Protein 2EE0 (pdb70)

Solvent-accessible surface area: 7854 Å² total; per-residue (Å²): 133,126,106,80,117,125,66,138,97,69,159,15,116,21,152,108,45,119,50,119,26,149,12,46,38,98,6,93,101,57,50,75,23,20,84,5,114,2,85,16,53,142,160,56,76,159,54,115,22,104,10,88,45,13,93,188,28,56,105,59,13,91,157,29,5,31,15,64,68,92,66,0,42,3,29,4,73,129,70,4,80,101,178,144,26,51,99,11,149,4,36,0,39,2,48,39,70,42,119,106,47,34,191,2,48,1,20,0,56,16,54,103,61,205

Nearest PDB structures (foldseek):
  2ee0-assembly1_A  TM=9.017E-01  e=5.636E-19  Homo sapiens
  4zpm-assembly2_B  TM=8.871E-01  e=3.501E-09  Mus musculus
  4zpm-assembly1_A  TM=8.824E-01  e=3.907E-09  Mus musculus
  5dzw-assembly1_A-2  TM=8.504E-01  e=7.547E-09  Mus musculus
  4zi8-assembly1_A  TM=8.698E-01  e=1.458E-08  Mus musculus

InterPro domains:
  IPR002126 Cadherin-like [PF00028] (148-242)
  IPR002126 Cadherin-like [PF00028] (259-349)
  IPR002126 Cadherin-like [PF00028] (371-459)
  IPR002126 Cadherin-like [PF00028] (476-563)
  IPR002126 Cadherin-like [PF00028] (578-665)
  IPR002126 Cadherin-like [PF00028] (693-763)
  IPR002126 Cadherin-like [PR00205] (301-320)
  IPR002126 Cadherin-like [PR00205] (469-498)
  IPR002126 Cadherin-like [PR00205] (537-549)
  IPR002126 Cadherin-like [PR00205] (551-570)
  IPR002126 Cadherin-like [PR00205] (570-583)
  IPR002126 Cadherin-like [PR00205] (623-649)
  IPR002126 Cadherin-like [PR00205] (657-674)
  IPR002126 Cadherin-like [PS50268] (33-142)
  IPR002126 Cadherin-like [PS50268] (143-252)
  IPR002126 Cadherin-like [PS50268] (253-358)
  IPR002126 Cadherin-like [PS50268] (365-469)
  IPR002126 Cadherin-like [PS50268] (470-572)
  IPR002126 Cadherin-like [PS50268] (573-675)
  IPR002126 Cadherin-like [PS50268] (687-784)

Structure (mmCIF, N/CA/C/O backbone):
data_2EE0
#
_entry.id   2EE0
#
loop_
_atom_site.group_PDB
_atom_site.id
_atom_site.type_symbol
_atom_site.label_atom_id
_atom_site.label_alt_id
_atom_site.label_comp_id
_atom_site.label_asym_id
_atom_site.label_entity_id
_atom_site.label_seq_id
_atom_site.pdbx_PDB_ins_code
_atom_site.Cartn_x
_atom_site.Cartn_y
_atom_site.Cartn_z
_atom_site.occupancy
_atom_site.B_iso_or_equiv
_atom_site.auth_seq_id
_atom_site.auth_comp_id
_atom_site.auth_asym_id
_atom_site.auth_atom_id
_atom_site.pdbx_PDB_model_num
ATOM 1 N N . GLY A 1 1 ? 12.942 -17.672 -34.282 1.00 0.00 1 GLY A N 1
ATOM 2 C CA . GLY A 1 1 ? 13.925 -18.623 -34.766 1.00 0.00 1 GLY A CA 1
ATOM 3 C C . GLY A 1 1 ? 13.388 -20.040 -34.811 1.00 0.00 1 GLY A C 1
ATOM 4 O O . GLY A 1 1 ? 12.394 -20.313 -35.482 1.00 0.00 1 GLY A O 1
ATOM 8 N N . SER A 1 2 ? 14.049 -20.945 -34.095 1.00 0.00 2 SER A N 1
ATOM 9 C CA . SER A 1 2 ? 13.635 -22.342 -34.060 1.00 0.00 2 SER A CA 1
ATOM 10 C C . SER A 1 2 ? 12.833 -22.640 -32.797 1.00 0.00 2 SER A C 1
ATOM 11 O O . SER A 1 2 ? 11.662 -23.014 -32.866 1.00 0.00 2 SER A O 1
ATOM 19 N N . SER A 1 3 ? 13.472 -22.472 -31.644 1.00 0.00 3 SER A N 1
ATOM 20 C CA . SER A 1 3 ? 12.820 -22.726 -30.364 1.00 0.00 3 SER A CA 1
ATOM 21 C C . SER A 1 3 ? 12.176 -21.454 -29.821 1.00 0.00 3 SER A C 1
ATOM 22 O O . SER A 1 3 ? 12.648 -20.347 -30.078 1.00 0.00 3 SER A O 1
ATOM 30 N N . GLY A 1 4 ? 11.094 -21.622 -29.067 1.00 0.00 4 GLY A N 1
ATOM 31 C CA . GLY A 1 4 ? 10.402 -20.480 -28.498 1.00 0.00 4 GLY A CA 1
ATOM 32 C C . GLY A 1 4 ? 10.721 -20.281 -27.029 1.00 0.00 4 GLY A C 1
ATOM 33 O O . GLY A 1 4 ? 11.651 -19.553 -26.682 1.00 0.00 4 GLY A O 1
ATOM 37 N N . SER A 1 5 ? 9.946 -20.928 -26.165 1.00 0.00 5 SER A N 1
ATOM 38 C CA . SER A 1 5 ? 10.148 -20.814 -24.725 1.00 0.00 5 SER A CA 1
ATOM 39 C C . SER A 1 5 ? 9.889 -22.149 -24.033 1.00 0.00 5 SER A C 1
ATOM 40 O O . SER A 1 5 ? 9.281 -23.052 -24.608 1.00 0.00 5 SER A O 1
ATOM 48 N N . SER A 1 6 ? 10.356 -22.267 -22.794 1.00 0.00 6 SER A N 1
ATOM 49 C CA . SER A 1 6 ? 10.179 -23.492 -22.024 1.00 0.00 6 SER A CA 1
ATOM 50 C C . SER A 1 6 ? 9.142 -23.297 -20.922 1.00 0.00 6 SER A C 1
ATOM 51 O O . SER A 1 6 ? 8.196 -24.074 -20.801 1.00 0.00 6 SER A O 1
ATOM 59 N N . GLY A 1 7 ? 9.328 -22.252 -20.121 1.00 0.00 7 GLY A N 1
ATOM 60 C CA . GLY A 1 7 ? 8.401 -21.973 -19.040 1.00 0.00 7 GLY A CA 1
ATOM 61 C C . GLY A 1 7 ? 9.074 -21.985 -17.682 1.00 0.00 7 GLY A C 1
ATOM 62 O O . GLY A 1 7 ? 9.834 -22.900 -17.367 1.00 0.00 7 GLY A O 1
ATOM 66 N N . ASN A 1 8 ? 8.796 -20.966 -16.876 1.00 0.00 8 ASN A N 1
ATOM 67 C CA . ASN A 1 8 ? 9.382 -20.862 -15.544 1.00 0.00 8 ASN A CA 1
ATOM 68 C C . ASN A 1 8 ? 8.555 -19.938 -14.656 1.00 0.00 8 ASN A C 1
ATOM 69 O O . ASN A 1 8 ? 7.602 -19.308 -15.115 1.00 0.00 8 ASN A O 1
ATOM 80 N N . ASP A 1 9 ? 8.925 -19.863 -13.382 1.00 0.00 9 ASP A N 1
ATOM 81 C CA . ASP A 1 9 ? 8.218 -19.015 -12.429 1.00 0.00 9 ASP A CA 1
ATOM 82 C C . ASP A 1 9 ? 8.704 -17.572 -12.522 1.00 0.00 9 ASP A C 1
ATOM 83 O O . ASP A 1 9 ? 9.836 -17.313 -12.928 1.00 0.00 9 ASP A O 1
ATOM 92 N N . ASN A 1 10 ? 7.840 -16.637 -12.143 1.00 0.00 10 ASN A N 1
ATOM 93 C CA . ASN A 1 10 ? 8.180 -15.219 -12.185 1.00 0.00 10 ASN A CA 1
ATOM 94 C C . ASN A 1 10 ? 7.255 -14.411 -11.280 1.00 0.00 10 ASN A C 1
ATOM 95 O O . ASN A 1 10 ? 6.042 -14.621 -11.268 1.00 0.00 10 ASN A O 1
ATOM 106 N N . ARG A 1 11 ? 7.837 -13.484 -10.525 1.00 0.00 11 ARG A N 1
ATOM 107 C CA . ARG A 1 11 ? 7.065 -12.644 -9.617 1.00 0.00 11 ARG A CA 1
ATOM 108 C C . ARG A 1 11 ? 7.465 -11.179 -9.760 1.00 0.00 11 ARG A C 1
ATOM 109 O O . ARG A 1 11 ? 8.606 -10.850 -10.088 1.00 0.00 11 ARG A O 1
ATOM 130 N N . PRO A 1 12 ? 6.506 -10.276 -9.509 1.00 0.00 12 PRO A N 1
ATOM 131 C CA . PRO A 1 12 ? 6.734 -8.831 -9.603 1.00 0.00 12 PRO A CA 1
ATOM 132 C C . PRO A 1 12 ? 7.646 -8.315 -8.495 1.00 0.00 12 PRO A C 1
ATOM 133 O O . PRO A 1 12 ? 8.008 -9.054 -7.580 1.00 0.00 12 PRO A O 1
ATOM 144 N N . VAL A 1 13 ? 8.015 -7.041 -8.584 1.00 0.00 13 VAL A N 1
ATOM 145 C CA . VAL A 1 13 ? 8.884 -6.425 -7.589 1.00 0.00 13 VAL A CA 1
ATOM 146 C C . VAL A 1 13 ? 8.410 -5.018 -7.240 1.00 0.00 13 VAL A C 1
ATOM 147 O O . VAL A 1 13 ? 8.083 -4.226 -8.124 1.00 0.00 13 VAL A O 1
ATOM 160 N N . PHE A 1 14 ? 8.377 -4.714 -5.947 1.00 0.00 14 PHE A N 1
ATOM 161 C CA . PHE A 1 14 ? 7.943 -3.403 -5.481 1.00 0.00 14 PHE A CA 1
ATOM 162 C C . PHE A 1 14 ? 9.036 -2.360 -5.695 1.00 0.00 14 PHE A C 1
ATOM 163 O O . PHE A 1 14 ? 10.224 -2.684 -5.713 1.00 0.00 14 PHE A O 1
ATOM 180 N N . LYS A 1 15 ? 8.627 -1.107 -5.856 1.00 0.00 15 LYS A N 1
ATOM 181 C CA . LYS A 1 15 ? 9.570 -0.015 -6.068 1.00 0.00 15 LYS A CA 1
ATOM 182 C C . LYS A 1 15 ? 10.572 0.069 -4.922 1.00 0.00 15 LYS A C 1
ATOM 183 O O . LYS A 1 15 ? 11.782 0.100 -5.145 1.00 0.00 15 LYS A O 1
ATOM 202 N N . GLU A 1 16 ? 10.060 0.104 -3.695 1.00 0.00 16 GLU A N 1
ATOM 203 C CA . GLU A 1 16 ? 10.912 0.183 -2.515 1.00 0.00 16 GLU A CA 1
ATOM 204 C C . GLU A 1 16 ? 10.301 -0.591 -1.350 1.00 0.00 16 GLU A C 1
ATOM 205 O O . GLU A 1 16 ? 9.129 -0.418 -1.022 1.00 0.00 16 GLU A O 1
ATOM 217 N N . GLY A 1 17 ? 11.107 -1.448 -0.729 1.00 0.00 17 GLY A N 1
ATOM 218 C CA . GLY A 1 17 ? 10.629 -2.237 0.391 1.00 0.00 17 GLY A CA 1
ATOM 219 C C . GLY A 1 17 ? 9.837 -1.411 1.386 1.00 0.00 17 GLY A C 1
ATOM 220 O O . GLY A 1 17 ? 8.646 -1.645 1.587 1.00 0.00 17 GLY A O 1
ATOM 224 N N . GLN A 1 18 ? 10.501 -0.444 2.011 1.00 0.00 18 GLN A N 1
ATOM 225 C CA . GLN A 1 18 ? 9.852 0.417 2.992 1.00 0.00 18 GLN A CA 1
ATOM 226 C C . GLN A 1 18 ? 10.085 1.888 2.665 1.00 0.00 18 GLN A C 1
ATOM 227 O O . GLN A 1 18 ? 11.164 2.270 2.210 1.00 0.00 18 GLN A O 1
ATOM 241 N N . VAL A 1 19 ? 9.067 2.710 2.899 1.00 0.00 19 VAL A N 1
ATOM 242 C CA . VAL A 1 19 ? 9.162 4.140 2.629 1.00 0.00 19 VAL A CA 1
ATOM 243 C C . VAL A 1 19 ? 8.435 4.950 3.697 1.00 0.00 19 VAL A C 1
ATOM 244 O O . VAL A 1 19 ? 7.370 4.555 4.171 1.00 0.00 19 VAL A O 1
ATOM 257 N N . GLU A 1 20 ? 9.018 6.085 4.071 1.00 0.00 20 GLU A N 1
ATOM 258 C CA . GLU A 1 20 ? 8.425 6.950 5.083 1.00 0.00 20 GLU A CA 1
ATOM 259 C C . GLU A 1 20 ? 7.751 8.158 4.440 1.00 0.00 20 GLU A C 1
ATOM 260 O O . GLU A 1 20 ? 8.318 8.802 3.556 1.00 0.00 20 GLU A O 1
ATOM 272 N N . VAL A 1 21 ? 6.537 8.460 4.888 1.00 0.00 21 VAL A N 1
ATOM 273 C CA . VAL A 1 21 ? 5.785 9.591 4.358 1.00 0.00 21 VAL A CA 1
ATOM 274 C C . VAL A 1 21 ? 5.314 10.512 5.478 1.00 0.00 21 VAL A C 1
ATOM 275 O O . VAL A 1 21 ? 5.156 10.086 6.622 1.00 0.00 21 VAL A O 1
ATOM 288 N N . HIS A 1 22 ? 5.090 11.778 5.140 1.00 0.00 22 HIS A N 1
ATOM 289 C CA . HIS A 1 22 ? 4.635 12.761 6.118 1.00 0.00 22 HIS A CA 1
ATOM 290 C C . HIS A 1 22 ? 3.364 13.456 5.638 1.00 0.00 22 HIS A C 1
ATOM 291 O O . HIS A 1 22 ? 3.407 14.299 4.742 1.00 0.00 22 HIS A O 1
ATOM 306 N N . ILE A 1 23 ? 2.235 13.095 6.240 1.00 0.00 23 ILE A N 1
ATOM 307 C CA . ILE A 1 23 ? 0.954 13.685 5.874 1.00 0.00 23 ILE A CA 1
ATOM 308 C C . ILE A 1 23 ? 0.203 14.177 7.107 1.00 0.00 23 ILE A C 1
ATOM 309 O O . ILE A 1 23 ? 0.167 13.518 8.147 1.00 0.00 23 ILE A O 1
ATOM 325 N N . PRO A 1 24 ? -0.414 15.362 6.991 1.00 0.00 24 PRO A N 1
ATOM 326 C CA . PRO A 1 24 ? -1.178 15.968 8.085 1.00 0.00 24 PRO A CA 1
ATOM 327 C C . PRO A 1 24 ? -2.471 15.213 8.377 1.00 0.00 24 PRO A C 1
ATOM 328 O O . PRO A 1 24 ? -3.152 14.755 7.461 1.00 0.00 24 PRO A O 1
ATOM 339 N N . GLU A 1 25 ? -2.801 15.088 9.659 1.00 0.00 25 GLU A N 1
ATOM 340 C CA . GLU A 1 25 ? -4.013 14.388 10.070 1.00 0.00 25 GLU A CA 1
ATOM 341 C C . GLU A 1 25 ? -5.248 15.021 9.436 1.00 0.00 25 GLU A C 1
ATOM 342 O O . GLU A 1 25 ? -6.189 14.325 9.055 1.00 0.00 25 GLU A O 1
ATOM 354 N N . ASN A 1 26 ? -5.238 16.345 9.327 1.00 0.00 26 ASN A N 1
ATOM 355 C CA . ASN A 1 26 ? -6.357 17.073 8.740 1.00 0.00 26 ASN A CA 1
ATOM 356 C C . ASN A 1 26 ? -6.331 16.977 7.218 1.00 0.00 26 ASN A C 1
ATOM 357 O O . ASN A 1 26 ? -7.225 17.479 6.538 1.00 0.00 26 ASN A O 1
ATOM 368 N N . ALA A 1 27 ? -5.298 16.328 6.689 1.00 0.00 27 ALA A N 1
ATOM 369 C CA . ALA A 1 27 ? -5.156 16.164 5.248 1.00 0.00 27 ALA A CA 1
ATOM 370 C C . ALA A 1 27 ? -6.516 16.005 4.577 1.00 0.00 27 ALA A C 1
ATOM 371 O O . ALA A 1 27 ? -7.433 15.384 5.116 1.00 0.00 27 ALA A O 1
ATOM 378 N N . PRO A 1 28 ? -6.653 16.579 3.372 1.00 0.00 28 PRO A N 1
ATOM 379 C CA . PRO A 1 28 ? -7.899 16.516 2.602 1.00 0.00 28 PRO A CA 1
ATOM 380 C C . PRO A 1 28 ? -8.183 15.113 2.074 1.00 0.00 28 PRO A C 1
ATOM 381 O O . PRO A 1 28 ? -7.267 14.389 1.684 1.00 0.00 28 PRO A O 1
ATOM 392 N N . VAL A 1 29 ? -9.458 14.737 2.064 1.00 0.00 29 VAL A N 1
ATOM 393 C CA . VAL A 1 29 ? -9.862 13.421 1.582 1.00 0.00 29 VAL A CA 1
ATOM 394 C C . VAL A 1 29 ? -9.615 13.285 0.084 1.00 0.00 29 VAL A C 1
ATOM 395 O O . VAL A 1 29 ? -10.038 14.128 -0.705 1.00 0.00 29 VAL A O 1
ATOM 408 N N . GLY A 1 30 ? -8.927 12.214 -0.301 1.00 0.00 30 GLY A N 1
ATOM 409 C CA . GLY A 1 30 ? -8.635 11.986 -1.704 1.00 0.00 30 GLY A CA 1
ATOM 410 C C . GLY A 1 30 ? -7.168 12.182 -2.031 1.00 0.00 30 GLY A C 1
ATOM 411 O O . GLY A 1 30 ? -6.771 12.136 -3.196 1.00 0.00 30 GLY A O 1
ATOM 415 N N . THR A 1 31 ? -6.358 12.403 -1.000 1.00 0.00 31 THR A N 1
ATOM 416 C CA . THR A 1 31 ? -4.927 12.609 -1.183 1.00 0.00 31 THR A CA 1
ATOM 417 C C . THR A 1 31 ? -4.201 11.283 -1.382 1.00 0.00 31 THR A C 1
ATOM 418 O O . THR A 1 31 ? -4.524 10.285 -0.738 1.00 0.00 31 THR A O 1
ATOM 429 N N . SER A 1 32 ? -3.218 11.281 -2.276 1.00 0.00 32 SER A N 1
ATOM 430 C CA . SER A 1 32 ? -2.448 10.076 -2.562 1.00 0.00 32 SER A CA 1
ATOM 431 C C . SER A 1 32 ? -1.229 9.981 -1.649 1.00 0.00 32 SER A C 1
ATOM 432 O O . SER A 1 32 ? -0.246 10.700 -1.830 1.00 0.00 32 SER A O 1
ATOM 440 N N . VAL A 1 33 ? -1.301 9.089 -0.666 1.00 0.00 33 VAL A N 1
ATOM 441 C CA . VAL A 1 33 ? -0.204 8.898 0.275 1.00 0.00 33 VAL A CA 1
ATOM 442 C C . VAL A 1 33 ? 0.995 8.246 -0.403 1.00 0.00 33 VAL A C 1
ATOM 443 O O . VAL A 1 33 ? 2.040 8.874 -0.576 1.00 0.00 33 VAL A O 1
ATOM 456 N N . ILE A 1 34 ? 0.837 6.984 -0.786 1.00 0.00 34 ILE A N 1
ATOM 457 C CA . ILE A 1 34 ? 1.907 6.247 -1.447 1.00 0.00 34 ILE A CA 1
ATOM 458 C C . ILE A 1 34 ? 1.354 5.334 -2.536 1.00 0.00 34 ILE A C 1
ATOM 459 O O . ILE A 1 34 ? 0.264 4.778 -2.399 1.00 0.00 34 ILE A O 1
ATOM 475 N N . GLN A 1 35 ? 2.114 5.182 -3.616 1.00 0.00 35 GLN A N 1
ATOM 476 C CA . GLN A 1 35 ? 1.700 4.335 -4.728 1.00 0.00 35 GLN A CA 1
ATOM 477 C C . GLN A 1 35 ? 2.738 3.252 -5.004 1.00 0.00 35 GLN A C 1
ATOM 478 O O . GLN A 1 35 ? 3.913 3.547 -5.228 1.00 0.00 35 GLN A O 1
ATOM 492 N N . LEU A 1 36 ? 2.298 1.999 -4.984 1.00 0.00 36 LEU A N 1
ATOM 493 C CA . LEU A 1 36 ? 3.189 0.871 -5.232 1.00 0.00 36 LEU A CA 1
ATOM 494 C C . LEU A 1 36 ? 3.048 0.370 -6.666 1.00 0.00 36 LEU A C 1
ATOM 495 O O . LEU A 1 36 ? 1.992 -0.126 -7.060 1.00 0.00 36 LEU A O 1
ATOM 511 N N . HIS A 1 37 ? 4.120 0.501 -7.441 1.00 0.00 37 HIS A N 1
ATOM 512 C CA . HIS A 1 37 ? 4.117 0.058 -8.831 1.00 0.00 37 HIS A CA 1
ATOM 513 C C . HIS A 1 37 ? 4.883 -1.252 -8.986 1.00 0.00 37 HIS A C 1
ATOM 514 O O . HIS A 1 37 ? 6.112 -1.272 -8.948 1.00 0.00 37 HIS A O 1
ATOM 529 N N . ALA A 1 38 ? 4.146 -2.345 -9.158 1.00 0.00 38 ALA A N 1
ATOM 530 C CA . ALA A 1 38 ? 4.756 -3.659 -9.320 1.00 0.00 38 ALA A CA 1
ATOM 531 C C . ALA A 1 38 ? 4.109 -4.427 -10.467 1.00 0.00 38 ALA A C 1
ATOM 532 O O . ALA A 1 38 ? 3.132 -5.152 -10.271 1.00 0.00 38 ALA A O 1
ATOM 539 N N . THR A 1 39 ? 4.658 -4.265 -11.667 1.00 0.00 39 THR A N 1
ATOM 540 C CA . THR A 1 39 ? 4.133 -4.941 -12.846 1.00 0.00 39 THR A CA 1
ATOM 541 C C . THR A 1 39 ? 4.986 -6.151 -13.211 1.00 0.00 39 THR A C 1
ATOM 542 O O . THR A 1 39 ? 6.213 -6.104 -13.131 1.00 0.00 39 THR A O 1
ATOM 553 N N . ASP A 1 40 ? 4.328 -7.233 -13.612 1.00 0.00 40 ASP A N 1
ATOM 554 C CA . ASP A 1 40 ? 5.026 -8.456 -13.991 1.00 0.00 40 ASP A CA 1
ATOM 555 C C . ASP A 1 40 ? 5.929 -8.215 -15.196 1.00 0.00 40 ASP A C 1
ATOM 556 O O . ASP A 1 40 ? 5.963 -7.116 -15.749 1.00 0.00 40 ASP A O 1
ATOM 565 N N . ALA A 1 41 ? 6.659 -9.250 -15.599 1.00 0.00 41 ALA A N 1
ATOM 566 C CA . ALA A 1 41 ? 7.561 -9.150 -16.739 1.00 0.00 41 ALA A CA 1
ATOM 567 C C . ALA A 1 41 ? 6.992 -8.227 -17.811 1.00 0.00 41 ALA A C 1
ATOM 568 O O . ALA A 1 41 ? 5.939 -8.504 -18.387 1.00 0.00 41 ALA A O 1
ATOM 575 N N . ASP A 1 42 ? 7.693 -7.130 -18.074 1.00 0.00 42 ASP A N 1
ATOM 576 C CA . ASP A 1 42 ? 7.257 -6.166 -19.077 1.00 0.00 42 ASP A CA 1
ATOM 577 C C . ASP A 1 42 ? 6.575 -6.869 -20.246 1.00 0.00 42 ASP A C 1
ATOM 578 O O . ASP A 1 42 ? 5.430 -6.565 -20.583 1.00 0.00 42 ASP A O 1
ATOM 587 N N . ILE A 1 43 ? 7.285 -7.809 -20.861 1.00 0.00 43 ILE A N 1
ATOM 588 C CA . ILE A 1 43 ? 6.747 -8.555 -21.992 1.00 0.00 43 ILE A CA 1
ATOM 589 C C . ILE A 1 43 ? 5.623 -9.487 -21.551 1.00 0.00 43 ILE A C 1
ATOM 590 O O . ILE A 1 43 ? 5.859 -10.480 -20.865 1.00 0.00 43 ILE A O 1
ATOM 606 N N . GLY A 1 44 ? 4.399 -9.159 -21.953 1.00 0.00 44 GLY A N 1
ATOM 607 C CA . GLY A 1 44 ? 3.256 -9.978 -21.592 1.00 0.00 44 GLY A CA 1
ATOM 608 C C . GLY A 1 44 ? 2.710 -9.638 -20.220 1.00 0.00 44 GLY A C 1
ATOM 609 O O . GLY A 1 44 ? 3.370 -9.869 -19.207 1.00 0.00 44 GLY A O 1
ATOM 613 N N . SER A 1 45 ? 1.501 -9.086 -20.185 1.00 0.00 45 SER A N 1
ATOM 614 C CA . SER A 1 45 ? 0.869 -8.709 -18.927 1.00 0.00 45 SER A CA 1
ATOM 615 C C . SER A 1 45 ? -0.550 -9.264 -18.844 1.00 0.00 45 SER A C 1
ATOM 616 O O . SER A 1 45 ? -1.500 -8.530 -18.575 1.00 0.00 45 SER A O 1
ATOM 624 N N . ASN A 1 46 ? -0.684 -10.565 -19.077 1.00 0.00 46 ASN A N 1
ATOM 625 C CA . ASN A 1 46 ? -1.986 -11.220 -19.029 1.00 0.00 46 ASN A CA 1
ATOM 626 C C . ASN A 1 46 ? -2.266 -11.773 -17.636 1.00 0.00 46 ASN A C 1
ATOM 627 O O . ASN A 1 46 ? -2.460 -12.976 -17.461 1.00 0.00 46 ASN A O 1
ATOM 638 N N . ALA A 1 47 ? -2.287 -10.886 -16.646 1.00 0.00 47 ALA A N 1
ATOM 639 C CA . ALA A 1 47 ? -2.546 -11.285 -15.268 1.00 0.00 47 ALA A CA 1
ATOM 640 C C . ALA A 1 47 ? -3.216 -10.159 -14.488 1.00 0.00 47 ALA A C 1
ATOM 641 O O . ALA A 1 47 ? -3.318 -9.032 -14.971 1.00 0.00 47 ALA A O 1
ATOM 648 N N . GLU A 1 48 ? -3.671 -10.473 -13.279 1.00 0.00 48 GLU A N 1
ATOM 649 C CA . GLU A 1 48 ? -4.333 -9.487 -12.433 1.00 0.00 48 GLU A CA 1
ATOM 650 C C . GLU A 1 48 ? -3.702 -9.451 -11.043 1.00 0.00 48 GLU A C 1
ATOM 651 O O . GLU A 1 48 ? -3.895 -10.363 -10.239 1.00 0.00 48 GLU A O 1
ATOM 663 N N . ILE A 1 49 ? -2.948 -8.391 -10.769 1.00 0.00 49 ILE A N 1
ATOM 664 C CA . ILE A 1 49 ? -2.290 -8.236 -9.478 1.00 0.00 49 ILE A CA 1
ATOM 665 C C . ILE A 1 49 ? -3.215 -7.568 -8.466 1.00 0.00 49 ILE A C 1
ATOM 666 O O . ILE A 1 49 ? -3.618 -6.418 -8.643 1.00 0.00 49 ILE A O 1
ATOM 682 N N . ARG A 1 50 ? -3.547 -8.296 -7.405 1.00 0.00 50 ARG A N 1
ATOM 683 C CA . ARG A 1 50 ? -4.424 -7.774 -6.364 1.00 0.00 50 ARG A CA 1
ATOM 684 C C . ARG A 1 50 ? -3.632 -7.439 -5.104 1.00 0.00 50 ARG A C 1
ATOM 685 O O . ARG A 1 50 ? -2.786 -8.218 -4.664 1.00 0.00 50 ARG A O 1
ATOM 706 N N . TYR A 1 51 ? -3.912 -6.275 -4.528 1.00 0.00 51 TYR A N 1
ATOM 707 C CA . TYR A 1 51 ? -3.224 -5.835 -3.320 1.00 0.00 51 TYR A CA 1
ATOM 708 C C . TYR A 1 51 ? -4.143 -5.925 -2.106 1.00 0.00 51 TYR A C 1
ATOM 709 O O . TYR A 1 51 ? -5.084 -5.143 -1.967 1.00 0.00 51 TYR A O 1
ATOM 727 N N . ILE A 1 52 ? -3.862 -6.884 -1.230 1.00 0.00 52 ILE A N 1
ATOM 728 C CA . ILE A 1 52 ? -4.662 -7.076 -0.027 1.00 0.00 52 ILE A CA 1
ATOM 729 C C . ILE A 1 52 ? -3.931 -6.558 1.207 1.00 0.00 52 ILE A C 1
ATOM 730 O O . ILE A 1 52 ? -2.772 -6.151 1.130 1.00 0.00 52 ILE A O 1
ATOM 746 N N . PHE A 1 53 ? -4.616 -6.578 2.346 1.00 0.00 53 PHE A N 1
ATOM 747 C CA . PHE A 1 53 ? -4.032 -6.112 3.598 1.00 0.00 53 PHE A CA 1
ATOM 748 C C . PHE A 1 53 ? -3.177 -7.201 4.238 1.00 0.00 53 PHE A C 1
ATOM 749 O O . PHE A 1 53 ? -3.571 -8.365 4.290 1.00 0.00 53 PHE A O 1
ATOM 766 N N . GLY A 1 54 ? -2.002 -6.813 4.726 1.00 0.00 54 GLY A N 1
ATOM 767 C CA . GLY A 1 54 ? -1.109 -7.767 5.356 1.00 0.00 54 GLY A CA 1
ATOM 768 C C . GLY A 1 54 ? -1.733 -8.435 6.565 1.00 0.00 54 GLY A C 1
ATOM 769 O O . GLY A 1 54 ? -2.954 -8.439 6.719 1.00 0.00 54 GLY A O 1
ATOM 773 N N . ALA A 1 55 ? -0.894 -9.002 7.425 1.00 0.00 55 ALA A N 1
ATOM 774 C CA . ALA A 1 55 ? -1.370 -9.676 8.627 1.00 0.00 55 ALA A CA 1
ATOM 775 C C . ALA A 1 55 ? -1.307 -8.750 9.837 1.00 0.00 55 ALA A C 1
ATOM 776 O O . ALA A 1 55 ? -0.455 -7.864 9.908 1.00 0.00 55 ALA A O 1
ATOM 783 N N . GLN A 1 56 ? -2.213 -8.961 10.786 1.00 0.00 56 GLN A N 1
ATOM 784 C CA . GLN A 1 56 ? -2.260 -8.143 11.992 1.00 0.00 56 GLN A CA 1
ATOM 785 C C . GLN A 1 56 ? -2.496 -6.677 11.647 1.00 0.00 56 GLN A C 1
ATOM 786 O O . GLN A 1 56 ? -1.812 -5.790 12.160 1.00 0.00 56 GLN A O 1
ATOM 800 N N . VAL A 1 57 ? -3.467 -6.428 10.775 1.00 0.00 57 VAL A N 1
ATOM 801 C CA . VAL A 1 57 ? -3.793 -5.068 10.361 1.00 0.00 57 VAL A CA 1
ATOM 802 C C . VAL A 1 57 ? -5.118 -4.613 10.964 1.00 0.00 57 VAL A C 1
ATOM 803 O O . VAL A 1 57 ? -6.166 -5.203 10.702 1.00 0.00 57 VAL A O 1
ATOM 816 N N . ALA A 1 58 ? -5.062 -3.560 11.773 1.00 0.00 58 ALA A N 1
ATOM 817 C CA . ALA A 1 58 ? -6.258 -3.024 12.412 1.00 0.00 58 ALA A CA 1
ATOM 818 C C . ALA A 1 58 ? -7.299 -2.618 11.374 1.00 0.00 58 ALA A C 1
ATOM 819 O O . ALA A 1 58 ? -6.974 -2.208 10.260 1.00 0.00 58 ALA A O 1
ATOM 826 N N . PRO A 1 59 ? -8.583 -2.735 11.746 1.00 0.00 59 PRO A N 1
ATOM 827 C CA . PRO A 1 59 ? -9.698 -2.385 10.862 1.00 0.00 59 PRO A CA 1
ATOM 828 C C . PRO A 1 59 ? -9.802 -0.882 10.626 1.00 0.00 59 PRO A C 1
ATOM 829 O O . PRO A 1 59 ? -10.072 -0.437 9.511 1.00 0.00 59 PRO A O 1
ATOM 840 N N . ALA A 1 60 ? -9.584 -0.106 11.682 1.00 0.00 60 ALA A N 1
ATOM 841 C CA . ALA A 1 60 ? -9.650 1.347 11.588 1.00 0.00 60 ALA A CA 1
ATOM 842 C C . ALA A 1 60 ? -8.797 1.862 10.434 1.00 0.00 60 ALA A C 1
ATOM 843 O O . ALA A 1 60 ? -9.217 2.744 9.683 1.00 0.00 60 ALA A O 1
ATOM 850 N N . THR A 1 61 ? -7.596 1.308 10.298 1.00 0.00 61 THR A N 1
ATOM 851 C CA . THR A 1 61 ? -6.684 1.713 9.237 1.00 0.00 61 THR A CA 1
ATOM 852 C C . THR A 1 61 ? -7.285 1.444 7.862 1.00 0.00 61 THR A C 1
ATOM 853 O O . THR A 1 61 ? -7.078 2.210 6.921 1.00 0.00 61 THR A O 1
ATOM 864 N N . LYS A 1 62 ? -8.031 0.350 7.752 1.00 0.00 62 LYS A N 1
ATOM 865 C CA . LYS A 1 62 ? -8.665 -0.021 6.492 1.00 0.00 62 LYS A CA 1
ATOM 866 C C . LYS A 1 62 ? -9.716 1.008 6.089 1.00 0.00 62 LYS A C 1
ATOM 867 O O . LYS A 1 62 ? -9.884 1.307 4.906 1.00 0.00 62 LYS A O 1
ATOM 886 N N . ARG A 1 63 ? -10.420 1.548 7.079 1.00 0.00 63 ARG A N 1
ATOM 887 C CA . ARG A 1 63 ? -11.454 2.543 6.826 1.00 0.00 63 ARG A CA 1
ATOM 888 C C . ARG A 1 63 ? -10.840 3.923 6.610 1.00 0.00 63 ARG A C 1
ATOM 889 O O . ARG A 1 63 ? -11.168 4.617 5.647 1.00 0.00 63 ARG A O 1
ATOM 910 N N . LEU A 1 64 ? -9.947 4.315 7.512 1.00 0.00 64 LEU A N 1
ATOM 911 C CA . LEU A 1 64 ? -9.286 5.612 7.421 1.00 0.00 64 LEU A CA 1
ATOM 912 C C . LEU A 1 64 ? -8.565 5.764 6.085 1.00 0.00 64 LEU A C 1
ATOM 913 O O . LEU A 1 64 ? -8.601 6.828 5.466 1.00 0.00 64 LEU A O 1
ATOM 929 N N . PHE A 1 65 ? -7.914 4.692 5.645 1.00 0.00 65 PHE A N 1
ATOM 930 C CA . PHE A 1 65 ? -7.186 4.705 4.381 1.00 0.00 65 PHE A CA 1
ATOM 931 C C . PHE A 1 65 ? -7.774 3.691 3.405 1.00 0.00 65 PHE A C 1
ATOM 932 O O . PHE A 1 65 ? -8.002 2.534 3.757 1.00 0.00 65 PHE A O 1
ATOM 949 N N . ALA A 1 66 ? -8.017 4.134 2.175 1.00 0.00 66 ALA A N 1
ATOM 950 C CA . ALA A 1 66 ? -8.577 3.266 1.147 1.00 0.00 66 ALA A CA 1
ATOM 951 C C . ALA A 1 66 ? -7.477 2.659 0.282 1.00 0.00 66 ALA A C 1
ATOM 952 O O . ALA A 1 66 ? -6.776 3.371 -0.438 1.00 0.00 66 ALA A O 1
ATOM 959 N N . LEU A 1 67 ? -7.330 1.341 0.359 1.00 0.00 67 LEU A N 1
ATOM 960 C CA . LEU A 1 67 ? -6.313 0.639 -0.417 1.00 0.00 67 LEU A CA 1
ATOM 961 C C . LEU A 1 67 ? -6.936 -0.069 -1.616 1.00 0.00 67 LEU A C 1
ATOM 962 O O . LEU A 1 67 ? -7.732 -0.993 -1.459 1.00 0.00 67 LEU A O 1
ATOM 978 N N . ASN A 1 68 ? -6.566 0.372 -2.815 1.00 0.00 68 ASN A N 1
ATOM 979 C CA . ASN A 1 68 ? -7.088 -0.221 -4.041 1.00 0.00 68 ASN A CA 1
ATOM 980 C C . ASN A 1 68 ? -6.509 -1.615 -4.260 1.00 0.00 68 ASN A C 1
ATOM 981 O O . ASN A 1 68 ? -5.298 -1.783 -4.390 1.00 0.00 68 ASN A O 1
ATOM 992 N N . ASN A 1 69 ? -7.386 -2.614 -4.301 1.00 0.00 69 ASN A N 1
ATOM 993 C CA . ASN A 1 69 ? -6.963 -3.994 -4.505 1.00 0.00 69 ASN A CA 1
ATOM 994 C C . ASN A 1 69 ? -6.803 -4.301 -5.991 1.00 0.00 69 ASN A C 1
ATOM 995 O O . ASN A 1 69 ? -6.782 -5.463 -6.398 1.00 0.00 69 ASN A O 1
ATOM 1006 N N . THR A 1 70 ? -6.689 -3.250 -6.797 1.00 0.00 70 THR A N 1
ATOM 1007 C CA . THR A 1 70 ? -6.531 -3.406 -8.238 1.00 0.00 70 THR A CA 1
ATOM 1008 C C . THR A 1 70 ? -5.280 -2.690 -8.734 1.00 0.00 70 THR A C 1
ATOM 1009 O O . THR A 1 70 ? -4.704 -3.062 -9.757 1.00 0.00 70 THR A O 1
ATOM 1020 N N . THR A 1 71 ? -4.863 -1.661 -8.003 1.00 0.00 71 THR A N 1
ATOM 1021 C CA . THR A 1 71 ? -3.680 -0.893 -8.370 1.00 0.00 71 THR A CA 1
ATOM 1022 C C . THR A 1 71 ? -2.684 -0.833 -7.217 1.00 0.00 71 THR A C 1
ATOM 1023 O O . THR A 1 71 ? -1.488 -0.636 -7.427 1.00 0.00 71 THR A O 1
ATOM 1034 N N . GLY A 1 72 ? -3.186 -1.006 -5.998 1.00 0.00 72 GLY A N 1
ATOM 1035 C CA . GLY A 1 72 ? -2.326 -0.969 -4.830 1.00 0.00 72 GLY A CA 1
ATOM 1036 C C . GLY A 1 72 ? -1.986 0.445 -4.405 1.00 0.00 72 GLY A C 1
ATOM 1037 O O . GLY A 1 72 ? -0.957 0.681 -3.770 1.00 0.00 72 GLY A O 1
ATOM 1041 N N . LEU A 1 73 ? -2.851 1.391 -4.756 1.00 0.00 73 LEU A N 1
ATOM 1042 C CA . LEU A 1 73 ? -2.637 2.791 -4.408 1.00 0.00 73 LEU A CA 1
ATOM 1043 C C . LEU A 1 73 ? -3.331 3.138 -3.095 1.00 0.00 73 LEU A C 1
ATOM 1044 O O . LEU A 1 73 ? -4.481 2.759 -2.870 1.00 0.00 73 LEU A O 1
ATOM 1060 N N . ILE A 1 74 ? -2.626 3.862 -2.232 1.00 0.00 74 ILE A N 1
ATOM 1061 C CA . ILE A 1 74 ? -3.176 4.263 -0.943 1.00 0.00 74 ILE A CA 1
ATOM 1062 C C . ILE A 1 74 ? -3.513 5.750 -0.928 1.00 0.00 74 ILE A C 1
ATOM 1063 O O . ILE A 1 74 ? -2.652 6.597 -1.171 1.00 0.00 74 ILE A O 1
ATOM 1079 N N . THR A 1 75 ? -4.773 6.063 -0.639 1.00 0.00 75 THR A N 1
ATOM 1080 C CA . THR A 1 75 ? -5.225 7.448 -0.591 1.00 0.00 75 THR A CA 1
ATOM 1081 C C . THR A 1 75 ? -6.118 7.693 0.619 1.00 0.00 75 THR A C 1
ATOM 1082 O O . THR A 1 75 ? -6.813 6.789 1.084 1.00 0.00 75 THR A O 1
ATOM 1093 N N . VAL A 1 76 ? -6.095 8.922 1.127 1.00 0.00 76 VAL A N 1
ATOM 1094 C CA . VAL A 1 76 ? -6.905 9.286 2.283 1.00 0.00 76 VAL A CA 1
ATOM 1095 C C . VAL A 1 76 ? -8.381 8.999 2.033 1.00 0.00 76 VAL A C 1
ATOM 1096 O O . VAL A 1 76 ? -8.965 9.497 1.071 1.00 0.00 76 VAL A O 1
ATOM 1109 N N . GLN A 1 77 ? -8.978 8.194 2.906 1.00 0.00 77 GLN A N 1
ATOM 1110 C CA . GLN A 1 77 ? -10.387 7.841 2.779 1.00 0.00 77 GLN A CA 1
ATOM 1111 C C . GLN A 1 77 ? -11.242 8.658 3.742 1.00 0.00 77 GLN A C 1
ATOM 1112 O O . GLN A 1 77 ? -12.363 9.046 3.415 1.00 0.00 77 GLN A O 1
ATOM 1126 N N . ARG A 1 78 ? -10.705 8.915 4.930 1.00 0.00 78 ARG A N 1
ATOM 1127 C CA . ARG A 1 78 ? -11.419 9.685 5.941 1.00 0.00 78 ARG A CA 1
ATOM 1128 C C . ARG A 1 78 ? -10.443 10.419 6.856 1.00 0.00 78 ARG A C 1
ATOM 1129 O O . ARG A 1 78 ? -9.263 10.076 6.924 1.00 0.00 78 ARG A O 1
ATOM 1150 N N . SER A 1 79 ? -10.945 11.430 7.558 1.00 0.00 79 SER A N 1
ATOM 1151 C CA . SER A 1 79 ? -10.116 12.215 8.466 1.00 0.00 79 SER A CA 1
ATOM 1152 C C . SER A 1 79 ? -9.379 11.310 9.448 1.00 0.00 79 SER A C 1
ATOM 1153 O O . SER A 1 79 ? -9.931 10.322 9.935 1.00 0.00 79 SER A O 1
ATOM 1161 N N . LEU A 1 80 ? -8.129 11.654 9.736 1.00 0.00 80 LEU A N 1
ATOM 1162 C CA . LEU A 1 80 ? -7.314 10.874 10.661 1.00 0.00 80 LEU A CA 1
ATOM 1163 C C . LEU A 1 80 ? -7.211 11.568 12.015 1.00 0.00 80 LEU A C 1
ATOM 1164 O O . LEU A 1 80 ? -7.591 12.730 12.159 1.00 0.00 80 LEU A O 1
ATOM 1180 N N . ASP A 1 81 ? -6.694 10.849 13.005 1.00 0.00 81 ASP A N 1
ATOM 1181 C CA . ASP A 1 81 ? -6.539 11.396 14.348 1.00 0.00 81 ASP A CA 1
ATOM 1182 C C . ASP A 1 81 ? -5.144 11.107 14.894 1.00 0.00 81 ASP A C 1
ATOM 1183 O O . ASP A 1 81 ? -4.721 9.953 14.967 1.00 0.00 81 ASP A O 1
ATOM 1192 N N . ARG A 1 82 ? -4.433 12.164 15.275 1.00 0.00 82 ARG A N 1
ATOM 1193 C CA . ARG A 1 82 ? -3.085 12.024 15.812 1.00 0.00 82 ARG A CA 1
ATOM 1194 C C . ARG A 1 82 ? -3.124 11.563 17.266 1.00 0.00 82 ARG A C 1
ATOM 1195 O O . ARG A 1 82 ? -2.402 10.646 17.655 1.00 0.00 82 ARG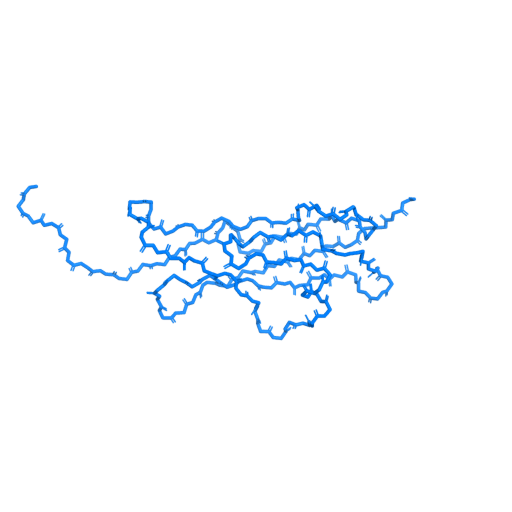 A O 1
ATOM 1216 N N . GLU A 1 83 ? -3.970 12.207 18.063 1.00 0.00 83 GLU A N 1
ATOM 1217 C CA . GLU A 1 83 ? -4.102 11.864 19.474 1.00 0.00 83 GLU A CA 1
ATOM 1218 C C . GLU A 1 83 ? -4.160 10.351 19.662 1.00 0.00 83 GLU A C 1
ATOM 1219 O O . GLU A 1 83 ? -3.482 9.797 20.527 1.00 0.00 83 GLU A O 1
ATOM 1231 N N . GLU A 1 84 ? -4.976 9.690 18.847 1.00 0.00 84 GLU A N 1
ATOM 1232 C CA . GLU A 1 84 ? -5.124 8.241 18.925 1.00 0.00 84 GLU A CA 1
ATOM 1233 C C . GLU A 1 84 ? -3.858 7.538 18.444 1.00 0.00 84 GLU A C 1
ATOM 1234 O O . GLU A 1 84 ? -3.139 6.920 19.230 1.00 0.00 84 GLU A O 1
ATOM 1246 N N . THR A 1 85 ? -3.591 7.637 17.145 1.00 0.00 85 THR A N 1
ATOM 1247 C CA . THR A 1 85 ? -2.414 7.010 16.557 1.00 0.00 85 THR A CA 1
ATOM 1248 C C . THR A 1 85 ? -1.512 8.045 15.896 1.00 0.00 85 THR A C 1
ATOM 1249 O O . THR A 1 85 ? -1.990 8.977 15.250 1.00 0.00 85 THR A O 1
ATOM 1260 N N . ALA A 1 86 ? -0.204 7.876 16.060 1.00 0.00 86 ALA A N 1
ATOM 1261 C CA . ALA A 1 86 ? 0.765 8.795 15.476 1.00 0.00 86 ALA A CA 1
ATOM 1262 C C . ALA A 1 86 ? 1.417 8.191 14.237 1.00 0.00 86 ALA A C 1
ATOM 1263 O O . ALA A 1 86 ? 1.607 8.873 13.229 1.00 0.00 86 ALA A O 1
ATOM 1270 N N . ILE A 1 87 ? 1.758 6.909 14.318 1.00 0.00 87 ILE A N 1
ATOM 1271 C CA . ILE A 1 87 ? 2.388 6.214 13.202 1.00 0.00 87 ILE A CA 1
ATOM 1272 C C . ILE A 1 87 ? 1.487 5.107 12.665 1.00 0.00 87 ILE A C 1
ATOM 1273 O O . ILE A 1 87 ? 0.911 4.334 13.431 1.00 0.00 87 ILE A O 1
ATOM 1289 N N . HIS A 1 88 ? 1.371 5.036 11.343 1.00 0.00 88 HIS A N 1
ATOM 1290 C CA . HIS A 1 88 ? 0.542 4.022 10.701 1.00 0.00 88 HIS A CA 1
ATOM 1291 C C . HIS A 1 8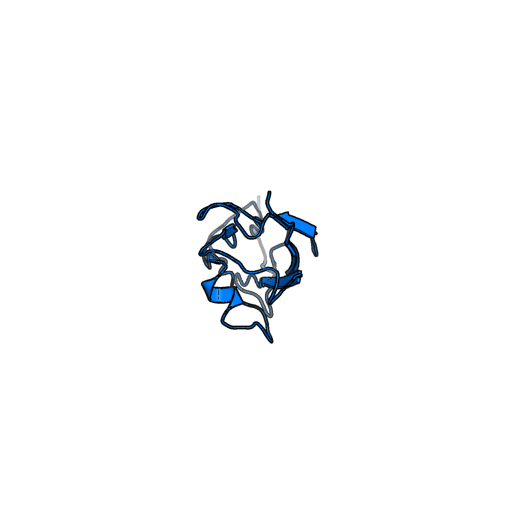8 ? 1.400 3.039 9.910 1.00 0.00 88 HIS A C 1
ATOM 1292 O O . HIS A 1 88 ? 2.099 3.424 8.972 1.00 0.00 88 HIS A O 1
ATOM 1307 N N . LYS A 1 89 ? 1.344 1.769 10.295 1.00 0.00 89 LYS A N 1
ATOM 1308 C CA . LYS A 1 89 ? 2.115 0.730 9.622 1.00 0.00 89 LYS A CA 1
ATOM 1309 C C . LYS A 1 89 ? 1.202 -0.191 8.818 1.00 0.00 89 LYS A C 1
ATOM 1310 O O . LYS A 1 89 ? 0.511 -1.041 9.380 1.00 0.00 89 LYS A O 1
ATOM 1329 N N . VAL A 1 90 ? 1.205 -0.016 7.501 1.00 0.00 90 VAL A N 1
ATOM 1330 C CA . VAL A 1 90 ? 0.380 -0.833 6.619 1.00 0.00 90 VAL A CA 1
ATOM 1331 C C . VAL A 1 90 ? 1.239 -1.642 5.654 1.00 0.00 90 VAL A C 1
ATOM 1332 O O . VAL A 1 90 ? 2.193 -1.125 5.071 1.00 0.00 90 VAL A O 1
ATOM 1345 N N . THR A 1 91 ? 0.896 -2.916 5.490 1.00 0.00 91 THR A N 1
ATOM 1346 C CA . THR A 1 91 ? 1.636 -3.797 4.596 1.00 0.00 91 THR A CA 1
ATOM 1347 C C . THR A 1 91 ? 0.792 -4.193 3.390 1.00 0.00 91 THR A C 1
ATOM 1348 O O . THR A 1 91 ? -0.400 -4.473 3.519 1.00 0.00 91 THR A O 1
ATOM 1359 N N . VAL A 1 92 ? 1.417 -4.214 2.217 1.00 0.00 92 VAL A N 1
ATOM 1360 C CA . VAL A 1 92 ? 0.723 -4.578 0.987 1.00 0.00 92 VAL A CA 1
ATOM 1361 C C . VAL A 1 92 ? 1.272 -5.877 0.409 1.00 0.00 92 VAL A C 1
ATOM 1362 O O . VAL A 1 92 ? 2.481 -6.113 0.424 1.00 0.00 92 VAL A O 1
ATOM 1375 N N . LEU A 1 93 ? 0.378 -6.716 -0.101 1.00 0.00 93 LEU A N 1
ATOM 1376 C CA . LEU A 1 93 ? 0.773 -7.992 -0.686 1.00 0.00 93 LEU A CA 1
ATOM 1377 C C . LEU A 1 93 ? 0.265 -8.115 -2.119 1.00 0.00 93 LEU A C 1
ATOM 1378 O O . LEU A 1 93 ? -0.938 -8.043 -2.370 1.00 0.00 93 LEU A O 1
ATOM 1394 N N . ALA A 1 94 ? 1.189 -8.304 -3.055 1.00 0.00 94 ALA A N 1
ATOM 1395 C CA . ALA A 1 94 ? 0.834 -8.442 -4.462 1.00 0.00 94 ALA A CA 1
ATOM 1396 C C . ALA A 1 94 ? 0.971 -9.889 -4.924 1.00 0.00 94 ALA A C 1
ATOM 1397 O O . ALA A 1 94 ? 2.067 -10.449 -4.925 1.00 0.00 94 ALA A O 1
ATOM 1404 N N . SER A 1 95 ? -0.148 -10.489 -5.315 1.00 0.00 95 SER A N 1
ATOM 1405 C CA . SER A 1 95 ? -0.154 -11.873 -5.775 1.00 0.00 95 SER A CA 1
ATOM 1406 C C . SER A 1 95 ? -0.653 -11.966 -7.214 1.00 0.00 95 SER A C 1
ATOM 1407 O O . SER A 1 95 ? -1.823 -11.704 -7.494 1.00 0.00 95 SER A O 1
ATOM 1415 N N . ASP A 1 96 ? 0.242 -12.339 -8.121 1.00 0.00 96 ASP A N 1
ATOM 1416 C CA . ASP A 1 96 ? -0.106 -12.468 -9.531 1.00 0.00 96 ASP A CA 1
ATOM 1417 C C . ASP A 1 96 ? -0.423 -13.918 -9.883 1.00 0.00 96 ASP A C 1
ATOM 1418 O O . ASP A 1 96 ? -1.450 -14.209 -10.494 1.00 0.00 96 ASP A O 1
ATOM 1427 N N . GLY A 1 97 ? 0.468 -14.825 -9.492 1.00 0.00 97 GLY A N 1
ATOM 1428 C CA . GLY A 1 97 ? 0.266 -16.234 -9.776 1.00 0.00 97 GLY A CA 1
ATOM 1429 C C . GLY A 1 97 ? 1.463 -17.080 -9.390 1.00 0.00 97 GLY A C 1
ATOM 1430 O O . GLY A 1 97 ? 1.956 -17.871 -10.193 1.00 0.00 97 GLY A O 1
ATOM 1434 N N . SER A 1 98 ? 1.931 -16.913 -8.157 1.00 0.00 98 SER A N 1
ATOM 1435 C CA . SER A 1 98 ? 3.081 -17.664 -7.668 1.00 0.00 98 SER A CA 1
ATOM 1436 C C . SER A 1 98 ? 2.832 -18.180 -6.254 1.00 0.00 98 SER A C 1
ATOM 1437 O O . SER A 1 98 ? 1.809 -17.874 -5.642 1.00 0.00 98 SER A O 1
ATOM 1445 N N . SER A 1 99 ? 3.775 -18.964 -5.742 1.00 0.00 99 SER A N 1
ATOM 1446 C CA . SER A 1 99 ? 3.657 -19.526 -4.402 1.00 0.00 99 SER A CA 1
ATOM 1447 C C . SER A 1 99 ? 3.108 -18.491 -3.425 1.00 0.00 99 SER A C 1
ATOM 1448 O O . SER A 1 99 ? 1.994 -18.628 -2.918 1.00 0.00 99 SER A O 1
ATOM 1456 N N . THR A 1 100 ? 3.897 -17.454 -3.165 1.00 0.00 100 THR A N 1
ATOM 1457 C CA . THR A 1 100 ? 3.492 -16.395 -2.249 1.00 0.00 100 THR A CA 1
ATOM 1458 C C . THR A 1 100 ? 3.823 -15.020 -2.817 1.00 0.00 100 THR A C 1
ATOM 1459 O O . THR A 1 100 ? 4.852 -14.820 -3.464 1.00 0.00 100 THR A O 1
ATOM 1470 N N . PRO A 1 101 ? 2.933 -14.047 -2.571 1.00 0.00 101 PRO A N 1
ATOM 1471 C CA . PRO A 1 101 ? 3.110 -12.673 -3.048 1.00 0.00 101 PRO A CA 1
ATOM 1472 C C . PRO A 1 101 ? 4.244 -11.951 -2.329 1.00 0.00 101 PRO A C 1
ATOM 1473 O O . PRO A 1 101 ? 4.843 -12.488 -1.398 1.00 0.00 101 PRO A O 1
ATOM 1484 N N . ALA A 1 102 ? 4.535 -10.730 -2.767 1.00 0.00 102 ALA A N 1
ATOM 1485 C CA . ALA A 1 102 ? 5.596 -9.934 -2.163 1.00 0.00 102 ALA A CA 1
ATOM 1486 C C . ALA A 1 102 ? 5.045 -9.022 -1.072 1.00 0.00 102 ALA A C 1
ATOM 1487 O O . ALA A 1 102 ? 3.947 -8.480 -1.199 1.00 0.00 102 ALA A O 1
ATOM 1494 N N . ARG A 1 103 ? 5.813 -8.858 -0.001 1.00 0.00 103 ARG A N 1
ATOM 1495 C CA . ARG A 1 103 ? 5.400 -8.014 1.114 1.00 0.00 103 ARG A CA 1
ATOM 1496 C C . ARG A 1 103 ? 6.112 -6.665 1.066 1.00 0.00 103 ARG A C 1
ATOM 1497 O O . ARG A 1 103 ? 7.287 -6.584 0.710 1.00 0.00 103 ARG A O 1
ATOM 1518 N N . ALA A 1 104 ? 5.391 -5.608 1.427 1.00 0.00 104 ALA A N 1
ATOM 1519 C CA . ALA A 1 104 ? 5.953 -4.263 1.426 1.00 0.00 104 ALA A CA 1
ATOM 1520 C C . ALA A 1 104 ? 5.439 -3.453 2.611 1.00 0.00 104 ALA A C 1
ATOM 1521 O O . ALA A 1 104 ? 4.232 -3.359 2.837 1.00 0.00 104 ALA A O 1
ATOM 1528 N N . THR A 1 105 ? 6.363 -2.868 3.368 1.00 0.00 105 THR A N 1
ATOM 1529 C CA . THR A 1 105 ? 6.003 -2.068 4.531 1.00 0.00 105 THR A CA 1
ATOM 1530 C C . THR A 1 105 ? 5.894 -0.591 4.170 1.00 0.00 105 THR A C 1
ATOM 1531 O O . THR A 1 105 ? 6.637 -0.092 3.324 1.00 0.00 105 THR A O 1
ATOM 1542 N N . VAL A 1 106 ? 4.964 0.105 4.817 1.00 0.00 106 VAL A N 1
ATOM 1543 C CA . VAL A 1 106 ? 4.760 1.526 4.564 1.00 0.00 106 VAL A CA 1
ATOM 1544 C C . VAL A 1 106 ? 4.453 2.275 5.856 1.00 0.00 106 VAL A C 1
ATOM 1545 O O . VAL A 1 106 ? 3.418 2.054 6.486 1.00 0.00 106 VAL A O 1
ATOM 1558 N N . THR A 1 107 ? 5.360 3.165 6.248 1.00 0.00 107 THR A N 1
ATOM 1559 C CA . THR A 1 107 ? 5.187 3.947 7.465 1.00 0.00 107 THR A CA 1
ATOM 1560 C C . THR A 1 107 ? 4.689 5.353 7.150 1.00 0.00 107 THR A C 1
ATOM 1561 O O . THR A 1 107 ? 5.303 6.078 6.366 1.00 0.00 107 THR A O 1
ATOM 1572 N N . ILE A 1 108 ? 3.574 5.732 7.765 1.00 0.00 108 ILE A N 1
ATOM 1573 C CA . ILE A 1 108 ? 2.995 7.052 7.551 1.00 0.00 108 ILE A CA 1
ATOM 1574 C C . ILE A 1 108 ? 3.021 7.879 8.832 1.00 0.00 108 ILE A C 1
ATOM 1575 O O . ILE A 1 108 ? 2.298 7.588 9.784 1.00 0.00 108 ILE A O 1
ATOM 1591 N N . ASN A 1 109 ? 3.857 8.911 8.847 1.00 0.00 109 ASN A N 1
ATOM 1592 C CA . ASN A 1 109 ? 3.977 9.781 10.012 1.00 0.00 109 ASN A CA 1
ATOM 1593 C C . ASN A 1 109 ? 2.956 10.914 9.951 1.00 0.00 109 ASN A C 1
ATOM 1594 O O . ASN A 1 109 ? 2.883 11.647 8.964 1.00 0.00 109 ASN A O 1
ATOM 1605 N N . VAL A 1 110 ? 2.169 11.052 11.014 1.00 0.00 110 VAL A N 1
ATOM 1606 C CA . VAL A 1 110 ? 1.154 12.096 11.083 1.00 0.00 110 VAL A CA 1
ATOM 1607 C C . VAL A 1 110 ? 1.738 13.395 11.626 1.00 0.00 110 VAL A C 1
ATOM 1608 O O . VAL A 1 110 ? 2.267 13.434 12.738 1.00 0.00 110 VAL A O 1
ATOM 1621 N N . THR A 1 111 ? 1.637 14.460 10.836 1.00 0.00 111 THR A N 1
ATOM 1622 C CA . THR A 1 111 ? 2.155 15.761 11.237 1.00 0.00 111 THR A CA 1
ATOM 1623 C C . THR A 1 111 ? 1.031 16.684 11.693 1.00 0.00 111 THR A C 1
ATOM 1624 O O . THR A 1 111 ? -0.076 16.641 11.156 1.00 0.00 111 THR A O 1
ATOM 1635 N N . ASP A 1 112 ? 1.322 17.518 12.686 1.00 0.00 112 ASP A N 1
ATOM 1636 C CA . ASP A 1 112 ? 0.335 18.453 13.213 1.00 0.00 112 ASP A CA 1
ATOM 1637 C C . ASP A 1 112 ? -0.244 19.318 12.097 1.00 0.00 112 ASP A C 1
ATOM 1638 O O . ASP A 1 112 ? 0.249 19.307 10.969 1.00 0.00 112 ASP A O 1
ATOM 1647 N N . VAL A 1 113 ? -1.294 20.067 12.421 1.00 0.00 113 VAL A N 1
ATOM 1648 C CA . VAL A 1 113 ? -1.940 20.938 11.447 1.00 0.00 113 VAL A CA 1
ATOM 1649 C C . VAL A 1 113 ? -2.301 22.283 12.067 1.00 0.00 113 VAL A C 1
ATOM 1650 O O . VAL A 1 113 ? -3.036 22.347 13.052 1.00 0.00 113 VAL A O 1
ATOM 1663 N N . ASN A 1 114 ? -1.780 23.357 11.483 1.00 0.00 114 ASN A N 1
ATOM 1664 C CA . ASN A 1 114 ? -2.048 24.703 11.978 1.00 0.00 114 ASN A CA 1
ATOM 1665 C C . ASN A 1 114 ? -3.518 25.067 11.795 1.00 0.00 114 ASN A C 1
ATOM 1666 O O . ASN A 1 114 ? -4.139 24.699 10.798 1.00 0.00 114 ASN A O 1
ATOM 1677 N N . GLY A 1 1 ? 3.708 -23.863 -35.029 1.00 0.00 1 GLY A N 2
ATOM 1678 C CA . GLY A 1 1 ? 4.825 -23.507 -34.173 1.00 0.00 1 GLY A CA 2
ATOM 1679 C C . GLY A 1 1 ? 4.415 -23.338 -32.724 1.00 0.00 1 GLY A C 2
ATOM 1680 O O . GLY A 1 1 ? 3.231 -23.409 -32.395 1.00 0.00 1 GLY A O 2
ATOM 1684 N N . SER A 1 2 ? 5.396 -23.116 -31.855 1.00 0.00 2 SER A N 2
ATOM 1685 C CA . SER A 1 2 ? 5.131 -22.943 -30.431 1.00 0.00 2 SER A CA 2
ATOM 1686 C C . SER A 1 2 ? 5.166 -21.466 -30.048 1.00 0.00 2 SER A C 2
ATOM 1687 O O . SER A 1 2 ? 4.170 -20.910 -29.586 1.00 0.00 2 SER A O 2
ATOM 1695 N N . SER A 1 3 ? 6.321 -20.838 -30.244 1.00 0.00 3 SER A N 2
ATOM 1696 C CA . SER A 1 3 ? 6.489 -19.427 -29.915 1.00 0.00 3 SER A CA 2
ATOM 1697 C C . SER A 1 3 ? 6.027 -19.142 -28.490 1.00 0.00 3 SER A C 2
ATOM 1698 O O . SER A 1 3 ? 5.517 -18.062 -28.194 1.00 0.00 3 SER A O 2
ATOM 1706 N N . GLY A 1 4 ? 6.209 -20.121 -27.608 1.00 0.00 4 GLY A N 2
ATOM 1707 C CA . GLY A 1 4 ? 5.806 -19.957 -26.224 1.00 0.00 4 GLY A CA 2
ATOM 1708 C C . GLY A 1 4 ? 6.782 -20.597 -25.256 1.00 0.00 4 GLY A C 2
ATOM 1709 O O . GLY A 1 4 ? 7.028 -21.802 -25.318 1.00 0.00 4 GLY A O 2
ATOM 1713 N N . SER A 1 5 ? 7.340 -19.789 -24.360 1.00 0.00 5 SER A N 2
ATOM 1714 C CA . SER A 1 5 ? 8.299 -20.283 -23.379 1.00 0.00 5 SER A CA 2
ATOM 1715 C C . SER A 1 5 ? 7.685 -21.392 -22.529 1.00 0.00 5 SER A C 2
ATOM 1716 O O . SER A 1 5 ? 6.684 -21.182 -21.844 1.00 0.00 5 SER A O 2
ATOM 1724 N N . SER A 1 6 ? 8.292 -22.573 -22.581 1.00 0.00 6 SER A N 2
ATOM 1725 C CA . SER A 1 6 ? 7.804 -23.717 -21.820 1.00 0.00 6 SER A CA 2
ATOM 1726 C C . SER A 1 6 ? 8.066 -23.529 -20.329 1.00 0.00 6 SER A C 2
ATOM 1727 O O . SER A 1 6 ? 9.084 -23.979 -19.804 1.00 0.00 6 SER A O 2
ATOM 1735 N N . GLY A 1 7 ? 7.138 -22.861 -19.651 1.00 0.00 7 GLY A N 2
ATOM 1736 C CA . GLY A 1 7 ? 7.285 -22.624 -18.227 1.00 0.00 7 GLY A CA 2
ATOM 1737 C C . GLY A 1 7 ? 7.899 -21.271 -17.924 1.00 0.00 7 GLY A C 2
ATOM 1738 O O . GLY A 1 7 ? 8.653 -20.730 -18.731 1.00 0.00 7 GLY A O 2
ATOM 1742 N N . ASN A 1 8 ? 7.572 -20.723 -16.758 1.00 0.00 8 ASN A N 2
ATOM 1743 C CA . ASN A 1 8 ? 8.095 -19.423 -16.352 1.00 0.00 8 ASN A CA 2
ATOM 1744 C C . ASN A 1 8 ? 7.712 -19.110 -14.909 1.00 0.00 8 ASN A C 2
ATOM 1745 O O . ASN A 1 8 ? 6.593 -19.391 -14.478 1.00 0.00 8 ASN A O 2
ATOM 1756 N N . ASP A 1 9 ? 8.647 -18.525 -14.168 1.00 0.00 9 ASP A N 2
ATOM 1757 C CA . ASP A 1 9 ? 8.407 -18.171 -12.774 1.00 0.00 9 ASP A CA 2
ATOM 1758 C C . ASP A 1 9 ? 9.099 -16.859 -12.420 1.00 0.00 9 ASP A C 2
ATOM 1759 O O . ASP A 1 9 ? 10.303 -16.706 -12.624 1.00 0.00 9 ASP A O 2
ATOM 1768 N N . ASN A 1 10 ? 8.329 -15.914 -11.889 1.00 0.00 10 ASN A N 2
ATOM 1769 C CA . ASN A 1 10 ? 8.868 -14.614 -11.508 1.00 0.00 10 ASN A CA 2
ATOM 1770 C C . ASN A 1 10 ? 7.967 -13.930 -10.484 1.00 0.00 10 ASN A C 2
ATOM 1771 O O . ASN A 1 10 ? 6.761 -13.797 -10.694 1.00 0.00 10 ASN A O 2
ATOM 1782 N N . ARG A 1 11 ? 8.561 -13.498 -9.377 1.00 0.00 11 ARG A N 2
ATOM 1783 C CA . ARG A 1 11 ? 7.812 -12.829 -8.320 1.00 0.00 11 ARG A CA 2
ATOM 1784 C C . ARG A 1 11 ? 7.797 -11.318 -8.537 1.00 0.00 11 ARG A C 2
ATOM 1785 O O . ARG A 1 11 ? 8.744 -10.732 -9.061 1.00 0.00 11 ARG A O 2
ATOM 1806 N N . PRO A 1 12 ? 6.695 -10.673 -8.126 1.00 0.00 12 PRO A N 2
ATOM 1807 C CA . PRO A 1 12 ? 6.530 -9.223 -8.266 1.00 0.00 12 PRO A CA 2
ATOM 1808 C C . PRO A 1 12 ? 7.453 -8.442 -7.337 1.00 0.00 12 PRO A C 2
ATOM 1809 O O . PRO A 1 12 ? 7.564 -8.752 -6.151 1.00 0.00 12 PRO A O 2
ATOM 1820 N N . VAL A 1 13 ? 8.114 -7.426 -7.883 1.00 0.00 13 VAL A N 2
ATOM 1821 C CA . VAL A 1 13 ? 9.027 -6.599 -7.103 1.00 0.00 13 VAL A CA 2
ATOM 1822 C C . VAL A 1 13 ? 8.451 -5.206 -6.879 1.00 0.00 13 VAL A C 2
ATOM 1823 O O . VAL A 1 13 ? 7.921 -4.585 -7.801 1.00 0.00 13 VAL A O 2
ATOM 1836 N N . PHE A 1 14 ? 8.558 -4.719 -5.647 1.00 0.00 14 PHE A N 2
ATOM 1837 C CA . PHE A 1 14 ? 8.047 -3.398 -5.300 1.00 0.00 14 PHE A CA 2
ATOM 1838 C C . PHE A 1 14 ? 9.096 -2.322 -5.566 1.00 0.00 14 PHE A C 2
ATOM 1839 O O . PHE A 1 14 ? 10.244 -2.438 -5.137 1.00 0.00 14 PHE A O 2
ATOM 1856 N N . LYS A 1 15 ? 8.693 -1.275 -6.278 1.00 0.00 15 LYS A N 2
ATOM 1857 C CA . LYS A 1 15 ? 9.596 -0.176 -6.602 1.00 0.00 15 LYS A CA 2
ATOM 1858 C C . LYS A 1 15 ? 10.443 0.207 -5.392 1.00 0.00 15 LYS A C 2
ATOM 1859 O O . LYS A 1 15 ? 11.599 0.603 -5.534 1.00 0.00 15 LYS A O 2
ATOM 1878 N N . GLU A 1 16 ? 9.859 0.084 -4.204 1.00 0.00 16 GLU A N 2
ATOM 1879 C CA . GLU A 1 16 ? 10.562 0.418 -2.971 1.00 0.00 16 GLU A CA 2
ATOM 1880 C C . GLU A 1 16 ? 10.072 -0.449 -1.814 1.00 0.00 16 GLU A C 2
ATOM 1881 O O . GLU A 1 16 ? 8.875 -0.701 -1.676 1.00 0.00 16 GLU A O 2
ATOM 1893 N N . GLY A 1 17 ? 11.006 -0.902 -0.984 1.00 0.00 17 GLY A N 2
ATOM 1894 C CA . GLY A 1 17 ? 10.651 -1.736 0.149 1.00 0.00 17 GLY A CA 2
ATOM 1895 C C . GLY A 1 17 ? 10.101 -0.932 1.310 1.00 0.00 17 GLY A C 2
ATOM 1896 O O . GLY A 1 17 ? 8.961 -1.134 1.727 1.00 0.00 17 GLY A O 2
ATOM 1900 N N . GLN A 1 18 ? 10.913 -0.020 1.834 1.00 0.00 18 GLN A N 2
ATOM 1901 C CA . GLN A 1 18 ? 10.501 0.815 2.956 1.00 0.00 18 GLN A CA 2
ATOM 1902 C C . GLN A 1 18 ? 10.496 2.289 2.565 1.00 0.00 18 GLN A C 2
ATOM 1903 O O . GLN A 1 18 ? 11.530 2.849 2.200 1.00 0.00 18 GLN A O 2
ATOM 1917 N N . VAL A 1 19 ? 9.325 2.913 2.643 1.00 0.00 19 VAL A N 2
ATOM 1918 C CA . VAL A 1 19 ? 9.185 4.323 2.297 1.00 0.00 19 VAL A CA 2
ATOM 1919 C C . VAL A 1 19 ? 8.409 5.077 3.371 1.00 0.00 19 VAL A C 2
ATOM 1920 O O . VAL A 1 19 ? 7.248 4.770 3.642 1.00 0.00 19 VAL A O 2
ATOM 1933 N N . GLU A 1 20 ? 9.058 6.066 3.978 1.00 0.00 20 GLU A N 2
ATOM 1934 C CA . GLU A 1 20 ? 8.427 6.864 5.023 1.00 0.00 20 GLU A CA 2
ATOM 1935 C C . GLU A 1 20 ? 7.813 8.134 4.441 1.00 0.00 20 GLU A C 2
ATOM 1936 O O . GLU A 1 20 ? 8.502 8.941 3.817 1.00 0.00 20 GLU A O 2
ATOM 1948 N N . VAL A 1 21 ? 6.511 8.304 4.649 1.00 0.00 21 VAL A N 2
ATOM 1949 C CA . VAL A 1 21 ? 5.803 9.475 4.146 1.00 0.00 21 VAL A CA 2
ATOM 1950 C C . VAL A 1 21 ? 5.255 10.319 5.291 1.00 0.00 21 VAL A C 2
ATOM 1951 O O . VAL A 1 21 ? 4.913 9.798 6.353 1.00 0.00 21 VAL A O 2
ATOM 1964 N N . HIS A 1 22 ? 5.175 11.628 5.069 1.00 0.00 22 HIS A N 2
ATOM 1965 C CA . HIS A 1 22 ? 4.667 12.546 6.082 1.00 0.00 22 HIS A CA 2
ATOM 1966 C C . HIS A 1 22 ? 3.355 13.181 5.632 1.00 0.00 22 HIS A C 2
ATOM 1967 O O . HIS A 1 22 ? 3.311 13.888 4.625 1.00 0.00 22 HIS A O 2
ATOM 1982 N N . ILE A 1 23 ? 2.290 12.923 6.383 1.00 0.00 23 ILE A N 2
ATOM 1983 C CA . ILE A 1 23 ? 0.978 13.470 6.060 1.00 0.00 23 ILE A CA 2
ATOM 1984 C C . ILE A 1 23 ? 0.258 13.947 7.317 1.00 0.00 23 ILE A C 2
ATOM 1985 O O . ILE A 1 23 ? 0.262 13.284 8.355 1.00 0.00 23 ILE A O 2
ATOM 2001 N N . PRO A 1 24 ? -0.379 15.124 7.223 1.00 0.00 24 PRO A N 2
ATOM 2002 C CA . PRO A 1 24 ? -1.119 15.715 8.342 1.00 0.00 24 PRO A CA 2
ATOM 2003 C C . PRO A 1 24 ? -2.391 14.941 8.669 1.00 0.00 24 PRO A C 2
ATOM 2004 O O . PRO A 1 24 ? -2.902 14.191 7.839 1.00 0.00 24 PRO A O 2
ATOM 2015 N N . GLU A 1 25 ? -2.898 15.131 9.883 1.00 0.00 25 GLU A N 2
ATOM 2016 C CA . GLU A 1 25 ? -4.112 14.449 10.319 1.00 0.00 25 GLU A CA 2
ATOM 2017 C C . GLU A 1 25 ? -5.350 15.102 9.711 1.00 0.00 25 GLU A C 2
ATOM 2018 O O . GLU A 1 25 ? -6.403 14.476 9.599 1.00 0.00 25 GLU A O 2
ATOM 2030 N N . ASN A 1 26 ? -5.214 16.365 9.319 1.00 0.00 26 ASN A N 2
ATOM 2031 C CA . ASN A 1 26 ? -6.322 17.103 8.723 1.00 0.00 26 ASN A CA 2
ATOM 2032 C C . ASN A 1 26 ? -6.239 17.072 7.200 1.00 0.00 26 ASN A C 2
ATOM 2033 O O . ASN A 1 26 ? -6.880 17.871 6.517 1.00 0.00 26 ASN A O 2
ATOM 2044 N N . ALA A 1 27 ? -5.447 16.144 6.675 1.00 0.00 27 ALA A N 2
ATOM 2045 C CA . ALA A 1 27 ? -5.282 16.006 5.233 1.00 0.00 27 ALA A CA 2
ATOM 2046 C C . ALA A 1 27 ? -6.630 15.831 4.541 1.00 0.00 27 ALA A C 2
ATOM 2047 O O . ALA A 1 27 ? -7.545 15.194 5.064 1.00 0.00 27 ALA A O 2
ATOM 2054 N N . PRO A 1 28 ? -6.758 16.409 3.338 1.00 0.00 28 PRO A N 2
ATOM 2055 C CA . PRO A 1 28 ? -7.991 16.330 2.549 1.00 0.00 28 PRO A CA 2
ATOM 2056 C C . PRO A 1 28 ? -8.246 14.926 2.011 1.00 0.00 28 PRO A C 2
ATOM 2057 O O . PRO A 1 28 ? -7.313 14.213 1.641 1.00 0.00 28 PRO A O 2
ATOM 2068 N N . VAL A 1 29 ? -9.516 14.535 1.969 1.00 0.00 29 VAL A N 2
ATOM 2069 C CA . VAL A 1 29 ? -9.894 13.217 1.474 1.00 0.00 29 VAL A CA 2
ATOM 2070 C C . VAL A 1 29 ? -9.616 13.090 -0.020 1.00 0.00 29 VAL A C 2
ATOM 2071 O O . VAL A 1 29 ? -9.997 13.954 -0.808 1.00 0.00 29 VAL A O 2
ATOM 2084 N N . GLY A 1 30 ? -8.950 12.005 -0.402 1.00 0.00 30 GLY A N 2
ATOM 2085 C CA . GLY A 1 30 ? -8.633 11.784 -1.801 1.00 0.00 30 GLY A CA 2
ATOM 2086 C C . GLY A 1 30 ? -7.192 12.120 -2.129 1.00 0.00 30 GLY A C 2
ATOM 2087 O O . GLY A 1 30 ? -6.825 12.245 -3.298 1.00 0.00 30 GLY A O 2
ATOM 2091 N N . THR A 1 31 ? -6.370 12.269 -1.095 1.00 0.00 31 THR A N 2
ATOM 2092 C CA . THR A 1 31 ? -4.962 12.595 -1.278 1.00 0.00 31 THR A CA 2
ATOM 2093 C C . THR A 1 31 ? -4.137 11.341 -1.548 1.00 0.00 31 THR A C 2
ATOM 2094 O O . THR A 1 31 ? -4.400 10.280 -0.981 1.00 0.00 31 THR A O 2
ATOM 2105 N N . SER A 1 32 ? -3.139 11.470 -2.416 1.00 0.00 32 SER A N 2
ATOM 2106 C CA . SER A 1 32 ? -2.278 10.346 -2.763 1.00 0.00 32 SER A CA 2
ATOM 2107 C C . SER A 1 32 ? -1.088 10.259 -1.812 1.00 0.00 32 SER A C 2
ATOM 2108 O O . SER A 1 32 ? -0.161 11.066 -1.884 1.00 0.00 32 SER A O 2
ATOM 2116 N N . VAL A 1 33 ? -1.122 9.274 -0.919 1.00 0.00 33 VAL A N 2
ATOM 2117 C CA . VAL A 1 33 ? -0.047 9.080 0.046 1.00 0.00 33 VAL A CA 2
ATOM 2118 C C . VAL A 1 33 ? 1.176 8.451 -0.612 1.00 0.00 33 VAL A C 2
ATOM 2119 O O . VAL A 1 33 ? 2.216 9.095 -0.756 1.00 0.00 33 VAL A O 2
ATOM 2132 N N . ILE A 1 34 ? 1.044 7.191 -1.010 1.00 0.00 34 ILE A N 2
ATOM 2133 C CA . ILE A 1 34 ? 2.138 6.475 -1.655 1.00 0.00 34 ILE A CA 2
ATOM 2134 C C . ILE A 1 34 ? 1.637 5.660 -2.842 1.00 0.00 34 ILE A C 2
ATOM 2135 O O . ILE A 1 34 ? 0.481 5.238 -2.874 1.00 0.00 34 ILE A O 2
ATOM 2151 N N . GLN A 1 35 ? 2.516 5.440 -3.815 1.00 0.00 35 GLN A N 2
ATOM 2152 C CA . GLN A 1 35 ? 2.163 4.673 -5.004 1.00 0.00 35 GLN A CA 2
ATOM 2153 C C . GLN A 1 35 ? 2.997 3.400 -5.098 1.00 0.00 35 GLN A C 2
ATOM 2154 O O . GLN A 1 35 ? 4.226 3.443 -5.023 1.00 0.00 35 GLN A O 2
ATOM 2168 N N . LEU A 1 36 ? 2.323 2.268 -5.263 1.00 0.00 36 LEU A N 2
ATOM 2169 C CA . LEU A 1 36 ? 3.002 0.981 -5.368 1.00 0.00 36 LEU A CA 2
ATOM 2170 C C . LEU A 1 36 ? 2.872 0.409 -6.776 1.00 0.00 36 LEU A C 2
ATOM 2171 O O . LEU A 1 36 ? 1.790 -0.007 -7.191 1.00 0.00 36 LEU A O 2
ATOM 2187 N N . HIS A 1 37 ? 3.982 0.391 -7.507 1.00 0.00 37 HIS A N 2
ATOM 2188 C CA . HIS A 1 37 ? 3.993 -0.133 -8.868 1.00 0.00 37 HIS A CA 2
ATOM 2189 C C . HIS A 1 37 ? 4.695 -1.486 -8.924 1.00 0.00 37 HIS A C 2
ATOM 2190 O O . HIS A 1 37 ? 5.889 -1.589 -8.642 1.00 0.00 37 HIS A O 2
ATOM 2205 N N . ALA A 1 38 ? 3.946 -2.521 -9.290 1.00 0.00 38 ALA A N 2
ATOM 2206 C CA . ALA A 1 38 ? 4.498 -3.867 -9.384 1.00 0.00 38 ALA A CA 2
ATOM 2207 C C . ALA A 1 38 ? 4.387 -4.408 -10.806 1.00 0.00 38 ALA A C 2
ATOM 2208 O O . ALA A 1 38 ? 3.309 -4.408 -11.400 1.00 0.00 38 ALA A O 2
ATOM 2215 N N . THR A 1 39 ? 5.511 -4.867 -11.348 1.00 0.00 39 THR A N 2
ATOM 2216 C CA . THR A 1 39 ? 5.541 -5.408 -12.701 1.00 0.00 39 THR A CA 2
ATOM 2217 C C . THR A 1 39 ? 6.114 -6.821 -12.716 1.00 0.00 39 THR A C 2
ATOM 2218 O O . THR A 1 39 ? 6.826 -7.222 -11.795 1.00 0.00 39 THR A O 2
ATOM 2229 N N . ASP A 1 40 ? 5.799 -7.571 -13.766 1.00 0.00 40 ASP A N 2
ATOM 2230 C CA . ASP A 1 40 ? 6.284 -8.939 -13.901 1.00 0.00 40 ASP A CA 2
ATOM 2231 C C . ASP A 1 40 ? 6.613 -9.258 -15.356 1.00 0.00 40 ASP A C 2
ATOM 2232 O O . ASP A 1 40 ? 6.340 -8.461 -16.254 1.00 0.00 40 ASP A O 2
ATOM 2241 N N . ALA A 1 41 ? 7.201 -10.428 -15.582 1.00 0.00 41 ALA A N 2
ATOM 2242 C CA . ALA A 1 41 ? 7.566 -10.852 -16.928 1.00 0.00 41 ALA A CA 2
ATOM 2243 C C . ALA A 1 41 ? 6.470 -10.504 -17.930 1.00 0.00 41 ALA A C 2
ATOM 2244 O O . ALA A 1 41 ? 5.437 -11.172 -17.991 1.00 0.00 41 ALA A O 2
ATOM 2251 N N . ASP A 1 42 ? 6.701 -9.456 -18.712 1.00 0.00 42 ASP A N 2
ATOM 2252 C CA . ASP A 1 42 ? 5.733 -9.020 -19.712 1.00 0.00 42 ASP A CA 2
ATOM 2253 C C . ASP A 1 42 ? 5.414 -10.148 -20.688 1.00 0.00 42 ASP A C 2
ATOM 2254 O O . ASP A 1 42 ? 4.333 -10.735 -20.641 1.00 0.00 42 ASP A O 2
ATOM 2263 N N . ILE A 1 43 ? 6.361 -10.444 -21.572 1.00 0.00 43 ILE A N 2
ATOM 2264 C CA . ILE A 1 43 ? 6.180 -11.502 -22.559 1.00 0.00 43 ILE A CA 2
ATOM 2265 C C . ILE A 1 43 ? 5.736 -12.802 -21.897 1.00 0.00 43 ILE A C 2
ATOM 2266 O O . ILE A 1 43 ? 6.484 -13.406 -21.129 1.00 0.00 43 ILE A O 2
ATOM 2282 N N . GLY A 1 44 ? 4.514 -13.227 -22.201 1.00 0.00 44 GLY A N 2
ATOM 2283 C CA . GLY A 1 44 ? 3.992 -14.454 -21.628 1.00 0.00 44 GLY A CA 2
ATOM 2284 C C . GLY A 1 44 ? 2.501 -14.382 -21.363 1.00 0.00 44 GLY A C 2
ATOM 2285 O O . GLY A 1 44 ? 1.697 -14.389 -22.295 1.00 0.00 44 GLY A O 2
ATOM 2289 N N . SER A 1 45 ? 2.131 -14.312 -20.088 1.00 0.00 45 SER A N 2
ATOM 2290 C CA . SER A 1 45 ? 0.726 -14.244 -19.703 1.00 0.00 45 SER A CA 2
ATOM 2291 C C . SER A 1 45 ? 0.452 -12.996 -18.868 1.00 0.00 45 SER A C 2
ATOM 2292 O O . SER A 1 45 ? 1.289 -12.572 -18.073 1.00 0.00 45 SER A O 2
ATOM 2300 N N . ASN A 1 46 ? -0.727 -12.413 -19.057 1.00 0.00 46 ASN A N 2
ATOM 2301 C CA . ASN A 1 46 ? -1.113 -11.213 -18.323 1.00 0.00 46 ASN A CA 2
ATOM 2302 C C . ASN A 1 46 ? -1.495 -11.554 -16.886 1.00 0.00 46 ASN A C 2
ATOM 2303 O O . ASN A 1 46 ? -2.428 -12.321 -16.647 1.00 0.00 46 ASN A O 2
ATOM 2314 N N . ALA A 1 47 ? -0.769 -10.978 -15.933 1.00 0.00 47 ALA A N 2
ATOM 2315 C CA . ALA A 1 47 ? -1.034 -11.219 -14.520 1.00 0.00 47 ALA A CA 2
ATOM 2316 C C . ALA A 1 47 ? -1.517 -9.949 -13.828 1.00 0.00 47 ALA A C 2
ATOM 2317 O O . ALA A 1 47 ? -0.860 -8.910 -13.891 1.00 0.00 47 ALA A O 2
ATOM 2324 N N . GLU A 1 48 ? -2.668 -10.040 -13.170 1.00 0.00 48 GLU A N 2
ATOM 2325 C CA . GLU A 1 48 ? -3.239 -8.896 -12.468 1.00 0.00 48 GLU A CA 2
ATOM 2326 C C . GLU A 1 48 ? -2.905 -8.950 -10.980 1.00 0.00 48 GLU A C 2
ATOM 2327 O O . GLU A 1 48 ? -3.644 -9.535 -10.188 1.00 0.00 48 GLU A O 2
ATOM 2339 N N . ILE A 1 49 ? -1.787 -8.335 -10.608 1.00 0.00 49 ILE A N 2
ATOM 2340 C CA . ILE A 1 49 ? -1.355 -8.312 -9.216 1.00 0.00 49 ILE A CA 2
ATOM 2341 C C . ILE A 1 49 ? -2.385 -7.616 -8.333 1.00 0.00 49 ILE A C 2
ATOM 2342 O O . ILE A 1 49 ? -2.713 -6.449 -8.546 1.00 0.00 49 ILE A O 2
ATOM 2358 N N . ARG A 1 50 ? -2.891 -8.340 -7.340 1.00 0.00 50 ARG A N 2
ATOM 2359 C CA . ARG A 1 50 ? -3.883 -7.792 -6.423 1.00 0.00 50 ARG A CA 2
ATOM 2360 C C . ARG A 1 50 ? -3.225 -7.315 -5.131 1.00 0.00 50 ARG A C 2
ATOM 2361 O O . ARG A 1 50 ? -2.351 -7.987 -4.583 1.00 0.00 50 ARG A O 2
ATOM 2382 N N . TYR A 1 51 ? -3.651 -6.152 -4.651 1.00 0.00 51 TYR A N 2
ATOM 2383 C CA . TYR A 1 51 ? -3.101 -5.584 -3.426 1.00 0.00 51 TYR A CA 2
ATOM 2384 C C . TYR A 1 51 ? -4.103 -5.688 -2.280 1.00 0.00 51 TYR A C 2
ATOM 2385 O O . TYR A 1 51 ? -5.175 -5.084 -2.322 1.00 0.00 51 TYR A O 2
ATOM 2403 N N . ILE A 1 52 ? -3.745 -6.458 -1.258 1.00 0.00 52 ILE A N 2
ATOM 2404 C CA . ILE A 1 52 ? -4.610 -6.640 -0.099 1.00 0.00 52 ILE A CA 2
ATOM 2405 C C . ILE A 1 52 ? -3.885 -6.276 1.192 1.00 0.00 52 ILE A C 2
ATOM 2406 O O . ILE A 1 52 ? -2.655 -6.262 1.243 1.00 0.00 52 ILE A O 2
ATOM 2422 N N . PHE A 1 53 ? -4.655 -5.983 2.234 1.00 0.00 53 PHE A N 2
ATOM 2423 C CA . PHE A 1 53 ? -4.087 -5.619 3.527 1.00 0.00 53 PHE A CA 2
ATOM 2424 C C . PHE A 1 53 ? -3.361 -6.805 4.155 1.00 0.00 53 PHE A C 2
ATOM 2425 O O . PHE A 1 53 ? -3.859 -7.931 4.139 1.00 0.00 53 PHE A O 2
ATOM 2442 N N . GLY A 1 54 ? -2.181 -6.544 4.708 1.00 0.00 54 GLY A N 2
ATOM 2443 C CA . GLY A 1 54 ? -1.405 -7.600 5.334 1.00 0.00 54 GLY A CA 2
ATOM 2444 C C . GLY A 1 54 ? -2.125 -8.228 6.510 1.00 0.00 54 GLY A C 2
ATOM 2445 O O . GLY A 1 54 ? -3.328 -8.039 6.684 1.00 0.00 54 GLY A O 2
ATOM 2449 N N . ALA A 1 55 ? -1.386 -8.980 7.320 1.00 0.00 55 ALA A N 2
ATOM 2450 C CA . ALA A 1 55 ? -1.961 -9.638 8.487 1.00 0.00 55 ALA A CA 2
ATOM 2451 C C . ALA A 1 55 ? -1.845 -8.758 9.727 1.00 0.00 55 ALA A C 2
ATOM 2452 O O . ALA A 1 55 ? -0.925 -7.949 9.840 1.00 0.00 55 ALA A O 2
ATOM 2459 N N . GLN A 1 56 ? -2.784 -8.922 10.653 1.00 0.00 56 GLN A N 2
ATOM 2460 C CA . GLN A 1 56 ? -2.787 -8.141 11.884 1.00 0.00 56 GLN A CA 2
ATOM 2461 C C . GLN A 1 56 ? -2.876 -6.648 11.581 1.00 0.00 56 GLN A C 2
ATOM 2462 O O . GLN A 1 56 ? -2.166 -5.840 12.180 1.00 0.00 56 GLN A O 2
ATOM 2476 N N . VAL A 1 57 ? -3.752 -6.290 10.648 1.00 0.00 57 VAL A N 2
ATOM 2477 C CA . VAL A 1 57 ? -3.934 -4.895 10.266 1.00 0.00 57 VAL A CA 2
ATOM 2478 C C . VAL A 1 57 ? -5.128 -4.279 10.987 1.00 0.00 57 VAL A C 2
ATOM 2479 O O . VAL A 1 57 ? -6.268 -4.699 10.792 1.00 0.00 57 VAL A O 2
ATOM 2492 N N . ALA A 1 58 ? -4.858 -3.281 11.822 1.00 0.00 58 ALA A N 2
ATOM 2493 C CA . ALA A 1 58 ? -5.911 -2.605 12.571 1.00 0.00 58 ALA A CA 2
ATOM 2494 C C . ALA A 1 58 ? -7.097 -2.273 11.672 1.00 0.00 58 ALA A C 2
ATOM 2495 O O . ALA A 1 58 ? -6.942 -1.937 10.498 1.00 0.00 58 ALA A O 2
ATOM 2502 N N . PRO A 1 59 ? -8.311 -2.369 12.234 1.00 0.00 59 PRO A N 2
ATOM 2503 C CA . PRO A 1 59 ? -9.548 -2.083 11.501 1.00 0.00 59 PRO A CA 2
ATOM 2504 C C . PRO A 1 59 ? -9.704 -0.600 11.185 1.00 0.00 59 PRO A C 2
ATOM 2505 O O . PRO A 1 59 ? -10.056 -0.228 10.066 1.00 0.00 59 PRO A O 2
ATOM 2516 N N . ALA A 1 60 ? -9.439 0.243 12.177 1.00 0.00 60 ALA A N 2
ATOM 2517 C CA . ALA A 1 60 ? -9.548 1.687 12.003 1.00 0.00 60 ALA A CA 2
ATOM 2518 C C . ALA A 1 60 ? -8.730 2.159 10.806 1.00 0.00 60 ALA A C 2
ATOM 2519 O O . ALA A 1 60 ? -9.110 3.104 10.115 1.00 0.00 60 ALA A O 2
ATOM 2526 N N . THR A 1 61 ? -7.604 1.494 10.566 1.00 0.00 61 THR A N 2
ATOM 2527 C CA . THR A 1 61 ? -6.731 1.847 9.454 1.00 0.00 61 THR A CA 2
ATOM 2528 C C . THR A 1 61 ? -7.369 1.485 8.118 1.00 0.00 61 THR A C 2
ATOM 2529 O O . THR A 1 61 ? -7.661 2.358 7.300 1.00 0.00 61 THR A O 2
ATOM 2540 N N . LYS A 1 62 ? -7.584 0.192 7.901 1.00 0.00 62 LYS A N 2
ATOM 2541 C CA . LYS A 1 62 ? -8.190 -0.287 6.665 1.00 0.00 62 LYS A CA 2
ATOM 2542 C C . LYS A 1 62 ? -9.281 0.667 6.188 1.00 0.00 62 LYS A C 2
ATOM 2543 O O . LYS A 1 62 ? -9.494 0.831 4.987 1.00 0.00 62 LYS A O 2
ATOM 2562 N N . ARG A 1 63 ? -9.969 1.294 7.138 1.00 0.00 63 ARG A N 2
ATOM 2563 C CA . ARG A 1 63 ? -11.037 2.232 6.814 1.00 0.00 63 ARG A CA 2
ATOM 2564 C C . ARG A 1 63 ? -10.471 3.614 6.501 1.00 0.00 63 ARG A C 2
ATOM 2565 O O . ARG A 1 63 ? -10.564 4.093 5.370 1.00 0.00 63 ARG A O 2
ATOM 2586 N N . LEU A 1 64 ? -9.886 4.250 7.510 1.00 0.00 64 LEU A N 2
ATOM 2587 C CA . LEU A 1 64 ? -9.305 5.578 7.343 1.00 0.00 64 LEU A CA 2
ATOM 2588 C C . LEU A 1 64 ? -8.600 5.698 5.996 1.00 0.00 64 LEU A C 2
ATOM 2589 O O . LEU A 1 64 ? -8.683 6.730 5.330 1.00 0.00 64 LEU A O 2
ATOM 2605 N N . PHE A 1 65 ? -7.907 4.635 5.599 1.00 0.00 65 PHE A N 2
ATOM 2606 C CA . PHE A 1 65 ? -7.189 4.621 4.331 1.00 0.00 65 PHE A CA 2
ATOM 2607 C C . PHE A 1 65 ? -7.807 3.614 3.366 1.00 0.00 65 PHE A C 2
ATOM 2608 O O . PHE A 1 65 ? -8.247 2.539 3.773 1.00 0.00 65 PHE A O 2
ATOM 2625 N N . ALA A 1 66 ? -7.836 3.970 2.086 1.00 0.00 66 ALA A N 2
ATOM 2626 C CA . ALA A 1 66 ? -8.399 3.097 1.063 1.00 0.00 66 ALA A CA 2
ATOM 2627 C C . ALA A 1 66 ? -7.310 2.559 0.141 1.00 0.00 66 ALA A C 2
ATOM 2628 O O . ALA A 1 66 ? -6.628 3.324 -0.543 1.00 0.00 66 ALA A O 2
ATOM 2635 N N . LEU A 1 67 ? -7.151 1.241 0.127 1.00 0.00 67 LEU A N 2
ATOM 2636 C CA . LEU A 1 67 ? -6.144 0.600 -0.711 1.00 0.00 67 LEU A CA 2
ATOM 2637 C C . LEU A 1 67 ? -6.791 -0.094 -1.905 1.00 0.00 67 LEU A C 2
ATOM 2638 O O . LEU A 1 67 ? -7.425 -1.138 -1.760 1.00 0.00 67 LEU A O 2
ATOM 2654 N N . ASN A 1 68 ? -6.624 0.492 -3.086 1.00 0.00 68 ASN A N 2
ATOM 2655 C CA . ASN A 1 68 ? -7.190 -0.072 -4.306 1.00 0.00 68 ASN A CA 2
ATOM 2656 C C . ASN A 1 68 ? -6.518 -1.396 -4.657 1.00 0.00 68 ASN A C 2
ATOM 2657 O O . ASN A 1 68 ? -5.293 -1.502 -4.652 1.00 0.00 68 ASN A O 2
ATOM 2668 N N . ASN A 1 69 ? -7.330 -2.403 -4.962 1.00 0.00 69 ASN A N 2
ATOM 2669 C CA . ASN A 1 69 ? -6.815 -3.720 -5.316 1.00 0.00 69 ASN A CA 2
ATOM 2670 C C . ASN A 1 69 ? -6.642 -3.849 -6.826 1.00 0.00 69 ASN A C 2
ATOM 2671 O O . ASN A 1 69 ? -6.317 -4.922 -7.336 1.00 0.00 69 ASN A O 2
ATOM 2682 N N . THR A 1 70 ? -6.860 -2.748 -7.538 1.00 0.00 70 THR A N 2
ATOM 2683 C CA . THR A 1 70 ? -6.729 -2.737 -8.989 1.00 0.00 70 THR A CA 2
ATOM 2684 C C . THR A 1 70 ? -5.605 -1.808 -9.433 1.00 0.00 70 THR A C 2
ATOM 2685 O O . THR A 1 70 ? -5.017 -1.991 -10.499 1.00 0.00 70 THR A O 2
ATOM 2696 N N . THR A 1 71 ? -5.309 -0.808 -8.608 1.00 0.00 71 THR A N 2
ATOM 2697 C CA . THR A 1 71 ? -4.255 0.150 -8.915 1.00 0.00 71 THR A CA 2
ATOM 2698 C C . THR A 1 71 ? -3.137 0.090 -7.880 1.00 0.00 71 THR A C 2
ATOM 2699 O O . THR A 1 71 ? -2.031 0.573 -8.118 1.00 0.00 71 THR A O 2
ATOM 2710 N N . GLY A 1 72 ? -3.433 -0.508 -6.730 1.00 0.00 72 GLY A N 2
ATOM 2711 C CA . GLY A 1 72 ? -2.442 -0.621 -5.676 1.00 0.00 72 GLY A CA 2
ATOM 2712 C C . GLY A 1 72 ? -2.026 0.729 -5.125 1.00 0.00 72 GLY A C 2
ATOM 2713 O O . GLY A 1 72 ? -0.909 0.888 -4.630 1.00 0.00 72 GLY A O 2
ATOM 2717 N N . LEU A 1 73 ? -2.924 1.704 -5.211 1.00 0.00 73 LEU A N 2
ATOM 2718 C CA . LEU A 1 73 ? -2.644 3.048 -4.718 1.00 0.00 73 LEU A CA 2
ATOM 2719 C C . LEU A 1 73 ? -3.373 3.309 -3.404 1.00 0.00 73 LEU A C 2
ATOM 2720 O O . LEU A 1 73 ? -4.564 3.021 -3.277 1.00 0.00 73 LEU A O 2
ATOM 2736 N N . ILE A 1 74 ? -2.653 3.858 -2.432 1.00 0.00 74 ILE A N 2
ATOM 2737 C CA . ILE A 1 74 ? -3.233 4.161 -1.130 1.00 0.00 74 ILE A CA 2
ATOM 2738 C C . ILE A 1 74 ? -3.634 5.629 -1.035 1.00 0.00 74 ILE A C 2
ATOM 2739 O O . ILE A 1 74 ? -2.836 6.523 -1.322 1.00 0.00 74 ILE A O 2
ATOM 2755 N N . THR A 1 75 ? -4.876 5.873 -0.628 1.00 0.00 75 THR A N 2
ATOM 2756 C CA . THR A 1 75 ? -5.383 7.232 -0.495 1.00 0.00 75 THR A CA 2
ATOM 2757 C C . THR A 1 75 ? -6.151 7.406 0.811 1.00 0.00 75 THR A C 2
ATOM 2758 O O . THR A 1 75 ? -6.424 6.435 1.517 1.00 0.00 75 THR A O 2
ATOM 2769 N N . VAL A 1 76 ? -6.499 8.650 1.126 1.00 0.00 76 VAL A N 2
ATOM 2770 C CA . VAL A 1 76 ? -7.237 8.951 2.347 1.00 0.00 76 VAL A CA 2
ATOM 2771 C C . VAL A 1 76 ? -8.742 8.915 2.102 1.00 0.00 76 VAL A C 2
ATOM 2772 O O . VAL A 1 76 ? -9.258 9.635 1.247 1.00 0.00 76 VAL A O 2
ATOM 2785 N N . GLN A 1 77 ? -9.439 8.073 2.857 1.00 0.00 77 GLN A N 2
ATOM 2786 C CA . GLN A 1 77 ? -10.885 7.943 2.722 1.00 0.00 77 GLN A CA 2
ATOM 2787 C C . GLN A 1 77 ? -11.608 8.826 3.733 1.00 0.00 77 GLN A C 2
ATOM 2788 O O . GLN A 1 77 ? -12.580 9.502 3.397 1.00 0.00 77 GLN A O 2
ATOM 2802 N N . ARG A 1 78 ? -11.127 8.815 4.972 1.00 0.00 78 ARG A N 2
ATOM 2803 C CA . ARG A 1 78 ? -11.728 9.614 6.032 1.00 0.00 78 ARG A CA 2
ATOM 2804 C C . ARG A 1 78 ? -10.658 10.351 6.832 1.00 0.00 78 ARG A C 2
ATOM 2805 O O . ARG A 1 78 ? -9.476 10.013 6.765 1.00 0.00 78 ARG A O 2
ATOM 2826 N N . SER A 1 79 ? -11.080 11.359 7.588 1.00 0.00 79 SER A N 2
ATOM 2827 C CA . SER A 1 79 ? -10.158 12.147 8.397 1.00 0.00 79 SER A CA 2
ATOM 2828 C C . SER A 1 79 ? -9.316 11.245 9.294 1.00 0.00 79 SER A C 2
ATOM 2829 O O . SER A 1 79 ? -9.729 10.139 9.645 1.00 0.00 79 SER A O 2
ATOM 2837 N N . LEU A 1 80 ? -8.134 11.725 9.662 1.00 0.00 80 LEU A N 2
ATOM 2838 C CA . LEU A 1 80 ? -7.232 10.963 10.519 1.00 0.00 80 LEU A CA 2
ATOM 2839 C C . LEU A 1 80 ? -7.063 11.644 11.874 1.00 0.00 80 LEU A C 2
ATOM 2840 O O . LEU A 1 80 ? -7.329 12.837 12.018 1.00 0.00 80 LEU A O 2
ATOM 2856 N N . ASP A 1 81 ? -6.618 10.877 12.864 1.00 0.00 81 ASP A N 2
ATOM 2857 C CA . ASP A 1 81 ? -6.411 11.407 14.207 1.00 0.00 81 ASP A CA 2
ATOM 2858 C C . ASP A 1 81 ? -4.975 11.173 14.667 1.00 0.00 81 ASP A C 2
ATOM 2859 O O . ASP A 1 81 ? -4.401 10.111 14.426 1.00 0.00 81 ASP A O 2
ATOM 2868 N N . ARG A 1 82 ? -4.402 12.172 15.330 1.00 0.00 82 ARG A N 2
ATOM 2869 C CA . ARG A 1 82 ? -3.033 12.076 15.822 1.00 0.00 82 ARG A CA 2
ATOM 2870 C C . ARG A 1 82 ? -3.010 11.656 17.288 1.00 0.00 82 ARG A C 2
ATOM 2871 O O . ARG A 1 82 ? -2.040 11.063 17.759 1.00 0.00 82 ARG A O 2
ATOM 2892 N N . GLU A 1 83 ? -4.085 11.969 18.005 1.00 0.00 83 GLU A N 2
ATOM 2893 C CA . GLU A 1 83 ? -4.188 11.625 19.418 1.00 0.00 83 GLU A CA 2
ATOM 2894 C C . GLU A 1 83 ? -4.472 10.136 19.596 1.00 0.00 83 GLU A C 2
ATOM 2895 O O . GLU A 1 83 ? -4.402 9.610 20.706 1.00 0.00 83 GLU A O 2
ATOM 2907 N N . GLU A 1 84 ? -4.793 9.465 18.495 1.00 0.00 84 GLU A N 2
ATOM 2908 C CA . GLU A 1 84 ? -5.089 8.037 18.530 1.00 0.00 84 GLU A CA 2
ATOM 2909 C C . GLU A 1 84 ? -3.905 7.223 18.015 1.00 0.00 84 GLU A C 2
ATOM 2910 O O . GLU A 1 84 ? -3.303 6.444 18.755 1.00 0.00 84 GLU A O 2
ATOM 2922 N N . THR A 1 85 ? -3.576 7.409 16.741 1.00 0.00 85 THR A N 2
ATOM 2923 C CA . THR A 1 85 ? -2.467 6.692 16.125 1.00 0.00 85 THR A CA 2
ATOM 2924 C C . THR A 1 85 ? -1.530 7.649 15.396 1.00 0.00 85 THR A C 2
ATOM 2925 O O . THR A 1 85 ? -1.884 8.210 14.360 1.00 0.00 85 THR A O 2
ATOM 2936 N N . ALA A 1 86 ? -0.333 7.830 15.945 1.00 0.00 86 ALA A N 2
ATOM 2937 C CA . ALA A 1 86 ? 0.655 8.718 15.345 1.00 0.00 86 ALA A CA 2
ATOM 2938 C C . ALA A 1 86 ? 1.258 8.098 14.088 1.00 0.00 86 ALA A C 2
ATOM 2939 O O . ALA A 1 86 ? 1.446 8.778 13.079 1.00 0.00 86 ALA A O 2
ATOM 2946 N N . ILE A 1 87 ? 1.559 6.806 14.157 1.00 0.00 87 ILE A N 2
ATOM 2947 C CA . ILE A 1 87 ? 2.140 6.096 13.024 1.00 0.00 87 ILE A CA 2
ATOM 2948 C C . ILE A 1 87 ? 1.176 5.047 12.481 1.00 0.00 87 ILE A C 2
ATOM 2949 O O . ILE A 1 87 ? 0.518 4.338 13.243 1.00 0.00 87 ILE A O 2
ATOM 2965 N N . HIS A 1 88 ? 1.100 4.951 11.157 1.00 0.00 88 HIS A N 2
ATOM 2966 C CA . HIS A 1 88 ? 0.218 3.985 10.510 1.00 0.00 88 HIS A CA 2
ATOM 2967 C C . HIS A 1 88 ? 1.026 2.923 9.769 1.00 0.00 88 HIS A C 2
ATOM 2968 O O . HIS A 1 88 ? 1.697 3.217 8.780 1.00 0.00 88 HIS A O 2
ATOM 2983 N N . LYS A 1 89 ? 0.957 1.689 10.255 1.00 0.00 89 LYS A N 2
ATOM 2984 C CA . LYS A 1 89 ? 1.680 0.582 9.640 1.00 0.00 89 LYS A CA 2
ATOM 2985 C C . LYS A 1 89 ? 0.745 -0.274 8.791 1.00 0.00 89 LYS A C 2
ATOM 2986 O O . LYS A 1 89 ? -0.137 -0.953 9.315 1.00 0.00 89 LYS A O 2
ATOM 3005 N N . VAL A 1 90 ? 0.946 -0.238 7.478 1.00 0.00 90 VAL A N 2
ATOM 3006 C CA . VAL A 1 90 ? 0.123 -1.013 6.557 1.00 0.00 90 VAL A CA 2
ATOM 3007 C C . VAL A 1 90 ? 0.986 -1.806 5.582 1.00 0.00 90 VAL A C 2
ATOM 3008 O O . VAL A 1 90 ? 1.830 -1.244 4.883 1.00 0.00 90 VAL A O 2
ATOM 3021 N N . THR A 1 91 ? 0.770 -3.117 5.540 1.00 0.00 91 THR A N 2
ATOM 3022 C CA . THR A 1 91 ? 1.528 -3.989 4.651 1.00 0.00 91 THR A CA 2
ATOM 3023 C C . THR A 1 91 ? 0.683 -4.430 3.462 1.00 0.00 91 THR A C 2
ATOM 3024 O O . THR A 1 91 ? -0.418 -4.954 3.630 1.00 0.00 91 THR A O 2
ATOM 3035 N N . VAL A 1 92 ? 1.206 -4.217 2.258 1.00 0.00 92 VAL A N 2
ATOM 3036 C CA . VAL A 1 92 ? 0.501 -4.595 1.040 1.00 0.00 92 VAL A CA 2
ATOM 3037 C C . VAL A 1 92 ? 1.065 -5.886 0.456 1.00 0.00 92 VAL A C 2
ATOM 3038 O O . VAL A 1 92 ? 2.281 -6.058 0.362 1.00 0.00 92 VAL A O 2
ATOM 3051 N N . LEU A 1 93 ? 0.174 -6.790 0.065 1.00 0.00 93 LEU A N 2
ATOM 3052 C CA . LEU A 1 93 ? 0.582 -8.067 -0.512 1.00 0.00 93 LEU A CA 2
ATOM 3053 C C . LEU A 1 93 ? 0.276 -8.113 -2.005 1.00 0.00 93 LEU A C 2
ATOM 3054 O O . LEU A 1 93 ? -0.794 -7.690 -2.443 1.00 0.00 93 LEU A O 2
ATOM 3070 N N . ALA A 1 94 ? 1.222 -8.631 -2.782 1.00 0.00 94 ALA A N 2
ATOM 3071 C CA . ALA A 1 94 ? 1.051 -8.736 -4.226 1.00 0.00 94 ALA A CA 2
ATOM 3072 C C . ALA A 1 94 ? 0.955 -10.194 -4.662 1.00 0.00 94 ALA A C 2
ATOM 3073 O O . ALA A 1 94 ? 1.965 -10.888 -4.769 1.00 0.00 94 ALA A O 2
ATOM 3080 N N . SER A 1 95 ? -0.268 -10.653 -4.912 1.00 0.00 95 SER A N 2
ATOM 3081 C CA . SER A 1 95 ? -0.497 -12.030 -5.332 1.00 0.00 95 SER A CA 2
ATOM 3082 C C . SER A 1 95 ? -0.961 -12.085 -6.784 1.00 0.00 95 SER A C 2
ATOM 3083 O O . SER A 1 95 ? -2.045 -11.608 -7.119 1.00 0.00 95 SER A O 2
ATOM 3091 N N . ASP A 1 96 ? -0.132 -12.670 -7.642 1.00 0.00 96 ASP A N 2
ATOM 3092 C CA . ASP A 1 96 ? -0.457 -12.790 -9.059 1.00 0.00 96 ASP A CA 2
ATOM 3093 C C . ASP A 1 96 ? -0.511 -14.254 -9.483 1.00 0.00 96 ASP A C 2
ATOM 3094 O O . ASP A 1 96 ? -0.742 -14.565 -10.650 1.00 0.00 96 ASP A O 2
ATOM 3103 N N . GLY A 1 97 ? -0.294 -15.151 -8.525 1.00 0.00 97 GLY A N 2
ATOM 3104 C CA . GLY A 1 97 ? -0.321 -16.571 -8.819 1.00 0.00 97 GLY A CA 2
ATOM 3105 C C . GLY A 1 97 ? 1.043 -17.218 -8.678 1.00 0.00 97 GLY A C 2
ATOM 3106 O O . GLY A 1 97 ? 1.431 -18.049 -9.500 1.00 0.00 97 GLY A O 2
ATOM 3110 N N . SER A 1 98 ? 1.773 -16.836 -7.635 1.00 0.00 98 SER A N 2
ATOM 3111 C CA . SER A 1 98 ? 3.104 -17.381 -7.393 1.00 0.00 98 SER A CA 2
ATOM 3112 C C . SER A 1 98 ? 3.171 -18.062 -6.030 1.00 0.00 98 SER A C 2
ATOM 3113 O O . SER A 1 98 ? 2.186 -18.101 -5.293 1.00 0.00 98 SER A O 2
ATOM 3121 N N . SER A 1 99 ? 4.342 -18.600 -5.701 1.00 0.00 99 SER A N 2
ATOM 3122 C CA . SER A 1 99 ? 4.539 -19.284 -4.429 1.00 0.00 99 SER A CA 2
ATOM 3123 C C . SER A 1 99 ? 4.065 -18.417 -3.266 1.00 0.00 99 SER A C 2
ATOM 3124 O O . SER A 1 99 ? 3.037 -18.693 -2.648 1.00 0.00 99 SER A O 2
ATOM 3132 N N . THR A 1 100 ? 4.823 -17.365 -2.974 1.00 0.00 100 THR A N 2
ATOM 3133 C CA . THR A 1 100 ? 4.484 -16.456 -1.886 1.00 0.00 100 THR A CA 2
ATOM 3134 C C . THR A 1 100 ? 4.359 -15.022 -2.386 1.00 0.00 100 THR A C 2
ATOM 3135 O O . THR A 1 100 ? 5.090 -14.583 -3.274 1.00 0.00 100 THR A O 2
ATOM 3146 N N . PRO A 1 101 ? 3.412 -14.271 -1.804 1.00 0.00 101 PRO A N 2
ATOM 3147 C CA . PRO A 1 101 ? 3.171 -12.874 -2.174 1.00 0.00 101 PRO A CA 2
ATOM 3148 C C . PRO A 1 101 ? 4.306 -11.954 -1.738 1.00 0.00 101 PRO A C 2
ATOM 3149 O O . PRO A 1 101 ? 5.161 -12.342 -0.943 1.00 0.00 101 PRO A O 2
ATOM 3160 N N . ALA A 1 102 ? 4.307 -10.733 -2.263 1.00 0.00 102 ALA A N 2
ATOM 3161 C CA . ALA A 1 102 ? 5.336 -9.757 -1.925 1.00 0.00 102 ALA A CA 2
ATOM 3162 C C . ALA A 1 102 ? 4.957 -8.971 -0.674 1.00 0.00 102 ALA A C 2
ATOM 3163 O O . ALA A 1 102 ? 3.777 -8.791 -0.377 1.00 0.00 102 ALA A O 2
ATOM 3170 N N . ARG A 1 103 ? 5.967 -8.506 0.055 1.00 0.00 103 ARG A N 2
ATOM 3171 C CA . ARG A 1 103 ? 5.739 -7.741 1.275 1.00 0.00 103 ARG A CA 2
ATOM 3172 C C . ARG A 1 103 ? 6.234 -6.306 1.117 1.00 0.00 103 ARG A C 2
ATOM 3173 O O . ARG A 1 103 ? 7.332 -6.070 0.614 1.00 0.00 103 ARG A O 2
ATOM 3194 N N . ALA A 1 104 ? 5.416 -5.352 1.549 1.00 0.00 104 ALA A N 2
ATOM 3195 C CA . ALA A 1 104 ? 5.771 -3.941 1.457 1.00 0.00 104 ALA A CA 2
ATOM 3196 C C . ALA A 1 104 ? 5.126 -3.138 2.582 1.00 0.00 104 ALA A C 2
ATOM 3197 O O . ALA A 1 104 ? 3.901 -3.045 2.669 1.00 0.00 104 ALA A O 2
ATOM 3204 N N . THR A 1 105 ? 5.958 -2.560 3.442 1.00 0.00 105 THR A N 2
ATOM 3205 C CA . THR A 1 105 ? 5.469 -1.766 4.563 1.00 0.00 105 THR A CA 2
ATOM 3206 C C . THR A 1 105 ? 5.602 -0.274 4.279 1.00 0.00 105 THR A C 2
ATOM 3207 O O . THR A 1 105 ? 6.677 0.206 3.922 1.00 0.00 105 THR A O 2
ATOM 3218 N N . VAL A 1 106 ? 4.502 0.454 4.442 1.00 0.00 106 VAL A N 2
ATOM 3219 C CA . VAL A 1 106 ? 4.497 1.893 4.205 1.00 0.00 106 VAL A CA 2
ATOM 3220 C C . VAL A 1 106 ? 4.361 2.665 5.513 1.00 0.00 106 VAL A C 2
ATOM 3221 O O . VAL A 1 106 ? 3.266 2.789 6.063 1.00 0.00 106 VAL A O 2
ATOM 3234 N N . THR A 1 107 ? 5.481 3.183 6.007 1.00 0.00 107 THR A N 2
ATOM 3235 C CA . THR A 1 107 ? 5.487 3.943 7.251 1.00 0.00 107 THR A CA 2
ATOM 3236 C C . THR A 1 107 ? 4.907 5.337 7.046 1.00 0.00 107 THR A C 2
ATOM 3237 O O . THR A 1 107 ? 5.573 6.224 6.510 1.00 0.00 107 THR A O 2
ATOM 3248 N N . ILE A 1 108 ? 3.664 5.525 7.477 1.00 0.00 108 ILE A N 2
ATOM 3249 C CA . ILE A 1 108 ? 2.996 6.814 7.343 1.00 0.00 108 ILE A CA 2
ATOM 3250 C C . ILE A 1 108 ? 3.009 7.580 8.661 1.00 0.00 108 ILE A C 2
ATOM 3251 O O . ILE A 1 108 ? 2.358 7.185 9.627 1.00 0.00 108 ILE A O 2
ATOM 3267 N N . ASN A 1 109 ? 3.755 8.680 8.692 1.00 0.00 109 ASN A N 2
ATOM 3268 C CA . ASN A 1 109 ? 3.852 9.504 9.892 1.00 0.00 109 ASN A CA 2
ATOM 3269 C C . ASN A 1 109 ? 2.786 10.595 9.890 1.00 0.00 109 ASN A C 2
ATOM 3270 O O . ASN A 1 109 ? 2.538 11.234 8.868 1.00 0.00 109 ASN A O 2
ATOM 3281 N N . VAL A 1 110 ? 2.158 10.803 11.043 1.00 0.00 110 VAL A N 2
ATOM 3282 C CA . VAL A 1 110 ? 1.119 11.818 11.176 1.00 0.00 110 VAL A CA 2
ATOM 3283 C C . VAL A 1 110 ? 1.654 13.062 11.877 1.00 0.00 110 VAL A C 2
ATOM 3284 O O . VAL A 1 110 ? 2.052 13.010 13.041 1.00 0.00 110 VAL A O 2
ATOM 3297 N N . THR A 1 111 ? 1.659 14.182 11.160 1.00 0.00 111 THR A N 2
ATOM 3298 C CA . THR A 1 111 ? 2.144 15.440 11.712 1.00 0.00 111 THR A CA 2
ATOM 3299 C C . THR A 1 111 ? 0.987 16.334 12.143 1.00 0.00 111 THR A C 2
ATOM 3300 O O . THR A 1 111 ? -0.174 16.047 11.851 1.00 0.00 111 THR A O 2
ATOM 3311 N N . ASP A 1 112 ? 1.311 17.419 12.839 1.00 0.00 112 ASP A N 2
ATOM 3312 C CA . ASP A 1 112 ? 0.298 18.357 13.308 1.00 0.00 112 ASP A CA 2
ATOM 3313 C C . ASP A 1 112 ? -0.102 19.324 12.199 1.00 0.00 112 ASP A C 2
ATOM 3314 O O . ASP A 1 112 ? 0.603 19.467 11.201 1.00 0.00 112 ASP A O 2
ATOM 3323 N N . VAL A 1 113 ? -1.240 19.987 12.381 1.00 0.00 113 VAL A N 2
ATOM 3324 C CA . VAL A 1 113 ? -1.735 20.941 11.397 1.00 0.00 113 VAL A CA 2
ATOM 3325 C C . VAL A 1 113 ? -1.864 22.336 11.999 1.00 0.00 113 VAL A C 2
ATOM 3326 O O . VAL A 1 113 ? -1.776 23.339 11.293 1.00 0.00 113 VAL A O 2
ATOM 3339 N N . ASN A 1 114 ? -2.073 22.391 13.311 1.00 0.00 114 ASN A N 2
ATOM 3340 C CA . ASN A 1 114 ? -2.214 23.663 14.010 1.00 0.00 114 ASN A CA 2
ATOM 3341 C C . ASN A 1 114 ? -1.096 24.625 13.620 1.00 0.00 114 ASN A C 2
ATOM 3342 O O . ASN A 1 114 ? -1.328 25.612 12.922 1.00 0.00 114 ASN A O 2
ATOM 3353 N N . GLY A 1 1 ? -5.103 -26.289 -18.857 1.00 0.00 1 GLY A N 3
ATOM 3354 C CA . GLY A 1 1 ? -6.107 -26.817 -17.953 1.00 0.00 1 GLY A CA 3
ATOM 3355 C C . GLY A 1 1 ? -7.108 -25.764 -17.519 1.00 0.00 1 GLY A C 3
ATOM 3356 O O . GLY A 1 1 ? -6.729 -24.717 -16.994 1.00 0.00 1 GLY A O 3
ATOM 3360 N N . SER A 1 2 ? -8.389 -26.040 -17.741 1.00 0.00 2 SER A N 3
ATOM 3361 C CA . SER A 1 2 ? -9.447 -25.106 -17.375 1.00 0.00 2 SER A CA 3
ATOM 3362 C C . SER A 1 2 ? -9.058 -23.676 -17.737 1.00 0.00 2 SER A C 3
ATOM 3363 O O . SER A 1 2 ? -9.287 -22.744 -16.966 1.00 0.00 2 SER A O 3
ATOM 3371 N N . SER A 1 3 ? -8.469 -23.511 -18.917 1.00 0.00 3 SER A N 3
ATOM 3372 C CA . SER A 1 3 ? -8.045 -22.195 -19.382 1.00 0.00 3 SER A CA 3
ATOM 3373 C C . SER A 1 3 ? -7.366 -21.416 -18.260 1.00 0.00 3 SER A C 3
ATOM 3374 O O . SER A 1 3 ? -7.600 -20.220 -18.089 1.00 0.00 3 SER A O 3
ATOM 3382 N N . GLY A 1 4 ? -6.522 -22.104 -17.496 1.00 0.00 4 GLY A N 3
ATOM 3383 C CA . GLY A 1 4 ? -5.822 -21.461 -16.399 1.00 0.00 4 GLY A CA 3
ATOM 3384 C C . GLY A 1 4 ? -4.465 -22.084 -16.134 1.00 0.00 4 GLY A C 3
ATOM 3385 O O . GLY A 1 4 ? -4.129 -22.391 -14.990 1.00 0.00 4 GLY A O 3
ATOM 3389 N N . SER A 1 5 ? -3.685 -22.272 -17.193 1.00 0.00 5 SER A N 3
ATOM 3390 C CA . SER A 1 5 ? -2.359 -22.867 -17.069 1.00 0.00 5 SER A CA 3
ATOM 3391 C C . SER A 1 5 ? -1.283 -21.788 -17.004 1.00 0.00 5 SER A C 3
ATOM 3392 O O . SER A 1 5 ? -1.479 -20.670 -17.480 1.00 0.00 5 SER A O 3
ATOM 3400 N N . SER A 1 6 ? -0.145 -22.132 -16.410 1.00 0.00 6 SER A N 3
ATOM 3401 C CA . SER A 1 6 ? 0.963 -21.192 -16.278 1.00 0.00 6 SER A CA 3
ATOM 3402 C C . SER A 1 6 ? 2.257 -21.923 -15.932 1.00 0.00 6 SER A C 3
ATOM 3403 O O . SER A 1 6 ? 2.242 -23.103 -15.582 1.00 0.00 6 SER A O 3
ATOM 3411 N N . GLY A 1 7 ? 3.376 -21.212 -16.032 1.00 0.00 7 GLY A N 3
ATOM 3412 C CA . GLY A 1 7 ? 4.663 -21.808 -15.727 1.00 0.00 7 GLY A CA 3
ATOM 3413 C C . GLY A 1 7 ? 5.483 -20.961 -14.773 1.00 0.00 7 GLY A C 3
ATOM 3414 O O . GLY A 1 7 ? 5.597 -21.280 -13.591 1.00 0.00 7 GLY A O 3
ATOM 3418 N N . ASN A 1 8 ? 6.056 -19.878 -15.289 1.00 0.00 8 ASN A N 3
ATOM 3419 C CA . ASN A 1 8 ? 6.871 -18.984 -14.475 1.00 0.00 8 ASN A CA 3
ATOM 3420 C C . ASN A 1 8 ? 6.480 -17.527 -14.710 1.00 0.00 8 ASN A C 3
ATOM 3421 O O . ASN A 1 8 ? 5.738 -17.215 -15.641 1.00 0.00 8 ASN A O 3
ATOM 3432 N N . ASP A 1 9 ? 6.986 -16.641 -13.859 1.00 0.00 9 ASP A N 3
ATOM 3433 C CA . ASP A 1 9 ? 6.692 -15.217 -13.974 1.00 0.00 9 ASP A CA 3
ATOM 3434 C C . ASP A 1 9 ? 7.506 -14.411 -12.966 1.00 0.00 9 ASP A C 3
ATOM 3435 O O . ASP A 1 9 ? 7.387 -14.609 -11.758 1.00 0.00 9 ASP A O 3
ATOM 3444 N N . ASN A 1 10 ? 8.333 -13.503 -13.473 1.00 0.00 10 ASN A N 3
ATOM 3445 C CA . ASN A 1 10 ? 9.168 -12.668 -12.617 1.00 0.00 10 ASN A CA 3
ATOM 3446 C C . ASN A 1 10 ? 8.357 -12.093 -11.460 1.00 0.00 10 ASN A C 3
ATOM 3447 O O . ASN A 1 10 ? 7.667 -11.085 -11.613 1.00 0.00 10 ASN A O 3
ATOM 3458 N N . ARG A 1 11 ? 8.447 -12.740 -10.302 1.00 0.00 11 ARG A N 3
ATOM 3459 C CA . ARG A 1 11 ? 7.721 -12.293 -9.119 1.00 0.00 11 ARG A CA 3
ATOM 3460 C C . ARG A 1 11 ? 7.703 -10.769 -9.035 1.00 0.00 11 ARG A C 3
ATOM 3461 O O . ARG A 1 11 ? 8.621 -10.087 -9.493 1.00 0.00 11 ARG A O 3
ATOM 3482 N N . PRO A 1 12 ? 6.635 -10.222 -8.437 1.00 0.00 12 PRO A N 3
ATOM 3483 C CA . PRO A 1 12 ? 6.472 -8.773 -8.279 1.00 0.00 12 PRO A CA 3
ATOM 3484 C C . PRO A 1 12 ? 7.459 -8.185 -7.275 1.00 0.00 12 PRO A C 3
ATOM 3485 O O . PRO A 1 12 ? 7.441 -8.534 -6.095 1.00 0.00 12 PRO A O 3
ATOM 3496 N N . VAL A 1 13 ? 8.318 -7.291 -7.752 1.00 0.00 13 VAL A N 3
ATOM 3497 C CA . VAL A 1 13 ? 9.311 -6.653 -6.896 1.00 0.00 13 VAL A CA 3
ATOM 3498 C C . VAL A 1 13 ? 8.890 -5.234 -6.529 1.00 0.00 13 VAL A C 3
ATOM 3499 O O . VAL A 1 13 ? 8.634 -4.406 -7.403 1.00 0.00 13 VAL A O 3
ATOM 3512 N N . PHE A 1 14 ? 8.821 -4.961 -5.230 1.00 0.00 14 PHE A N 3
ATOM 3513 C CA . PHE A 1 14 ? 8.431 -3.642 -4.746 1.00 0.00 14 PHE A CA 3
ATOM 3514 C C . PHE A 1 14 ? 9.657 -2.768 -4.499 1.00 0.00 14 PHE A C 3
ATOM 3515 O O . PHE A 1 14 ? 10.445 -3.028 -3.589 1.00 0.00 14 PHE A O 3
ATOM 3532 N N . LYS A 1 15 ? 9.812 -1.732 -5.316 1.00 0.00 15 LYS A N 3
ATOM 3533 C CA . LYS A 1 15 ? 10.941 -0.818 -5.187 1.00 0.00 15 LYS A CA 3
ATOM 3534 C C . LYS A 1 15 ? 10.884 -0.066 -3.861 1.00 0.00 15 LYS A C 3
ATOM 3535 O O . LYS A 1 15 ? 9.833 0.440 -3.470 1.00 0.00 15 LYS A O 3
ATOM 3554 N N . GLU A 1 16 ? 12.021 0.004 -3.177 1.00 0.00 16 GLU A N 3
ATOM 3555 C CA . GLU A 1 16 ? 12.099 0.696 -1.895 1.00 0.00 16 GLU A CA 3
ATOM 3556 C C . GLU A 1 16 ? 10.802 0.531 -1.108 1.00 0.00 16 GLU A C 3
ATOM 3557 O O . GLU A 1 16 ? 10.193 1.511 -0.681 1.00 0.00 16 GLU A O 3
ATOM 3569 N N . GLY A 1 17 ? 10.385 -0.718 -0.921 1.00 0.00 17 GLY A N 3
ATOM 3570 C CA . GLY A 1 17 ? 9.163 -0.989 -0.187 1.00 0.00 17 GLY A CA 3
ATOM 3571 C C . GLY A 1 17 ? 9.055 -0.168 1.083 1.00 0.00 17 GLY A C 3
ATOM 3572 O O . GLY A 1 17 ? 8.013 0.427 1.357 1.00 0.00 17 GLY A O 3
ATOM 3576 N N . GLN A 1 18 ? 10.133 -0.138 1.860 1.00 0.00 18 GLN A N 3
ATOM 3577 C CA . GLN A 1 18 ? 10.153 0.614 3.109 1.00 0.00 18 GLN A CA 3
ATOM 3578 C C . GLN A 1 18 ? 10.380 2.099 2.846 1.00 0.00 18 GLN A C 3
ATOM 3579 O O . GLN A 1 18 ? 11.402 2.491 2.283 1.00 0.00 18 GLN A O 3
ATOM 3593 N N . VAL A 1 19 ? 9.420 2.921 3.258 1.00 0.00 19 VAL A N 3
ATOM 3594 C CA . VAL A 1 19 ? 9.516 4.364 3.068 1.00 0.00 19 VAL A CA 3
ATOM 3595 C C . VAL A 1 19 ? 8.787 5.114 4.177 1.00 0.00 19 VAL A C 3
ATOM 3596 O O . VAL A 1 19 ? 7.902 4.565 4.832 1.00 0.00 19 VAL A O 3
ATOM 3609 N N . GLU A 1 20 ? 9.167 6.371 4.382 1.00 0.00 20 GLU A N 3
ATOM 3610 C CA . GLU A 1 20 ? 8.549 7.197 5.414 1.00 0.00 20 GLU A CA 3
ATOM 3611 C C . GLU A 1 20 ? 8.001 8.491 4.819 1.00 0.00 20 GLU A C 3
ATOM 3612 O O . GLU A 1 20 ? 8.759 9.372 4.415 1.00 0.00 20 GLU A O 3
ATOM 3624 N N . VAL A 1 21 ? 6.677 8.597 4.768 1.00 0.00 21 VAL A N 3
ATOM 3625 C CA . VAL A 1 21 ? 6.025 9.782 4.224 1.00 0.00 21 VAL A CA 3
ATOM 3626 C C . VAL A 1 21 ? 5.536 10.701 5.338 1.00 0.00 21 VAL A C 3
ATOM 3627 O O . VAL A 1 21 ? 5.428 10.290 6.494 1.00 0.00 21 VAL A O 3
ATOM 3640 N N . HIS A 1 22 ? 5.241 11.948 4.983 1.00 0.00 22 HIS A N 3
ATOM 3641 C CA . HIS A 1 22 ? 4.762 12.926 5.953 1.00 0.00 22 HIS A CA 3
ATOM 3642 C C . HIS A 1 22 ? 3.445 13.544 5.495 1.00 0.00 22 HIS A C 3
ATOM 3643 O O . HIS A 1 22 ? 3.418 14.359 4.572 1.00 0.00 22 HIS A O 3
ATOM 3658 N N . ILE A 1 23 ? 2.355 13.151 6.146 1.00 0.00 23 ILE A N 3
ATOM 3659 C CA . ILE A 1 23 ? 1.035 13.668 5.805 1.00 0.00 23 ILE A CA 3
ATOM 3660 C C . ILE A 1 23 ? 0.312 14.187 7.043 1.00 0.00 23 ILE A C 3
ATOM 3661 O O . ILE A 1 23 ? 0.313 13.560 8.103 1.00 0.00 23 ILE A O 3
ATOM 3677 N N . PRO A 1 24 ? -0.323 15.361 6.908 1.00 0.00 24 PRO A N 3
ATOM 3678 C CA . PRO A 1 24 ? -1.065 15.990 8.005 1.00 0.00 24 PRO A CA 3
ATOM 3679 C C . PRO A 1 24 ? -2.339 15.229 8.355 1.00 0.00 24 PRO A C 3
ATOM 3680 O O . PRO A 1 24 ? -2.994 14.663 7.481 1.00 0.00 24 PRO A O 3
ATOM 3691 N N . GLU A 1 25 ? -2.684 15.220 9.639 1.00 0.00 25 GLU A N 3
ATOM 3692 C CA . GLU A 1 25 ? -3.881 14.528 10.103 1.00 0.00 25 GLU A CA 3
ATOM 3693 C C . GLU A 1 25 ? -5.134 15.119 9.463 1.00 0.00 25 GLU A C 3
ATOM 3694 O O . GLU A 1 25 ? -6.129 14.423 9.265 1.00 0.00 25 GLU A O 3
ATOM 3706 N N . ASN A 1 26 ? -5.076 16.407 9.143 1.00 0.00 26 ASN A N 3
ATOM 3707 C CA . ASN A 1 26 ? -6.207 17.093 8.527 1.00 0.00 26 ASN A CA 3
ATOM 3708 C C . ASN A 1 26 ? -6.100 17.059 7.006 1.00 0.00 26 ASN A C 3
ATOM 3709 O O . ASN A 1 26 ? -6.801 17.790 6.308 1.00 0.00 26 ASN A O 3
ATOM 3720 N N . ALA A 1 27 ? -5.219 16.202 6.499 1.00 0.00 27 ALA A N 3
ATOM 3721 C CA . ALA A 1 27 ? -5.022 16.070 5.061 1.00 0.00 27 ALA A CA 3
ATOM 3722 C C . ALA A 1 27 ? -6.355 15.907 4.338 1.00 0.00 27 ALA A C 3
ATOM 3723 O O . ALA A 1 27 ? -7.278 15.255 4.825 1.00 0.00 27 ALA A O 3
ATOM 3730 N N . PRO A 1 28 ? -6.460 16.514 3.146 1.00 0.00 28 PRO A N 3
ATOM 3731 C CA . PRO A 1 28 ? -7.677 16.451 2.330 1.00 0.00 28 PRO A CA 3
ATOM 3732 C C . PRO A 1 28 ? -7.915 15.060 1.752 1.00 0.00 28 PRO A C 3
ATOM 3733 O O . PRO A 1 28 ? -6.989 14.413 1.264 1.00 0.00 28 PRO A O 3
ATOM 3744 N N . VAL A 1 29 ? -9.163 14.607 1.810 1.00 0.00 29 VAL A N 3
ATOM 3745 C CA . VAL A 1 29 ? -9.524 13.293 1.291 1.00 0.00 29 VAL A CA 3
ATOM 3746 C C . VAL A 1 29 ? -9.249 13.199 -0.206 1.00 0.00 29 VAL A C 3
ATOM 3747 O O . VAL A 1 29 ? -9.481 14.150 -0.951 1.00 0.00 29 VAL A O 3
ATOM 3760 N N . GLY A 1 30 ? -8.753 12.044 -0.640 1.00 0.00 30 GLY A N 3
ATOM 3761 C CA . GLY A 1 30 ? -8.454 11.847 -2.046 1.00 0.00 30 GLY A CA 3
ATOM 3762 C C . GLY A 1 30 ? -6.988 12.065 -2.364 1.00 0.00 30 GLY A C 3
ATOM 3763 O O . GLY A 1 30 ? -6.569 11.939 -3.515 1.00 0.00 30 GLY A O 3
ATOM 3767 N N . THR A 1 31 ? -6.205 12.394 -1.342 1.00 0.00 31 THR A N 3
ATOM 3768 C CA . THR A 1 31 ? -4.778 12.633 -1.518 1.00 0.00 31 THR A CA 3
ATOM 3769 C C . THR A 1 31 ? -4.010 11.321 -1.618 1.00 0.00 31 THR A C 3
ATOM 3770 O O . THR A 1 31 ? -4.317 10.355 -0.919 1.00 0.00 31 THR A O 3
ATOM 3781 N N . SER A 1 32 ? -3.007 11.292 -2.490 1.00 0.00 32 SER A N 3
ATOM 3782 C CA . SER A 1 32 ? -2.196 10.096 -2.684 1.00 0.00 32 SER A CA 3
ATOM 3783 C C . SER A 1 32 ? -1.200 9.925 -1.541 1.00 0.00 32 SER A C 3
ATOM 3784 O O . SER A 1 32 ? -0.235 10.680 -1.424 1.00 0.00 32 SER A O 3
ATOM 3792 N N . VAL A 1 33 ? -1.442 8.925 -0.699 1.00 0.00 33 VAL A N 3
ATOM 3793 C CA . VAL A 1 33 ? -0.567 8.652 0.435 1.00 0.00 33 VAL A CA 3
ATOM 3794 C C . VAL A 1 33 ? 0.689 7.909 -0.006 1.00 0.00 33 VAL A C 3
ATOM 3795 O O . VAL A 1 33 ? 1.789 8.461 0.017 1.00 0.00 33 VAL A O 3
ATOM 3808 N N . ILE A 1 34 ? 0.517 6.654 -0.408 1.00 0.00 34 ILE A N 3
ATOM 3809 C CA . ILE A 1 34 ? 1.636 5.835 -0.856 1.00 0.00 34 ILE A CA 3
ATOM 3810 C C . ILE A 1 34 ? 1.279 5.060 -2.120 1.00 0.00 34 ILE A C 3
ATOM 3811 O O . ILE A 1 34 ? 0.134 4.650 -2.305 1.00 0.00 34 ILE A O 3
ATOM 3827 N N . GLN A 1 35 ? 2.269 4.862 -2.985 1.00 0.00 35 GLN A N 3
ATOM 3828 C CA . GLN A 1 35 ? 2.058 4.135 -4.231 1.00 0.00 35 GLN A CA 3
ATOM 3829 C C . GLN A 1 35 ? 3.084 3.017 -4.389 1.00 0.00 35 GLN A C 3
ATOM 3830 O O . GLN A 1 35 ? 4.290 3.249 -4.296 1.00 0.00 35 GLN A O 3
ATOM 3844 N N . LEU A 1 36 ? 2.597 1.804 -4.626 1.00 0.00 36 LEU A N 3
ATOM 3845 C CA . LEU A 1 36 ? 3.471 0.648 -4.796 1.00 0.00 36 LEU A CA 3
ATOM 3846 C C . LEU A 1 36 ? 3.648 0.312 -6.273 1.00 0.00 36 LEU A C 3
ATOM 3847 O O . LEU A 1 36 ? 2.731 0.492 -7.076 1.00 0.00 36 LEU A O 3
ATOM 3863 N N . HIS A 1 37 ? 4.831 -0.180 -6.626 1.00 0.00 37 HIS A N 3
ATOM 3864 C CA . HIS A 1 37 ? 5.127 -0.545 -8.006 1.00 0.00 37 HIS A CA 3
ATOM 3865 C C . HIS A 1 37 ? 5.325 -2.052 -8.139 1.00 0.00 37 HIS A C 3
ATOM 3866 O O . HIS A 1 37 ? 6.306 -2.605 -7.643 1.00 0.00 37 HIS A O 3
ATOM 3881 N N . ALA A 1 38 ? 4.387 -2.711 -8.812 1.00 0.00 38 ALA A N 3
ATOM 3882 C CA . ALA A 1 38 ? 4.459 -4.153 -9.011 1.00 0.00 38 ALA A CA 3
ATOM 3883 C C . ALA A 1 38 ? 4.427 -4.505 -10.494 1.00 0.00 38 ALA A C 3
ATOM 3884 O O . ALA A 1 38 ? 3.403 -4.346 -11.159 1.00 0.00 38 ALA A O 3
ATOM 3891 N N . THR A 1 39 ? 5.556 -4.983 -11.008 1.00 0.00 39 THR A N 3
ATOM 3892 C CA . THR A 1 39 ? 5.658 -5.355 -12.414 1.00 0.00 39 THR A CA 3
ATOM 3893 C C . THR A 1 39 ? 6.400 -6.677 -12.580 1.00 0.00 39 THR A C 3
ATOM 3894 O O . THR A 1 39 ? 7.510 -6.844 -12.073 1.00 0.00 39 THR A O 3
ATOM 3905 N N . ASP A 1 40 ? 5.782 -7.611 -13.293 1.00 0.00 40 ASP A N 3
ATOM 3906 C CA . ASP A 1 40 ? 6.385 -8.918 -13.527 1.00 0.00 40 ASP A CA 3
ATOM 3907 C C . ASP A 1 40 ? 6.853 -9.049 -14.974 1.00 0.00 40 ASP A C 3
ATOM 3908 O O . ASP A 1 40 ? 7.925 -9.590 -15.243 1.00 0.00 40 ASP A O 3
ATOM 3917 N N . ALA A 1 41 ? 6.042 -8.550 -15.900 1.00 0.00 41 ALA A N 3
ATOM 3918 C CA . ALA A 1 41 ? 6.373 -8.610 -17.318 1.00 0.00 41 ALA A CA 3
ATOM 3919 C C . ALA A 1 41 ? 6.026 -7.301 -18.019 1.00 0.00 41 ALA A C 3
ATOM 3920 O O . ALA A 1 41 ? 5.063 -6.626 -17.654 1.00 0.00 41 ALA A O 3
ATOM 3927 N N . ASP A 1 42 ? 6.817 -6.946 -19.026 1.00 0.00 42 ASP A N 3
ATOM 3928 C CA . ASP A 1 42 ? 6.594 -5.717 -19.778 1.00 0.00 42 ASP A CA 3
ATOM 3929 C C . ASP A 1 42 ? 5.864 -6.006 -21.086 1.00 0.00 42 ASP A C 3
ATOM 3930 O O . ASP A 1 42 ? 4.861 -5.366 -21.403 1.00 0.00 42 ASP A O 3
ATOM 3939 N N . ILE A 1 43 ? 6.376 -6.972 -21.842 1.00 0.00 43 ILE A N 3
ATOM 3940 C CA . ILE A 1 43 ? 5.773 -7.345 -23.116 1.00 0.00 43 ILE A CA 3
ATOM 3941 C C . ILE A 1 43 ? 4.453 -8.079 -22.905 1.00 0.00 43 ILE A C 3
ATOM 3942 O O . ILE A 1 43 ? 4.425 -9.187 -22.371 1.00 0.00 43 ILE A O 3
ATOM 3958 N N . GLY A 1 44 ? 3.359 -7.454 -23.331 1.00 0.00 44 GLY A N 3
ATOM 3959 C CA . GLY A 1 44 ? 2.051 -8.063 -23.181 1.00 0.00 44 GLY A CA 3
ATOM 3960 C C . GLY A 1 44 ? 1.264 -7.473 -22.028 1.00 0.00 44 GLY A C 3
ATOM 3961 O O . GLY A 1 44 ? 0.176 -6.932 -22.222 1.00 0.00 44 GLY A O 3
ATOM 3965 N N . SER A 1 45 ? 1.815 -7.579 -20.823 1.00 0.00 45 SER A N 3
ATOM 3966 C CA . SER A 1 45 ? 1.155 -7.056 -19.632 1.00 0.00 45 SER A CA 3
ATOM 3967 C C . SER A 1 45 ? -0.153 -7.795 -19.367 1.00 0.00 45 SER A C 3
ATOM 3968 O O . SER A 1 45 ? -1.180 -7.180 -19.086 1.00 0.00 45 SER A O 3
ATOM 3976 N N . ASN A 1 46 ? -0.105 -9.120 -19.459 1.00 0.00 46 ASN A N 3
ATOM 3977 C CA . ASN A 1 46 ? -1.286 -9.945 -19.230 1.00 0.00 46 ASN A CA 3
ATOM 3978 C C . ASN A 1 46 ? -1.290 -10.508 -17.812 1.00 0.00 46 ASN A C 3
ATOM 3979 O O . ASN A 1 46 ? -1.684 -11.652 -17.589 1.00 0.00 46 ASN A O 3
ATOM 3990 N N . ALA A 1 47 ? -0.849 -9.695 -16.858 1.00 0.00 47 ALA A N 3
ATOM 3991 C CA . ALA A 1 47 ? -0.805 -10.110 -15.461 1.00 0.00 47 ALA A CA 3
ATOM 3992 C C . ALA A 1 47 ? -1.457 -9.069 -14.558 1.00 0.00 47 ALA A C 3
ATOM 3993 O O . ALA A 1 47 ? -0.852 -8.046 -14.239 1.00 0.00 47 ALA A O 3
ATOM 4000 N N . GLU A 1 48 ? -2.693 -9.338 -14.150 1.00 0.00 48 GLU A N 3
ATOM 4001 C CA . GLU A 1 48 ? -3.426 -8.422 -13.284 1.00 0.00 48 GLU A CA 3
ATOM 4002 C C . GLU A 1 48 ? -3.205 -8.767 -11.814 1.00 0.00 48 GLU A C 3
ATOM 4003 O O . GLU A 1 48 ? -3.921 -9.592 -11.245 1.00 0.00 48 GLU A O 3
ATOM 4015 N N . ILE A 1 49 ? -2.208 -8.132 -11.207 1.00 0.00 49 ILE A N 3
ATOM 4016 C CA . ILE A 1 49 ? -1.892 -8.371 -9.804 1.00 0.00 49 ILE A CA 3
ATOM 4017 C C . ILE A 1 49 ? -2.830 -7.592 -8.889 1.00 0.00 49 ILE A C 3
ATOM 4018 O O . ILE A 1 49 ? -2.902 -6.365 -8.957 1.00 0.00 49 ILE A O 3
ATOM 4034 N N . ARG A 1 50 ? -3.545 -8.312 -8.031 1.00 0.00 50 ARG A N 3
ATOM 4035 C CA . ARG A 1 50 ? -4.477 -7.688 -7.100 1.00 0.00 50 ARG A CA 3
ATOM 4036 C C . ARG A 1 50 ? -3.885 -7.626 -5.695 1.00 0.00 50 ARG A C 3
ATOM 4037 O O . ARG A 1 50 ? -3.606 -8.657 -5.082 1.00 0.00 50 ARG A O 3
ATOM 4058 N N . TYR A 1 51 ? -3.694 -6.412 -5.192 1.00 0.00 51 TYR A N 3
ATOM 4059 C CA . TYR A 1 51 ? -3.132 -6.216 -3.861 1.00 0.00 51 TYR A CA 3
ATOM 4060 C C . TYR A 1 51 ? -4.197 -6.410 -2.786 1.00 0.00 51 TYR A C 3
ATOM 4061 O O . TYR A 1 51 ? -5.394 -6.315 -3.058 1.00 0.00 51 TYR A O 3
ATOM 4079 N N . ILE A 1 52 ? -3.751 -6.681 -1.564 1.00 0.00 52 ILE A N 3
ATOM 4080 C CA . ILE A 1 52 ? -4.664 -6.888 -0.447 1.00 0.00 52 ILE A CA 3
ATOM 4081 C C . ILE A 1 52 ? -4.001 -6.528 0.879 1.00 0.00 52 ILE A C 3
ATOM 4082 O O . ILE A 1 52 ? -2.808 -6.230 0.927 1.00 0.00 52 ILE A O 3
ATOM 4098 N N . PHE A 1 53 ? -4.783 -6.559 1.952 1.00 0.00 53 PHE A N 3
ATOM 4099 C CA . PHE A 1 53 ? -4.273 -6.236 3.280 1.00 0.00 53 PHE A CA 3
ATOM 4100 C C . PHE A 1 53 ? -3.442 -7.389 3.837 1.00 0.00 53 PHE A C 3
ATOM 4101 O O . PHE A 1 53 ? -3.898 -8.530 3.888 1.00 0.00 53 PHE A O 3
ATOM 4118 N N . GLY A 1 54 ? -2.217 -7.080 4.254 1.00 0.00 54 GLY A N 3
ATOM 4119 C CA . GLY A 1 54 ? -1.341 -8.099 4.801 1.00 0.00 54 GLY A CA 3
ATOM 4120 C C . GLY A 1 54 ? -1.848 -8.654 6.118 1.00 0.00 54 GLY A C 3
ATOM 4121 O O . GLY A 1 54 ? -3.036 -8.558 6.422 1.00 0.00 54 GLY A O 3
ATOM 4125 N N . ALA A 1 55 ? -0.945 -9.237 6.899 1.00 0.00 55 ALA A N 3
ATOM 4126 C CA . ALA A 1 55 ? -1.307 -9.808 8.190 1.00 0.00 55 ALA A CA 3
ATOM 4127 C C . ALA A 1 55 ? -1.044 -8.820 9.321 1.00 0.00 55 ALA A C 3
ATOM 4128 O O . ALA A 1 55 ? -0.226 -7.911 9.185 1.00 0.00 55 ALA A O 3
ATOM 4135 N N . GLN A 1 56 ? -1.743 -9.005 10.437 1.00 0.00 56 GLN A N 3
ATOM 4136 C CA . GLN A 1 56 ? -1.585 -8.128 11.591 1.00 0.00 56 GLN A CA 3
ATOM 4137 C C . GLN A 1 56 ? -1.973 -6.695 11.243 1.00 0.00 56 GLN A C 3
ATOM 4138 O O . GLN A 1 56 ? -1.338 -5.741 11.694 1.00 0.00 56 GLN A O 3
ATOM 4152 N N . VAL A 1 57 ? -3.020 -6.550 10.436 1.00 0.00 57 VAL A N 3
ATOM 4153 C CA . VAL A 1 57 ? -3.494 -5.233 10.028 1.00 0.00 57 VAL A CA 3
ATOM 4154 C C . VAL A 1 57 ? -4.733 -4.825 10.817 1.00 0.00 57 VAL A C 3
ATOM 4155 O O . VAL A 1 57 ? -5.709 -5.572 10.888 1.00 0.00 57 VAL A O 3
ATOM 4168 N N . ALA A 1 58 ? -4.687 -3.636 11.408 1.00 0.00 58 ALA A N 3
ATOM 4169 C CA . ALA A 1 58 ? -5.808 -3.128 12.190 1.00 0.00 58 ALA A CA 3
ATOM 4170 C C . ALA A 1 58 ? -6.981 -2.757 11.290 1.00 0.00 58 ALA A C 3
ATOM 4171 O O . ALA A 1 58 ? -6.813 -2.406 10.122 1.00 0.00 58 ALA A O 3
ATOM 4178 N N . PRO A 1 59 ? -8.200 -2.835 11.844 1.00 0.00 59 PRO A N 3
ATOM 4179 C CA . PRO A 1 59 ? -9.426 -2.511 11.108 1.00 0.00 59 PRO A CA 3
ATOM 4180 C C . PRO A 1 59 ? -9.549 -1.020 10.814 1.00 0.00 59 PRO A C 3
ATOM 4181 O O . PRO A 1 59 ? -9.855 -0.623 9.690 1.00 0.00 59 PRO A O 3
ATOM 4192 N N . ALA A 1 60 ? -9.307 -0.199 11.830 1.00 0.00 60 ALA A N 3
ATOM 4193 C CA . ALA A 1 60 ? -9.388 1.249 11.679 1.00 0.00 60 ALA A CA 3
ATOM 4194 C C . ALA A 1 60 ? -8.502 1.731 10.536 1.00 0.00 60 ALA A C 3
ATOM 4195 O O . ALA A 1 60 ? -8.855 2.663 9.813 1.00 0.00 60 ALA A O 3
ATOM 4202 N N . THR A 1 61 ? -7.347 1.092 10.378 1.00 0.00 61 THR A N 3
ATOM 4203 C CA . THR A 1 61 ? -6.409 1.458 9.323 1.00 0.00 61 THR A CA 3
ATOM 4204 C C . THR A 1 61 ? -6.963 1.106 7.948 1.00 0.00 61 THR A C 3
ATOM 4205 O O . THR A 1 61 ? -6.589 1.709 6.943 1.00 0.00 61 THR A O 3
ATOM 4216 N N . LYS A 1 62 ? -7.859 0.125 7.909 1.00 0.00 62 LYS A N 3
ATOM 4217 C CA . LYS A 1 62 ? -8.468 -0.307 6.657 1.00 0.00 62 LYS A CA 3
ATOM 4218 C C . LYS A 1 62 ? -9.525 0.690 6.193 1.00 0.00 62 LYS A C 3
ATOM 4219 O O . LYS A 1 62 ? -9.661 0.954 4.998 1.00 0.00 62 LYS A O 3
ATOM 4238 N N . ARG A 1 63 ? -10.269 1.243 7.145 1.00 0.00 63 ARG A N 3
ATOM 4239 C CA . ARG A 1 63 ? -11.313 2.212 6.834 1.00 0.00 63 ARG A CA 3
ATOM 4240 C C . ARG A 1 63 ? -10.725 3.610 6.667 1.00 0.00 63 ARG A C 3
ATOM 4241 O O . ARG A 1 63 ? -10.918 4.257 5.637 1.00 0.00 63 ARG A O 3
ATOM 4262 N N . LEU A 1 64 ? -10.008 4.070 7.686 1.00 0.00 64 LEU A N 3
ATOM 4263 C CA . LEU A 1 64 ? -9.392 5.391 7.654 1.00 0.00 64 LEU A CA 3
ATOM 4264 C C . LEU A 1 64 ? -8.602 5.592 6.365 1.00 0.00 64 LEU A C 3
ATOM 4265 O O . LEU A 1 64 ? -8.568 6.690 5.810 1.00 0.00 64 LEU A O 3
ATOM 4281 N N . PHE A 1 65 ? -7.969 4.523 5.893 1.00 0.00 65 PHE A N 3
ATOM 4282 C CA . PHE A 1 65 ? -7.179 4.581 4.668 1.00 0.00 65 PHE A CA 3
ATOM 4283 C C . PHE A 1 65 ? -7.776 3.677 3.593 1.00 0.00 65 PHE A C 3
ATOM 4284 O O . PHE A 1 65 ? -8.187 2.551 3.872 1.00 0.00 65 PHE A O 3
ATOM 4301 N N . ALA A 1 66 ? -7.819 4.179 2.363 1.00 0.00 66 ALA A N 3
ATOM 4302 C CA . ALA A 1 66 ? -8.363 3.417 1.246 1.00 0.00 66 ALA A CA 3
ATOM 4303 C C . ALA A 1 66 ? -7.249 2.808 0.402 1.00 0.00 66 ALA A C 3
ATOM 4304 O O . ALA A 1 66 ? -6.442 3.525 -0.191 1.00 0.00 66 ALA A O 3
ATOM 4311 N N . LEU A 1 67 ? -7.208 1.481 0.353 1.00 0.00 67 LEU A N 3
ATOM 4312 C CA . LEU A 1 67 ? -6.191 0.775 -0.418 1.00 0.00 67 LEU A CA 3
ATOM 4313 C C . LEU A 1 67 ? -6.804 0.107 -1.645 1.00 0.00 67 LEU A C 3
ATOM 4314 O O . LEU A 1 67 ? -7.488 -0.909 -1.534 1.00 0.00 67 LEU A O 3
ATOM 4330 N N . ASN A 1 68 ? -6.552 0.685 -2.815 1.00 0.00 68 ASN A N 3
ATOM 4331 C CA . ASN A 1 68 ? -7.078 0.146 -4.063 1.00 0.00 68 ASN A CA 3
ATOM 4332 C C . ASN A 1 68 ? -6.465 -1.218 -4.367 1.00 0.00 68 ASN A C 3
ATOM 4333 O O . ASN A 1 68 ? -5.253 -1.342 -4.534 1.00 0.00 68 ASN A O 3
ATOM 4344 N N . ASN A 1 69 ? -7.313 -2.239 -4.437 1.00 0.00 69 ASN A N 3
ATOM 4345 C CA . ASN A 1 69 ? -6.856 -3.595 -4.721 1.00 0.00 69 ASN A CA 3
ATOM 4346 C C . ASN A 1 69 ? -6.696 -3.812 -6.223 1.00 0.00 69 ASN A C 3
ATOM 4347 O O . ASN A 1 69 ? -6.420 -4.924 -6.675 1.00 0.00 69 ASN A O 3
ATOM 4358 N N . THR A 1 70 ? -6.871 -2.742 -6.992 1.00 0.00 70 THR A N 3
ATOM 4359 C CA . THR A 1 70 ? -6.748 -2.815 -8.442 1.00 0.00 70 THR A CA 3
ATOM 4360 C C . THR A 1 70 ? -5.459 -2.154 -8.918 1.00 0.00 70 THR A C 3
ATOM 4361 O O . THR A 1 70 ? -4.909 -2.518 -9.958 1.00 0.00 70 THR A O 3
ATOM 4372 N N . THR A 1 71 ? -4.981 -1.179 -8.150 1.00 0.00 71 THR A N 3
ATOM 4373 C CA . THR A 1 71 ? -3.757 -0.467 -8.493 1.00 0.00 71 THR A CA 3
ATOM 4374 C C . THR A 1 71 ? -2.767 -0.484 -7.334 1.00 0.00 71 THR A C 3
ATOM 4375 O O . THR A 1 71 ? -1.556 -0.402 -7.537 1.00 0.00 71 THR A O 3
ATOM 4386 N N . GLY A 1 72 ? -3.290 -0.592 -6.117 1.00 0.00 72 GLY A N 3
ATOM 4387 C CA . GLY A 1 72 ? -2.437 -0.619 -4.943 1.00 0.00 72 GLY A CA 3
ATOM 4388 C C . GLY A 1 72 ? -2.110 0.770 -4.432 1.00 0.00 72 GLY A C 3
ATOM 4389 O O . GLY A 1 72 ? -1.235 0.937 -3.581 1.00 0.00 72 GLY A O 3
ATOM 4393 N N . LEU A 1 73 ? -2.812 1.770 -4.953 1.00 0.00 73 LEU A N 3
ATOM 4394 C CA . LEU A 1 73 ? -2.590 3.154 -4.546 1.00 0.00 73 LEU A CA 3
ATOM 4395 C C . LEU A 1 73 ? -3.426 3.501 -3.319 1.00 0.00 73 LEU A C 3
ATOM 4396 O O . LEU A 1 73 ? -4.657 3.485 -3.370 1.00 0.00 73 LEU A O 3
ATOM 4412 N N . ILE A 1 74 ? -2.751 3.816 -2.219 1.00 0.00 74 ILE A N 3
ATOM 4413 C CA . ILE A 1 74 ? -3.432 4.171 -0.980 1.00 0.00 74 ILE A CA 3
ATOM 4414 C C . ILE A 1 74 ? -3.713 5.668 -0.916 1.00 0.00 74 ILE A C 3
ATOM 4415 O O . ILE A 1 74 ? -2.797 6.488 -0.998 1.00 0.00 74 ILE A O 3
ATOM 4431 N N . THR A 1 75 ? -4.986 6.021 -0.767 1.00 0.00 75 THR A N 3
ATOM 4432 C CA . THR A 1 75 ? -5.388 7.420 -0.691 1.00 0.00 75 THR A CA 3
ATOM 4433 C C . THR A 1 75 ? -6.250 7.678 0.539 1.00 0.00 75 THR A C 3
ATOM 4434 O O . THR A 1 75 ? -6.934 6.779 1.030 1.00 0.00 75 THR A O 3
ATOM 4445 N N . VAL A 1 76 ? -6.215 8.912 1.033 1.00 0.00 76 VAL A N 3
ATOM 4446 C CA . VAL A 1 76 ? -6.995 9.288 2.205 1.00 0.00 76 VAL A CA 3
ATOM 4447 C C . VAL A 1 76 ? -8.482 9.039 1.979 1.00 0.00 76 VAL A C 3
ATOM 4448 O O . VAL A 1 76 ? -9.126 9.739 1.198 1.00 0.00 76 VAL A O 3
ATOM 4461 N N . GLN A 1 77 ? -9.020 8.038 2.668 1.00 0.00 77 GLN A N 3
ATOM 4462 C CA . GLN A 1 77 ? -10.432 7.697 2.541 1.00 0.00 77 GLN A CA 3
ATOM 4463 C C . GLN A 1 77 ? -11.288 8.578 3.445 1.00 0.00 77 GLN A C 3
ATOM 4464 O O . GLN A 1 77 ? -12.375 9.008 3.059 1.00 0.00 77 GLN A O 3
ATOM 4478 N N . ARG A 1 78 ? -10.791 8.842 4.648 1.00 0.00 78 ARG A N 3
ATOM 4479 C CA . ARG A 1 78 ? -11.512 9.671 5.608 1.00 0.00 78 ARG A CA 3
ATOM 4480 C C . ARG A 1 78 ? -10.541 10.448 6.491 1.00 0.00 78 ARG A C 3
ATOM 4481 O O . ARG A 1 78 ? -9.336 10.195 6.480 1.00 0.00 78 ARG A O 3
ATOM 4502 N N . SER A 1 79 ? -11.074 11.396 7.256 1.00 0.00 79 SER A N 3
ATOM 4503 C CA . SER A 1 79 ? -10.254 12.214 8.143 1.00 0.00 79 SER A CA 3
ATOM 4504 C C . SER A 1 79 ? -9.491 11.341 9.135 1.00 0.00 79 SER A C 3
ATOM 4505 O O . SER A 1 79 ? -10.059 10.438 9.750 1.00 0.00 79 SER A O 3
ATOM 4513 N N . LEU A 1 80 ? -8.201 11.618 9.286 1.00 0.00 80 LEU A N 3
ATOM 4514 C CA . LEU A 1 80 ? -7.358 10.859 10.203 1.00 0.00 80 LEU A CA 3
ATOM 4515 C C . LEU A 1 80 ? -7.260 11.557 11.556 1.00 0.00 80 LEU A C 3
ATOM 4516 O O . LEU A 1 80 ? -7.604 12.732 11.686 1.00 0.00 80 LEU A O 3
ATOM 4532 N N . ASP A 1 81 ? -6.789 10.826 12.560 1.00 0.00 81 ASP A N 3
ATOM 4533 C CA . ASP A 1 81 ? -6.643 11.375 13.903 1.00 0.00 81 ASP A CA 3
ATOM 4534 C C . ASP A 1 81 ? -5.279 11.022 14.489 1.00 0.00 81 ASP A C 3
ATOM 4535 O O . ASP A 1 81 ? -4.892 9.854 14.527 1.00 0.00 81 ASP A O 3
ATOM 4544 N N . ARG A 1 82 ? -4.555 12.040 14.944 1.00 0.00 82 ARG A N 3
ATOM 4545 C CA . ARG A 1 82 ? -3.234 11.837 15.526 1.00 0.00 82 ARG A CA 3
ATOM 4546 C C . ARG A 1 82 ? -3.339 11.517 17.015 1.00 0.00 82 ARG A C 3
ATOM 4547 O O . ARG A 1 82 ? -2.440 10.906 17.592 1.00 0.00 82 ARG A O 3
ATOM 4568 N N . GLU A 1 83 ? -4.442 11.933 17.628 1.00 0.00 83 GLU A N 3
ATOM 4569 C CA . GLU A 1 83 ? -4.662 11.691 19.049 1.00 0.00 83 GLU A CA 3
ATOM 4570 C C . GLU A 1 83 ? -4.590 10.200 19.365 1.00 0.00 83 GLU A C 3
ATOM 4571 O O . GLU A 1 83 ? -3.962 9.792 20.341 1.00 0.00 83 GLU A O 3
ATOM 4583 N N . GLU A 1 84 ? -5.238 9.392 18.531 1.00 0.00 84 GLU A N 3
ATOM 4584 C CA . GLU A 1 84 ? -5.248 7.947 18.722 1.00 0.00 84 GLU A CA 3
ATOM 4585 C C . GLU A 1 84 ? -3.914 7.334 18.306 1.00 0.00 84 GLU A C 3
ATOM 4586 O O . GLU A 1 84 ? -3.212 6.733 19.120 1.00 0.00 84 GLU A O 3
ATOM 4598 N N . THR A 1 85 ? -3.570 7.490 17.031 1.00 0.00 85 THR A N 3
ATOM 4599 C CA . THR A 1 85 ? -2.322 6.951 16.505 1.00 0.00 85 THR A CA 3
ATOM 4600 C C . THR A 1 85 ? -1.652 7.940 15.558 1.00 0.00 85 THR A C 3
ATOM 4601 O O . THR A 1 85 ? -2.295 8.493 14.667 1.00 0.00 85 THR A O 3
ATOM 4612 N N . ALA A 1 86 ? -0.356 8.157 15.757 1.00 0.00 86 ALA A N 3
ATOM 4613 C CA . ALA A 1 86 ? 0.402 9.078 14.919 1.00 0.00 86 ALA A CA 3
ATOM 4614 C C . ALA A 1 86 ? 1.096 8.339 13.780 1.00 0.00 86 ALA A C 3
ATOM 4615 O O . ALA A 1 86 ? 1.242 8.872 12.679 1.00 0.00 86 ALA A O 3
ATOM 4622 N N . ILE A 1 87 ? 1.523 7.110 14.051 1.00 0.00 87 ILE A N 3
ATOM 4623 C CA . ILE A 1 87 ? 2.201 6.298 13.049 1.00 0.00 87 ILE A CA 3
ATOM 4624 C C . ILE A 1 87 ? 1.271 5.229 12.486 1.00 0.00 87 ILE A C 3
ATOM 4625 O O . ILE A 1 87 ? 0.755 4.389 13.223 1.00 0.00 87 ILE A O 3
ATOM 4641 N N . HIS A 1 88 ? 1.063 5.265 11.173 1.00 0.00 88 HIS A N 3
ATOM 4642 C CA . HIS A 1 88 ? 0.197 4.297 10.510 1.00 0.00 88 HIS A CA 3
ATOM 4643 C C . HIS A 1 88 ? 1.015 3.322 9.669 1.00 0.00 88 HIS A C 3
ATOM 4644 O O . HIS A 1 88 ? 1.699 3.721 8.726 1.00 0.00 88 HIS A O 3
ATOM 4659 N N . LYS A 1 89 ? 0.941 2.042 10.017 1.00 0.00 89 LYS A N 3
ATOM 4660 C CA . LYS A 1 89 ? 1.674 1.008 9.295 1.00 0.00 89 LYS A CA 3
ATOM 4661 C C . LYS A 1 89 ? 0.725 0.136 8.480 1.00 0.00 89 LYS A C 3
ATOM 4662 O O . LYS A 1 89 ? -0.075 -0.617 9.037 1.00 0.00 89 LYS A O 3
ATOM 4681 N N . VAL A 1 90 ? 0.818 0.242 7.158 1.00 0.00 90 VAL A N 3
ATOM 4682 C CA . VAL A 1 90 ? -0.031 -0.539 6.267 1.00 0.00 90 VAL A CA 3
ATOM 4683 C C . VAL A 1 90 ? 0.803 -1.442 5.364 1.00 0.00 90 VAL A C 3
ATOM 4684 O O . VAL A 1 90 ? 1.645 -0.968 4.601 1.00 0.00 90 VAL A O 3
ATOM 4697 N N . THR A 1 91 ? 0.564 -2.746 5.457 1.00 0.00 91 THR A N 3
ATOM 4698 C CA . THR A 1 91 ? 1.293 -3.716 4.649 1.00 0.00 91 THR A CA 3
ATOM 4699 C C . THR A 1 91 ? 0.459 -4.180 3.461 1.00 0.00 91 THR A C 3
ATOM 4700 O O . THR A 1 91 ? -0.719 -4.509 3.607 1.00 0.00 91 THR A O 3
ATOM 4711 N N . VAL A 1 92 ? 1.076 -4.205 2.284 1.00 0.00 92 VAL A N 3
ATOM 4712 C CA . VAL A 1 92 ? 0.390 -4.631 1.070 1.00 0.00 92 VAL A CA 3
ATOM 4713 C C . VAL A 1 92 ? 1.021 -5.895 0.497 1.00 0.00 92 VAL A C 3
ATOM 4714 O O . VAL A 1 92 ? 2.240 -5.977 0.339 1.00 0.00 92 VAL A O 3
ATOM 4727 N N . LEU A 1 93 ? 0.184 -6.879 0.186 1.00 0.00 93 LEU A N 3
ATOM 4728 C CA . LEU A 1 93 ? 0.660 -8.140 -0.371 1.00 0.00 93 LEU A CA 3
ATOM 4729 C C . LEU A 1 93 ? 0.234 -8.287 -1.828 1.00 0.00 93 LEU A C 3
ATOM 4730 O O . LEU A 1 93 ? -0.952 -8.217 -2.148 1.00 0.00 93 LEU A O 3
ATOM 4746 N N . ALA A 1 94 ? 1.210 -8.493 -2.706 1.00 0.00 94 ALA A N 3
ATOM 4747 C CA . ALA A 1 94 ? 0.936 -8.655 -4.129 1.00 0.00 94 ALA A CA 3
ATOM 4748 C C . ALA A 1 94 ? 0.995 -10.123 -4.536 1.00 0.00 94 ALA A C 3
ATOM 4749 O O . ALA A 1 94 ? 1.967 -10.820 -4.243 1.00 0.00 94 ALA A O 3
ATOM 4756 N N . SER A 1 95 ? -0.051 -10.587 -5.213 1.00 0.00 95 SER A N 3
ATOM 4757 C CA . SER A 1 95 ? -0.120 -11.975 -5.656 1.00 0.00 95 SER A CA 3
ATOM 4758 C C . SER A 1 95 ? -0.553 -12.057 -7.117 1.00 0.00 95 SER A C 3
ATOM 4759 O O . SER A 1 95 ? -1.619 -11.566 -7.488 1.00 0.00 95 SER A O 3
ATOM 4767 N N . ASP A 1 96 ? 0.282 -12.681 -7.941 1.00 0.00 96 ASP A N 3
ATOM 4768 C CA . ASP A 1 96 ? -0.013 -12.829 -9.361 1.00 0.00 96 ASP A CA 3
ATOM 4769 C C . ASP A 1 96 ? -0.475 -14.249 -9.674 1.00 0.00 96 ASP A C 3
ATOM 4770 O O . ASP A 1 96 ? -1.465 -14.450 -10.377 1.00 0.00 96 ASP A O 3
ATOM 4779 N N . GLY A 1 97 ? 0.249 -15.232 -9.148 1.00 0.00 97 GLY A N 3
ATOM 4780 C CA . GLY A 1 97 ? -0.101 -16.620 -9.383 1.00 0.00 97 GLY A CA 3
ATOM 4781 C C . GLY A 1 97 ? 1.110 -17.531 -9.386 1.00 0.00 97 GLY A C 3
ATOM 4782 O O . GLY A 1 97 ? 2.123 -17.227 -10.016 1.00 0.00 97 GLY A O 3
ATOM 4786 N N . SER A 1 98 ? 1.007 -18.653 -8.680 1.00 0.00 98 SER A N 3
ATOM 4787 C CA . SER A 1 98 ? 2.105 -19.609 -8.599 1.00 0.00 98 SER A CA 3
ATOM 4788 C C . SER A 1 98 ? 3.420 -18.901 -8.288 1.00 0.00 98 SER A C 3
ATOM 4789 O O . SER A 1 98 ? 4.423 -19.101 -8.974 1.00 0.00 98 SER A O 3
ATOM 4797 N N . SER A 1 99 ? 3.407 -18.072 -7.249 1.00 0.00 99 SER A N 3
ATOM 4798 C CA . SER A 1 99 ? 4.597 -17.330 -6.849 1.00 0.00 99 SER A CA 3
ATOM 4799 C C . SER A 1 99 ? 4.354 -16.578 -5.544 1.00 0.00 99 SER A C 3
ATOM 4800 O O . SER A 1 99 ? 3.507 -15.687 -5.475 1.00 0.00 99 SER A O 3
ATOM 4808 N N . THR A 1 100 ? 5.105 -16.943 -4.509 1.00 0.00 100 THR A N 3
ATOM 4809 C CA . THR A 1 100 ? 4.971 -16.305 -3.205 1.00 0.00 100 THR A CA 3
ATOM 4810 C C . THR A 1 100 ? 4.685 -14.814 -3.350 1.00 0.00 100 THR A C 3
ATOM 4811 O O . THR A 1 100 ? 5.266 -14.125 -4.188 1.00 0.00 100 THR A O 3
ATOM 4822 N N . PRO A 1 101 ? 3.770 -14.303 -2.513 1.00 0.00 101 PRO A N 3
ATOM 4823 C CA . PRO A 1 101 ? 3.388 -12.888 -2.527 1.00 0.00 101 PRO A CA 3
ATOM 4824 C C . PRO A 1 101 ? 4.503 -11.981 -2.019 1.00 0.00 101 PRO A C 3
ATOM 4825 O O . PRO A 1 101 ? 5.342 -12.400 -1.222 1.00 0.00 101 PRO A O 3
ATOM 4836 N N . ALA A 1 102 ? 4.505 -10.736 -2.484 1.00 0.00 102 ALA A N 3
ATOM 4837 C CA . ALA A 1 102 ? 5.516 -9.769 -2.074 1.00 0.00 102 ALA A CA 3
ATOM 4838 C C . ALA A 1 102 ? 4.971 -8.823 -1.009 1.00 0.00 102 ALA A C 3
ATOM 4839 O O . ALA A 1 102 ? 4.015 -8.085 -1.251 1.00 0.00 102 ALA A O 3
ATOM 4846 N N . ARG A 1 103 ? 5.584 -8.851 0.170 1.00 0.00 103 ARG A N 3
ATOM 4847 C CA . ARG A 1 103 ? 5.158 -7.997 1.272 1.00 0.00 103 ARG A CA 3
ATOM 4848 C C . ARG A 1 103 ? 5.913 -6.671 1.256 1.00 0.00 103 ARG A C 3
ATOM 4849 O O . ARG A 1 103 ? 7.135 -6.643 1.110 1.00 0.00 103 ARG A O 3
ATOM 4870 N N . ALA A 1 104 ? 5.177 -5.575 1.407 1.00 0.00 104 ALA A N 3
ATOM 4871 C CA . ALA A 1 104 ? 5.777 -4.247 1.411 1.00 0.00 104 ALA A CA 3
ATOM 4872 C C . ALA A 1 104 ? 5.196 -3.385 2.527 1.00 0.00 104 ALA A C 3
ATOM 4873 O O . ALA A 1 104 ? 3.982 -3.201 2.616 1.00 0.00 104 ALA A O 3
ATOM 4880 N N . THR A 1 105 ? 6.071 -2.859 3.379 1.00 0.00 105 THR A N 3
ATOM 4881 C CA . THR A 1 105 ? 5.645 -2.019 4.490 1.00 0.00 105 THR A CA 3
ATOM 4882 C C . THR A 1 105 ? 5.814 -0.540 4.159 1.00 0.00 105 THR A C 3
ATOM 4883 O O . THR A 1 105 ? 6.780 -0.147 3.505 1.00 0.00 105 THR A O 3
ATOM 4894 N N . VAL A 1 106 ? 4.868 0.276 4.614 1.00 0.00 106 VAL A N 3
ATOM 4895 C CA . VAL A 1 106 ? 4.914 1.712 4.367 1.00 0.00 106 VAL A CA 3
ATOM 4896 C C . VAL A 1 106 ? 4.610 2.498 5.637 1.00 0.00 106 VAL A C 3
ATOM 4897 O O . VAL A 1 106 ? 3.505 2.428 6.175 1.00 0.00 106 VAL A O 3
ATOM 4910 N N . THR A 1 107 ? 5.600 3.248 6.113 1.00 0.00 107 THR A N 3
ATOM 4911 C CA . THR A 1 107 ? 5.439 4.047 7.321 1.00 0.00 107 THR A CA 3
ATOM 4912 C C . THR A 1 107 ? 4.850 5.416 7.001 1.00 0.00 107 THR A C 3
ATOM 4913 O O . THR A 1 107 ? 5.349 6.128 6.128 1.00 0.00 107 THR A O 3
ATOM 4924 N N . ILE A 1 108 ? 3.787 5.778 7.711 1.00 0.00 108 ILE A N 3
ATOM 4925 C CA . ILE A 1 108 ? 3.132 7.063 7.502 1.00 0.00 108 ILE A CA 3
ATOM 4926 C C . ILE A 1 108 ? 3.205 7.928 8.755 1.00 0.00 108 ILE A C 3
ATOM 4927 O O . ILE A 1 108 ? 2.508 7.676 9.737 1.00 0.00 108 ILE A O 3
ATOM 4943 N N . ASN A 1 109 ? 4.054 8.950 8.714 1.00 0.00 109 ASN A N 3
ATOM 4944 C CA . ASN A 1 109 ? 4.218 9.854 9.846 1.00 0.00 109 ASN A CA 3
ATOM 4945 C C . ASN A 1 109 ? 3.173 10.966 9.811 1.00 0.00 109 ASN A C 3
ATOM 4946 O O . ASN A 1 109 ? 3.032 11.667 8.809 1.00 0.00 109 ASN A O 3
ATOM 4957 N N . VAL A 1 110 ? 2.444 11.121 10.911 1.00 0.00 110 VAL A N 3
ATOM 4958 C CA . VAL A 1 110 ? 1.414 12.148 11.008 1.00 0.00 110 VAL A CA 3
ATOM 4959 C C . VAL A 1 110 ? 1.954 13.408 11.675 1.00 0.00 110 VAL A C 3
ATOM 4960 O O . VAL A 1 110 ? 2.530 13.350 12.762 1.00 0.00 110 VAL A O 3
ATOM 4973 N N . THR A 1 111 ? 1.764 14.548 11.018 1.00 0.00 111 THR A N 3
ATOM 4974 C CA . THR A 1 111 ? 2.233 15.822 11.547 1.00 0.00 111 THR A CA 3
ATOM 4975 C C . THR A 1 111 ? 1.063 16.717 11.942 1.00 0.00 111 THR A C 3
ATOM 4976 O O . THR A 1 111 ? -0.070 16.497 11.514 1.00 0.00 111 THR A O 3
ATOM 4987 N N . ASP A 1 112 ? 1.346 17.725 12.759 1.00 0.00 112 ASP A N 3
ATOM 4988 C CA . ASP A 1 112 ? 0.317 18.655 13.210 1.00 0.00 112 ASP A CA 3
ATOM 4989 C C . ASP A 1 112 ? -0.073 19.618 12.093 1.00 0.00 112 ASP A C 3
ATOM 4990 O O . ASP A 1 112 ? 0.671 19.802 11.129 1.00 0.00 112 ASP A O 3
ATOM 4999 N N . VAL A 1 113 ? -1.245 20.231 12.229 1.00 0.00 113 VAL A N 3
ATOM 5000 C CA . VAL A 1 113 ? -1.734 21.175 11.231 1.00 0.00 113 VAL A CA 3
ATOM 5001 C C . VAL A 1 113 ? -1.988 22.545 11.850 1.00 0.00 113 VAL A C 3
ATOM 5002 O O . VAL A 1 113 ? -2.080 23.549 11.144 1.00 0.00 113 VAL A O 3
ATOM 5015 N N . ASN A 1 114 ? -2.100 22.579 13.174 1.00 0.00 114 ASN A N 3
ATOM 5016 C CA . ASN A 1 114 ? -2.344 23.827 13.889 1.00 0.00 114 ASN A CA 3
ATOM 5017 C C . ASN A 1 114 ? -1.034 24.557 14.171 1.00 0.00 114 ASN A C 3
ATOM 5018 O O . ASN A 1 114 ? -0.853 25.705 13.765 1.00 0.00 114 ASN A O 3
ATOM 5029 N N . GLY A 1 1 ? 14.060 -7.710 -29.276 1.00 0.00 1 GLY A N 4
ATOM 5030 C CA . GLY A 1 1 ? 14.792 -8.466 -28.277 1.00 0.00 1 GLY A CA 4
ATOM 5031 C C . GLY A 1 1 ? 14.819 -9.951 -28.579 1.00 0.00 1 GLY A C 4
ATOM 5032 O O . GLY A 1 1 ? 14.719 -10.358 -29.737 1.00 0.00 1 GLY A O 4
ATOM 5036 N N . SER A 1 2 ? 14.955 -10.764 -27.536 1.00 0.00 2 SER A N 4
ATOM 5037 C CA . SER A 1 2 ? 15.001 -12.213 -27.697 1.00 0.00 2 SER A CA 4
ATOM 5038 C C . SER A 1 2 ? 14.290 -12.910 -26.541 1.00 0.00 2 SER A C 4
ATOM 5039 O O . SER A 1 2 ? 14.384 -12.482 -25.391 1.00 0.00 2 SER A O 4
ATOM 5047 N N . SER A 1 3 ? 13.578 -13.987 -26.856 1.00 0.00 3 SER A N 4
ATOM 5048 C CA . SER A 1 3 ? 12.846 -14.743 -25.846 1.00 0.00 3 SER A CA 4
ATOM 5049 C C . SER A 1 3 ? 13.800 -15.570 -24.991 1.00 0.00 3 SER A C 4
ATOM 5050 O O . SER A 1 3 ? 13.836 -15.431 -23.769 1.00 0.00 3 SER A O 4
ATOM 5058 N N . GLY A 1 4 ? 14.573 -16.434 -25.643 1.00 0.00 4 GLY A N 4
ATOM 5059 C CA . GLY A 1 4 ? 15.517 -17.272 -24.928 1.00 0.00 4 GLY A CA 4
ATOM 5060 C C . GLY A 1 4 ? 14.833 -18.243 -23.987 1.00 0.00 4 GLY A C 4
ATOM 5061 O O . GLY A 1 4 ? 13.623 -18.163 -23.772 1.00 0.00 4 GLY A O 4
ATOM 5065 N N . SER A 1 5 ? 15.608 -19.166 -23.425 1.00 0.00 5 SER A N 4
ATOM 5066 C CA . SER A 1 5 ? 15.068 -20.161 -22.505 1.00 0.00 5 SER A CA 4
ATOM 5067 C C . SER A 1 5 ? 15.726 -20.047 -21.134 1.00 0.00 5 SER A C 4
ATOM 5068 O O . SER A 1 5 ? 16.040 -21.054 -20.498 1.00 0.00 5 SER A O 4
ATOM 5076 N N . SER A 1 6 ? 15.932 -18.814 -20.684 1.00 0.00 6 SER A N 4
ATOM 5077 C CA . SER A 1 6 ? 16.557 -18.567 -19.389 1.00 0.00 6 SER A CA 4
ATOM 5078 C C . SER A 1 6 ? 15.756 -17.547 -18.585 1.00 0.00 6 SER A C 4
ATOM 5079 O O . SER A 1 6 ? 15.046 -16.714 -19.149 1.00 0.00 6 SER A O 4
ATOM 5087 N N . GLY A 1 7 ? 15.875 -17.619 -17.263 1.00 0.00 7 GLY A N 4
ATOM 5088 C CA . GLY A 1 7 ? 15.157 -16.697 -16.402 1.00 0.00 7 GLY A CA 4
ATOM 5089 C C . GLY A 1 7 ? 15.983 -16.255 -15.210 1.00 0.00 7 GLY A C 4
ATOM 5090 O O . GLY A 1 7 ? 17.052 -16.804 -14.949 1.00 0.00 7 GLY A O 4
ATOM 5094 N N . ASN A 1 8 ? 15.486 -15.257 -14.486 1.00 0.00 8 ASN A N 4
ATOM 5095 C CA . ASN A 1 8 ? 16.187 -14.740 -13.316 1.00 0.00 8 ASN A CA 4
ATOM 5096 C C . ASN A 1 8 ? 15.342 -14.909 -12.057 1.00 0.00 8 ASN A C 4
ATOM 5097 O O . ASN A 1 8 ? 15.873 -15.057 -10.956 1.00 0.00 8 ASN A O 4
ATOM 5108 N N . ASP A 1 9 ? 14.025 -14.888 -12.228 1.00 0.00 9 ASP A N 4
ATOM 5109 C CA . ASP A 1 9 ? 13.106 -15.041 -11.106 1.00 0.00 9 ASP A CA 4
ATOM 5110 C C . ASP A 1 9 ? 11.687 -15.311 -11.598 1.00 0.00 9 ASP A C 4
ATOM 5111 O O . ASP A 1 9 ? 11.386 -15.138 -12.778 1.00 0.00 9 ASP A O 4
ATOM 5120 N N . ASN A 1 10 ? 10.820 -15.737 -10.685 1.00 0.00 10 ASN A N 4
ATOM 5121 C CA . ASN A 1 10 ? 9.434 -16.033 -11.027 1.00 0.00 10 ASN A CA 4
ATOM 5122 C C . ASN A 1 10 ? 8.475 -15.241 -10.143 1.00 0.00 10 ASN A C 4
ATOM 5123 O O . ASN A 1 10 ? 7.366 -14.904 -10.558 1.00 0.00 10 ASN A O 4
ATOM 5134 N N . ARG A 1 11 ? 8.910 -14.948 -8.922 1.00 0.00 11 ARG A N 4
ATOM 5135 C CA . ARG A 1 11 ? 8.091 -14.197 -7.978 1.00 0.00 11 ARG A CA 4
ATOM 5136 C C . ARG A 1 11 ? 8.205 -12.697 -8.233 1.00 0.00 11 ARG A C 4
ATOM 5137 O O . ARG A 1 11 ? 9.257 -12.186 -8.616 1.00 0.00 11 ARG A O 4
ATOM 5158 N N . PRO A 1 12 ? 7.095 -11.974 -8.018 1.00 0.00 12 PRO A N 4
ATOM 5159 C CA . PRO A 1 12 ? 7.045 -10.523 -8.218 1.00 0.00 12 PRO A CA 4
ATOM 5160 C C . PRO A 1 12 ? 7.859 -9.765 -7.175 1.00 0.00 12 PRO A C 4
ATOM 5161 O O . PRO A 1 12 ? 8.057 -10.245 -6.059 1.00 0.00 12 PRO A O 4
ATOM 5172 N N . VAL A 1 13 ? 8.329 -8.578 -7.546 1.00 0.00 13 VAL A N 4
ATOM 5173 C CA . VAL A 1 13 ? 9.121 -7.753 -6.641 1.00 0.00 13 VAL A CA 4
ATOM 5174 C C . VAL A 1 13 ? 8.623 -6.313 -6.634 1.00 0.00 13 VAL A C 4
ATOM 5175 O O . VAL A 1 13 ? 8.197 -5.786 -7.662 1.00 0.00 13 VAL A O 4
ATOM 5188 N N . PHE A 1 14 ? 8.680 -5.679 -5.467 1.00 0.00 14 PHE A N 4
ATOM 5189 C CA . PHE A 1 14 ? 8.234 -4.298 -5.325 1.00 0.00 14 PHE A CA 4
ATOM 5190 C C . PHE A 1 14 ? 9.372 -3.325 -5.623 1.00 0.00 14 PHE A C 4
ATOM 5191 O O . PHE A 1 14 ? 10.506 -3.526 -5.188 1.00 0.00 14 PHE A O 4
ATOM 5208 N N . LYS A 1 15 ? 9.060 -2.271 -6.368 1.00 0.00 15 LYS A N 4
ATOM 5209 C CA . LYS A 1 15 ? 10.054 -1.265 -6.725 1.00 0.00 15 LYS A CA 4
ATOM 5210 C C . LYS A 1 15 ? 10.923 -0.908 -5.524 1.00 0.00 15 LYS A C 4
ATOM 5211 O O . LYS A 1 15 ? 12.127 -0.696 -5.659 1.00 0.00 15 LYS A O 4
ATOM 5230 N N . GLU A 1 16 ? 10.304 -0.845 -4.349 1.00 0.00 16 GLU A N 4
ATOM 5231 C CA . GLU A 1 16 ? 11.022 -0.515 -3.124 1.00 0.00 16 GLU A CA 4
ATOM 5232 C C . GLU A 1 16 ? 10.497 -1.333 -1.947 1.00 0.00 16 GLU A C 4
ATOM 5233 O O . GLU A 1 16 ? 9.612 -2.172 -2.107 1.00 0.00 16 GLU A O 4
ATOM 5245 N N . GLY A 1 17 ? 11.051 -1.081 -0.765 1.00 0.00 17 GLY A N 4
ATOM 5246 C CA . GLY A 1 17 ? 10.627 -1.801 0.421 1.00 0.00 17 GLY A CA 4
ATOM 5247 C C . GLY A 1 17 ? 9.918 -0.909 1.419 1.00 0.00 17 GLY A C 4
ATOM 5248 O O . GLY A 1 17 ? 8.715 -1.049 1.641 1.00 0.00 17 GLY A O 4
ATOM 5252 N N . GLN A 1 18 ? 10.663 0.010 2.024 1.00 0.00 18 GLN A N 4
ATOM 5253 C CA . GLN A 1 18 ? 10.098 0.927 3.006 1.00 0.00 18 GLN A CA 4
ATOM 5254 C C . GLN A 1 18 ? 10.160 2.367 2.506 1.00 0.00 18 GLN A C 4
ATOM 5255 O O . GLN A 1 18 ? 11.097 2.752 1.807 1.00 0.00 18 GLN A O 4
ATOM 5269 N N . VAL A 1 19 ? 9.156 3.159 2.870 1.00 0.00 19 VAL A N 4
ATOM 5270 C CA . VAL A 1 19 ? 9.097 4.556 2.459 1.00 0.00 19 VAL A CA 4
ATOM 5271 C C . VAL A 1 19 ? 8.366 5.403 3.494 1.00 0.00 19 VAL A C 4
ATOM 5272 O O . VAL A 1 19 ? 7.175 5.210 3.739 1.00 0.00 19 VAL A O 4
ATOM 5285 N N . GLU A 1 20 ? 9.086 6.343 4.099 1.00 0.00 20 GLU A N 4
ATOM 5286 C CA . GLU A 1 20 ? 8.504 7.219 5.108 1.00 0.00 20 GLU A CA 4
ATOM 5287 C C . GLU A 1 20 ? 7.820 8.419 4.458 1.00 0.00 20 GLU A C 4
ATOM 5288 O O . GLU A 1 20 ? 8.460 9.215 3.771 1.00 0.00 20 GLU A O 4
ATOM 5300 N N . VAL A 1 21 ? 6.515 8.541 4.681 1.00 0.00 21 VAL A N 4
ATOM 5301 C CA . VAL A 1 21 ? 5.743 9.642 4.118 1.00 0.00 21 VAL A CA 4
ATOM 5302 C C . VAL A 1 21 ? 5.243 10.578 5.213 1.00 0.00 21 VAL A C 4
ATOM 5303 O O . VAL A 1 21 ? 5.159 10.196 6.381 1.00 0.00 21 VAL A O 4
ATOM 5316 N N . HIS A 1 22 ? 4.910 11.806 4.827 1.00 0.00 22 HIS A N 4
ATOM 5317 C CA . HIS A 1 22 ? 4.416 12.797 5.776 1.00 0.00 22 HIS A CA 4
ATOM 5318 C C . HIS A 1 22 ? 3.047 13.321 5.352 1.00 0.00 22 HIS A C 4
ATOM 5319 O O . HIS A 1 22 ? 2.916 13.974 4.316 1.00 0.00 22 HIS A O 4
ATOM 5334 N N . ILE A 1 23 ? 2.032 13.029 6.157 1.00 0.00 23 ILE A N 4
ATOM 5335 C CA . ILE A 1 23 ? 0.674 13.471 5.864 1.00 0.00 23 ILE A CA 4
ATOM 5336 C C . ILE A 1 23 ? 0.012 14.070 7.100 1.00 0.00 23 ILE A C 4
ATOM 5337 O O . ILE A 1 23 ? 0.055 13.505 8.193 1.00 0.00 23 ILE A O 4
ATOM 5353 N N . PRO A 1 24 ? -0.617 15.242 6.926 1.00 0.00 24 PRO A N 4
ATOM 5354 C CA . PRO A 1 24 ? -1.303 15.942 8.015 1.00 0.00 24 PRO A CA 4
ATOM 5355 C C . PRO A 1 24 ? -2.567 15.218 8.465 1.00 0.00 24 PRO A C 4
ATOM 5356 O O . PRO A 1 24 ? -3.306 14.674 7.645 1.00 0.00 24 PRO A O 4
ATOM 5367 N N . GLU A 1 25 ? -2.811 15.217 9.772 1.00 0.00 25 GLU A N 4
ATOM 5368 C CA . GLU A 1 25 ? -3.987 14.559 10.329 1.00 0.00 25 GLU A CA 4
ATOM 5369 C C . GLU A 1 25 ? -5.264 15.090 9.683 1.00 0.00 25 GLU A C 4
ATOM 5370 O O . GLU A 1 25 ? -6.225 14.348 9.483 1.00 0.00 25 GLU A O 4
ATOM 5382 N N . ASN A 1 26 ? -5.265 16.379 9.360 1.00 0.00 26 ASN A N 4
ATOM 5383 C CA . ASN A 1 26 ? -6.424 17.010 8.739 1.00 0.00 26 ASN A CA 4
ATOM 5384 C C . ASN A 1 26 ? -6.310 16.978 7.218 1.00 0.00 26 ASN A C 4
ATOM 5385 O O . ASN A 1 26 ? -6.882 17.818 6.524 1.00 0.00 26 ASN A O 4
ATOM 5396 N N . ALA A 1 27 ? -5.567 16.002 6.706 1.00 0.00 27 ALA A N 4
ATOM 5397 C CA . ALA A 1 27 ? -5.380 15.858 5.267 1.00 0.00 27 ALA A CA 4
ATOM 5398 C C . ALA A 1 27 ? -6.719 15.730 4.550 1.00 0.00 27 ALA A C 4
ATOM 5399 O O . ALA A 1 27 ? -7.667 15.128 5.055 1.00 0.00 27 ALA A O 4
ATOM 5406 N N . PRO A 1 28 ? -6.802 16.310 3.343 1.00 0.00 28 PRO A N 4
ATOM 5407 C CA . PRO A 1 28 ? -8.022 16.274 2.530 1.00 0.00 28 PRO A CA 4
ATOM 5408 C C . PRO A 1 28 ? -8.317 14.879 1.989 1.00 0.00 28 PRO A C 4
ATOM 5409 O O . PRO A 1 28 ? -7.441 14.222 1.427 1.00 0.00 28 PRO A O 4
ATOM 5420 N N . VAL A 1 29 ? -9.557 14.432 2.163 1.00 0.00 29 VAL A N 4
ATOM 5421 C CA . VAL A 1 29 ? -9.968 13.116 1.690 1.00 0.00 29 VAL A CA 4
ATOM 5422 C C . VAL A 1 29 ? -9.677 12.950 0.203 1.00 0.00 29 VAL A C 4
ATOM 5423 O O . VAL A 1 29 ? -10.259 13.637 -0.635 1.00 0.00 29 VAL A O 4
ATOM 5436 N N . GLY A 1 30 ? -8.770 12.031 -0.117 1.00 0.00 30 GLY A N 4
ATOM 5437 C CA . GLY A 1 30 ? -8.417 11.790 -1.504 1.00 0.00 30 GLY A CA 4
ATOM 5438 C C . GLY A 1 30 ? -6.959 12.091 -1.792 1.00 0.00 30 GLY A C 4
ATOM 5439 O O . GLY A 1 30 ? -6.554 12.190 -2.950 1.00 0.00 30 GLY A O 4
ATOM 5443 N N . THR A 1 31 ? -6.167 12.239 -0.734 1.00 0.00 31 THR A N 4
ATOM 5444 C CA . THR A 1 31 ? -4.747 12.534 -0.878 1.00 0.00 31 THR A CA 4
ATOM 5445 C C . THR A 1 31 ? -3.943 11.260 -1.111 1.00 0.00 31 THR A C 4
ATOM 5446 O O . THR A 1 31 ? -4.116 10.267 -0.404 1.00 0.00 31 THR A O 4
ATOM 5457 N N . SER A 1 32 ? -3.061 11.296 -2.105 1.00 0.00 32 SER A N 4
ATOM 5458 C CA . SER A 1 32 ? -2.231 10.143 -2.433 1.00 0.00 32 SER A CA 4
ATOM 5459 C C . SER A 1 32 ? -1.121 9.962 -1.402 1.00 0.00 32 SER A C 4
ATOM 5460 O O . SER A 1 32 ? -0.235 10.807 -1.272 1.00 0.00 32 SER A O 4
ATOM 5468 N N . VAL A 1 33 ? -1.175 8.854 -0.671 1.00 0.00 33 VAL A N 4
ATOM 5469 C CA . VAL A 1 33 ? -0.175 8.560 0.348 1.00 0.00 33 VAL A CA 4
ATOM 5470 C C . VAL A 1 33 ? 1.052 7.891 -0.263 1.00 0.00 33 VAL A C 4
ATOM 5471 O O . VAL A 1 33 ? 2.134 8.477 -0.306 1.00 0.00 33 VAL A O 4
ATOM 5484 N N . ILE A 1 34 ? 0.875 6.661 -0.734 1.00 0.00 34 ILE A N 4
ATOM 5485 C CA . ILE A 1 34 ? 1.967 5.914 -1.344 1.00 0.00 34 ILE A CA 4
ATOM 5486 C C . ILE A 1 34 ? 1.483 5.125 -2.556 1.00 0.00 34 ILE A C 4
ATOM 5487 O O . ILE A 1 34 ? 0.371 4.599 -2.562 1.00 0.00 34 ILE A O 4
ATOM 5503 N N . GLN A 1 35 ? 2.328 5.045 -3.579 1.00 0.00 35 GLN A N 4
ATOM 5504 C CA . GLN A 1 35 ? 1.987 4.319 -4.797 1.00 0.00 35 GLN A CA 4
ATOM 5505 C C . GLN A 1 35 ? 2.918 3.129 -5.000 1.00 0.00 35 GLN A C 4
ATOM 5506 O O . GLN A 1 35 ? 4.140 3.283 -5.044 1.00 0.00 35 GLN A O 4
ATOM 5520 N N . LEU A 1 36 ? 2.335 1.941 -5.124 1.00 0.00 36 LEU A N 4
ATOM 5521 C CA . LEU A 1 36 ? 3.114 0.724 -5.322 1.00 0.00 36 LEU A CA 4
ATOM 5522 C C . LEU A 1 36 ? 2.989 0.226 -6.759 1.00 0.00 36 LEU A C 4
ATOM 5523 O O . LEU A 1 36 ? 1.886 0.118 -7.296 1.00 0.00 36 LEU A O 4
ATOM 5539 N N . HIS A 1 37 ? 4.127 -0.078 -7.375 1.00 0.00 37 HIS A N 4
ATOM 5540 C CA . HIS A 1 37 ? 4.145 -0.568 -8.749 1.00 0.00 37 HIS A CA 4
ATOM 5541 C C . HIS A 1 37 ? 4.926 -1.875 -8.850 1.00 0.00 37 HIS A C 4
ATOM 5542 O O . HIS A 1 37 ? 6.155 -1.880 -8.792 1.00 0.00 37 HIS A O 4
ATOM 5557 N N . ALA A 1 38 ? 4.203 -2.980 -9.000 1.00 0.00 38 ALA A N 4
ATOM 5558 C CA . ALA A 1 38 ? 4.828 -4.292 -9.110 1.00 0.00 38 ALA A CA 4
ATOM 5559 C C . ALA A 1 38 ? 4.309 -5.047 -10.329 1.00 0.00 38 ALA A C 4
ATOM 5560 O O . ALA A 1 38 ? 3.307 -5.759 -10.252 1.00 0.00 38 ALA A O 4
ATOM 5567 N N . THR A 1 39 ? 4.996 -4.887 -11.456 1.00 0.00 39 THR A N 4
ATOM 5568 C CA . THR A 1 39 ? 4.604 -5.552 -12.692 1.00 0.00 39 THR A CA 4
ATOM 5569 C C . THR A 1 39 ? 5.513 -6.738 -12.991 1.00 0.00 39 THR A C 4
ATOM 5570 O O . THR A 1 39 ? 6.628 -6.824 -12.476 1.00 0.00 39 THR A O 4
ATOM 5581 N N . ASP A 1 40 ? 5.030 -7.652 -13.826 1.00 0.00 40 ASP A N 4
ATOM 5582 C CA . ASP A 1 40 ? 5.800 -8.834 -14.195 1.00 0.00 40 ASP A CA 4
ATOM 5583 C C . ASP A 1 40 ? 6.355 -8.701 -15.610 1.00 0.00 40 ASP A C 4
ATOM 5584 O O . ASP A 1 40 ? 6.084 -7.721 -16.303 1.00 0.00 40 ASP A O 4
ATOM 5593 N N . ALA A 1 41 ? 7.132 -9.693 -16.031 1.00 0.00 41 ALA A N 4
ATOM 5594 C CA . ALA A 1 41 ? 7.724 -9.687 -17.363 1.00 0.00 41 ALA A CA 4
ATOM 5595 C C . ALA A 1 41 ? 6.705 -9.261 -18.414 1.00 0.00 41 ALA A C 4
ATOM 5596 O O . ALA A 1 41 ? 5.910 -10.074 -18.887 1.00 0.00 41 ALA A O 4
ATOM 5603 N N . ASP A 1 42 ? 6.734 -7.984 -18.776 1.00 0.00 42 ASP A N 4
ATOM 5604 C CA . ASP A 1 42 ? 5.812 -7.450 -19.772 1.00 0.00 42 ASP A CA 4
ATOM 5605 C C . ASP A 1 42 ? 5.548 -8.474 -20.872 1.00 0.00 42 ASP A C 4
ATOM 5606 O O . ASP A 1 42 ? 4.410 -8.653 -21.307 1.00 0.00 42 ASP A O 4
ATOM 5615 N N . ILE A 1 43 ? 6.606 -9.143 -21.317 1.00 0.00 43 ILE A N 4
ATOM 5616 C CA . ILE A 1 43 ? 6.488 -10.149 -22.365 1.00 0.00 43 ILE A CA 4
ATOM 5617 C C . ILE A 1 43 ? 5.481 -11.228 -21.981 1.00 0.00 43 ILE A C 4
ATOM 5618 O O . ILE A 1 43 ? 5.830 -12.215 -21.335 1.00 0.00 43 ILE A O 4
ATOM 5634 N N . GLY A 1 44 ? 4.230 -11.033 -22.385 1.00 0.00 44 GLY A N 4
ATOM 5635 C CA . GLY A 1 44 ? 3.191 -11.998 -22.075 1.00 0.00 44 GLY A CA 4
ATOM 5636 C C . GLY A 1 44 ? 2.740 -11.921 -20.630 1.00 0.00 44 GLY A C 4
ATOM 5637 O O . GLY A 1 44 ? 3.219 -12.675 -19.783 1.00 0.00 44 GLY A O 4
ATOM 5641 N N . SER A 1 45 ? 1.818 -11.007 -20.348 1.00 0.00 45 SER A N 4
ATOM 5642 C CA . SER A 1 45 ? 1.307 -10.830 -18.994 1.00 0.00 45 SER A CA 4
ATOM 5643 C C . SER A 1 45 ? 0.014 -11.616 -18.795 1.00 0.00 45 SER A C 4
ATOM 5644 O O . SER A 1 45 ? -1.079 -11.053 -18.829 1.00 0.00 45 SER A O 4
ATOM 5652 N N . ASN A 1 46 ? 0.149 -12.922 -18.586 1.00 0.00 46 ASN A N 4
ATOM 5653 C CA . ASN A 1 46 ? -1.007 -13.787 -18.382 1.00 0.00 46 ASN A CA 4
ATOM 5654 C C . ASN A 1 46 ? -1.259 -14.016 -16.895 1.00 0.00 46 ASN A C 4
ATOM 5655 O O . ASN A 1 46 ? -1.661 -15.104 -16.483 1.00 0.00 46 ASN A O 4
ATOM 5666 N N . ALA A 1 47 ? -1.020 -12.983 -16.094 1.00 0.00 47 ALA A N 4
ATOM 5667 C CA . ALA A 1 47 ? -1.223 -13.070 -14.653 1.00 0.00 47 ALA A CA 4
ATOM 5668 C C . ALA A 1 47 ? -2.265 -12.060 -14.184 1.00 0.00 47 ALA A C 4
ATOM 5669 O O . ALA A 1 47 ? -2.793 -11.285 -14.980 1.00 0.00 47 ALA A O 4
ATOM 5676 N N . GLU A 1 48 ? -2.555 -12.076 -12.886 1.00 0.00 48 GLU A N 4
ATOM 5677 C CA . GLU A 1 48 ? -3.536 -11.162 -12.313 1.00 0.00 48 GLU A CA 4
ATOM 5678 C C . GLU A 1 48 ? -3.000 -10.520 -11.036 1.00 0.00 48 GLU A C 4
ATOM 5679 O O . GLU A 1 48 ? -3.313 -10.960 -9.929 1.00 0.00 48 GLU A O 4
ATOM 5691 N N . ILE A 1 49 ? -2.191 -9.479 -11.199 1.00 0.00 49 ILE A N 4
ATOM 5692 C CA . ILE A 1 49 ? -1.611 -8.777 -10.061 1.00 0.00 49 ILE A CA 4
ATOM 5693 C C . ILE A 1 49 ? -2.693 -8.113 -9.216 1.00 0.00 49 ILE A C 4
ATOM 5694 O O . ILE A 1 49 ? -3.421 -7.242 -9.694 1.00 0.00 49 ILE A O 4
ATOM 5710 N N . ARG A 1 50 ? -2.792 -8.528 -7.958 1.00 0.00 50 ARG A N 4
ATOM 5711 C CA . ARG A 1 50 ? -3.785 -7.973 -7.046 1.00 0.00 50 ARG A CA 4
ATOM 5712 C C . ARG A 1 50 ? -3.142 -7.571 -5.722 1.00 0.00 50 ARG A C 4
ATOM 5713 O O . ARG A 1 50 ? -2.281 -8.279 -5.198 1.00 0.00 50 ARG A O 4
ATOM 5734 N N . TYR A 1 51 ? -3.566 -6.432 -5.186 1.00 0.00 51 TYR A N 4
ATOM 5735 C CA . TYR A 1 51 ? -3.030 -5.935 -3.924 1.00 0.00 51 TYR A CA 4
ATOM 5736 C C . TYR A 1 51 ? -4.098 -5.949 -2.835 1.00 0.00 51 TYR A C 4
ATOM 5737 O O . TYR A 1 51 ? -5.124 -5.276 -2.947 1.00 0.00 51 TYR A O 4
ATOM 5755 N N . ILE A 1 52 ? -3.850 -6.720 -1.782 1.00 0.00 52 ILE A N 4
ATOM 5756 C CA . ILE A 1 52 ? -4.788 -6.820 -0.671 1.00 0.00 52 ILE A CA 4
ATOM 5757 C C . ILE A 1 52 ? -4.154 -6.340 0.630 1.00 0.00 52 ILE A C 4
ATOM 5758 O O . ILE A 1 52 ? -2.938 -6.169 0.714 1.00 0.00 52 ILE A O 4
ATOM 5774 N N . PHE A 1 53 ? -4.987 -6.124 1.643 1.00 0.00 53 PHE A N 4
ATOM 5775 C CA . PHE A 1 53 ? -4.508 -5.663 2.941 1.00 0.00 53 PHE A CA 4
ATOM 5776 C C . PHE A 1 53 ? -3.728 -6.764 3.655 1.00 0.00 53 PHE A C 4
ATOM 5777 O O . PHE A 1 53 ? -4.113 -7.932 3.624 1.00 0.00 53 PHE A O 4
ATOM 5794 N N . GLY A 1 54 ? -2.629 -6.381 4.297 1.00 0.00 54 GLY A N 4
ATOM 5795 C CA . GLY A 1 54 ? -1.812 -7.346 5.009 1.00 0.00 54 GLY A CA 4
ATOM 5796 C C . GLY A 1 54 ? -2.622 -8.198 5.966 1.00 0.00 54 GLY A C 4
ATOM 5797 O O . GLY A 1 54 ? -3.847 -8.098 6.011 1.00 0.00 54 GLY A O 4
ATOM 5801 N N . ALA A 1 55 ? -1.936 -9.038 6.733 1.00 0.00 55 ALA A N 4
ATOM 5802 C CA . ALA A 1 55 ? -2.599 -9.910 7.695 1.00 0.00 55 ALA A CA 4
ATOM 5803 C C . ALA A 1 55 ? -2.757 -9.220 9.045 1.00 0.00 55 ALA A C 4
ATOM 5804 O O . ALA A 1 55 ? -2.017 -8.290 9.366 1.00 0.00 55 ALA A O 4
ATOM 5811 N N . GLN A 1 56 ? -3.725 -9.680 9.831 1.00 0.00 56 GLN A N 4
ATOM 5812 C CA . GLN A 1 56 ? -3.979 -9.105 11.146 1.00 0.00 56 GLN A CA 4
ATOM 5813 C C . GLN A 1 56 ? -3.932 -7.581 11.092 1.00 0.00 56 GLN A C 4
ATOM 5814 O O . GLN A 1 56 ? -3.296 -6.939 11.928 1.00 0.00 56 GLN A O 4
ATOM 5828 N N . VAL A 1 57 ? -4.609 -7.008 10.102 1.00 0.00 57 VAL A N 4
ATOM 5829 C CA . VAL A 1 57 ? -4.645 -5.559 9.939 1.00 0.00 57 VAL A CA 4
ATOM 5830 C C . VAL A 1 57 ? -5.918 -4.971 10.538 1.00 0.00 57 VAL A C 4
ATOM 5831 O O . VAL A 1 57 ? -7.012 -5.166 10.009 1.00 0.00 57 VAL A O 4
ATOM 5844 N N . ALA A 1 58 ? -5.766 -4.248 11.643 1.00 0.00 58 ALA A N 4
ATOM 5845 C CA . ALA A 1 58 ? -6.903 -3.629 12.312 1.00 0.00 58 ALA A CA 4
ATOM 5846 C C . ALA A 1 58 ? -7.855 -2.994 11.303 1.00 0.00 58 ALA A C 4
ATOM 5847 O O . ALA A 1 58 ? -7.469 -2.635 10.191 1.00 0.00 58 ALA A O 4
ATOM 5854 N N . PRO A 1 59 ? -9.129 -2.854 11.698 1.00 0.00 59 PRO A N 4
ATOM 5855 C CA . PRO A 1 59 ? -10.162 -2.263 10.843 1.00 0.00 59 PRO A CA 4
ATOM 5856 C C . PRO A 1 59 ? -9.958 -0.766 10.637 1.00 0.00 59 PRO A C 4
ATOM 5857 O O . PRO A 1 59 ? -10.026 -0.269 9.513 1.00 0.00 59 PRO A O 4
ATOM 5868 N N . ALA A 1 60 ? -9.708 -0.052 11.730 1.00 0.00 60 ALA A N 4
ATOM 5869 C CA . ALA A 1 60 ? -9.491 1.388 11.668 1.00 0.00 60 ALA A CA 4
ATOM 5870 C C . ALA A 1 60 ? -8.462 1.744 10.600 1.00 0.00 60 ALA A C 4
ATOM 5871 O O . ALA A 1 60 ? -8.721 2.568 9.723 1.00 0.00 60 ALA A O 4
ATOM 5878 N N . THR A 1 61 ? -7.293 1.117 10.680 1.00 0.00 61 THR A N 4
ATOM 5879 C CA . THR A 1 61 ? -6.224 1.368 9.722 1.00 0.00 61 THR A CA 4
ATOM 5880 C C . THR A 1 61 ? -6.718 1.198 8.290 1.00 0.00 61 THR A C 4
ATOM 5881 O O . THR A 1 61 ? -6.072 1.646 7.342 1.00 0.00 61 THR A O 4
ATOM 5892 N N . LYS A 1 62 ? -7.867 0.549 8.139 1.00 0.00 62 LYS A N 4
ATOM 5893 C CA . LYS A 1 62 ? -8.450 0.322 6.822 1.00 0.00 62 LYS A CA 4
ATOM 5894 C C . LYS A 1 62 ? -9.614 1.275 6.570 1.00 0.00 62 LYS A C 4
ATOM 5895 O O . LYS A 1 62 ? -9.980 1.533 5.423 1.00 0.00 62 LYS A O 4
ATOM 5914 N N . ARG A 1 63 ? -10.190 1.797 7.648 1.00 0.00 63 ARG A N 4
ATOM 5915 C CA . ARG A 1 63 ? -11.311 2.723 7.542 1.00 0.00 63 ARG A CA 4
ATOM 5916 C C . ARG A 1 63 ? -10.823 4.137 7.245 1.00 0.00 63 ARG A C 4
ATOM 5917 O O . ARG A 1 63 ? -11.496 4.907 6.558 1.00 0.00 63 ARG A O 4
ATOM 5938 N N . LEU A 1 64 ? -9.648 4.474 7.766 1.00 0.00 64 LEU A N 4
ATOM 5939 C CA . LEU A 1 64 ? -9.069 5.796 7.557 1.00 0.00 64 LEU A CA 4
ATOM 5940 C C . LEU A 1 64 ? -8.376 5.879 6.201 1.00 0.00 64 LEU A C 4
ATOM 5941 O O . LEU A 1 64 ? -8.353 6.934 5.567 1.00 0.00 64 LEU A O 4
ATOM 5957 N N . PHE A 1 65 ? -7.813 4.758 5.761 1.00 0.00 65 PHE A N 4
ATOM 5958 C CA . PHE A 1 65 ? -7.120 4.704 4.479 1.00 0.00 65 PHE A CA 4
ATOM 5959 C C . PHE A 1 65 ? -7.784 3.696 3.544 1.00 0.00 65 PHE A C 4
ATOM 5960 O O . PHE A 1 65 ? -8.237 2.637 3.977 1.00 0.00 65 PHE A O 4
ATOM 5977 N N . ALA A 1 66 ? -7.838 4.035 2.260 1.00 0.00 66 ALA A N 4
ATOM 5978 C CA . ALA A 1 66 ? -8.445 3.161 1.264 1.00 0.00 66 ALA A CA 4
ATOM 5979 C C . ALA A 1 66 ? -7.406 2.662 0.266 1.00 0.00 66 ALA A C 4
ATOM 5980 O O . ALA A 1 66 ? -6.802 3.450 -0.463 1.00 0.00 66 ALA A O 4
ATOM 5987 N N . LEU A 1 67 ? -7.201 1.350 0.239 1.00 0.00 67 LEU A N 4
ATOM 5988 C CA . LEU A 1 67 ? -6.233 0.745 -0.670 1.00 0.00 67 LEU A CA 4
ATOM 5989 C C . LEU A 1 67 ? -6.927 0.173 -1.902 1.00 0.00 67 LEU A C 4
ATOM 5990 O O . LEU A 1 67 ? -8.009 -0.405 -1.805 1.00 0.00 67 LEU A O 4
ATOM 6006 N N . ASN A 1 68 ? -6.296 0.338 -3.060 1.00 0.00 68 ASN A N 4
ATOM 6007 C CA . ASN A 1 68 ? -6.852 -0.164 -4.312 1.00 0.00 68 ASN A CA 4
ATOM 6008 C C . ASN A 1 68 ? -6.131 -1.432 -4.758 1.00 0.00 68 ASN A C 4
ATOM 6009 O O . ASN A 1 68 ? -4.920 -1.564 -4.582 1.00 0.00 68 ASN A O 4
ATOM 6020 N N . ASN A 1 69 ? -6.884 -2.362 -5.337 1.00 0.00 69 ASN A N 4
ATOM 6021 C CA . ASN A 1 69 ? -6.316 -3.620 -5.808 1.00 0.00 69 ASN A CA 4
ATOM 6022 C C . ASN A 1 69 ? -6.176 -3.617 -7.328 1.00 0.00 69 ASN A C 4
ATOM 6023 O O . ASN A 1 69 ? -5.744 -4.604 -7.925 1.00 0.00 69 ASN A O 4
ATOM 6034 N N . THR A 1 70 ? -6.543 -2.501 -7.949 1.00 0.00 70 THR A N 4
ATOM 6035 C CA . THR A 1 70 ? -6.459 -2.369 -9.398 1.00 0.00 70 THR A CA 4
ATOM 6036 C C . THR A 1 70 ? -5.307 -1.456 -9.801 1.00 0.00 70 THR A C 4
ATOM 6037 O O . THR A 1 70 ? -4.744 -1.592 -10.888 1.00 0.00 70 THR A O 4
ATOM 6048 N N . THR A 1 71 ? -4.959 -0.525 -8.918 1.00 0.00 71 THR A N 4
ATOM 6049 C CA . THR A 1 71 ? -3.873 0.411 -9.183 1.00 0.00 71 THR A CA 4
ATOM 6050 C C . THR A 1 71 ? -2.761 0.268 -8.150 1.00 0.00 71 THR A C 4
ATOM 6051 O O . THR A 1 71 ? -1.596 0.539 -8.437 1.00 0.00 71 THR A O 4
ATOM 6062 N N . GLY A 1 72 ? -3.128 -0.160 -6.946 1.00 0.00 72 GLY A N 4
ATOM 6063 C CA . GLY A 1 72 ? -2.149 -0.331 -5.888 1.00 0.00 72 GLY A CA 4
ATOM 6064 C C . GLY A 1 72 ? -1.749 0.984 -5.250 1.00 0.00 72 GLY A C 4
ATOM 6065 O O . GLY A 1 72 ? -0.584 1.187 -4.906 1.00 0.00 72 GLY A O 4
ATOM 6069 N N . LEU A 1 73 ? -2.716 1.882 -5.092 1.00 0.00 73 LEU A N 4
ATOM 6070 C CA . LEU A 1 73 ? -2.458 3.186 -4.492 1.00 0.00 73 LEU A CA 4
ATOM 6071 C C . LEU A 1 73 ? -3.218 3.341 -3.179 1.00 0.00 73 LEU A C 4
ATOM 6072 O O . LEU A 1 73 ? -4.379 2.946 -3.071 1.00 0.00 73 LEU A O 4
ATOM 6088 N N . ILE A 1 74 ? -2.555 3.920 -2.183 1.00 0.00 74 ILE A N 4
ATOM 6089 C CA . ILE A 1 74 ? -3.169 4.130 -0.878 1.00 0.00 74 ILE A CA 4
ATOM 6090 C C . ILE A 1 74 ? -3.531 5.597 -0.670 1.00 0.00 74 ILE A C 4
ATOM 6091 O O . ILE A 1 74 ? -2.655 6.458 -0.585 1.00 0.00 74 ILE A O 4
ATOM 6107 N N . THR A 1 75 ? -4.828 5.874 -0.586 1.00 0.00 75 THR A N 4
ATOM 6108 C CA . THR A 1 75 ? -5.307 7.236 -0.387 1.00 0.00 75 THR A CA 4
ATOM 6109 C C . THR A 1 75 ? -6.111 7.354 0.903 1.00 0.00 75 THR A C 4
ATOM 6110 O O . THR A 1 75 ? -6.444 6.350 1.532 1.00 0.00 75 THR A O 4
ATOM 6121 N N . VAL A 1 76 ? -6.420 8.587 1.292 1.00 0.00 76 VAL A N 4
ATOM 6122 C CA . VAL A 1 76 ? -7.187 8.835 2.507 1.00 0.00 76 VAL A CA 4
ATOM 6123 C C . VAL A 1 76 ? -8.683 8.699 2.249 1.00 0.00 76 VAL A C 4
ATOM 6124 O O . VAL A 1 76 ? -9.190 9.153 1.224 1.00 0.00 76 VAL A O 4
ATOM 6137 N N . GLN A 1 77 ? -9.385 8.071 3.188 1.00 0.00 77 GLN A N 4
ATOM 6138 C CA . GLN A 1 77 ? -10.824 7.875 3.062 1.00 0.00 77 GLN A CA 4
ATOM 6139 C C . GLN A 1 77 ? -11.584 8.795 4.013 1.00 0.00 77 GLN A C 4
ATOM 6140 O O . GLN A 1 77 ? -12.634 9.334 3.663 1.00 0.00 77 GLN A O 4
ATOM 6154 N N . ARG A 1 78 ? -11.046 8.968 5.216 1.00 0.00 78 ARG A N 4
ATOM 6155 C CA . ARG A 1 78 ? -11.675 9.822 6.217 1.00 0.00 78 ARG A CA 4
ATOM 6156 C C . ARG A 1 78 ? -10.623 10.508 7.084 1.00 0.00 78 ARG A C 4
ATOM 6157 O O . ARG A 1 78 ? -9.517 9.996 7.257 1.00 0.00 78 ARG A O 4
ATOM 6178 N N . SER A 1 79 ? -10.976 11.669 7.626 1.00 0.00 79 SER A N 4
ATOM 6179 C CA . SER A 1 79 ? -10.062 12.427 8.472 1.00 0.00 79 SER A CA 4
ATOM 6180 C C . SER A 1 79 ? -9.282 11.499 9.398 1.00 0.00 79 SER A C 4
ATOM 6181 O O . SER A 1 79 ? -9.766 10.432 9.778 1.00 0.00 79 SER A O 4
ATOM 6189 N N . LEU A 1 80 ? -8.072 11.913 9.758 1.00 0.00 80 LEU A N 4
ATOM 6190 C CA . LEU A 1 80 ? -7.223 11.120 10.640 1.00 0.00 80 LEU A CA 4
ATOM 6191 C C . LEU A 1 80 ? -7.196 11.711 12.046 1.00 0.00 80 LEU A C 4
ATOM 6192 O O . LEU A 1 80 ? -7.486 12.892 12.239 1.00 0.00 80 LEU A O 4
ATOM 6208 N N . ASP A 1 81 ? -6.844 10.883 13.023 1.00 0.00 81 ASP A N 4
ATOM 6209 C CA . ASP A 1 81 ? -6.775 11.325 14.412 1.00 0.00 81 ASP A CA 4
ATOM 6210 C C . ASP A 1 81 ? -5.369 11.139 14.972 1.00 0.00 81 ASP A C 4
ATOM 6211 O O . ASP A 1 81 ? -4.886 10.014 15.103 1.00 0.00 81 ASP A O 4
ATOM 6220 N N . ARG A 1 82 ? -4.716 12.249 15.301 1.00 0.00 82 ARG A N 4
ATOM 6221 C CA . ARG A 1 82 ? -3.364 12.208 15.845 1.00 0.00 82 ARG A CA 4
ATOM 6222 C C . ARG A 1 82 ? -3.392 11.976 17.353 1.00 0.00 82 ARG A C 4
ATOM 6223 O O . ARG A 1 82 ? -2.526 11.295 17.901 1.00 0.00 82 ARG A O 4
ATOM 6244 N N . GLU A 1 83 ? -4.393 12.546 18.016 1.00 0.00 83 GLU A N 4
ATOM 6245 C CA . GLU A 1 83 ? -4.531 12.402 19.460 1.00 0.00 83 GLU A CA 4
ATOM 6246 C C . GLU A 1 83 ? -4.566 10.929 19.859 1.00 0.00 83 GLU A C 4
ATOM 6247 O O . GLU A 1 83 ? -4.326 10.584 21.015 1.00 0.00 83 GLU A O 4
ATOM 6259 N N . GLU A 1 84 ? -4.866 10.067 18.893 1.00 0.00 84 GLU A N 4
ATOM 6260 C CA . GLU A 1 84 ? -4.933 8.632 19.144 1.00 0.00 84 GLU A CA 4
ATOM 6261 C C . GLU A 1 84 ? -3.669 7.934 18.651 1.00 0.00 84 GLU A C 4
ATOM 6262 O O . GLU A 1 84 ? -2.923 7.348 19.437 1.00 0.00 84 GLU A O 4
ATOM 6274 N N . THR A 1 85 ? -3.434 8.001 17.345 1.00 0.00 85 THR A N 4
ATOM 6275 C CA . THR A 1 85 ? -2.262 7.375 16.746 1.00 0.00 85 THR A CA 4
ATOM 6276 C C . THR A 1 85 ? -1.492 8.364 15.878 1.00 0.00 85 THR A C 4
ATOM 6277 O O . THR A 1 85 ? -2.081 9.253 15.263 1.00 0.00 85 THR A O 4
ATOM 6288 N N . ALA A 1 86 ? -0.174 8.204 15.833 1.00 0.00 86 ALA A N 4
ATOM 6289 C CA . ALA A 1 86 ? 0.675 9.082 15.037 1.00 0.00 86 ALA A CA 4
ATOM 6290 C C . ALA A 1 86 ? 1.380 8.308 13.929 1.00 0.00 86 ALA A C 4
ATOM 6291 O O . ALA A 1 86 ? 1.627 8.842 12.847 1.00 0.00 86 ALA A O 4
ATOM 6298 N N . ILE A 1 87 ? 1.700 7.048 14.204 1.00 0.00 87 ILE A N 4
ATOM 6299 C CA . ILE A 1 87 ? 2.375 6.201 13.229 1.00 0.00 87 ILE A CA 4
ATOM 6300 C C . ILE A 1 87 ? 1.445 5.109 12.712 1.00 0.00 87 ILE A C 4
ATOM 6301 O O . ILE A 1 87 ? 0.886 4.335 13.489 1.00 0.00 87 ILE A O 4
ATOM 6317 N N . HIS A 1 88 ? 1.284 5.051 11.393 1.00 0.00 88 HIS A N 4
ATOM 6318 C CA . HIS A 1 88 ? 0.424 4.052 10.771 1.00 0.00 88 HIS A CA 4
ATOM 6319 C C . HIS A 1 88 ? 1.231 3.129 9.863 1.00 0.00 88 HIS A C 4
ATOM 6320 O O . HIS A 1 88 ? 1.771 3.561 8.844 1.00 0.00 88 HIS A O 4
ATOM 6335 N N . LYS A 1 89 ? 1.310 1.858 10.239 1.00 0.00 89 LYS A N 4
ATOM 6336 C CA . LYS A 1 89 ? 2.051 0.873 9.459 1.00 0.00 89 LYS A CA 4
ATOM 6337 C C . LYS A 1 89 ? 1.100 -0.057 8.713 1.00 0.00 89 LYS A C 4
ATOM 6338 O O . LYS A 1 89 ? 0.374 -0.841 9.324 1.00 0.00 89 LYS A O 4
ATOM 6357 N N . VAL A 1 90 ? 1.110 0.035 7.386 1.00 0.00 90 VAL A N 4
ATOM 6358 C CA . VAL A 1 90 ? 0.250 -0.800 6.556 1.00 0.00 90 VAL A CA 4
ATOM 6359 C C . VAL A 1 90 ? 1.074 -1.705 5.647 1.00 0.00 90 VAL A C 4
ATOM 6360 O O . VAL A 1 90 ? 2.011 -1.254 4.987 1.00 0.00 90 VAL A O 4
ATOM 6373 N N . THR A 1 91 ? 0.719 -2.986 5.617 1.00 0.00 91 THR A N 4
ATOM 6374 C CA . THR A 1 91 ? 1.426 -3.955 4.790 1.00 0.00 91 THR A CA 4
ATOM 6375 C C . THR A 1 91 ? 0.586 -4.367 3.586 1.00 0.00 91 THR A C 4
ATOM 6376 O O . THR A 1 91 ? -0.586 -4.716 3.724 1.00 0.00 91 THR A O 4
ATOM 6387 N N . VAL A 1 92 ? 1.194 -4.324 2.405 1.00 0.00 92 VAL A N 4
ATOM 6388 C CA . VAL A 1 92 ? 0.502 -4.695 1.176 1.00 0.00 92 VAL A CA 4
ATOM 6389 C C . VAL A 1 92 ? 1.045 -6.003 0.612 1.00 0.00 92 VAL A C 4
ATOM 6390 O O . VAL A 1 92 ? 2.241 -6.285 0.709 1.00 0.00 92 VAL A O 4
ATOM 6403 N N . LEU A 1 93 ? 0.161 -6.799 0.023 1.00 0.00 93 LEU A N 4
ATOM 6404 C CA . LEU A 1 93 ? 0.551 -8.079 -0.558 1.00 0.00 93 LEU A CA 4
ATOM 6405 C C . LEU A 1 93 ? 0.129 -8.165 -2.021 1.00 0.00 93 LEU A C 4
ATOM 6406 O O . LEU A 1 93 ? -1.040 -7.966 -2.353 1.00 0.00 93 LEU A O 4
ATOM 6422 N N . ALA A 1 94 ? 1.087 -8.464 -2.892 1.00 0.00 94 ALA A N 4
ATOM 6423 C CA . ALA A 1 94 ? 0.814 -8.580 -4.319 1.00 0.00 94 ALA A CA 4
ATOM 6424 C C . ALA A 1 94 ? 0.909 -10.030 -4.780 1.00 0.00 94 ALA A C 4
ATOM 6425 O O . ALA A 1 94 ? 1.961 -10.659 -4.669 1.00 0.00 94 ALA A O 4
ATOM 6432 N N . SER A 1 95 ? -0.197 -10.556 -5.296 1.00 0.00 95 SER A N 4
ATOM 6433 C CA . SER A 1 95 ? -0.240 -11.935 -5.770 1.00 0.00 95 SER A CA 4
ATOM 6434 C C . SER A 1 95 ? -0.453 -11.984 -7.279 1.00 0.00 95 SER A C 4
ATOM 6435 O O . SER A 1 95 ? -1.072 -11.092 -7.860 1.00 0.00 95 SER A O 4
ATOM 6443 N N . ASP A 1 96 ? 0.065 -13.033 -7.909 1.00 0.00 96 ASP A N 4
ATOM 6444 C CA . ASP A 1 96 ? -0.069 -13.201 -9.352 1.00 0.00 96 ASP A CA 4
ATOM 6445 C C . ASP A 1 96 ? -0.976 -14.383 -9.679 1.00 0.00 96 ASP A C 4
ATOM 6446 O O . ASP A 1 96 ? -1.988 -14.232 -10.361 1.00 0.00 96 ASP A O 4
ATOM 6455 N N . GLY A 1 97 ? -0.604 -15.562 -9.189 1.00 0.00 97 GLY A N 4
ATOM 6456 C CA . GLY A 1 97 ? -1.394 -16.753 -9.441 1.00 0.00 97 GLY A CA 4
ATOM 6457 C C . GLY A 1 97 ? -0.724 -18.012 -8.927 1.00 0.00 97 GLY A C 4
ATOM 6458 O O . GLY A 1 97 ? -1.321 -18.775 -8.167 1.00 0.00 97 GLY A O 4
ATOM 6462 N N . SER A 1 98 ? 0.519 -18.232 -9.344 1.00 0.00 98 SER A N 4
ATOM 6463 C CA . SER A 1 98 ? 1.268 -19.411 -8.926 1.00 0.00 98 SER A CA 4
ATOM 6464 C C . SER A 1 98 ? 2.575 -19.011 -8.247 1.00 0.00 98 SER A C 4
ATOM 6465 O O . SER A 1 98 ? 3.646 -19.507 -8.596 1.00 0.00 98 SER A O 4
ATOM 6473 N N . SER A 1 99 ? 2.477 -18.110 -7.274 1.00 0.00 99 SER A N 4
ATOM 6474 C CA . SER A 1 99 ? 3.651 -17.640 -6.548 1.00 0.00 99 SER A CA 4
ATOM 6475 C C . SER A 1 99 ? 3.244 -16.911 -5.271 1.00 0.00 99 SER A C 4
ATOM 6476 O O . SER A 1 99 ? 2.209 -16.244 -5.225 1.00 0.00 99 SER A O 4
ATOM 6484 N N . THR A 1 100 ? 4.065 -17.042 -4.234 1.00 0.00 100 THR A N 4
ATOM 6485 C CA . THR A 1 100 ? 3.791 -16.398 -2.956 1.00 0.00 100 THR A CA 4
ATOM 6486 C C . THR A 1 100 ? 3.751 -14.881 -3.102 1.00 0.00 100 THR A C 4
ATOM 6487 O O . THR A 1 100 ? 4.503 -14.288 -3.875 1.00 0.00 100 THR A O 4
ATOM 6498 N N . PRO A 1 101 ? 2.853 -14.237 -2.342 1.00 0.00 101 PRO A N 4
ATOM 6499 C CA . PRO A 1 101 ? 2.694 -12.780 -2.369 1.00 0.00 101 PRO A CA 4
ATOM 6500 C C . PRO A 1 101 ? 3.884 -12.056 -1.749 1.00 0.00 101 PRO A C 4
ATOM 6501 O O . PRO A 1 101 ? 4.496 -12.547 -0.801 1.00 0.00 101 PRO A O 4
ATOM 6512 N N . ALA A 1 102 ? 4.206 -10.885 -2.290 1.00 0.00 102 ALA A N 4
ATOM 6513 C CA . ALA A 1 102 ? 5.321 -10.092 -1.787 1.00 0.00 102 ALA A CA 4
ATOM 6514 C C . ALA A 1 102 ? 4.887 -9.209 -0.622 1.00 0.00 102 ALA A C 4
ATOM 6515 O O . ALA A 1 102 ? 3.726 -8.809 -0.534 1.00 0.00 102 ALA A O 4
ATOM 6522 N N . ARG A 1 103 ? 5.825 -8.910 0.270 1.00 0.00 103 ARG A N 4
ATOM 6523 C CA . ARG A 1 103 ? 5.538 -8.076 1.430 1.00 0.00 103 ARG A CA 4
ATOM 6524 C C . ARG A 1 103 ? 6.117 -6.676 1.251 1.00 0.00 103 ARG A C 4
ATOM 6525 O O . ARG A 1 103 ? 7.262 -6.517 0.828 1.00 0.00 103 ARG A O 4
ATOM 6546 N N . ALA A 1 104 ? 5.318 -5.665 1.574 1.00 0.00 104 ALA A N 4
ATOM 6547 C CA . ALA A 1 104 ? 5.751 -4.279 1.449 1.00 0.00 104 ALA A CA 4
ATOM 6548 C C . ALA A 1 104 ? 5.257 -3.441 2.624 1.00 0.00 104 ALA A C 4
ATOM 6549 O O . ALA A 1 104 ? 4.052 -3.298 2.836 1.00 0.00 104 ALA A O 4
ATOM 6556 N N . THR A 1 105 ? 6.195 -2.890 3.388 1.00 0.00 105 THR A N 4
ATOM 6557 C CA . THR A 1 105 ? 5.855 -2.069 4.543 1.00 0.00 105 THR A CA 4
ATOM 6558 C C . THR A 1 105 ? 5.942 -0.585 4.207 1.00 0.00 105 THR A C 4
ATOM 6559 O O . THR A 1 105 ? 6.885 -0.140 3.552 1.00 0.00 105 THR A O 4
ATOM 6570 N N . VAL A 1 106 ? 4.952 0.179 4.659 1.00 0.00 106 VAL A N 4
ATOM 6571 C CA . VAL A 1 106 ? 4.917 1.614 4.408 1.00 0.00 106 VAL A CA 4
ATOM 6572 C C . VAL A 1 106 ? 4.699 2.393 5.700 1.00 0.00 106 VAL A C 4
ATOM 6573 O O . VAL A 1 106 ? 3.650 2.284 6.335 1.00 0.00 106 VAL A O 4
ATOM 6586 N N . THR A 1 107 ? 5.698 3.182 6.085 1.00 0.00 107 THR A N 4
ATOM 6587 C CA . THR A 1 107 ? 5.616 3.980 7.302 1.00 0.00 107 THR A CA 4
ATOM 6588 C C . THR A 1 107 ? 4.956 5.327 7.033 1.00 0.00 107 THR A C 4
ATOM 6589 O O . THR A 1 107 ? 5.398 6.084 6.168 1.00 0.00 107 THR A O 4
ATOM 6600 N N . ILE A 1 108 ? 3.896 5.620 7.778 1.00 0.00 108 ILE A N 4
ATOM 6601 C CA . ILE A 1 108 ? 3.176 6.877 7.621 1.00 0.00 108 ILE A CA 4
ATOM 6602 C C . ILE A 1 108 ? 3.260 7.722 8.888 1.00 0.00 108 ILE A C 4
ATOM 6603 O O . ILE A 1 108 ? 2.882 7.274 9.970 1.00 0.00 108 ILE A O 4
ATOM 6619 N N . ASN A 1 109 ? 3.756 8.946 8.745 1.00 0.00 109 ASN A N 4
ATOM 6620 C CA . ASN A 1 109 ? 3.889 9.854 9.878 1.00 0.00 109 ASN A CA 4
ATOM 6621 C C . ASN A 1 109 ? 2.807 10.929 9.843 1.00 0.00 109 ASN A C 4
ATOM 6622 O O . ASN A 1 109 ? 2.565 11.549 8.807 1.00 0.00 109 ASN A O 4
ATOM 6633 N N . VAL A 1 110 ? 2.159 11.146 10.983 1.00 0.00 110 VAL A N 4
ATOM 6634 C CA . VAL A 1 110 ? 1.103 12.147 11.084 1.00 0.00 110 VAL A CA 4
ATOM 6635 C C . VAL A 1 110 ? 1.635 13.448 11.674 1.00 0.00 110 VAL A C 4
ATOM 6636 O O . VAL A 1 110 ? 2.055 13.494 12.831 1.00 0.00 110 VAL A O 4
ATOM 6649 N N . THR A 1 111 ? 1.615 14.508 10.870 1.00 0.00 111 THR A N 4
ATOM 6650 C CA . THR A 1 111 ? 2.095 15.811 11.311 1.00 0.00 111 THR A CA 4
ATOM 6651 C C . THR A 1 111 ? 0.940 16.702 11.752 1.00 0.00 111 THR A C 4
ATOM 6652 O O . THR A 1 111 ? -0.221 16.425 11.451 1.00 0.00 111 THR A O 4
ATOM 6663 N N . ASP A 1 112 ? 1.265 17.774 12.467 1.00 0.00 112 ASP A N 4
ATOM 6664 C CA . ASP A 1 112 ? 0.254 18.708 12.949 1.00 0.00 112 ASP A CA 4
ATOM 6665 C C . ASP A 1 112 ? -0.363 19.486 11.790 1.00 0.00 112 ASP A C 4
ATOM 6666 O O . ASP A 1 112 ? 0.047 19.334 10.639 1.00 0.00 112 ASP A O 4
ATOM 6675 N N . VAL A 1 113 ? -1.351 20.318 12.103 1.00 0.00 113 VAL A N 4
ATOM 6676 C CA . VAL A 1 113 ? -2.024 21.120 11.088 1.00 0.00 113 VAL A CA 4
ATOM 6677 C C . VAL A 1 113 ? -2.376 22.503 11.625 1.00 0.00 113 VAL A C 4
ATOM 6678 O O . VAL A 1 113 ? -3.049 22.630 12.647 1.00 0.00 113 VAL A O 4
ATOM 6691 N N . ASN A 1 114 ? -1.916 23.537 10.928 1.00 0.00 114 ASN A N 4
ATOM 6692 C CA . ASN A 1 114 ? -2.182 24.912 11.335 1.00 0.00 114 ASN A CA 4
ATOM 6693 C C . ASN A 1 114 ? -3.536 25.382 10.810 1.00 0.00 114 ASN A C 4
ATOM 6694 O O . ASN A 1 114 ? -3.917 25.070 9.683 1.00 0.00 114 ASN A O 4
ATOM 6705 N N . GLY A 1 1 ? -12.127 -22.910 -26.842 1.00 0.00 1 GLY A N 5
ATOM 6706 C CA . GLY A 1 1 ? -10.755 -23.289 -27.121 1.00 0.00 1 GLY A CA 5
ATOM 6707 C C . GLY A 1 1 ? -9.926 -23.440 -25.861 1.00 0.00 1 GLY A C 5
ATOM 6708 O O . GLY A 1 1 ? -10.466 -23.460 -24.755 1.00 0.00 1 GLY A O 5
ATOM 6712 N N . SER A 1 2 ? -8.612 -23.550 -26.028 1.00 0.00 2 SER A N 5
ATOM 6713 C CA . SER A 1 2 ? -7.708 -23.706 -24.894 1.00 0.00 2 SER A CA 5
ATOM 6714 C C . SER A 1 2 ? -6.312 -23.197 -25.239 1.00 0.00 2 SER A C 5
ATOM 6715 O O . SER A 1 2 ? -5.854 -23.329 -26.374 1.00 0.00 2 SER A O 5
ATOM 6723 N N . SER A 1 3 ? -5.640 -22.616 -24.251 1.00 0.00 3 SER A N 5
ATOM 6724 C CA . SER A 1 3 ? -4.297 -22.084 -24.449 1.00 0.00 3 SER A CA 5
ATOM 6725 C C . SER A 1 3 ? -3.457 -22.242 -23.185 1.00 0.00 3 SER A C 5
ATOM 6726 O O . SER A 1 3 ? -3.986 -22.497 -22.103 1.00 0.00 3 SER A O 5
ATOM 6734 N N . GLY A 1 4 ? -2.145 -22.090 -23.330 1.00 0.00 4 GLY A N 5
ATOM 6735 C CA . GLY A 1 4 ? -1.252 -22.220 -22.193 1.00 0.00 4 GLY A CA 5
ATOM 6736 C C . GLY A 1 4 ? -0.178 -21.150 -22.174 1.00 0.00 4 GLY A C 5
ATOM 6737 O O . GLY A 1 4 ? -0.014 -20.408 -23.143 1.00 0.00 4 GLY A O 5
ATOM 6741 N N . SER A 1 5 ? 0.554 -21.069 -21.068 1.00 0.00 5 SER A N 5
ATOM 6742 C CA . SER A 1 5 ? 1.614 -20.078 -20.924 1.00 0.00 5 SER A CA 5
ATOM 6743 C C . SER A 1 5 ? 2.929 -20.743 -20.529 1.00 0.00 5 SER A C 5
ATOM 6744 O O . SER A 1 5 ? 2.974 -21.554 -19.605 1.00 0.00 5 SER A O 5
ATOM 6752 N N . SER A 1 6 ? 3.998 -20.392 -21.237 1.00 0.00 6 SER A N 5
ATOM 6753 C CA . SER A 1 6 ? 5.315 -20.957 -20.964 1.00 0.00 6 SER A CA 5
ATOM 6754 C C . SER A 1 6 ? 5.655 -20.849 -19.481 1.00 0.00 6 SER A C 5
ATOM 6755 O O . SER A 1 6 ? 5.144 -19.979 -18.777 1.00 0.00 6 SER A O 5
ATOM 6763 N N . GLY A 1 7 ? 6.524 -21.740 -19.013 1.00 0.00 7 GLY A N 5
ATOM 6764 C CA . GLY A 1 7 ? 6.919 -21.728 -17.617 1.00 0.00 7 GLY A CA 5
ATOM 6765 C C . GLY A 1 7 ? 7.758 -20.517 -17.261 1.00 0.00 7 GLY A C 5
ATOM 6766 O O . GLY A 1 7 ? 8.977 -20.527 -17.428 1.00 0.00 7 GLY A O 5
ATOM 6770 N N . ASN A 1 8 ? 7.104 -19.469 -16.771 1.00 0.00 8 ASN A N 5
ATOM 6771 C CA . ASN A 1 8 ? 7.797 -18.243 -16.393 1.00 0.00 8 ASN A CA 5
ATOM 6772 C C . ASN A 1 8 ? 8.162 -18.258 -14.912 1.00 0.00 8 ASN A C 5
ATOM 6773 O O . ASN A 1 8 ? 7.384 -18.717 -14.076 1.00 0.00 8 ASN A O 5
ATOM 6784 N N . ASP A 1 9 ? 9.350 -17.754 -14.596 1.00 0.00 9 ASP A N 5
ATOM 6785 C CA . ASP A 1 9 ? 9.818 -17.708 -13.216 1.00 0.00 9 ASP A CA 5
ATOM 6786 C C . ASP A 1 9 ? 10.306 -16.309 -12.854 1.00 0.00 9 ASP A C 5
ATOM 6787 O O . ASP A 1 9 ? 11.390 -15.894 -13.262 1.00 0.00 9 ASP A O 5
ATOM 6796 N N . ASN A 1 10 ? 9.497 -15.586 -12.086 1.00 0.00 10 ASN A N 5
ATOM 6797 C CA . ASN A 1 10 ? 9.845 -14.232 -11.670 1.00 0.00 10 ASN A CA 5
ATOM 6798 C C . ASN A 1 10 ? 8.886 -13.728 -10.596 1.00 0.00 10 ASN A C 5
ATOM 6799 O O . ASN A 1 10 ? 7.671 -13.885 -10.712 1.00 0.00 10 ASN A O 5
ATOM 6810 N N . ARG A 1 11 ? 9.441 -13.122 -9.552 1.00 0.00 11 ARG A N 5
ATOM 6811 C CA . ARG A 1 11 ? 8.635 -12.596 -8.456 1.00 0.00 11 ARG A CA 5
ATOM 6812 C C . ARG A 1 11 ? 8.503 -11.080 -8.559 1.00 0.00 11 ARG A C 5
ATOM 6813 O O . ARG A 1 11 ? 9.437 -10.375 -8.941 1.00 0.00 11 ARG A O 5
ATOM 6834 N N . PRO A 1 12 ? 7.314 -10.564 -8.210 1.00 0.00 12 PRO A N 5
ATOM 6835 C CA . PRO A 1 12 ? 7.031 -9.127 -8.254 1.00 0.00 12 PRO A CA 5
ATOM 6836 C C . PRO A 1 12 ? 7.791 -8.353 -7.183 1.00 0.00 12 PRO A C 5
ATOM 6837 O O . PRO A 1 12 ? 7.368 -8.293 -6.028 1.00 0.00 12 PRO A O 5
ATOM 6848 N N . VAL A 1 13 ? 8.916 -7.761 -7.572 1.00 0.00 13 VAL A N 5
ATOM 6849 C CA . VAL A 1 13 ? 9.735 -6.990 -6.644 1.00 0.00 13 VAL A CA 5
ATOM 6850 C C . VAL A 1 13 ? 9.197 -5.572 -6.485 1.00 0.00 13 VAL A C 5
ATOM 6851 O O . VAL A 1 13 ? 9.138 -4.807 -7.448 1.00 0.00 13 VAL A O 5
ATOM 6864 N N . PHE A 1 14 ? 8.804 -5.228 -5.263 1.00 0.00 14 PHE A N 5
ATOM 6865 C CA . PHE A 1 14 ? 8.270 -3.902 -4.977 1.00 0.00 14 PHE A CA 5
ATOM 6866 C C . PHE A 1 14 ? 9.323 -2.826 -5.226 1.00 0.00 14 PHE A C 5
ATOM 6867 O O . PHE A 1 14 ? 10.316 -2.732 -4.504 1.00 0.00 14 PHE A O 5
ATOM 6884 N N . LYS A 1 15 ? 9.099 -2.015 -6.255 1.00 0.00 15 LYS A N 5
ATOM 6885 C CA . LYS A 1 15 ? 10.027 -0.944 -6.602 1.00 0.00 15 LYS A CA 5
ATOM 6886 C C . LYS A 1 15 ? 10.597 -0.291 -5.347 1.00 0.00 15 LYS A C 5
ATOM 6887 O O . LYS A 1 15 ? 11.805 -0.078 -5.242 1.00 0.00 15 LYS A O 5
ATOM 6906 N N . GLU A 1 16 ? 9.721 0.023 -4.398 1.00 0.00 16 GLU A N 5
ATOM 6907 C CA . GLU A 1 16 ? 10.140 0.651 -3.150 1.00 0.00 16 GLU A CA 5
ATOM 6908 C C . GLU A 1 16 ? 9.545 -0.077 -1.948 1.00 0.00 16 GLU A C 5
ATOM 6909 O O . GLU A 1 16 ? 8.348 0.017 -1.681 1.00 0.00 16 GLU A O 5
ATOM 6921 N N . GLY A 1 17 ? 10.392 -0.805 -1.226 1.00 0.00 17 GLY A N 5
ATOM 6922 C CA . GLY A 1 17 ? 9.933 -1.540 -0.062 1.00 0.00 17 GLY A CA 5
ATOM 6923 C C . GLY A 1 17 ? 9.431 -0.626 1.039 1.00 0.00 17 GLY A C 5
ATOM 6924 O O . GLY A 1 17 ? 8.265 -0.235 1.045 1.00 0.00 17 GLY A O 5
ATOM 6928 N N . GLN A 1 18 ? 10.314 -0.288 1.973 1.00 0.00 18 GLN A N 5
ATOM 6929 C CA . GLN A 1 18 ? 9.953 0.583 3.085 1.00 0.00 18 GLN A CA 5
ATOM 6930 C C . GLN A 1 18 ? 10.128 2.050 2.707 1.00 0.00 18 GLN A C 5
ATOM 6931 O O . GLN A 1 18 ? 11.216 2.478 2.323 1.00 0.00 18 GLN A O 5
ATOM 6945 N N . VAL A 1 19 ? 9.047 2.817 2.817 1.00 0.00 19 VAL A N 5
ATOM 6946 C CA . VAL A 1 19 ? 9.081 4.237 2.487 1.00 0.00 19 VAL A CA 5
ATOM 6947 C C . VAL A 1 19 ? 8.411 5.070 3.574 1.00 0.00 19 VAL A C 5
ATOM 6948 O O . VAL A 1 19 ? 7.348 4.710 4.077 1.00 0.00 19 VAL A O 5
ATOM 6961 N N . GLU A 1 20 ? 9.040 6.185 3.930 1.00 0.00 20 GLU A N 5
ATOM 6962 C CA . GLU A 1 20 ? 8.504 7.070 4.958 1.00 0.00 20 GLU A CA 5
ATOM 6963 C C . GLU A 1 20 ? 7.886 8.317 4.334 1.00 0.00 20 GLU A C 5
ATOM 6964 O O . GLU A 1 20 ? 8.513 8.993 3.517 1.00 0.00 20 GLU A O 5
ATOM 6976 N N . VAL A 1 21 ? 6.651 8.617 4.724 1.00 0.00 21 VAL A N 5
ATOM 6977 C CA . VAL A 1 21 ? 5.947 9.783 4.204 1.00 0.00 21 VAL A CA 5
ATOM 6978 C C . VAL A 1 21 ? 5.465 10.684 5.336 1.00 0.00 21 VAL A C 5
ATOM 6979 O O . VAL A 1 21 ? 5.256 10.228 6.460 1.00 0.00 21 VAL A O 5
ATOM 6992 N N . HIS A 1 22 ? 5.291 11.966 5.031 1.00 0.00 22 HIS A N 5
ATOM 6993 C CA . HIS A 1 22 ? 4.833 12.932 6.023 1.00 0.00 22 HIS A CA 5
ATOM 6994 C C . HIS A 1 22 ? 3.521 13.578 5.586 1.00 0.00 22 HIS A C 5
ATOM 6995 O O . HIS A 1 22 ? 3.497 14.394 4.665 1.00 0.00 22 HIS A O 5
ATOM 7010 N N . ILE A 1 23 ? 2.434 13.207 6.254 1.00 0.00 23 ILE A N 5
ATOM 7011 C CA . ILE A 1 23 ? 1.120 13.751 5.935 1.00 0.00 23 ILE A CA 5
ATOM 7012 C C . ILE A 1 23 ? 0.475 14.386 7.162 1.00 0.00 23 ILE A C 5
ATOM 7013 O O . ILE A 1 23 ? 0.496 13.832 8.262 1.00 0.00 23 ILE A O 5
ATOM 7029 N N . PRO A 1 24 ? -0.115 15.575 6.972 1.00 0.00 24 PRO A N 5
ATOM 7030 C CA . PRO A 1 24 ? -0.780 16.311 8.052 1.00 0.00 24 PRO A CA 5
ATOM 7031 C C . PRO A 1 24 ? -2.069 15.634 8.506 1.00 0.00 24 PRO A C 5
ATOM 7032 O O . PRO A 1 24 ? -2.788 15.045 7.700 1.00 0.00 24 PRO A O 5
ATOM 7043 N N . GLU A 1 25 ? -2.354 15.724 9.801 1.00 0.00 25 GLU A N 5
ATOM 7044 C CA . GLU A 1 25 ? -3.557 15.119 10.361 1.00 0.00 25 GLU A CA 5
ATOM 7045 C C . GLU A 1 25 ? -4.811 15.741 9.755 1.00 0.00 25 GLU A C 5
ATOM 7046 O O . GLU A 1 25 ? -5.835 15.076 9.602 1.00 0.00 25 GLU A O 5
ATOM 7058 N N . ASN A 1 26 ? -4.723 17.022 9.411 1.00 0.00 26 ASN A N 5
ATOM 7059 C CA . ASN A 1 26 ? -5.851 17.735 8.822 1.00 0.00 26 ASN A CA 5
ATOM 7060 C C . ASN A 1 26 ? -5.861 17.578 7.304 1.00 0.00 26 ASN A C 5
ATOM 7061 O O . ASN A 1 26 ? -6.522 18.336 6.596 1.00 0.00 26 ASN A O 5
ATOM 7072 N N . ALA A 1 27 ? -5.122 16.589 6.812 1.00 0.00 27 ALA A N 5
ATOM 7073 C CA . ALA A 1 27 ? -5.048 16.330 5.380 1.00 0.00 27 ALA A CA 5
ATOM 7074 C C . ALA A 1 27 ? -6.433 16.074 4.795 1.00 0.00 27 ALA A C 5
ATOM 7075 O O . ALA A 1 27 ? -7.290 15.448 5.419 1.00 0.00 27 ALA A O 5
ATOM 7082 N N . PRO A 1 28 ? -6.660 16.570 3.570 1.00 0.00 28 PRO A N 5
ATOM 7083 C CA . PRO A 1 28 ? -7.940 16.407 2.875 1.00 0.00 28 PRO A CA 5
ATOM 7084 C C . PRO A 1 28 ? -8.187 14.965 2.444 1.00 0.00 28 PRO A C 5
ATOM 7085 O O . PRO A 1 28 ? -7.341 14.346 1.799 1.00 0.00 28 PRO A O 5
ATOM 7096 N N . VAL A 1 29 ? -9.352 14.436 2.805 1.00 0.00 29 VAL A N 5
ATOM 7097 C CA . VAL A 1 29 ? -9.710 13.067 2.455 1.00 0.00 29 VAL A CA 5
ATOM 7098 C C . VAL A 1 29 ? -9.638 12.848 0.948 1.00 0.00 29 VAL A C 5
ATOM 7099 O O . VAL A 1 29 ? -10.185 13.629 0.170 1.00 0.00 29 VAL A O 5
ATOM 7112 N N . GLY A 1 30 ? -8.958 11.780 0.542 1.00 0.00 30 GLY A N 5
ATOM 7113 C CA . GLY A 1 30 ? -8.827 11.477 -0.872 1.00 0.00 30 GLY A CA 5
ATOM 7114 C C . GLY A 1 30 ? -7.458 11.833 -1.416 1.00 0.00 30 GLY A C 5
ATOM 7115 O O . GLY A 1 30 ? -7.263 11.906 -2.630 1.00 0.00 30 GLY A O 5
ATOM 7119 N N . THR A 1 31 ? -6.505 12.057 -0.516 1.00 0.00 31 THR A N 5
ATOM 7120 C CA . THR A 1 31 ? -5.148 12.411 -0.913 1.00 0.00 31 THR A CA 5
ATOM 7121 C C . THR A 1 31 ? -4.293 11.165 -1.117 1.00 0.00 31 THR A C 5
ATOM 7122 O O . THR A 1 31 ? -4.265 10.274 -0.268 1.00 0.00 31 THR A O 5
ATOM 7133 N N . SER A 1 32 ? -3.596 11.110 -2.248 1.00 0.00 32 SER A N 5
ATOM 7134 C CA . SER A 1 32 ? -2.742 9.971 -2.565 1.00 0.00 32 SER A CA 5
ATOM 7135 C C . SER A 1 32 ? -1.526 9.931 -1.644 1.00 0.00 32 SER A C 5
ATOM 7136 O O . SER A 1 32 ? -0.688 10.832 -1.665 1.00 0.00 32 SER A O 5
ATOM 7144 N N . VAL A 1 33 ? -1.438 8.879 -0.836 1.00 0.00 33 VAL A N 5
ATOM 7145 C CA . VAL A 1 33 ? -0.325 8.719 0.092 1.00 0.00 33 VAL A CA 5
ATOM 7146 C C . VAL A 1 33 ? 0.850 8.013 -0.575 1.00 0.00 33 VAL A C 5
ATOM 7147 O O . VAL A 1 33 ? 1.906 8.609 -0.789 1.00 0.00 33 VAL A O 5
ATOM 7160 N N . ILE A 1 34 ? 0.659 6.739 -0.902 1.00 0.00 34 ILE A N 5
ATOM 7161 C CA . ILE A 1 34 ? 1.702 5.952 -1.547 1.00 0.00 34 ILE A CA 5
ATOM 7162 C C . ILE A 1 34 ? 1.121 5.055 -2.635 1.00 0.00 34 ILE A C 5
ATOM 7163 O O . ILE A 1 34 ? -0.009 4.582 -2.524 1.00 0.00 34 ILE A O 5
ATOM 7179 N N . GLN A 1 35 ? 1.903 4.826 -3.685 1.00 0.00 35 GLN A N 5
ATOM 7180 C CA . GLN A 1 35 ? 1.466 3.985 -4.793 1.00 0.00 35 GLN A CA 5
ATOM 7181 C C . GLN A 1 35 ? 2.422 2.815 -4.998 1.00 0.00 35 GLN A C 5
ATOM 7182 O O . GLN A 1 35 ? 3.642 2.979 -4.950 1.00 0.00 35 GLN A O 5
ATOM 7196 N N . LEU A 1 36 ? 1.861 1.633 -5.227 1.00 0.00 36 LEU A N 5
ATOM 7197 C CA . LEU A 1 36 ? 2.663 0.433 -5.439 1.00 0.00 36 LEU A CA 5
ATOM 7198 C C . LEU A 1 36 ? 2.725 0.074 -6.920 1.00 0.00 36 LEU A C 5
ATOM 7199 O O . LEU A 1 36 ? 1.706 0.067 -7.611 1.00 0.00 36 LEU A O 5
ATOM 7215 N N . HIS A 1 37 ? 3.927 -0.226 -7.402 1.00 0.00 37 HIS A N 5
ATOM 7216 C CA . HIS A 1 37 ? 4.122 -0.589 -8.801 1.00 0.00 37 HIS A CA 5
ATOM 7217 C C . HIS A 1 37 ? 4.841 -1.929 -8.920 1.00 0.00 37 HIS A C 5
ATOM 7218 O O . HIS A 1 37 ? 6.044 -2.023 -8.678 1.00 0.00 37 HIS A O 5
ATOM 7233 N N . ALA A 1 38 ? 4.095 -2.964 -9.293 1.00 0.00 38 ALA A N 5
ATOM 7234 C CA . ALA A 1 38 ? 4.662 -4.299 -9.445 1.00 0.00 38 ALA A CA 5
ATOM 7235 C C . ALA A 1 38 ? 4.437 -4.834 -10.855 1.00 0.00 38 ALA A C 5
ATOM 7236 O O . ALA A 1 38 ? 3.343 -5.290 -11.190 1.00 0.00 38 ALA A O 5
ATOM 7243 N N . THR A 1 39 ? 5.478 -4.775 -11.679 1.00 0.00 39 THR A N 5
ATOM 7244 C CA . THR A 1 39 ? 5.393 -5.251 -13.053 1.00 0.00 39 THR A CA 5
ATOM 7245 C C . THR A 1 39 ? 6.443 -6.321 -13.330 1.00 0.00 39 THR A C 5
ATOM 7246 O O . THR A 1 39 ? 7.644 -6.051 -13.292 1.00 0.00 39 THR A O 5
ATOM 7257 N N . ASP A 1 40 ? 5.984 -7.536 -13.609 1.00 0.00 40 ASP A N 5
ATOM 7258 C CA . ASP A 1 40 ? 6.885 -8.647 -13.895 1.00 0.00 40 ASP A CA 5
ATOM 7259 C C . ASP A 1 40 ? 7.598 -8.440 -15.227 1.00 0.00 40 ASP A C 5
ATOM 7260 O O . ASP A 1 40 ? 7.318 -7.484 -15.950 1.00 0.00 40 ASP A O 5
ATOM 7269 N N . ALA A 1 41 ? 8.522 -9.341 -15.544 1.00 0.00 41 ALA A N 5
ATOM 7270 C CA . ALA A 1 41 ? 9.275 -9.257 -16.789 1.00 0.00 41 ALA A CA 5
ATOM 7271 C C . ALA A 1 41 ? 8.341 -9.128 -17.988 1.00 0.00 41 ALA A C 5
ATOM 7272 O O . ALA A 1 41 ? 7.650 -10.078 -18.354 1.00 0.00 41 ALA A O 5
ATOM 7279 N N . ASP A 1 42 ? 8.325 -7.946 -18.594 1.00 0.00 42 ASP A N 5
ATOM 7280 C CA . ASP A 1 42 ? 7.475 -7.692 -19.752 1.00 0.00 42 ASP A CA 5
ATOM 7281 C C . ASP A 1 42 ? 7.539 -8.854 -20.738 1.00 0.00 42 ASP A C 5
ATOM 7282 O O . ASP A 1 42 ? 6.509 -9.347 -21.198 1.00 0.00 42 ASP A O 5
ATOM 7291 N N . ILE A 1 43 ? 8.755 -9.285 -21.059 1.00 0.00 43 ILE A N 5
ATOM 7292 C CA . ILE A 1 43 ? 8.952 -10.389 -21.990 1.00 0.00 43 ILE A CA 5
ATOM 7293 C C . ILE A 1 43 ? 8.474 -11.707 -21.390 1.00 0.00 43 ILE A C 5
ATOM 7294 O O . ILE A 1 43 ? 9.054 -12.209 -20.428 1.00 0.00 43 ILE A O 5
ATOM 7310 N N . GLY A 1 44 ? 7.413 -12.263 -21.966 1.00 0.00 44 GLY A N 5
ATOM 7311 C CA . GLY A 1 44 ? 6.876 -13.519 -21.476 1.00 0.00 44 GLY A CA 5
ATOM 7312 C C . GLY A 1 44 ? 5.374 -13.618 -21.658 1.00 0.00 44 GLY A C 5
ATOM 7313 O O . GLY A 1 44 ? 4.895 -13.993 -22.728 1.00 0.00 44 GLY A O 5
ATOM 7317 N N . SER A 1 45 ? 4.629 -13.282 -20.609 1.00 0.00 45 SER A N 5
ATOM 7318 C CA . SER A 1 45 ? 3.173 -13.340 -20.656 1.00 0.00 45 SER A CA 5
ATOM 7319 C C . SER A 1 45 ? 2.557 -12.309 -19.716 1.00 0.00 45 SER A C 5
ATOM 7320 O O . SER A 1 45 ? 2.895 -12.252 -18.534 1.00 0.00 45 SER A O 5
ATOM 7328 N N . ASN A 1 46 ? 1.652 -11.495 -20.250 1.00 0.00 46 ASN A N 5
ATOM 7329 C CA . ASN A 1 46 ? 0.989 -10.465 -19.459 1.00 0.00 46 ASN A CA 5
ATOM 7330 C C . ASN A 1 46 ? 0.347 -11.065 -18.212 1.00 0.00 46 ASN A C 5
ATOM 7331 O O . ASN A 1 46 ? -0.334 -12.087 -18.283 1.00 0.00 46 ASN A O 5
ATOM 7342 N N . ALA A 1 47 ? 0.570 -10.422 -17.071 1.00 0.00 47 ALA A N 5
ATOM 7343 C CA . ALA A 1 47 ? 0.012 -10.890 -15.808 1.00 0.00 47 ALA A CA 5
ATOM 7344 C C . ALA A 1 47 ? -0.740 -9.773 -15.092 1.00 0.00 47 ALA A C 5
ATOM 7345 O O . ALA A 1 47 ? -0.395 -8.599 -15.223 1.00 0.00 47 ALA A O 5
ATOM 7352 N N . GLU A 1 48 ? -1.768 -10.147 -14.337 1.00 0.00 48 GLU A N 5
ATOM 7353 C CA . GLU A 1 48 ? -2.568 -9.174 -13.602 1.00 0.00 48 GLU A CA 5
ATOM 7354 C C . GLU A 1 48 ? -2.332 -9.299 -12.100 1.00 0.00 48 GLU A C 5
ATOM 7355 O O . GLU A 1 48 ? -2.984 -10.094 -11.422 1.00 0.00 48 GLU A O 5
ATOM 7367 N N . ILE A 1 49 ? -1.394 -8.509 -11.587 1.00 0.00 49 ILE A N 5
ATOM 7368 C CA . ILE A 1 49 ? -1.072 -8.530 -10.166 1.00 0.00 49 ILE A CA 5
ATOM 7369 C C . ILE A 1 49 ? -2.101 -7.749 -9.357 1.00 0.00 49 ILE A C 5
ATOM 7370 O O . ILE A 1 49 ? -2.372 -6.581 -9.640 1.00 0.00 49 ILE A O 5
ATOM 7386 N N . ARG A 1 50 ? -2.671 -8.400 -8.348 1.00 0.00 50 ARG A N 5
ATOM 7387 C CA . ARG A 1 50 ? -3.670 -7.765 -7.497 1.00 0.00 50 ARG A CA 5
ATOM 7388 C C . ARG A 1 50 ? -3.132 -7.566 -6.083 1.00 0.00 50 ARG A C 5
ATOM 7389 O O . ARG A 1 50 ? -2.602 -8.495 -5.473 1.00 0.00 50 ARG A O 5
ATOM 7410 N N . TYR A 1 51 ? -3.272 -6.349 -5.568 1.00 0.00 51 TYR A N 5
ATOM 7411 C CA . TYR A 1 51 ? -2.798 -6.027 -4.228 1.00 0.00 51 TYR A CA 5
ATOM 7412 C C . TYR A 1 51 ? -3.951 -6.016 -3.230 1.00 0.00 51 TYR A C 5
ATOM 7413 O O . TYR A 1 51 ? -5.023 -5.477 -3.508 1.00 0.00 51 TYR A O 5
ATOM 7431 N N . ILE A 1 52 ? -3.723 -6.615 -2.066 1.00 0.00 52 ILE A N 5
ATOM 7432 C CA . ILE A 1 52 ? -4.742 -6.673 -1.025 1.00 0.00 52 ILE A CA 5
ATOM 7433 C C . ILE A 1 52 ? -4.148 -6.355 0.343 1.00 0.00 52 ILE A C 5
ATOM 7434 O O . ILE A 1 52 ? -2.930 -6.368 0.522 1.00 0.00 52 ILE A O 5
ATOM 7450 N N . PHE A 1 53 ? -5.018 -6.070 1.307 1.00 0.00 53 PHE A N 5
ATOM 7451 C CA . PHE A 1 53 ? -4.580 -5.749 2.661 1.00 0.00 53 PHE A CA 5
ATOM 7452 C C . PHE A 1 53 ? -3.868 -6.938 3.299 1.00 0.00 53 PHE A C 5
ATOM 7453 O O . PHE A 1 53 ? -4.342 -8.071 3.227 1.00 0.00 53 PHE A O 5
ATOM 7470 N N . GLY A 1 54 ? -2.725 -6.670 3.924 1.00 0.00 54 GLY A N 5
ATOM 7471 C CA . GLY A 1 54 ? -1.965 -7.727 4.565 1.00 0.00 54 GLY A CA 5
ATOM 7472 C C . GLY A 1 54 ? -2.784 -8.494 5.585 1.00 0.00 54 GLY A C 5
ATOM 7473 O O . GLY A 1 54 ? -4.000 -8.324 5.668 1.00 0.00 54 GLY A O 5
ATOM 7477 N N . ALA A 1 55 ? -2.117 -9.340 6.362 1.00 0.00 55 ALA A N 5
ATOM 7478 C CA . ALA A 1 55 ? -2.790 -10.134 7.382 1.00 0.00 55 ALA A CA 5
ATOM 7479 C C . ALA A 1 55 ? -2.817 -9.403 8.719 1.00 0.00 55 ALA A C 5
ATOM 7480 O O . ALA A 1 55 ? -1.976 -8.545 8.984 1.00 0.00 55 ALA A O 5
ATOM 7487 N N . GLN A 1 56 ? -3.789 -9.748 9.558 1.00 0.00 56 GLN A N 5
ATOM 7488 C CA . GLN A 1 56 ? -3.925 -9.122 10.868 1.00 0.00 56 GLN A CA 5
ATOM 7489 C C . GLN A 1 56 ? -3.875 -7.602 10.753 1.00 0.00 56 GLN A C 5
ATOM 7490 O O . GLN A 1 56 ? -3.128 -6.938 11.471 1.00 0.00 56 GLN A O 5
ATOM 7504 N N . VAL A 1 57 ? -4.676 -7.056 9.843 1.00 0.00 57 VAL A N 5
ATOM 7505 C CA . VAL A 1 57 ? -4.725 -5.614 9.634 1.00 0.00 57 VAL A CA 5
ATOM 7506 C C . VAL A 1 57 ? -5.866 -4.982 10.422 1.00 0.00 57 VAL A C 5
ATOM 7507 O O . VAL A 1 57 ? -7.035 -5.295 10.200 1.00 0.00 57 VAL A O 5
ATOM 7520 N N . ALA A 1 58 ? -5.519 -4.090 11.344 1.00 0.00 58 ALA A N 5
ATOM 7521 C CA . ALA A 1 58 ? -6.515 -3.412 12.165 1.00 0.00 58 ALA A CA 5
ATOM 7522 C C . ALA A 1 58 ? -7.506 -2.642 11.299 1.00 0.00 58 ALA A C 5
ATOM 7523 O O . ALA A 1 58 ? -7.157 -2.086 10.258 1.00 0.00 58 ALA A O 5
ATOM 7530 N N . PRO A 1 59 ? -8.774 -2.608 11.738 1.00 0.00 59 PRO A N 5
ATOM 7531 C CA . PRO A 1 59 ? -9.842 -1.909 11.017 1.00 0.00 59 PRO A CA 5
ATOM 7532 C C . PRO A 1 59 ? -9.680 -0.393 11.068 1.00 0.00 59 PRO A C 5
ATOM 7533 O O . PRO A 1 59 ? -9.837 0.291 10.058 1.00 0.00 59 PRO A O 5
ATOM 7544 N N . ALA A 1 60 ? -9.364 0.124 12.251 1.00 0.00 60 ALA A N 5
ATOM 7545 C CA . ALA A 1 60 ? -9.179 1.558 12.433 1.00 0.00 60 ALA A CA 5
ATOM 7546 C C . ALA A 1 60 ? -8.278 2.137 11.347 1.00 0.00 60 ALA A C 5
ATOM 7547 O O . ALA A 1 60 ? -8.528 3.229 10.834 1.00 0.00 60 ALA A O 5
ATOM 7554 N N . THR A 1 61 ? -7.228 1.399 10.999 1.00 0.00 61 THR A N 5
ATOM 7555 C CA . THR A 1 61 ? -6.289 1.840 9.976 1.00 0.00 61 THR A CA 5
ATOM 7556 C C . THR A 1 61 ? -6.943 1.851 8.598 1.00 0.00 61 THR A C 5
ATOM 7557 O O . THR A 1 61 ? -6.943 2.871 7.908 1.00 0.00 61 THR A O 5
ATOM 7568 N N . LYS A 1 62 ? -7.500 0.712 8.204 1.00 0.00 62 LYS A N 5
ATOM 7569 C CA . LYS A 1 62 ? -8.160 0.590 6.909 1.00 0.00 62 LYS A CA 5
ATOM 7570 C C . LYS A 1 62 ? -9.236 1.658 6.744 1.00 0.00 62 LYS A C 5
ATOM 7571 O O . LYS A 1 62 ? -9.463 2.159 5.643 1.00 0.00 62 LYS A O 5
ATOM 7590 N N . ARG A 1 63 ? -9.895 2.002 7.846 1.00 0.00 63 ARG A N 5
ATOM 7591 C CA . ARG A 1 63 ? -10.948 3.011 7.823 1.00 0.00 63 ARG A CA 5
ATOM 7592 C C . ARG A 1 63 ? -10.413 4.342 7.303 1.00 0.00 63 ARG A C 5
ATOM 7593 O O . ARG A 1 63 ? -10.990 4.944 6.396 1.00 0.00 63 ARG A O 5
ATOM 7614 N N . LEU A 1 64 ? -9.308 4.798 7.884 1.00 0.00 64 LEU A N 5
ATOM 7615 C CA . LEU A 1 64 ? -8.696 6.058 7.480 1.00 0.00 64 LEU A CA 5
ATOM 7616 C C . LEU A 1 64 ? -8.077 5.943 6.090 1.00 0.00 64 LEU A C 5
ATOM 7617 O O . LEU A 1 64 ? -8.361 6.748 5.204 1.00 0.00 64 LEU A O 5
ATOM 7633 N N . PHE A 1 65 ? -7.231 4.934 5.907 1.00 0.00 65 PHE A N 5
ATOM 7634 C CA . PHE A 1 65 ? -6.573 4.712 4.625 1.00 0.00 65 PHE A CA 5
ATOM 7635 C C . PHE A 1 65 ? -7.201 3.533 3.889 1.00 0.00 65 PHE A C 5
ATOM 7636 O O . PHE A 1 65 ? -7.396 2.461 4.462 1.00 0.00 65 PHE A O 5
ATOM 7653 N N . ALA A 1 66 ? -7.517 3.739 2.614 1.00 0.00 66 ALA A N 5
ATOM 7654 C CA . ALA A 1 66 ? -8.121 2.694 1.798 1.00 0.00 66 ALA A CA 5
ATOM 7655 C C . ALA A 1 66 ? -7.109 2.105 0.822 1.00 0.00 66 ALA A C 5
ATOM 7656 O O . ALA A 1 66 ? -6.088 2.725 0.521 1.00 0.00 66 ALA A O 5
ATOM 7663 N N . LEU A 1 67 ? -7.397 0.905 0.330 1.00 0.00 67 LEU A N 5
ATOM 7664 C CA . LEU A 1 67 ? -6.511 0.231 -0.613 1.00 0.00 67 LEU A CA 5
ATOM 7665 C C . LEU A 1 67 ? -7.309 -0.430 -1.733 1.00 0.00 67 LEU A C 5
ATOM 7666 O O . LEU A 1 67 ? -8.208 -1.230 -1.478 1.00 0.00 67 LEU A O 5
ATOM 7682 N N . ASN A 1 68 ? -6.971 -0.092 -2.973 1.00 0.00 68 ASN A N 5
ATOM 7683 C CA . ASN A 1 68 ? -7.654 -0.654 -4.132 1.00 0.00 68 ASN A CA 5
ATOM 7684 C C . ASN A 1 68 ? -6.899 -1.863 -4.675 1.00 0.00 68 ASN A C 5
ATOM 7685 O O . ASN A 1 68 ? -5.685 -1.812 -4.873 1.00 0.00 68 ASN A O 5
ATOM 7696 N N . ASN A 1 69 ? -7.626 -2.949 -4.916 1.00 0.00 69 ASN A N 5
ATOM 7697 C CA . ASN A 1 69 ? -7.024 -4.171 -5.437 1.00 0.00 69 ASN A CA 5
ATOM 7698 C C . ASN A 1 69 ? -6.943 -4.131 -6.960 1.00 0.00 69 ASN A C 5
ATOM 7699 O O . ASN A 1 69 ? -6.224 -4.918 -7.576 1.00 0.00 69 ASN A O 5
ATOM 7710 N N . THR A 1 70 ? -7.686 -3.207 -7.563 1.00 0.00 70 THR A N 5
ATOM 7711 C CA . THR A 1 70 ? -7.699 -3.064 -9.013 1.00 0.00 70 THR A CA 5
ATOM 7712 C C . THR A 1 70 ? -6.615 -2.100 -9.480 1.00 0.00 70 THR A C 5
ATOM 7713 O O . THR A 1 70 ? -6.107 -2.213 -10.597 1.00 0.00 70 THR A O 5
ATOM 7724 N N . THR A 1 71 ? -6.263 -1.150 -8.619 1.00 0.00 71 THR A N 5
ATOM 7725 C CA . THR A 1 71 ? -5.239 -0.166 -8.944 1.00 0.00 71 THR A CA 5
ATOM 7726 C C . THR A 1 71 ? -4.016 -0.328 -8.048 1.00 0.00 71 THR A C 5
ATOM 7727 O O . THR A 1 71 ? -2.901 0.022 -8.433 1.00 0.00 71 THR A O 5
ATOM 7738 N N . GLY A 1 72 ? -4.233 -0.861 -6.849 1.00 0.00 72 GLY A N 5
ATOM 7739 C CA . GLY A 1 72 ? -3.139 -1.060 -5.917 1.00 0.00 72 GLY A CA 5
ATOM 7740 C C . GLY A 1 72 ? -2.587 0.246 -5.383 1.00 0.00 72 GLY A C 5
ATOM 7741 O O . GLY A 1 72 ? -1.409 0.335 -5.035 1.00 0.00 72 GLY A O 5
ATOM 7745 N N . LEU A 1 73 ? -3.438 1.264 -5.319 1.00 0.00 73 LEU A N 5
ATOM 7746 C CA . LEU A 1 73 ? -3.029 2.574 -4.824 1.00 0.00 73 LEU A CA 5
ATOM 7747 C C . LEU A 1 73 ? -3.713 2.894 -3.499 1.00 0.00 73 LEU A C 5
ATOM 7748 O O . LEU A 1 73 ? -4.920 2.698 -3.350 1.00 0.00 73 LEU A O 5
ATOM 7764 N N . ILE A 1 74 ? -2.936 3.389 -2.542 1.00 0.00 74 ILE A N 5
ATOM 7765 C CA . ILE A 1 74 ? -3.468 3.740 -1.231 1.00 0.00 74 ILE A CA 5
ATOM 7766 C C . ILE A 1 74 ? -3.750 5.235 -1.135 1.00 0.00 74 ILE A C 5
ATOM 7767 O O . ILE A 1 74 ? -2.911 6.062 -1.496 1.00 0.00 74 ILE A O 5
ATOM 7783 N N . THR A 1 75 ? -4.937 5.578 -0.643 1.00 0.00 75 THR A N 5
ATOM 7784 C CA . THR A 1 75 ? -5.330 6.974 -0.497 1.00 0.00 75 THR A CA 5
ATOM 7785 C C . THR A 1 75 ? -6.066 7.203 0.818 1.00 0.00 75 THR A C 5
ATOM 7786 O O . THR A 1 75 ? -6.591 6.266 1.419 1.00 0.00 75 THR A O 5
ATOM 7797 N N . VAL A 1 76 ? -6.102 8.456 1.260 1.00 0.00 76 VAL A N 5
ATOM 7798 C CA . VAL A 1 76 ? -6.776 8.809 2.503 1.00 0.00 76 VAL A CA 5
ATOM 7799 C C . VAL A 1 76 ? -8.284 8.623 2.383 1.00 0.00 76 VAL A C 5
ATOM 7800 O O . VAL A 1 76 ? -8.981 9.469 1.824 1.00 0.00 76 VAL A O 5
ATOM 7813 N N . GLN A 1 77 ? -8.781 7.509 2.911 1.00 0.00 77 GLN A N 5
ATOM 7814 C CA . GLN A 1 77 ? -10.208 7.211 2.862 1.00 0.00 77 GLN A CA 5
ATOM 7815 C C . GLN A 1 77 ? -10.999 8.195 3.717 1.00 0.00 77 GLN A C 5
ATOM 7816 O O . GLN A 1 77 ? -11.986 8.774 3.262 1.00 0.00 77 GLN A O 5
ATOM 7830 N N . ARG A 1 78 ? -10.560 8.380 4.958 1.00 0.00 78 ARG A N 5
ATOM 7831 C CA . ARG A 1 78 ? -11.228 9.293 5.877 1.00 0.00 78 ARG A CA 5
ATOM 7832 C C . ARG A 1 78 ? -10.210 10.117 6.661 1.00 0.00 78 ARG A C 5
ATOM 7833 O O . ARG A 1 78 ? -9.031 9.770 6.722 1.00 0.00 78 ARG A O 5
ATOM 7854 N N . SER A 1 79 ? -10.675 11.209 7.259 1.00 0.00 79 SER A N 5
ATOM 7855 C CA . SER A 1 79 ? -9.805 12.085 8.035 1.00 0.00 79 SER A CA 5
ATOM 7856 C C . SER A 1 79 ? -8.923 11.275 8.981 1.00 0.00 79 SER A C 5
ATOM 7857 O O . SER A 1 79 ? -9.262 10.151 9.355 1.00 0.00 79 SER A O 5
ATOM 7865 N N . LEU A 1 80 ? -7.790 11.853 9.363 1.00 0.00 80 LEU A N 5
ATOM 7866 C CA . LEU A 1 80 ? -6.857 11.186 10.265 1.00 0.00 80 LEU A CA 5
ATOM 7867 C C . LEU A 1 80 ? -6.905 11.810 11.656 1.00 0.00 80 LEU A C 5
ATOM 7868 O O . LEU A 1 80 ? -7.042 13.026 11.798 1.00 0.00 80 LEU A O 5
ATOM 7884 N N . ASP A 1 81 ? -6.790 10.971 12.679 1.00 0.00 81 ASP A N 5
ATOM 7885 C CA . ASP A 1 81 ? -6.816 11.440 14.060 1.00 0.00 81 ASP A CA 5
ATOM 7886 C C . ASP A 1 81 ? -5.571 10.984 14.813 1.00 0.00 81 ASP A C 5
ATOM 7887 O O . ASP A 1 81 ? -5.237 9.799 14.821 1.00 0.00 81 ASP A O 5
ATOM 7896 N N . ARG A 1 82 ? -4.886 11.932 15.444 1.00 0.00 82 ARG A N 5
ATOM 7897 C CA . ARG A 1 82 ? -3.676 11.628 16.199 1.00 0.00 82 ARG A CA 5
ATOM 7898 C C . ARG A 1 82 ? -4.014 11.237 17.634 1.00 0.00 82 ARG A C 5
ATOM 7899 O O . ARG A 1 82 ? -3.446 10.292 18.180 1.00 0.00 82 ARG A O 5
ATOM 7920 N N . GLU A 1 83 ? -4.942 11.972 18.239 1.00 0.00 83 GLU A N 5
ATOM 7921 C CA . GLU A 1 83 ? -5.354 11.702 19.612 1.00 0.00 83 GLU A CA 5
ATOM 7922 C C . GLU A 1 83 ? -5.435 10.201 19.871 1.00 0.00 83 GLU A C 5
ATOM 7923 O O . GLU A 1 83 ? -5.290 9.748 21.005 1.00 0.00 83 GLU A O 5
ATOM 7935 N N . GLU A 1 84 ? -5.668 9.435 18.809 1.00 0.00 84 GLU A N 5
ATOM 7936 C CA . GLU A 1 84 ? -5.770 7.984 18.922 1.00 0.00 84 GLU A CA 5
ATOM 7937 C C . GLU A 1 84 ? -4.465 7.313 18.502 1.00 0.00 84 GLU A C 5
ATOM 7938 O O . GLU A 1 84 ? -3.864 6.562 19.270 1.00 0.00 84 GLU A O 5
ATOM 7950 N N . THR A 1 85 ? -4.032 7.590 17.276 1.00 0.00 85 THR A N 5
ATOM 7951 C CA . THR A 1 85 ? -2.800 7.013 16.751 1.00 0.00 85 THR A CA 5
ATOM 7952 C C . THR A 1 85 ? -2.000 8.046 15.967 1.00 0.00 85 THR A C 5
ATOM 7953 O O . THR A 1 85 ? -2.548 8.771 15.137 1.00 0.00 85 THR A O 5
ATOM 7964 N N . ALA A 1 86 ? -0.699 8.107 16.234 1.00 0.00 86 ALA A N 5
ATOM 7965 C CA . ALA A 1 86 ? 0.177 9.050 15.550 1.00 0.00 86 ALA A CA 5
ATOM 7966 C C . ALA A 1 86 ? 0.901 8.381 14.386 1.00 0.00 86 ALA A C 5
ATOM 7967 O O . ALA A 1 86 ? 1.246 9.034 13.400 1.00 0.00 86 ALA A O 5
ATOM 7974 N N . ILE A 1 87 ? 1.128 7.078 14.506 1.00 0.00 87 ILE A N 5
ATOM 7975 C CA . ILE A 1 87 ? 1.810 6.322 13.464 1.00 0.00 87 ILE A CA 5
ATOM 7976 C C . ILE A 1 87 ? 0.929 5.195 12.935 1.00 0.00 87 ILE A C 5
ATOM 7977 O O . ILE A 1 87 ? 0.322 4.453 13.708 1.00 0.00 87 ILE A O 5
ATOM 7993 N N . HIS A 1 88 ? 0.865 5.071 11.613 1.00 0.00 88 HIS A N 5
ATOM 7994 C CA . HIS A 1 88 ? 0.060 4.032 10.981 1.00 0.00 88 HIS A CA 5
ATOM 7995 C C . HIS A 1 88 ? 0.946 3.026 10.253 1.00 0.00 88 HIS A C 5
ATOM 7996 O O . HIS A 1 88 ? 1.938 3.396 9.624 1.00 0.00 88 HIS A O 5
ATOM 8011 N N . LYS A 1 89 ? 0.583 1.751 10.344 1.00 0.00 89 LYS A N 5
ATOM 8012 C CA . LYS A 1 89 ? 1.343 0.690 9.694 1.00 0.00 89 LYS A CA 5
ATOM 8013 C C . LYS A 1 89 ? 0.443 -0.155 8.798 1.00 0.00 89 LYS A C 5
ATOM 8014 O O . LYS A 1 89 ? -0.351 -0.961 9.282 1.00 0.00 89 LYS A O 5
ATOM 8033 N N . VAL A 1 90 ? 0.573 0.035 7.489 1.00 0.00 90 VAL A N 5
ATOM 8034 C CA . VAL A 1 90 ? -0.226 -0.711 6.525 1.00 0.00 90 VAL A CA 5
ATOM 8035 C C . VAL A 1 90 ? 0.648 -1.633 5.682 1.00 0.00 90 VAL A C 5
ATOM 8036 O O . VAL A 1 90 ? 1.707 -1.233 5.199 1.00 0.00 90 VAL A O 5
ATOM 8049 N N . THR A 1 91 ? 0.196 -2.871 5.507 1.00 0.00 91 THR A N 5
ATOM 8050 C CA . THR A 1 91 ? 0.937 -3.851 4.723 1.00 0.00 91 THR A CA 5
ATOM 8051 C C . THR A 1 91 ? 0.147 -4.281 3.492 1.00 0.00 91 THR A C 5
ATOM 8052 O O . THR A 1 91 ? -1.033 -4.620 3.587 1.00 0.00 91 THR A O 5
ATOM 8063 N N . VAL A 1 92 ? 0.804 -4.266 2.337 1.00 0.00 92 VAL A N 5
ATOM 8064 C CA . VAL A 1 92 ? 0.163 -4.657 1.087 1.00 0.00 92 VAL A CA 5
ATOM 8065 C C . VAL A 1 92 ? 0.901 -5.818 0.430 1.00 0.00 92 VAL A C 5
ATOM 8066 O O . VAL A 1 92 ? 2.132 -5.838 0.383 1.00 0.00 92 VAL A O 5
ATOM 8079 N N . LEU A 1 93 ? 0.142 -6.783 -0.076 1.00 0.00 93 LEU A N 5
ATOM 8080 C CA . LEU A 1 93 ? 0.724 -7.949 -0.732 1.00 0.00 93 LEU A CA 5
ATOM 8081 C C . LEU A 1 93 ? 0.613 -7.833 -2.249 1.00 0.00 93 LEU A C 5
ATOM 8082 O O . LEU A 1 93 ? -0.255 -7.130 -2.765 1.00 0.00 93 LEU A O 5
ATOM 8098 N N . ALA A 1 94 ? 1.497 -8.528 -2.957 1.00 0.00 94 ALA A N 5
ATOM 8099 C CA . ALA A 1 94 ? 1.495 -8.506 -4.414 1.00 0.00 94 ALA A CA 5
ATOM 8100 C C . ALA A 1 94 ? 1.663 -9.910 -4.985 1.00 0.00 94 ALA A C 5
ATOM 8101 O O . ALA A 1 94 ? 2.708 -10.539 -4.814 1.00 0.00 94 ALA A O 5
ATOM 8108 N N . SER A 1 95 ? 0.628 -10.397 -5.662 1.00 0.00 95 SER A N 5
ATOM 8109 C CA . SER A 1 95 ? 0.660 -11.729 -6.254 1.00 0.00 95 SER A CA 5
ATOM 8110 C C . SER A 1 95 ? 0.577 -11.650 -7.775 1.00 0.00 95 SER A C 5
ATOM 8111 O O . SER A 1 95 ? -0.252 -10.926 -8.326 1.00 0.00 95 SER A O 5
ATOM 8119 N N . ASP A 1 96 ? 1.443 -12.400 -8.449 1.00 0.00 96 ASP A N 5
ATOM 8120 C CA . ASP A 1 96 ? 1.468 -12.416 -9.907 1.00 0.00 96 ASP A CA 5
ATOM 8121 C C . ASP A 1 96 ? 0.987 -13.761 -10.443 1.00 0.00 96 ASP A C 5
ATOM 8122 O O . ASP A 1 96 ? 0.155 -13.819 -11.347 1.00 0.00 96 ASP A O 5
ATOM 8131 N N . GLY A 1 97 ? 1.519 -14.842 -9.879 1.00 0.00 97 GLY A N 5
ATOM 8132 C CA . GLY A 1 97 ? 1.133 -16.171 -10.315 1.00 0.00 97 GLY A CA 5
ATOM 8133 C C . GLY A 1 97 ? 2.273 -17.166 -10.220 1.00 0.00 97 GLY A C 5
ATOM 8134 O O . GLY A 1 97 ? 3.410 -16.853 -10.575 1.00 0.00 97 GLY A O 5
ATOM 8138 N N . SER A 1 98 ? 1.970 -18.367 -9.740 1.00 0.00 98 SER A N 5
ATOM 8139 C CA . SER A 1 98 ? 2.979 -19.409 -9.594 1.00 0.00 98 SER A CA 5
ATOM 8140 C C . SER A 1 98 ? 4.178 -18.898 -8.800 1.00 0.00 98 SER A C 5
ATOM 8141 O O . SER A 1 98 ? 5.328 -19.135 -9.169 1.00 0.00 98 SER A O 5
ATOM 8149 N N . SER A 1 99 ? 3.899 -18.195 -7.707 1.00 0.00 99 SER A N 5
ATOM 8150 C CA . SER A 1 99 ? 4.953 -17.646 -6.862 1.00 0.00 99 SER A CA 5
ATOM 8151 C C . SER A 1 99 ? 4.365 -17.008 -5.607 1.00 0.00 99 SER A C 5
ATOM 8152 O O . SER A 1 99 ? 3.217 -16.562 -5.601 1.00 0.00 99 SER A O 5
ATOM 8160 N N . THR A 1 100 ? 5.162 -16.966 -4.543 1.00 0.00 100 THR A N 5
ATOM 8161 C CA . THR A 1 100 ? 4.722 -16.384 -3.281 1.00 0.00 100 THR A CA 5
ATOM 8162 C C . THR A 1 100 ? 4.649 -14.865 -3.373 1.00 0.00 100 THR A C 5
ATOM 8163 O O . THR A 1 100 ? 5.528 -14.209 -3.932 1.00 0.00 100 THR A O 5
ATOM 8174 N N . PRO A 1 101 ? 3.577 -14.288 -2.810 1.00 0.00 101 PRO A N 5
ATOM 8175 C CA . PRO A 1 101 ? 3.364 -12.837 -2.814 1.00 0.00 101 PRO A CA 5
ATOM 8176 C C . PRO A 1 101 ? 4.353 -12.104 -1.914 1.00 0.00 101 PRO A C 5
ATOM 8177 O O . PRO A 1 101 ? 4.761 -12.621 -0.875 1.00 0.00 101 PRO A O 5
ATOM 8188 N N . ALA A 1 102 ? 4.734 -10.897 -2.321 1.00 0.00 102 ALA A N 5
ATOM 8189 C CA . ALA A 1 102 ? 5.673 -10.092 -1.549 1.00 0.00 102 ALA A CA 5
ATOM 8190 C C . ALA A 1 102 ? 4.939 -9.170 -0.581 1.00 0.00 102 ALA A C 5
ATOM 8191 O O . ALA A 1 102 ? 3.744 -8.916 -0.736 1.00 0.00 102 ALA A O 5
ATOM 8198 N N . ARG A 1 103 ? 5.662 -8.672 0.417 1.00 0.00 103 ARG A N 5
ATOM 8199 C CA . ARG A 1 103 ? 5.078 -7.779 1.411 1.00 0.00 103 ARG A CA 5
ATOM 8200 C C . ARG A 1 103 ? 5.880 -6.485 1.516 1.00 0.00 103 ARG A C 5
ATOM 8201 O O . ARG A 1 103 ? 7.106 -6.510 1.614 1.00 0.00 103 ARG A O 5
ATOM 8222 N N . ALA A 1 104 ? 5.178 -5.357 1.495 1.00 0.00 104 ALA A N 5
ATOM 8223 C CA . ALA A 1 104 ? 5.824 -4.054 1.590 1.00 0.00 104 ALA A CA 5
ATOM 8224 C C . ALA A 1 104 ? 5.259 -3.244 2.752 1.00 0.00 104 ALA A C 5
ATOM 8225 O O . ALA A 1 104 ? 4.074 -2.910 2.772 1.00 0.00 104 ALA A O 5
ATOM 8232 N N . THR A 1 105 ? 6.114 -2.933 3.721 1.00 0.00 105 THR A N 5
ATOM 8233 C CA . THR A 1 105 ? 5.700 -2.164 4.888 1.00 0.00 105 THR A CA 5
ATOM 8234 C C . THR A 1 105 ? 5.886 -0.669 4.656 1.00 0.00 105 THR A C 5
ATOM 8235 O O . THR A 1 105 ? 7.000 -0.200 4.423 1.00 0.00 105 THR A O 5
ATOM 8246 N N . VAL A 1 106 ? 4.787 0.076 4.723 1.00 0.00 106 VAL A N 5
ATOM 8247 C CA . VAL A 1 106 ? 4.829 1.520 4.522 1.00 0.00 106 VAL A CA 5
ATOM 8248 C C . VAL A 1 106 ? 4.509 2.264 5.813 1.00 0.00 106 VAL A C 5
ATOM 8249 O O . VAL A 1 106 ? 3.475 2.030 6.439 1.00 0.00 106 VAL A O 5
ATOM 8262 N N . THR A 1 107 ? 5.405 3.164 6.209 1.00 0.00 107 THR A N 5
ATOM 8263 C CA . THR A 1 107 ? 5.219 3.943 7.426 1.00 0.00 107 THR A CA 5
ATOM 8264 C C . THR A 1 107 ? 4.635 5.316 7.116 1.00 0.00 107 THR A C 5
ATOM 8265 O O . THR A 1 107 ? 5.249 6.117 6.411 1.00 0.00 107 THR A O 5
ATOM 8276 N N . ILE A 1 108 ? 3.447 5.582 7.648 1.00 0.00 108 ILE A N 5
ATOM 8277 C CA . ILE A 1 108 ? 2.782 6.861 7.430 1.00 0.00 108 ILE A CA 5
ATOM 8278 C C . ILE A 1 108 ? 2.810 7.718 8.691 1.00 0.00 108 ILE A C 5
ATOM 8279 O O . ILE A 1 108 ? 2.029 7.503 9.616 1.00 0.00 108 ILE A O 5
ATOM 8295 N N . ASN A 1 109 ? 3.714 8.691 8.718 1.00 0.00 109 ASN A N 5
ATOM 8296 C CA . ASN A 1 109 ? 3.843 9.583 9.865 1.00 0.00 109 ASN A CA 5
ATOM 8297 C C . ASN A 1 109 ? 2.866 10.749 9.760 1.00 0.00 109 ASN A C 5
ATOM 8298 O O . ASN A 1 109 ? 2.850 11.473 8.764 1.00 0.00 109 ASN A O 5
ATOM 8309 N N . VAL A 1 110 ? 2.051 10.927 10.795 1.00 0.00 110 VAL A N 5
ATOM 8310 C CA . VAL A 1 110 ? 1.071 12.006 10.821 1.00 0.00 110 VAL A CA 5
ATOM 8311 C C . VAL A 1 110 ? 1.627 13.236 11.530 1.00 0.00 110 VAL A C 5
ATOM 8312 O O . VAL A 1 110 ? 1.915 13.200 12.727 1.00 0.00 110 VAL A O 5
ATOM 8325 N N . THR A 1 111 ? 1.776 14.326 10.784 1.00 0.00 111 THR A N 5
ATOM 8326 C CA . THR A 1 111 ? 2.298 15.568 11.341 1.00 0.00 111 THR A CA 5
ATOM 8327 C C . THR A 1 111 ? 1.168 16.522 11.712 1.00 0.00 111 THR A C 5
ATOM 8328 O O . THR A 1 111 ? 0.011 16.296 11.358 1.00 0.00 111 THR A O 5
ATOM 8339 N N . ASP A 1 112 ? 1.511 17.587 12.427 1.00 0.00 112 ASP A N 5
ATOM 8340 C CA . ASP A 1 112 ? 0.525 18.577 12.845 1.00 0.00 112 ASP A CA 5
ATOM 8341 C C . ASP A 1 112 ? 0.262 19.586 11.732 1.00 0.00 112 ASP A C 5
ATOM 8342 O O . ASP A 1 112 ? 0.816 19.478 10.638 1.00 0.00 112 ASP A O 5
ATOM 8351 N N . VAL A 1 113 ? -0.589 20.567 12.017 1.00 0.00 113 VAL A N 5
ATOM 8352 C CA . VAL A 1 113 ? -0.926 21.595 11.040 1.00 0.00 113 VAL A CA 5
ATOM 8353 C C . VAL A 1 113 ? -1.218 22.927 11.722 1.00 0.00 113 VAL A C 5
ATOM 8354 O O . VAL A 1 113 ? -2.004 22.993 12.666 1.00 0.00 113 VAL A O 5
ATOM 8367 N N . ASN A 1 114 ? -0.578 23.986 11.238 1.00 0.00 114 ASN A N 5
ATOM 8368 C CA . ASN A 1 114 ? -0.768 25.318 11.801 1.00 0.00 114 ASN A CA 5
ATOM 8369 C C . ASN A 1 114 ? -2.123 25.890 11.398 1.00 0.00 114 ASN A C 5
ATOM 8370 O O . ASN A 1 114 ? -2.937 26.244 12.251 1.00 0.00 114 ASN A O 5
ATOM 8381 N N . GLY A 1 1 ? 10.688 -19.403 -26.394 1.00 0.00 1 GLY A N 6
ATOM 8382 C CA . GLY A 1 1 ? 10.235 -20.755 -26.126 1.00 0.00 1 GLY A CA 6
ATOM 8383 C C . GLY A 1 1 ? 8.880 -21.045 -26.739 1.00 0.00 1 GLY A C 6
ATOM 8384 O O . GLY A 1 1 ? 7.956 -20.239 -26.630 1.00 0.00 1 GLY A O 6
ATOM 8388 N N . SER A 1 2 ? 8.761 -22.199 -27.389 1.00 0.00 2 SER A N 6
ATOM 8389 C CA . SER A 1 2 ? 7.510 -22.591 -28.028 1.00 0.00 2 SER A CA 6
ATOM 8390 C C . SER A 1 2 ? 6.986 -23.898 -27.439 1.00 0.00 2 SER A C 6
ATOM 8391 O O . SER A 1 2 ? 7.761 -24.772 -27.052 1.00 0.00 2 SER A O 6
ATOM 8399 N N . SER A 1 3 ? 5.664 -24.023 -27.376 1.00 0.00 3 SER A N 6
ATOM 8400 C CA . SER A 1 3 ? 5.035 -25.220 -26.832 1.00 0.00 3 SER A CA 6
ATOM 8401 C C . SER A 1 3 ? 5.707 -25.643 -25.529 1.00 0.00 3 SER A C 6
ATOM 8402 O O . SER A 1 3 ? 5.944 -26.827 -25.295 1.00 0.00 3 SER A O 6
ATOM 8410 N N . GLY A 1 4 ? 6.014 -24.664 -24.683 1.00 0.00 4 GLY A N 6
ATOM 8411 C CA . GLY A 1 4 ? 6.656 -24.953 -23.415 1.00 0.00 4 GLY A CA 6
ATOM 8412 C C . GLY A 1 4 ? 6.610 -23.777 -22.459 1.00 0.00 4 GLY A C 6
ATOM 8413 O O . GLY A 1 4 ? 7.091 -22.690 -22.779 1.00 0.00 4 GLY A O 6
ATOM 8417 N N . SER A 1 5 ? 6.028 -23.994 -21.284 1.00 0.00 5 SER A N 6
ATOM 8418 C CA . SER A 1 5 ? 5.915 -22.941 -20.281 1.00 0.00 5 SER A CA 6
ATOM 8419 C C . SER A 1 5 ? 7.294 -22.503 -19.796 1.00 0.00 5 SER A C 6
ATOM 8420 O O . SER A 1 5 ? 7.765 -22.946 -18.749 1.00 0.00 5 SER A O 6
ATOM 8428 N N . SER A 1 6 ? 7.935 -21.630 -20.566 1.00 0.00 6 SER A N 6
ATOM 8429 C CA . SER A 1 6 ? 9.262 -21.134 -20.218 1.00 0.00 6 SER A CA 6
ATOM 8430 C C . SER A 1 6 ? 9.173 -20.049 -19.150 1.00 0.00 6 SER A C 6
ATOM 8431 O O . SER A 1 6 ? 8.131 -19.417 -18.976 1.00 0.00 6 SER A O 6
ATOM 8439 N N . GLY A 1 7 ? 10.274 -19.838 -18.436 1.00 0.00 7 GLY A N 6
ATOM 8440 C CA . GLY A 1 7 ? 10.301 -18.829 -17.393 1.00 0.00 7 GLY A CA 6
ATOM 8441 C C . GLY A 1 7 ? 9.671 -19.312 -16.102 1.00 0.00 7 GLY A C 6
ATOM 8442 O O . GLY A 1 7 ? 8.559 -19.839 -16.106 1.00 0.00 7 GLY A O 6
ATOM 8446 N N . ASN A 1 8 ? 10.383 -19.134 -14.994 1.00 0.00 8 ASN A N 6
ATOM 8447 C CA . ASN A 1 8 ? 9.888 -19.559 -13.690 1.00 0.00 8 ASN A CA 6
ATOM 8448 C C . ASN A 1 8 ? 10.443 -18.669 -12.582 1.00 0.00 8 ASN A C 6
ATOM 8449 O O . ASN A 1 8 ? 11.344 -17.863 -12.812 1.00 0.00 8 ASN A O 6
ATOM 8460 N N . ASP A 1 9 ? 9.900 -18.824 -11.379 1.00 0.00 9 ASP A N 6
ATOM 8461 C CA . ASP A 1 9 ? 10.342 -18.036 -10.234 1.00 0.00 9 ASP A CA 6
ATOM 8462 C C . ASP A 1 9 ? 10.397 -16.553 -10.583 1.00 0.00 9 ASP A C 6
ATOM 8463 O O . ASP A 1 9 ? 11.360 -15.863 -10.254 1.00 0.00 9 ASP A O 6
ATOM 8472 N N . ASN A 1 10 ? 9.356 -16.068 -11.253 1.00 0.00 10 ASN A N 6
ATOM 8473 C CA . ASN A 1 10 ? 9.286 -14.666 -11.649 1.00 0.00 10 ASN A CA 6
ATOM 8474 C C . ASN A 1 10 ? 8.539 -13.843 -10.604 1.00 0.00 10 ASN A C 6
ATOM 8475 O O . ASN A 1 10 ? 7.560 -13.165 -10.917 1.00 0.00 10 ASN A O 6
ATOM 8486 N N . ARG A 1 11 ? 9.008 -13.906 -9.362 1.00 0.00 11 ARG A N 6
ATOM 8487 C CA . ARG A 1 11 ? 8.385 -13.167 -8.271 1.00 0.00 11 ARG A CA 6
ATOM 8488 C C . ARG A 1 11 ? 8.418 -11.666 -8.543 1.00 0.00 11 ARG A C 6
ATOM 8489 O O . ARG A 1 11 ? 9.394 -11.126 -9.064 1.00 0.00 11 ARG A O 6
ATOM 8510 N N . PRO A 1 12 ? 7.326 -10.975 -8.183 1.00 0.00 12 PRO A N 6
ATOM 8511 C CA . PRO A 1 12 ? 7.205 -9.527 -8.378 1.00 0.00 12 PRO A CA 6
ATOM 8512 C C . PRO A 1 12 ? 8.128 -8.739 -7.456 1.00 0.00 12 PRO A C 6
ATOM 8513 O O . PRO A 1 12 ? 8.822 -9.313 -6.617 1.00 0.00 12 PRO A O 6
ATOM 8524 N N . VAL A 1 13 ? 8.130 -7.419 -7.615 1.00 0.00 13 VAL A N 6
ATOM 8525 C CA . VAL A 1 13 ? 8.967 -6.551 -6.795 1.00 0.00 13 VAL A CA 6
ATOM 8526 C C . VAL A 1 13 ? 8.242 -5.255 -6.452 1.00 0.00 13 VAL A C 6
ATOM 8527 O O . VAL A 1 13 ? 7.643 -4.617 -7.318 1.00 0.00 13 VAL A O 6
ATOM 8540 N N . PHE A 1 14 ? 8.302 -4.869 -5.181 1.00 0.00 14 PHE A N 6
ATOM 8541 C CA . PHE A 1 14 ? 7.651 -3.647 -4.722 1.00 0.00 14 PHE A CA 6
ATOM 8542 C C . PHE A 1 14 ? 8.647 -2.493 -4.653 1.00 0.00 14 PHE A C 6
ATOM 8543 O O . PHE A 1 14 ? 9.106 -2.117 -3.575 1.00 0.00 14 PHE A O 6
ATOM 8560 N N . LYS A 1 15 ? 8.977 -1.935 -5.813 1.00 0.00 15 LYS A N 6
ATOM 8561 C CA . LYS A 1 15 ? 9.918 -0.824 -5.887 1.00 0.00 15 LYS A CA 6
ATOM 8562 C C . LYS A 1 15 ? 9.711 0.143 -4.725 1.00 0.00 15 LYS A C 6
ATOM 8563 O O . LYS A 1 15 ? 8.582 0.528 -4.421 1.00 0.00 15 LYS A O 6
ATOM 8582 N N . GLU A 1 16 ? 10.807 0.531 -4.082 1.00 0.00 16 GLU A N 6
ATOM 8583 C CA . GLU A 1 16 ? 10.744 1.454 -2.954 1.00 0.00 16 GLU A CA 6
ATOM 8584 C C . GLU A 1 16 ? 9.938 0.854 -1.805 1.00 0.00 16 GLU A C 6
ATOM 8585 O O . GLU A 1 16 ? 9.078 1.515 -1.224 1.00 0.00 16 GLU A O 6
ATOM 8597 N N . GLY A 1 17 ? 10.223 -0.405 -1.484 1.00 0.00 17 GLY A N 6
ATOM 8598 C CA . GLY A 1 17 ? 9.517 -1.073 -0.407 1.00 0.00 17 GLY A CA 6
ATOM 8599 C C . GLY A 1 17 ? 9.285 -0.167 0.786 1.00 0.00 17 GLY A C 6
ATOM 8600 O O . GLY A 1 17 ? 8.249 0.491 0.881 1.00 0.00 17 GLY A O 6
ATOM 8604 N N . GLN A 1 18 ? 10.251 -0.133 1.698 1.00 0.00 18 GLN A N 6
ATOM 8605 C CA . GLN A 1 18 ? 10.146 0.698 2.891 1.00 0.00 18 GLN A CA 6
ATOM 8606 C C . GLN A 1 18 ? 10.302 2.175 2.542 1.00 0.00 18 GLN A C 6
ATOM 8607 O O . GLN A 1 18 ? 11.341 2.597 2.035 1.00 0.00 18 GLN A O 6
ATOM 8621 N N . VAL A 1 19 ? 9.262 2.956 2.816 1.00 0.00 19 VAL A N 6
ATOM 8622 C CA . VAL A 1 19 ? 9.283 4.385 2.531 1.00 0.00 19 VAL A CA 6
ATOM 8623 C C . VAL A 1 19 ? 8.606 5.177 3.644 1.00 0.00 19 VAL A C 6
ATOM 8624 O O . VAL A 1 19 ? 7.703 4.677 4.313 1.00 0.00 19 VAL A O 6
ATOM 8637 N N . GLU A 1 20 ? 9.047 6.417 3.834 1.00 0.00 20 GLU A N 6
ATOM 8638 C CA . GLU A 1 20 ? 8.482 7.278 4.866 1.00 0.00 20 GLU A CA 6
ATOM 8639 C C . GLU A 1 20 ? 7.789 8.488 4.246 1.00 0.00 20 GLU A C 6
ATOM 8640 O O . GLU A 1 20 ? 8.272 9.062 3.270 1.00 0.00 20 GLU A O 6
ATOM 8652 N N . VAL A 1 21 ? 6.653 8.870 4.820 1.00 0.00 21 VAL A N 6
ATOM 8653 C CA . VAL A 1 21 ? 5.892 10.011 4.325 1.00 0.00 21 VAL A CA 6
ATOM 8654 C C . VAL A 1 21 ? 5.411 10.891 5.473 1.00 0.00 21 VAL A C 6
ATOM 8655 O O . VAL A 1 21 ? 5.393 10.466 6.629 1.00 0.00 21 VAL A O 6
ATOM 8668 N N . HIS A 1 22 ? 5.020 12.119 5.147 1.00 0.00 22 HIS A N 6
ATOM 8669 C CA . HIS A 1 22 ? 4.537 13.059 6.152 1.00 0.00 22 HIS A CA 6
ATOM 8670 C C . HIS A 1 22 ? 3.228 13.704 5.708 1.00 0.00 22 HIS A C 6
ATOM 8671 O O . HIS A 1 22 ? 3.220 14.584 4.847 1.00 0.00 22 HIS A O 6
ATOM 8686 N N . ILE A 1 23 ? 2.124 13.260 6.299 1.00 0.00 23 ILE A N 6
ATOM 8687 C CA . ILE A 1 23 ? 0.810 13.794 5.964 1.00 0.00 23 ILE A CA 6
ATOM 8688 C C . ILE A 1 23 ? 0.105 14.336 7.202 1.00 0.00 23 ILE A C 6
ATOM 8689 O O . ILE A 1 23 ? 0.101 13.716 8.266 1.00 0.00 23 ILE A O 6
ATOM 8705 N N . PRO A 1 24 ? -0.509 15.520 7.063 1.00 0.00 24 PRO A N 6
ATOM 8706 C CA . PRO A 1 24 ? -1.232 16.171 8.160 1.00 0.00 24 PRO A CA 6
ATOM 8707 C C . PRO A 1 24 ? -2.518 15.437 8.523 1.00 0.00 24 PRO A C 6
ATOM 8708 O O . PRO A 1 24 ? -3.162 14.833 7.665 1.00 0.00 24 PRO A O 6
ATOM 8719 N N . GLU A 1 25 ? -2.887 15.493 9.799 1.00 0.00 25 GLU A N 6
ATOM 8720 C CA . GLU A 1 25 ? -4.097 14.832 10.274 1.00 0.00 25 GLU A CA 6
ATOM 8721 C C . GLU A 1 25 ? -5.328 15.360 9.543 1.00 0.00 25 GLU A C 6
ATOM 8722 O O . GLU A 1 25 ? -6.233 14.601 9.201 1.00 0.00 25 GLU A O 6
ATOM 8734 N N . ASN A 1 26 ? -5.353 16.668 9.307 1.00 0.00 26 ASN A N 6
ATOM 8735 C CA . ASN A 1 26 ? -6.473 17.299 8.618 1.00 0.00 26 ASN A CA 6
ATOM 8736 C C . ASN A 1 26 ? -6.295 17.219 7.104 1.00 0.00 26 ASN A C 6
ATOM 8737 O O . ASN A 1 26 ? -6.995 17.895 6.350 1.00 0.00 26 ASN A O 6
ATOM 8748 N N . ALA A 1 27 ? -5.355 16.387 6.668 1.00 0.00 27 ALA A N 6
ATOM 8749 C CA . ALA A 1 27 ? -5.087 16.217 5.245 1.00 0.00 27 ALA A CA 6
ATOM 8750 C C . ALA A 1 27 ? -6.384 16.075 4.455 1.00 0.00 27 ALA A C 6
ATOM 8751 O O . ALA A 1 27 ? -7.355 15.472 4.913 1.00 0.00 27 ALA A O 6
ATOM 8758 N N . PRO A 1 28 ? -6.403 16.643 3.241 1.00 0.00 28 PRO A N 6
ATOM 8759 C CA . PRO A 1 28 ? -7.575 16.594 2.362 1.00 0.00 28 PRO A CA 6
ATOM 8760 C C . PRO A 1 28 ? -7.833 15.193 1.818 1.00 0.00 28 PRO A C 6
ATOM 8761 O O . PRO A 1 28 ? -6.928 14.543 1.293 1.00 0.00 28 PRO A O 6
ATOM 8772 N N . VAL A 1 29 ? -9.073 14.732 1.946 1.00 0.00 29 VAL A N 6
ATOM 8773 C CA . VAL A 1 29 ? -9.450 13.408 1.466 1.00 0.00 29 VAL A CA 6
ATOM 8774 C C . VAL A 1 29 ? -9.145 13.255 -0.020 1.00 0.00 29 VAL A C 6
ATOM 8775 O O . VAL A 1 29 ? -9.451 14.137 -0.821 1.00 0.00 29 VAL A O 6
ATOM 8788 N N . GLY A 1 30 ? -8.541 12.127 -0.382 1.00 0.00 30 GLY A N 6
ATOM 8789 C CA . GLY A 1 30 ? -8.205 11.878 -1.771 1.00 0.00 30 GLY A CA 6
ATOM 8790 C C . GLY A 1 30 ? -6.739 12.125 -2.067 1.00 0.00 30 GLY A C 6
ATOM 8791 O O . GLY A 1 30 ? -6.332 12.181 -3.228 1.00 0.00 30 GLY A O 6
ATOM 8795 N N . THR A 1 31 ? -5.941 12.276 -1.014 1.00 0.00 31 THR A N 6
ATOM 8796 C CA . THR A 1 31 ? -4.513 12.521 -1.165 1.00 0.00 31 THR A CA 6
ATOM 8797 C C . THR A 1 31 ? -3.732 11.213 -1.210 1.00 0.00 31 THR A C 6
ATOM 8798 O O . THR A 1 31 ? -3.795 10.410 -0.279 1.00 0.00 31 THR A O 6
ATOM 8809 N N . SER A 1 32 ? -2.996 11.005 -2.297 1.00 0.00 32 SER A N 6
ATOM 8810 C CA . SER A 1 32 ? -2.204 9.792 -2.464 1.00 0.00 32 SER A CA 6
ATOM 8811 C C . SER A 1 32 ? -1.045 9.759 -1.473 1.00 0.00 32 SER A C 6
ATOM 8812 O O . SER A 1 32 ? -0.116 10.562 -1.559 1.00 0.00 32 SER A O 6
ATOM 8820 N N . VAL A 1 33 ? -1.107 8.824 -0.530 1.00 0.00 33 VAL A N 6
ATOM 8821 C CA . VAL A 1 33 ? -0.063 8.684 0.478 1.00 0.00 33 VAL A CA 6
ATOM 8822 C C . VAL A 1 33 ? 1.125 7.897 -0.067 1.00 0.00 33 VAL A C 6
ATOM 8823 O O . VAL A 1 33 ? 2.262 8.367 -0.029 1.00 0.00 33 VAL A O 6
ATOM 8836 N N . ILE A 1 34 ? 0.852 6.699 -0.572 1.00 0.00 34 ILE A N 6
ATOM 8837 C CA . ILE A 1 34 ? 1.898 5.848 -1.126 1.00 0.00 34 ILE A CA 6
ATOM 8838 C C . ILE A 1 34 ? 1.405 5.105 -2.363 1.00 0.00 34 ILE A C 6
ATOM 8839 O O . ILE A 1 34 ? 0.210 4.846 -2.508 1.00 0.00 34 ILE A O 6
ATOM 8855 N N . GLN A 1 35 ? 2.333 4.765 -3.251 1.00 0.00 35 GLN A N 6
ATOM 8856 C CA . GLN A 1 35 ? 1.992 4.050 -4.476 1.00 0.00 35 GLN A CA 6
ATOM 8857 C C . GLN A 1 35 ? 2.935 2.873 -4.699 1.00 0.00 35 GLN A C 6
ATOM 8858 O O . GLN A 1 35 ? 4.156 3.028 -4.671 1.00 0.00 35 GLN A O 6
ATOM 8872 N N . LEU A 1 36 ? 2.360 1.695 -4.920 1.00 0.00 36 LEU A N 6
ATOM 8873 C CA . LEU A 1 36 ? 3.150 0.490 -5.148 1.00 0.00 36 LEU A CA 6
ATOM 8874 C C . LEU A 1 36 ? 3.103 0.078 -6.616 1.00 0.00 36 LEU A C 6
ATOM 8875 O O . LEU A 1 36 ? 2.069 0.202 -7.273 1.00 0.00 36 LEU A O 6
ATOM 8891 N N . HIS A 1 37 ? 4.229 -0.415 -7.123 1.00 0.00 37 HIS A N 6
ATOM 8892 C CA . HIS A 1 37 ? 4.315 -0.848 -8.513 1.00 0.00 37 HIS A CA 6
ATOM 8893 C C . HIS A 1 37 ? 5.005 -2.205 -8.617 1.00 0.00 37 HIS A C 6
ATOM 88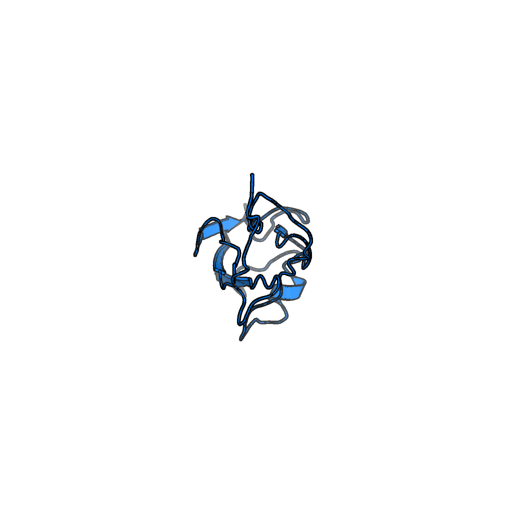94 O O . HIS A 1 37 ? 6.218 -2.311 -8.439 1.00 0.00 37 HIS A O 6
ATOM 8909 N N . ALA A 1 38 ? 4.223 -3.240 -8.906 1.00 0.00 38 ALA A N 6
ATOM 8910 C CA . ALA A 1 38 ? 4.758 -4.590 -9.035 1.00 0.00 38 ALA A CA 6
ATOM 8911 C C . ALA A 1 38 ? 4.372 -5.208 -10.374 1.00 0.00 38 ALA A C 6
ATOM 8912 O O . ALA A 1 38 ? 3.209 -5.542 -10.605 1.00 0.00 38 ALA A O 6
ATOM 8919 N N . THR A 1 39 ? 5.355 -5.358 -11.257 1.00 0.00 39 THR A N 6
ATOM 8920 C CA . THR A 1 39 ? 5.118 -5.934 -12.574 1.00 0.00 39 THR A CA 6
ATOM 8921 C C . THR A 1 39 ? 6.088 -7.076 -12.857 1.00 0.00 39 THR A C 6
ATOM 8922 O O . THR A 1 39 ? 7.290 -6.955 -12.621 1.00 0.00 39 THR A O 6
ATOM 8933 N N . ASP A 1 40 ? 5.558 -8.183 -13.365 1.00 0.00 40 ASP A N 6
ATOM 8934 C CA . ASP A 1 40 ? 6.377 -9.347 -13.682 1.00 0.00 40 ASP A CA 6
ATOM 8935 C C . ASP A 1 40 ? 7.198 -9.106 -14.945 1.00 0.00 40 ASP A C 6
ATOM 8936 O O . ASP A 1 40 ? 6.700 -9.258 -16.060 1.00 0.00 40 ASP A O 6
ATOM 8945 N N . ALA A 1 41 ? 8.459 -8.727 -14.762 1.00 0.00 41 ALA A N 6
ATOM 8946 C CA . ALA A 1 41 ? 9.349 -8.465 -15.886 1.00 0.00 41 ALA A CA 6
ATOM 8947 C C . ALA A 1 41 ? 9.050 -9.400 -17.053 1.00 0.00 41 ALA A C 6
ATOM 8948 O O . ALA A 1 41 ? 9.204 -9.027 -18.216 1.00 0.00 41 ALA A O 6
ATOM 8955 N N . ASP A 1 42 ? 8.622 -10.617 -16.735 1.00 0.00 42 ASP A N 6
ATOM 8956 C CA . ASP A 1 42 ? 8.301 -11.606 -17.757 1.00 0.00 42 ASP A CA 6
ATOM 8957 C C . ASP A 1 42 ? 6.955 -11.299 -18.406 1.00 0.00 42 ASP A C 6
ATOM 8958 O O . ASP A 1 42 ? 6.110 -12.183 -18.552 1.00 0.00 42 ASP A O 6
ATOM 8967 N N . ILE A 1 43 ? 6.763 -10.042 -18.792 1.00 0.00 43 ILE A N 6
ATOM 8968 C CA . ILE A 1 43 ? 5.520 -9.619 -19.425 1.00 0.00 43 ILE A CA 6
ATOM 8969 C C . ILE A 1 43 ? 5.249 -10.419 -20.694 1.00 0.00 43 ILE A C 6
ATOM 8970 O O . ILE A 1 43 ? 5.940 -10.259 -21.700 1.00 0.00 43 ILE A O 6
ATOM 8986 N N . GLY A 1 44 ? 4.238 -11.281 -20.641 1.00 0.00 44 GLY A N 6
ATOM 8987 C CA . GLY A 1 44 ? 3.893 -12.092 -21.793 1.00 0.00 44 GLY A CA 6
ATOM 8988 C C . GLY A 1 44 ? 2.760 -13.057 -21.504 1.00 0.00 44 GLY A C 6
ATOM 8989 O O . GLY A 1 44 ? 1.881 -13.262 -22.342 1.00 0.00 44 GLY A O 6
ATOM 8993 N N . SER A 1 45 ? 2.781 -13.654 -20.317 1.00 0.00 45 SER A N 6
ATOM 8994 C CA . SER A 1 45 ? 1.751 -14.607 -19.922 1.00 0.00 45 SER A CA 6
ATOM 8995 C C . SER A 1 45 ? 0.620 -13.907 -19.174 1.00 0.00 45 SER A C 6
ATOM 8996 O O . SER A 1 45 ? 0.800 -12.816 -18.636 1.00 0.00 45 SER A O 6
ATOM 9004 N N . ASN A 1 46 ? -0.546 -14.544 -19.147 1.00 0.00 46 ASN A N 6
ATOM 9005 C CA . ASN A 1 46 ? -1.707 -13.983 -18.466 1.00 0.00 46 ASN A CA 6
ATOM 9006 C C . ASN A 1 46 ? -1.490 -13.950 -16.957 1.00 0.00 46 ASN A C 6
ATOM 9007 O O . ASN A 1 46 ? -1.762 -14.926 -16.258 1.00 0.00 46 ASN A O 6
ATOM 9018 N N . ALA A 1 47 ? -0.998 -12.819 -16.460 1.00 0.00 47 ALA A N 6
ATOM 9019 C CA . ALA A 1 47 ? -0.746 -12.658 -15.033 1.00 0.00 47 ALA A CA 6
ATOM 9020 C C . ALA A 1 47 ? -1.566 -11.507 -14.458 1.00 0.00 47 ALA A C 6
ATOM 9021 O O . ALA A 1 47 ? -1.664 -10.440 -15.064 1.00 0.00 47 ALA A O 6
ATOM 9028 N N . GLU A 1 48 ? -2.153 -11.732 -13.287 1.00 0.00 48 GLU A N 6
ATOM 9029 C CA . GLU A 1 48 ? -2.965 -10.714 -12.632 1.00 0.00 48 GLU A CA 6
ATOM 9030 C C . GLU A 1 48 ? -2.507 -10.494 -11.194 1.00 0.00 48 GLU A C 6
ATOM 9031 O O . GLU A 1 48 ? -2.666 -11.367 -10.340 1.00 0.00 48 GLU A O 6
ATOM 9043 N N . ILE A 1 49 ? -1.937 -9.322 -10.933 1.00 0.00 49 ILE A N 6
ATOM 9044 C CA . ILE A 1 49 ? -1.456 -8.988 -9.598 1.00 0.00 49 ILE A CA 6
ATOM 9045 C C . ILE A 1 49 ? -2.444 -8.084 -8.868 1.00 0.00 49 ILE A C 6
ATOM 9046 O O . ILE A 1 49 ? -2.737 -6.977 -9.319 1.00 0.00 49 ILE A O 6
ATOM 9062 N N . ARG A 1 50 ? -2.953 -8.564 -7.738 1.00 0.00 50 ARG A N 6
ATOM 9063 C CA . ARG A 1 50 ? -3.908 -7.799 -6.945 1.00 0.00 50 ARG A CA 6
ATOM 9064 C C . ARG A 1 50 ? -3.258 -7.279 -5.666 1.00 0.00 50 ARG A C 6
ATOM 9065 O O . ARG A 1 50 ? -2.333 -7.892 -5.133 1.00 0.00 50 ARG A O 6
ATOM 9086 N N . TYR A 1 51 ? -3.748 -6.144 -5.179 1.00 0.00 51 TYR A N 6
ATOM 9087 C CA . TYR A 1 51 ? -3.214 -5.539 -3.965 1.00 0.00 51 TYR A CA 6
ATOM 9088 C C . TYR A 1 51 ? -4.224 -5.625 -2.824 1.00 0.00 51 TYR A C 6
ATOM 9089 O O . TYR A 1 51 ? -5.208 -4.885 -2.795 1.00 0.00 51 TYR A O 6
ATOM 9107 N N . ILE A 1 52 ? -3.972 -6.532 -1.887 1.00 0.00 52 ILE A N 6
ATOM 9108 C CA . ILE A 1 52 ? -4.857 -6.714 -0.743 1.00 0.00 52 ILE A CA 6
ATOM 9109 C C . ILE A 1 52 ? -4.158 -6.333 0.558 1.00 0.00 52 ILE A C 6
ATOM 9110 O O . ILE A 1 52 ? -2.950 -6.099 0.581 1.00 0.00 52 ILE A O 6
ATOM 9126 N N . PHE A 1 53 ? -4.927 -6.275 1.641 1.00 0.00 53 PHE A N 6
ATOM 9127 C CA . PHE A 1 53 ? -4.382 -5.924 2.947 1.00 0.00 53 PHE A CA 6
ATOM 9128 C C . PHE A 1 53 ? -3.392 -6.982 3.426 1.00 0.00 53 PHE A C 6
ATOM 9129 O O . PHE A 1 53 ? -3.597 -8.178 3.222 1.00 0.00 53 PHE A O 6
ATOM 9146 N N . GLY A 1 54 ? -2.316 -6.532 4.065 1.00 0.00 54 GLY A N 6
ATOM 9147 C CA . GLY A 1 54 ? -1.310 -7.451 4.562 1.00 0.00 54 GLY A CA 6
ATOM 9148 C C . GLY A 1 54 ? -1.727 -8.124 5.854 1.00 0.00 54 GLY A C 6
ATOM 9149 O O . GLY A 1 54 ? -2.899 -8.092 6.228 1.00 0.00 54 GLY A O 6
ATOM 9153 N N . ALA A 1 55 ? -0.767 -8.738 6.537 1.00 0.00 55 ALA A N 6
ATOM 9154 C CA . ALA A 1 55 ? -1.041 -9.422 7.795 1.00 0.00 55 ALA A CA 6
ATOM 9155 C C . ALA A 1 55 ? -0.857 -8.482 8.982 1.00 0.00 55 ALA A C 6
ATOM 9156 O O . ALA A 1 55 ? -0.036 -7.566 8.938 1.00 0.00 55 ALA A O 6
ATOM 9163 N N . GLN A 1 56 ? -1.626 -8.716 10.041 1.00 0.00 56 GLN A N 6
ATOM 9164 C CA . GLN A 1 56 ? -1.547 -7.889 11.239 1.00 0.00 56 GLN A CA 6
ATOM 9165 C C . GLN A 1 56 ? -1.880 -6.435 10.919 1.00 0.00 56 GLN A C 6
ATOM 9166 O O . GLN A 1 56 ? -1.130 -5.524 11.269 1.00 0.00 56 GLN A O 6
ATOM 9180 N N . VAL A 1 57 ? -3.011 -6.225 10.252 1.00 0.00 57 VAL A N 6
ATOM 9181 C CA . VAL A 1 57 ? -3.444 -4.882 9.886 1.00 0.00 57 VAL A CA 6
ATOM 9182 C C . VAL A 1 57 ? -4.729 -4.501 10.613 1.00 0.00 57 VAL A C 6
ATOM 9183 O O . VAL A 1 57 ? -5.775 -5.115 10.407 1.00 0.00 57 VAL A O 6
ATOM 9196 N N . ALA A 1 58 ? -4.641 -3.485 11.464 1.00 0.00 58 ALA A N 6
ATOM 9197 C CA . ALA A 1 58 ? -5.797 -3.020 12.221 1.00 0.00 58 ALA A CA 6
ATOM 9198 C C . ALA A 1 58 ? -6.966 -2.698 11.295 1.00 0.00 58 ALA A C 6
ATOM 9199 O O . ALA A 1 58 ? -6.786 -2.315 10.139 1.00 0.00 58 ALA A O 6
ATOM 9206 N N . PRO A 1 59 ? -8.193 -2.858 11.812 1.00 0.00 59 PRO A N 6
ATOM 9207 C CA . PRO A 1 59 ? -9.415 -2.590 11.048 1.00 0.00 59 PRO A CA 6
ATOM 9208 C C . PRO A 1 59 ? -9.615 -1.102 10.779 1.00 0.00 59 PRO A C 6
ATOM 9209 O O . PRO A 1 59 ? -10.109 -0.715 9.720 1.00 0.00 59 PRO A O 6
ATOM 9220 N N . ALA A 1 60 ? -9.229 -0.274 11.743 1.00 0.00 60 ALA A N 6
ATOM 9221 C CA . ALA A 1 60 ? -9.364 1.171 11.609 1.00 0.00 60 ALA A CA 6
ATOM 9222 C C . ALA A 1 60 ? -8.548 1.691 10.430 1.00 0.00 60 ALA A C 6
ATOM 9223 O O . ALA A 1 60 ? -9.042 2.471 9.615 1.00 0.00 60 ALA A O 6
ATOM 9230 N N . THR A 1 61 ? -7.295 1.256 10.345 1.00 0.00 61 THR A N 6
ATOM 9231 C CA . THR A 1 61 ? -6.410 1.679 9.268 1.00 0.00 61 THR A CA 6
ATOM 9232 C C . THR A 1 61 ? -7.002 1.339 7.905 1.00 0.00 61 THR A C 6
ATOM 9233 O O . THR A 1 61 ? -6.776 2.048 6.924 1.00 0.00 61 THR A O 6
ATOM 9244 N N . LYS A 1 62 ? -7.762 0.250 7.849 1.00 0.00 62 LYS A N 6
ATOM 9245 C CA . LYS A 1 62 ? -8.389 -0.183 6.607 1.00 0.00 62 LYS A CA 6
ATOM 9246 C C . LYS A 1 62 ? -9.458 0.810 6.162 1.00 0.00 62 LYS A C 6
ATOM 9247 O O . LYS A 1 62 ? -9.627 1.061 4.968 1.00 0.00 62 LYS A O 6
ATOM 9266 N N . ARG A 1 63 ? -10.177 1.371 7.128 1.00 0.00 63 ARG A N 6
ATOM 9267 C CA . ARG A 1 63 ? -11.229 2.337 6.835 1.00 0.00 63 ARG A CA 6
ATOM 9268 C C . ARG A 1 63 ? -10.638 3.713 6.543 1.00 0.00 63 ARG A C 6
ATOM 9269 O O . ARG A 1 63 ? -10.712 4.206 5.417 1.00 0.00 63 ARG A O 6
ATOM 9290 N N . LEU A 1 64 ? -10.053 4.329 7.565 1.00 0.00 64 LEU A N 6
ATOM 9291 C CA . LEU A 1 64 ? -9.450 5.649 7.418 1.00 0.00 64 LEU A CA 6
ATOM 9292 C C . LEU A 1 64 ? -8.684 5.755 6.104 1.00 0.00 64 LEU A C 6
ATOM 9293 O O . LEU A 1 64 ? -8.811 6.741 5.377 1.00 0.00 64 LEU A O 6
ATOM 9309 N N . PHE A 1 65 ? -7.891 4.732 5.803 1.00 0.00 65 PHE A N 6
ATOM 9310 C CA . PHE A 1 65 ? -7.105 4.710 4.575 1.00 0.00 65 PHE A CA 6
ATOM 9311 C C . PHE A 1 65 ? -7.665 3.688 3.589 1.00 0.00 65 PHE A C 6
ATOM 9312 O O . PHE A 1 65 ? -7.847 2.519 3.927 1.00 0.00 65 PHE A O 6
ATOM 9329 N N . ALA A 1 66 ? -7.938 4.139 2.369 1.00 0.00 66 ALA A N 6
ATOM 9330 C CA . ALA A 1 66 ? -8.476 3.266 1.334 1.00 0.00 66 ALA A CA 6
ATOM 9331 C C . ALA A 1 66 ? -7.360 2.673 0.481 1.00 0.00 66 ALA A C 6
ATOM 9332 O O . ALA A 1 66 ? -6.340 3.320 0.237 1.00 0.00 66 ALA A O 6
AT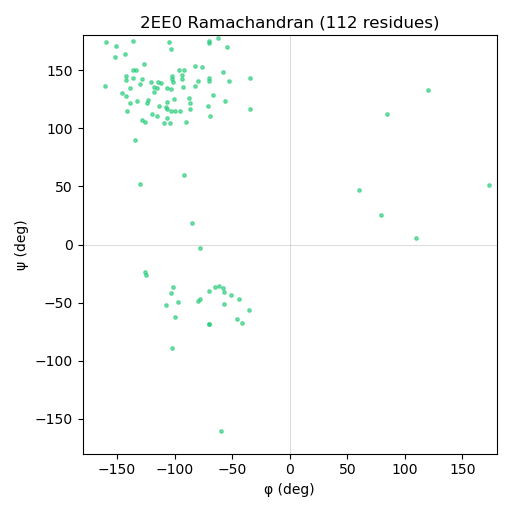OM 9339 N N . LEU A 1 67 ? -7.557 1.439 0.031 1.00 0.00 67 LEU A N 6
ATOM 9340 C CA . LEU A 1 67 ? -6.566 0.757 -0.795 1.00 0.00 67 LEU A CA 6
ATOM 9341 C C . LEU A 1 67 ? -7.197 0.232 -2.080 1.00 0.00 67 LEU A C 6
ATOM 9342 O O . LEU A 1 67 ? -8.292 -0.329 -2.061 1.00 0.00 67 LEU A O 6
ATOM 9358 N N . ASN A 1 68 ? -6.498 0.416 -3.195 1.00 0.00 68 ASN A N 6
ATOM 9359 C CA . ASN A 1 68 ? -6.989 -0.041 -4.490 1.00 0.00 68 ASN A CA 6
ATOM 9360 C C . ASN A 1 68 ? -6.338 -1.364 -4.882 1.00 0.00 68 ASN A C 6
ATOM 9361 O O . ASN A 1 68 ? -5.114 -1.483 -4.899 1.00 0.00 68 ASN A O 6
ATOM 9372 N N . ASN A 1 69 ? -7.166 -2.354 -5.198 1.00 0.00 69 ASN A N 6
ATOM 9373 C CA . ASN A 1 69 ? -6.672 -3.668 -5.591 1.00 0.00 69 ASN A CA 6
ATOM 9374 C C . ASN A 1 69 ? -6.399 -3.721 -7.091 1.00 0.00 69 ASN A C 6
ATOM 9375 O O . ASN A 1 69 ? -5.910 -4.725 -7.610 1.00 0.00 69 ASN A O 6
ATOM 9386 N N . THR A 1 70 ? -6.719 -2.632 -7.784 1.00 0.00 70 THR A N 6
ATOM 9387 C CA . THR A 1 70 ? -6.509 -2.554 -9.224 1.00 0.00 70 THR A CA 6
ATOM 9388 C C . THR A 1 70 ? -5.331 -1.648 -9.560 1.00 0.00 70 THR A C 6
ATOM 9389 O O . THR A 1 70 ? -4.707 -1.787 -10.612 1.00 0.00 70 THR A O 6
ATOM 9400 N N . THR A 1 71 ? -5.029 -0.719 -8.658 1.00 0.00 71 THR A N 6
ATOM 9401 C CA . THR A 1 71 ? -3.924 0.211 -8.859 1.00 0.00 71 THR A CA 6
ATOM 9402 C C . THR A 1 71 ? -2.950 0.169 -7.688 1.00 0.00 71 THR A C 6
ATOM 9403 O O . THR A 1 71 ? -1.944 0.877 -7.678 1.00 0.00 71 THR A O 6
ATOM 9414 N N . GLY A 1 72 ? -3.256 -0.667 -6.699 1.00 0.00 72 GLY A N 6
ATOM 9415 C CA . GLY A 1 72 ? -2.396 -0.785 -5.536 1.00 0.00 72 GLY A CA 6
ATOM 9416 C C . GLY A 1 72 ? -2.008 0.563 -4.962 1.00 0.00 72 GLY A C 6
ATOM 9417 O O . GLY A 1 72 ? -0.892 0.739 -4.470 1.00 0.00 72 GLY A O 6
ATOM 9421 N N . LEU A 1 73 ? -2.930 1.517 -5.023 1.00 0.00 73 LEU A N 6
ATOM 9422 C CA . LEU A 1 73 ? -2.678 2.858 -4.506 1.00 0.00 73 LEU A CA 6
ATOM 9423 C C . LEU A 1 73 ? -3.416 3.081 -3.190 1.00 0.00 73 LEU A C 6
ATOM 9424 O O . LEU A 1 73 ? -4.519 2.572 -2.991 1.00 0.00 73 LEU A O 6
ATOM 9440 N N . ILE A 1 74 ? -2.800 3.847 -2.295 1.00 0.00 74 ILE A N 6
ATOM 9441 C CA . ILE A 1 74 ? -3.400 4.140 -0.999 1.00 0.00 74 ILE A CA 6
ATOM 9442 C C . ILE A 1 74 ? -3.748 5.619 -0.877 1.00 0.00 74 ILE A C 6
ATOM 9443 O O . ILE A 1 74 ? -2.869 6.481 -0.916 1.00 0.00 74 ILE A O 6
ATOM 9459 N N . THR A 1 75 ? -5.037 5.908 -0.727 1.00 0.00 75 THR A N 6
ATOM 9460 C CA . THR A 1 75 ? -5.503 7.283 -0.598 1.00 0.00 75 THR A CA 6
ATOM 9461 C C . THR A 1 75 ? -6.257 7.487 0.711 1.00 0.00 75 THR A C 6
ATOM 9462 O O . THR A 1 75 ? -6.735 6.530 1.320 1.00 0.00 75 THR A O 6
ATOM 9473 N N . VAL A 1 76 ? -6.361 8.741 1.139 1.00 0.00 76 VAL A N 6
ATOM 9474 C CA . VAL A 1 76 ? -7.060 9.072 2.375 1.00 0.00 76 VAL A CA 6
ATOM 9475 C C . VAL A 1 76 ? -8.571 8.975 2.196 1.00 0.00 76 VAL A C 6
ATOM 9476 O O . VAL A 1 76 ? -9.156 9.695 1.388 1.00 0.00 76 VAL A O 6
ATOM 9489 N N . GLN A 1 77 ? -9.195 8.081 2.955 1.00 0.00 77 GLN A N 6
ATOM 9490 C CA . GLN A 1 77 ? -10.639 7.890 2.879 1.00 0.00 77 GLN A CA 6
ATOM 9491 C C . GLN A 1 77 ? -11.371 8.943 3.704 1.00 0.00 77 GLN A C 6
ATOM 9492 O O . GLN A 1 77 ? -12.352 9.531 3.248 1.00 0.00 77 GLN A O 6
ATOM 9506 N N . ARG A 1 78 ? -10.888 9.176 4.920 1.00 0.00 78 ARG A N 6
ATOM 9507 C CA . ARG A 1 78 ? -11.498 10.158 5.809 1.00 0.00 78 ARG A CA 6
ATOM 9508 C C . ARG A 1 78 ? -10.459 10.756 6.753 1.00 0.00 78 ARG A C 6
ATOM 9509 O O . ARG A 1 78 ? -9.334 10.266 6.844 1.00 0.00 78 ARG A O 6
ATOM 9530 N N . SER A 1 79 ? -10.845 11.819 7.452 1.00 0.00 79 SER A N 6
ATOM 9531 C CA . SER A 1 79 ? -9.945 12.487 8.385 1.00 0.00 79 SER A CA 6
ATOM 9532 C C . SER A 1 79 ? -9.221 11.471 9.264 1.00 0.00 79 SER A C 6
ATOM 9533 O O . SER A 1 79 ? -9.634 10.315 9.366 1.00 0.00 79 SER A O 6
ATOM 9541 N N . LEU A 1 80 ? -8.139 11.911 9.896 1.00 0.00 80 LEU A N 6
ATOM 9542 C CA . LEU A 1 80 ? -7.356 11.041 10.767 1.00 0.00 80 LEU A CA 6
ATOM 9543 C C . LEU A 1 80 ? -7.240 11.634 12.167 1.00 0.00 80 LEU A C 6
ATOM 9544 O O . LEU A 1 80 ? -7.542 12.808 12.382 1.00 0.00 80 LEU A O 6
ATOM 9560 N N . ASP A 1 81 ? -6.799 10.816 13.116 1.00 0.00 81 ASP A N 6
ATOM 9561 C CA . ASP A 1 81 ? -6.640 11.260 14.496 1.00 0.00 81 ASP A CA 6
ATOM 9562 C C . ASP A 1 81 ? -5.273 10.860 15.041 1.00 0.00 81 ASP A C 6
ATOM 9563 O O . ASP A 1 81 ? -4.900 9.687 15.011 1.00 0.00 81 ASP A O 6
ATOM 9572 N N . ARG A 1 82 ? -4.529 11.843 15.539 1.00 0.00 82 ARG A N 6
ATOM 9573 C CA . ARG A 1 82 ? -3.202 11.594 16.089 1.00 0.00 82 ARG A CA 6
ATOM 9574 C C . ARG A 1 82 ? -3.290 11.183 17.556 1.00 0.00 82 ARG A C 6
ATOM 9575 O O . ARG A 1 82 ? -2.402 10.508 18.075 1.00 0.00 82 ARG A O 6
ATOM 9596 N N . GLU A 1 83 ? -4.366 11.597 18.218 1.00 0.00 83 GLU A N 6
ATOM 9597 C CA . GLU A 1 83 ? -4.568 11.273 19.625 1.00 0.00 83 GLU A CA 6
ATOM 9598 C C . GLU A 1 83 ? -4.569 9.763 19.841 1.00 0.00 83 GLU A C 6
ATOM 9599 O O . GLU A 1 83 ? -4.254 9.281 20.929 1.00 0.00 83 GLU A O 6
ATOM 9611 N N . GLU A 1 84 ? -4.926 9.022 18.797 1.00 0.00 84 GLU A N 6
ATOM 9612 C CA . GLU A 1 84 ? -4.970 7.566 18.873 1.00 0.00 84 GLU A CA 6
ATOM 9613 C C . GLU A 1 84 ? -3.643 6.958 18.425 1.00 0.00 84 GLU A C 6
ATOM 9614 O O . GLU A 1 84 ? -2.959 6.291 19.202 1.00 0.00 84 GLU A O 6
ATOM 9626 N N . THR A 1 85 ? -3.287 7.193 17.166 1.00 0.00 85 THR A N 6
ATOM 9627 C CA . THR A 1 85 ? -2.044 6.668 16.613 1.00 0.00 85 THR A CA 6
ATOM 9628 C C . THR A 1 85 ? -1.344 7.711 15.749 1.00 0.00 85 THR A C 6
ATOM 9629 O O . THR A 1 85 ? -1.886 8.160 14.740 1.00 0.00 85 THR A O 6
ATOM 9640 N N . ALA A 1 86 ? -0.135 8.090 16.152 1.00 0.00 86 ALA A N 6
ATOM 9641 C CA . ALA A 1 86 ? 0.641 9.078 15.412 1.00 0.00 86 ALA A CA 6
ATOM 9642 C C . ALA A 1 86 ? 1.286 8.457 14.178 1.00 0.00 86 ALA A C 6
ATOM 9643 O O . ALA A 1 86 ? 1.364 9.088 13.123 1.00 0.00 86 ALA A O 6
ATOM 9650 N N . ILE A 1 87 ? 1.746 7.218 14.316 1.00 0.00 87 ILE A N 6
ATOM 9651 C CA . ILE A 1 87 ? 2.384 6.513 13.212 1.00 0.00 87 ILE A CA 6
ATOM 9652 C C . ILE A 1 87 ? 1.498 5.383 12.697 1.00 0.00 87 ILE A C 6
ATOM 9653 O O . ILE A 1 87 ? 0.976 4.585 13.475 1.00 0.00 87 ILE A O 6
ATOM 9669 N N . HIS A 1 88 ? 1.335 5.320 11.379 1.00 0.00 88 HIS A N 6
ATOM 9670 C CA . HIS A 1 88 ? 0.515 4.286 10.759 1.00 0.00 88 HIS A CA 6
ATOM 9671 C C . HIS A 1 88 ? 1.376 3.323 9.947 1.00 0.00 88 HIS A C 6
ATOM 9672 O O . HIS A 1 88 ? 2.206 3.744 9.141 1.00 0.00 88 HIS A O 6
ATOM 9687 N N . LYS A 1 89 ? 1.174 2.028 10.166 1.00 0.00 89 LYS A N 6
ATOM 9688 C CA . LYS A 1 89 ? 1.931 1.005 9.455 1.00 0.00 89 LYS A CA 6
ATOM 9689 C C . LYS A 1 89 ? 1.001 0.098 8.655 1.00 0.00 89 LYS A C 6
ATOM 9690 O O . LYS A 1 89 ? 0.227 -0.671 9.224 1.00 0.00 89 LYS A O 6
ATOM 9709 N N . VAL A 1 90 ? 1.085 0.192 7.332 1.00 0.00 90 VAL A N 6
ATOM 9710 C CA . VAL A 1 90 ? 0.253 -0.622 6.453 1.00 0.00 90 VAL A CA 6
ATOM 9711 C C . VAL A 1 90 ? 1.106 -1.537 5.581 1.00 0.00 90 VAL A C 6
ATOM 9712 O O . VAL A 1 90 ? 2.134 -1.122 5.046 1.00 0.00 90 VAL A O 6
ATOM 9725 N N . THR A 1 91 ? 0.671 -2.786 5.442 1.00 0.00 91 THR A N 6
ATOM 9726 C CA . THR A 1 91 ? 1.394 -3.761 4.636 1.00 0.00 91 THR A CA 6
ATOM 9727 C C . THR A 1 91 ? 0.515 -4.311 3.518 1.00 0.00 91 THR A C 6
ATOM 9728 O O . THR A 1 91 ? -0.616 -4.734 3.756 1.00 0.00 91 THR A O 6
ATOM 9739 N N . VAL A 1 92 ? 1.042 -4.302 2.298 1.00 0.00 92 VAL A N 6
ATOM 9740 C CA . VAL A 1 92 ? 0.306 -4.801 1.143 1.00 0.00 92 VAL A CA 6
ATOM 9741 C C . VAL A 1 92 ? 0.960 -6.055 0.575 1.00 0.00 92 VAL A C 6
ATOM 9742 O O . VAL A 1 92 ? 2.176 -6.230 0.666 1.00 0.00 92 VAL A O 6
ATOM 9755 N N . LEU A 1 93 ? 0.147 -6.925 -0.014 1.00 0.00 93 LEU A N 6
ATOM 9756 C CA . LEU A 1 93 ? 0.647 -8.164 -0.599 1.00 0.00 93 LEU A CA 6
ATOM 9757 C C . LEU A 1 93 ? 0.225 -8.286 -2.060 1.00 0.00 93 LEU A C 6
ATOM 9758 O O . LEU A 1 93 ? -0.918 -7.996 -2.412 1.00 0.00 93 LEU A O 6
ATOM 9774 N N . ALA A 1 94 ? 1.154 -8.718 -2.905 1.00 0.00 94 ALA A N 6
ATOM 9775 C CA . ALA A 1 94 ? 0.877 -8.882 -4.327 1.00 0.00 94 ALA A CA 6
ATOM 9776 C C . ALA A 1 94 ? 0.902 -10.354 -4.725 1.00 0.00 94 ALA A C 6
ATOM 9777 O O . ALA A 1 94 ? 1.964 -10.973 -4.784 1.00 0.00 94 ALA A O 6
ATOM 9784 N N . SER A 1 95 ? -0.275 -10.909 -4.996 1.00 0.00 95 SER A N 6
ATOM 9785 C CA . SER A 1 95 ? -0.388 -12.310 -5.384 1.00 0.00 95 SER A CA 6
ATOM 9786 C C . SER A 1 95 ? -0.704 -12.438 -6.871 1.00 0.00 95 SER A C 6
ATOM 9787 O O . SER A 1 95 ? -1.651 -11.830 -7.371 1.00 0.00 95 SER A O 6
ATOM 9795 N N . ASP A 1 96 ? 0.096 -13.233 -7.573 1.00 0.00 96 ASP A N 6
ATOM 9796 C CA . ASP A 1 96 ? -0.098 -13.443 -9.003 1.00 0.00 96 ASP A CA 6
ATOM 9797 C C . ASP A 1 96 ? -0.500 -14.886 -9.291 1.00 0.00 96 ASP A C 6
ATOM 9798 O O . ASP A 1 96 ? -1.450 -15.140 -10.031 1.00 0.00 96 ASP A O 6
ATOM 9807 N N . GLY A 1 97 ? 0.230 -15.828 -8.702 1.00 0.00 97 GLY A N 6
ATOM 9808 C CA . GLY A 1 97 ? -0.065 -17.233 -8.909 1.00 0.00 97 GLY A CA 6
ATOM 9809 C C . GLY A 1 97 ? 0.501 -18.112 -7.811 1.00 0.00 97 GLY A C 6
ATOM 9810 O O . GLY A 1 97 ? 0.323 -17.830 -6.626 1.00 0.00 97 GLY A O 6
ATOM 9814 N N . SER A 1 98 ? 1.184 -19.182 -8.205 1.00 0.00 98 SER A N 6
ATOM 9815 C CA . SER A 1 98 ? 1.774 -20.109 -7.246 1.00 0.00 98 SER A CA 6
ATOM 9816 C C . SER A 1 98 ? 2.850 -19.418 -6.414 1.00 0.00 98 SER A C 6
ATOM 9817 O O . SER A 1 98 ? 2.958 -19.643 -5.209 1.00 0.00 98 SER A O 6
ATOM 9825 N N . SER A 1 99 ? 3.644 -18.575 -7.067 1.00 0.00 99 SER A N 6
ATOM 9826 C CA . SER A 1 99 ? 4.714 -17.853 -6.390 1.00 0.00 99 SER A CA 6
ATOM 9827 C C . SER A 1 99 ? 4.166 -17.036 -5.224 1.00 0.00 99 SER A C 6
ATOM 9828 O O . SER A 1 99 ? 3.416 -16.079 -5.419 1.00 0.00 99 SER A O 6
ATOM 9836 N N . THR A 1 100 ? 4.545 -17.422 -4.009 1.00 0.00 100 THR A N 6
ATOM 9837 C CA . THR A 1 100 ? 4.091 -16.727 -2.811 1.00 0.00 100 THR A CA 6
ATOM 9838 C C . THR A 1 100 ? 3.976 -15.227 -3.055 1.00 0.00 100 THR A C 6
ATOM 9839 O O . THR A 1 100 ? 4.787 -14.624 -3.759 1.00 0.00 100 THR A O 6
ATOM 9850 N N . PRO A 1 101 ? 2.946 -14.607 -2.460 1.00 0.00 101 PRO A N 6
ATOM 9851 C CA . PRO A 1 101 ? 2.702 -13.168 -2.598 1.00 0.00 101 PRO A CA 6
ATOM 9852 C C . PRO A 1 101 ? 3.752 -12.330 -1.875 1.00 0.00 101 PRO A C 6
ATOM 9853 O O . PRO A 1 101 ? 4.061 -12.577 -0.710 1.00 0.00 101 PRO A O 6
ATOM 9864 N N . ALA A 1 102 ? 4.295 -11.338 -2.573 1.00 0.00 102 ALA A N 6
ATOM 9865 C CA . ALA A 1 102 ? 5.307 -10.463 -1.996 1.00 0.00 102 ALA A CA 6
ATOM 9866 C C . ALA A 1 102 ? 4.716 -9.594 -0.892 1.00 0.00 102 ALA A C 6
ATOM 9867 O O . ALA A 1 102 ? 3.504 -9.386 -0.834 1.00 0.00 102 ALA A O 6
ATOM 9874 N N . ARG A 1 103 ? 5.579 -9.089 -0.016 1.00 0.00 103 ARG A N 6
ATOM 9875 C CA . ARG A 1 103 ? 5.142 -8.243 1.088 1.00 0.00 103 ARG A CA 6
ATOM 9876 C C . ARG A 1 103 ? 5.846 -6.890 1.049 1.00 0.00 103 ARG A C 6
ATOM 9877 O O . ARG A 1 103 ? 6.980 -6.783 0.582 1.00 0.00 103 ARG A O 6
ATOM 9898 N N . ALA A 1 104 ? 5.166 -5.861 1.542 1.00 0.00 104 ALA A N 6
ATOM 9899 C CA . ALA A 1 104 ? 5.727 -4.515 1.565 1.00 0.00 104 ALA A CA 6
ATOM 9900 C C . ALA A 1 104 ? 5.338 -3.780 2.843 1.00 0.00 104 ALA A C 6
ATOM 9901 O O . ALA A 1 104 ? 4.297 -4.058 3.440 1.00 0.00 104 ALA A O 6
ATOM 9908 N N . THR A 1 105 ? 6.180 -2.840 3.259 1.00 0.00 105 THR A N 6
ATOM 9909 C CA . THR A 1 105 ? 5.925 -2.066 4.468 1.00 0.00 105 THR A CA 6
ATOM 9910 C C . THR A 1 105 ? 6.061 -0.571 4.202 1.00 0.00 105 THR A C 6
ATOM 9911 O O . THR A 1 105 ? 7.012 -0.129 3.556 1.00 0.00 105 THR A O 6
ATOM 9922 N N . VAL A 1 106 ? 5.106 0.204 4.705 1.00 0.00 106 VAL A N 6
ATOM 9923 C CA . VAL A 1 106 ? 5.120 1.651 4.523 1.00 0.00 106 VAL A CA 6
ATOM 9924 C C . VAL A 1 106 ? 4.922 2.373 5.850 1.00 0.00 106 VAL A C 6
ATOM 9925 O O . VAL A 1 106 ? 4.018 2.046 6.620 1.00 0.00 106 VAL A O 6
ATOM 9938 N N . THR A 1 107 ? 5.773 3.360 6.114 1.00 0.00 107 THR A N 6
ATOM 9939 C CA . THR A 1 107 ? 5.693 4.130 7.349 1.00 0.00 107 THR A CA 6
ATOM 9940 C C . THR A 1 107 ? 5.064 5.497 7.105 1.00 0.00 107 THR A C 6
ATOM 9941 O O . THR A 1 107 ? 5.568 6.288 6.307 1.00 0.00 107 THR A O 6
ATOM 9952 N N . ILE A 1 108 ? 3.963 5.768 7.796 1.00 0.00 108 ILE A N 6
ATOM 9953 C CA . ILE A 1 108 ? 3.267 7.041 7.655 1.00 0.00 108 ILE A CA 6
ATOM 9954 C C . ILE A 1 108 ? 3.347 7.857 8.941 1.00 0.00 108 ILE A C 6
ATOM 9955 O O . ILE A 1 108 ? 3.123 7.337 10.033 1.00 0.00 108 ILE A O 6
ATOM 9971 N N . ASN A 1 109 ? 3.666 9.140 8.803 1.00 0.00 109 ASN A N 6
ATOM 9972 C CA . ASN A 1 109 ? 3.775 10.029 9.954 1.00 0.00 109 ASN A CA 6
ATOM 9973 C C . ASN A 1 109 ? 2.666 11.076 9.939 1.00 0.00 109 ASN A C 6
ATOM 9974 O O . ASN A 1 109 ? 2.275 11.568 8.879 1.00 0.00 109 ASN A O 6
ATOM 9985 N N . VAL A 1 110 ? 2.162 11.415 11.121 1.00 0.00 110 VAL A N 6
ATOM 9986 C CA . VAL A 1 110 ? 1.099 12.405 11.245 1.00 0.00 110 VAL A CA 6
ATOM 9987 C C . VAL A 1 110 ? 1.552 13.596 12.082 1.00 0.00 110 VAL A C 6
ATOM 9988 O O . VAL A 1 110 ? 1.698 13.493 13.301 1.00 0.00 110 VAL A O 6
ATOM 10001 N N . THR A 1 111 ? 1.773 14.728 11.420 1.00 0.00 111 THR A N 6
ATOM 10002 C CA . THR A 1 111 ? 2.211 15.939 12.103 1.00 0.00 111 THR A CA 6
ATOM 10003 C C . THR A 1 111 ? 1.065 16.935 12.242 1.00 0.00 111 THR A C 6
ATOM 10004 O O . THR A 1 111 ? -0.009 16.745 11.671 1.00 0.00 111 THR A O 6
ATOM 10015 N N . ASP A 1 112 ? 1.302 17.999 13.002 1.00 0.00 112 ASP A N 6
ATOM 10016 C CA . ASP A 1 112 ? 0.290 19.027 13.215 1.00 0.00 112 ASP A CA 6
ATOM 10017 C C . ASP A 1 112 ? -0.104 19.683 11.895 1.00 0.00 112 ASP A C 6
ATOM 10018 O O . ASP A 1 112 ? 0.543 19.474 10.868 1.00 0.00 112 ASP A O 6
ATOM 10027 N N . VAL A 1 113 ? -1.170 20.476 11.929 1.00 0.00 113 VAL A N 6
ATOM 10028 C CA . VAL A 1 113 ? -1.651 21.162 10.735 1.00 0.00 113 VAL A CA 6
ATOM 10029 C C . VAL A 1 113 ? -1.532 22.674 10.886 1.00 0.00 113 VAL A C 6
ATOM 10030 O O . VAL A 1 113 ? -1.140 23.373 9.953 1.00 0.00 113 VAL A O 6
ATOM 10043 N N . ASN A 1 114 ? -1.874 23.174 12.069 1.00 0.00 114 ASN A N 6
ATOM 10044 C CA . ASN A 1 114 ? -1.806 24.605 12.343 1.00 0.00 114 ASN A CA 6
ATOM 10045 C C . ASN A 1 114 ? -0.377 25.030 12.666 1.00 0.00 114 ASN A C 6
ATOM 10046 O O . ASN A 1 114 ? 0.085 26.079 12.218 1.00 0.00 114 ASN A O 6
ATOM 10057 N N . GLY A 1 1 ? 20.003 -17.295 -28.085 1.00 0.00 1 GLY A N 7
ATOM 10058 C CA . GLY A 1 1 ? 19.306 -18.353 -28.791 1.00 0.00 1 GLY A CA 7
ATOM 10059 C C . GLY A 1 1 ? 18.725 -19.392 -27.853 1.00 0.00 1 GLY A C 7
ATOM 10060 O O . GLY A 1 1 ? 19.429 -20.299 -27.408 1.00 0.00 1 GLY A O 7
ATOM 10064 N N . SER A 1 2 ? 17.438 -19.260 -27.549 1.00 0.00 2 SER A N 7
ATOM 10065 C CA . SER A 1 2 ? 16.764 -20.192 -26.653 1.00 0.00 2 SER A CA 7
ATOM 10066 C C . SER A 1 2 ? 17.494 -20.283 -25.316 1.00 0.00 2 SER A C 7
ATOM 10067 O O . SER A 1 2 ? 17.646 -21.366 -24.751 1.00 0.00 2 SER A O 7
ATOM 10075 N N . SER A 1 3 ? 17.944 -19.137 -24.815 1.00 0.00 3 SER A N 7
ATOM 10076 C CA . SER A 1 3 ? 18.661 -19.086 -23.546 1.00 0.00 3 SER A CA 7
ATOM 10077 C C . SER A 1 3 ? 17.819 -18.403 -22.473 1.00 0.00 3 SER A C 7
ATOM 10078 O O . SER A 1 3 ? 17.936 -17.199 -22.250 1.00 0.00 3 SER A O 7
ATOM 10086 N N . GLY A 1 4 ? 16.969 -19.182 -21.811 1.00 0.00 4 GLY A N 7
ATOM 10087 C CA . GLY A 1 4 ? 16.119 -18.636 -20.770 1.00 0.00 4 GLY A CA 7
ATOM 10088 C C . GLY A 1 4 ? 16.910 -17.932 -19.685 1.00 0.00 4 GLY A C 7
ATOM 10089 O O . GLY A 1 4 ? 18.113 -17.711 -19.829 1.00 0.00 4 GLY A O 7
ATOM 10093 N N . SER A 1 5 ? 16.234 -17.576 -18.598 1.00 0.00 5 SER A N 7
ATOM 10094 C CA . SER A 1 5 ? 16.881 -16.887 -17.487 1.00 0.00 5 SER A CA 7
ATOM 10095 C C . SER A 1 5 ? 16.552 -17.567 -16.161 1.00 0.00 5 SER A C 7
ATOM 10096 O O . SER A 1 5 ? 15.408 -17.950 -15.914 1.00 0.00 5 SER A O 7
ATOM 10104 N N . SER A 1 6 ? 17.563 -17.712 -15.310 1.00 0.00 6 SER A N 7
ATOM 10105 C CA . SER A 1 6 ? 17.383 -18.348 -14.011 1.00 0.00 6 SER A CA 7
ATOM 10106 C C . SER A 1 6 ? 16.139 -17.810 -13.310 1.00 0.00 6 SER A C 7
ATOM 10107 O O . SER A 1 6 ? 15.768 -16.650 -13.483 1.00 0.00 6 SER A O 7
ATOM 10115 N N . GLY A 1 7 ? 15.498 -18.664 -12.517 1.00 0.00 7 GLY A N 7
ATOM 10116 C CA . GLY A 1 7 ? 14.302 -18.258 -11.802 1.00 0.00 7 GLY A CA 7
ATOM 10117 C C . GLY A 1 7 ? 13.038 -18.499 -12.603 1.00 0.00 7 GLY A C 7
ATOM 10118 O O . GLY A 1 7 ? 12.794 -17.832 -13.607 1.00 0.00 7 GLY A O 7
ATOM 10122 N N . ASN A 1 8 ? 12.231 -19.457 -12.158 1.00 0.00 8 ASN A N 7
ATOM 10123 C CA . ASN A 1 8 ? 10.985 -19.786 -12.841 1.00 0.00 8 ASN A CA 7
ATOM 10124 C C . ASN A 1 8 ? 9.820 -18.988 -12.263 1.00 0.00 8 ASN A C 7
ATOM 10125 O O . ASN A 1 8 ? 9.059 -18.360 -12.999 1.00 0.00 8 ASN A O 7
ATOM 10136 N N . ASP A 1 9 ? 9.688 -19.018 -10.942 1.00 0.00 9 ASP A N 7
ATOM 10137 C CA . ASP A 1 9 ? 8.617 -18.296 -10.264 1.00 0.00 9 ASP A CA 7
ATOM 10138 C C . ASP A 1 9 ? 8.758 -16.792 -10.475 1.00 0.00 9 ASP A C 7
ATOM 10139 O O . ASP A 1 9 ? 9.653 -16.158 -9.919 1.00 0.00 9 ASP A O 7
ATOM 10148 N N . ASN A 1 10 ? 7.867 -16.227 -11.284 1.00 0.00 10 ASN A N 7
ATOM 10149 C CA . ASN A 1 10 ? 7.892 -14.797 -11.570 1.00 0.00 10 ASN A CA 7
ATOM 10150 C C . ASN A 1 10 ? 7.069 -14.023 -10.546 1.00 0.00 10 ASN A C 7
ATOM 10151 O O . ASN A 1 10 ? 5.861 -13.848 -10.709 1.00 0.00 10 ASN A O 7
ATOM 10162 N N . ARG A 1 11 ? 7.731 -13.561 -9.490 1.00 0.00 11 ARG A N 7
ATOM 10163 C CA . ARG A 1 11 ? 7.061 -12.805 -8.439 1.00 0.00 11 ARG A CA 7
ATOM 10164 C C . ARG A 1 11 ? 7.294 -11.307 -8.612 1.00 0.00 11 ARG A C 7
ATOM 10165 O O . ARG A 1 11 ? 8.382 -10.862 -8.978 1.00 0.00 11 ARG A O 7
ATOM 10186 N N . PRO A 1 12 ? 6.249 -10.510 -8.345 1.00 0.00 12 PRO A N 7
ATOM 10187 C CA . PRO A 1 12 ? 6.315 -9.051 -8.465 1.00 0.00 12 PRO A CA 7
ATOM 10188 C C . PRO A 1 12 ? 7.196 -8.420 -7.391 1.00 0.00 12 PRO A C 7
ATOM 10189 O O . PRO A 1 12 ? 6.935 -8.565 -6.196 1.00 0.00 12 PRO A O 7
ATOM 10200 N N . VAL A 1 13 ? 8.239 -7.720 -7.824 1.00 0.00 13 VAL A N 7
ATOM 10201 C CA . VAL A 1 13 ? 9.158 -7.066 -6.899 1.00 0.00 13 VAL A CA 7
ATOM 10202 C C . VAL A 1 13 ? 8.588 -5.742 -6.404 1.00 0.00 13 VAL A C 7
ATOM 10203 O O . VAL A 1 13 ? 8.127 -4.918 -7.194 1.00 0.00 13 VAL A O 7
ATOM 10216 N N . PHE A 1 14 ? 8.623 -5.543 -5.091 1.00 0.00 14 PHE A N 7
ATOM 10217 C CA . PHE A 1 14 ? 8.110 -4.318 -4.489 1.00 0.00 14 PHE A CA 7
ATOM 10218 C C . PHE A 1 14 ? 9.222 -3.285 -4.324 1.00 0.00 14 PHE A C 7
ATOM 10219 O O . PHE A 1 14 ? 10.059 -3.394 -3.429 1.00 0.00 14 PHE A O 7
ATOM 10236 N N . LYS A 1 15 ? 9.223 -2.283 -5.197 1.00 0.00 15 LYS A N 7
ATOM 10237 C CA . LYS A 1 15 ? 10.230 -1.229 -5.151 1.00 0.00 15 LYS A CA 7
ATOM 10238 C C . LYS A 1 15 ? 9.944 -0.253 -4.014 1.00 0.00 15 LYS A C 7
ATOM 10239 O O . LYS A 1 15 ? 8.802 0.158 -3.811 1.00 0.00 15 LYS A O 7
ATOM 10258 N N . GLU A 1 16 ? 10.988 0.115 -3.278 1.00 0.00 16 GLU A N 7
ATOM 10259 C CA . GLU A 1 16 ? 10.847 1.044 -2.163 1.00 0.00 16 GLU A CA 7
ATOM 10260 C C . GLU A 1 16 ? 9.916 0.475 -1.096 1.00 0.00 16 GLU A C 7
ATOM 10261 O O . GLU A 1 16 ? 9.059 1.181 -0.565 1.00 0.00 16 GLU A O 7
ATOM 10273 N N . GLY A 1 17 ? 10.091 -0.806 -0.788 1.00 0.00 17 GLY A N 7
ATOM 10274 C CA . GLY A 1 17 ? 9.259 -1.448 0.213 1.00 0.00 17 GLY A CA 7
ATOM 10275 C C . GLY A 1 17 ? 8.994 -0.553 1.407 1.00 0.00 17 GLY A C 7
ATOM 10276 O O . GLY A 1 17 ? 7.853 -0.166 1.658 1.00 0.00 17 GLY A O 7
ATOM 10280 N N . GLN A 1 18 ? 10.049 -0.226 2.146 1.00 0.00 18 GLN A N 7
ATOM 10281 C CA . GLN A 1 18 ? 9.924 0.627 3.322 1.00 0.00 18 GLN A CA 7
ATOM 10282 C C . GLN A 1 18 ? 10.175 2.088 2.964 1.00 0.00 18 GLN A C 7
ATOM 10283 O O . GLN A 1 18 ? 11.207 2.427 2.385 1.00 0.00 18 GLN A O 7
ATOM 10297 N N . VAL A 1 19 ? 9.224 2.949 3.311 1.00 0.00 19 VAL A N 7
ATOM 10298 C CA . VAL A 1 19 ? 9.343 4.375 3.027 1.00 0.00 19 VAL A CA 7
ATOM 10299 C C . VAL A 1 19 ? 8.547 5.203 4.029 1.00 0.00 19 VAL A C 7
ATOM 10300 O O . VAL A 1 19 ? 7.404 4.877 4.349 1.00 0.00 19 VAL A O 7
ATOM 10313 N N . GLU A 1 20 ? 9.159 6.275 4.522 1.00 0.00 20 GLU A N 7
ATOM 10314 C CA . GLU A 1 20 ? 8.506 7.150 5.488 1.00 0.00 20 GLU A CA 7
ATOM 10315 C C . GLU A 1 20 ? 7.912 8.375 4.799 1.00 0.00 20 GLU A C 7
ATOM 10316 O O . GLU A 1 20 ? 8.624 9.146 4.156 1.00 0.00 20 GLU A O 7
ATOM 10328 N N . VAL A 1 21 ? 6.601 8.547 4.938 1.00 0.00 21 VAL A N 7
ATOM 10329 C CA . VAL A 1 21 ? 5.910 9.678 4.330 1.00 0.00 21 VAL A CA 7
ATOM 10330 C C . VAL A 1 21 ? 5.266 10.564 5.391 1.00 0.00 21 VAL A C 7
ATOM 10331 O O . VAL A 1 21 ? 4.935 10.102 6.484 1.00 0.00 21 VAL A O 7
ATOM 10344 N N . HIS A 1 22 ? 5.090 11.839 5.062 1.00 0.00 22 HIS A N 7
ATOM 10345 C CA . HIS A 1 22 ? 4.484 12.791 5.987 1.00 0.00 22 HIS A CA 7
ATOM 10346 C C . HIS A 1 22 ? 3.135 13.273 5.463 1.00 0.00 22 HIS A C 7
ATOM 10347 O O . HIS A 1 22 ? 3.022 13.703 4.314 1.00 0.00 22 HIS A O 7
ATOM 10362 N N . ILE A 1 23 ? 2.115 13.199 6.311 1.00 0.00 23 ILE A N 7
ATOM 10363 C CA . ILE A 1 23 ? 0.774 13.629 5.933 1.00 0.00 23 ILE A CA 7
ATOM 10364 C C . ILE A 1 23 ? 0.009 14.165 7.138 1.00 0.00 23 ILE A C 7
ATOM 10365 O O . ILE A 1 23 ? 0.033 13.591 8.227 1.00 0.00 23 ILE A O 7
ATOM 10381 N N . PRO A 1 24 ? -0.689 15.293 6.941 1.00 0.00 24 PRO A N 7
ATOM 10382 C CA . PRO A 1 24 ? -1.478 15.932 7.999 1.00 0.00 24 PRO A CA 7
ATOM 10383 C C . PRO A 1 24 ? -2.711 15.118 8.374 1.00 0.00 24 PRO A C 7
ATOM 10384 O O . PRO A 1 24 ? -3.270 14.403 7.543 1.00 0.00 24 PRO A O 7
ATOM 10395 N N . GLU A 1 25 ? -3.130 15.232 9.630 1.00 0.00 25 GLU A N 7
ATOM 10396 C CA . GLU A 1 25 ? -4.299 14.505 10.114 1.00 0.00 25 GLU A CA 7
ATOM 10397 C C . GLU A 1 25 ? -5.575 15.034 9.466 1.00 0.00 25 GLU A C 7
ATOM 10398 O O . GLU A 1 25 ? -6.534 14.291 9.263 1.00 0.00 25 GLU A O 7
ATOM 10410 N N . ASN A 1 26 ? -5.578 16.323 9.145 1.00 0.00 26 ASN A N 7
ATOM 10411 C CA . ASN A 1 26 ? -6.736 16.953 8.521 1.00 0.00 26 ASN A CA 7
ATOM 10412 C C . ASN A 1 26 ? -6.666 16.836 7.001 1.00 0.00 26 ASN A C 7
ATOM 10413 O O . ASN A 1 26 ? -7.482 17.417 6.286 1.00 0.00 26 ASN A O 7
ATOM 10424 N N . ALA A 1 27 ? -5.687 16.080 6.516 1.00 0.00 27 ALA A N 7
ATOM 10425 C CA . ALA A 1 27 ? -5.511 15.885 5.082 1.00 0.00 27 ALA A CA 7
ATOM 10426 C C . ALA A 1 27 ? -6.856 15.714 4.383 1.00 0.00 27 ALA A C 7
ATOM 10427 O O . ALA A 1 27 ? -7.782 15.095 4.908 1.00 0.00 27 ALA A O 7
ATOM 10434 N N . PRO A 1 28 ? -6.969 16.275 3.170 1.00 0.00 28 PRO A N 7
ATOM 10435 C CA . PRO A 1 28 ? -8.197 16.198 2.373 1.00 0.00 28 PRO A CA 7
ATOM 10436 C C . PRO A 1 28 ? -8.464 14.789 1.854 1.00 0.00 28 PRO A C 7
ATOM 10437 O O . PRO A 1 28 ? -7.579 14.148 1.286 1.00 0.00 28 PRO A O 7
ATOM 10448 N N . VAL A 1 29 ? -9.688 14.312 2.054 1.00 0.00 29 VAL A N 7
ATOM 10449 C CA . VAL A 1 29 ? -10.072 12.979 1.604 1.00 0.00 29 VAL A CA 7
ATOM 10450 C C . VAL A 1 29 ? -9.732 12.776 0.132 1.00 0.00 29 VAL A C 7
ATOM 10451 O O . VAL A 1 29 ? -10.208 13.512 -0.732 1.00 0.00 29 VAL A O 7
ATOM 10464 N N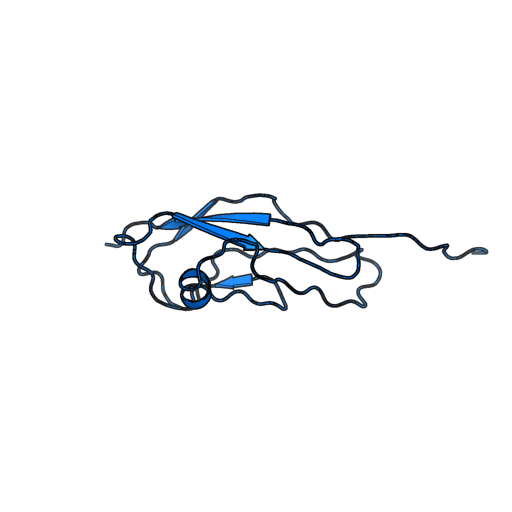 . GLY A 1 30 ? -8.906 11.773 -0.147 1.00 0.00 30 GLY A N 7
ATOM 10465 C CA . GLY A 1 30 ? -8.517 11.491 -1.516 1.00 0.00 30 GLY A CA 7
ATOM 10466 C C . GLY A 1 30 ? -7.086 11.897 -1.808 1.00 0.00 30 GLY A C 7
ATOM 10467 O O . GLY A 1 30 ? -6.686 12.004 -2.968 1.00 0.00 30 GLY A O 7
ATOM 10471 N N . THR A 1 31 ? -6.311 12.128 -0.752 1.00 0.00 31 THR A N 7
ATOM 10472 C CA . THR A 1 31 ? -4.917 12.528 -0.900 1.00 0.00 31 THR A CA 7
ATOM 10473 C C . THR A 1 31 ? -4.034 11.332 -1.237 1.00 0.00 31 THR A C 7
ATOM 10474 O O . THR A 1 31 ? -4.223 10.239 -0.703 1.00 0.00 31 THR A O 7
ATOM 10485 N N . SER A 1 32 ? -3.069 11.547 -2.125 1.00 0.00 32 SER A N 7
ATOM 10486 C CA . SER A 1 32 ? -2.158 10.485 -2.535 1.00 0.00 32 SER A CA 7
ATOM 10487 C C . SER A 1 32 ? -1.057 10.282 -1.498 1.00 0.00 32 SER A C 7
ATOM 10488 O O . SER A 1 32 ? -0.180 11.130 -1.333 1.00 0.00 32 SER A O 7
ATOM 10496 N N . VAL A 1 33 ? -1.111 9.151 -0.801 1.00 0.00 33 VAL A N 7
ATOM 10497 C CA . VAL A 1 33 ? -0.119 8.835 0.220 1.00 0.00 33 VAL A CA 7
ATOM 10498 C C . VAL A 1 33 ? 1.113 8.181 -0.395 1.00 0.00 33 VAL A C 7
ATOM 10499 O O . VAL A 1 33 ? 2.172 8.801 -0.497 1.00 0.00 33 VAL A O 7
ATOM 10512 N N . ILE A 1 34 ? 0.968 6.925 -0.804 1.00 0.00 34 ILE A N 7
ATOM 10513 C CA . ILE A 1 34 ? 2.068 6.187 -1.411 1.00 0.00 34 ILE A CA 7
ATOM 10514 C C . ILE A 1 34 ? 1.589 5.365 -2.603 1.00 0.00 34 ILE A C 7
ATOM 10515 O O . ILE A 1 34 ? 0.490 4.811 -2.585 1.00 0.00 34 ILE A O 7
ATOM 10531 N N . GLN A 1 35 ? 2.421 5.291 -3.637 1.00 0.00 35 GLN A N 7
ATOM 10532 C CA . GLN A 1 35 ? 2.082 4.535 -4.837 1.00 0.00 35 GLN A CA 7
ATOM 10533 C C . GLN A 1 35 ? 3.034 3.360 -5.028 1.00 0.00 35 GLN A C 7
ATOM 10534 O O . GLN A 1 35 ? 4.188 3.539 -5.420 1.00 0.00 35 GLN A O 7
ATOM 10548 N N . LEU A 1 36 ? 2.545 2.157 -4.748 1.00 0.00 36 LEU A N 7
ATOM 10549 C CA . LEU A 1 36 ? 3.353 0.950 -4.888 1.00 0.00 36 LEU A CA 7
ATOM 10550 C C . LEU A 1 36 ? 3.409 0.499 -6.344 1.00 0.00 36 LEU A C 7
ATOM 10551 O O . LEU A 1 36 ? 2.375 0.270 -6.974 1.00 0.00 36 LEU A O 7
ATOM 10567 N N . HIS A 1 37 ? 4.622 0.370 -6.872 1.00 0.00 37 HIS A N 7
ATOM 10568 C CA . HIS A 1 37 ? 4.812 -0.058 -8.254 1.00 0.00 37 HIS A CA 7
ATOM 10569 C C . HIS A 1 37 ? 5.433 -1.450 -8.311 1.00 0.00 37 HIS A C 7
ATOM 10570 O O . HIS A 1 37 ? 6.616 -1.625 -8.020 1.00 0.00 37 HIS A O 7
ATOM 10585 N N . ALA A 1 38 ? 4.627 -2.438 -8.687 1.00 0.00 38 ALA A N 7
ATOM 10586 C CA . ALA A 1 38 ? 5.098 -3.814 -8.783 1.00 0.00 38 ALA A CA 7
ATOM 10587 C C . ALA A 1 38 ? 4.695 -4.440 -10.114 1.00 0.00 38 ALA A C 7
ATOM 10588 O O . ALA A 1 38 ? 3.580 -4.940 -10.265 1.00 0.00 38 ALA A O 7
ATOM 10595 N N . THR A 1 39 ? 5.610 -4.409 -11.078 1.00 0.00 39 THR A N 7
ATOM 10596 C CA . THR A 1 39 ? 5.349 -4.972 -12.397 1.00 0.00 39 THR A CA 7
ATOM 10597 C C . THR A 1 39 ? 6.423 -5.981 -12.785 1.00 0.00 39 THR A C 7
ATOM 10598 O O . THR A 1 39 ? 7.618 -5.695 -12.700 1.00 0.00 39 THR A O 7
ATOM 10609 N N . ASP A 1 40 ? 5.991 -7.163 -13.213 1.00 0.00 40 ASP A N 7
ATOM 10610 C CA . ASP A 1 40 ? 6.917 -8.215 -13.617 1.00 0.00 40 ASP A CA 7
ATOM 10611 C C . ASP A 1 40 ? 6.774 -8.522 -15.104 1.00 0.00 40 ASP A C 7
ATOM 10612 O O . ASP A 1 40 ? 5.888 -7.994 -15.775 1.00 0.00 40 ASP A O 7
ATOM 10621 N N . ALA A 1 41 ? 7.654 -9.379 -15.613 1.00 0.00 41 ALA A N 7
ATOM 10622 C CA . ALA A 1 41 ? 7.625 -9.757 -17.021 1.00 0.00 41 ALA A CA 7
ATOM 10623 C C . ALA A 1 41 ? 6.193 -9.945 -17.510 1.00 0.00 41 ALA A C 7
ATOM 10624 O O . ALA A 1 41 ? 5.512 -10.891 -17.115 1.00 0.00 41 ALA A O 7
ATOM 10631 N N . ASP A 1 42 ? 5.743 -9.038 -18.370 1.00 0.00 42 ASP A N 7
ATOM 10632 C CA . ASP A 1 42 ? 4.391 -9.104 -18.913 1.00 0.00 42 ASP A CA 7
ATOM 10633 C C . ASP A 1 42 ? 4.404 -9.655 -20.335 1.00 0.00 42 ASP A C 7
ATOM 10634 O O . ASP A 1 42 ? 3.758 -9.107 -21.229 1.00 0.00 42 ASP A O 7
ATOM 10643 N N . ILE A 1 43 ? 5.144 -10.740 -20.538 1.00 0.00 43 ILE A N 7
ATOM 10644 C CA . ILE A 1 43 ? 5.240 -11.364 -21.851 1.00 0.00 43 ILE A CA 7
ATOM 10645 C C . ILE A 1 43 ? 4.216 -12.484 -22.004 1.00 0.00 43 ILE A C 7
ATOM 10646 O O . ILE A 1 43 ? 4.360 -13.555 -21.416 1.00 0.00 43 ILE A O 7
ATOM 10662 N N . GLY A 1 44 ? 3.183 -12.229 -22.801 1.00 0.00 44 GLY A N 7
ATOM 10663 C CA . GLY A 1 44 ? 2.151 -13.226 -23.019 1.00 0.00 44 GLY A CA 7
ATOM 10664 C C . GLY A 1 44 ? 0.794 -12.775 -22.516 1.00 0.00 44 GLY A C 7
ATOM 10665 O O . GLY A 1 44 ? -0.040 -12.307 -23.292 1.00 0.00 44 GLY A O 7
ATOM 10669 N N . SER A 1 45 ? 0.570 -12.917 -21.213 1.00 0.00 45 SER A N 7
ATOM 10670 C CA . SER A 1 45 ? -0.698 -12.525 -20.608 1.00 0.00 45 SER A CA 7
ATOM 10671 C C . SER A 1 45 ? -0.506 -11.344 -19.662 1.00 0.00 45 SER A C 7
ATOM 10672 O O . SER A 1 45 ? 0.491 -11.263 -18.947 1.00 0.00 45 SER A O 7
ATOM 10680 N N . ASN A 1 46 ? -1.471 -10.429 -19.666 1.00 0.00 46 ASN A N 7
ATOM 10681 C CA . ASN A 1 46 ? -1.409 -9.251 -18.809 1.00 0.00 46 ASN A CA 7
ATOM 10682 C C . ASN A 1 46 ? -1.937 -9.565 -17.412 1.00 0.00 46 ASN A C 7
ATOM 10683 O O . ASN A 1 46 ? -3.080 -9.250 -17.084 1.00 0.00 46 ASN A O 7
ATOM 10694 N N . ALA A 1 47 ? -1.095 -10.189 -16.594 1.00 0.00 47 ALA A N 7
ATOM 10695 C CA . ALA A 1 47 ? -1.475 -10.544 -15.233 1.00 0.00 47 ALA A CA 7
ATOM 10696 C C . ALA A 1 47 ? -1.920 -9.314 -14.449 1.00 0.00 47 ALA A C 7
ATOM 10697 O O . ALA A 1 47 ? -1.197 -8.322 -14.369 1.00 0.00 47 ALA A O 7
ATOM 10704 N N . GLU A 1 48 ? -3.116 -9.387 -13.872 1.00 0.00 48 GLU A N 7
ATOM 10705 C CA . GLU A 1 48 ? -3.657 -8.278 -13.095 1.00 0.00 48 GLU A CA 7
ATOM 10706 C C . GLU A 1 48 ? -3.425 -8.494 -11.603 1.00 0.00 48 GLU A C 7
ATOM 10707 O O . GLU A 1 48 ? -4.293 -9.007 -10.897 1.00 0.00 48 GLU A O 7
ATOM 10719 N N . ILE A 1 49 ? -2.247 -8.100 -11.130 1.00 0.00 49 ILE A N 7
ATOM 10720 C CA . ILE A 1 49 ? -1.900 -8.250 -9.723 1.00 0.00 49 ILE A CA 7
ATOM 10721 C C . ILE A 1 49 ? -2.854 -7.458 -8.834 1.00 0.00 49 ILE A C 7
ATOM 10722 O O . ILE A 1 49 ? -3.028 -6.252 -9.013 1.00 0.00 49 ILE A O 7
ATOM 10738 N N . ARG A 1 50 ? -3.468 -8.144 -7.876 1.00 0.00 50 ARG A N 7
ATOM 10739 C CA . ARG A 1 50 ? -4.404 -7.504 -6.959 1.00 0.00 50 ARG A CA 7
ATOM 10740 C C . ARG A 1 50 ? -3.771 -7.313 -5.583 1.00 0.00 50 ARG A C 7
ATOM 10741 O O . ARG A 1 50 ? -3.275 -8.264 -4.979 1.00 0.00 50 ARG A O 7
ATOM 10762 N N . TYR A 1 51 ? -3.792 -6.077 -5.095 1.00 0.00 51 TYR A N 7
ATOM 10763 C CA . TYR A 1 51 ? -3.219 -5.760 -3.793 1.00 0.00 51 TYR A CA 7
ATOM 10764 C C . TYR A 1 51 ? -4.260 -5.909 -2.688 1.00 0.00 51 TYR A C 7
ATOM 10765 O O . TYR A 1 51 ? -5.353 -5.346 -2.770 1.00 0.00 51 TYR A O 7
ATOM 10783 N N . ILE A 1 52 ? -3.913 -6.670 -1.656 1.00 0.00 52 ILE A N 7
ATOM 10784 C CA . ILE A 1 52 ? -4.816 -6.891 -0.533 1.00 0.00 52 ILE A CA 7
ATOM 10785 C C . ILE A 1 52 ? -4.124 -6.601 0.794 1.00 0.00 52 ILE A C 7
ATOM 10786 O O . ILE A 1 52 ? -2.896 -6.562 0.871 1.00 0.00 52 ILE A O 7
ATOM 10802 N N . PHE A 1 53 ? -4.921 -6.401 1.839 1.00 0.00 53 PHE A N 7
ATOM 10803 C CA . PHE A 1 53 ? -4.386 -6.115 3.165 1.00 0.00 53 PHE A CA 7
ATOM 10804 C C . PHE A 1 53 ? -3.555 -7.287 3.680 1.00 0.00 53 PHE A C 7
ATOM 10805 O O . PHE A 1 53 ? -3.914 -8.448 3.488 1.00 0.00 53 PHE A O 7
ATOM 10822 N N . GLY A 1 54 ? -2.442 -6.973 4.336 1.00 0.00 54 GLY A N 7
ATOM 10823 C CA . GLY A 1 54 ? -1.577 -8.009 4.869 1.00 0.00 54 GLY A CA 7
ATOM 10824 C C . GLY A 1 54 ? -2.231 -8.790 5.992 1.00 0.00 54 GLY A C 7
ATOM 10825 O O . GLY A 1 54 ? -3.453 -8.930 6.029 1.00 0.00 54 GLY A O 7
ATOM 10829 N N . ALA A 1 55 ? -1.415 -9.300 6.908 1.00 0.00 55 ALA A N 7
ATOM 10830 C CA . ALA A 1 55 ? -1.922 -10.071 8.037 1.00 0.00 55 ALA A CA 7
ATOM 10831 C C . ALA A 1 55 ? -1.889 -9.249 9.321 1.00 0.00 55 ALA A C 7
ATOM 10832 O O . ALA A 1 55 ? -1.066 -8.345 9.469 1.00 0.00 55 ALA A O 7
ATOM 10839 N N . GLN A 1 56 ? -2.788 -9.568 10.246 1.00 0.00 56 GLN A N 7
ATOM 10840 C CA . GLN A 1 56 ? -2.862 -8.858 11.517 1.00 0.00 56 GLN A CA 7
ATOM 10841 C C . GLN A 1 56 ? -2.921 -7.350 11.295 1.00 0.00 56 GLN A C 7
ATOM 10842 O O . GLN A 1 56 ? -2.139 -6.595 11.874 1.00 0.00 56 GLN A O 7
ATOM 10856 N N . VAL A 1 57 ? -3.855 -6.917 10.454 1.00 0.00 57 VAL A N 7
ATOM 10857 C CA . VAL A 1 57 ? -4.017 -5.499 10.155 1.00 0.00 57 VAL A CA 7
ATOM 10858 C C . VAL A 1 57 ? -5.155 -4.893 10.969 1.00 0.00 57 VAL A C 7
ATOM 10859 O O . VAL A 1 57 ? -6.235 -5.473 11.073 1.00 0.00 57 VAL A O 7
ATOM 10872 N N . ALA A 1 58 ? -4.904 -3.722 11.546 1.00 0.00 58 ALA A N 7
ATOM 10873 C CA . ALA A 1 58 ? -5.908 -3.036 12.349 1.00 0.00 58 ALA A CA 7
ATOM 10874 C C . ALA A 1 58 ? -7.078 -2.572 11.487 1.00 0.00 58 ALA A C 7
ATOM 10875 O O . ALA A 1 58 ? -6.909 -2.158 10.340 1.00 0.00 58 ALA A O 7
ATOM 10882 N N . PRO A 1 59 ? -8.293 -2.642 12.050 1.00 0.00 59 PRO A N 7
ATOM 10883 C CA . PRO A 1 59 ? -9.514 -2.234 11.349 1.00 0.00 59 PRO A CA 7
ATOM 10884 C C . PRO A 1 59 ? -9.589 -0.724 11.145 1.00 0.00 59 PRO A C 7
ATOM 10885 O O . PRO A 1 59 ? -9.963 -0.251 10.073 1.00 0.00 59 PRO A O 7
ATOM 10896 N N . ALA A 1 60 ? -9.229 0.026 12.181 1.00 0.00 60 ALA A N 7
ATOM 10897 C CA . ALA A 1 60 ? -9.253 1.482 12.114 1.00 0.00 60 ALA A CA 7
ATOM 10898 C C . ALA A 1 60 ? -8.580 1.984 10.841 1.00 0.00 60 ALA A C 7
ATOM 10899 O O . ALA A 1 60 ? -9.162 2.761 10.084 1.00 0.00 60 ALA A O 7
ATOM 10906 N N . THR A 1 61 ? -7.350 1.536 10.611 1.00 0.00 61 THR A N 7
ATOM 10907 C CA . THR A 1 61 ? -6.597 1.941 9.431 1.00 0.00 61 THR A CA 7
ATOM 10908 C C . THR A 1 61 ? -7.327 1.548 8.151 1.00 0.00 61 THR A C 7
ATOM 10909 O O . THR A 1 61 ? -7.718 2.405 7.358 1.00 0.00 61 THR A O 7
ATOM 10920 N N . LYS A 1 62 ? -7.509 0.246 7.956 1.00 0.00 62 LYS A N 7
ATOM 10921 C CA . LYS A 1 62 ? -8.194 -0.262 6.774 1.00 0.00 62 LYS A CA 7
ATOM 10922 C C . LYS A 1 62 ? -9.379 0.626 6.407 1.00 0.00 62 LYS A C 7
ATOM 10923 O O . LYS A 1 62 ? -9.732 0.753 5.235 1.00 0.00 62 LYS A O 7
ATOM 10942 N N . ARG A 1 63 ? -9.987 1.239 7.417 1.00 0.00 63 ARG A N 7
ATOM 10943 C CA . ARG A 1 63 ? -11.132 2.115 7.201 1.00 0.00 63 ARG A CA 7
ATOM 10944 C C . ARG A 1 63 ? -10.677 3.517 6.807 1.00 0.00 63 ARG A C 7
ATOM 10945 O O . ARG A 1 63 ? -11.141 4.076 5.813 1.00 0.00 63 ARG A O 7
ATOM 10966 N N . LEU A 1 64 ? -9.766 4.080 7.594 1.00 0.00 64 LEU A N 7
ATOM 10967 C CA . LEU A 1 64 ? -9.248 5.418 7.328 1.00 0.00 64 LEU A CA 7
ATOM 10968 C C . LEU A 1 64 ? -8.580 5.481 5.958 1.00 0.00 64 LEU A C 7
ATOM 10969 O O . LEU A 1 64 ? -8.905 6.339 5.137 1.00 0.00 64 LEU A O 7
ATOM 10985 N N . PHE A 1 65 ? -7.647 4.566 5.718 1.00 0.00 65 PHE A N 7
ATOM 10986 C CA . PHE A 1 65 ? -6.934 4.517 4.446 1.00 0.00 65 PHE A CA 7
ATOM 10987 C C . PHE A 1 65 ? -7.531 3.453 3.529 1.00 0.00 65 PHE A C 7
ATOM 10988 O O . PHE A 1 65 ? -7.766 2.319 3.946 1.00 0.00 65 PHE A O 7
ATOM 11005 N N . ALA A 1 66 ? -7.775 3.829 2.278 1.00 0.00 66 ALA A N 7
ATOM 11006 C CA . ALA A 1 66 ? -8.343 2.908 1.301 1.00 0.00 66 ALA A CA 7
ATOM 11007 C C . ALA A 1 66 ? -7.279 2.418 0.325 1.00 0.00 66 ALA A C 7
ATOM 11008 O O . ALA A 1 66 ? -6.694 3.207 -0.419 1.00 0.00 66 ALA A O 7
ATOM 11015 N N . LEU A 1 67 ? -7.032 1.113 0.332 1.00 0.00 67 LEU A N 7
ATOM 11016 C CA . LEU A 1 67 ? -6.037 0.518 -0.553 1.00 0.00 67 LEU A CA 7
ATOM 11017 C C . LEU A 1 67 ? -6.681 0.031 -1.847 1.00 0.00 67 LEU A C 7
ATOM 11018 O O . LEU A 1 67 ? -7.098 -1.122 -1.948 1.00 0.00 67 LEU A O 7
ATOM 11034 N N . ASN A 1 68 ? -6.756 0.917 -2.834 1.00 0.00 68 ASN A N 7
ATOM 11035 C CA . ASN A 1 68 ? -7.347 0.577 -4.123 1.00 0.00 68 ASN A CA 7
ATOM 11036 C C . ASN A 1 68 ? -6.762 -0.724 -4.664 1.00 0.00 68 ASN A C 7
ATOM 11037 O O . ASN A 1 68 ? -5.548 -0.860 -4.802 1.00 0.00 68 ASN A O 7
ATOM 11048 N N . ASN A 1 69 ? -7.637 -1.678 -4.968 1.00 0.00 69 ASN A N 7
ATOM 11049 C CA . ASN A 1 69 ? -7.207 -2.969 -5.494 1.00 0.00 69 ASN A CA 7
ATOM 11050 C C . ASN A 1 69 ? -7.207 -2.962 -7.020 1.00 0.00 69 ASN A C 7
ATOM 11051 O O . ASN A 1 69 ? -7.345 -4.007 -7.657 1.00 0.00 69 ASN A O 7
ATOM 11062 N N . THR A 1 70 ? -7.049 -1.777 -7.601 1.00 0.00 70 THR A N 7
ATOM 11063 C CA . THR A 1 70 ? -7.030 -1.633 -9.051 1.00 0.00 70 THR A CA 7
ATOM 11064 C C . THR A 1 70 ? -5.738 -0.976 -9.522 1.00 0.00 70 THR A C 7
ATOM 11065 O O . THR A 1 70 ? -5.277 -1.217 -10.638 1.00 0.00 70 THR A O 7
ATOM 11076 N N . THR A 1 71 ? -5.156 -0.143 -8.664 1.00 0.00 71 THR A N 7
ATOM 11077 C CA . THR A 1 71 ? -3.917 0.550 -8.993 1.00 0.00 71 THR A CA 7
ATOM 11078 C C . THR A 1 71 ? -2.855 0.313 -7.925 1.00 0.00 71 THR A C 7
ATOM 11079 O O . THR A 1 71 ? -1.658 0.334 -8.210 1.00 0.00 71 THR A O 7
ATOM 11090 N N . GLY A 1 72 ? -3.301 0.088 -6.693 1.00 0.00 72 GLY A N 7
ATOM 11091 C CA . GLY A 1 72 ? -2.375 -0.150 -5.601 1.00 0.00 72 GLY A CA 7
ATOM 11092 C C . GLY A 1 72 ? -1.842 1.136 -5.003 1.00 0.00 72 GLY A C 7
ATOM 11093 O O . GLY A 1 72 ? -0.681 1.206 -4.595 1.00 0.00 72 GLY A O 7
ATOM 11097 N N . LEU A 1 73 ? -2.689 2.159 -4.951 1.00 0.00 73 LEU A N 7
ATOM 11098 C CA . LEU A 1 73 ? -2.296 3.451 -4.399 1.00 0.00 73 LEU A CA 7
ATOM 11099 C C . LEU A 1 73 ? -3.046 3.741 -3.103 1.00 0.00 73 LEU A C 7
ATOM 11100 O O . LEU A 1 73 ? -4.266 3.588 -3.033 1.00 0.00 73 LEU A O 7
ATOM 11116 N N . ILE A 1 74 ? -2.309 4.161 -2.080 1.00 0.00 74 ILE A N 7
ATOM 11117 C CA . ILE A 1 74 ? -2.906 4.476 -0.788 1.00 0.00 74 ILE A CA 7
ATOM 11118 C C . ILE A 1 74 ? -3.459 5.896 -0.769 1.00 0.00 74 ILE A C 7
ATOM 11119 O O . ILE A 1 74 ? -2.814 6.833 -1.244 1.00 0.00 74 ILE A O 7
ATOM 11135 N N . THR A 1 75 ? -4.658 6.052 -0.216 1.00 0.00 75 THR A N 7
ATOM 11136 C CA . THR A 1 75 ? -5.298 7.359 -0.134 1.00 0.00 75 THR A CA 7
ATOM 11137 C C . THR A 1 75 ? -6.002 7.542 1.206 1.00 0.00 75 THR A C 7
ATOM 11138 O O . THR A 1 75 ? -6.065 6.619 2.018 1.00 0.00 75 THR A O 7
ATOM 11149 N N . VAL A 1 76 ? -6.533 8.740 1.430 1.00 0.00 76 VAL A N 7
ATOM 11150 C CA . VAL A 1 76 ? -7.235 9.045 2.671 1.00 0.00 76 VAL A CA 7
ATOM 11151 C C . VAL A 1 76 ? -8.746 8.986 2.477 1.00 0.00 76 VAL A C 7
ATOM 11152 O O . VAL A 1 76 ? -9.326 9.826 1.790 1.00 0.00 76 VAL A O 7
ATOM 11165 N N . GLN A 1 77 ? -9.377 7.987 3.086 1.00 0.00 77 GLN A N 7
ATOM 11166 C CA . GLN A 1 77 ? -10.821 7.819 2.979 1.00 0.00 77 GLN A CA 7
ATOM 11167 C C . GLN A 1 77 ? -11.549 8.708 3.982 1.00 0.00 77 GLN A C 7
ATOM 11168 O O . GLN A 1 77 ? -12.603 9.267 3.680 1.00 0.00 77 GLN A O 7
ATOM 11182 N N . ARG A 1 78 ? -10.979 8.833 5.177 1.00 0.00 78 ARG A N 7
ATOM 11183 C CA . ARG A 1 78 ? -11.575 9.653 6.225 1.00 0.00 78 ARG A CA 7
ATOM 11184 C C . ARG A 1 78 ? -10.496 10.353 7.047 1.00 0.00 78 ARG A C 7
ATOM 11185 O O . ARG A 1 78 ? -9.363 9.880 7.132 1.00 0.00 78 ARG A O 7
ATOM 11206 N N . SER A 1 79 ? -10.857 11.481 7.649 1.00 0.00 79 SER A N 7
ATOM 11207 C CA . SER A 1 79 ? -9.919 12.248 8.461 1.00 0.00 79 SER A CA 7
ATOM 11208 C C . SER A 1 79 ? -9.111 11.329 9.372 1.00 0.00 79 SER A C 7
ATOM 11209 O O . SER A 1 79 ? -9.552 10.230 9.713 1.00 0.00 79 SER A O 7
ATOM 11217 N N . LEU A 1 80 ? -7.928 11.787 9.764 1.00 0.00 80 LEU A N 7
ATOM 11218 C CA . LEU A 1 80 ? -7.057 11.007 10.637 1.00 0.00 80 LEU A CA 7
ATOM 11219 C C . LEU A 1 80 ? -6.860 11.708 11.977 1.00 0.00 80 LEU A C 7
ATOM 11220 O O . LEU A 1 80 ? -7.133 12.901 12.111 1.00 0.00 80 LEU A O 7
ATOM 11236 N N . ASP A 1 81 ? -6.383 10.960 12.966 1.00 0.00 81 ASP A N 7
ATOM 11237 C CA . ASP A 1 81 ? -6.146 11.510 14.296 1.00 0.00 81 ASP A CA 7
ATOM 11238 C C . ASP A 1 81 ? -4.717 11.232 14.752 1.00 0.00 81 ASP A C 7
ATOM 11239 O O . ASP A 1 81 ? -4.260 10.089 14.731 1.00 0.00 81 ASP A O 7
ATOM 11248 N N . ARG A 1 82 ? -4.017 12.284 15.163 1.00 0.00 82 ARG A N 7
ATOM 11249 C CA . ARG A 1 82 ? -2.640 12.154 15.622 1.00 0.00 82 ARG A CA 7
ATOM 11250 C C . ARG A 1 82 ? -2.593 11.753 17.094 1.00 0.00 82 ARG A C 7
ATOM 11251 O O . ARG A 1 82 ? -1.785 10.916 17.493 1.00 0.00 82 ARG A O 7
ATOM 11272 N N . GLU A 1 83 ? -3.465 12.358 17.895 1.00 0.00 83 GLU A N 7
ATOM 11273 C CA . GLU A 1 83 ? -3.521 12.065 19.322 1.00 0.00 83 GLU A CA 7
ATOM 11274 C C . GLU A 1 83 ? -3.587 10.560 19.566 1.00 0.00 83 GLU A C 7
ATOM 11275 O O . GLU A 1 83 ? -2.873 10.027 20.416 1.00 0.00 83 GLU A O 7
ATOM 11287 N N . GLU A 1 84 ? -4.449 9.881 18.815 1.00 0.00 84 GLU A N 7
ATOM 11288 C CA . GLU A 1 84 ? -4.608 8.439 18.951 1.00 0.00 84 GLU A CA 7
ATOM 11289 C C . GLU A 1 84 ? -3.375 7.703 18.434 1.00 0.00 84 GLU A C 7
ATOM 11290 O O . GLU A 1 84 ? -2.665 7.045 19.195 1.00 0.00 84 GLU A O 7
ATOM 11302 N N . THR A 1 85 ? -3.126 7.820 17.133 1.00 0.00 85 THR A N 7
ATOM 11303 C CA . THR A 1 85 ? -1.980 7.166 16.513 1.00 0.00 85 THR A CA 7
ATOM 11304 C C . THR A 1 85 ? -1.106 8.173 15.775 1.00 0.00 85 THR A C 7
ATOM 11305 O O . THR A 1 85 ? -1.609 9.052 15.076 1.00 0.00 85 THR A O 7
ATOM 11316 N N . ALA A 1 86 ? 0.207 8.038 15.934 1.00 0.00 86 ALA A N 7
ATOM 11317 C CA . ALA A 1 86 ? 1.152 8.935 15.280 1.00 0.00 86 ALA A CA 7
ATOM 11318 C C . ALA A 1 86 ? 1.676 8.329 13.983 1.00 0.00 86 ALA A C 7
ATOM 11319 O O . ALA A 1 86 ? 1.941 9.043 13.015 1.00 0.00 86 ALA A O 7
ATOM 11326 N N . ILE A 1 87 ? 1.825 7.008 13.970 1.00 0.00 87 ILE A N 7
ATOM 11327 C CA . ILE A 1 87 ? 2.318 6.307 12.791 1.00 0.00 87 ILE A CA 7
ATOM 11328 C C . ILE A 1 87 ? 1.301 5.285 12.294 1.00 0.00 87 ILE A C 7
ATOM 11329 O O . ILE A 1 87 ? 0.561 4.696 13.083 1.00 0.00 87 ILE A O 7
ATOM 11345 N N . HIS A 1 88 ? 1.271 5.077 10.982 1.00 0.00 88 HIS A N 7
ATOM 11346 C CA . HIS A 1 88 ? 0.346 4.124 10.379 1.00 0.00 88 HIS A CA 7
ATOM 11347 C C . HIS A 1 88 ? 1.090 3.139 9.482 1.00 0.00 88 HIS A C 7
ATOM 11348 O O . HIS A 1 88 ? 1.671 3.524 8.467 1.00 0.00 88 HIS A O 7
ATOM 11363 N N . LYS A 1 89 ? 1.068 1.866 9.863 1.00 0.00 89 LYS A N 7
ATOM 11364 C CA . LYS A 1 89 ? 1.739 0.825 9.093 1.00 0.00 89 LYS A CA 7
ATOM 11365 C C . LYS A 1 89 ? 0.739 0.047 8.243 1.00 0.00 89 LYS A C 7
ATOM 11366 O O . LYS A 1 89 ? -0.102 -0.682 8.768 1.00 0.00 89 LYS A O 7
ATOM 11385 N N . VAL A 1 90 ? 0.838 0.207 6.927 1.00 0.00 90 VAL A N 7
ATOM 11386 C CA . VAL A 1 90 ? -0.056 -0.482 6.004 1.00 0.00 90 VAL A CA 7
ATOM 11387 C C . VAL A 1 90 ? 0.705 -1.496 5.157 1.00 0.00 90 VAL A C 7
ATOM 11388 O O . VAL A 1 90 ? 1.530 -1.128 4.320 1.00 0.00 90 VAL A O 7
ATOM 11401 N N . THR A 1 91 ? 0.421 -2.776 5.378 1.00 0.00 91 THR A N 7
ATOM 11402 C CA . THR A 1 91 ? 1.078 -3.844 4.636 1.00 0.00 91 THR A CA 7
ATOM 11403 C C . THR A 1 91 ? 0.328 -4.160 3.347 1.00 0.00 91 THR A C 7
ATOM 11404 O O . THR A 1 91 ? -0.901 -4.238 3.335 1.00 0.00 91 THR A O 7
ATOM 11415 N N . VAL A 1 92 ? 1.075 -4.342 2.262 1.00 0.00 92 VAL A N 7
ATOM 11416 C CA . VAL A 1 92 ? 0.480 -4.652 0.968 1.00 0.00 92 VAL A CA 7
ATOM 11417 C C . VAL A 1 92 ? 1.060 -5.938 0.390 1.00 0.00 92 VAL A C 7
ATOM 11418 O O . VAL A 1 92 ? 2.279 -6.106 0.320 1.00 0.00 92 VAL A O 7
ATOM 11431 N N . LEU A 1 93 ? 0.181 -6.843 -0.024 1.00 0.00 93 LEU A N 7
ATOM 11432 C CA . LEU A 1 93 ? 0.606 -8.116 -0.598 1.00 0.00 93 LEU A CA 7
ATOM 11433 C C . LEU A 1 93 ? 0.195 -8.217 -2.063 1.00 0.00 93 LEU A C 7
ATOM 11434 O O . LEU A 1 93 ? -0.951 -7.943 -2.417 1.00 0.00 93 LEU A O 7
ATOM 11450 N N . ALA A 1 94 ? 1.139 -8.613 -2.911 1.00 0.00 94 ALA A N 7
ATOM 11451 C CA . ALA A 1 94 ? 0.874 -8.754 -4.338 1.00 0.00 94 ALA A CA 7
ATOM 11452 C C . ALA A 1 94 ? 1.004 -10.208 -4.779 1.00 0.00 94 ALA A C 7
ATOM 11453 O O . ALA A 1 94 ? 2.106 -10.751 -4.843 1.00 0.00 94 ALA A O 7
ATOM 11460 N N . SER A 1 95 ? -0.130 -10.833 -5.081 1.00 0.00 95 SER A N 7
ATOM 11461 C CA . SER A 1 95 ? -0.143 -12.226 -5.511 1.00 0.00 95 SER A CA 7
ATOM 11462 C C . SER A 1 95 ? -0.538 -12.337 -6.981 1.00 0.00 95 SER A C 7
ATOM 11463 O O . SER A 1 95 ? -1.568 -11.808 -7.400 1.00 0.00 95 SER A O 7
ATOM 11471 N N . ASP A 1 96 ? 0.288 -13.028 -7.758 1.00 0.00 96 ASP A N 7
ATOM 11472 C CA . ASP A 1 96 ? 0.026 -13.210 -9.182 1.00 0.00 96 ASP A CA 7
ATOM 11473 C C . ASP A 1 96 ? -0.120 -14.690 -9.522 1.00 0.00 96 ASP A C 7
ATOM 11474 O O . ASP A 1 96 ? -1.102 -15.101 -10.139 1.00 0.00 96 ASP A O 7
ATOM 11483 N N . GLY A 1 97 ? 0.865 -15.485 -9.117 1.00 0.00 97 GLY A N 7
ATOM 11484 C CA . GLY A 1 97 ? 0.828 -16.910 -9.389 1.00 0.00 97 GLY A CA 7
ATOM 11485 C C . GLY A 1 97 ? 2.018 -17.644 -8.805 1.00 0.00 97 GLY A C 7
ATOM 11486 O O . GLY A 1 97 ? 2.574 -18.543 -9.436 1.00 0.00 97 GLY A O 7
ATOM 11490 N N . SER A 1 98 ? 2.413 -17.259 -7.595 1.00 0.00 98 SER A N 7
ATOM 11491 C CA . SER A 1 98 ? 3.550 -17.882 -6.928 1.00 0.00 98 SER A CA 7
ATOM 11492 C C . SER A 1 98 ? 3.124 -18.511 -5.604 1.00 0.00 98 SER A C 7
ATOM 11493 O O . SER A 1 98 ? 1.975 -18.380 -5.184 1.00 0.00 98 SER A O 7
ATOM 11501 N N . SER A 1 99 ? 4.060 -19.195 -4.953 1.00 0.00 99 SER A N 7
ATOM 11502 C CA . SER A 1 99 ? 3.782 -19.848 -3.679 1.00 0.00 99 SER A CA 7
ATOM 11503 C C . SER A 1 99 ? 3.298 -18.837 -2.644 1.00 0.00 99 SER A C 7
ATOM 11504 O O . SER A 1 99 ? 2.223 -18.989 -2.064 1.00 0.00 99 SER A O 7
ATOM 11512 N N . THR A 1 100 ? 4.101 -17.802 -2.417 1.00 0.00 100 THR A N 7
ATOM 11513 C CA . THR A 1 100 ? 3.758 -16.765 -1.452 1.00 0.00 100 THR A CA 7
ATOM 11514 C C . THR A 1 100 ? 3.975 -15.375 -2.038 1.00 0.00 100 THR A C 7
ATOM 11515 O O . THR A 1 100 ? 4.987 -15.097 -2.682 1.00 0.00 100 THR A O 7
ATOM 11526 N N . PRO A 1 101 ? 3.005 -14.477 -1.810 1.00 0.00 101 PRO A N 7
ATOM 11527 C CA . PRO A 1 101 ? 3.069 -13.099 -2.306 1.00 0.00 101 PRO A CA 7
ATOM 11528 C C . PRO A 1 101 ? 4.134 -12.275 -1.591 1.00 0.00 101 PRO A C 7
ATOM 11529 O O . PRO A 1 101 ? 4.609 -12.652 -0.521 1.00 0.00 101 PRO A O 7
ATOM 11540 N N . ALA A 1 102 ? 4.503 -11.147 -2.190 1.00 0.00 102 ALA A N 7
ATOM 11541 C CA . ALA A 1 102 ? 5.510 -10.268 -1.609 1.00 0.00 102 ALA A CA 7
ATOM 11542 C C . ALA A 1 102 ? 4.892 -9.334 -0.574 1.00 0.00 102 ALA A C 7
ATOM 11543 O O . ALA A 1 102 ? 3.736 -8.932 -0.700 1.00 0.00 102 ALA A O 7
ATOM 11550 N N . ARG A 1 103 ? 5.670 -8.994 0.448 1.00 0.00 103 ARG A N 7
ATOM 11551 C CA . ARG A 1 103 ? 5.198 -8.110 1.506 1.00 0.00 103 ARG A CA 7
ATOM 11552 C C . ARG A 1 103 ? 5.982 -6.800 1.510 1.00 0.00 103 ARG A C 7
ATOM 11553 O O . ARG A 1 103 ? 7.205 -6.798 1.377 1.00 0.00 103 ARG A O 7
ATOM 11574 N N . ALA A 1 104 ? 5.268 -5.690 1.663 1.00 0.00 104 ALA A N 7
ATOM 11575 C CA . ALA A 1 104 ? 5.896 -4.375 1.686 1.00 0.00 104 ALA A CA 7
ATOM 11576 C C . ALA A 1 104 ? 5.200 -3.450 2.678 1.00 0.00 104 ALA A C 7
ATOM 11577 O O . ALA A 1 104 ? 3.992 -3.226 2.593 1.00 0.00 104 ALA A O 7
ATOM 11584 N N . THR A 1 105 ? 5.968 -2.916 3.622 1.00 0.00 105 THR A N 7
ATOM 11585 C CA . THR A 1 105 ? 5.425 -2.017 4.633 1.00 0.00 105 THR A CA 7
ATOM 11586 C C . THR A 1 105 ? 5.751 -0.564 4.309 1.00 0.00 105 THR A C 7
ATOM 11587 O O . THR A 1 105 ? 6.867 -0.243 3.901 1.00 0.00 105 THR A O 7
ATOM 11598 N N . VAL A 1 106 ? 4.769 0.313 4.492 1.00 0.00 106 VAL A N 7
ATOM 11599 C CA . VAL A 1 106 ? 4.952 1.734 4.221 1.00 0.00 106 VAL A CA 7
ATOM 11600 C C . VAL A 1 106 ? 4.709 2.569 5.473 1.00 0.00 106 VAL A C 7
ATOM 11601 O O . VAL A 1 106 ? 3.585 2.651 5.970 1.00 0.00 106 VAL A O 7
ATOM 11614 N N . THR A 1 107 ? 5.770 3.188 5.981 1.00 0.00 107 THR A N 7
ATOM 11615 C CA . THR A 1 107 ? 5.672 4.016 7.177 1.00 0.00 107 THR A CA 7
ATOM 11616 C C . THR A 1 107 ? 5.007 5.352 6.867 1.00 0.00 107 THR A C 7
ATOM 11617 O O . THR A 1 107 ? 5.514 6.138 6.066 1.00 0.00 107 THR A O 7
ATOM 11628 N N . ILE A 1 108 ? 3.870 5.603 7.506 1.00 0.00 108 ILE A N 7
ATOM 11629 C CA . ILE A 1 108 ? 3.137 6.846 7.300 1.00 0.00 108 ILE A CA 7
ATOM 11630 C C . ILE A 1 108 ? 3.080 7.671 8.581 1.00 0.00 108 ILE A C 7
ATOM 11631 O O . ILE A 1 108 ? 2.404 7.300 9.540 1.00 0.00 108 ILE A O 7
ATOM 11647 N N . ASN A 1 109 ? 3.794 8.792 8.589 1.00 0.00 109 ASN A N 7
ATOM 11648 C CA . ASN A 1 109 ? 3.824 9.671 9.752 1.00 0.00 109 ASN A CA 7
ATOM 11649 C C . ASN A 1 109 ? 2.666 10.664 9.714 1.00 0.00 109 ASN A C 7
ATOM 11650 O O . ASN A 1 109 ? 2.207 11.058 8.642 1.00 0.00 109 ASN A O 7
ATOM 11661 N N . VAL A 1 110 ? 2.199 11.065 10.892 1.00 0.00 110 VAL A N 7
ATOM 11662 C CA . VAL A 1 110 ? 1.096 12.013 10.994 1.00 0.00 110 VAL A CA 7
ATOM 11663 C C . VAL A 1 110 ? 1.560 13.332 11.601 1.00 0.00 110 VAL A C 7
ATOM 11664 O O . VAL A 1 110 ? 1.940 13.391 12.771 1.00 0.00 110 VAL A O 7
ATOM 11677 N N . THR A 1 111 ? 1.526 14.392 10.798 1.00 0.00 111 THR A N 7
ATOM 11678 C CA . THR A 1 111 ? 1.944 15.711 11.255 1.00 0.00 111 THR A CA 7
ATOM 11679 C C . THR A 1 111 ? 0.740 16.594 11.561 1.00 0.00 111 THR A C 7
ATOM 11680 O O . THR A 1 111 ? -0.398 16.235 11.257 1.00 0.00 111 THR A O 7
ATOM 11691 N N . ASP A 1 112 ? 0.997 17.750 12.162 1.00 0.00 112 ASP A N 7
ATOM 11692 C CA . ASP A 1 112 ? -0.067 18.686 12.507 1.00 0.00 112 ASP A CA 7
ATOM 11693 C C . ASP A 1 112 ? -0.135 19.828 11.498 1.00 0.00 112 ASP A C 7
ATOM 11694 O O . ASP A 1 112 ? 0.889 20.276 10.983 1.00 0.00 112 ASP A O 7
ATOM 11703 N N . VAL A 1 113 ? -1.348 20.293 11.220 1.00 0.00 113 VAL A N 7
ATOM 11704 C CA . VAL A 1 113 ? -1.550 21.383 10.272 1.00 0.00 113 VAL A CA 7
ATOM 11705 C C . VAL A 1 113 ? -1.570 22.732 10.982 1.00 0.00 113 VAL A C 7
ATOM 11706 O O . VAL A 1 113 ? -1.334 23.772 10.368 1.00 0.00 113 VAL A O 7
ATOM 11719 N N . ASN A 1 114 ? -1.852 22.707 12.281 1.00 0.00 114 ASN A N 7
ATOM 11720 C CA . ASN A 1 114 ? -1.903 23.929 13.076 1.00 0.00 114 ASN A CA 7
ATOM 11721 C C . ASN A 1 114 ? -0.626 24.099 13.893 1.00 0.00 114 ASN A C 7
ATOM 11722 O O . ASN A 1 114 ? 0.021 25.145 13.840 1.00 0.00 114 ASN A O 7
ATOM 11733 N N . GLY A 1 1 ? 14.240 -2.648 -24.731 1.00 0.00 1 GLY A N 8
ATOM 11734 C CA . GLY A 1 1 ? 14.806 -3.961 -24.979 1.00 0.00 1 GLY A CA 8
ATOM 11735 C C . GLY A 1 1 ? 16.313 -3.923 -25.137 1.00 0.00 1 GLY A C 8
ATOM 11736 O O . GLY A 1 1 ? 16.825 -3.862 -26.255 1.00 0.00 1 GLY A O 8
ATOM 11740 N N . SER A 1 2 ? 17.025 -3.959 -24.015 1.00 0.00 2 SER A N 8
ATOM 11741 C CA . SER A 1 2 ? 18.482 -3.922 -24.034 1.00 0.00 2 SER A CA 8
ATOM 11742 C C . SER A 1 2 ? 19.063 -4.926 -23.042 1.00 0.00 2 SER A C 8
ATOM 11743 O O . SER A 1 2 ? 18.494 -5.163 -21.977 1.00 0.00 2 SER A O 8
ATOM 11751 N N . SER A 1 3 ? 20.200 -5.513 -23.402 1.00 0.00 3 SER A N 8
ATOM 11752 C CA . SER A 1 3 ? 20.858 -6.494 -22.547 1.00 0.00 3 SER A CA 8
ATOM 11753 C C . SER A 1 3 ? 21.624 -5.807 -21.421 1.00 0.00 3 SER A C 8
ATOM 11754 O O . SER A 1 3 ? 22.292 -4.797 -21.636 1.00 0.00 3 SER A O 8
ATOM 11762 N N . GLY A 1 4 ? 21.522 -6.364 -20.218 1.00 0.00 4 GLY A N 8
ATOM 11763 C CA . GLY A 1 4 ? 22.210 -5.793 -19.075 1.00 0.00 4 GLY A CA 8
ATOM 11764 C C . GLY A 1 4 ? 22.173 -6.702 -17.862 1.00 0.00 4 GLY A C 8
ATOM 11765 O O . GLY A 1 4 ? 23.206 -6.972 -17.249 1.00 0.00 4 GLY A O 8
ATOM 11769 N N . SER A 1 5 ? 20.981 -7.173 -17.514 1.00 0.00 5 SER A N 8
ATOM 11770 C CA . SER A 1 5 ? 20.813 -8.053 -16.363 1.00 0.00 5 SER A CA 8
ATOM 11771 C C . SER A 1 5 ? 21.386 -9.437 -16.649 1.00 0.00 5 SER A C 8
ATOM 11772 O O . SER A 1 5 ? 21.271 -9.951 -17.762 1.00 0.00 5 SER A O 8
ATOM 11780 N N . SER A 1 6 ? 22.004 -10.036 -15.636 1.00 0.00 6 SER A N 8
ATOM 11781 C CA . SER A 1 6 ? 22.599 -11.359 -15.778 1.00 0.00 6 SER A CA 8
ATOM 11782 C C . SER A 1 6 ? 21.538 -12.448 -15.655 1.00 0.00 6 SER A C 8
ATOM 11783 O O . SER A 1 6 ? 21.446 -13.339 -16.498 1.00 0.00 6 SER A O 8
ATOM 11791 N N . GLY A 1 7 ? 20.738 -12.370 -14.596 1.00 0.00 7 GLY A N 8
ATOM 11792 C CA . GLY A 1 7 ? 19.693 -13.354 -14.380 1.00 0.00 7 GLY A CA 8
ATOM 11793 C C . GLY A 1 7 ? 18.452 -12.753 -13.752 1.00 0.00 7 GLY A C 8
ATOM 11794 O O . GLY A 1 7 ? 18.535 -12.049 -12.746 1.00 0.00 7 GLY A O 8
ATOM 11798 N N . ASN A 1 8 ? 17.296 -13.031 -14.347 1.00 0.00 8 ASN A N 8
ATOM 11799 C CA . ASN A 1 8 ? 16.031 -12.511 -13.840 1.00 0.00 8 ASN A CA 8
ATOM 11800 C C . ASN A 1 8 ? 15.288 -13.574 -13.038 1.00 0.00 8 ASN A C 8
ATOM 11801 O O . ASN A 1 8 ? 15.300 -14.754 -13.390 1.00 0.00 8 ASN A O 8
ATOM 11812 N N . ASP A 1 9 ? 14.641 -13.149 -11.958 1.00 0.00 9 ASP A N 8
ATOM 11813 C CA . ASP A 1 9 ? 13.890 -14.064 -11.107 1.00 0.00 9 ASP A CA 8
ATOM 11814 C C . ASP A 1 9 ? 12.413 -14.073 -11.488 1.00 0.00 9 ASP A C 8
ATOM 11815 O O . ASP A 1 9 ? 11.926 -13.154 -12.145 1.00 0.00 9 ASP A O 8
ATOM 11824 N N . ASN A 1 10 ? 11.706 -15.118 -11.071 1.00 0.00 10 ASN A N 8
ATOM 11825 C CA . ASN A 1 10 ? 10.284 -15.248 -11.370 1.00 0.00 10 ASN A CA 8
ATOM 11826 C C . ASN A 1 10 ? 9.435 -14.734 -10.211 1.00 0.00 10 ASN A C 8
ATOM 11827 O O . ASN A 1 10 ? 8.574 -15.447 -9.695 1.00 0.00 10 ASN A O 8
ATOM 11838 N N . ARG A 1 11 ? 9.684 -13.492 -9.808 1.00 0.00 11 ARG A N 8
ATOM 11839 C CA . ARG A 1 11 ? 8.944 -12.883 -8.710 1.00 0.00 11 ARG A CA 8
ATOM 11840 C C . ARG A 1 11 ? 9.009 -11.361 -8.789 1.00 0.00 11 ARG A C 8
ATOM 11841 O O . ARG A 1 11 ? 10.022 -10.777 -9.175 1.00 0.00 11 ARG A O 8
ATOM 11862 N N . PRO A 1 12 ? 7.903 -10.701 -8.414 1.00 0.00 12 PRO A N 8
ATOM 11863 C CA . PRO A 1 12 ? 7.809 -9.238 -8.434 1.00 0.00 12 PRO A CA 8
ATOM 11864 C C . PRO A 1 12 ? 8.678 -8.587 -7.363 1.00 0.00 12 PRO A C 8
ATOM 11865 O O . PRO A 1 12 ? 9.224 -9.267 -6.494 1.00 0.00 12 PRO A O 8
ATOM 11876 N N . VAL A 1 13 ? 8.802 -7.265 -7.431 1.00 0.00 13 VAL A N 8
ATOM 11877 C CA . VAL A 1 13 ? 9.603 -6.522 -6.466 1.00 0.00 13 VAL A CA 8
ATOM 11878 C C . VAL A 1 13 ? 9.035 -5.126 -6.239 1.00 0.00 13 VAL A C 8
ATOM 11879 O O . VAL A 1 13 ? 8.749 -4.398 -7.190 1.00 0.00 13 VAL A O 8
ATOM 11892 N N . PHE A 1 14 ? 8.874 -4.757 -4.973 1.00 0.00 14 PHE A N 8
ATOM 11893 C CA . PHE A 1 14 ? 8.340 -3.447 -4.620 1.00 0.00 14 PHE A CA 8
ATOM 11894 C C . PHE A 1 14 ? 9.391 -2.359 -4.817 1.00 0.00 14 PHE A C 8
ATOM 11895 O O . PHE A 1 14 ? 10.567 -2.553 -4.509 1.00 0.00 14 PHE A O 8
ATOM 11912 N N . LYS A 1 15 ? 8.959 -1.214 -5.334 1.00 0.00 15 LYS A N 8
ATOM 11913 C CA . LYS A 1 15 ? 9.861 -0.093 -5.572 1.00 0.00 15 LYS A CA 8
ATOM 11914 C C . LYS A 1 15 ? 10.816 0.096 -4.398 1.00 0.00 15 LYS A C 8
ATOM 11915 O O . LYS A 1 15 ? 12.023 0.241 -4.586 1.00 0.00 15 LYS A O 8
ATOM 11934 N N . GLU A 1 16 ? 10.266 0.093 -3.188 1.00 0.00 16 GLU A N 8
ATOM 11935 C CA . GLU A 1 16 ? 11.071 0.264 -1.984 1.00 0.00 16 GLU A CA 8
ATOM 11936 C C . GLU A 1 16 ? 10.427 -0.442 -0.794 1.00 0.00 16 GLU A C 8
ATOM 11937 O O . GLU A 1 16 ? 9.330 -0.087 -0.366 1.00 0.00 16 GLU A O 8
ATOM 11949 N N . GLY A 1 17 ? 11.119 -1.446 -0.264 1.00 0.00 17 GLY A N 8
ATOM 11950 C CA . GLY A 1 17 ? 10.600 -2.188 0.870 1.00 0.00 17 GLY A CA 8
ATOM 11951 C C . GLY A 1 17 ? 9.981 -1.285 1.919 1.00 0.00 17 GLY A C 8
ATOM 11952 O O . GLY A 1 17 ? 8.768 -1.302 2.123 1.00 0.00 17 GLY A O 8
ATOM 11956 N N . GLN A 1 18 ? 10.817 -0.496 2.586 1.00 0.00 18 GLN A N 8
ATOM 11957 C CA . GLN A 1 18 ? 10.344 0.416 3.621 1.00 0.00 18 GLN A CA 8
ATOM 11958 C C . GLN A 1 18 ? 10.462 1.866 3.164 1.00 0.00 18 GLN A C 8
ATOM 11959 O O . GLN A 1 18 ? 11.487 2.275 2.618 1.00 0.00 18 GLN A O 8
ATOM 11973 N N . VAL A 1 19 ? 9.405 2.641 3.390 1.00 0.00 19 VAL A N 8
ATOM 11974 C CA . VAL A 1 19 ? 9.390 4.046 3.002 1.00 0.00 19 VAL A CA 8
ATOM 11975 C C . VAL A 1 19 ? 8.588 4.881 3.994 1.00 0.00 19 VAL A C 8
ATOM 11976 O O . VAL A 1 19 ? 7.576 4.427 4.526 1.00 0.00 19 VAL A O 8
ATOM 11989 N N . GLU A 1 20 ? 9.047 6.105 4.236 1.00 0.00 20 GLU A N 8
ATOM 11990 C CA . GLU A 1 20 ? 8.371 7.004 5.164 1.00 0.00 20 GLU A CA 8
ATOM 11991 C C . GLU A 1 20 ? 7.700 8.153 4.418 1.00 0.00 20 GLU A C 8
ATOM 11992 O O . GLU A 1 20 ? 8.315 8.801 3.570 1.00 0.00 20 GLU A O 8
ATOM 12004 N N . VAL A 1 21 ? 6.434 8.401 4.739 1.00 0.00 21 VAL A N 8
ATOM 12005 C CA . VAL A 1 21 ? 5.679 9.472 4.100 1.00 0.00 21 VAL A CA 8
ATOM 12006 C C . VAL A 1 21 ? 5.160 10.469 5.130 1.00 0.00 21 VAL A C 8
ATOM 12007 O O . VAL A 1 21 ? 4.839 10.100 6.260 1.00 0.00 21 VAL A O 8
ATOM 12020 N N . HIS A 1 22 ? 5.078 11.735 4.732 1.00 0.00 22 HIS A N 8
ATOM 12021 C CA . HIS A 1 22 ? 4.596 12.786 5.621 1.00 0.00 22 HIS A CA 8
ATOM 12022 C C . HIS A 1 22 ? 3.288 13.377 5.104 1.00 0.00 22 HIS A C 8
ATOM 12023 O O . HIS A 1 22 ? 3.254 13.997 4.040 1.00 0.00 22 HIS A O 8
ATOM 12038 N N . ILE A 1 23 ? 2.215 13.181 5.862 1.00 0.00 23 ILE A N 8
ATOM 12039 C CA . ILE A 1 23 ? 0.906 13.696 5.480 1.00 0.00 23 ILE A CA 8
ATOM 12040 C C . ILE A 1 23 ? 0.164 14.260 6.687 1.00 0.00 23 ILE A C 8
ATOM 12041 O O . ILE A 1 23 ? 0.145 13.670 7.767 1.00 0.00 23 ILE A O 8
ATOM 12057 N N . PRO A 1 24 ? -0.466 15.429 6.500 1.00 0.00 24 PRO A N 8
ATOM 12058 C CA . PRO A 1 24 ? -1.224 16.098 7.561 1.00 0.00 24 PRO A CA 8
ATOM 12059 C C . PRO A 1 24 ? -2.507 15.353 7.916 1.00 0.00 24 PRO A C 8
ATOM 12060 O O . PRO A 1 24 ? -3.047 14.607 7.100 1.00 0.00 24 PRO A O 8
ATOM 12071 N N . GLU A 1 25 ? -2.988 15.560 9.138 1.00 0.00 25 GLU A N 8
ATOM 12072 C CA . GLU A 1 25 ? -4.207 14.906 9.599 1.00 0.00 25 GLU A CA 8
ATOM 12073 C C . GLU A 1 25 ? -5.432 15.477 8.890 1.00 0.00 25 GLU A C 8
ATOM 12074 O O . GLU A 1 25 ? -6.368 14.749 8.563 1.00 0.00 25 GLU A O 8
ATOM 12086 N N . ASN A 1 26 ? -5.417 16.785 8.657 1.00 0.00 26 ASN A N 8
ATOM 12087 C CA . ASN A 1 26 ? -6.527 17.455 7.988 1.00 0.00 26 ASN A CA 8
ATOM 12088 C C . ASN A 1 26 ? -6.475 17.221 6.482 1.00 0.00 26 ASN A C 8
ATOM 12089 O O . ASN A 1 26 ? -7.332 17.700 5.739 1.00 0.00 26 ASN A O 8
ATOM 12100 N N . ALA A 1 27 ? -5.464 16.482 6.038 1.00 0.00 27 ALA A N 8
ATOM 12101 C CA . ALA A 1 27 ? -5.301 16.183 4.620 1.00 0.00 27 ALA A CA 8
ATOM 12102 C C . ALA A 1 27 ? -6.653 15.975 3.945 1.00 0.00 27 ALA A C 8
ATOM 12103 O O . ALA A 1 27 ? -7.587 15.424 4.527 1.00 0.00 27 ALA A O 8
ATOM 12110 N N . PRO A 1 28 ? -6.762 16.428 2.687 1.00 0.00 28 PRO A N 8
ATOM 12111 C CA . PRO A 1 28 ? -7.995 16.303 1.905 1.00 0.00 28 PRO A CA 8
ATOM 12112 C C . PRO A 1 28 ? -8.291 14.859 1.515 1.00 0.00 28 PRO A C 8
ATOM 12113 O O . PRO A 1 28 ? -7.421 14.152 1.005 1.00 0.00 28 PRO A O 8
ATOM 12124 N N . VAL A 1 29 ? -9.524 14.426 1.758 1.00 0.00 29 VAL A N 8
ATOM 12125 C CA . VAL A 1 29 ? -9.935 13.066 1.431 1.00 0.00 29 VAL A CA 8
ATOM 12126 C C . VAL A 1 29 ? -9.672 12.750 -0.038 1.00 0.00 29 VAL A C 8
ATOM 12127 O O . VAL A 1 29 ? -10.135 13.461 -0.929 1.00 0.00 29 VAL A O 8
ATOM 12140 N N . GLY A 1 30 ? -8.925 11.678 -0.282 1.00 0.00 30 GLY A N 8
ATOM 12141 C CA . GLY A 1 30 ? -8.613 11.286 -1.644 1.00 0.00 30 GLY A CA 8
ATOM 12142 C C . GLY A 1 30 ? -7.141 11.439 -1.969 1.00 0.00 30 GLY A C 8
ATOM 12143 O O . GLY A 1 30 ? -6.686 11.032 -3.039 1.00 0.00 30 GLY A O 8
ATOM 12147 N N . THR A 1 31 ? -6.391 12.030 -1.044 1.00 0.00 31 THR A N 8
ATOM 12148 C CA . THR A 1 31 ? -4.961 12.239 -1.237 1.00 0.00 31 THR A CA 8
ATOM 12149 C C . THR A 1 31 ? -4.231 10.913 -1.414 1.00 0.00 31 THR A C 8
ATOM 12150 O O . THR A 1 31 ? -4.585 9.911 -0.794 1.00 0.00 31 THR A O 8
ATOM 12161 N N . SER A 1 32 ? -3.208 10.915 -2.263 1.00 0.00 32 SER A N 8
ATOM 12162 C CA . SER A 1 32 ? -2.428 9.710 -2.523 1.00 0.00 32 SER A CA 8
ATOM 12163 C C . SER A 1 32 ? -1.326 9.541 -1.481 1.00 0.00 32 SER A C 8
ATOM 12164 O O . SER A 1 32 ? -0.338 10.274 -1.482 1.00 0.00 32 SER A O 8
ATOM 12172 N N . VAL A 1 33 ? -1.505 8.568 -0.593 1.00 0.00 33 VAL A N 8
ATOM 12173 C CA . VAL A 1 33 ? -0.526 8.300 0.454 1.00 0.00 33 VAL A CA 8
ATOM 12174 C C . VAL A 1 33 ? 0.726 7.644 -0.119 1.00 0.00 33 VAL A C 8
ATOM 12175 O O . VAL A 1 33 ? 1.782 8.271 -0.206 1.00 0.00 33 VAL A O 8
ATOM 12188 N N . ILE A 1 34 ? 0.600 6.380 -0.507 1.00 0.00 34 ILE A N 8
ATOM 12189 C CA . ILE A 1 34 ? 1.721 5.640 -1.073 1.00 0.00 34 ILE A CA 8
ATOM 12190 C C . ILE A 1 34 ? 1.276 4.788 -2.257 1.00 0.00 34 ILE A C 8
ATOM 12191 O O . ILE A 1 34 ? 0.195 4.200 -2.239 1.00 0.00 34 ILE A O 8
ATOM 12207 N N . GLN A 1 35 ? 2.118 4.726 -3.284 1.00 0.00 35 GLN A N 8
ATOM 12208 C CA . GLN A 1 35 ? 1.811 3.945 -4.476 1.00 0.00 35 GLN A CA 8
ATOM 12209 C C . GLN A 1 35 ? 2.865 2.866 -4.706 1.00 0.00 35 GLN A C 8
ATOM 12210 O O . GLN A 1 35 ? 4.057 3.159 -4.806 1.00 0.00 35 GLN A O 8
ATOM 12224 N N . LEU A 1 36 ? 2.418 1.618 -4.789 1.00 0.00 36 LEU A N 8
ATOM 12225 C CA . LEU A 1 36 ? 3.322 0.494 -5.007 1.00 0.00 36 LEU A CA 8
ATOM 12226 C C . LEU A 1 36 ? 3.287 0.041 -6.463 1.00 0.00 36 LEU A C 8
ATOM 12227 O O . LEU A 1 36 ? 2.226 -0.286 -6.997 1.00 0.00 36 LEU A O 8
ATOM 12243 N N . HIS A 1 37 ? 4.453 0.021 -7.100 1.00 0.00 37 HIS A N 8
ATOM 12244 C CA . HIS A 1 37 ? 4.556 -0.395 -8.494 1.00 0.00 37 HIS A CA 8
ATOM 12245 C C . HIS A 1 37 ? 5.187 -1.780 -8.603 1.00 0.00 37 HIS A C 8
ATOM 12246 O O . HIS A 1 37 ? 6.391 -1.941 -8.404 1.00 0.00 37 HIS A O 8
ATOM 12261 N N . ALA A 1 38 ? 4.366 -2.776 -8.919 1.00 0.00 38 ALA A N 8
ATOM 12262 C CA . ALA A 1 38 ? 4.845 -4.146 -9.055 1.00 0.00 38 ALA A CA 8
ATOM 12263 C C . ALA A 1 38 ? 4.592 -4.679 -10.461 1.00 0.00 38 ALA A C 8
ATOM 12264 O O . ALA A 1 38 ? 3.448 -4.903 -10.856 1.00 0.00 38 ALA A O 8
ATOM 12271 N N . THR A 1 39 ? 5.669 -4.879 -11.215 1.00 0.00 39 THR A N 8
ATOM 12272 C CA . THR A 1 39 ? 5.564 -5.384 -12.578 1.00 0.00 39 THR A CA 8
ATOM 12273 C C . THR A 1 39 ? 6.591 -6.479 -12.840 1.00 0.00 39 THR A C 8
ATOM 12274 O O . THR A 1 39 ? 7.797 -6.230 -12.821 1.00 0.00 39 THR A O 8
ATOM 12285 N N . ASP A 1 40 ? 6.107 -7.691 -13.084 1.00 0.00 40 ASP A N 8
ATOM 12286 C CA . ASP A 1 40 ? 6.984 -8.825 -13.352 1.00 0.00 40 ASP A CA 8
ATOM 12287 C C . ASP A 1 40 ? 7.512 -8.779 -14.782 1.00 0.00 40 ASP A C 8
ATOM 12288 O O . ASP A 1 40 ? 8.688 -9.043 -15.030 1.00 0.00 40 ASP A O 8
ATOM 12297 N N . ALA A 1 41 ? 6.633 -8.443 -15.721 1.00 0.00 41 ALA A N 8
ATOM 12298 C CA . ALA A 1 41 ? 7.010 -8.361 -17.127 1.00 0.00 41 ALA A CA 8
ATOM 12299 C C . ALA A 1 41 ? 6.566 -7.036 -17.738 1.00 0.00 41 ALA A C 8
ATOM 12300 O O . ALA A 1 41 ? 5.376 -6.721 -17.763 1.00 0.00 41 ALA A O 8
ATOM 12307 N N . ASP A 1 42 ? 7.529 -6.264 -18.230 1.00 0.00 42 ASP A N 8
ATOM 12308 C CA . ASP A 1 42 ? 7.237 -4.973 -18.842 1.00 0.00 42 ASP A CA 8
ATOM 12309 C C . ASP A 1 42 ? 7.407 -5.039 -20.356 1.00 0.00 42 ASP A C 8
ATOM 12310 O O . ASP A 1 42 ? 7.172 -4.056 -21.060 1.00 0.00 42 ASP A O 8
ATOM 12319 N N . ILE A 1 43 ? 7.819 -6.201 -20.850 1.00 0.00 43 ILE A N 8
ATOM 12320 C CA . ILE A 1 43 ? 8.022 -6.394 -22.281 1.00 0.00 43 ILE A CA 8
ATOM 12321 C C . ILE A 1 43 ? 6.725 -6.808 -22.969 1.00 0.00 43 ILE A C 8
ATOM 12322 O O . ILE A 1 43 ? 6.157 -7.857 -22.667 1.00 0.00 43 ILE A O 8
ATOM 12338 N N . GLY A 1 44 ? 6.262 -5.976 -23.897 1.00 0.00 44 GLY A N 8
ATOM 12339 C CA . GLY A 1 44 ? 5.037 -6.273 -24.615 1.00 0.00 44 GLY A CA 8
ATOM 12340 C C . GLY A 1 44 ? 3.800 -6.047 -23.769 1.00 0.00 44 GLY A C 8
ATOM 12341 O O . GLY A 1 44 ? 3.231 -4.956 -23.768 1.00 0.00 44 GLY A O 8
ATOM 12345 N N . SER A 1 45 ? 3.381 -7.082 -23.047 1.00 0.00 45 SER A N 8
ATOM 12346 C CA . SER A 1 45 ? 2.200 -6.993 -22.197 1.00 0.00 45 SER A CA 8
ATOM 12347 C C . SER A 1 45 ? 2.550 -7.307 -20.745 1.00 0.00 45 SER A C 8
ATOM 12348 O O . SER A 1 45 ? 3.706 -7.575 -20.419 1.00 0.00 45 SER A O 8
ATOM 12356 N N . ASN A 1 46 ? 1.543 -7.270 -19.879 1.00 0.00 46 ASN A N 8
ATOM 12357 C CA . ASN A 1 46 ? 1.744 -7.550 -18.462 1.00 0.00 46 ASN A CA 8
ATOM 12358 C C . ASN A 1 46 ? 0.460 -8.072 -17.823 1.00 0.00 46 ASN A C 8
ATOM 12359 O O . ASN A 1 46 ? -0.620 -7.968 -18.403 1.00 0.00 46 ASN A O 8
ATOM 12370 N N . ALA A 1 47 ? 0.587 -8.632 -16.625 1.00 0.00 47 ALA A N 8
ATOM 12371 C CA . ALA A 1 47 ? -0.562 -9.167 -15.906 1.00 0.00 47 ALA A CA 8
ATOM 12372 C C . ALA A 1 47 ? -1.145 -8.130 -14.951 1.00 0.00 47 ALA A C 8
ATOM 12373 O O . ALA A 1 47 ? -0.541 -7.084 -14.714 1.00 0.00 47 ALA A O 8
ATOM 12380 N N . GLU A 1 48 ? -2.321 -8.426 -14.408 1.00 0.00 48 GLU A N 8
ATOM 12381 C CA . GLU A 1 48 ? -2.985 -7.518 -13.481 1.00 0.00 48 GLU A CA 8
ATOM 12382 C C . GLU A 1 48 ? -2.846 -8.011 -12.043 1.00 0.00 48 GLU A C 8
ATOM 12383 O O . GLU A 1 48 ? -3.575 -8.904 -11.610 1.00 0.00 48 GLU A O 8
ATOM 12395 N N . ILE A 1 49 ? -1.907 -7.422 -11.310 1.00 0.00 49 ILE A N 8
ATOM 12396 C CA . ILE A 1 49 ? -1.673 -7.801 -9.922 1.00 0.00 49 ILE A CA 8
ATOM 12397 C C . ILE A 1 49 ? -2.615 -7.055 -8.983 1.00 0.00 49 ILE A C 8
ATOM 12398 O O . ILE A 1 49 ? -2.697 -5.827 -9.016 1.00 0.00 49 ILE A O 8
ATOM 12414 N N . ARG A 1 50 ? -3.323 -7.805 -8.145 1.00 0.00 50 ARG A N 8
ATOM 12415 C CA . ARG A 1 50 ? -4.259 -7.215 -7.195 1.00 0.00 50 ARG A CA 8
ATOM 12416 C C . ARG A 1 50 ? -3.583 -6.964 -5.850 1.00 0.00 50 ARG A C 8
ATOM 12417 O O . ARG A 1 50 ? -2.886 -7.832 -5.323 1.00 0.00 50 ARG A O 8
ATOM 12438 N N . TYR A 1 51 ? -3.794 -5.774 -5.301 1.00 0.00 51 TYR A N 8
ATOM 12439 C CA . TYR A 1 51 ? -3.203 -5.407 -4.019 1.00 0.00 51 TYR A CA 8
ATOM 12440 C C . TYR A 1 51 ? -4.228 -5.520 -2.895 1.00 0.00 51 TYR A C 8
ATOM 12441 O O . TYR A 1 51 ? -5.187 -4.750 -2.835 1.00 0.00 51 TYR A O 8
ATOM 12459 N N . ILE A 1 52 ? -4.017 -6.485 -2.006 1.00 0.00 52 ILE A N 8
ATOM 12460 C CA . ILE A 1 52 ? -4.921 -6.698 -0.882 1.00 0.00 52 ILE A CA 8
ATOM 12461 C C . ILE A 1 52 ? -4.255 -6.324 0.437 1.00 0.00 52 ILE A C 8
ATOM 12462 O O . ILE A 1 52 ? -3.069 -5.994 0.475 1.00 0.00 52 ILE A O 8
ATOM 12478 N N . PHE A 1 53 ? -5.025 -6.378 1.519 1.00 0.00 53 PHE A N 8
ATOM 12479 C CA . PHE A 1 53 ? -4.510 -6.045 2.842 1.00 0.00 53 PHE A CA 8
ATOM 12480 C C . PHE A 1 53 ? -3.665 -7.187 3.400 1.00 0.00 53 PHE A C 8
ATOM 12481 O O . PHE A 1 53 ? -4.001 -8.359 3.236 1.00 0.00 53 PHE A O 8
ATOM 12498 N N . GLY A 1 54 ? -2.566 -6.835 4.059 1.00 0.00 54 GLY A N 8
ATOM 12499 C CA . GLY A 1 54 ? -1.689 -7.840 4.630 1.00 0.00 54 GLY A CA 8
ATOM 12500 C C . GLY A 1 54 ? -2.391 -8.704 5.659 1.00 0.00 54 GLY A C 8
ATOM 12501 O O . GLY A 1 54 ? -3.611 -8.858 5.622 1.00 0.00 54 GLY A O 8
ATOM 12505 N N . ALA A 1 55 ? -1.618 -9.271 6.580 1.00 0.00 55 ALA A N 8
ATOM 12506 C CA . ALA A 1 55 ? -2.173 -10.124 7.624 1.00 0.00 55 ALA A CA 8
ATOM 12507 C C . ALA A 1 55 ? -2.217 -9.395 8.962 1.00 0.00 55 ALA A C 8
ATOM 12508 O O . ALA A 1 55 ? -1.434 -8.477 9.205 1.00 0.00 55 ALA A O 8
ATOM 12515 N N . GLN A 1 56 ? -3.138 -9.810 9.827 1.00 0.00 56 GLN A N 8
ATOM 12516 C CA . GLN A 1 56 ? -3.284 -9.195 11.140 1.00 0.00 56 GLN A CA 8
ATOM 12517 C C . GLN A 1 56 ? -3.327 -7.675 11.028 1.00 0.00 56 GLN A C 8
ATOM 12518 O O . GLN A 1 56 ? -2.640 -6.967 11.766 1.00 0.00 56 GLN A O 8
ATOM 12532 N N . VAL A 1 57 ? -4.138 -7.177 10.099 1.00 0.00 57 VAL A N 8
ATOM 12533 C CA . VAL A 1 57 ? -4.271 -5.741 9.890 1.00 0.00 57 VAL A CA 8
ATOM 12534 C C . VAL A 1 57 ? -5.551 -5.209 10.525 1.00 0.00 57 VAL A C 8
ATOM 12535 O O . VAL A 1 57 ? -6.654 -5.601 10.144 1.00 0.00 57 VAL A O 8
ATOM 12548 N N . ALA A 1 58 ? -5.396 -4.314 11.495 1.00 0.00 58 ALA A N 8
ATOM 12549 C CA . ALA A 1 58 ? -6.540 -3.726 12.181 1.00 0.00 58 ALA A CA 8
ATOM 12550 C C . ALA A 1 58 ? -7.468 -3.021 11.198 1.00 0.00 58 ALA A C 8
ATOM 12551 O O . ALA A 1 58 ? -7.036 -2.475 10.183 1.00 0.00 58 ALA A O 8
ATOM 12558 N N . PRO A 1 59 ? -8.774 -3.032 11.503 1.00 0.00 59 PRO A N 8
ATOM 12559 C CA . PRO A 1 59 ? -9.789 -2.397 10.658 1.00 0.00 59 PRO A CA 8
ATOM 12560 C C . PRO A 1 59 ? -9.696 -0.875 10.683 1.00 0.00 59 PRO A C 8
ATOM 12561 O O . PRO A 1 59 ? -9.810 -0.220 9.647 1.00 0.00 59 PRO A O 8
ATOM 12572 N N . ALA A 1 60 ? -9.488 -0.319 11.872 1.00 0.00 60 ALA A N 8
ATOM 12573 C CA . ALA A 1 60 ? -9.377 1.125 12.030 1.00 0.00 60 ALA A CA 8
ATOM 12574 C C . ALA A 1 60 ? -8.430 1.720 10.993 1.00 0.00 60 ALA A C 8
ATOM 12575 O O . ALA A 1 60 ? -8.749 2.719 10.346 1.00 0.00 60 ALA A O 8
ATOM 12582 N N . THR A 1 61 ? -7.264 1.102 10.839 1.00 0.00 61 THR A N 8
ATOM 12583 C CA . THR A 1 61 ? -6.270 1.571 9.882 1.00 0.00 61 THR A CA 8
ATOM 12584 C C . THR A 1 61 ? -6.796 1.479 8.454 1.00 0.00 61 THR A C 8
ATOM 12585 O O . THR A 1 61 ? -6.435 2.283 7.595 1.00 0.00 61 THR A O 8
ATOM 12596 N N . LYS A 1 62 ? -7.651 0.493 8.206 1.00 0.00 62 LYS A N 8
ATOM 12597 C CA . LYS A 1 62 ? -8.229 0.295 6.882 1.00 0.00 62 LYS A CA 8
ATOM 12598 C C . LYS A 1 62 ? -9.376 1.271 6.638 1.00 0.00 62 LYS A C 8
ATOM 12599 O O . LYS A 1 62 ? -9.790 1.483 5.498 1.00 0.00 62 LYS A O 8
ATOM 12618 N N . ARG A 1 63 ? -9.883 1.862 7.715 1.00 0.00 63 ARG A N 8
ATOM 12619 C CA . ARG A 1 63 ? -10.982 2.815 7.616 1.00 0.00 63 ARG A CA 8
ATOM 12620 C C . ARG A 1 63 ? -10.488 4.163 7.099 1.00 0.00 63 ARG A C 8
ATOM 12621 O O . ARG A 1 63 ? -10.946 4.649 6.064 1.00 0.00 63 ARG A O 8
ATOM 12642 N N . LEU A 1 64 ? -9.551 4.762 7.826 1.00 0.00 64 LEU A N 8
ATOM 12643 C CA . LEU A 1 64 ? -8.994 6.054 7.441 1.00 0.00 64 LEU A CA 8
ATOM 12644 C C . LEU A 1 64 ? -8.320 5.972 6.075 1.00 0.00 64 LEU A C 8
ATOM 12645 O O . LEU A 1 64 ? -8.556 6.808 5.203 1.00 0.00 64 LEU A O 8
ATOM 12661 N N . PHE A 1 65 ? -7.480 4.958 5.896 1.00 0.00 65 PHE A N 8
ATOM 12662 C CA . PHE A 1 65 ? -6.772 4.765 4.636 1.00 0.00 65 PHE A CA 8
ATOM 12663 C C . PHE A 1 65 ? -7.440 3.678 3.798 1.00 0.00 65 PHE A C 8
ATOM 12664 O O . PHE A 1 65 ? -7.850 2.641 4.319 1.00 0.00 65 PHE A O 8
ATOM 12681 N N . ALA A 1 66 ? -7.545 3.925 2.496 1.00 0.00 66 ALA A N 8
ATOM 12682 C CA . ALA A 1 66 ? -8.161 2.968 1.585 1.00 0.00 66 ALA A CA 8
ATOM 12683 C C . ALA A 1 66 ? -7.169 2.501 0.526 1.00 0.00 66 ALA A C 8
ATOM 12684 O O . ALA A 1 66 ? -6.571 3.314 -0.181 1.00 0.00 66 ALA A O 8
ATOM 12691 N N . LEU A 1 67 ? -6.997 1.188 0.421 1.00 0.00 67 LEU A N 8
ATOM 12692 C CA . LEU A 1 67 ? -6.075 0.613 -0.553 1.00 0.00 67 LEU A CA 8
ATOM 12693 C C . LEU A 1 67 ? -6.824 0.122 -1.788 1.00 0.00 67 LEU A C 8
ATOM 12694 O O . LEU A 1 67 ? -7.745 -0.687 -1.687 1.00 0.00 67 LEU A O 8
ATOM 12710 N N . ASN A 1 68 ? -6.421 0.617 -2.954 1.00 0.00 68 ASN A N 8
ATOM 12711 C CA . ASN A 1 68 ? -7.052 0.228 -4.209 1.00 0.00 68 ASN A CA 8
ATOM 12712 C C . ASN A 1 68 ? -6.546 -1.134 -4.674 1.00 0.00 68 ASN A C 8
ATOM 12713 O O . ASN A 1 68 ? -5.368 -1.296 -4.987 1.00 0.00 68 ASN A O 8
ATOM 12724 N N . ASN A 1 69 ? -7.447 -2.111 -4.716 1.00 0.00 69 ASN A N 8
ATOM 12725 C CA . ASN A 1 69 ? -7.092 -3.460 -5.142 1.00 0.00 69 ASN A CA 8
ATOM 12726 C C . ASN A 1 69 ? -7.008 -3.546 -6.663 1.00 0.00 69 ASN A C 8
ATOM 12727 O O . ASN A 1 69 ? -6.888 -4.632 -7.229 1.00 0.00 69 ASN A O 8
ATOM 12738 N N . THR A 1 70 ? -7.072 -2.391 -7.319 1.00 0.00 70 THR A N 8
ATOM 12739 C CA . THR A 1 70 ? -7.004 -2.335 -8.774 1.00 0.00 70 THR A CA 8
ATOM 12740 C C . THR A 1 70 ? -5.762 -1.582 -9.238 1.00 0.00 70 THR A C 8
ATOM 12741 O O . THR A 1 70 ? -5.232 -1.843 -10.318 1.00 0.00 70 THR A O 8
ATOM 12752 N N . THR A 1 71 ? -5.302 -0.645 -8.414 1.00 0.00 71 THR A N 8
ATOM 12753 C CA . THR A 1 71 ? -4.122 0.147 -8.740 1.00 0.00 71 THR A CA 8
ATOM 12754 C C . THR A 1 71 ? -3.135 0.166 -7.579 1.00 0.00 71 THR A C 8
ATOM 12755 O O . THR A 1 71 ? -2.234 1.002 -7.531 1.00 0.00 71 THR A O 8
ATOM 12766 N N . GLY A 1 72 ? -3.309 -0.764 -6.644 1.00 0.00 72 GLY A N 8
ATOM 12767 C CA . GLY A 1 72 ? -2.425 -0.836 -5.496 1.00 0.00 72 GLY A CA 8
ATOM 12768 C C . GLY A 1 72 ? -2.034 0.534 -4.978 1.00 0.00 72 GLY A C 8
ATOM 12769 O O . GLY A 1 72 ? -0.876 0.767 -4.629 1.00 0.00 72 GLY A O 8
ATOM 12773 N N . LEU A 1 73 ? -3.000 1.444 -4.929 1.00 0.00 73 LEU A N 8
ATOM 12774 C CA . LEU A 1 73 ? -2.751 2.800 -4.452 1.00 0.00 73 LEU A CA 8
ATOM 12775 C C . LEU A 1 73 ? -3.526 3.076 -3.168 1.00 0.00 73 LEU A C 8
ATOM 12776 O O . LEU A 1 73 ? -4.726 2.810 -3.086 1.00 0.00 73 LEU A O 8
ATOM 12792 N N . ILE A 1 74 ? -2.834 3.612 -2.168 1.00 0.00 74 ILE A N 8
ATOM 12793 C CA . ILE A 1 74 ? -3.458 3.928 -0.890 1.00 0.00 74 ILE A CA 8
ATOM 12794 C C . ILE A 1 74 ? -3.816 5.408 -0.802 1.00 0.00 74 ILE A C 8
ATOM 12795 O O . ILE A 1 74 ? -2.944 6.274 -0.877 1.00 0.00 74 ILE A O 8
ATOM 12811 N N . THR A 1 75 ? -5.105 5.691 -0.642 1.00 0.00 75 THR A N 8
ATOM 12812 C CA . THR A 1 75 ? -5.579 7.066 -0.544 1.00 0.00 75 THR A CA 8
ATOM 12813 C C . THR A 1 75 ? -6.240 7.324 0.805 1.00 0.00 75 THR A C 8
ATOM 12814 O O . THR A 1 75 ? -6.612 6.389 1.515 1.00 0.00 75 THR A O 8
ATOM 12825 N N . VAL A 1 76 ? -6.386 8.599 1.153 1.00 0.00 76 VAL A N 8
ATOM 12826 C CA . VAL A 1 76 ? -7.005 8.980 2.417 1.00 0.00 76 VAL A CA 8
ATOM 12827 C C . VAL A 1 76 ? -8.525 8.908 2.328 1.00 0.00 76 VAL A C 8
ATOM 12828 O O . VAL A 1 76 ? -9.160 9.750 1.693 1.00 0.00 76 VAL A O 8
ATOM 12841 N N . GLN A 1 77 ? -9.103 7.898 2.969 1.00 0.00 77 GLN A N 8
ATOM 12842 C CA . GLN A 1 77 ? -10.550 7.716 2.962 1.00 0.00 77 GLN A CA 8
ATOM 12843 C C . GLN A 1 77 ? -11.240 8.809 3.771 1.00 0.00 77 GLN A C 8
ATOM 12844 O O . GLN A 1 77 ? -12.152 9.476 3.281 1.00 0.00 77 GLN A O 8
ATOM 12858 N N . ARG A 1 78 ? -10.799 8.988 5.012 1.00 0.00 78 ARG A N 8
ATOM 12859 C CA . ARG A 1 78 ? -11.375 10.000 5.889 1.00 0.00 78 ARG A CA 8
ATOM 12860 C C . ARG A 1 78 ? -10.292 10.676 6.724 1.00 0.00 78 ARG A C 8
ATOM 12861 O O . ARG A 1 78 ? -9.143 10.234 6.745 1.00 0.00 78 ARG A O 8
ATOM 12882 N N . SER A 1 79 ? -10.666 11.751 7.411 1.00 0.00 79 SER A N 8
ATOM 12883 C CA . SER A 1 79 ? -9.725 12.491 8.244 1.00 0.00 79 SER A CA 8
ATOM 12884 C C . SER A 1 79 ? -8.914 11.543 9.121 1.00 0.00 79 SER A C 8
ATOM 12885 O O . SER A 1 79 ? -9.364 10.445 9.451 1.00 0.00 79 SER A O 8
ATOM 12893 N N . LEU A 1 80 ? -7.714 11.974 9.495 1.00 0.00 80 LEU A N 8
ATOM 12894 C CA . LEU A 1 80 ? -6.838 11.165 10.335 1.00 0.00 80 LEU A CA 8
ATOM 12895 C C . LEU A 1 80 ? -6.793 11.709 11.759 1.00 0.00 80 LEU A C 8
ATOM 12896 O O . LEU A 1 80 ? -6.942 12.910 11.980 1.00 0.00 80 LEU A O 8
ATOM 12912 N N . ASP A 1 81 ? -6.585 10.816 12.721 1.00 0.00 81 ASP A N 8
ATOM 12913 C CA . ASP A 1 81 ? -6.518 11.207 14.124 1.00 0.00 81 ASP A CA 8
ATOM 12914 C C . ASP A 1 81 ? -5.169 10.828 14.729 1.00 0.00 81 ASP A C 8
ATOM 12915 O O . ASP A 1 81 ? -4.520 9.884 14.280 1.00 0.00 81 ASP A O 8
ATOM 12924 N N . ARG A 1 82 ? -4.755 11.572 15.750 1.00 0.00 82 ARG A N 8
ATOM 12925 C CA . ARG A 1 82 ? -3.483 11.316 16.414 1.00 0.00 82 ARG A CA 8
ATOM 12926 C C . ARG A 1 82 ? -3.701 10.920 17.872 1.00 0.00 82 ARG A C 8
ATOM 12927 O O . ARG A 1 82 ? -3.028 10.030 18.390 1.00 0.00 82 ARG A O 8
ATOM 12948 N N . GLU A 1 83 ? -4.645 11.589 18.526 1.00 0.00 83 GLU A N 8
ATOM 12949 C CA . GLU A 1 83 ? -4.950 11.307 19.924 1.00 0.00 83 GLU A CA 8
ATOM 12950 C C . GLU A 1 83 ? -4.929 9.806 20.194 1.00 0.00 83 GLU A C 8
ATOM 12951 O O . GLU A 1 83 ? -4.675 9.370 21.316 1.00 0.00 83 GLU A O 8
ATOM 12963 N N . GLU A 1 84 ? -5.198 9.020 19.156 1.00 0.00 84 GLU A N 8
ATOM 12964 C CA . GLU A 1 84 ? -5.211 7.567 19.281 1.00 0.00 84 GLU A CA 8
ATOM 12965 C C . GLU A 1 84 ? -3.898 6.967 18.788 1.00 0.00 84 GLU A C 8
ATOM 12966 O O . GLU A 1 84 ? -3.188 6.296 19.537 1.00 0.00 84 GLU A O 8
ATOM 12978 N N . THR A 1 85 ? -3.581 7.212 17.520 1.00 0.00 85 THR A N 8
ATOM 12979 C CA . THR A 1 85 ? -2.356 6.695 16.925 1.00 0.00 85 THR A CA 8
ATOM 12980 C C . THR A 1 85 ? -1.681 7.748 16.054 1.00 0.00 85 THR A C 8
ATOM 12981 O O . THR A 1 85 ? -2.342 8.457 15.295 1.00 0.00 85 THR A O 8
ATOM 12992 N N . ALA A 1 86 ? -0.360 7.845 16.167 1.00 0.00 86 ALA A N 8
ATOM 12993 C CA . ALA A 1 86 ? 0.405 8.810 15.387 1.00 0.00 86 ALA A CA 8
ATOM 12994 C C . ALA A 1 86 ? 1.034 8.152 14.164 1.00 0.00 86 ALA A C 8
ATOM 12995 O O . ALA A 1 86 ? 1.010 8.711 13.066 1.00 0.00 86 ALA A O 8
ATOM 13002 N N . ILE A 1 87 ? 1.596 6.965 14.360 1.00 0.00 87 ILE A N 8
ATOM 13003 C CA . ILE A 1 87 ? 2.231 6.231 13.272 1.00 0.00 87 ILE A CA 8
ATOM 13004 C C . ILE A 1 87 ? 1.312 5.139 12.735 1.00 0.00 87 ILE A C 8
ATOM 13005 O O . ILE A 1 87 ? 0.643 4.445 13.500 1.00 0.00 87 ILE A O 8
ATOM 13021 N N . HIS A 1 88 ? 1.287 4.991 11.414 1.00 0.00 88 HIS A N 8
ATOM 13022 C CA . HIS A 1 88 ? 0.451 3.981 10.774 1.00 0.00 88 HIS A CA 8
ATOM 13023 C C . HIS A 1 88 ? 1.292 3.059 9.896 1.00 0.00 88 HIS A C 8
ATOM 13024 O O . HIS A 1 88 ? 1.896 3.497 8.916 1.00 0.00 88 HIS A O 8
ATOM 13039 N N . LYS A 1 89 ? 1.326 1.780 10.252 1.00 0.00 89 LYS A N 8
ATOM 13040 C CA . LYS A 1 89 ? 2.091 0.795 9.497 1.00 0.00 89 LYS A CA 8
ATOM 13041 C C . LYS A 1 89 ? 1.163 -0.146 8.733 1.00 0.00 89 LYS A C 8
ATOM 13042 O O . LYS A 1 89 ? 0.539 -1.029 9.320 1.00 0.00 89 LYS A O 8
ATOM 13061 N N . VAL A 1 90 ? 1.080 0.050 7.421 1.00 0.00 90 VAL A N 8
ATOM 13062 C CA . VAL A 1 90 ? 0.231 -0.782 6.577 1.00 0.00 90 VAL A CA 8
ATOM 13063 C C . VAL A 1 90 ? 1.067 -1.679 5.670 1.00 0.00 90 VAL A C 8
ATOM 13064 O O . VAL A 1 90 ? 2.003 -1.218 5.015 1.00 0.00 90 VAL A O 8
ATOM 13077 N N . THR A 1 91 ? 0.724 -2.963 5.637 1.00 0.00 91 THR A N 8
ATOM 13078 C CA . THR A 1 91 ? 1.443 -3.925 4.811 1.00 0.00 91 THR A CA 8
ATOM 13079 C C . THR A 1 91 ? 0.600 -4.366 3.621 1.00 0.00 91 THR A C 8
ATOM 13080 O O . THR A 1 91 ? -0.429 -5.022 3.784 1.00 0.00 91 THR A O 8
ATOM 13091 N N . VAL A 1 92 ? 1.042 -4.002 2.421 1.00 0.00 92 VAL A N 8
ATOM 13092 C CA . VAL A 1 92 ? 0.329 -4.362 1.201 1.00 0.00 92 VAL A CA 8
ATOM 13093 C C . VAL A 1 92 ? 0.956 -5.584 0.539 1.00 0.00 92 VAL A C 8
ATOM 13094 O O . VAL A 1 92 ? 2.176 -5.754 0.553 1.00 0.00 92 VAL A O 8
ATOM 13107 N N . LEU A 1 93 ? 0.114 -6.431 -0.043 1.00 0.00 93 LEU A N 8
ATOM 13108 C CA . LEU A 1 93 ? 0.585 -7.639 -0.713 1.00 0.00 93 LEU A CA 8
ATOM 13109 C C . LEU A 1 93 ? 0.412 -7.525 -2.224 1.00 0.00 93 LEU A C 8
ATOM 13110 O O . LEU A 1 93 ? -0.435 -6.775 -2.707 1.00 0.00 93 LEU A O 8
ATOM 13126 N N . ALA A 1 94 ? 1.220 -8.278 -2.964 1.00 0.00 94 ALA A N 8
ATOM 13127 C CA . ALA A 1 94 ? 1.153 -8.265 -4.421 1.00 0.00 94 ALA A CA 8
ATOM 13128 C C . ALA A 1 94 ? 1.360 -9.663 -4.992 1.00 0.00 94 ALA A C 8
ATOM 13129 O O . ALA A 1 94 ? 2.374 -10.309 -4.727 1.00 0.00 94 ALA A O 8
ATOM 13136 N N . SER A 1 95 ? 0.392 -10.126 -5.776 1.00 0.00 95 SER A N 8
ATOM 13137 C CA . SER A 1 95 ? 0.466 -11.451 -6.381 1.00 0.00 95 SER A CA 8
ATOM 13138 C C . SER A 1 95 ? 0.282 -11.368 -7.893 1.00 0.00 95 SER A C 8
ATOM 13139 O O . SER A 1 95 ? -0.405 -10.480 -8.399 1.00 0.00 95 SER A O 8
ATOM 13147 N N . ASP A 1 96 ? 0.900 -12.301 -8.610 1.00 0.00 96 ASP A N 8
ATOM 13148 C CA . ASP A 1 96 ? 0.804 -12.336 -10.065 1.00 0.00 96 ASP A CA 8
ATOM 13149 C C . ASP A 1 96 ? 0.497 -13.747 -10.555 1.00 0.00 96 ASP A C 8
ATOM 13150 O O . ASP A 1 96 ? 0.903 -14.137 -11.649 1.00 0.00 96 ASP A O 8
ATOM 13159 N N . GLY A 1 97 ? -0.224 -14.509 -9.738 1.00 0.00 97 GLY A N 8
ATOM 13160 C CA . GLY A 1 97 ? -0.572 -15.869 -10.106 1.00 0.00 97 GLY A CA 8
ATOM 13161 C C . GLY A 1 97 ? -0.398 -16.843 -8.957 1.00 0.00 97 GLY A C 8
ATOM 13162 O O . GLY A 1 97 ? -1.259 -16.944 -8.084 1.00 0.00 97 GLY A O 8
ATOM 13166 N N . SER A 1 98 ? 0.719 -17.563 -8.959 1.00 0.00 98 SER A N 8
ATOM 13167 C CA . SER A 1 98 ? 1.002 -18.538 -7.912 1.00 0.00 98 SER A CA 8
ATOM 13168 C C . SER A 1 98 ? 2.088 -18.026 -6.971 1.00 0.00 98 SER A C 8
ATOM 13169 O O . SER A 1 98 ? 1.932 -18.058 -5.750 1.00 0.00 98 SER A O 8
ATOM 13177 N N . SER A 1 99 ? 3.188 -17.554 -7.548 1.00 0.00 99 SER A N 8
ATOM 13178 C CA . SER A 1 99 ? 4.302 -17.038 -6.762 1.00 0.00 99 SER A CA 8
ATOM 13179 C C . SER A 1 99 ? 3.801 -16.342 -5.500 1.00 0.00 99 SER A C 8
ATOM 13180 O O . SER A 1 99 ? 2.900 -15.505 -5.554 1.00 0.00 99 SER A O 8
ATOM 13188 N N . THR A 1 100 ? 4.392 -16.696 -4.362 1.00 0.00 100 THR A N 8
ATOM 13189 C CA . THR A 1 100 ? 4.006 -16.108 -3.086 1.00 0.00 100 THR A CA 8
ATOM 13190 C C . THR A 1 100 ? 3.834 -14.598 -3.205 1.00 0.00 100 THR A C 8
ATOM 13191 O O . THR A 1 100 ? 4.575 -13.919 -3.916 1.00 0.00 100 THR A O 8
ATOM 13202 N N . PRO A 1 101 ? 2.834 -14.058 -2.493 1.00 0.00 101 PRO A N 8
ATOM 13203 C CA . PRO A 1 101 ? 2.543 -12.621 -2.502 1.00 0.00 101 PRO A CA 8
ATOM 13204 C C . PRO A 1 101 ? 3.620 -11.807 -1.793 1.00 0.00 101 PRO A C 8
ATOM 13205 O O . PRO A 1 101 ? 3.894 -12.018 -0.612 1.00 0.00 101 PRO A O 8
ATOM 13216 N N . ALA A 1 102 ? 4.228 -10.876 -2.521 1.00 0.00 102 ALA A N 8
ATOM 13217 C CA . ALA A 1 102 ? 5.273 -10.028 -1.960 1.00 0.00 102 ALA A CA 8
ATOM 13218 C C . ALA A 1 102 ? 4.708 -9.090 -0.899 1.00 0.00 102 ALA A C 8
ATOM 13219 O O . ALA A 1 102 ? 3.603 -8.567 -1.045 1.00 0.00 102 ALA A O 8
ATOM 13226 N N . ARG A 1 103 ? 5.473 -8.880 0.167 1.00 0.00 103 ARG A N 8
ATOM 13227 C CA . ARG A 1 103 ? 5.047 -8.006 1.253 1.00 0.00 103 ARG A CA 8
ATOM 13228 C C . ARG A 1 103 ? 5.900 -6.741 1.298 1.00 0.00 103 ARG A C 8
ATOM 13229 O O . ARG A 1 103 ? 7.075 -6.760 0.935 1.00 0.00 103 ARG A O 8
ATOM 13250 N N . ALA A 1 104 ? 5.298 -5.644 1.746 1.00 0.00 104 ALA A N 8
ATOM 13251 C CA . ALA A 1 104 ? 6.002 -4.371 1.840 1.00 0.00 104 ALA A CA 8
ATOM 13252 C C . ALA A 1 104 ? 5.453 -3.524 2.983 1.00 0.00 104 ALA A C 8
ATOM 13253 O O . ALA A 1 104 ? 4.263 -3.208 3.021 1.00 0.00 104 ALA A O 8
ATOM 13260 N N . THR A 1 105 ? 6.327 -3.158 3.915 1.00 0.00 105 THR A N 8
ATOM 13261 C CA . THR A 1 105 ? 5.930 -2.348 5.061 1.00 0.00 105 THR A CA 8
ATOM 13262 C C . THR A 1 105 ? 6.042 -0.861 4.748 1.00 0.00 105 THR A C 8
ATOM 13263 O O . THR A 1 105 ? 7.030 -0.411 4.167 1.00 0.00 105 THR A O 8
ATOM 13274 N N . VAL A 1 106 ? 5.024 -0.100 5.137 1.00 0.00 106 VAL A N 8
ATOM 13275 C CA . VAL A 1 106 ? 5.009 1.338 4.900 1.00 0.00 106 VAL A CA 8
ATOM 13276 C C . VAL A 1 106 ? 4.786 2.107 6.197 1.00 0.00 106 VAL A C 8
ATOM 13277 O O . VAL A 1 106 ? 3.892 1.782 6.980 1.00 0.00 106 VAL A O 8
ATOM 13290 N N . THR A 1 107 ? 5.605 3.130 6.421 1.00 0.00 107 THR A N 8
ATOM 13291 C CA . THR A 1 107 ? 5.498 3.946 7.624 1.00 0.00 107 THR A CA 8
ATOM 13292 C C . THR A 1 107 ? 4.908 5.316 7.308 1.00 0.00 107 THR A C 8
ATOM 13293 O O . THR A 1 107 ? 5.517 6.115 6.596 1.00 0.00 107 THR A O 8
ATOM 13304 N N . ILE A 1 108 ? 3.721 5.581 7.843 1.00 0.00 108 ILE A N 8
ATOM 13305 C CA . ILE A 1 108 ? 3.051 6.856 7.620 1.00 0.00 108 ILE A CA 8
ATOM 13306 C C . ILE A 1 108 ? 3.111 7.735 8.865 1.00 0.00 108 ILE A C 8
ATOM 13307 O O . ILE A 1 108 ? 2.812 7.284 9.970 1.00 0.00 108 ILE A O 8
ATOM 13323 N N . ASN A 1 109 ? 3.497 8.992 8.677 1.00 0.00 109 ASN A N 8
ATOM 13324 C CA . ASN A 1 109 ? 3.595 9.935 9.785 1.00 0.00 109 ASN A CA 8
ATOM 13325 C C . ASN A 1 109 ? 2.579 11.063 9.631 1.00 0.00 109 ASN A C 8
ATOM 13326 O O . ASN A 1 109 ? 2.436 11.642 8.555 1.00 0.00 109 ASN A O 8
ATOM 13337 N N . VAL A 1 110 ? 1.875 11.370 10.716 1.00 0.00 110 VAL A N 8
ATOM 13338 C CA . VAL A 1 110 ? 0.873 12.429 10.703 1.00 0.00 110 VAL A CA 8
ATOM 13339 C C . VAL A 1 110 ? 1.437 13.726 11.273 1.00 0.00 110 VAL A C 8
ATOM 13340 O O . VAL A 1 110 ? 1.780 13.802 12.453 1.00 0.00 110 VAL A O 8
ATOM 13353 N N . THR A 1 111 ? 1.530 14.747 10.427 1.00 0.00 111 THR A N 8
ATOM 13354 C CA . THR A 1 111 ? 2.052 16.041 10.845 1.00 0.00 111 THR A CA 8
ATOM 13355 C C . THR A 1 111 ? 0.923 17.030 11.112 1.00 0.00 111 THR A C 8
ATOM 13356 O O . THR A 1 111 ? -0.168 16.906 10.555 1.00 0.00 111 THR A O 8
ATOM 13367 N N . ASP A 1 112 ? 1.192 18.011 11.966 1.00 0.00 112 ASP A N 8
ATOM 13368 C CA . ASP A 1 112 ? 0.198 19.023 12.306 1.00 0.00 112 ASP A CA 8
ATOM 13369 C C . ASP A 1 112 ? -0.275 19.760 11.057 1.00 0.00 112 ASP A C 8
ATOM 13370 O O . ASP A 1 112 ? 0.178 19.478 9.947 1.00 0.00 112 ASP A O 8
ATOM 13379 N N . VAL A 1 113 ? -1.191 20.705 11.245 1.00 0.00 113 VAL A N 8
ATOM 13380 C CA . VAL A 1 113 ? -1.726 21.483 10.134 1.00 0.00 113 VAL A CA 8
ATOM 13381 C C . VAL A 1 113 ? -1.905 22.946 10.523 1.00 0.00 113 VAL A C 8
ATOM 13382 O O . VAL A 1 113 ? -2.650 23.266 11.449 1.00 0.00 113 VAL A O 8
ATOM 13395 N N . ASN A 1 114 ? -1.218 23.831 9.809 1.00 0.00 114 ASN A N 8
ATOM 13396 C CA . ASN A 1 114 ? -1.301 25.262 10.080 1.00 0.00 114 ASN A CA 8
ATOM 13397 C C . ASN A 1 114 ? -2.671 25.810 9.694 1.00 0.00 114 ASN A C 8
ATOM 13398 O O . ASN A 1 114 ? -3.460 26.197 10.556 1.00 0.00 114 ASN A O 8
ATOM 13409 N N . GLY A 1 1 ? -5.006 -28.654 -21.974 1.00 0.00 1 GLY A N 9
ATOM 13410 C CA . GLY A 1 1 ? -3.893 -28.155 -22.761 1.00 0.00 1 GLY A CA 9
ATOM 13411 C C . GLY A 1 1 ? -2.637 -28.983 -22.580 1.00 0.00 1 GLY A C 9
ATOM 13412 O O . GLY A 1 1 ? -2.182 -29.195 -21.455 1.00 0.00 1 GLY A O 9
ATOM 13416 N N . SER A 1 2 ? -2.075 -29.454 -23.688 1.00 0.00 2 SER A N 9
ATOM 13417 C CA . SER A 1 2 ? -0.866 -30.268 -23.646 1.00 0.00 2 SER A CA 9
ATOM 13418 C C . SER A 1 2 ? 0.382 -29.394 -23.721 1.00 0.00 2 SER A C 9
ATOM 13419 O O . SER A 1 2 ? 1.203 -29.385 -22.804 1.00 0.00 2 SER A O 9
ATOM 13427 N N . SER A 1 3 ? 0.516 -28.658 -24.820 1.00 0.00 3 SER A N 9
ATOM 13428 C CA . SER A 1 3 ? 1.664 -27.782 -25.018 1.00 0.00 3 SER A CA 9
ATOM 13429 C C . SER A 1 3 ? 1.985 -27.010 -23.741 1.00 0.00 3 SER A C 9
ATOM 13430 O O . SER A 1 3 ? 1.158 -26.913 -22.836 1.00 0.00 3 SER A O 9
ATOM 13438 N N . GLY A 1 4 ? 3.195 -26.462 -23.677 1.00 0.00 4 GLY A N 9
ATOM 13439 C CA . GLY A 1 4 ? 3.606 -25.707 -22.508 1.00 0.00 4 GLY A CA 9
ATOM 13440 C C . GLY A 1 4 ? 4.476 -24.517 -22.863 1.00 0.00 4 GLY A C 9
ATOM 13441 O O . GLY A 1 4 ? 3.982 -23.399 -23.006 1.00 0.00 4 GLY A O 9
ATOM 13445 N N . SER A 1 5 ? 5.776 -24.758 -23.005 1.00 0.00 5 SER A N 9
ATOM 13446 C CA . SER A 1 5 ? 6.718 -23.696 -23.340 1.00 0.00 5 SER A CA 9
ATOM 13447 C C . SER A 1 5 ? 6.396 -22.421 -22.568 1.00 0.00 5 SER A C 9
ATOM 13448 O O . SER A 1 5 ? 6.391 -21.326 -23.130 1.00 0.00 5 SER A O 9
ATOM 13456 N N . SER A 1 6 ? 6.127 -22.571 -21.275 1.00 0.00 6 SER A N 9
ATOM 13457 C CA . SER A 1 6 ? 5.800 -21.432 -20.425 1.00 0.00 6 SER A CA 9
ATOM 13458 C C . SER A 1 6 ? 6.656 -21.434 -19.162 1.00 0.00 6 SER A C 9
ATOM 13459 O O . SER A 1 6 ? 6.685 -22.414 -18.419 1.00 0.00 6 SER A O 9
ATOM 13467 N N . GLY A 1 7 ? 7.353 -20.326 -18.925 1.00 0.00 7 GLY A N 9
ATOM 13468 C CA . GLY A 1 7 ? 8.200 -20.220 -17.752 1.00 0.00 7 GLY A CA 9
ATOM 13469 C C . GLY A 1 7 ? 8.321 -18.794 -17.252 1.00 0.00 7 GLY A C 9
ATOM 13470 O O . GLY A 1 7 ? 9.425 -18.283 -17.073 1.00 0.00 7 GLY A O 9
ATOM 13474 N N . ASN A 1 8 ? 7.181 -18.149 -17.027 1.00 0.00 8 ASN A N 9
ATOM 13475 C CA . ASN A 1 8 ? 7.163 -16.772 -16.546 1.00 0.00 8 ASN A CA 9
ATOM 13476 C C . ASN A 1 8 ? 8.236 -16.553 -15.484 1.00 0.00 8 ASN A C 9
ATOM 13477 O O . ASN A 1 8 ? 9.098 -15.686 -15.628 1.00 0.00 8 ASN A O 9
ATOM 13488 N N . ASP A 1 9 ? 8.177 -17.345 -14.420 1.00 0.00 9 ASP A N 9
ATOM 13489 C CA . ASP A 1 9 ? 9.145 -17.240 -13.333 1.00 0.00 9 ASP A CA 9
ATOM 13490 C C . ASP A 1 9 ? 9.420 -15.779 -12.991 1.00 0.00 9 ASP A C 9
ATOM 13491 O O . ASP A 1 9 ? 10.561 -15.395 -12.737 1.00 0.00 9 ASP A O 9
ATOM 13500 N N . ASN A 1 10 ? 8.367 -14.968 -12.988 1.00 0.00 10 ASN A N 9
ATOM 13501 C CA . ASN A 1 10 ? 8.495 -13.549 -12.678 1.00 0.00 10 ASN A CA 9
ATOM 13502 C C . ASN A 1 10 ? 7.612 -13.168 -11.494 1.00 0.00 10 ASN A C 9
ATOM 13503 O O . ASN A 1 10 ? 6.384 -13.198 -11.587 1.00 0.00 10 ASN A O 9
ATOM 13514 N N . ARG A 1 11 ? 8.244 -12.810 -10.381 1.00 0.00 11 ARG A N 9
ATOM 13515 C CA . ARG A 1 11 ? 7.516 -12.424 -9.179 1.00 0.00 11 ARG A CA 9
ATOM 13516 C C . ARG A 1 11 ? 7.343 -10.910 -9.111 1.00 0.00 11 ARG A C 9
ATOM 13517 O O . ARG A 1 11 ? 8.252 -10.142 -9.427 1.00 0.00 11 ARG A O 9
ATOM 13538 N N . PRO A 1 12 ? 6.149 -10.468 -8.688 1.00 0.00 12 PRO A N 9
ATOM 13539 C CA . PRO A 1 12 ? 5.829 -9.043 -8.569 1.00 0.00 12 PRO A CA 9
ATOM 13540 C C . PRO A 1 12 ? 6.590 -8.372 -7.430 1.00 0.00 12 PRO A C 9
ATOM 13541 O O . PRO A 1 12 ? 6.166 -8.418 -6.275 1.00 0.00 12 PRO A O 9
ATOM 13552 N N . VAL A 1 13 ? 7.715 -7.747 -7.763 1.00 0.00 13 VAL A N 9
ATOM 13553 C CA . VAL A 1 13 ? 8.534 -7.065 -6.769 1.00 0.00 13 VAL A CA 9
ATOM 13554 C C . VAL A 1 13 ? 8.287 -5.561 -6.792 1.00 0.00 13 VAL A C 9
ATOM 13555 O O . VAL A 1 13 ? 8.382 -4.921 -7.839 1.00 0.00 13 VAL A O 9
ATOM 13568 N N . PHE A 1 14 ? 7.969 -5.001 -5.629 1.00 0.00 14 PHE A N 9
ATOM 13569 C CA . PHE A 1 14 ? 7.708 -3.571 -5.515 1.00 0.00 14 PHE A CA 9
ATOM 13570 C C . PHE A 1 14 ? 8.956 -2.761 -5.852 1.00 0.00 14 PHE A C 9
ATOM 13571 O O . PHE A 1 14 ? 10.061 -3.300 -5.918 1.00 0.00 14 PHE A O 9
ATOM 13588 N N . LYS A 1 15 ? 8.772 -1.462 -6.067 1.00 0.00 15 LYS A N 9
ATOM 13589 C CA . LYS A 1 15 ? 9.881 -0.576 -6.397 1.00 0.00 15 LYS A CA 9
ATOM 13590 C C . LYS A 1 15 ? 10.845 -0.449 -5.222 1.00 0.00 15 LYS A C 9
ATOM 13591 O O . LYS A 1 15 ? 12.052 -0.628 -5.376 1.00 0.00 15 LYS A O 9
ATOM 13610 N N . GLU A 1 16 ? 10.302 -0.140 -4.048 1.00 0.00 16 GLU A N 9
ATOM 13611 C CA . GLU A 1 16 ? 11.116 0.010 -2.847 1.00 0.00 16 GLU A CA 9
ATOM 13612 C C . GLU A 1 16 ? 10.499 -0.747 -1.674 1.00 0.00 16 GLU A C 9
ATOM 13613 O O . GLU A 1 16 ? 9.323 -0.570 -1.356 1.00 0.00 16 GLU A O 9
ATOM 13625 N N . GLY A 1 17 ? 11.301 -1.593 -1.035 1.00 0.00 17 GLY A N 9
ATOM 13626 C CA . GLY A 1 17 ? 10.818 -2.365 0.094 1.00 0.00 17 GLY A CA 9
ATOM 13627 C C . GLY A 1 17 ? 9.882 -1.569 0.982 1.00 0.00 17 GLY A C 9
ATOM 13628 O O . GLY A 1 17 ? 8.717 -1.930 1.148 1.00 0.00 17 GLY A O 9
ATOM 13632 N N . GLN A 1 18 ? 10.393 -0.484 1.556 1.00 0.00 18 GLN A N 9
ATOM 13633 C CA . GLN A 1 18 ? 9.594 0.363 2.434 1.00 0.00 18 GLN A CA 9
ATOM 13634 C C . GLN A 1 18 ? 9.766 1.835 2.074 1.00 0.00 18 GLN A C 9
ATOM 13635 O O . GLN A 1 18 ? 10.742 2.217 1.428 1.00 0.00 18 GLN A O 9
ATOM 13649 N N . VAL A 1 19 ? 8.810 2.657 2.495 1.00 0.00 19 VAL A N 9
ATOM 13650 C CA . VAL A 1 19 ? 8.856 4.088 2.217 1.00 0.00 19 VAL A CA 9
ATOM 13651 C C . VAL A 1 19 ? 8.167 4.884 3.320 1.00 0.00 19 VAL A C 9
ATOM 13652 O O . VAL A 1 19 ? 7.069 4.537 3.755 1.00 0.00 19 VAL A O 9
ATOM 13665 N N . GLU A 1 20 ? 8.819 5.953 3.767 1.00 0.00 20 GLU A N 9
ATOM 13666 C CA . GLU A 1 20 ? 8.268 6.798 4.819 1.00 0.00 20 GLU A CA 9
ATOM 13667 C C . GLU A 1 20 ? 7.652 8.065 4.233 1.00 0.00 20 GLU A C 9
ATOM 13668 O O . GLU A 1 20 ? 8.240 8.711 3.366 1.00 0.00 20 GLU A O 9
ATOM 13680 N N . VAL A 1 21 ? 6.462 8.415 4.713 1.00 0.00 21 VAL A N 9
ATOM 13681 C CA . VAL A 1 21 ? 5.766 9.604 4.238 1.00 0.00 21 VAL A CA 9
ATOM 13682 C C . VAL A 1 21 ? 5.247 10.440 5.403 1.00 0.00 21 VAL A C 9
ATOM 13683 O O . VAL A 1 21 ? 5.200 9.974 6.542 1.00 0.00 21 VAL A O 9
ATOM 13696 N N . HIS A 1 22 ? 4.859 11.677 5.110 1.00 0.00 22 HIS A N 9
ATOM 13697 C CA . HIS A 1 22 ? 4.343 12.578 6.134 1.00 0.00 22 HIS A CA 9
ATOM 13698 C C . HIS A 1 22 ? 3.065 13.264 5.659 1.00 0.00 22 HIS A C 9
ATOM 13699 O O . HIS A 1 22 ? 3.085 14.043 4.706 1.00 0.00 22 HIS A O 9
ATOM 13714 N N . ILE A 1 23 ? 1.957 12.968 6.329 1.00 0.00 23 ILE A N 9
ATOM 13715 C CA . ILE A 1 23 ? 0.671 13.557 5.976 1.00 0.00 23 ILE A CA 9
ATOM 13716 C C . ILE A 1 23 ? 0.003 14.189 7.192 1.00 0.00 23 ILE A C 9
ATOM 13717 O O . ILE A 1 23 ? -0.023 13.620 8.283 1.00 0.00 23 ILE A O 9
ATOM 13733 N N . PRO A 1 24 ? -0.554 15.395 7.001 1.00 0.00 24 PRO A N 9
ATOM 13734 C CA . PRO A 1 24 ? -1.235 16.130 8.071 1.00 0.00 24 PRO A CA 9
ATOM 13735 C C . PRO A 1 24 ? -2.552 15.478 8.475 1.00 0.00 24 PRO A C 9
ATOM 13736 O O . PRO A 1 24 ? -3.327 15.044 7.623 1.00 0.00 24 PRO A O 9
ATOM 13747 N N . GLU A 1 25 ? -2.800 15.413 9.780 1.00 0.00 25 GLU A N 9
ATOM 13748 C CA . GLU A 1 25 ? -4.025 14.812 10.295 1.00 0.00 25 GLU A CA 9
ATOM 13749 C C . GLU A 1 25 ? -5.251 15.398 9.602 1.00 0.00 25 GLU A C 9
ATOM 13750 O O . GLU A 1 25 ? -6.197 14.681 9.278 1.00 0.00 25 GLU A O 9
ATOM 13762 N N . ASN A 1 26 ? -5.228 16.708 9.378 1.00 0.00 26 ASN A N 9
ATOM 13763 C CA . ASN A 1 26 ? -6.338 17.392 8.725 1.00 0.00 26 ASN A CA 9
ATOM 13764 C C . ASN A 1 26 ? -6.200 17.326 7.207 1.00 0.00 26 ASN A C 9
ATOM 13765 O O . ASN A 1 26 ? -6.736 18.168 6.488 1.00 0.00 26 ASN A O 9
ATOM 13776 N N . ALA A 1 27 ? -5.478 16.319 6.727 1.00 0.00 27 ALA A N 9
ATOM 13777 C CA . ALA A 1 27 ? -5.272 16.141 5.295 1.00 0.00 27 ALA A CA 9
ATOM 13778 C C . ALA A 1 27 ? -6.600 15.964 4.567 1.00 0.00 27 ALA A C 9
ATOM 13779 O O . ALA A 1 27 ? -7.534 15.341 5.072 1.00 0.00 27 ALA A O 9
ATOM 13786 N N . PRO A 1 28 ? -6.688 16.524 3.352 1.00 0.00 28 PRO A N 9
ATOM 13787 C CA . PRO A 1 28 ? -7.898 16.441 2.528 1.00 0.00 28 PRO A CA 9
ATOM 13788 C C . PRO A 1 28 ? -8.147 15.030 2.004 1.00 0.00 28 PRO A C 9
ATOM 13789 O O . PRO A 1 28 ? -7.262 14.412 1.413 1.00 0.00 28 PRO A O 9
ATOM 13800 N N . VAL A 1 29 ? -9.358 14.527 2.225 1.00 0.00 29 VAL A N 9
ATOM 13801 C CA . VAL A 1 29 ? -9.724 13.190 1.773 1.00 0.00 29 VAL A CA 9
ATOM 13802 C C . VAL A 1 29 ? -9.443 13.017 0.285 1.00 0.00 29 VAL A C 9
ATOM 13803 O O . VAL A 1 29 ? -9.960 13.763 -0.546 1.00 0.00 29 VAL A O 9
ATOM 13816 N N . GLY A 1 30 ? -8.622 12.025 -0.046 1.00 0.00 30 GLY A N 9
ATOM 13817 C CA . GLY A 1 30 ? -8.287 11.771 -1.435 1.00 0.00 30 GLY A CA 9
ATOM 13818 C C . GLY A 1 30 ? -6.846 12.112 -1.756 1.00 0.00 30 GLY A C 9
ATOM 13819 O O . GLY A 1 30 ? -6.473 12.236 -2.923 1.00 0.00 30 GLY A O 9
ATOM 13823 N N . THR A 1 31 ? -6.030 12.266 -0.717 1.00 0.00 31 THR A N 9
ATOM 13824 C CA . THR A 1 31 ? -4.622 12.598 -0.894 1.00 0.00 31 THR A CA 9
ATOM 13825 C C . THR A 1 31 ? -3.779 11.340 -1.070 1.00 0.00 31 THR A C 9
ATOM 13826 O O . THR A 1 31 ? -3.692 10.508 -0.167 1.00 0.00 31 THR A O 9
ATOM 13837 N N . SER A 1 32 ? -3.158 11.208 -2.238 1.00 0.00 32 SER A N 9
ATOM 13838 C CA . SER A 1 32 ? -2.324 10.049 -2.533 1.00 0.00 32 SER A CA 9
ATOM 13839 C C . SER A 1 32 ? -1.189 9.924 -1.521 1.00 0.00 32 SER A C 9
ATOM 13840 O O . SER A 1 32 ? -0.228 10.693 -1.550 1.00 0.00 32 SER A O 9
ATOM 13848 N N . VAL A 1 33 ? -1.308 8.950 -0.625 1.00 0.00 33 VAL A N 9
ATOM 13849 C CA . VAL A 1 33 ? -0.294 8.722 0.397 1.00 0.00 33 VAL A CA 9
ATOM 13850 C C . VAL A 1 33 ? 0.912 7.989 -0.180 1.00 0.00 33 VAL A C 9
ATOM 13851 O O . VAL A 1 33 ? 2.029 8.508 -0.172 1.00 0.00 33 VAL A O 9
ATOM 13864 N N . ILE A 1 34 ? 0.679 6.780 -0.679 1.00 0.00 34 ILE A N 9
ATOM 13865 C CA . ILE A 1 34 ? 1.746 5.976 -1.262 1.00 0.00 34 ILE A CA 9
ATOM 13866 C C . ILE A 1 34 ? 1.236 5.159 -2.444 1.00 0.00 34 ILE A C 9
ATOM 13867 O O . ILE A 1 34 ? 0.086 4.721 -2.457 1.00 0.00 34 ILE A O 9
ATOM 13883 N N . GLN A 1 35 ? 2.100 4.957 -3.433 1.00 0.00 35 GLN A N 9
ATOM 13884 C CA . GLN A 1 35 ? 1.737 4.191 -4.620 1.00 0.00 35 GLN A CA 9
ATOM 13885 C C . GLN A 1 35 ? 2.763 3.097 -4.897 1.00 0.00 35 GLN A C 9
ATOM 13886 O O . GLN A 1 35 ? 3.960 3.367 -5.007 1.00 0.00 35 GLN A O 9
ATOM 13900 N N . LEU A 1 36 ? 2.288 1.861 -5.009 1.00 0.00 36 LEU A N 9
ATOM 13901 C CA . LEU A 1 36 ? 3.164 0.726 -5.273 1.00 0.00 36 LEU A CA 9
ATOM 13902 C C . LEU A 1 36 ? 3.116 0.332 -6.746 1.00 0.00 36 LEU A C 9
ATOM 13903 O O . LEU A 1 36 ? 2.041 0.121 -7.308 1.00 0.00 36 LEU A O 9
ATOM 13919 N N . HIS A 1 37 ? 4.288 0.232 -7.365 1.00 0.00 37 HIS A N 9
ATOM 13920 C CA . HIS A 1 37 ? 4.380 -0.139 -8.772 1.00 0.00 37 HIS A CA 9
ATOM 13921 C C . HIS A 1 37 ? 5.034 -1.509 -8.931 1.00 0.00 37 HIS A C 9
ATOM 13922 O O . HIS A 1 37 ? 6.245 -1.652 -8.767 1.00 0.00 37 HIS A O 9
ATOM 13937 N N . ALA A 1 38 ? 4.223 -2.512 -9.250 1.00 0.00 38 ALA A N 9
ATOM 13938 C CA . ALA A 1 38 ? 4.723 -3.869 -9.432 1.00 0.00 38 ALA A CA 9
ATOM 13939 C C . ALA A 1 38 ? 4.229 -4.465 -10.747 1.00 0.00 38 ALA A C 9
ATOM 13940 O O . ALA A 1 38 ? 3.072 -4.868 -10.862 1.00 0.00 38 ALA A O 9
ATOM 13947 N N . THR A 1 39 ? 5.114 -4.516 -11.737 1.00 0.00 39 THR A N 9
ATOM 13948 C CA . THR A 1 39 ? 4.768 -5.060 -13.044 1.00 0.00 39 THR A CA 9
ATOM 13949 C C . THR A 1 39 ? 5.711 -6.192 -13.436 1.00 0.00 39 THR A C 9
ATOM 13950 O O . THR A 1 39 ? 6.893 -6.174 -13.093 1.00 0.00 39 THR A O 9
ATOM 13961 N N . ASP A 1 40 ? 5.180 -7.174 -14.156 1.00 0.00 40 ASP A N 9
ATOM 13962 C CA . ASP A 1 40 ? 5.976 -8.315 -14.596 1.00 0.00 40 ASP A CA 9
ATOM 13963 C C . ASP A 1 40 ? 5.678 -8.655 -16.053 1.00 0.00 40 ASP A C 9
ATOM 13964 O O . ASP A 1 40 ? 4.571 -8.427 -16.540 1.00 0.00 40 ASP A O 9
ATOM 13973 N N . ALA A 1 41 ? 6.674 -9.200 -16.743 1.00 0.00 41 ALA A N 9
ATOM 13974 C CA . ALA A 1 41 ? 6.519 -9.572 -18.144 1.00 0.00 41 ALA A CA 9
ATOM 13975 C C . ALA A 1 41 ? 5.167 -10.234 -18.390 1.00 0.00 41 ALA A C 9
ATOM 13976 O O . ALA A 1 41 ? 4.898 -11.324 -17.884 1.00 0.00 41 ALA A O 9
ATOM 13983 N N . ASP A 1 42 ? 4.320 -9.569 -19.167 1.00 0.00 42 ASP A N 9
ATOM 13984 C CA . ASP A 1 42 ? 2.996 -10.093 -19.480 1.00 0.00 42 ASP A CA 9
ATOM 13985 C C . ASP A 1 42 ? 3.058 -11.053 -20.664 1.00 0.00 42 ASP A C 9
ATOM 13986 O O . ASP A 1 42 ? 2.123 -11.130 -21.463 1.00 0.00 42 ASP A O 9
ATOM 13995 N N . ILE A 1 43 ? 4.163 -11.782 -20.772 1.00 0.00 43 ILE A N 9
ATOM 13996 C CA . ILE A 1 43 ? 4.346 -12.736 -21.858 1.00 0.00 43 ILE A CA 9
ATOM 13997 C C . ILE A 1 43 ? 4.183 -14.170 -21.364 1.00 0.00 43 ILE A C 9
ATOM 13998 O O . ILE A 1 43 ? 4.932 -14.630 -20.503 1.00 0.00 43 ILE A O 9
ATOM 14014 N N . GLY A 1 44 ? 3.199 -14.873 -21.917 1.00 0.00 44 GLY A N 9
ATOM 14015 C CA . GLY A 1 44 ? 2.956 -16.248 -21.521 1.00 0.00 44 GLY A CA 9
ATOM 14016 C C . GLY A 1 44 ? 1.537 -16.469 -21.035 1.00 0.00 44 GLY A C 9
ATOM 14017 O O . GLY A 1 44 ? 0.724 -17.076 -21.732 1.00 0.00 44 GLY A O 9
ATOM 14021 N N . SER A 1 45 ? 1.240 -15.978 -19.837 1.00 0.00 45 SER A N 9
ATOM 14022 C CA . SER A 1 45 ? -0.089 -16.131 -19.256 1.00 0.00 45 SER A CA 9
ATOM 14023 C C . SER A 1 45 ? -0.537 -14.840 -18.578 1.00 0.00 45 SER A C 9
ATOM 14024 O O . SER A 1 45 ? 0.104 -14.363 -17.642 1.00 0.00 45 SER A O 9
ATOM 14032 N N . ASN A 1 46 ? -1.642 -14.279 -19.057 1.00 0.00 46 ASN A N 9
ATOM 14033 C CA . ASN A 1 46 ? -2.177 -13.043 -18.498 1.00 0.00 46 ASN A CA 9
ATOM 14034 C C . ASN A 1 46 ? -2.608 -13.243 -17.048 1.00 0.00 46 ASN A C 9
ATOM 14035 O O . ASN A 1 46 ? -3.478 -14.062 -16.756 1.00 0.00 46 ASN A O 9
ATOM 14046 N N . ALA A 1 47 ? -1.991 -12.489 -16.144 1.00 0.00 47 ALA A N 9
ATOM 14047 C CA . ALA A 1 47 ? -2.312 -12.581 -14.725 1.00 0.00 47 ALA A CA 9
ATOM 14048 C C . ALA A 1 47 ? -2.736 -11.226 -14.169 1.00 0.00 47 ALA A C 9
ATOM 14049 O O . ALA A 1 47 ? -2.157 -10.196 -14.513 1.00 0.00 47 ALA A O 9
ATOM 14056 N N . GLU A 1 48 ? -3.749 -11.236 -13.308 1.00 0.00 48 GLU A N 9
ATOM 14057 C CA . GLU A 1 48 ? -4.250 -10.006 -12.706 1.00 0.00 48 GLU A CA 9
ATOM 14058 C C . GLU A 1 48 ? -3.808 -9.894 -11.250 1.00 0.00 48 GLU A C 9
ATOM 14059 O O . GLU A 1 48 ? -4.466 -10.416 -10.349 1.00 0.00 48 GLU A O 9
ATOM 14071 N N . ILE A 1 49 ? -2.691 -9.210 -11.028 1.00 0.00 49 ILE A N 9
ATOM 14072 C CA . ILE A 1 49 ? -2.161 -9.029 -9.682 1.00 0.00 49 ILE A CA 9
ATOM 14073 C C . ILE A 1 49 ? -3.133 -8.239 -8.810 1.00 0.00 49 ILE A C 9
ATOM 14074 O O . ILE A 1 49 ? -3.534 -7.130 -9.160 1.00 0.00 49 ILE A O 9
ATOM 14090 N N . ARG A 1 50 ? -3.505 -8.819 -7.674 1.00 0.00 50 ARG A N 9
ATOM 14091 C CA . ARG A 1 50 ? -4.428 -8.170 -6.752 1.00 0.00 50 ARG A CA 9
ATOM 14092 C C . ARG A 1 50 ? -3.704 -7.713 -5.489 1.00 0.00 50 ARG A C 9
ATOM 14093 O O . ARG A 1 50 ? -3.120 -8.522 -4.768 1.00 0.00 50 ARG A O 9
ATOM 14114 N N . TYR A 1 51 ? -3.747 -6.411 -5.228 1.00 0.00 51 TYR A N 9
ATOM 14115 C CA . TYR A 1 51 ? -3.093 -5.845 -4.054 1.00 0.00 51 TYR A CA 9
ATOM 14116 C C . TYR A 1 51 ? -4.068 -5.735 -2.886 1.00 0.00 51 TYR A C 9
ATOM 14117 O O . TYR A 1 51 ? -5.094 -5.061 -2.982 1.00 0.00 51 TYR A O 9
ATOM 14135 N N . ILE A 1 52 ? -3.740 -6.402 -1.785 1.00 0.00 52 ILE A N 9
ATOM 14136 C CA . ILE A 1 52 ? -4.585 -6.379 -0.598 1.00 0.00 52 ILE A CA 9
ATOM 14137 C C . ILE A 1 52 ? -3.752 -6.201 0.667 1.00 0.00 52 ILE A C 9
ATOM 14138 O O . ILE A 1 52 ? -2.528 -6.331 0.640 1.00 0.00 52 ILE A O 9
ATOM 14154 N N . PHE A 1 53 ? -4.423 -5.904 1.774 1.00 0.00 53 PHE A N 9
ATOM 14155 C CA . PHE A 1 53 ? -3.745 -5.709 3.051 1.00 0.00 53 PHE A CA 9
ATOM 14156 C C . PHE A 1 53 ? -3.156 -7.021 3.559 1.00 0.00 53 PHE A C 9
ATOM 14157 O O . PHE A 1 53 ? -3.706 -8.095 3.322 1.00 0.00 53 PHE A O 9
ATOM 14174 N N . GLY A 1 54 ? -2.030 -6.924 4.261 1.00 0.00 54 GLY A N 9
ATOM 14175 C CA . GLY A 1 54 ? -1.383 -8.110 4.792 1.00 0.00 54 GLY A CA 9
ATOM 14176 C C . GLY A 1 54 ? -2.222 -8.806 5.845 1.00 0.00 54 GLY A C 9
ATOM 14177 O O . GLY A 1 54 ? -3.445 -8.672 5.862 1.00 0.00 54 GLY A O 9
ATOM 14181 N N . ALA A 1 55 ? -1.563 -9.552 6.726 1.00 0.00 55 ALA A N 9
ATOM 14182 C CA . ALA A 1 55 ? -2.256 -10.272 7.787 1.00 0.00 55 ALA A CA 9
ATOM 14183 C C . ALA A 1 55 ? -2.152 -9.527 9.114 1.00 0.00 55 ALA A C 9
ATOM 14184 O O . ALA A 1 55 ? -1.230 -8.739 9.322 1.00 0.00 55 ALA A O 9
ATOM 14191 N N . GLN A 1 56 ? -3.103 -9.782 10.006 1.00 0.00 56 GLN A N 9
ATOM 14192 C CA . GLN A 1 56 ? -3.118 -9.134 11.312 1.00 0.00 56 GLN A CA 9
ATOM 14193 C C . GLN A 1 56 ? -3.220 -7.619 11.167 1.00 0.00 56 GLN A C 9
ATOM 14194 O O . GLN A 1 56 ? -2.545 -6.870 11.874 1.00 0.00 56 GLN A O 9
ATOM 14208 N N . VAL A 1 57 ? -4.068 -7.173 10.246 1.00 0.00 57 VAL A N 9
ATOM 14209 C CA . VAL A 1 57 ? -4.258 -5.747 10.008 1.00 0.00 57 VAL A CA 9
ATOM 14210 C C . VAL A 1 57 ? -5.530 -5.243 10.682 1.00 0.00 57 VAL A C 9
ATOM 14211 O O . VAL A 1 57 ? -6.599 -5.835 10.535 1.00 0.00 57 VAL A O 9
ATOM 14224 N N . ALA A 1 58 ? -5.406 -4.145 11.420 1.00 0.00 58 ALA A N 9
ATOM 14225 C CA . ALA A 1 58 ? -6.545 -3.560 12.115 1.00 0.00 58 ALA A CA 9
ATOM 14226 C C . ALA A 1 58 ? -7.483 -2.859 11.137 1.00 0.00 58 ALA A C 9
ATOM 14227 O O . ALA A 1 58 ? -7.065 -2.337 10.104 1.00 0.00 58 ALA A O 9
ATOM 14234 N N . PRO A 1 59 ? -8.783 -2.847 11.469 1.00 0.00 59 PRO A N 9
ATOM 14235 C CA . PRO A 1 59 ? -9.807 -2.214 10.633 1.00 0.00 59 PRO A CA 9
ATOM 14236 C C . PRO A 1 59 ? -9.693 -0.693 10.628 1.00 0.00 59 PRO A C 9
ATOM 14237 O O . PRO A 1 59 ? -9.685 -0.065 9.570 1.00 0.00 59 PRO A O 9
ATOM 14248 N N . ALA A 1 60 ? -9.604 -0.107 11.818 1.00 0.00 60 ALA A N 9
ATOM 14249 C CA . ALA A 1 60 ? -9.488 1.340 11.950 1.00 0.00 60 ALA A CA 9
ATOM 14250 C C . ALA A 1 60 ? -8.548 1.914 10.895 1.00 0.00 60 ALA A C 9
ATOM 14251 O O . ALA A 1 60 ? -8.867 2.903 10.236 1.00 0.00 60 ALA A O 9
ATOM 14258 N N . THR A 1 61 ? -7.386 1.287 10.742 1.00 0.00 61 THR A N 9
ATOM 14259 C CA . THR A 1 61 ? -6.398 1.736 9.769 1.00 0.00 61 THR A CA 9
ATOM 14260 C C . THR A 1 61 ? -6.983 1.760 8.362 1.00 0.00 61 THR A C 9
ATOM 14261 O O . THR A 1 61 ? -6.808 2.728 7.621 1.00 0.00 61 THR A O 9
ATOM 14272 N N . LYS A 1 62 ? -7.681 0.690 7.998 1.00 0.00 62 LYS A N 9
ATOM 14273 C CA . LYS A 1 62 ? -8.296 0.588 6.679 1.00 0.00 62 LYS A CA 9
ATOM 14274 C C . LYS A 1 62 ? -9.279 1.730 6.448 1.00 0.00 62 LYS A C 9
ATOM 14275 O O . LYS A 1 62 ? -9.100 2.542 5.540 1.00 0.00 62 LYS A O 9
ATOM 14294 N N . ARG A 1 63 ? -10.318 1.788 7.275 1.00 0.00 63 ARG A N 9
ATOM 14295 C CA . ARG A 1 63 ? -11.329 2.831 7.160 1.00 0.00 63 ARG A CA 9
ATOM 14296 C C . ARG A 1 63 ? -10.693 4.166 6.785 1.00 0.00 63 ARG A C 9
ATOM 14297 O O . ARG A 1 63 ? -11.156 4.853 5.874 1.00 0.00 63 ARG A O 9
ATOM 14318 N N . LEU A 1 64 ? -9.630 4.529 7.495 1.00 0.00 64 LEU A N 9
ATOM 14319 C CA . LEU A 1 64 ? -8.929 5.783 7.237 1.00 0.00 64 LEU A CA 9
ATOM 14320 C C . LEU A 1 64 ? -8.241 5.752 5.876 1.00 0.00 64 LEU A C 9
ATOM 14321 O O . LEU A 1 64 ? -8.509 6.588 5.014 1.00 0.00 64 LEU A O 9
ATOM 14337 N N . PHE A 1 65 ? -7.353 4.781 5.690 1.00 0.00 65 PHE A N 9
ATOM 14338 C CA . PHE A 1 65 ? -6.626 4.640 4.434 1.00 0.00 65 PHE A CA 9
ATOM 14339 C C . PHE A 1 65 ? -7.174 3.474 3.616 1.00 0.00 65 PHE A C 9
ATOM 14340 O O . PHE A 1 65 ? -7.204 2.335 4.083 1.00 0.00 65 PHE A O 9
ATOM 14357 N N . ALA A 1 66 ? -7.606 3.767 2.395 1.00 0.00 66 ALA A N 9
ATOM 14358 C CA . ALA A 1 66 ? -8.152 2.744 1.511 1.00 0.00 66 ALA A CA 9
ATOM 14359 C C . ALA A 1 66 ? -7.112 2.284 0.496 1.00 0.00 66 ALA A C 9
ATOM 14360 O O . ALA A 1 66 ? -6.353 3.092 -0.042 1.00 0.00 66 ALA A O 9
ATOM 14367 N N . LEU A 1 67 ? -7.080 0.981 0.238 1.00 0.00 67 LEU A N 9
ATOM 14368 C CA . LEU A 1 67 ? -6.131 0.413 -0.713 1.00 0.00 67 LEU A CA 9
ATOM 14369 C C . LEU A 1 67 ? -6.854 -0.159 -1.928 1.00 0.00 67 LEU A C 9
ATOM 14370 O O . LEU A 1 67 ? -7.860 -0.853 -1.794 1.00 0.00 67 LEU A O 9
ATOM 14386 N N . ASN A 1 68 ? -6.332 0.137 -3.115 1.00 0.00 68 ASN A N 9
ATOM 14387 C CA . ASN A 1 68 ? -6.928 -0.349 -4.354 1.00 0.00 68 ASN A CA 9
ATOM 14388 C C . ASN A 1 68 ? -6.167 -1.560 -4.885 1.00 0.00 68 ASN A C 9
ATOM 14389 O O . ASN A 1 68 ? -4.944 -1.634 -4.775 1.00 0.00 68 ASN A O 9
ATOM 14400 N N . ASN A 1 69 ? -6.900 -2.507 -5.460 1.00 0.00 69 ASN A N 9
ATOM 14401 C CA . ASN A 1 69 ? -6.295 -3.716 -6.009 1.00 0.00 69 ASN A CA 9
ATOM 14402 C C . ASN A 1 69 ? -6.112 -3.596 -7.518 1.00 0.00 69 ASN A C 9
ATOM 14403 O O . ASN A 1 69 ? -5.533 -4.475 -8.157 1.00 0.00 69 ASN A O 9
ATOM 14414 N N . THR A 1 70 ? -6.609 -2.500 -8.084 1.00 0.00 70 THR A N 9
ATOM 14415 C CA . THR A 1 70 ? -6.501 -2.264 -9.518 1.00 0.00 70 THR A CA 9
ATOM 14416 C C . THR A 1 70 ? -5.445 -1.208 -9.824 1.00 0.00 70 THR A C 9
ATOM 14417 O O . THR A 1 70 ? -4.881 -1.177 -10.918 1.00 0.00 70 THR A O 9
ATOM 14428 N N . THR A 1 71 ? -5.182 -0.342 -8.850 1.00 0.00 71 THR A N 9
ATOM 14429 C CA . THR A 1 71 ? -4.194 0.717 -9.016 1.00 0.00 71 THR A CA 9
ATOM 14430 C C . THR A 1 71 ? -3.108 0.626 -7.950 1.00 0.00 71 THR A C 9
ATOM 14431 O O . THR A 1 71 ? -2.052 1.246 -8.072 1.00 0.00 71 THR A O 9
ATOM 14442 N N . GLY A 1 72 ? -3.374 -0.150 -6.904 1.00 0.00 72 GLY A N 9
ATOM 14443 C CA . GLY A 1 72 ? -2.408 -0.308 -5.832 1.00 0.00 72 GLY A CA 9
ATOM 14444 C C . GLY A 1 72 ? -1.976 1.020 -5.242 1.00 0.00 72 GLY A C 9
ATOM 14445 O O . GLY A 1 72 ? -0.801 1.214 -4.927 1.00 0.00 72 GLY A O 9
ATOM 14449 N N . LEU A 1 73 ? -2.925 1.937 -5.094 1.00 0.00 73 LEU A N 9
ATOM 14450 C CA . LEU A 1 73 ? -2.636 3.254 -4.539 1.00 0.00 73 LEU A CA 9
ATOM 14451 C C . LEU A 1 73 ? -3.465 3.511 -3.285 1.00 0.00 73 LEU A C 9
ATOM 14452 O O . LEU A 1 73 ? -4.688 3.363 -3.296 1.00 0.00 73 LEU A O 9
ATOM 14468 N N . ILE A 1 74 ? -2.793 3.899 -2.206 1.00 0.00 74 ILE A N 9
ATOM 14469 C CA . ILE A 1 74 ? -3.469 4.180 -0.946 1.00 0.00 74 ILE A CA 9
ATOM 14470 C C . ILE A 1 74 ? -3.786 5.665 -0.811 1.00 0.00 74 ILE A C 9
ATOM 14471 O O . ILE A 1 74 ? -2.895 6.512 -0.895 1.00 0.00 74 ILE A O 9
ATOM 14487 N N . THR A 1 75 ? -5.061 5.976 -0.599 1.00 0.00 75 THR A N 9
ATOM 14488 C CA . THR A 1 75 ? -5.496 7.359 -0.451 1.00 0.00 75 THR A CA 9
ATOM 14489 C C . THR A 1 75 ? -6.275 7.555 0.844 1.00 0.00 75 THR A C 9
ATOM 14490 O O . THR A 1 75 ? -6.786 6.597 1.424 1.00 0.00 75 THR A O 9
ATOM 14501 N N . VAL A 1 76 ? -6.364 8.803 1.294 1.00 0.00 76 VAL A N 9
ATOM 14502 C CA . VAL A 1 76 ? -7.083 9.125 2.520 1.00 0.00 76 VAL A CA 9
ATOM 14503 C C . VAL A 1 76 ? -8.589 9.002 2.322 1.00 0.00 76 VAL A C 9
ATOM 14504 O O . VAL A 1 76 ? -9.213 9.853 1.688 1.00 0.00 76 VAL A O 9
ATOM 14517 N N . GLN A 1 77 ? -9.168 7.938 2.870 1.00 0.00 77 GLN A N 9
ATOM 14518 C CA . GLN A 1 77 ? -10.603 7.705 2.753 1.00 0.00 77 GLN A CA 9
ATOM 14519 C C . GLN A 1 77 ? -11.376 8.550 3.760 1.00 0.00 77 GLN A C 9
ATOM 14520 O O . GLN A 1 77 ? -12.393 9.156 3.424 1.00 0.00 77 GLN A O 9
ATOM 14534 N N . ARG A 1 78 ? -10.886 8.585 4.995 1.00 0.00 78 ARG A N 9
ATOM 14535 C CA . ARG A 1 78 ? -11.532 9.354 6.051 1.00 0.00 78 ARG A CA 9
ATOM 14536 C C . ARG A 1 78 ? -10.501 10.120 6.874 1.00 0.00 78 ARG A C 9
ATOM 14537 O O . ARG A 1 78 ? -9.306 9.832 6.814 1.00 0.00 78 ARG A O 9
ATOM 14558 N N . SER A 1 79 ? -10.972 11.098 7.642 1.00 0.00 79 SER A N 9
ATOM 14559 C CA . SER A 1 79 ? -10.090 11.908 8.474 1.00 0.00 79 SER A CA 9
ATOM 14560 C C . SER A 1 79 ? -9.148 11.026 9.287 1.00 0.00 79 SER A C 9
ATOM 14561 O O . SER A 1 79 ? -9.461 9.873 9.585 1.00 0.00 79 SER A O 9
ATOM 14569 N N . LEU A 1 80 ? -7.993 11.577 9.644 1.00 0.00 80 LEU A N 9
ATOM 14570 C CA . LEU A 1 80 ? -7.003 10.842 10.423 1.00 0.00 80 LEU A CA 9
ATOM 14571 C C . LEU A 1 80 ? -6.928 11.375 11.850 1.00 0.00 80 LEU A C 9
ATOM 14572 O O . LEU A 1 80 ? -7.033 12.580 12.080 1.00 0.00 80 LEU A O 9
ATOM 14588 N N . ASP A 1 81 ? -6.743 10.470 12.805 1.00 0.00 81 ASP A N 9
ATOM 14589 C CA . ASP A 1 81 ? -6.650 10.849 14.210 1.00 0.00 81 ASP A CA 9
ATOM 14590 C C . ASP A 1 81 ? -5.241 10.613 14.745 1.00 0.00 81 ASP A C 9
ATOM 14591 O O . ASP A 1 81 ? -4.744 9.487 14.736 1.00 0.00 81 ASP A O 9
ATOM 14600 N N . ARG A 1 82 ? -4.603 11.682 15.209 1.00 0.00 82 ARG A N 9
ATOM 14601 C CA . ARG A 1 82 ? -3.250 11.592 15.745 1.00 0.00 82 ARG A CA 9
ATOM 14602 C C . ARG A 1 82 ? -3.273 11.141 17.203 1.00 0.00 82 ARG A C 9
ATOM 14603 O O . ARG A 1 82 ? -2.577 10.199 17.582 1.00 0.00 82 ARG A O 9
ATOM 14624 N N . GLU A 1 83 ? -4.075 11.822 18.015 1.00 0.00 83 GLU A N 9
ATOM 14625 C CA . GLU A 1 83 ? -4.186 11.492 19.431 1.00 0.00 83 GLU A CA 9
ATOM 14626 C C . GLU A 1 83 ? -4.241 9.981 19.635 1.00 0.00 83 GLU A C 9
ATOM 14627 O O . GLU A 1 83 ? -3.532 9.433 20.479 1.00 0.00 83 GLU A O 9
ATOM 14639 N N . GLU A 1 84 ? -5.087 9.314 18.856 1.00 0.00 84 GLU A N 9
ATOM 14640 C CA . GLU A 1 84 ? -5.235 7.867 18.953 1.00 0.00 84 GLU A CA 9
ATOM 14641 C C . GLU A 1 84 ? -3.980 7.157 18.452 1.00 0.00 84 GLU A C 9
ATOM 14642 O O . GLU A 1 84 ? -3.299 6.466 19.210 1.00 0.00 84 GLU A O 9
ATOM 14654 N N . THR A 1 85 ? -3.680 7.333 17.169 1.00 0.00 85 THR A N 9
ATOM 14655 C CA . THR A 1 85 ? -2.509 6.710 16.566 1.00 0.00 85 THR A CA 9
ATOM 14656 C C . THR A 1 85 ? -1.688 7.726 15.780 1.00 0.00 85 THR A C 9
ATOM 14657 O O . THR A 1 85 ? -2.218 8.446 14.935 1.00 0.00 85 THR A O 9
ATOM 14668 N N . ALA A 1 86 ? -0.391 7.778 16.064 1.00 0.00 86 ALA A N 9
ATOM 14669 C CA . ALA A 1 86 ? 0.504 8.705 15.382 1.00 0.00 86 ALA A CA 9
ATOM 14670 C C . ALA A 1 86 ? 1.069 8.085 14.108 1.00 0.00 86 ALA A C 9
ATOM 14671 O O . ALA A 1 86 ? 1.057 8.707 13.046 1.00 0.00 86 ALA A O 9
ATOM 14678 N N . ILE A 1 87 ? 1.563 6.857 14.223 1.00 0.00 87 ILE A N 9
ATOM 14679 C CA . ILE A 1 87 ? 2.132 6.154 13.079 1.00 0.00 87 ILE A CA 9
ATOM 14680 C C . ILE A 1 87 ? 1.218 5.024 12.618 1.00 0.00 87 ILE A C 9
ATOM 14681 O O . ILE A 1 87 ? 0.721 4.243 13.429 1.00 0.00 87 ILE A O 9
ATOM 14697 N N . HIS A 1 88 ? 1.001 4.943 11.309 1.00 0.00 88 HIS A N 9
ATOM 14698 C CA . HIS A 1 88 ? 0.148 3.907 10.738 1.00 0.00 88 HIS A CA 9
ATOM 14699 C C . HIS A 1 88 ? 0.973 2.902 9.941 1.00 0.00 88 HIS A C 9
ATOM 14700 O O . HIS A 1 88 ? 1.589 3.249 8.932 1.00 0.00 88 HIS A O 9
ATOM 14715 N N . LYS A 1 89 ? 0.983 1.655 10.399 1.00 0.00 89 LYS A N 9
ATOM 14716 C CA . LYS A 1 89 ? 1.732 0.598 9.729 1.00 0.00 89 LYS A CA 9
ATOM 14717 C C . LYS A 1 89 ? 0.806 -0.276 8.889 1.00 0.00 89 LYS A C 9
ATOM 14718 O O . LYS A 1 89 ? 0.016 -1.054 9.424 1.00 0.00 89 LYS A O 9
ATOM 14737 N N . VAL A 1 90 ? 0.910 -0.144 7.570 1.00 0.00 90 VAL A N 9
ATOM 14738 C CA . VAL A 1 90 ? 0.084 -0.924 6.656 1.00 0.00 90 VAL A CA 9
ATOM 14739 C C . VAL A 1 90 ? 0.945 -1.743 5.701 1.00 0.00 90 VAL A C 9
ATOM 14740 O O . VAL A 1 90 ? 1.827 -1.209 5.029 1.00 0.00 90 VAL A O 9
ATOM 14753 N N . THR A 1 91 ? 0.682 -3.045 5.644 1.00 0.00 91 THR A N 9
ATOM 14754 C CA . THR A 1 91 ? 1.432 -3.939 4.772 1.00 0.00 91 THR A CA 9
ATOM 14755 C C . THR A 1 91 ? 0.594 -4.368 3.573 1.00 0.00 91 THR A C 9
ATOM 14756 O O . THR A 1 91 ? -0.555 -4.783 3.722 1.00 0.00 91 THR A O 9
ATOM 14767 N N . VAL A 1 92 ? 1.177 -4.266 2.383 1.00 0.00 92 VAL A N 9
ATOM 14768 C CA . VAL A 1 92 ? 0.485 -4.646 1.157 1.00 0.00 92 VAL A CA 9
ATOM 14769 C C . VAL A 1 92 ? 1.018 -5.966 0.611 1.00 0.00 92 VAL A C 9
ATOM 14770 O O . VAL A 1 92 ? 2.209 -6.259 0.718 1.00 0.00 92 VAL A O 9
ATOM 14783 N N . LEU A 1 93 ? 0.128 -6.759 0.024 1.00 0.00 93 LEU A N 9
ATOM 14784 C CA . LEU A 1 93 ? 0.509 -8.049 -0.541 1.00 0.00 93 LEU A CA 9
ATOM 14785 C C . LEU A 1 93 ? 0.290 -8.069 -2.050 1.00 0.00 93 LEU A C 9
ATOM 14786 O O . LEU A 1 93 ? -0.764 -7.664 -2.540 1.00 0.00 93 LEU A O 9
ATOM 14802 N N . ALA A 1 94 ? 1.293 -8.544 -2.782 1.00 0.00 94 ALA A N 9
ATOM 14803 C CA . ALA A 1 94 ? 1.208 -8.620 -4.235 1.00 0.00 94 ALA A CA 9
ATOM 14804 C C . ALA A 1 94 ? 1.330 -10.062 -4.717 1.00 0.00 94 ALA A C 9
ATOM 14805 O O . ALA A 1 94 ? 2.353 -10.713 -4.505 1.00 0.00 94 ALA A O 9
ATOM 14812 N N . SER A 1 95 ? 0.279 -10.555 -5.365 1.00 0.00 95 SER A N 9
ATOM 14813 C CA . SER A 1 95 ? 0.267 -11.922 -5.873 1.00 0.00 95 SER A CA 9
ATOM 14814 C C . SER A 1 95 ? 0.112 -11.936 -7.391 1.00 0.00 95 SER A C 9
ATOM 14815 O O . SER A 1 95 ? -0.742 -11.244 -7.945 1.00 0.00 95 SER A O 9
ATOM 14823 N N . ASP A 1 96 ? 0.945 -12.728 -8.056 1.00 0.00 96 ASP A N 9
ATOM 14824 C CA . ASP A 1 96 ? 0.902 -12.834 -9.510 1.00 0.00 96 ASP A CA 9
ATOM 14825 C C . ASP A 1 96 ? 0.367 -14.197 -9.940 1.00 0.00 96 ASP A C 9
ATOM 14826 O O . ASP A 1 96 ? -0.544 -14.286 -10.761 1.00 0.00 96 ASP A O 9
ATOM 14835 N N . GLY A 1 97 ? 0.943 -15.256 -9.379 1.00 0.00 97 GLY A N 9
ATOM 14836 C CA . GLY A 1 97 ? 0.512 -16.600 -9.718 1.00 0.00 97 GLY A CA 9
ATOM 14837 C C . GLY A 1 97 ? 1.083 -17.645 -8.780 1.00 0.00 97 GLY A C 9
ATOM 14838 O O . GLY A 1 97 ? 0.873 -17.584 -7.569 1.00 0.00 97 GLY A O 9
ATOM 14842 N N . SER A 1 98 ? 1.806 -18.610 -9.341 1.00 0.00 98 SER A N 9
ATOM 14843 C CA . SER A 1 98 ? 2.404 -19.676 -8.547 1.00 0.00 98 SER A CA 9
ATOM 14844 C C . SER A 1 98 ? 3.695 -19.203 -7.886 1.00 0.00 98 SER A C 9
ATOM 14845 O O . SER A 1 98 ? 4.700 -19.914 -7.880 1.00 0.00 98 SER A O 9
ATOM 14853 N N . SER A 1 99 ? 3.660 -17.996 -7.329 1.00 0.00 99 SER A N 9
ATOM 14854 C CA . SER A 1 99 ? 4.827 -17.425 -6.669 1.00 0.00 99 SER A CA 9
ATOM 14855 C C . SER A 1 99 ? 4.424 -16.687 -5.396 1.00 0.00 99 SER A C 9
ATOM 14856 O O . SER A 1 99 ? 3.606 -15.767 -5.429 1.00 0.00 99 SER A O 9
ATOM 14864 N N . THR A 1 100 ? 5.005 -17.097 -4.272 1.00 0.00 100 THR A N 9
ATOM 14865 C CA . THR A 1 100 ? 4.706 -16.478 -2.987 1.00 0.00 100 THR A CA 9
ATOM 14866 C C . THR A 1 100 ? 4.480 -14.978 -3.139 1.00 0.00 100 THR A C 9
ATOM 14867 O O . THR A 1 100 ? 5.198 -14.288 -3.863 1.00 0.00 100 THR A O 9
ATOM 14878 N N . PRO A 1 101 ? 3.459 -14.459 -2.441 1.00 0.00 101 PRO A N 9
ATOM 14879 C CA . PRO A 1 101 ? 3.116 -13.034 -2.481 1.00 0.00 101 PRO A CA 9
ATOM 14880 C C . PRO A 1 101 ? 4.160 -12.167 -1.787 1.00 0.00 101 PRO A C 9
ATOM 14881 O O . PRO A 1 101 ? 4.689 -12.535 -0.739 1.00 0.00 101 PRO A O 9
ATOM 14892 N N . ALA A 1 102 ? 4.452 -11.013 -2.379 1.00 0.00 102 ALA A N 9
ATOM 14893 C CA . ALA A 1 102 ? 5.431 -10.092 -1.815 1.00 0.00 102 ALA A CA 9
ATOM 14894 C C . ALA A 1 102 ? 4.781 -9.146 -0.811 1.00 0.00 102 ALA A C 9
ATOM 14895 O O . ALA A 1 102 ? 3.573 -8.912 -0.856 1.00 0.00 102 ALA A O 9
ATOM 14902 N N . ARG A 1 103 ? 5.590 -8.606 0.095 1.00 0.00 103 ARG A N 9
ATOM 14903 C CA . ARG A 1 103 ? 5.092 -7.687 1.111 1.00 0.00 103 ARG A CA 9
ATOM 14904 C C . ARG A 1 103 ? 5.961 -6.435 1.185 1.00 0.00 103 ARG A C 9
ATOM 14905 O O . ARG A 1 103 ? 7.174 -6.497 0.991 1.00 0.00 103 ARG A O 9
ATOM 14926 N N . ALA A 1 104 ? 5.331 -5.299 1.466 1.00 0.00 104 ALA A N 9
ATOM 14927 C CA . ALA A 1 104 ? 6.046 -4.033 1.566 1.00 0.00 104 ALA A CA 9
ATOM 14928 C C . ALA A 1 104 ? 5.525 -3.199 2.731 1.00 0.00 104 ALA A C 9
ATOM 14929 O O . ALA A 1 104 ? 4.345 -2.848 2.780 1.00 0.00 104 ALA A O 9
ATOM 14936 N N . THR A 1 105 ? 6.411 -2.884 3.671 1.00 0.00 105 THR A N 9
ATOM 14937 C CA . THR A 1 105 ? 6.040 -2.092 4.837 1.00 0.00 105 THR A CA 9
ATOM 14938 C C . THR A 1 105 ? 6.065 -0.601 4.521 1.00 0.00 105 THR A C 9
ATOM 14939 O O . THR A 1 105 ? 7.073 -0.073 4.049 1.00 0.00 105 THR A O 9
ATOM 14950 N N . VAL A 1 106 ? 4.951 0.074 4.784 1.00 0.00 106 VAL A N 9
ATOM 14951 C CA . VAL A 1 106 ? 4.846 1.506 4.528 1.00 0.00 106 VAL A CA 9
ATOM 14952 C C . VAL A 1 106 ? 4.604 2.278 5.820 1.00 0.00 106 VAL A C 9
ATOM 14953 O O . VAL A 1 106 ? 3.624 2.038 6.526 1.00 0.00 106 VAL A O 9
ATOM 14966 N N . THR A 1 107 ? 5.504 3.208 6.125 1.00 0.00 107 THR A N 9
ATOM 14967 C CA . THR A 1 107 ? 5.390 4.016 7.333 1.00 0.00 107 THR A CA 9
ATOM 14968 C C . THR A 1 107 ? 4.772 5.376 7.027 1.00 0.00 107 THR A C 9
ATOM 14969 O O . THR A 1 107 ? 5.305 6.144 6.227 1.00 0.00 107 THR A O 9
ATOM 14980 N N . ILE A 1 108 ? 3.647 5.667 7.671 1.00 0.00 108 ILE A N 9
ATOM 14981 C CA . ILE A 1 108 ? 2.958 6.936 7.469 1.00 0.00 108 ILE A CA 9
ATOM 14982 C C . ILE A 1 108 ? 2.961 7.772 8.744 1.00 0.00 108 ILE A C 9
ATOM 14983 O O . ILE A 1 108 ? 2.252 7.465 9.701 1.00 0.00 108 ILE A O 9
ATOM 14999 N N . ASN A 1 109 ? 3.764 8.832 8.748 1.00 0.00 109 ASN A N 9
ATOM 15000 C CA . ASN A 1 109 ? 3.858 9.714 9.906 1.00 0.00 109 ASN A CA 9
ATOM 15001 C C . ASN A 1 109 ? 2.830 10.838 9.819 1.00 0.00 109 ASN A C 9
ATOM 15002 O O . ASN A 1 109 ? 2.498 11.308 8.730 1.00 0.00 109 ASN A O 9
ATOM 15013 N N . VAL A 1 110 ? 2.328 11.264 10.974 1.00 0.00 110 VAL A N 9
ATOM 15014 C CA . VAL A 1 110 ? 1.339 12.334 11.029 1.00 0.00 110 VAL A CA 9
ATOM 15015 C C . VAL A 1 110 ? 1.936 13.604 11.625 1.00 0.00 110 VAL A C 9
ATOM 15016 O O . VAL A 1 110 ? 2.349 13.625 12.785 1.00 0.00 110 VAL A O 9
ATOM 15029 N N . THR A 1 111 ? 1.978 14.664 10.824 1.00 0.00 111 THR A N 9
ATOM 15030 C CA . THR A 1 111 ? 2.524 15.939 11.271 1.00 0.00 111 THR A CA 9
ATOM 15031 C C . THR A 1 111 ? 1.419 16.877 11.741 1.00 0.00 111 THR A C 9
ATOM 15032 O O . THR A 1 111 ? 0.234 16.587 11.576 1.00 0.00 111 THR A O 9
ATOM 15043 N N . ASP A 1 112 ? 1.813 18.002 12.328 1.00 0.00 112 ASP A N 9
ATOM 15044 C CA . ASP A 1 112 ? 0.854 18.984 12.821 1.00 0.00 112 ASP A CA 9
ATOM 15045 C C . ASP A 1 112 ? 0.347 19.867 11.685 1.00 0.00 112 ASP A C 9
ATOM 15046 O O . ASP A 1 112 ? 0.998 19.997 10.648 1.00 0.00 112 ASP A O 9
ATOM 15055 N N . VAL A 1 113 ? -0.819 20.471 11.887 1.00 0.00 113 VAL A N 9
ATOM 15056 C CA . VAL A 1 113 ? -1.414 21.341 10.880 1.00 0.00 113 VAL A CA 9
ATOM 15057 C C . VAL A 1 113 ? -1.627 22.749 11.427 1.00 0.00 113 VAL A C 9
ATOM 15058 O O . VAL A 1 113 ? -2.423 22.956 12.341 1.00 0.00 113 VAL A O 9
ATOM 15071 N N . ASN A 1 114 ? -0.910 23.713 10.859 1.00 0.00 114 ASN A N 9
ATOM 15072 C CA . ASN A 1 114 ? -1.020 25.102 11.290 1.00 0.00 114 ASN A CA 9
ATOM 15073 C C . ASN A 1 114 ? -1.746 25.940 10.242 1.00 0.00 114 ASN A C 9
ATOM 15074 O O . ASN A 1 114 ? -2.777 26.550 10.527 1.00 0.00 114 ASN A O 9
ATOM 15085 N N . GLY A 1 1 ? 12.428 -19.949 -30.295 1.00 0.00 1 GLY A N 10
ATOM 15086 C CA . GLY A 1 1 ? 13.636 -20.748 -30.206 1.00 0.00 1 GLY A CA 10
ATOM 15087 C C . GLY A 1 1 ? 14.726 -20.065 -29.403 1.00 0.00 1 GLY A C 10
ATOM 15088 O O . GLY A 1 1 ? 15.440 -20.712 -28.637 1.00 0.00 1 GLY A O 10
ATOM 15092 N N . SER A 1 2 ? 14.855 -18.754 -29.580 1.00 0.00 2 SER A N 10
ATOM 15093 C CA . SER A 1 2 ? 15.869 -17.984 -28.870 1.00 0.00 2 SER A CA 10
ATOM 15094 C C . SER A 1 2 ? 15.230 -17.086 -27.815 1.00 0.00 2 SER A C 10
ATOM 15095 O O . SER A 1 2 ? 14.667 -16.038 -28.134 1.00 0.00 2 SER A O 10
ATOM 15103 N N . SER A 1 3 ? 15.321 -17.504 -26.557 1.00 0.00 3 SER A N 10
ATOM 15104 C CA . SER A 1 3 ? 14.749 -16.741 -25.454 1.00 0.00 3 SER A CA 10
ATOM 15105 C C . SER A 1 3 ? 15.359 -17.170 -24.123 1.00 0.00 3 SER A C 10
ATOM 15106 O O . SER A 1 3 ? 16.036 -18.193 -24.038 1.00 0.00 3 SER A O 10
ATOM 15114 N N . GLY A 1 4 ? 15.113 -16.377 -23.084 1.00 0.00 4 GLY A N 10
ATOM 15115 C CA . GLY A 1 4 ? 15.644 -16.690 -21.770 1.00 0.00 4 GLY A CA 10
ATOM 15116 C C . GLY A 1 4 ? 15.388 -15.586 -20.763 1.00 0.00 4 GLY A C 10
ATOM 15117 O O . GLY A 1 4 ? 14.603 -15.757 -19.831 1.00 0.00 4 GLY A O 10
ATOM 15121 N N . SER A 1 5 ? 16.054 -14.450 -20.950 1.00 0.00 5 SER A N 10
ATOM 15122 C CA . SER A 1 5 ? 15.898 -13.316 -20.048 1.00 0.00 5 SER A CA 10
ATOM 15123 C C . SER A 1 5 ? 16.193 -13.723 -18.607 1.00 0.00 5 SER A C 10
ATOM 15124 O O . SER A 1 5 ? 15.478 -13.339 -17.682 1.00 0.00 5 SER A O 10
ATOM 15132 N N . SER A 1 6 ? 17.253 -14.504 -18.425 1.00 0.00 6 SER A N 10
ATOM 15133 C CA . SER A 1 6 ? 17.643 -14.968 -17.099 1.00 0.00 6 SER A CA 10
ATOM 15134 C C . SER A 1 6 ? 17.708 -13.805 -16.114 1.00 0.00 6 SER A C 10
ATOM 15135 O O . SER A 1 6 ? 17.638 -12.641 -16.506 1.00 0.00 6 SER A O 10
ATOM 15143 N N . GLY A 1 7 ? 17.841 -14.130 -14.832 1.00 0.00 7 GLY A N 10
ATOM 15144 C CA . GLY A 1 7 ? 17.913 -13.102 -13.810 1.00 0.00 7 GLY A CA 10
ATOM 15145 C C . GLY A 1 7 ? 16.840 -13.260 -12.751 1.00 0.00 7 GLY A C 10
ATOM 15146 O O . GLY A 1 7 ? 17.130 -13.632 -11.615 1.00 0.00 7 GLY A O 10
ATOM 15150 N N . ASN A 1 8 ? 15.596 -12.977 -13.125 1.00 0.00 8 ASN A N 10
ATOM 15151 C CA . ASN A 1 8 ? 14.476 -13.088 -12.198 1.00 0.00 8 ASN A CA 10
ATOM 15152 C C . ASN A 1 8 ? 13.928 -14.512 -12.175 1.00 0.00 8 ASN A C 10
ATOM 15153 O O . ASN A 1 8 ? 13.894 -15.191 -13.202 1.00 0.00 8 ASN A O 10
ATOM 15164 N N . ASP A 1 9 ? 13.498 -14.956 -10.999 1.00 0.00 9 ASP A N 10
ATOM 15165 C CA . ASP A 1 9 ? 12.950 -16.298 -10.843 1.00 0.00 9 ASP A CA 10
ATOM 15166 C C . ASP A 1 9 ? 11.434 -16.289 -11.018 1.00 0.00 9 ASP A C 10
ATOM 15167 O O . ASP A 1 9 ? 10.713 -16.983 -10.302 1.00 0.00 9 ASP A O 10
ATOM 15176 N N . ASN A 1 10 ? 10.959 -15.498 -11.974 1.00 0.00 10 ASN A N 10
ATOM 15177 C CA . ASN A 1 10 ? 9.529 -15.398 -12.242 1.00 0.00 10 ASN A CA 10
ATOM 15178 C C . ASN A 1 10 ? 8.793 -14.793 -11.050 1.00 0.00 10 ASN A C 10
ATOM 15179 O O . ASN A 1 10 ? 7.730 -15.272 -10.655 1.00 0.00 10 ASN A O 10
ATOM 15190 N N . ARG A 1 11 ? 9.366 -13.737 -10.482 1.00 0.00 11 ARG A N 10
ATOM 15191 C CA . ARG A 1 11 ? 8.766 -13.067 -9.335 1.00 0.00 11 ARG A CA 10
ATOM 15192 C C . ARG A 1 11 ? 8.923 -11.553 -9.446 1.00 0.00 11 ARG A C 10
ATOM 15193 O O . ARG A 1 11 ? 9.929 -11.043 -9.941 1.00 0.00 11 ARG A O 10
ATOM 15214 N N . PRO A 1 12 ? 7.906 -10.816 -8.975 1.00 0.00 12 PRO A N 10
ATOM 15215 C CA . PRO A 1 12 ? 7.908 -9.350 -9.011 1.00 0.00 12 PRO A CA 10
ATOM 15216 C C . PRO A 1 12 ? 8.921 -8.748 -8.043 1.00 0.00 12 PRO A C 10
ATOM 15217 O O . PRO A 1 12 ? 9.817 -9.439 -7.556 1.00 0.00 12 PRO A O 10
ATOM 15228 N N . VAL A 1 13 ? 8.774 -7.456 -7.767 1.00 0.00 13 VAL A N 10
ATOM 15229 C CA . VAL A 1 13 ? 9.675 -6.762 -6.855 1.00 0.00 13 VAL A CA 10
ATOM 15230 C C . VAL A 1 13 ? 9.192 -5.342 -6.580 1.00 0.00 13 VAL A C 10
ATOM 15231 O O . VAL A 1 13 ? 8.870 -4.594 -7.504 1.00 0.00 13 VAL A O 10
ATOM 15244 N N . PHE A 1 14 ? 9.143 -4.976 -5.304 1.00 0.00 14 PHE A N 10
ATOM 15245 C CA . PHE A 1 14 ? 8.699 -3.645 -4.906 1.00 0.00 14 PHE A CA 10
ATOM 15246 C C . PHE A 1 14 ? 9.842 -2.639 -5.000 1.00 0.00 14 PHE A C 10
ATOM 15247 O O . PHE A 1 14 ? 10.885 -2.806 -4.366 1.00 0.00 14 PHE A O 10
ATOM 15264 N N . LYS A 1 15 ? 9.639 -1.595 -5.795 1.00 0.00 15 LYS A N 10
ATOM 15265 C CA . LYS A 1 15 ? 10.651 -0.560 -5.973 1.00 0.00 15 LYS A CA 10
ATOM 15266 C C . LYS A 1 15 ? 11.387 -0.289 -4.665 1.00 0.00 15 LYS A C 10
ATOM 15267 O O . LYS A 1 15 ? 12.616 -0.341 -4.612 1.00 0.00 15 LYS A O 10
ATOM 15286 N N . GLU A 1 16 ? 10.628 0.000 -3.613 1.00 0.00 16 GLU A N 10
ATOM 15287 C CA . GLU A 1 16 ? 11.210 0.279 -2.305 1.00 0.00 16 GLU A CA 10
ATOM 15288 C C . GLU A 1 16 ? 10.441 -0.443 -1.202 1.00 0.00 16 GLU A C 10
ATOM 15289 O O . GLU A 1 16 ? 9.225 -0.304 -1.086 1.00 0.00 16 GLU A O 10
ATOM 15301 N N . GLY A 1 17 ? 11.162 -1.214 -0.394 1.00 0.00 17 GLY A N 10
ATOM 15302 C CA . GLY A 1 17 ? 10.532 -1.947 0.688 1.00 0.00 17 GLY A CA 10
ATOM 15303 C C . GLY A 1 17 ? 9.866 -1.033 1.697 1.00 0.00 17 GLY A C 10
ATOM 15304 O O . GLY A 1 17 ? 8.657 -1.114 1.914 1.00 0.00 17 GLY A O 10
ATOM 15308 N N . GLN A 1 18 ? 10.656 -0.161 2.315 1.00 0.00 18 GLN A N 10
ATOM 15309 C CA . GLN A 1 18 ? 10.135 0.771 3.309 1.00 0.00 18 GLN A CA 10
ATOM 15310 C C . GLN A 1 18 ? 10.215 2.207 2.802 1.00 0.00 18 GLN A C 10
ATOM 15311 O O . GLN A 1 18 ? 11.266 2.659 2.349 1.00 0.00 18 GLN A O 10
ATOM 15325 N N . VAL A 1 19 ? 9.096 2.921 2.881 1.00 0.00 19 VAL A N 10
ATOM 15326 C CA . VAL A 1 19 ? 9.039 4.307 2.432 1.00 0.00 19 VAL A CA 10
ATOM 15327 C C . VAL A 1 19 ? 8.319 5.185 3.448 1.00 0.00 19 VAL A C 10
ATOM 15328 O O . VAL A 1 19 ? 7.136 4.989 3.724 1.00 0.00 19 VAL A O 10
ATOM 15341 N N . GLU A 1 20 ? 9.040 6.155 4.001 1.00 0.00 20 GLU A N 10
ATOM 15342 C CA . GLU A 1 20 ? 8.469 7.064 4.988 1.00 0.00 20 GLU A CA 10
ATOM 15343 C C . GLU A 1 20 ? 7.855 8.286 4.311 1.00 0.00 20 GLU A C 10
ATOM 15344 O O . GLU A 1 20 ? 8.512 8.970 3.526 1.00 0.00 20 GLU A O 10
ATOM 15356 N N . VAL A 1 21 ? 6.590 8.553 4.619 1.00 0.00 21 VAL A N 10
ATOM 15357 C CA . VAL A 1 21 ? 5.887 9.692 4.042 1.00 0.00 21 VAL A CA 10
ATOM 15358 C C . VAL A 1 21 ? 5.455 10.677 5.123 1.00 0.00 21 VAL A C 10
ATOM 15359 O O . VAL A 1 21 ? 5.258 10.300 6.278 1.00 0.00 21 VAL A O 10
ATOM 15372 N N . HIS A 1 22 ? 5.311 11.942 4.739 1.00 0.00 22 HIS A N 10
ATOM 15373 C CA . HIS A 1 22 ? 4.901 12.982 5.676 1.00 0.00 22 HIS A CA 10
ATOM 15374 C C . HIS A 1 22 ? 3.565 13.591 5.262 1.00 0.00 22 HIS A C 10
ATOM 15375 O O . HIS A 1 22 ? 3.463 14.240 4.221 1.00 0.00 22 HIS A O 10
ATOM 15390 N N . ILE A 1 23 ? 2.543 13.375 6.083 1.00 0.00 23 ILE A N 10
ATOM 15391 C CA . ILE A 1 23 ? 1.213 13.903 5.802 1.00 0.00 23 ILE A CA 10
ATOM 15392 C C . ILE A 1 23 ? 0.541 14.407 7.075 1.00 0.00 23 ILE A C 10
ATOM 15393 O O . ILE A 1 23 ? 0.618 13.786 8.135 1.00 0.00 23 ILE A O 10
ATOM 15409 N N . PRO A 1 24 ? -0.136 15.560 6.969 1.00 0.00 24 PRO A N 10
ATOM 15410 C CA . PRO A 1 24 ? -0.837 16.172 8.101 1.00 0.00 24 PRO A CA 10
ATOM 15411 C C . PRO A 1 24 ? -2.067 15.375 8.522 1.00 0.00 24 PRO A C 10
ATOM 15412 O O . PRO A 1 24 ? -2.691 14.702 7.702 1.00 0.00 24 PRO A O 10
ATOM 15423 N N . GLU A 1 25 ? -2.410 15.456 9.803 1.00 0.00 25 GLU A N 10
ATOM 15424 C CA . GLU A 1 25 ? -3.566 14.741 10.331 1.00 0.00 25 GLU A CA 10
ATOM 15425 C C . GLU A 1 25 ? -4.859 15.264 9.712 1.00 0.00 25 GLU A C 10
ATOM 15426 O O . GLU A 1 25 ? -5.813 14.514 9.515 1.00 0.00 25 GLU A O 10
ATOM 15438 N N . ASN A 1 26 ? -4.881 16.558 9.409 1.00 0.00 26 ASN A N 10
ATOM 15439 C CA . ASN A 1 26 ? -6.056 17.183 8.813 1.00 0.00 26 ASN A CA 10
ATOM 15440 C C . ASN A 1 26 ? -5.945 17.213 7.292 1.00 0.00 26 ASN A C 10
ATOM 15441 O O . ASN A 1 26 ? -6.513 18.085 6.635 1.00 0.00 26 ASN A O 10
ATOM 15452 N N . ALA A 1 27 ? -5.210 16.253 6.739 1.00 0.00 27 ALA A N 10
ATOM 15453 C CA . ALA A 1 27 ? -5.027 16.167 5.296 1.00 0.00 27 ALA A CA 10
ATOM 15454 C C . ALA A 1 27 ? -6.367 16.040 4.579 1.00 0.00 27 ALA A C 10
ATOM 15455 O O . ALA A 1 27 ? -7.300 15.401 5.064 1.00 0.00 27 ALA A O 10
ATOM 15462 N N . PRO A 1 28 ? -6.467 16.664 3.395 1.00 0.00 28 PRO A N 10
ATOM 15463 C CA . PRO A 1 28 ? -7.689 16.635 2.586 1.00 0.00 28 PRO A CA 10
ATOM 15464 C C . PRO A 1 28 ? -7.959 15.256 1.993 1.00 0.00 28 PRO A C 10
ATOM 15465 O O . PRO A 1 28 ? -7.062 14.621 1.439 1.00 0.00 28 PRO A O 10
ATOM 15476 N N . VAL A 1 29 ? -9.201 14.799 2.113 1.00 0.00 29 VAL A N 10
ATOM 15477 C CA . VAL A 1 29 ? -9.590 13.496 1.588 1.00 0.00 29 VAL A CA 10
ATOM 15478 C C . VAL A 1 29 ? -9.267 13.384 0.102 1.00 0.00 29 VAL A C 10
ATOM 15479 O O . VAL A 1 29 ? -9.631 14.251 -0.690 1.00 0.00 29 VAL A O 10
ATOM 15492 N N . GLY A 1 30 ? -8.581 12.307 -0.269 1.00 0.00 30 GLY A N 10
ATOM 15493 C CA . GLY A 1 30 ? -8.220 12.101 -1.659 1.00 0.00 30 GLY A CA 10
ATOM 15494 C C . GLY A 1 30 ? -6.740 12.311 -1.912 1.00 0.00 30 GLY A C 10
ATOM 15495 O O . GLY A 1 30 ? -6.278 12.228 -3.051 1.00 0.00 30 GLY A O 10
ATOM 15499 N N . THR A 1 31 ? -5.993 12.587 -0.848 1.00 0.00 31 THR A N 10
ATOM 15500 C CA . THR A 1 31 ? -4.558 12.813 -0.959 1.00 0.00 31 THR A CA 10
ATOM 15501 C C . THR A 1 31 ? -3.801 11.496 -1.085 1.00 0.00 31 THR A C 10
ATOM 15502 O O . THR A 1 31 ? -3.981 10.586 -0.276 1.00 0.00 31 THR A O 10
ATOM 15513 N N . SER A 1 32 ? -2.954 11.400 -2.105 1.00 0.00 32 SER A N 10
ATOM 15514 C CA . SER A 1 32 ? -2.172 10.192 -2.339 1.00 0.00 32 SER A CA 10
ATOM 15515 C C . SER A 1 32 ? -1.104 10.019 -1.264 1.00 0.00 32 SER A C 10
ATOM 15516 O O . SER A 1 32 ? -0.176 10.822 -1.159 1.00 0.00 32 SER A O 10
ATOM 15524 N N . VAL A 1 33 ? -1.241 8.966 -0.465 1.00 0.00 33 VAL A N 10
ATOM 15525 C CA . VAL A 1 33 ? -0.288 8.686 0.602 1.00 0.00 33 VAL A CA 10
ATOM 15526 C C . VAL A 1 33 ? 0.903 7.890 0.081 1.00 0.00 33 VAL A C 10
ATOM 15527 O O . VAL A 1 33 ? 2.026 8.392 0.037 1.00 0.00 33 VAL A O 10
ATOM 15540 N N . ILE A 1 34 ? 0.649 6.647 -0.314 1.00 0.00 34 ILE A N 10
ATOM 15541 C CA . ILE A 1 34 ? 1.701 5.782 -0.835 1.00 0.00 34 ILE A CA 10
ATOM 15542 C C . ILE A 1 34 ? 1.190 4.931 -1.992 1.00 0.00 34 ILE A C 10
ATOM 15543 O O . ILE A 1 34 ? 0.061 4.442 -1.964 1.00 0.00 34 ILE A O 10
ATOM 15559 N N . GLN A 1 35 ? 2.030 4.757 -3.007 1.00 0.00 35 GLN A N 10
ATOM 15560 C CA . GLN A 1 35 ? 1.663 3.963 -4.174 1.00 0.00 35 GLN A CA 10
ATOM 15561 C C . GLN A 1 35 ? 2.760 2.961 -4.518 1.00 0.00 35 GLN A C 10
ATOM 15562 O O . GLN A 1 35 ? 3.932 3.322 -4.635 1.00 0.00 35 GLN A O 10
ATOM 15576 N N . LEU A 1 36 ? 2.373 1.700 -4.677 1.00 0.00 36 LEU A N 10
ATOM 15577 C CA . LEU A 1 36 ? 3.324 0.644 -5.007 1.00 0.00 36 LEU A CA 10
ATOM 15578 C C . LEU A 1 36 ? 3.316 0.351 -6.504 1.00 0.00 36 LEU A C 10
ATOM 15579 O O . LEU A 1 36 ? 2.288 0.490 -7.169 1.00 0.00 36 LEU A O 10
ATOM 15595 N N . HIS A 1 37 ? 4.467 -0.056 -7.029 1.00 0.00 37 HIS A N 10
ATOM 15596 C CA . HIS A 1 37 ? 4.591 -0.371 -8.448 1.00 0.00 37 HIS A CA 10
ATOM 15597 C C . HIS A 1 37 ? 5.366 -1.670 -8.650 1.00 0.00 37 HIS A C 10
ATOM 15598 O O . HIS A 1 37 ? 6.583 -1.712 -8.475 1.00 0.00 37 HIS A O 10
ATOM 15613 N N . ALA A 1 38 ? 4.651 -2.728 -9.018 1.00 0.00 38 ALA A N 10
ATOM 15614 C CA . ALA A 1 38 ? 5.271 -4.028 -9.245 1.00 0.00 38 ALA A CA 10
ATOM 15615 C C . ALA A 1 38 ? 4.910 -4.576 -10.622 1.00 0.00 38 ALA A C 10
ATOM 15616 O O . ALA A 1 38 ? 3.736 -4.650 -10.984 1.00 0.00 38 ALA A O 10
ATOM 15623 N N . THR A 1 39 ? 5.928 -4.959 -11.387 1.00 0.00 39 THR A N 10
ATOM 15624 C CA . THR A 1 39 ? 5.718 -5.498 -12.724 1.00 0.00 39 THR A CA 10
ATOM 15625 C C . THR A 1 39 ? 6.593 -6.722 -12.967 1.00 0.00 39 THR A C 10
ATOM 15626 O O . THR A 1 39 ? 7.810 -6.607 -13.117 1.00 0.00 39 THR A O 10
ATOM 15637 N N . ASP A 1 40 ? 5.967 -7.893 -13.006 1.00 0.00 40 ASP A N 10
ATOM 15638 C CA . ASP A 1 40 ? 6.689 -9.139 -13.233 1.00 0.00 40 ASP A CA 10
ATOM 15639 C C . ASP A 1 40 ? 7.830 -8.933 -14.224 1.00 0.00 40 ASP A C 10
ATOM 15640 O O . ASP A 1 40 ? 8.988 -9.218 -13.921 1.00 0.00 40 ASP A O 10
ATOM 15649 N N . ALA A 1 41 ? 7.494 -8.438 -15.411 1.00 0.00 41 ALA A N 10
ATOM 15650 C CA . ALA A 1 41 ? 8.490 -8.193 -16.446 1.00 0.00 41 ALA A CA 10
ATOM 15651 C C . ALA A 1 41 ? 8.294 -6.821 -17.083 1.00 0.00 41 ALA A C 10
ATOM 15652 O O . ALA A 1 41 ? 7.314 -6.589 -17.790 1.00 0.00 41 ALA A O 10
ATOM 15659 N N . ASP A 1 42 ? 9.233 -5.916 -16.828 1.00 0.00 42 ASP A N 10
ATOM 15660 C CA . ASP A 1 42 ? 9.163 -4.567 -17.377 1.00 0.00 42 ASP A CA 10
ATOM 15661 C C . ASP A 1 42 ? 8.638 -4.590 -18.809 1.00 0.00 42 ASP A C 10
ATOM 15662 O O . ASP A 1 42 ? 7.927 -3.679 -19.234 1.00 0.00 42 ASP A O 10
ATOM 15671 N N . ILE A 1 43 ? 8.994 -5.635 -19.548 1.00 0.00 43 ILE A N 10
ATOM 15672 C CA . ILE A 1 43 ? 8.559 -5.775 -20.932 1.00 0.00 43 ILE A CA 10
ATOM 15673 C C . ILE A 1 43 ? 7.204 -6.470 -21.014 1.00 0.00 43 ILE A C 10
ATOM 15674 O O . ILE A 1 43 ? 7.117 -7.694 -20.936 1.00 0.00 43 ILE A O 10
ATOM 15690 N N . GLY A 1 44 ? 6.148 -5.678 -21.174 1.00 0.00 44 GLY A N 10
ATOM 15691 C CA . GLY A 1 44 ? 4.811 -6.235 -21.266 1.00 0.00 44 GLY A CA 10
ATOM 15692 C C . GLY A 1 44 ? 4.512 -7.216 -20.149 1.00 0.00 44 GLY A C 10
ATOM 15693 O O . GLY A 1 44 ? 4.917 -8.376 -20.209 1.00 0.00 44 GLY A O 10
ATOM 15697 N N . SER A 1 45 ? 3.804 -6.748 -19.127 1.00 0.00 45 SER A N 10
ATOM 15698 C CA . SER A 1 45 ? 3.457 -7.591 -17.988 1.00 0.00 45 SER A CA 10
ATOM 15699 C C . SER A 1 45 ? 2.037 -8.133 -18.127 1.00 0.00 45 SER A C 10
ATOM 15700 O O . SER A 1 45 ? 1.065 -7.442 -17.823 1.00 0.00 45 SER A O 10
ATOM 15708 N N . ASN A 1 46 ? 1.927 -9.375 -18.587 1.00 0.00 46 ASN A N 10
ATOM 15709 C CA . ASN A 1 46 ? 0.627 -10.011 -18.767 1.00 0.00 46 ASN A CA 10
ATOM 15710 C C . ASN A 1 46 ? 0.199 -10.741 -17.498 1.00 0.00 46 ASN A C 10
ATOM 15711 O O . ASN A 1 46 ? 0.175 -11.971 -17.455 1.00 0.00 46 ASN A O 10
ATOM 15722 N N . ALA A 1 47 ? -0.139 -9.975 -16.466 1.00 0.00 47 ALA A N 10
ATOM 15723 C CA . ALA A 1 47 ? -0.569 -10.549 -15.197 1.00 0.00 47 ALA A CA 10
ATOM 15724 C C . ALA A 1 47 ? -1.309 -9.518 -14.351 1.00 0.00 47 ALA A C 10
ATOM 15725 O O . ALA A 1 47 ? -0.738 -8.501 -13.958 1.00 0.00 47 ALA A O 10
ATOM 15732 N N . GLU A 1 48 ? -2.581 -9.788 -14.075 1.00 0.00 48 GLU A N 10
ATOM 15733 C CA . GLU A 1 48 ? -3.398 -8.882 -13.277 1.00 0.00 48 GLU A CA 10
ATOM 15734 C C . GLU A 1 48 ? -3.029 -8.976 -11.799 1.00 0.00 48 GLU A C 10
ATOM 15735 O O . GLU A 1 48 ? -3.641 -9.731 -11.043 1.00 0.00 48 GL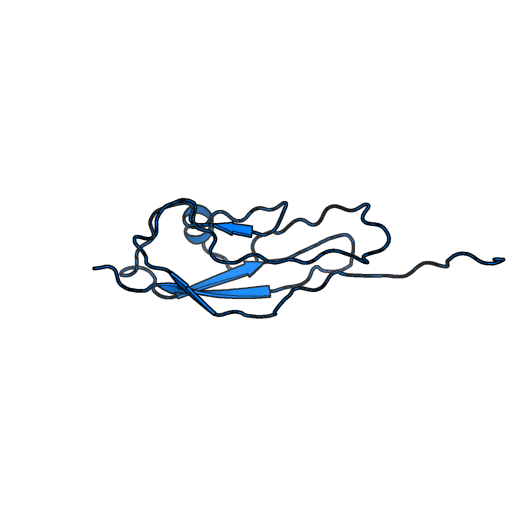U A O 10
ATOM 15747 N N . ILE A 1 49 ? -2.025 -8.205 -11.396 1.00 0.00 49 ILE A N 10
ATOM 15748 C CA . ILE A 1 49 ? -1.575 -8.200 -10.010 1.00 0.00 49 ILE A CA 10
ATOM 15749 C C . ILE A 1 49 ? -2.621 -7.574 -9.094 1.00 0.00 49 ILE A C 10
ATOM 15750 O O . ILE A 1 49 ? -2.907 -6.380 -9.186 1.00 0.00 49 ILE A O 10
ATOM 15766 N N . ARG A 1 50 ? -3.188 -8.388 -8.209 1.00 0.00 50 ARG A N 10
ATOM 15767 C CA . ARG A 1 50 ? -4.202 -7.914 -7.275 1.00 0.00 50 ARG A CA 10
ATOM 15768 C C . ARG A 1 50 ? -3.588 -7.613 -5.912 1.00 0.00 50 ARG A C 10
ATOM 15769 O O . ARG A 1 50 ? -2.904 -8.455 -5.328 1.00 0.00 50 ARG A O 10
ATOM 15790 N N . TYR A 1 51 ? -3.835 -6.408 -5.410 1.00 0.00 51 TYR A N 10
ATOM 15791 C CA . TYR A 1 51 ? -3.304 -5.995 -4.117 1.00 0.00 51 TYR A CA 10
ATOM 15792 C C . TYR A 1 51 ? -4.379 -6.071 -3.037 1.00 0.00 51 TYR A C 10
ATOM 15793 O O . TYR A 1 51 ? -5.542 -5.751 -3.280 1.00 0.00 51 TYR A O 10
ATOM 15811 N N . ILE A 1 52 ? -3.979 -6.498 -1.843 1.00 0.00 52 ILE A N 10
ATOM 15812 C CA . ILE A 1 52 ? -4.907 -6.615 -0.725 1.00 0.00 52 ILE A CA 10
ATOM 15813 C C . ILE A 1 52 ? -4.249 -6.186 0.582 1.00 0.00 52 ILE A C 10
ATOM 15814 O O . ILE A 1 52 ? -3.069 -5.836 0.610 1.00 0.00 52 ILE A O 10
ATOM 15830 N N . PHE A 1 53 ? -5.020 -6.217 1.664 1.00 0.00 53 PHE A N 10
ATOM 15831 C CA . PHE A 1 53 ? -4.512 -5.832 2.976 1.00 0.00 53 PHE A CA 10
ATOM 15832 C C . PHE A 1 53 ? -3.699 -6.964 3.598 1.00 0.00 53 PHE A C 10
ATOM 15833 O O . PHE A 1 53 ? -4.070 -8.133 3.506 1.00 0.00 53 PHE A O 10
ATOM 15850 N N . GLY A 1 54 ? -2.586 -6.606 4.232 1.00 0.00 54 GLY A N 10
ATOM 15851 C CA . GLY A 1 54 ? -1.737 -7.602 4.859 1.00 0.00 54 GLY A CA 10
ATOM 15852 C C . GLY A 1 54 ? -2.386 -8.234 6.075 1.00 0.00 54 GLY A C 10
ATOM 15853 O O . GLY A 1 54 ? -3.537 -7.941 6.395 1.00 0.00 54 GLY A O 10
ATOM 15857 N N . ALA A 1 55 ? -1.645 -9.105 6.753 1.00 0.00 55 ALA A N 10
ATOM 15858 C CA . ALA A 1 55 ? -2.155 -9.780 7.940 1.00 0.00 55 ALA A CA 10
ATOM 15859 C C . ALA A 1 55 ? -1.947 -8.928 9.187 1.00 0.00 55 ALA A C 10
ATOM 15860 O O . ALA A 1 55 ? -1.051 -8.086 9.232 1.00 0.00 55 ALA A O 10
ATOM 15867 N N . GLN A 1 56 ? -2.782 -9.153 10.197 1.00 0.00 56 GLN A N 10
ATOM 15868 C CA . GLN A 1 56 ? -2.689 -8.404 11.445 1.00 0.00 56 GLN A CA 10
ATOM 15869 C C . GLN A 1 56 ? -2.761 -6.903 11.186 1.00 0.00 56 GLN A C 10
ATOM 15870 O O . GLN A 1 56 ? -1.903 -6.143 11.635 1.00 0.00 56 GLN A O 10
ATOM 15884 N N . VAL A 1 57 ? -3.791 -6.482 10.458 1.00 0.00 57 VAL A N 10
ATOM 15885 C CA . VAL A 1 57 ? -3.975 -5.071 10.140 1.00 0.00 57 VAL A CA 10
ATOM 15886 C C . VAL A 1 57 ? -5.226 -4.516 10.810 1.00 0.00 57 VAL A C 10
ATOM 15887 O O . VAL A 1 57 ? -6.346 -4.895 10.469 1.00 0.00 57 VAL A O 10
ATOM 15900 N N . ALA A 1 58 ? -5.028 -3.613 11.766 1.00 0.00 58 ALA A N 10
ATOM 15901 C CA . ALA A 1 58 ? -6.140 -3.003 12.483 1.00 0.00 58 ALA A CA 10
ATOM 15902 C C . ALA A 1 58 ? -7.229 -2.544 11.519 1.00 0.00 58 ALA A C 10
ATOM 15903 O O . ALA A 1 58 ? -6.956 -2.089 10.408 1.00 0.00 58 ALA A O 10
ATOM 15910 N N . PRO A 1 59 ? -8.493 -2.664 11.952 1.00 0.00 59 PRO A N 10
ATOM 15911 C CA . PRO A 1 59 ? -9.648 -2.266 11.142 1.00 0.00 59 PRO A CA 10
ATOM 15912 C C . PRO A 1 59 ? -9.746 -0.754 10.975 1.00 0.00 59 PRO A C 10
ATOM 15913 O O . PRO A 1 59 ? -10.245 -0.263 9.963 1.00 0.00 59 PRO A O 10
ATOM 15924 N N . ALA A 1 60 ? -9.266 -0.021 11.974 1.00 0.00 60 ALA A N 10
ATOM 15925 C CA . ALA A 1 60 ? -9.298 1.436 11.936 1.00 0.00 60 ALA A CA 10
ATOM 15926 C C . ALA A 1 60 ? -8.409 1.975 10.820 1.00 0.00 60 ALA A C 10
ATOM 15927 O O . ALA A 1 60 ? -8.734 2.978 10.182 1.00 0.00 60 ALA A O 10
ATOM 15934 N N . THR A 1 61 ? -7.285 1.305 10.588 1.00 0.00 61 THR A N 10
ATOM 15935 C CA . THR A 1 61 ? -6.349 1.718 9.550 1.00 0.00 61 THR A CA 10
ATOM 15936 C C . THR A 1 61 ? -6.925 1.473 8.161 1.00 0.00 61 THR A C 10
ATOM 15937 O O . THR A 1 61 ? -6.811 2.317 7.272 1.00 0.00 61 THR A O 10
ATOM 15948 N N . LYS A 1 62 ? -7.546 0.312 7.979 1.00 0.00 62 LYS A N 10
ATOM 15949 C CA . LYS A 1 62 ? -8.143 -0.044 6.697 1.00 0.00 62 LYS A CA 10
ATOM 15950 C C . LYS A 1 62 ? -9.340 0.848 6.387 1.00 0.00 62 LYS A C 10
ATOM 15951 O O . LYS A 1 62 ? -9.630 1.133 5.225 1.00 0.00 62 LYS A O 10
ATOM 15970 N N . ARG A 1 63 ? -10.031 1.289 7.434 1.00 0.00 63 ARG A N 10
ATOM 15971 C CA . ARG A 1 63 ? -11.196 2.150 7.273 1.00 0.00 63 ARG A CA 10
ATOM 15972 C C . ARG A 1 63 ? -10.775 3.582 6.959 1.00 0.00 63 ARG A C 10
ATOM 15973 O O . ARG A 1 63 ? -11.413 4.267 6.159 1.00 0.00 63 ARG A O 10
ATOM 15994 N N . LEU A 1 64 ? -9.697 4.029 7.594 1.00 0.00 64 LEU A N 10
ATOM 15995 C CA . LEU A 1 64 ? -9.189 5.380 7.382 1.00 0.00 64 LEU A CA 10
ATOM 15996 C C . LEU A 1 64 ? -8.443 5.480 6.056 1.00 0.00 64 LEU A C 10
ATOM 15997 O O . LEU A 1 64 ? -8.483 6.512 5.386 1.00 0.00 64 LEU A O 10
ATOM 16013 N N . PHE A 1 65 ? -7.764 4.401 5.682 1.00 0.00 65 PHE A N 10
ATOM 16014 C CA . PHE A 1 65 ? -7.009 4.367 4.435 1.00 0.00 65 PHE A CA 10
ATOM 16015 C C . PHE A 1 65 ? -7.637 3.388 3.446 1.00 0.00 65 PHE A C 10
ATOM 16016 O O . PHE A 1 65 ? -7.848 2.218 3.764 1.00 0.00 65 PHE A O 10
ATOM 16033 N N . ALA A 1 66 ? -7.933 3.877 2.246 1.00 0.00 66 ALA A N 10
ATOM 16034 C CA . ALA A 1 66 ? -8.534 3.046 1.210 1.00 0.00 66 ALA A CA 10
ATOM 16035 C C . ALA A 1 66 ? -7.478 2.525 0.242 1.00 0.00 66 ALA A C 10
ATOM 16036 O O . ALA A 1 66 ? -6.657 3.289 -0.267 1.00 0.00 66 ALA A O 10
ATOM 16043 N N . LEU A 1 67 ? -7.503 1.221 -0.008 1.00 0.00 67 LEU A N 10
ATOM 16044 C CA . LEU A 1 67 ? -6.546 0.597 -0.915 1.00 0.00 67 LEU A CA 10
ATOM 16045 C C . LEU A 1 67 ? -7.230 0.146 -2.202 1.00 0.00 67 LEU A C 10
ATOM 16046 O O . LEU A 1 67 ? -8.325 -0.413 -2.171 1.00 0.00 67 LEU A O 10
ATOM 16062 N N . ASN A 1 68 ? -6.576 0.392 -3.332 1.00 0.00 68 ASN A N 10
ATOM 16063 C CA . ASN A 1 68 ? -7.120 0.010 -4.630 1.00 0.00 68 ASN A CA 10
ATOM 16064 C C . ASN A 1 68 ? -6.467 -1.271 -5.138 1.00 0.00 68 ASN A C 10
ATOM 16065 O O . ASN A 1 68 ? -5.258 -1.318 -5.360 1.00 0.00 68 ASN A O 10
ATOM 16076 N N . ASN A 1 69 ? -7.276 -2.310 -5.320 1.00 0.00 69 ASN A N 10
ATOM 16077 C CA . ASN A 1 69 ? -6.777 -3.592 -5.802 1.00 0.00 69 ASN A CA 10
ATOM 16078 C C . ASN A 1 69 ? -6.637 -3.586 -7.321 1.00 0.00 69 ASN A C 10
ATOM 16079 O O . ASN A 1 69 ? -6.277 -4.595 -7.928 1.00 0.00 69 ASN A O 10
ATOM 16090 N N . THR A 1 70 ? -6.924 -2.440 -7.931 1.00 0.00 70 THR A N 10
ATOM 16091 C CA . THR A 1 70 ? -6.830 -2.301 -9.379 1.00 0.00 70 THR A CA 10
ATOM 16092 C C . THR A 1 70 ? -5.719 -1.333 -9.768 1.00 0.00 70 THR A C 10
ATOM 16093 O O . THR A 1 70 ? -5.188 -1.394 -10.878 1.00 0.00 70 THR A O 10
ATOM 16104 N N . THR A 1 71 ? -5.368 -0.440 -8.847 1.00 0.00 71 THR A N 10
ATOM 16105 C CA . THR A 1 71 ? -4.319 0.541 -9.094 1.00 0.00 71 THR A CA 10
ATOM 16106 C C . THR A 1 71 ? -3.235 0.467 -8.026 1.00 0.00 71 THR A C 10
ATOM 16107 O O . THR A 1 71 ? -2.164 1.054 -8.173 1.00 0.00 71 THR A O 10
ATOM 16118 N N . GLY A 1 72 ? -3.520 -0.259 -6.949 1.00 0.00 72 GLY A N 10
ATOM 16119 C CA . GLY A 1 72 ? -2.558 -0.397 -5.871 1.00 0.00 72 GLY A CA 10
ATOM 16120 C C . GLY A 1 72 ? -2.127 0.941 -5.304 1.00 0.00 72 GLY A C 10
ATOM 16121 O O . GLY A 1 72 ? -0.954 1.141 -4.985 1.00 0.00 72 GLY A O 10
ATOM 16125 N N . LEU A 1 73 ? -3.076 1.862 -5.178 1.00 0.00 73 LEU A N 10
ATOM 16126 C CA . LEU A 1 73 ? -2.789 3.190 -4.647 1.00 0.00 73 LEU A CA 10
ATOM 16127 C C . LEU A 1 73 ? -3.619 3.467 -3.397 1.00 0.00 73 LEU A C 10
ATOM 16128 O O . LEU A 1 73 ? -4.831 3.251 -3.385 1.00 0.00 73 LEU A O 10
ATOM 16144 N N . ILE A 1 74 ? -2.958 3.949 -2.350 1.00 0.00 74 ILE A N 10
ATOM 16145 C CA . ILE A 1 74 ? -3.635 4.259 -1.097 1.00 0.00 74 ILE A CA 10
ATOM 16146 C C . ILE A 1 74 ? -3.875 5.758 -0.958 1.00 0.00 74 ILE A C 10
ATOM 16147 O O . ILE A 1 74 ? -2.954 6.563 -1.110 1.00 0.00 74 ILE A O 10
ATOM 16163 N N . THR A 1 75 ? -5.118 6.129 -0.667 1.00 0.00 75 THR A N 10
ATOM 16164 C CA . THR A 1 75 ? -5.479 7.532 -0.507 1.00 0.00 75 THR A CA 10
ATOM 16165 C C . THR A 1 75 ? -6.232 7.760 0.799 1.00 0.00 75 THR A C 10
ATOM 16166 O O . THR A 1 75 ? -6.791 6.827 1.376 1.00 0.00 75 THR A O 10
ATOM 16177 N N . VAL A 1 76 ? -6.243 9.007 1.260 1.00 0.00 76 VAL A N 10
ATOM 16178 C CA . VAL A 1 76 ? -6.930 9.358 2.498 1.00 0.00 76 VAL A CA 10
ATOM 16179 C C . VAL A 1 76 ? -8.443 9.327 2.315 1.00 0.00 76 VAL A C 10
ATOM 16180 O O . VAL A 1 76 ? -9.019 10.215 1.687 1.00 0.00 76 VAL A O 10
ATOM 16193 N N . GLN A 1 77 ? -9.080 8.300 2.867 1.00 0.00 77 GLN A N 10
ATOM 16194 C CA . GLN A 1 77 ? -10.527 8.154 2.764 1.00 0.00 77 GLN A CA 10
ATOM 16195 C C . GLN A 1 77 ? -11.238 9.061 3.763 1.00 0.00 77 GLN A C 10
ATOM 16196 O O . GLN A 1 77 ? -12.310 9.595 3.478 1.00 0.00 77 GLN A O 10
ATOM 16210 N N . ARG A 1 78 ? -10.635 9.229 4.935 1.00 0.00 78 ARG A N 10
ATOM 16211 C CA . ARG A 1 78 ? -11.211 10.070 5.978 1.00 0.00 78 ARG A CA 10
ATOM 16212 C C . ARG A 1 78 ? -10.117 10.772 6.778 1.00 0.00 78 ARG A C 10
ATOM 16213 O O . ARG A 1 78 ? -8.946 10.398 6.707 1.00 0.00 78 ARG A O 10
ATOM 16234 N N . SER A 1 79 ? -10.507 11.790 7.537 1.00 0.00 79 SER A N 10
ATOM 16235 C CA . SER A 1 79 ? -9.560 12.547 8.347 1.00 0.00 79 SER A CA 10
ATOM 16236 C C . SER A 1 79 ? -8.837 11.633 9.332 1.00 0.00 79 SER A C 10
ATOM 16237 O O . SER A 1 79 ? -9.408 10.663 9.832 1.00 0.00 79 SER A O 10
ATOM 16245 N N . LEU A 1 80 ? -7.576 11.950 9.607 1.00 0.00 80 LEU A N 10
ATOM 16246 C CA . LEU A 1 80 ? -6.773 11.158 10.533 1.00 0.00 80 LEU A CA 10
ATOM 16247 C C . LEU A 1 80 ? -6.512 11.929 11.823 1.00 0.00 80 LEU A C 10
ATOM 16248 O O . LEU A 1 80 ? -6.490 13.160 11.829 1.00 0.00 80 LEU A O 10
ATOM 16264 N N . ASP A 1 81 ? -6.313 11.196 12.913 1.00 0.00 81 ASP A N 10
ATOM 16265 C CA . ASP A 1 81 ? -6.051 11.810 14.210 1.00 0.00 81 ASP A CA 10
ATOM 16266 C C . ASP A 1 81 ? -4.831 11.178 14.873 1.00 0.00 81 ASP A C 10
ATOM 16267 O O . ASP A 1 81 ? -4.445 10.056 14.545 1.00 0.00 81 ASP A O 10
ATOM 16276 N N . ARG A 1 82 ? -4.227 11.907 15.806 1.00 0.00 82 ARG A N 10
ATOM 16277 C CA . ARG A 1 82 ? -3.049 11.419 16.513 1.00 0.00 82 ARG A CA 10
ATOM 16278 C C . ARG A 1 82 ? -3.426 10.885 17.892 1.00 0.00 82 ARG A C 10
ATOM 16279 O O . ARG A 1 82 ? -2.881 9.881 18.349 1.00 0.00 82 ARG A O 10
ATOM 16300 N N . GLU A 1 83 ? -4.360 11.565 18.549 1.00 0.00 83 GLU A N 10
ATOM 16301 C CA . GLU A 1 83 ? -4.808 11.159 19.877 1.00 0.00 83 GLU A CA 10
ATOM 16302 C C . GLU A 1 83 ? -4.975 9.644 19.955 1.00 0.00 83 GLU A C 10
ATOM 16303 O O . GLU A 1 83 ? -4.896 9.056 21.033 1.00 0.00 83 GLU A O 10
ATOM 16315 N N . GLU A 1 84 ? -5.206 9.020 18.804 1.00 0.00 84 GLU A N 10
ATOM 16316 C CA . GLU A 1 84 ? -5.386 7.574 18.743 1.00 0.00 84 GLU A CA 10
ATOM 16317 C C . GLU A 1 84 ? -4.098 6.884 18.302 1.00 0.00 84 GLU A C 10
ATOM 16318 O O . GLU A 1 84 ? -3.489 6.133 19.065 1.00 0.00 84 GLU A O 10
ATOM 16330 N N . THR A 1 85 ? -3.688 7.144 17.064 1.00 0.00 85 THR A N 10
ATOM 16331 C CA . THR A 1 85 ? -2.475 6.548 16.519 1.00 0.00 85 THR A CA 10
ATOM 16332 C C . THR A 1 85 ? -1.666 7.571 15.731 1.00 0.00 85 THR A C 10
ATOM 16333 O O . THR A 1 85 ? -2.156 8.152 14.764 1.00 0.00 85 THR A O 10
ATOM 16344 N N . ALA A 1 86 ? -0.423 7.786 16.150 1.00 0.00 86 ALA A N 10
ATOM 16345 C CA . ALA A 1 86 ? 0.455 8.737 15.481 1.00 0.00 86 ALA A CA 10
ATOM 16346 C C . ALA A 1 86 ? 1.036 8.143 14.203 1.00 0.00 86 ALA A C 10
ATOM 16347 O O . ALA A 1 86 ? 1.076 8.802 13.163 1.00 0.00 86 ALA A O 10
ATOM 16354 N N . ILE A 1 87 ? 1.485 6.895 14.287 1.00 0.00 87 ILE A N 10
ATOM 16355 C CA . ILE A 1 87 ? 2.064 6.213 13.136 1.00 0.00 87 ILE A CA 10
ATOM 16356 C C . ILE A 1 87 ? 1.145 5.103 12.636 1.00 0.00 87 ILE A C 10
ATOM 16357 O O . ILE A 1 87 ? 0.562 4.362 13.428 1.00 0.00 87 ILE A O 10
ATOM 16373 N N . HIS A 1 88 ? 1.023 4.992 11.317 1.00 0.00 88 HIS A N 10
ATOM 16374 C CA . HIS A 1 88 ? 0.177 3.970 10.711 1.00 0.00 88 HIS A CA 10
ATOM 16375 C C . HIS A 1 88 ? 1.014 2.974 9.915 1.00 0.00 88 HIS A C 10
ATOM 16376 O O . HIS A 1 88 ? 1.685 3.342 8.951 1.00 0.00 88 HIS A O 10
ATOM 16391 N N . LYS A 1 89 ? 0.971 1.711 10.326 1.00 0.00 89 LYS A N 10
ATOM 16392 C CA . LYS A 1 89 ? 1.725 0.661 9.652 1.00 0.00 89 LYS A CA 10
ATOM 16393 C C . LYS A 1 89 ? 0.811 -0.185 8.771 1.00 0.00 89 LYS A C 10
ATOM 16394 O O . LYS A 1 89 ? 0.045 -1.011 9.267 1.00 0.00 89 LYS A O 10
ATOM 16413 N N . VAL A 1 90 ? 0.898 0.025 7.461 1.00 0.00 90 VAL A N 10
ATOM 16414 C CA . VAL A 1 90 ? 0.081 -0.720 6.511 1.00 0.00 90 VAL A CA 10
ATOM 16415 C C . VAL A 1 90 ? 0.944 -1.609 5.623 1.00 0.00 90 VAL A C 10
ATOM 16416 O O . VAL A 1 90 ? 1.927 -1.154 5.037 1.00 0.00 90 VAL A O 10
ATOM 16429 N N . THR A 1 91 ? 0.570 -2.881 5.525 1.00 0.00 91 THR A N 10
ATOM 16430 C CA . THR A 1 91 ? 1.309 -3.835 4.708 1.00 0.00 91 THR A CA 10
ATOM 16431 C C . THR A 1 91 ? 0.476 -4.304 3.521 1.00 0.00 91 THR A C 10
ATOM 16432 O O . THR A 1 91 ? -0.672 -4.719 3.680 1.00 0.00 91 THR A O 10
ATOM 16443 N N . VAL A 1 92 ? 1.062 -4.235 2.330 1.00 0.00 92 VAL A N 10
ATOM 16444 C CA . VAL A 1 92 ? 0.374 -4.655 1.114 1.00 0.00 92 VAL A CA 10
ATOM 16445 C C . VAL A 1 92 ? 0.930 -5.976 0.596 1.00 0.00 92 VAL A C 10
ATOM 16446 O O . VAL A 1 92 ? 2.125 -6.250 0.719 1.00 0.00 92 VAL A O 10
ATOM 16459 N N . LEU A 1 93 ? 0.058 -6.792 0.015 1.00 0.00 93 LEU A N 10
ATOM 16460 C CA . LEU A 1 93 ? 0.462 -8.086 -0.524 1.00 0.00 93 LEU A CA 10
ATOM 16461 C C . LEU A 1 93 ? 0.187 -8.161 -2.022 1.00 0.00 93 LEU A C 10
ATOM 16462 O O . LEU A 1 93 ? -0.919 -7.870 -2.476 1.00 0.00 93 LEU A O 10
ATOM 16478 N N . ALA A 1 94 ? 1.201 -8.557 -2.785 1.00 0.00 94 ALA A N 10
ATOM 16479 C CA . ALA A 1 94 ? 1.067 -8.676 -4.232 1.00 0.00 94 ALA A CA 10
ATOM 16480 C C . ALA A 1 94 ? 1.354 -10.100 -4.695 1.00 0.00 94 ALA A C 10
ATOM 16481 O O . ALA A 1 94 ? 2.452 -10.618 -4.496 1.00 0.00 94 ALA A O 10
ATOM 16488 N N . SER A 1 95 ? 0.359 -10.728 -5.313 1.00 0.00 95 SER A N 10
ATOM 16489 C CA . SER A 1 95 ? 0.503 -12.095 -5.800 1.00 0.00 95 SER A CA 10
ATOM 16490 C C . SER A 1 95 ? 0.280 -12.160 -7.308 1.00 0.00 95 SER A C 10
ATOM 16491 O O . SER A 1 95 ? -0.710 -11.641 -7.823 1.00 0.00 95 SER A O 10
ATOM 16499 N N . ASP A 1 96 ? 1.208 -12.802 -8.009 1.00 0.00 96 ASP A N 10
ATOM 16500 C CA . ASP A 1 96 ? 1.113 -12.938 -9.458 1.00 0.00 96 ASP A CA 10
ATOM 16501 C C . ASP A 1 96 ? 1.119 -14.407 -9.868 1.00 0.00 96 ASP A C 10
ATOM 16502 O O . ASP A 1 96 ? 0.214 -14.873 -10.559 1.00 0.00 96 ASP A O 10
ATOM 16511 N N . GLY A 1 97 ? 2.147 -15.132 -9.438 1.00 0.00 97 GLY A N 10
ATOM 16512 C CA . GLY A 1 97 ? 2.253 -16.541 -9.771 1.00 0.00 97 GLY A CA 10
ATOM 16513 C C . GLY A 1 97 ? 3.394 -17.225 -9.045 1.00 0.00 97 GLY A C 10
ATOM 16514 O O . GLY A 1 97 ? 4.191 -17.935 -9.657 1.00 0.00 97 GLY A O 10
ATOM 16518 N N . SER A 1 98 ? 3.473 -17.010 -7.735 1.00 0.00 98 SER A N 10
ATOM 16519 C CA . SER A 1 98 ? 4.528 -17.607 -6.925 1.00 0.00 98 SER A CA 10
ATOM 16520 C C . SER A 1 98 ? 3.956 -18.210 -5.646 1.00 0.00 98 SER A C 10
ATOM 16521 O O . SER A 1 98 ? 2.779 -18.031 -5.335 1.00 0.00 98 SER A O 10
ATOM 16529 N N . SER A 1 99 ? 4.799 -18.926 -4.908 1.00 0.00 99 SER A N 10
ATOM 16530 C CA . SER A 1 99 ? 4.377 -19.560 -3.665 1.00 0.00 99 SER A CA 10
ATOM 16531 C C . SER A 1 99 ? 3.932 -18.515 -2.646 1.00 0.00 99 SER A C 10
ATOM 16532 O O . SER A 1 99 ? 2.776 -18.497 -2.221 1.00 0.00 99 SER A O 10
ATOM 16540 N N . THR A 1 100 ? 4.858 -17.644 -2.258 1.00 0.00 100 THR A N 10
ATOM 16541 C CA . THR A 1 100 ? 4.564 -16.596 -1.289 1.00 0.00 100 THR A CA 10
ATOM 16542 C C . THR A 1 100 ? 4.569 -15.221 -1.947 1.00 0.00 100 THR A C 10
ATOM 16543 O O . THR A 1 100 ? 5.413 -14.912 -2.788 1.00 0.00 100 THR A O 10
ATOM 16554 N N . PRO A 1 101 ? 3.605 -14.373 -1.557 1.00 0.00 101 PRO A N 10
ATOM 16555 C CA . PRO A 1 101 ? 3.478 -13.016 -2.097 1.00 0.00 101 PRO A CA 10
ATOM 16556 C C . PRO A 1 101 ? 4.607 -12.101 -1.634 1.00 0.00 101 PRO A C 10
ATOM 16557 O O . PRO A 1 101 ? 5.467 -12.506 -0.853 1.00 0.00 101 PRO A O 10
ATOM 16568 N N . ALA A 1 102 ? 4.596 -10.864 -2.120 1.00 0.00 102 ALA A N 10
ATOM 16569 C CA . ALA A 1 102 ? 5.617 -9.891 -1.754 1.00 0.00 102 ALA A CA 10
ATOM 16570 C C . ALA A 1 102 ? 5.120 -8.962 -0.651 1.00 0.00 102 ALA A C 10
ATOM 16571 O O . ALA A 1 102 ? 4.039 -8.384 -0.754 1.00 0.00 102 ALA A O 10
ATOM 16578 N N . ARG A 1 103 ? 5.917 -8.826 0.405 1.00 0.00 103 ARG A N 10
ATOM 16579 C CA . ARG A 1 103 ? 5.556 -7.970 1.528 1.00 0.00 103 ARG A CA 10
ATOM 16580 C C . ARG A 1 103 ? 6.083 -6.552 1.323 1.00 0.00 103 ARG A C 10
ATOM 16581 O O . ARG A 1 103 ? 7.164 -6.356 0.768 1.00 0.00 103 ARG A O 10
ATOM 16602 N N . ALA A 1 104 ? 5.312 -5.568 1.773 1.00 0.00 104 ALA A N 10
ATOM 16603 C CA . ALA A 1 104 ? 5.702 -4.170 1.640 1.00 0.00 104 ALA A CA 10
ATOM 16604 C C . ALA A 1 104 ? 5.225 -3.351 2.835 1.00 0.00 104 ALA A C 10
ATOM 16605 O O . ALA A 1 104 ? 4.025 -3.245 3.089 1.00 0.00 104 ALA A O 10
ATOM 16612 N N . THR A 1 105 ? 6.172 -2.774 3.567 1.00 0.00 105 THR A N 10
ATOM 16613 C CA . THR A 1 105 ? 5.849 -1.966 4.736 1.00 0.00 105 THR A CA 10
ATOM 16614 C C . THR A 1 105 ? 5.965 -0.478 4.425 1.00 0.00 105 THR A C 10
ATOM 16615 O O . THR A 1 105 ? 6.949 -0.031 3.836 1.00 0.00 105 THR A O 10
ATOM 16626 N N . VAL A 1 106 ? 4.953 0.286 4.826 1.00 0.00 106 VAL A N 10
ATOM 16627 C CA . VAL A 1 106 ? 4.942 1.725 4.591 1.00 0.00 106 VAL A CA 10
ATOM 16628 C C . VAL A 1 106 ? 4.716 2.491 5.890 1.00 0.00 106 VAL A C 10
ATOM 16629 O O . VAL A 1 106 ? 3.715 2.287 6.578 1.00 0.00 106 VAL A O 10
ATOM 16642 N N . THR A 1 107 ? 5.652 3.376 6.220 1.00 0.00 107 THR A N 10
ATOM 16643 C CA . THR A 1 107 ? 5.555 4.173 7.436 1.00 0.00 107 THR A CA 10
ATOM 16644 C C . THR A 1 107 ? 4.930 5.534 7.152 1.00 0.00 107 THR A C 10
ATOM 16645 O O . THR A 1 107 ? 5.558 6.402 6.546 1.00 0.00 107 THR A O 10
ATOM 16656 N N . ILE A 1 108 ? 3.690 5.714 7.596 1.00 0.00 108 ILE A N 10
ATOM 16657 C CA . ILE A 1 108 ? 2.982 6.971 7.391 1.00 0.00 108 ILE A CA 10
ATOM 16658 C C . ILE A 1 108 ? 2.993 7.821 8.657 1.00 0.00 108 ILE A C 10
ATOM 16659 O O . ILE A 1 108 ? 2.239 7.567 9.595 1.00 0.00 108 ILE A O 10
ATOM 16675 N N . ASN A 1 109 ? 3.854 8.834 8.675 1.00 0.00 109 ASN A N 10
ATOM 16676 C CA . ASN A 1 109 ? 3.964 9.724 9.825 1.00 0.00 109 ASN A CA 10
ATOM 16677 C C . ASN A 1 109 ? 2.930 10.843 9.748 1.00 0.00 109 ASN A C 10
ATOM 16678 O O . ASN A 1 109 ? 2.810 11.523 8.728 1.00 0.00 109 ASN A O 10
ATOM 16689 N N . VAL A 1 110 ? 2.185 11.029 10.833 1.00 0.00 110 VAL A N 10
ATOM 16690 C CA . VAL A 1 110 ? 1.162 12.066 10.889 1.00 0.00 110 VAL A CA 10
ATOM 16691 C C . VAL A 1 110 ? 1.700 13.334 11.543 1.00 0.00 110 VAL A C 10
ATOM 16692 O O . VAL A 1 110 ? 2.095 13.326 12.709 1.00 0.00 110 VAL A O 10
ATOM 16705 N N . THR A 1 111 ? 1.713 14.425 10.783 1.00 0.00 111 THR A N 10
ATOM 16706 C CA . THR A 1 111 ? 2.204 15.701 11.287 1.00 0.00 111 THR A CA 10
ATOM 16707 C C . THR A 1 111 ? 1.055 16.582 11.765 1.00 0.00 111 THR A C 10
ATOM 16708 O O . THR A 1 111 ? -0.084 16.425 11.325 1.00 0.00 111 THR A O 10
ATOM 16719 N N . ASP A 1 112 ? 1.361 17.509 12.665 1.00 0.00 112 ASP A N 10
ATOM 16720 C CA . ASP A 1 112 ? 0.354 18.417 13.201 1.00 0.00 112 ASP A CA 10
ATOM 16721 C C . ASP A 1 112 ? -0.153 19.366 12.120 1.00 0.00 112 ASP A C 10
ATOM 16722 O O . ASP A 1 112 ? 0.361 19.381 11.001 1.00 0.00 112 ASP A O 10
ATOM 16731 N N . VAL A 1 113 ? -1.165 20.158 12.460 1.00 0.00 113 VAL A N 10
ATOM 16732 C CA . VAL A 1 113 ? -1.741 21.110 11.519 1.00 0.00 113 VAL A CA 10
ATOM 16733 C C . VAL A 1 113 ? -2.217 22.370 12.234 1.00 0.00 113 VAL A C 10
ATOM 16734 O O . VAL A 1 113 ? -3.076 22.310 13.112 1.00 0.00 113 VAL A O 10
ATOM 16747 N N . ASN A 1 114 ? -1.652 23.510 11.850 1.00 0.00 114 ASN A N 10
ATOM 16748 C CA . ASN A 1 114 ? -2.019 24.786 12.454 1.00 0.00 114 ASN A CA 10
ATOM 16749 C C . ASN A 1 114 ? -1.836 25.931 11.462 1.00 0.00 114 ASN A C 10
ATOM 16750 O O . ASN A 1 114 ? -1.343 25.730 10.353 1.00 0.00 114 ASN A O 10
ATOM 16761 N N . GLY A 1 1 ? 17.746 -11.204 -16.248 1.00 0.00 1 GLY A N 11
ATOM 16762 C CA . GLY A 1 1 ? 17.706 -10.858 -17.657 1.00 0.00 1 GLY A CA 11
ATOM 16763 C C . GLY A 1 1 ? 16.670 -11.659 -18.421 1.00 0.00 1 GLY A C 11
ATOM 16764 O O . GLY A 1 1 ? 15.756 -11.093 -19.020 1.00 0.00 1 GLY A O 11
ATOM 16768 N N . SER A 1 2 ? 16.814 -12.981 -18.401 1.00 0.00 2 SER A N 11
ATOM 16769 C CA . SER A 1 2 ? 15.886 -13.861 -19.102 1.00 0.00 2 SER A CA 11
ATOM 16770 C C . SER A 1 2 ? 15.331 -14.926 -18.161 1.00 0.00 2 SER A C 11
ATOM 16771 O O . SER A 1 2 ? 15.770 -15.049 -17.018 1.00 0.00 2 SER A O 11
ATOM 16779 N N . SER A 1 3 ? 14.363 -15.693 -18.652 1.00 0.00 3 SER A N 11
ATOM 16780 C CA . SER A 1 3 ? 13.744 -16.746 -17.854 1.00 0.00 3 SER A CA 11
ATOM 16781 C C . SER A 1 3 ? 14.619 -17.996 -17.833 1.00 0.00 3 SER A C 11
ATOM 16782 O O . SER A 1 3 ? 14.781 -18.671 -18.848 1.00 0.00 3 SER A O 11
ATOM 16790 N N . GLY A 1 4 ? 15.180 -18.298 -16.666 1.00 0.00 4 GLY A N 11
ATOM 16791 C CA . GLY A 1 4 ? 16.032 -19.466 -16.533 1.00 0.00 4 GLY A CA 11
ATOM 16792 C C . GLY A 1 4 ? 15.364 -20.584 -15.758 1.00 0.00 4 GLY A C 11
ATOM 16793 O O . GLY A 1 4 ? 14.447 -20.344 -14.972 1.00 0.00 4 GLY A O 11
ATOM 16797 N N . SER A 1 5 ? 15.822 -21.812 -15.981 1.00 0.00 5 SER A N 11
ATOM 16798 C CA . SER A 1 5 ? 15.259 -22.973 -15.302 1.00 0.00 5 SER A CA 11
ATOM 16799 C C . SER A 1 5 ? 16.038 -23.288 -14.029 1.00 0.00 5 SER A C 11
ATOM 16800 O O . SER A 1 5 ? 15.745 -24.261 -13.333 1.00 0.00 5 SER A O 11
ATOM 16808 N N . SER A 1 6 ? 17.032 -22.458 -13.730 1.00 0.00 6 SER A N 11
ATOM 16809 C CA . SER A 1 6 ? 17.856 -22.649 -12.542 1.00 0.00 6 SER A CA 11
ATOM 16810 C C . SER A 1 6 ? 17.900 -21.377 -11.701 1.00 0.00 6 SER A C 11
ATOM 16811 O O . SER A 1 6 ? 18.778 -20.534 -11.874 1.00 0.00 6 SER A O 11
ATOM 16819 N N . GLY A 1 7 ? 16.943 -21.247 -10.786 1.00 0.00 7 GLY A N 11
ATOM 16820 C CA . GLY A 1 7 ? 16.889 -20.076 -9.931 1.00 0.00 7 GLY A CA 11
ATOM 16821 C C . GLY A 1 7 ? 16.237 -18.890 -10.612 1.00 0.00 7 GLY A C 11
ATOM 16822 O O . GLY A 1 7 ? 16.863 -18.210 -11.424 1.00 0.00 7 GLY A O 11
ATOM 16826 N N . ASN A 1 8 ? 14.973 -18.641 -10.283 1.00 0.00 8 ASN A N 11
ATOM 16827 C CA . ASN A 1 8 ? 14.235 -17.529 -10.872 1.00 0.00 8 ASN A CA 11
ATOM 16828 C C . ASN A 1 8 ? 13.315 -16.881 -9.841 1.00 0.00 8 ASN A C 11
ATOM 16829 O O . ASN A 1 8 ? 12.848 -17.538 -8.910 1.00 0.00 8 ASN A O 11
ATOM 16840 N N . ASP A 1 9 ? 13.059 -15.589 -10.015 1.00 0.00 9 ASP A N 11
ATOM 16841 C CA . ASP A 1 9 ? 12.194 -14.852 -9.102 1.00 0.00 9 ASP A CA 11
ATOM 16842 C C . ASP A 1 9 ? 10.727 -15.195 -9.346 1.00 0.00 9 ASP A C 11
ATOM 16843 O O . ASP A 1 9 ? 10.038 -15.685 -8.452 1.00 0.00 9 ASP A O 11
ATOM 16852 N N . ASN A 1 10 ? 10.258 -14.934 -10.561 1.00 0.00 10 ASN A N 11
ATOM 16853 C CA . ASN A 1 10 ? 8.873 -15.214 -10.922 1.00 0.00 10 ASN A CA 11
ATOM 16854 C C . ASN A 1 10 ? 7.916 -14.681 -9.860 1.00 0.00 10 ASN A C 11
ATOM 16855 O O . ASN A 1 10 ? 6.910 -15.316 -9.543 1.00 0.00 10 ASN A O 11
ATOM 16866 N N . ARG A 1 11 ? 8.236 -13.512 -9.316 1.00 0.00 11 ARG A N 11
ATOM 16867 C CA . ARG A 1 11 ? 7.405 -12.894 -8.289 1.00 0.00 11 ARG A CA 11
ATOM 16868 C C . ARG A 1 11 ? 7.400 -11.375 -8.435 1.00 0.00 11 ARG A C 11
ATOM 16869 O O . ARG A 1 11 ? 8.363 -10.769 -8.905 1.00 0.00 11 ARG A O 11
ATOM 16890 N N . PRO A 1 12 ? 6.291 -10.744 -8.023 1.00 0.00 12 PRO A N 11
ATOM 16891 C CA . PRO A 1 12 ? 6.134 -9.289 -8.098 1.00 0.00 12 PRO A CA 11
ATOM 16892 C C . PRO A 1 12 ? 7.035 -8.557 -7.109 1.00 0.00 12 PRO A C 11
ATOM 16893 O O . PRO A 1 12 ? 6.778 -8.553 -5.905 1.00 0.00 12 PRO A O 11
ATOM 16904 N N . VAL A 1 13 ? 8.091 -7.937 -7.625 1.00 0.00 13 VAL A N 11
ATOM 16905 C CA . VAL A 1 13 ? 9.030 -7.200 -6.787 1.00 0.00 13 VAL A CA 11
ATOM 16906 C C . VAL A 1 13 ? 8.556 -5.769 -6.558 1.00 0.00 13 VAL A C 11
ATOM 16907 O O . VAL A 1 13 ? 8.090 -5.102 -7.482 1.00 0.00 13 VAL A O 11
ATOM 16920 N N . PHE A 1 14 ? 8.677 -5.303 -5.319 1.00 0.00 14 PHE A N 11
ATOM 16921 C CA . PHE A 1 14 ? 8.260 -3.951 -4.967 1.00 0.00 14 PHE A CA 11
ATOM 16922 C C . PHE A 1 14 ? 9.380 -2.949 -5.234 1.00 0.00 14 PHE A C 11
ATOM 16923 O O . PHE A 1 14 ? 10.562 -3.282 -5.140 1.00 0.00 14 PHE A O 11
ATOM 16940 N N . LYS A 1 15 ? 9.001 -1.721 -5.569 1.00 0.00 15 LYS A N 11
ATOM 16941 C CA . LYS A 1 15 ? 9.971 -0.669 -5.850 1.00 0.00 15 LYS A CA 11
ATOM 16942 C C . LYS A 1 15 ? 10.797 -0.347 -4.609 1.00 0.00 15 LYS A C 11
ATOM 16943 O O . LYS A 1 15 ? 12.026 -0.320 -4.661 1.00 0.00 15 LYS A O 11
ATOM 16962 N N . GLU A 1 16 ? 10.114 -0.103 -3.495 1.00 0.00 16 GLU A N 11
ATOM 16963 C CA . GLU A 1 16 ? 10.787 0.217 -2.242 1.00 0.00 16 GLU A CA 11
ATOM 16964 C C . GLU A 1 16 ? 10.119 -0.495 -1.068 1.00 0.00 16 GLU A C 11
ATOM 16965 O O . GLU A 1 16 ? 8.996 -0.168 -0.688 1.00 0.00 16 GLU A O 11
ATOM 16977 N N . GLY A 1 17 ? 10.820 -1.471 -0.500 1.00 0.00 17 GLY A N 11
ATOM 16978 C CA . GLY A 1 17 ? 10.280 -2.215 0.623 1.00 0.00 17 GLY A CA 11
ATOM 16979 C C . GLY A 1 17 ? 9.695 -1.311 1.690 1.00 0.00 17 GLY A C 11
ATOM 16980 O O . GLY A 1 17 ? 8.536 -1.463 2.074 1.00 0.00 17 GLY A O 11
ATOM 16984 N N . GLN A 1 18 ? 10.500 -0.369 2.171 1.00 0.00 18 GLN A N 11
ATOM 16985 C CA . GLN A 1 18 ? 10.056 0.561 3.202 1.00 0.00 18 GLN A CA 11
ATOM 16986 C C . GLN A 1 18 ? 10.139 2.002 2.708 1.00 0.00 18 GLN A C 11
ATOM 16987 O O . GLN A 1 18 ? 11.117 2.396 2.073 1.00 0.00 18 GLN A O 11
ATOM 17001 N N . VAL A 1 19 ? 9.106 2.784 3.004 1.00 0.00 19 VAL A N 11
ATOM 17002 C CA . VAL A 1 19 ? 9.062 4.182 2.591 1.00 0.00 19 VAL A CA 11
ATOM 17003 C C . VAL A 1 19 ? 8.322 5.035 3.615 1.00 0.00 19 VAL A C 11
ATOM 17004 O O . VAL A 1 19 ? 7.183 4.740 3.976 1.00 0.00 19 VAL A O 11
ATOM 17017 N N . GLU A 1 20 ? 8.977 6.095 4.079 1.00 0.00 20 GLU A N 11
ATOM 17018 C CA . GLU A 1 20 ? 8.380 6.991 5.062 1.00 0.00 20 GLU A CA 11
ATOM 17019 C C . GLU A 1 20 ? 7.725 8.188 4.380 1.00 0.00 20 GLU A C 11
ATOM 17020 O O . GLU A 1 20 ? 8.319 8.821 3.507 1.00 0.00 20 GLU A O 11
ATOM 17032 N N . VAL A 1 21 ? 6.497 8.494 4.785 1.00 0.00 21 VAL A N 11
ATOM 17033 C CA . VAL A 1 21 ? 5.760 9.615 4.215 1.00 0.00 21 VAL A CA 11
ATOM 17034 C C . VAL A 1 21 ? 5.222 10.532 5.307 1.00 0.00 21 VAL A C 11
ATOM 17035 O O . VAL A 1 21 ? 4.912 10.085 6.412 1.00 0.00 21 VAL A O 11
ATOM 17048 N N . HIS A 1 22 ? 5.113 11.819 4.992 1.00 0.00 22 HIS A N 11
ATOM 17049 C CA . HIS A 1 22 ? 4.611 12.800 5.947 1.00 0.00 22 HIS A CA 11
ATOM 17050 C C . HIS A 1 22 ? 3.257 13.347 5.503 1.00 0.00 22 HIS A C 11
ATOM 17051 O O . HIS A 1 22 ? 3.175 14.146 4.570 1.00 0.00 22 HIS A O 11
ATOM 17066 N N . ILE A 1 23 ? 2.199 12.910 6.177 1.00 0.00 23 ILE A N 11
ATOM 17067 C CA . ILE A 1 23 ? 0.849 13.356 5.852 1.00 0.00 23 ILE A CA 11
ATOM 17068 C C . ILE A 1 23 ? 0.192 14.035 7.049 1.00 0.00 23 ILE A C 11
ATOM 17069 O O . ILE A 1 23 ? 0.270 13.563 8.183 1.00 0.00 23 ILE A O 11
ATOM 17085 N N . PRO A 1 24 ? -0.475 15.171 6.792 1.00 0.00 24 PRO A N 11
ATOM 17086 C CA . PRO A 1 24 ? -1.161 15.939 7.834 1.00 0.00 24 PRO A CA 11
ATOM 17087 C C . PRO A 1 24 ? -2.396 15.219 8.366 1.00 0.00 24 PRO A C 11
ATOM 17088 O O . PRO A 1 24 ? -2.910 14.298 7.731 1.00 0.00 24 PRO A O 11
ATOM 17099 N N . GLU A 1 25 ? -2.868 15.646 9.533 1.00 0.00 25 GLU A N 11
ATOM 17100 C CA . GLU A 1 25 ? -4.043 15.041 10.149 1.00 0.00 25 GLU A CA 11
ATOM 17101 C C . GLU A 1 25 ? -5.325 15.626 9.565 1.00 0.00 25 GLU A C 11
ATOM 17102 O O . GLU A 1 25 ? -6.398 15.034 9.677 1.00 0.00 25 GLU A O 11
ATOM 17114 N N . ASN A 1 26 ? -5.206 16.794 8.942 1.00 0.00 26 ASN A N 11
ATOM 17115 C CA . ASN A 1 26 ? -6.355 17.461 8.341 1.00 0.00 26 ASN A CA 11
ATOM 17116 C C . ASN A 1 26 ? -6.325 17.334 6.821 1.00 0.00 26 ASN A C 11
ATOM 17117 O O . ASN A 1 26 ? -6.977 18.098 6.111 1.00 0.00 26 ASN A O 11
ATOM 17128 N N . ALA A 1 27 ? -5.562 16.363 6.329 1.00 0.00 27 ALA A N 11
ATOM 17129 C CA . ALA A 1 27 ? -5.448 16.133 4.894 1.00 0.00 27 ALA A CA 11
ATOM 17130 C C . ALA A 1 27 ? -6.817 15.895 4.266 1.00 0.00 27 ALA A C 11
ATOM 17131 O O . ALA A 1 27 ? -7.702 15.281 4.862 1.00 0.00 27 ALA A O 11
ATOM 17138 N N . PRO A 1 28 ? -6.998 16.393 3.034 1.00 0.00 28 PRO A N 11
ATOM 17139 C CA . PRO A 1 28 ? -8.258 16.247 2.298 1.00 0.00 28 PRO A CA 11
ATOM 17140 C C . PRO A 1 28 ? -8.510 14.808 1.861 1.00 0.00 28 PRO A C 11
ATOM 17141 O O . PRO A 1 28 ? -7.572 14.054 1.600 1.00 0.00 28 PRO A O 11
ATOM 17152 N N . VAL A 1 29 ? -9.783 14.433 1.781 1.00 0.00 29 VAL A N 11
ATOM 17153 C CA . VAL A 1 29 ? -10.159 13.084 1.374 1.00 0.00 29 VAL A CA 11
ATOM 17154 C C . VAL A 1 29 ? -9.863 12.855 -0.104 1.00 0.00 29 VAL A C 11
ATOM 17155 O O . VAL A 1 29 ? -10.431 13.516 -0.972 1.00 0.00 29 VAL A O 11
ATOM 17168 N N . GLY A 1 30 ? -8.969 11.911 -0.384 1.00 0.00 30 GLY A N 11
ATOM 17169 C CA . GLY A 1 30 ? -8.613 11.610 -1.758 1.00 0.00 30 GLY A CA 11
ATOM 17170 C C . GLY A 1 30 ? -7.145 11.855 -2.044 1.00 0.00 30 GLY A C 11
ATOM 17171 O O . GLY A 1 30 ? -6.685 11.675 -3.172 1.00 0.00 30 GLY A O 11
ATOM 17175 N N . THR A 1 31 ? -6.405 12.269 -1.019 1.00 0.00 31 THR A N 11
ATOM 17176 C CA . THR A 1 31 ? -4.981 12.543 -1.166 1.00 0.00 31 THR A CA 11
ATOM 17177 C C . THR A 1 31 ? -4.202 11.263 -1.448 1.00 0.00 31 THR A C 11
ATOM 17178 O O . THR A 1 31 ? -4.620 10.172 -1.060 1.00 0.00 31 THR A O 11
ATOM 17189 N N . SER A 1 32 ? -3.066 11.404 -2.124 1.00 0.00 32 SER A N 11
ATOM 17190 C CA . SER A 1 32 ? -2.229 10.258 -2.461 1.00 0.00 32 SER A CA 11
ATOM 17191 C C . SER A 1 32 ? -1.156 10.039 -1.399 1.00 0.00 32 SER A C 11
ATOM 17192 O O . SER A 1 32 ? -0.341 10.922 -1.132 1.00 0.00 32 SER A O 11
ATOM 17200 N N . VAL A 1 33 ? -1.163 8.855 -0.795 1.00 0.00 33 VAL A N 11
ATOM 17201 C CA . VAL A 1 33 ? -0.190 8.517 0.237 1.00 0.00 33 VAL A CA 11
ATOM 17202 C C . VAL A 1 33 ? 1.039 7.845 -0.365 1.00 0.00 33 VAL A C 11
ATOM 17203 O O . VAL A 1 33 ? 2.123 8.429 -0.401 1.00 0.00 33 VAL A O 11
ATOM 17216 N N . ILE A 1 34 ? 0.863 6.615 -0.836 1.00 0.00 34 ILE A N 11
ATOM 17217 C CA . ILE A 1 34 ? 1.957 5.864 -1.438 1.00 0.00 34 ILE A CA 11
ATOM 17218 C C . ILE A 1 34 ? 1.501 5.147 -2.704 1.00 0.00 34 ILE A C 11
ATOM 17219 O O . ILE A 1 34 ? 0.388 4.627 -2.767 1.00 0.00 34 ILE A O 11
ATOM 17235 N N . GLN A 1 35 ? 2.370 5.123 -3.710 1.00 0.00 35 GLN A N 11
ATOM 17236 C CA . GLN A 1 35 ? 2.056 4.468 -4.974 1.00 0.00 35 GLN A CA 11
ATOM 17237 C C . GLN A 1 35 ? 2.940 3.243 -5.187 1.00 0.00 35 GLN A C 11
ATOM 17238 O O . GLN A 1 35 ? 4.082 3.359 -5.634 1.00 0.00 35 GLN A O 11
ATOM 17252 N N . LEU A 1 36 ? 2.406 2.071 -4.865 1.00 0.00 36 LEU A N 11
ATOM 17253 C CA . LEU A 1 36 ? 3.146 0.824 -5.020 1.00 0.00 36 LEU A CA 11
ATOM 17254 C C . LEU A 1 36 ? 2.947 0.243 -6.417 1.00 0.00 36 LEU A C 11
ATOM 17255 O O . LEU A 1 36 ? 1.832 0.222 -6.939 1.00 0.00 36 LEU A O 11
ATOM 17271 N N . HIS A 1 37 ? 4.035 -0.231 -7.016 1.00 0.00 37 HIS A N 11
ATOM 17272 C CA . HIS A 1 37 ? 3.979 -0.815 -8.351 1.00 0.00 37 HIS A CA 11
ATOM 17273 C C . HIS A 1 37 ? 4.801 -2.099 -8.417 1.00 0.00 37 HIS A C 11
ATOM 17274 O O . HIS A 1 37 ? 5.973 -2.117 -8.043 1.00 0.00 37 HIS A O 11
ATOM 17289 N N . ALA A 1 38 ? 4.178 -3.171 -8.895 1.00 0.00 38 ALA A N 11
ATOM 17290 C CA . ALA A 1 38 ? 4.852 -4.458 -9.010 1.00 0.00 38 ALA A CA 11
ATOM 17291 C C . ALA A 1 38 ? 4.614 -5.081 -10.382 1.00 0.00 38 ALA A C 11
ATOM 17292 O O . ALA A 1 38 ? 3.484 -5.122 -10.870 1.00 0.00 38 ALA A O 11
ATOM 17299 N N . THR A 1 39 ? 5.686 -5.566 -11.001 1.00 0.00 39 THR A N 11
ATOM 17300 C CA . THR A 1 39 ? 5.594 -6.185 -12.317 1.00 0.00 39 THR A CA 11
ATOM 17301 C C . THR A 1 39 ? 6.269 -7.552 -12.330 1.00 0.00 39 THR A C 11
ATOM 17302 O O . THR A 1 39 ? 7.080 -7.862 -11.457 1.00 0.00 39 THR A O 11
ATOM 17313 N N . ASP A 1 40 ? 5.930 -8.364 -13.325 1.00 0.00 40 ASP A N 11
ATOM 17314 C CA . ASP A 1 40 ? 6.505 -9.698 -13.452 1.00 0.00 40 ASP A CA 11
ATOM 17315 C C . ASP A 1 40 ? 6.717 -10.061 -14.919 1.00 0.00 40 ASP A C 11
ATOM 17316 O O . ASP A 1 40 ? 6.016 -9.563 -15.799 1.00 0.00 40 ASP A O 11
ATOM 17325 N N . ALA A 1 41 ? 7.690 -10.930 -15.174 1.00 0.00 41 ALA A N 11
ATOM 17326 C CA . ALA A 1 41 ? 7.993 -11.360 -16.533 1.00 0.00 41 ALA A CA 11
ATOM 17327 C C . ALA A 1 41 ? 6.841 -12.163 -17.125 1.00 0.00 41 ALA A C 11
ATOM 17328 O O . ALA A 1 41 ? 6.909 -13.389 -17.218 1.00 0.00 41 ALA A O 11
ATOM 17335 N N . ASP A 1 42 ? 5.782 -11.466 -17.523 1.00 0.00 42 ASP A N 11
ATOM 17336 C CA . ASP A 1 42 ? 4.614 -12.115 -18.107 1.00 0.00 42 ASP A CA 11
ATOM 17337 C C . ASP A 1 42 ? 4.585 -11.922 -19.620 1.00 0.00 42 ASP A C 11
ATOM 17338 O O . ASP A 1 42 ? 4.052 -10.931 -20.119 1.00 0.00 42 ASP A O 11
ATOM 17347 N N . ILE A 1 43 ? 5.162 -12.876 -20.344 1.00 0.00 43 ILE A N 11
ATOM 17348 C CA . ILE A 1 43 ? 5.202 -12.811 -21.799 1.00 0.00 43 ILE A CA 11
ATOM 17349 C C . ILE A 1 43 ? 4.100 -13.663 -22.418 1.00 0.00 43 ILE A C 11
ATOM 17350 O O . ILE A 1 43 ? 4.277 -14.860 -22.642 1.00 0.00 43 ILE A O 11
ATOM 17366 N N . GLY A 1 44 ? 2.959 -13.037 -22.694 1.00 0.00 44 GLY A N 11
ATOM 17367 C CA . GLY A 1 44 ? 1.845 -13.753 -23.286 1.00 0.00 44 GLY A CA 11
ATOM 17368 C C . GLY A 1 44 ? 0.527 -13.441 -22.605 1.00 0.00 44 GLY A C 11
ATOM 17369 O O . GLY A 1 44 ? -0.426 -13.006 -23.251 1.00 0.00 44 GLY A O 11
ATOM 17373 N N . SER A 1 45 ? 0.472 -13.663 -21.296 1.00 0.00 45 SER A N 11
ATOM 17374 C CA . SER A 1 45 ? -0.740 -13.408 -20.527 1.00 0.00 45 SER A CA 11
ATOM 17375 C C . SER A 1 45 ? -0.452 -12.481 -19.350 1.00 0.00 45 SER A C 11
ATOM 17376 O O . SER A 1 45 ? 0.334 -12.812 -18.463 1.00 0.00 45 SER A O 11
ATOM 17384 N N . ASN A 1 46 ? -1.095 -11.318 -19.350 1.00 0.00 46 ASN A N 11
ATOM 17385 C CA . ASN A 1 46 ? -0.908 -10.341 -18.282 1.00 0.00 46 ASN A CA 11
ATOM 17386 C C . ASN A 1 46 ? -1.569 -10.814 -16.991 1.00 0.00 46 ASN A C 11
ATOM 17387 O O . ASN A 1 46 ? -2.716 -11.260 -16.996 1.00 0.00 46 ASN A O 11
ATOM 17398 N N . ALA A 1 47 ? -0.837 -10.711 -15.886 1.00 0.00 47 ALA A N 11
ATOM 17399 C CA . ALA A 1 47 ? -1.353 -11.125 -14.587 1.00 0.00 47 ALA A CA 11
ATOM 17400 C C . ALA A 1 47 ? -1.758 -9.919 -13.748 1.00 0.00 47 ALA A C 11
ATOM 17401 O O . ALA A 1 47 ? -0.937 -9.347 -13.031 1.00 0.00 47 ALA A O 11
ATOM 17408 N N . GLU A 1 48 ? -3.028 -9.537 -13.843 1.00 0.00 48 GLU A N 11
ATOM 17409 C CA . GLU A 1 48 ? -3.540 -8.397 -13.092 1.00 0.00 48 GLU A CA 11
ATOM 17410 C C . GLU A 1 48 ? -3.227 -8.539 -11.605 1.00 0.00 48 GLU A C 11
ATOM 17411 O O . GLU A 1 48 ? -4.032 -9.069 -10.839 1.00 0.00 48 GLU A O 11
ATOM 17423 N N . ILE A 1 49 ? -2.053 -8.063 -11.206 1.00 0.00 49 ILE A N 11
ATOM 17424 C CA . ILE A 1 49 ? -1.634 -8.137 -9.812 1.00 0.00 49 ILE A CA 11
ATOM 17425 C C . ILE A 1 49 ? -2.579 -7.349 -8.911 1.00 0.00 49 ILE A C 11
ATOM 17426 O O . ILE A 1 49 ? -2.723 -6.135 -9.055 1.00 0.00 49 ILE A O 11
ATOM 17442 N N . ARG A 1 50 ? -3.220 -8.048 -7.980 1.00 0.00 50 ARG A N 11
ATOM 17443 C CA . ARG A 1 50 ? -4.152 -7.415 -7.055 1.00 0.00 50 ARG A CA 11
ATOM 17444 C C . ARG A 1 50 ? -3.464 -7.081 -5.734 1.00 0.00 50 ARG A C 11
ATOM 17445 O O . ARG A 1 50 ? -2.613 -7.833 -5.259 1.00 0.00 50 ARG A O 11
ATOM 17466 N N . TYR A 1 51 ? -3.839 -5.950 -5.147 1.00 0.00 51 TYR A N 11
ATOM 17467 C CA . TYR A 1 51 ? -3.257 -5.515 -3.883 1.00 0.00 51 TYR A CA 11
ATOM 17468 C C . TYR A 1 51 ? -4.296 -5.540 -2.767 1.00 0.00 51 TYR A C 11
ATOM 17469 O O . TYR A 1 51 ? -5.262 -4.776 -2.786 1.00 0.00 51 TYR A O 11
ATOM 17487 N N . ILE A 1 52 ? -4.091 -6.424 -1.796 1.00 0.00 52 ILE A N 11
ATOM 17488 C CA . ILE A 1 52 ? -5.009 -6.548 -0.671 1.00 0.00 52 ILE A CA 11
ATOM 17489 C C . ILE A 1 52 ? -4.295 -6.289 0.652 1.00 0.00 52 ILE A C 11
ATOM 17490 O O . ILE A 1 52 ? -3.070 -6.370 0.734 1.00 0.00 52 ILE A O 11
ATOM 17506 N N . PHE A 1 53 ? -5.070 -5.978 1.685 1.00 0.00 53 PHE A N 11
ATOM 17507 C CA . PHE A 1 53 ? -4.513 -5.707 3.005 1.00 0.00 53 PHE A CA 11
ATOM 17508 C C . PHE A 1 53 ? -3.902 -6.969 3.607 1.00 0.00 53 PHE A C 11
ATOM 17509 O O . PHE A 1 53 ? -4.523 -8.032 3.609 1.00 0.00 53 PHE A O 11
ATOM 17526 N N . GLY A 1 54 ? -2.680 -6.844 4.116 1.00 0.00 54 GLY A N 11
ATOM 17527 C CA . GLY A 1 54 ? -2.005 -7.982 4.713 1.00 0.00 54 GLY A CA 11
ATOM 17528 C C . GLY A 1 54 ? -2.792 -8.588 5.857 1.00 0.00 54 GLY A C 11
ATOM 17529 O O . GLY A 1 54 ? -3.970 -8.282 6.040 1.00 0.00 54 GLY A O 11
ATOM 17533 N N . ALA A 1 55 ? -2.141 -9.452 6.629 1.00 0.00 55 ALA A N 11
ATOM 17534 C CA . ALA A 1 55 ? -2.788 -10.103 7.762 1.00 0.00 55 ALA A CA 11
ATOM 17535 C C . ALA A 1 55 ? -2.474 -9.376 9.065 1.00 0.00 55 ALA A C 11
ATOM 17536 O O . ALA A 1 55 ? -1.459 -8.688 9.173 1.00 0.00 55 ALA A O 11
ATOM 17543 N N . GLN A 1 56 ? -3.350 -9.534 10.051 1.00 0.00 56 GLN A N 11
ATOM 17544 C CA . GLN A 1 56 ? -3.166 -8.891 11.347 1.00 0.00 56 GLN A CA 11
ATOM 17545 C C . GLN A 1 56 ? -3.135 -7.373 11.202 1.00 0.00 56 GLN A C 11
ATOM 17546 O O . GLN A 1 56 ? -2.318 -6.696 11.827 1.00 0.00 56 GLN A O 11
ATOM 17560 N N . VAL A 1 57 ? -4.029 -6.844 10.372 1.00 0.00 57 VAL A N 11
ATOM 17561 C CA . VAL A 1 57 ? -4.104 -5.406 10.145 1.00 0.00 57 VAL A CA 11
ATOM 17562 C C . VAL A 1 57 ? -5.331 -4.806 10.823 1.00 0.00 57 VAL A C 11
ATOM 17563 O O . VAL A 1 57 ? -6.466 -5.148 10.491 1.00 0.00 57 VAL A O 11
ATOM 17576 N N . ALA A 1 58 ? -5.095 -3.909 11.775 1.00 0.00 58 ALA A N 11
ATOM 17577 C CA . ALA A 1 58 ? -6.180 -3.259 12.498 1.00 0.00 58 ALA A CA 11
ATOM 17578 C C . ALA A 1 58 ? -7.243 -2.734 11.539 1.00 0.00 58 ALA A C 11
ATOM 17579 O O . ALA A 1 58 ? -6.949 -2.311 10.421 1.00 0.00 58 ALA A O 11
ATOM 17586 N N . PRO A 1 59 ? -8.508 -2.762 11.983 1.00 0.00 59 PRO A N 11
ATOM 17587 C CA . PRO A 1 59 ? -9.640 -2.293 11.178 1.00 0.00 59 PRO A CA 11
ATOM 17588 C C . PRO A 1 59 ? -9.634 -0.779 10.996 1.00 0.00 59 PRO A C 11
ATOM 17589 O O . PRO A 1 59 ? -9.999 -0.270 9.937 1.00 0.00 59 PRO A O 11
ATOM 17600 N N . ALA A 1 60 ? -9.217 -0.065 12.036 1.00 0.00 60 ALA A N 11
ATOM 17601 C CA . ALA A 1 60 ? -9.162 1.391 11.990 1.00 0.00 60 ALA A CA 11
ATOM 17602 C C . ALA A 1 60 ? -8.251 1.870 10.865 1.00 0.00 60 ALA A C 11
ATOM 17603 O O . ALA A 1 60 ? -8.616 2.754 10.089 1.00 0.00 60 ALA A O 11
ATOM 17610 N N . THR A 1 61 ? -7.061 1.282 10.782 1.00 0.00 61 THR A N 11
ATOM 17611 C CA . THR A 1 61 ? -6.097 1.650 9.753 1.00 0.00 61 THR A CA 11
ATOM 17612 C C . THR A 1 61 ? -6.674 1.437 8.358 1.00 0.00 61 THR A C 11
ATOM 17613 O O . THR A 1 61 ? -6.486 2.263 7.464 1.00 0.00 61 THR A O 11
ATOM 17624 N N . LYS A 1 62 ? -7.378 0.325 8.177 1.00 0.00 62 LYS A N 11
ATOM 17625 C CA . LYS A 1 62 ? -7.984 0.003 6.890 1.00 0.00 62 LYS A CA 11
ATOM 17626 C C . LYS A 1 62 ? -9.118 0.971 6.566 1.00 0.00 62 LYS A C 11
ATOM 17627 O O . LYS A 1 62 ? -9.422 1.216 5.399 1.00 0.00 62 LYS A O 11
ATOM 17646 N N . ARG A 1 63 ? -9.737 1.519 7.607 1.00 0.00 63 ARG A N 11
ATOM 17647 C CA . ARG A 1 63 ? -10.837 2.460 7.432 1.00 0.00 63 ARG A CA 11
ATOM 17648 C C . ARG A 1 63 ? -10.321 3.817 6.961 1.00 0.00 63 ARG A C 11
ATOM 17649 O O . ARG A 1 63 ? -10.795 4.361 5.962 1.00 0.00 63 ARG A O 11
ATOM 17670 N N . LEU A 1 64 ? -9.349 4.359 7.686 1.00 0.00 64 LEU A N 11
ATOM 17671 C CA . LEU A 1 64 ? -8.769 5.652 7.343 1.00 0.00 64 LEU A CA 11
ATOM 17672 C C . LEU A 1 64 ? -8.160 5.623 5.945 1.00 0.00 64 LEU A C 11
ATOM 17673 O O . LEU A 1 64 ? -8.452 6.480 5.111 1.00 0.00 64 LEU A O 11
ATOM 17689 N N . PHE A 1 65 ? -7.314 4.629 5.694 1.00 0.00 65 PHE A N 11
ATOM 17690 C CA . PHE A 1 65 ? -6.665 4.487 4.396 1.00 0.00 65 PHE A CA 11
ATOM 17691 C C . PHE A 1 65 ? -7.304 3.360 3.589 1.00 0.00 65 PHE A C 11
ATOM 17692 O O . PHE A 1 65 ? -7.550 2.273 4.109 1.00 0.00 65 PHE A O 11
ATOM 17709 N N . ALA A 1 66 ? -7.569 3.630 2.315 1.00 0.00 66 ALA A N 11
ATOM 17710 C CA . ALA A 1 66 ? -8.178 2.640 1.436 1.00 0.00 66 ALA A CA 11
ATOM 17711 C C . ALA A 1 66 ? -7.166 2.104 0.428 1.00 0.00 66 ALA A C 11
ATOM 17712 O O . ALA A 1 66 ? -6.461 2.873 -0.227 1.00 0.00 66 ALA A O 11
ATOM 17719 N N . LEU A 1 67 ? -7.098 0.783 0.310 1.00 0.00 67 LEU A N 11
ATOM 17720 C CA . LEU A 1 67 ? -6.171 0.144 -0.617 1.00 0.00 67 LEU A CA 11
ATOM 17721 C C . LEU A 1 67 ? -6.849 -0.142 -1.953 1.00 0.00 67 LEU A C 11
ATOM 17722 O O . LEU A 1 67 ? -7.856 -0.846 -2.011 1.00 0.00 67 LEU A O 11
ATOM 17738 N N . ASN A 1 68 ? -6.287 0.407 -3.025 1.00 0.00 68 ASN A N 11
ATOM 17739 C CA . ASN A 1 68 ? -6.836 0.209 -4.362 1.00 0.00 68 ASN A CA 11
ATOM 17740 C C . ASN A 1 68 ? -6.360 -1.114 -4.955 1.00 0.00 68 ASN A C 11
ATOM 17741 O O . ASN A 1 68 ? -5.183 -1.275 -5.275 1.00 0.00 68 ASN A O 11
ATOM 17752 N N . ASN A 1 69 ? -7.284 -2.058 -5.100 1.00 0.00 69 ASN A N 11
ATOM 17753 C CA . ASN A 1 69 ? -6.959 -3.367 -5.655 1.00 0.00 69 ASN A CA 11
ATOM 17754 C C . ASN A 1 69 ? -6.974 -3.330 -7.180 1.00 0.00 69 ASN A C 11
ATOM 17755 O O . ASN A 1 69 ? -7.070 -4.368 -7.837 1.00 0.00 69 ASN A O 11
ATOM 17766 N N . THR A 1 70 ? -6.878 -2.128 -7.739 1.00 0.00 70 THR A N 11
ATOM 17767 C CA . THR A 1 70 ? -6.881 -1.954 -9.186 1.00 0.00 70 THR A CA 11
ATOM 17768 C C . THR A 1 70 ? -5.571 -1.343 -9.669 1.00 0.00 70 THR A C 11
ATOM 17769 O O . THR A 1 70 ? -5.140 -1.582 -10.798 1.00 0.00 70 THR A O 11
ATOM 17780 N N . THR A 1 71 ? -4.939 -0.552 -8.808 1.00 0.00 71 THR A N 11
ATOM 17781 C CA . THR A 1 71 ? -3.678 0.095 -9.147 1.00 0.00 71 THR A CA 11
ATOM 17782 C C . THR A 1 71 ? -2.609 -0.202 -8.101 1.00 0.00 71 THR A C 11
ATOM 17783 O O . THR A 1 71 ? -1.415 -0.179 -8.396 1.00 0.00 71 THR A O 11
ATOM 17794 N N . GLY A 1 72 ? -3.047 -0.481 -6.877 1.00 0.00 72 GLY A N 11
ATOM 17795 C CA . GLY A 1 72 ? -2.114 -0.779 -5.806 1.00 0.00 72 GLY A CA 11
ATOM 17796 C C . GLY A 1 72 ? -1.675 0.463 -5.056 1.00 0.00 72 GLY A C 11
ATOM 17797 O O . GLY A 1 72 ? -0.593 0.494 -4.469 1.00 0.00 72 GLY A O 11
ATOM 17801 N N . LEU A 1 73 ? -2.516 1.492 -5.077 1.00 0.00 73 LEU A N 11
ATOM 17802 C CA . LEU A 1 73 ? -2.209 2.745 -4.395 1.00 0.00 73 LEU A CA 11
ATOM 17803 C C . LEU A 1 73 ? -3.124 2.949 -3.192 1.00 0.00 73 LEU A C 11
ATOM 17804 O O . LEU A 1 73 ? -4.274 2.508 -3.193 1.00 0.00 73 LEU A O 11
ATOM 17820 N N . ILE A 1 74 ? -2.608 3.621 -2.169 1.00 0.00 74 ILE A N 11
ATOM 17821 C CA . ILE A 1 74 ? -3.380 3.887 -0.962 1.00 0.00 74 ILE A CA 11
ATOM 17822 C C . ILE A 1 74 ? -3.688 5.374 -0.822 1.00 0.00 74 ILE A C 11
ATOM 17823 O O . ILE A 1 74 ? -2.783 6.209 -0.814 1.00 0.00 74 ILE A O 11
ATOM 17839 N N . THR A 1 75 ? -4.972 5.699 -0.711 1.00 0.00 75 THR A N 11
ATOM 17840 C CA . THR A 1 75 ? -5.400 7.085 -0.570 1.00 0.00 75 THR A CA 11
ATOM 17841 C C . THR A 1 75 ? -6.143 7.300 0.743 1.00 0.00 75 THR A C 11
ATOM 17842 O O . THR A 1 75 ? -6.438 6.348 1.465 1.00 0.00 75 THR A O 11
ATOM 17853 N N . VAL A 1 76 ? -6.443 8.559 1.048 1.00 0.00 76 VAL A N 11
ATOM 17854 C CA . VAL A 1 76 ? -7.154 8.899 2.275 1.00 0.00 76 VAL A CA 11
ATOM 17855 C C . VAL A 1 76 ? -8.654 8.672 2.122 1.00 0.00 76 VAL A C 11
ATOM 17856 O O . VAL A 1 76 ? -9.322 9.366 1.356 1.00 0.00 76 VAL A O 11
ATOM 17869 N N . GLN A 1 77 ? -9.177 7.695 2.857 1.00 0.00 77 GLN A N 11
ATOM 17870 C CA . GLN A 1 77 ? -10.598 7.377 2.803 1.00 0.00 77 GLN A CA 11
ATOM 17871 C C . GLN A 1 77 ? -11.412 8.378 3.615 1.00 0.00 77 GLN A C 11
ATOM 17872 O O . GLN A 1 77 ? -12.495 8.794 3.202 1.00 0.00 77 GLN A O 11
ATOM 17886 N N . ARG A 1 78 ? -10.884 8.762 4.773 1.00 0.00 78 ARG A N 11
ATOM 17887 C CA . ARG A 1 78 ? -11.563 9.714 5.644 1.00 0.00 78 ARG A CA 11
ATOM 17888 C C . ARG A 1 78 ? -10.556 10.509 6.470 1.00 0.00 78 ARG A C 11
ATOM 17889 O O . ARG A 1 78 ? -9.357 10.229 6.443 1.00 0.00 78 ARG A O 11
ATOM 17910 N N . SER A 1 79 ? -11.051 11.501 7.204 1.00 0.00 79 SER A N 11
ATOM 17911 C CA . SER A 1 79 ? -10.194 12.338 8.034 1.00 0.00 79 SER A CA 11
ATOM 17912 C C . SER A 1 79 ? -9.437 11.496 9.057 1.00 0.00 79 SER A C 11
ATOM 17913 O O . SER A 1 79 ? -10.014 10.627 9.712 1.00 0.00 79 SER A O 11
ATOM 17921 N N . LEU A 1 80 ? -8.141 11.759 9.187 1.00 0.00 80 LEU A N 11
ATOM 17922 C CA . LEU A 1 80 ? -7.303 11.026 10.130 1.00 0.00 80 LEU A CA 11
ATOM 17923 C C . LEU A 1 80 ? -7.287 11.712 11.492 1.00 0.00 80 LEU A C 11
ATOM 17924 O O . LEU A 1 80 ? -7.523 12.916 11.595 1.00 0.00 80 LEU A O 11
ATOM 17940 N N . ASP A 1 81 ? -7.004 10.938 12.534 1.00 0.00 81 ASP A N 11
ATOM 17941 C CA . ASP A 1 81 ? -6.954 11.472 13.891 1.00 0.00 81 ASP A CA 11
ATOM 17942 C C . ASP A 1 81 ? -5.587 11.224 14.521 1.00 0.00 81 ASP A C 11
ATOM 17943 O O . ASP A 1 81 ? -5.198 10.080 14.753 1.00 0.00 81 ASP A O 11
ATOM 17952 N N . ARG A 1 82 ? -4.863 12.304 14.795 1.00 0.00 82 ARG A N 11
ATOM 17953 C CA . ARG A 1 82 ? -3.538 12.204 15.397 1.00 0.00 82 ARG A CA 11
ATOM 17954 C C . ARG A 1 82 ? -3.637 11.803 16.866 1.00 0.00 82 ARG A C 11
ATOM 17955 O O . ARG A 1 82 ? -2.952 10.886 17.316 1.00 0.00 82 ARG A O 11
ATOM 17976 N N . GLU A 1 83 ? -4.494 12.499 17.607 1.00 0.00 83 GLU A N 11
ATOM 17977 C CA . GLU A 1 83 ? -4.681 12.216 19.025 1.00 0.00 83 GLU A CA 11
ATOM 17978 C C . GLU A 1 83 ? -4.796 10.714 19.270 1.00 0.00 83 GLU A C 11
ATOM 17979 O O . GLU A 1 83 ? -4.339 10.205 20.292 1.00 0.00 83 GLU A O 11
ATOM 17991 N N . GLU A 1 84 ? -5.410 10.011 18.323 1.00 0.00 84 GLU A N 11
ATOM 17992 C CA . GLU A 1 84 ? -5.587 8.568 18.436 1.00 0.00 84 GLU A CA 11
ATOM 17993 C C . GLU A 1 84 ? -4.303 7.832 18.064 1.00 0.00 84 GLU A C 11
ATOM 17994 O O . GLU A 1 84 ? -3.699 7.153 18.895 1.00 0.00 84 GLU A O 11
ATOM 18006 N N . THR A 1 85 ? -3.892 7.971 16.807 1.00 0.00 85 THR A N 11
ATOM 18007 C CA . THR A 1 85 ? -2.681 7.319 16.323 1.00 0.00 85 THR A CA 11
ATOM 18008 C C . THR A 1 85 ? -1.793 8.301 15.567 1.00 0.00 85 THR A C 11
ATOM 18009 O O . THR A 1 85 ? -2.267 9.055 14.719 1.00 0.00 85 THR A O 11
ATOM 18020 N N . ALA A 1 86 ? -0.501 8.285 15.881 1.00 0.00 86 ALA A N 11
ATOM 18021 C CA . ALA A 1 86 ? 0.454 9.172 15.230 1.00 0.00 86 ALA A CA 11
ATOM 18022 C C . ALA A 1 86 ? 1.180 8.459 14.095 1.00 0.00 86 ALA A C 11
ATOM 18023 O O . ALA A 1 86 ? 1.588 9.085 13.116 1.00 0.00 86 ALA A O 11
ATOM 18030 N N . ILE A 1 87 ? 1.339 7.147 14.233 1.00 0.00 87 ILE A N 11
ATOM 18031 C CA . ILE A 1 87 ? 2.016 6.349 13.218 1.00 0.00 87 ILE A CA 11
ATOM 18032 C C . ILE A 1 87 ? 1.128 5.207 12.733 1.00 0.00 87 ILE A C 11
ATOM 18033 O O . ILE A 1 87 ? 0.537 4.483 13.535 1.00 0.00 87 ILE A O 11
ATOM 18049 N N . HIS A 1 88 ? 1.041 5.051 11.416 1.00 0.00 88 HIS A N 11
ATOM 18050 C CA . HIS A 1 88 ? 0.227 3.995 10.824 1.00 0.00 88 HIS A CA 11
ATOM 18051 C C . HIS A 1 88 ? 1.105 2.954 10.136 1.00 0.00 88 HIS A C 11
ATOM 18052 O O . HIS A 1 88 ? 2.145 3.283 9.564 1.00 0.00 88 HIS A O 11
ATOM 18067 N N . LYS A 1 89 ? 0.680 1.697 10.195 1.00 0.00 89 LYS A N 11
ATOM 18068 C CA . LYS A 1 89 ? 1.425 0.607 9.577 1.00 0.00 89 LYS A CA 11
ATOM 18069 C C . LYS A 1 89 ? 0.532 -0.203 8.642 1.00 0.00 89 LYS A C 11
ATOM 18070 O O . LYS A 1 89 ? -0.348 -0.937 9.091 1.00 0.00 89 LYS A O 11
ATOM 18089 N N . VAL A 1 90 ? 0.765 -0.064 7.341 1.00 0.00 90 VAL A N 11
ATOM 18090 C CA . VAL A 1 90 ? -0.016 -0.784 6.343 1.00 0.00 90 VAL A CA 11
ATOM 18091 C C . VAL A 1 90 ? 0.879 -1.649 5.463 1.00 0.00 90 VAL A C 11
ATOM 18092 O O . VAL A 1 90 ? 1.963 -1.229 5.057 1.00 0.00 90 VAL A O 11
ATOM 18105 N N . THR A 1 91 ? 0.419 -2.862 5.170 1.00 0.00 91 THR A N 11
ATOM 18106 C CA . THR A 1 91 ? 1.177 -3.787 4.338 1.00 0.00 91 THR A CA 11
ATOM 18107 C C . THR A 1 91 ? 0.402 -4.156 3.079 1.00 0.00 91 THR A C 11
ATOM 18108 O O . THR A 1 91 ? -0.682 -4.736 3.153 1.00 0.00 91 THR A O 11
ATOM 18119 N N . VAL A 1 92 ? 0.965 -3.819 1.923 1.00 0.00 92 VAL A N 11
ATOM 18120 C CA . VAL A 1 92 ? 0.326 -4.117 0.646 1.00 0.00 92 VAL A CA 11
ATOM 18121 C C . VAL A 1 92 ? 0.923 -5.368 0.013 1.00 0.00 92 VAL A C 11
ATOM 18122 O O . VAL A 1 92 ? 2.055 -5.352 -0.473 1.00 0.00 92 VAL A O 11
ATOM 18135 N N . LEU A 1 93 ? 0.156 -6.452 0.021 1.00 0.00 93 LEU A N 11
ATOM 18136 C CA . LEU A 1 93 ? 0.608 -7.715 -0.554 1.00 0.00 93 LEU A CA 11
ATOM 18137 C C . LEU A 1 93 ? 0.352 -7.751 -2.057 1.00 0.00 93 LEU A C 11
ATOM 18138 O O . LEU A 1 93 ? -0.665 -7.251 -2.536 1.00 0.00 93 LEU A O 11
ATOM 18154 N N . ALA A 1 94 ? 1.282 -8.348 -2.796 1.00 0.00 94 ALA A N 11
ATOM 18155 C CA . ALA A 1 94 ? 1.155 -8.454 -4.245 1.00 0.00 94 ALA A CA 11
ATOM 18156 C C . ALA A 1 94 ? 1.105 -9.912 -4.686 1.00 0.00 94 ALA A C 11
ATOM 18157 O O . ALA A 1 94 ? 2.088 -10.642 -4.562 1.00 0.00 94 ALA A O 11
ATOM 18164 N N . SER A 1 95 ? -0.047 -10.331 -5.202 1.00 0.00 95 SER A N 11
ATOM 18165 C CA . SER A 1 95 ? -0.226 -11.704 -5.658 1.00 0.00 95 SER A CA 11
ATOM 18166 C C . SER A 1 95 ? -0.805 -11.737 -7.069 1.00 0.00 95 SER A C 11
ATOM 18167 O O . SER A 1 95 ? -1.718 -10.978 -7.395 1.00 0.00 95 SER A O 11
ATOM 18175 N N . ASP A 1 96 ? -0.266 -12.621 -7.902 1.00 0.00 96 ASP A N 11
ATOM 18176 C CA . ASP A 1 96 ? -0.728 -12.754 -9.279 1.00 0.00 96 ASP A CA 11
ATOM 18177 C C . ASP A 1 96 ? -0.943 -14.221 -9.640 1.00 0.00 96 ASP A C 11
ATOM 18178 O O . ASP A 1 96 ? -1.307 -14.545 -10.769 1.00 0.00 96 ASP A O 11
ATOM 18187 N N . GLY A 1 97 ? -0.712 -15.103 -8.672 1.00 0.00 97 GLY A N 11
ATOM 18188 C CA . GLY A 1 97 ? -0.884 -16.525 -8.909 1.00 0.00 97 GLY A CA 11
ATOM 18189 C C . GLY A 1 97 ? 0.331 -17.332 -8.498 1.00 0.00 97 GLY A C 11
ATOM 18190 O O . GLY A 1 97 ? 0.809 -18.176 -9.256 1.00 0.00 97 GLY A O 11
ATOM 18194 N N . SER A 1 98 ? 0.834 -17.072 -7.295 1.00 0.00 98 SER A N 11
ATOM 18195 C CA . SER A 1 98 ? 2.005 -17.777 -6.788 1.00 0.00 98 SER A CA 11
ATOM 18196 C C . SER A 1 98 ? 1.981 -17.842 -5.264 1.00 0.00 98 SER A C 11
ATOM 18197 O O . SER A 1 98 ? 1.015 -17.421 -4.628 1.00 0.00 98 SER A O 11
ATOM 18205 N N . SER A 1 99 ? 3.053 -18.374 -4.684 1.00 0.00 99 SER A N 11
ATOM 18206 C CA . SER A 1 99 ? 3.155 -18.498 -3.234 1.00 0.00 99 SER A CA 11
ATOM 18207 C C . SER A 1 99 ? 2.872 -17.163 -2.553 1.00 0.00 99 SER A C 11
ATOM 18208 O O . SER A 1 99 ? 2.530 -16.178 -3.208 1.00 0.00 99 SER A O 11
ATOM 18216 N N . THR A 1 100 ? 3.018 -17.137 -1.232 1.00 0.00 100 THR A N 11
ATOM 18217 C CA . THR A 1 100 ? 2.778 -15.924 -0.460 1.00 0.00 100 THR A CA 11
ATOM 18218 C C . THR A 1 100 ? 3.180 -14.683 -1.247 1.00 0.00 100 THR A C 11
ATOM 18219 O O . THR A 1 100 ? 4.229 -14.638 -1.891 1.00 0.00 100 THR A O 11
ATOM 18230 N N . PRO A 1 101 ? 2.329 -13.648 -1.197 1.00 0.00 101 PRO A N 11
ATOM 18231 C CA . PRO A 1 101 ? 2.575 -12.385 -1.900 1.00 0.00 101 PRO A CA 11
ATOM 18232 C C . PRO A 1 101 ? 3.725 -11.594 -1.286 1.00 0.00 101 PRO A C 11
ATOM 18233 O O . PRO A 1 101 ? 4.139 -11.858 -0.157 1.00 0.00 101 PRO A O 11
ATOM 18244 N N . ALA A 1 102 ? 4.237 -10.624 -2.035 1.00 0.00 102 ALA A N 11
ATOM 18245 C CA . ALA A 1 102 ? 5.338 -9.794 -1.563 1.00 0.00 102 ALA A CA 11
ATOM 18246 C C . ALA A 1 102 ? 4.892 -8.890 -0.419 1.00 0.00 102 ALA A C 11
ATOM 18247 O O . ALA A 1 102 ? 3.812 -8.300 -0.466 1.00 0.00 102 ALA A O 11
ATOM 18254 N N . ARG A 1 103 ? 5.729 -8.786 0.608 1.00 0.00 103 ARG A N 11
ATOM 18255 C CA . ARG A 1 103 ? 5.420 -7.955 1.765 1.00 0.00 103 ARG A CA 11
ATOM 18256 C C . ARG A 1 103 ? 6.099 -6.594 1.655 1.00 0.00 103 ARG A C 11
ATOM 18257 O O . ARG A 1 103 ? 7.316 -6.508 1.493 1.00 0.00 103 ARG A O 11
ATOM 18278 N N . ALA A 1 104 ? 5.304 -5.532 1.742 1.00 0.00 104 ALA A N 11
ATOM 18279 C CA . ALA A 1 104 ? 5.829 -4.175 1.654 1.00 0.00 104 ALA A CA 11
ATOM 18280 C C . ALA A 1 104 ? 5.223 -3.281 2.730 1.00 0.00 104 ALA A C 11
ATOM 18281 O O . ALA A 1 104 ? 4.016 -3.035 2.741 1.00 0.00 104 ALA A O 11
ATOM 18288 N N . THR A 1 105 ? 6.068 -2.796 3.635 1.00 0.00 105 THR A N 11
ATOM 18289 C CA . THR A 1 105 ? 5.615 -1.930 4.716 1.00 0.00 105 THR A CA 11
ATOM 18290 C C . THR A 1 105 ? 5.795 -0.460 4.356 1.00 0.00 105 THR A C 11
ATOM 18291 O O . THR A 1 105 ? 6.819 -0.069 3.794 1.00 0.00 105 THR A O 11
ATOM 18302 N N . VAL A 1 106 ? 4.794 0.351 4.682 1.00 0.00 106 VAL A N 11
ATOM 18303 C CA . VAL A 1 106 ? 4.843 1.780 4.394 1.00 0.00 106 VAL A CA 11
ATOM 18304 C C . VAL A 1 106 ? 4.493 2.602 5.630 1.00 0.00 106 VAL A C 11
ATOM 18305 O O . VAL A 1 106 ? 3.324 2.724 5.997 1.00 0.00 106 VAL A O 11
ATOM 18318 N N . THR A 1 107 ? 5.513 3.165 6.268 1.00 0.00 107 THR A N 11
ATOM 18319 C CA . THR A 1 107 ? 5.314 3.976 7.463 1.00 0.00 107 THR A CA 11
ATOM 18320 C C . THR A 1 107 ? 4.682 5.319 7.117 1.00 0.00 107 THR A C 11
ATOM 18321 O O . THR A 1 107 ? 5.167 6.037 6.242 1.00 0.00 107 THR A O 11
ATOM 18332 N N . ILE A 1 108 ? 3.598 5.653 7.809 1.00 0.00 108 ILE A N 11
ATOM 18333 C CA . ILE A 1 108 ? 2.901 6.912 7.576 1.00 0.00 108 ILE A CA 11
ATOM 18334 C C . ILE A 1 108 ? 2.878 7.769 8.836 1.00 0.00 108 ILE A C 11
ATOM 18335 O O . ILE A 1 108 ? 2.082 7.534 9.744 1.00 0.00 108 ILE A O 11
ATOM 18351 N N . ASN A 1 109 ? 3.755 8.766 8.883 1.00 0.00 109 ASN A N 11
ATOM 18352 C CA . ASN A 1 109 ? 3.835 9.661 10.032 1.00 0.00 109 ASN A CA 11
ATOM 18353 C C . ASN A 1 109 ? 2.819 10.793 9.912 1.00 0.00 109 ASN A C 11
ATOM 18354 O O . ASN A 1 109 ? 2.692 11.418 8.859 1.00 0.00 109 ASN A O 11
ATOM 18365 N N . VAL A 1 110 ? 2.098 11.052 10.998 1.00 0.00 110 VAL A N 11
ATOM 18366 C CA . VAL A 1 110 ? 1.094 12.109 11.015 1.00 0.00 110 VAL A CA 11
ATOM 18367 C C . VAL A 1 110 ? 1.681 13.415 11.538 1.00 0.00 110 VAL A C 11
ATOM 18368 O O . VAL A 1 110 ? 2.183 13.478 12.661 1.00 0.00 110 VAL A O 11
ATOM 18381 N N . THR A 1 111 ? 1.615 14.459 10.717 1.00 0.00 111 THR A N 11
ATOM 18382 C CA . THR A 1 111 ? 2.140 15.764 11.097 1.00 0.00 111 THR A CA 11
ATOM 18383 C C . THR A 1 111 ? 1.012 16.746 11.392 1.00 0.00 111 THR A C 11
ATOM 18384 O O . THR A 1 111 ? -0.059 16.675 10.790 1.00 0.00 111 THR A O 11
ATOM 18395 N N . ASP A 1 112 ? 1.260 17.663 12.321 1.00 0.00 112 ASP A N 11
ATOM 18396 C CA . ASP A 1 112 ? 0.265 18.661 12.695 1.00 0.00 112 ASP A CA 11
ATOM 18397 C C . ASP A 1 112 ? -0.004 19.619 11.539 1.00 0.00 112 ASP A C 11
ATOM 18398 O O . ASP A 1 112 ? 0.803 19.739 10.617 1.00 0.00 112 ASP A O 11
ATOM 18407 N N . VAL A 1 113 ? -1.145 20.299 11.594 1.00 0.00 113 VAL A N 11
ATOM 18408 C CA . VAL A 1 113 ? -1.521 21.247 10.552 1.00 0.00 113 VAL A CA 11
ATOM 18409 C C . VAL A 1 113 ? -1.670 22.655 11.118 1.00 0.00 113 VAL A C 11
ATOM 18410 O O . VAL A 1 113 ? -1.575 23.641 10.388 1.00 0.00 113 VAL A O 11
ATOM 18423 N N . ASN A 1 114 ? -1.904 22.741 12.424 1.00 0.00 114 ASN A N 11
ATOM 18424 C CA . ASN A 1 114 ? -2.065 24.029 13.088 1.00 0.00 114 ASN A CA 11
ATOM 18425 C C . ASN A 1 114 ? -0.883 24.319 14.008 1.00 0.00 114 ASN A C 11
ATOM 18426 O O . ASN A 1 114 ? -0.684 25.455 14.439 1.00 0.00 114 ASN A O 11
ATOM 18437 N N . GLY A 1 1 ? 25.129 -24.088 -25.290 1.00 0.00 1 GLY A N 12
ATOM 18438 C CA . GLY A 1 1 ? 24.528 -22.823 -25.672 1.00 0.00 1 GLY A CA 12
ATOM 18439 C C . GLY A 1 1 ? 25.334 -21.631 -25.197 1.00 0.00 1 GLY A C 12
ATOM 18440 O O . GLY A 1 1 ? 26.558 -21.610 -25.324 1.00 0.00 1 GLY A O 12
ATOM 18444 N N . SER A 1 2 ? 24.646 -20.634 -24.649 1.00 0.00 2 SER A N 12
ATOM 18445 C CA . SER A 1 2 ? 25.305 -19.430 -24.158 1.00 0.00 2 SER A CA 12
ATOM 18446 C C . SER A 1 2 ? 25.786 -19.621 -22.722 1.00 0.00 2 SER A C 12
ATOM 18447 O O . SER A 1 2 ? 25.299 -20.494 -22.004 1.00 0.00 2 SER A O 12
ATOM 18455 N N . SER A 1 3 ? 26.745 -18.797 -22.312 1.00 0.00 3 SER A N 12
ATOM 18456 C CA . SER A 1 3 ? 27.296 -18.877 -20.964 1.00 0.00 3 SER A CA 12
ATOM 18457 C C . SER A 1 3 ? 26.464 -18.051 -19.988 1.00 0.00 3 SER A C 12
ATOM 18458 O O . SER A 1 3 ? 27.004 -17.343 -19.139 1.00 0.00 3 SER A O 12
ATOM 18466 N N . GLY A 1 4 ? 25.144 -18.148 -20.115 1.00 0.00 4 GLY A N 12
ATOM 18467 C CA . GLY A 1 4 ? 24.257 -17.406 -19.239 1.00 0.00 4 GLY A CA 12
ATOM 18468 C C . GLY A 1 4 ? 23.783 -18.231 -18.059 1.00 0.00 4 GLY A C 12
ATOM 18469 O O . GLY A 1 4 ? 23.890 -19.458 -18.068 1.00 0.00 4 GLY A O 12
ATOM 18473 N N . SER A 1 5 ? 23.259 -17.558 -17.040 1.00 0.00 5 SER A N 12
ATOM 18474 C CA . SER A 1 5 ? 22.772 -18.237 -15.845 1.00 0.00 5 SER A CA 12
ATOM 18475 C C . SER A 1 5 ? 21.247 -18.243 -15.808 1.00 0.00 5 SER A C 12
ATOM 18476 O O . SER A 1 5 ? 20.594 -17.489 -16.529 1.00 0.00 5 SER A O 12
ATOM 18484 N N . SER A 1 6 ? 20.685 -19.100 -14.961 1.00 0.00 6 SER A N 12
ATOM 18485 C CA . SER A 1 6 ? 19.237 -19.209 -14.831 1.00 0.00 6 SER A CA 12
ATOM 18486 C C . SER A 1 6 ? 18.820 -19.189 -13.364 1.00 0.00 6 SER A C 12
ATOM 18487 O O . SER A 1 6 ? 19.658 -19.282 -12.468 1.00 0.00 6 SER A O 12
ATOM 18495 N N . GLY A 1 7 ? 17.517 -19.066 -13.127 1.00 0.00 7 GLY A N 12
ATOM 18496 C CA . GLY A 1 7 ? 17.011 -19.035 -11.767 1.00 0.00 7 GLY A CA 12
ATOM 18497 C C . GLY A 1 7 ? 16.354 -17.713 -11.423 1.00 0.00 7 GLY A C 12
ATOM 18498 O O . GLY A 1 7 ? 16.937 -16.887 -10.722 1.00 0.00 7 GLY A O 12
ATOM 18502 N N . ASN A 1 8 ? 15.137 -17.512 -11.919 1.00 0.00 8 ASN A N 12
ATOM 18503 C CA . ASN A 1 8 ? 14.401 -16.279 -11.661 1.00 0.00 8 ASN A CA 12
ATOM 18504 C C . ASN A 1 8 ? 12.910 -16.559 -11.501 1.00 0.00 8 ASN A C 12
ATOM 18505 O O . ASN A 1 8 ? 12.227 -16.908 -12.463 1.00 0.00 8 ASN A O 12
ATOM 18516 N N . ASP A 1 9 ? 12.413 -16.404 -10.278 1.00 0.00 9 ASP A N 12
ATOM 18517 C CA . ASP A 1 9 ? 11.003 -16.638 -9.991 1.00 0.00 9 ASP A CA 12
ATOM 18518 C C . ASP A 1 9 ? 10.134 -15.548 -10.611 1.00 0.00 9 ASP A C 12
ATOM 18519 O O . ASP A 1 9 ? 10.605 -14.445 -10.883 1.00 0.00 9 ASP A O 12
ATOM 18528 N N . ASN A 1 10 ? 8.862 -15.867 -10.832 1.00 0.00 10 ASN A N 12
ATOM 18529 C CA . ASN A 1 10 ? 7.928 -14.915 -11.422 1.00 0.00 10 ASN A CA 12
ATOM 18530 C C . ASN A 1 10 ? 7.146 -14.178 -10.338 1.00 0.00 10 ASN A C 12
ATOM 18531 O O . ASN A 1 10 ? 5.999 -13.782 -10.546 1.00 0.00 10 ASN A O 12
ATOM 18542 N N . ARG A 1 11 ? 7.776 -13.997 -9.182 1.00 0.00 11 ARG A N 12
ATOM 18543 C CA . ARG A 1 11 ? 7.140 -13.308 -8.065 1.00 0.00 11 ARG A CA 12
ATOM 18544 C C . ARG A 1 11 ? 7.249 -11.794 -8.227 1.00 0.00 11 ARG A C 12
ATOM 18545 O O . ARG A 1 11 ? 8.284 -11.261 -8.628 1.00 0.00 11 ARG A O 12
ATOM 18566 N N . PRO A 1 12 ? 6.156 -11.084 -7.909 1.00 0.00 12 PRO A N 12
ATOM 18567 C CA . PRO A 1 12 ? 6.104 -9.623 -8.011 1.00 0.00 12 PRO A CA 12
ATOM 18568 C C . PRO A 1 12 ? 6.974 -8.937 -6.964 1.00 0.00 12 PRO A C 12
ATOM 18569 O O . PRO A 1 12 ? 6.856 -9.209 -5.769 1.00 0.00 12 PRO A O 12
ATOM 18580 N N . VAL A 1 13 ? 7.848 -8.046 -7.419 1.00 0.00 13 VAL A N 12
ATOM 18581 C CA . VAL A 1 13 ? 8.738 -7.319 -6.521 1.00 0.00 13 VAL A CA 12
ATOM 18582 C C . VAL A 1 13 ? 8.271 -5.881 -6.330 1.00 0.00 13 VAL A C 12
ATOM 18583 O O . VAL A 1 13 ? 8.066 -5.149 -7.299 1.00 0.00 13 VAL A O 12
ATOM 18596 N N . PHE A 1 14 ? 8.105 -5.480 -5.074 1.00 0.00 14 PHE A N 12
ATOM 18597 C CA . PHE A 1 14 ? 7.662 -4.128 -4.755 1.00 0.00 14 PHE A CA 12
ATOM 18598 C C . PHE A 1 14 ? 8.797 -3.125 -4.940 1.00 0.00 14 PHE A C 12
ATOM 18599 O O . PHE A 1 14 ? 9.822 -3.197 -4.261 1.00 0.00 14 PHE A O 12
ATOM 18616 N N . LYS A 1 15 ? 8.607 -2.190 -5.864 1.00 0.00 15 LYS A N 12
ATOM 18617 C CA . LYS A 1 15 ? 9.613 -1.171 -6.140 1.00 0.00 15 LYS A CA 12
ATOM 18618 C C . LYS A 1 15 ? 10.323 -0.746 -4.859 1.00 0.00 15 LYS A C 12
ATOM 18619 O O . LYS A 1 15 ? 11.550 -0.783 -4.778 1.00 0.00 15 LYS A O 12
ATOM 18638 N N . GLU A 1 16 ? 9.543 -0.345 -3.860 1.00 0.00 16 GLU A N 12
ATOM 18639 C CA . GLU A 1 16 ? 10.098 0.086 -2.583 1.00 0.00 16 GLU A CA 12
ATOM 18640 C C . GLU A 1 16 ? 9.443 -0.661 -1.425 1.00 0.00 16 GLU A C 12
ATOM 18641 O O . GLU A 1 16 ? 8.220 -0.684 -1.299 1.00 0.00 16 GLU A O 12
ATOM 18653 N N . GLY A 1 17 ? 10.269 -1.273 -0.581 1.00 0.00 17 GLY A N 12
ATOM 18654 C CA . GLY A 1 17 ? 9.753 -2.014 0.556 1.00 0.00 17 GLY A CA 12
ATOM 18655 C C . GLY A 1 17 ? 9.268 -1.105 1.668 1.00 0.00 17 GLY A C 12
ATOM 18656 O O . GLY A 1 17 ? 8.066 -1.006 1.917 1.00 0.00 17 GLY A O 12
ATOM 18660 N N . GLN A 1 18 ? 10.204 -0.443 2.339 1.00 0.00 18 GLN A N 12
ATOM 18661 C CA . GLN A 1 18 ? 9.864 0.460 3.433 1.00 0.00 18 GLN A CA 12
ATOM 18662 C C . GLN A 1 18 ? 10.010 1.916 3.003 1.00 0.00 18 GLN A C 12
ATOM 18663 O O . GLN A 1 18 ? 11.094 2.354 2.616 1.00 0.00 18 GLN A O 12
ATOM 18677 N N . VAL A 1 19 ? 8.912 2.661 3.072 1.00 0.00 19 VAL A N 12
ATOM 18678 C CA . VAL A 1 19 ? 8.918 4.069 2.690 1.00 0.00 19 VAL A CA 12
ATOM 18679 C C . VAL A 1 19 ? 8.240 4.929 3.751 1.00 0.00 19 VAL A C 12
ATOM 18680 O O . VAL A 1 19 ? 7.180 4.575 4.266 1.00 0.00 19 VAL A O 12
ATOM 18693 N N . GLU A 1 20 ? 8.860 6.060 4.072 1.00 0.00 20 GLU A N 12
ATOM 18694 C CA . GLU A 1 20 ? 8.316 6.971 5.073 1.00 0.00 20 GLU A CA 12
ATOM 18695 C C . GLU A 1 20 ? 7.727 8.214 4.413 1.00 0.00 20 GLU A C 12
ATOM 18696 O O . GLU A 1 20 ? 8.387 8.880 3.615 1.00 0.00 20 GLU A O 12
ATOM 18708 N N . VAL A 1 21 ? 6.478 8.522 4.752 1.00 0.00 21 VAL A N 12
ATOM 18709 C CA . VAL A 1 21 ? 5.799 9.685 4.194 1.00 0.00 21 VAL A CA 12
ATOM 18710 C C . VAL A 1 21 ? 5.223 10.566 5.297 1.00 0.00 21 VAL A C 12
ATOM 18711 O O . VAL A 1 21 ? 4.817 10.075 6.350 1.00 0.00 21 VAL A O 12
ATOM 18724 N N . HIS A 1 22 ? 5.190 11.871 5.047 1.00 0.00 22 HIS A N 12
ATOM 18725 C CA . HIS A 1 22 ? 4.662 12.822 6.019 1.00 0.00 22 HIS A CA 12
ATOM 18726 C C . HIS A 1 22 ? 3.350 13.427 5.529 1.00 0.00 22 HIS A C 12
ATOM 18727 O O . HIS A 1 22 ? 3.315 14.116 4.509 1.00 0.00 22 HIS A O 12
ATOM 18742 N N . ILE A 1 23 ? 2.273 13.164 6.262 1.00 0.00 23 ILE A N 12
ATOM 18743 C CA . ILE A 1 23 ? 0.959 13.683 5.902 1.00 0.00 23 ILE A CA 12
ATOM 18744 C C . ILE A 1 23 ? 0.248 14.269 7.117 1.00 0.00 23 ILE A C 12
ATOM 18745 O O . ILE A 1 23 ? 0.257 13.699 8.208 1.00 0.00 23 ILE A O 12
ATOM 18761 N N . PRO A 1 24 ? -0.386 15.436 6.926 1.00 0.00 24 PRO A N 12
ATOM 18762 C CA . PRO A 1 24 ? -1.117 16.124 7.994 1.00 0.00 24 PRO A CA 12
ATOM 18763 C C . PRO A 1 24 ? -2.390 15.385 8.394 1.00 0.00 24 PRO A C 12
ATOM 18764 O O . PRO A 1 24 ? -3.064 14.791 7.553 1.00 0.00 24 PRO A O 12
ATOM 18775 N N . GLU A 1 25 ? -2.712 15.428 9.683 1.00 0.00 25 GLU A N 12
ATOM 18776 C CA . GLU A 1 25 ? -3.904 14.761 10.194 1.00 0.00 25 GLU A CA 12
ATOM 18777 C C . GLU A 1 25 ? -5.161 15.300 9.516 1.00 0.00 25 GLU A C 12
ATOM 18778 O O . GLU A 1 25 ? -6.113 14.560 9.272 1.00 0.00 25 GLU A O 12
ATOM 18790 N N . ASN A 1 26 ? -5.155 16.595 9.216 1.00 0.00 26 ASN A N 12
ATOM 18791 C CA . ASN A 1 26 ? -6.295 17.234 8.567 1.00 0.00 26 ASN A CA 12
ATOM 18792 C C . ASN A 1 26 ? -6.147 17.199 7.049 1.00 0.00 26 ASN A C 12
ATOM 18793 O O . ASN A 1 26 ? -6.642 18.079 6.346 1.00 0.00 26 ASN A O 12
ATOM 18804 N N . ALA A 1 27 ? -5.462 16.175 6.550 1.00 0.00 27 ALA A N 12
ATOM 18805 C CA . ALA A 1 27 ? -5.251 16.023 5.116 1.00 0.00 27 ALA A CA 12
ATOM 18806 C C . ALA A 1 27 ? -6.574 15.828 4.384 1.00 0.00 27 ALA A C 12
ATOM 18807 O O . ALA A 1 27 ? -7.500 15.189 4.885 1.00 0.00 27 ALA A O 12
ATOM 18814 N N . PRO A 1 28 ? -6.669 16.392 3.171 1.00 0.00 28 PRO A N 12
ATOM 18815 C CA . PRO A 1 28 ? -7.876 16.294 2.344 1.00 0.00 28 PRO A CA 12
ATOM 18816 C C . PRO A 1 28 ? -8.101 14.882 1.814 1.00 0.00 28 PRO A C 12
ATOM 18817 O O . PRO A 1 28 ? -7.170 14.228 1.345 1.00 0.00 28 PRO A O 12
ATOM 18828 N N . VAL A 1 29 ? -9.345 14.418 1.889 1.00 0.00 29 VAL A N 12
ATOM 18829 C CA . VAL A 1 29 ? -9.693 13.084 1.415 1.00 0.00 29 VAL A CA 12
ATOM 18830 C C . VAL A 1 29 ? -9.401 12.937 -0.074 1.00 0.00 29 VAL A C 12
ATOM 18831 O O . VAL A 1 29 ? -9.862 13.733 -0.890 1.00 0.00 29 VAL A O 12
ATOM 18844 N N . GLY A 1 30 ? -8.631 11.910 -0.421 1.00 0.00 30 GLY A N 12
ATOM 18845 C CA . GLY A 1 30 ? -8.289 11.675 -1.812 1.00 0.00 30 GLY A CA 12
ATOM 18846 C C . GLY A 1 30 ? -6.834 11.977 -2.111 1.00 0.00 30 GLY A C 12
ATOM 18847 O O . GLY A 1 30 ? -6.433 12.049 -3.273 1.00 0.00 30 GLY A O 12
ATOM 18851 N N . THR A 1 31 ? -6.040 12.155 -1.059 1.00 0.00 31 THR A N 12
ATOM 18852 C CA . THR A 1 31 ? -4.622 12.453 -1.214 1.00 0.00 31 THR A CA 12
ATOM 18853 C C . THR A 1 31 ? -3.800 11.173 -1.323 1.00 0.00 31 THR A C 12
ATOM 18854 O O . THR A 1 31 ? -3.824 10.331 -0.425 1.00 0.00 31 THR A O 12
ATOM 18865 N N . SER A 1 32 ? -3.073 11.034 -2.427 1.00 0.00 32 SER A N 12
ATOM 18866 C CA . SER A 1 32 ? -2.246 9.856 -2.654 1.00 0.00 32 SER A CA 12
ATOM 18867 C C . SER A 1 32 ? -1.040 9.850 -1.719 1.00 0.00 32 SER A C 12
ATOM 18868 O O . SER A 1 32 ? -0.082 10.598 -1.918 1.00 0.00 32 SER A O 12
ATOM 18876 N N . VAL A 1 33 ? -1.094 9.000 -0.699 1.00 0.00 33 VAL A N 12
ATOM 18877 C CA . VAL A 1 33 ? -0.006 8.895 0.267 1.00 0.00 33 VAL A CA 12
ATOM 18878 C C . VAL A 1 33 ? 1.194 8.173 -0.333 1.00 0.00 33 VAL A C 12
ATOM 18879 O O . VAL A 1 33 ? 2.306 8.703 -0.350 1.00 0.00 33 VAL A O 12
ATOM 18892 N N . ILE A 1 34 ? 0.962 6.961 -0.826 1.00 0.00 34 ILE A N 12
ATOM 18893 C CA . ILE A 1 34 ? 2.025 6.166 -1.429 1.00 0.00 34 ILE A CA 12
ATOM 18894 C C . ILE A 1 34 ? 1.497 5.337 -2.595 1.00 0.00 34 ILE A C 12
ATOM 18895 O O . ILE A 1 34 ? 0.376 4.832 -2.552 1.00 0.00 34 ILE A O 12
ATOM 18911 N N . GLN A 1 35 ? 2.314 5.202 -3.635 1.00 0.00 35 GLN A N 12
ATOM 18912 C CA . GLN A 1 35 ? 1.929 4.433 -4.813 1.00 0.00 35 GLN A CA 12
ATOM 18913 C C . GLN A 1 35 ? 2.806 3.194 -4.965 1.00 0.00 35 GLN A C 12
ATOM 18914 O O . GLN A 1 35 ? 3.978 3.291 -5.332 1.00 0.00 35 GLN A O 12
ATOM 18928 N N . LEU A 1 36 ? 2.231 2.031 -4.680 1.00 0.00 36 LEU A N 12
ATOM 18929 C CA . LEU A 1 36 ? 2.961 0.772 -4.784 1.00 0.00 36 LEU A CA 12
ATOM 18930 C C . LEU A 1 36 ? 2.793 0.159 -6.171 1.00 0.00 36 LEU A C 12
ATOM 18931 O O . LEU A 1 36 ? 1.675 -0.111 -6.611 1.00 0.00 36 LEU A O 12
ATOM 18947 N N . HIS A 1 37 ? 3.912 -0.060 -6.855 1.00 0.00 37 HIS A N 12
ATOM 18948 C CA . HIS A 1 37 ? 3.889 -0.644 -8.191 1.00 0.00 37 HIS A CA 12
ATOM 18949 C C . HIS A 1 37 ? 4.699 -1.936 -8.233 1.00 0.00 37 HIS A C 12
ATOM 18950 O O . HIS A 1 37 ? 5.928 -1.911 -8.175 1.00 0.00 37 HIS A O 12
ATOM 18965 N N . ALA A 1 38 ? 4.002 -3.063 -8.333 1.00 0.00 38 ALA A N 12
ATOM 18966 C CA . ALA A 1 38 ? 4.657 -4.365 -8.384 1.00 0.00 38 ALA A CA 12
ATOM 18967 C C . ALA A 1 38 ? 4.590 -4.958 -9.787 1.00 0.00 38 ALA A C 12
ATOM 18968 O O . ALA A 1 38 ? 3.570 -5.520 -10.187 1.00 0.00 38 ALA A O 12
ATOM 18975 N N . THR A 1 39 ? 5.684 -4.830 -10.532 1.00 0.00 39 THR A N 12
ATOM 18976 C CA . THR A 1 39 ? 5.749 -5.352 -11.891 1.00 0.00 39 THR A CA 12
ATOM 18977 C C . THR A 1 39 ? 6.572 -6.634 -11.949 1.00 0.00 39 THR A C 12
ATOM 18978 O O . THR A 1 39 ? 7.449 -6.858 -11.115 1.00 0.00 39 THR A O 12
ATOM 18989 N N . ASP A 1 40 ? 6.283 -7.472 -12.938 1.00 0.00 40 ASP A N 12
ATOM 18990 C CA . ASP A 1 40 ? 6.998 -8.732 -13.106 1.00 0.00 40 ASP A CA 12
ATOM 18991 C C . ASP A 1 40 ? 7.530 -8.870 -14.529 1.00 0.00 40 ASP A C 12
ATOM 18992 O O . ASP A 1 40 ? 8.720 -9.105 -14.738 1.00 0.00 40 ASP A O 12
ATOM 19001 N N . ALA A 1 41 ? 6.639 -8.724 -15.505 1.00 0.00 41 ALA A N 12
ATOM 19002 C CA . ALA A 1 41 ? 7.019 -8.831 -16.908 1.00 0.00 41 ALA A CA 12
ATOM 19003 C C . ALA A 1 41 ? 5.982 -8.169 -17.809 1.00 0.00 41 ALA A C 12
ATOM 19004 O O . ALA A 1 41 ? 4.909 -7.774 -17.352 1.00 0.00 41 ALA A O 12
ATOM 19011 N N . ASP A 1 42 ? 6.310 -8.049 -19.091 1.00 0.00 42 ASP A N 12
ATOM 19012 C CA . ASP A 1 42 ? 5.406 -7.435 -20.057 1.00 0.00 42 ASP A CA 12
ATOM 19013 C C . ASP A 1 42 ? 4.180 -8.312 -20.289 1.00 0.00 42 ASP A C 12
ATOM 19014 O O . ASP A 1 42 ? 4.022 -8.905 -21.356 1.00 0.00 42 ASP A O 12
ATOM 19023 N N . ILE A 1 43 ? 3.316 -8.391 -19.282 1.00 0.00 43 ILE A N 12
ATOM 19024 C CA . ILE A 1 43 ? 2.105 -9.196 -19.377 1.00 0.00 43 ILE A CA 12
ATOM 19025 C C . ILE A 1 43 ? 0.896 -8.331 -19.719 1.00 0.00 43 ILE A C 12
ATOM 19026 O O . ILE A 1 43 ? 0.205 -7.832 -18.832 1.00 0.00 43 ILE A O 12
ATOM 19042 N N . GLY A 1 44 ? 0.645 -8.160 -21.013 1.00 0.00 44 GLY A N 12
ATOM 19043 C CA . GLY A 1 44 ? -0.482 -7.357 -21.451 1.00 0.00 44 GLY A CA 12
ATOM 19044 C C . GLY A 1 44 ? -1.800 -7.854 -20.890 1.00 0.00 44 GLY A C 12
ATOM 19045 O O . GLY A 1 44 ? -2.505 -8.629 -21.536 1.00 0.00 44 GLY A O 12
ATOM 19049 N N . SER A 1 45 ? -2.134 -7.407 -19.683 1.00 0.00 45 SER A N 12
ATOM 19050 C CA . SER A 1 45 ? -3.373 -7.816 -19.033 1.00 0.00 45 SER A CA 12
ATOM 19051 C C . SER A 1 45 ? -3.512 -9.335 -19.032 1.00 0.00 45 SER A C 12
ATOM 19052 O O . SER A 1 45 ? -4.527 -9.877 -19.467 1.00 0.00 45 SER A O 12
ATOM 19060 N N . ASN A 1 46 ? -2.482 -10.017 -18.540 1.00 0.00 46 ASN A N 12
ATOM 19061 C CA . ASN A 1 46 ? -2.487 -11.474 -18.483 1.00 0.00 46 ASN A CA 12
ATOM 19062 C C . ASN A 1 46 ? -2.825 -11.962 -17.078 1.00 0.00 46 ASN A C 12
ATOM 19063 O O . ASN A 1 46 ? -3.617 -12.888 -16.905 1.00 0.00 46 ASN A O 12
ATOM 19074 N N . ALA A 1 47 ? -2.220 -11.332 -16.077 1.00 0.00 47 ALA A N 12
ATOM 19075 C CA . ALA A 1 47 ? -2.458 -11.700 -14.687 1.00 0.00 47 ALA A CA 12
ATOM 19076 C C . ALA A 1 47 ? -2.798 -10.474 -13.845 1.00 0.00 47 ALA A C 12
ATOM 19077 O O . ALA A 1 47 ? -1.917 -9.860 -13.244 1.00 0.00 47 ALA A O 12
ATOM 19084 N N . GLU A 1 48 ? -4.080 -10.125 -13.808 1.00 0.00 48 GLU A N 12
ATOM 19085 C CA . GLU A 1 48 ? -4.534 -8.971 -13.040 1.00 0.00 48 GLU A CA 12
ATOM 19086 C C . GLU A 1 48 ? -3.994 -9.020 -11.614 1.00 0.00 48 GLU A C 12
ATOM 19087 O O . GLU A 1 48 ? -4.650 -9.535 -10.708 1.00 0.00 48 GLU A O 12
ATOM 19099 N N . ILE A 1 49 ? -2.795 -8.480 -11.423 1.00 0.00 49 ILE A N 12
ATOM 19100 C CA . ILE A 1 49 ? -2.167 -8.461 -10.107 1.00 0.00 49 ILE A CA 12
ATOM 19101 C C . ILE A 1 49 ? -3.070 -7.790 -9.077 1.00 0.00 49 ILE A C 12
ATOM 19102 O O . ILE A 1 49 ? -3.314 -6.585 -9.142 1.00 0.00 49 ILE A O 12
ATOM 19118 N N . ARG A 1 50 ? -3.561 -8.578 -8.126 1.00 0.00 50 ARG A N 12
ATOM 19119 C CA . ARG A 1 50 ? -4.435 -8.061 -7.081 1.00 0.00 50 ARG A CA 12
ATOM 19120 C C . ARG A 1 50 ? -3.624 -7.579 -5.882 1.00 0.00 50 ARG A C 12
ATOM 19121 O O . ARG A 1 50 ? -2.536 -8.088 -5.611 1.00 0.00 50 ARG A O 12
ATOM 19142 N N . TYR A 1 51 ? -4.160 -6.596 -5.168 1.00 0.00 51 TYR A N 12
ATOM 19143 C CA . TYR A 1 51 ? -3.485 -6.043 -4.000 1.00 0.00 51 TYR A CA 12
ATOM 19144 C C . TYR A 1 51 ? -4.402 -6.062 -2.781 1.00 0.00 51 TYR A C 12
ATOM 19145 O O . TYR A 1 51 ? -5.506 -5.517 -2.812 1.00 0.00 51 TYR A O 12
ATOM 19163 N N . ILE A 1 52 ? -3.936 -6.693 -1.708 1.00 0.00 52 ILE A N 12
ATOM 19164 C CA . ILE A 1 52 ? -4.713 -6.782 -0.477 1.00 0.00 52 ILE A CA 12
ATOM 19165 C C . ILE A 1 52 ? -3.858 -6.439 0.738 1.00 0.00 52 ILE A C 12
ATOM 19166 O O . ILE A 1 52 ? -2.640 -6.294 0.633 1.00 0.00 52 ILE A O 12
ATOM 19182 N N . PHE A 1 53 ? -4.504 -6.311 1.892 1.00 0.00 53 PHE A N 12
ATOM 19183 C CA . PHE A 1 53 ? -3.804 -5.986 3.129 1.00 0.00 53 PHE A CA 12
ATOM 19184 C C . PHE A 1 53 ? -3.120 -7.221 3.707 1.00 0.00 53 PHE A C 12
ATOM 19185 O O . PHE A 1 53 ? -3.639 -8.333 3.615 1.00 0.00 53 PHE A O 12
ATOM 19202 N N . GLY A 1 54 ? -1.949 -7.018 4.304 1.00 0.00 54 GLY A N 12
ATOM 19203 C CA . GLY A 1 54 ? -1.212 -8.123 4.888 1.00 0.00 54 GLY A CA 12
ATOM 19204 C C . GLY A 1 54 ? -1.835 -8.618 6.178 1.00 0.00 54 GLY A C 12
ATOM 19205 O O . GLY A 1 54 ? -2.960 -8.250 6.513 1.00 0.00 54 GLY A O 12
ATOM 19209 N N . ALA A 1 55 ? -1.102 -9.458 6.902 1.00 0.00 55 ALA A N 12
ATOM 19210 C CA . ALA A 1 55 ? -1.590 -10.004 8.163 1.00 0.00 55 ALA A CA 12
ATOM 19211 C C . ALA A 1 55 ? -1.206 -9.108 9.335 1.00 0.00 55 ALA A C 12
ATOM 19212 O O . ALA A 1 55 ? -0.269 -8.316 9.241 1.00 0.00 55 ALA A O 12
ATOM 19219 N N . GLN A 1 56 ? -1.937 -9.238 10.438 1.00 0.00 56 GLN A N 12
ATOM 19220 C CA . GLN A 1 56 ? -1.673 -8.438 11.627 1.00 0.00 56 GLN A CA 12
ATOM 19221 C C . GLN A 1 56 ? -1.835 -6.951 11.330 1.00 0.00 56 GLN A C 12
ATOM 19222 O O . GLN A 1 56 ? -1.037 -6.127 11.777 1.00 0.00 56 GLN A O 12
ATOM 19236 N N . VAL A 1 57 ? -2.874 -6.614 10.573 1.00 0.00 57 VAL A N 12
ATOM 19237 C CA . VAL A 1 57 ? -3.142 -5.226 10.216 1.00 0.00 57 VAL A CA 12
ATOM 19238 C C . VAL A 1 57 ? -4.378 -4.702 10.939 1.00 0.00 57 VAL A C 12
ATOM 19239 O O . VAL A 1 57 ? -5.440 -5.323 10.904 1.00 0.00 57 VAL A O 12
ATOM 19252 N N . ALA A 1 58 ? -4.232 -3.554 11.593 1.00 0.00 58 ALA A N 12
ATOM 19253 C CA . ALA A 1 58 ? -5.338 -2.944 12.321 1.00 0.00 58 ALA A CA 12
ATOM 19254 C C . ALA A 1 58 ? -6.453 -2.519 11.372 1.00 0.00 58 ALA A C 12
ATOM 19255 O O . ALA A 1 58 ? -6.211 -2.089 10.244 1.00 0.00 58 ALA A O 12
ATOM 19262 N N . PRO A 1 59 ? -7.705 -2.641 11.837 1.00 0.00 59 PRO A N 12
ATOM 19263 C CA . PRO A 1 59 ? -8.883 -2.275 11.044 1.00 0.00 59 PRO A CA 12
ATOM 19264 C C . PRO A 1 59 ? -9.000 -0.768 10.843 1.00 0.00 59 PRO A C 12
ATOM 19265 O O . PRO A 1 59 ? -9.286 -0.300 9.742 1.00 0.00 59 PRO A O 12
ATOM 19276 N N . ALA A 1 60 ? -8.778 -0.014 11.915 1.00 0.00 60 ALA A N 12
ATOM 19277 C CA . ALA A 1 60 ? -8.856 1.441 11.854 1.00 0.00 60 ALA A CA 12
ATOM 19278 C C . ALA A 1 60 ? -8.012 1.989 10.709 1.00 0.00 60 ALA A C 12
ATOM 19279 O O . ALA A 1 60 ? -8.473 2.821 9.926 1.00 0.00 60 ALA A O 12
ATOM 19286 N N . THR A 1 61 ? -6.772 1.518 10.615 1.00 0.00 61 THR A N 12
ATOM 19287 C CA . THR A 1 61 ? -5.864 1.963 9.566 1.00 0.00 61 THR A CA 12
ATOM 19288 C C . THR A 1 61 ? -6.429 1.658 8.183 1.00 0.00 61 THR A C 12
ATOM 19289 O O . THR A 1 61 ? -6.278 2.449 7.251 1.00 0.00 61 THR A O 12
ATOM 19300 N N . LYS A 1 62 ? -7.081 0.508 8.056 1.00 0.00 62 LYS A N 12
ATOM 19301 C CA . LYS A 1 62 ? -7.672 0.099 6.787 1.00 0.00 62 LYS A CA 12
ATOM 19302 C C . LYS A 1 62 ? -8.909 0.933 6.469 1.00 0.00 62 LYS A C 12
ATOM 19303 O O . LYS A 1 62 ? -9.234 1.157 5.303 1.00 0.00 62 LYS A O 12
ATOM 19322 N N . ARG A 1 63 ? -9.593 1.390 7.512 1.00 0.00 63 ARG A N 12
ATOM 19323 C CA . ARG A 1 63 ? -10.794 2.199 7.343 1.00 0.00 63 ARG A CA 12
ATOM 19324 C C . ARG A 1 63 ? -10.437 3.618 6.908 1.00 0.00 63 ARG A C 12
ATOM 19325 O O . ARG A 1 63 ? -10.995 4.142 5.943 1.00 0.00 63 ARG A O 12
ATOM 19346 N N . LEU A 1 64 ? -9.504 4.234 7.626 1.00 0.00 64 LEU A N 12
ATOM 19347 C CA . LEU A 1 64 ? -9.072 5.592 7.315 1.00 0.00 64 LEU A CA 12
ATOM 19348 C C . LEU A 1 64 ? -8.336 5.637 5.980 1.00 0.00 64 LEU A C 12
ATOM 19349 O O . LEU A 1 64 ? -8.470 6.595 5.218 1.00 0.00 64 LEU A O 12
ATOM 19365 N N . PHE A 1 65 ? -7.560 4.595 5.702 1.00 0.00 65 PHE A N 12
ATOM 19366 C CA . PHE A 1 65 ? -6.804 4.515 4.458 1.00 0.00 65 PHE A CA 12
ATOM 19367 C C . PHE A 1 65 ? -7.390 3.453 3.533 1.00 0.00 65 PHE A C 12
ATOM 19368 O O . PHE A 1 65 ? -7.484 2.281 3.897 1.00 0.00 65 PHE A O 12
ATOM 19385 N N . ALA A 1 66 ? -7.783 3.872 2.334 1.00 0.00 66 ALA A N 12
ATOM 19386 C CA . ALA A 1 66 ? -8.358 2.957 1.356 1.00 0.00 66 ALA A CA 12
ATOM 19387 C C . ALA A 1 66 ? -7.277 2.356 0.464 1.00 0.00 66 ALA A C 12
ATOM 19388 O O . ALA A 1 66 ? -6.367 3.056 0.017 1.00 0.00 66 ALA A O 12
ATOM 19395 N N . LEU A 1 67 ? -7.382 1.057 0.209 1.00 0.00 67 LEU A N 12
ATOM 19396 C CA . LEU A 1 67 ? -6.412 0.361 -0.629 1.00 0.00 67 LEU A CA 12
ATOM 19397 C C . LEU A 1 67 ? -7.047 -0.082 -1.943 1.00 0.00 67 LEU A C 12
ATOM 19398 O O . LEU A 1 67 ? -8.132 -0.662 -1.955 1.00 0.00 67 LEU A O 12
ATOM 19414 N N . ASN A 1 68 ? -6.362 0.193 -3.049 1.00 0.00 68 ASN A N 12
ATOM 19415 C CA . ASN A 1 68 ? -6.859 -0.179 -4.368 1.00 0.00 68 ASN A CA 12
ATOM 19416 C C . ASN A 1 68 ? -6.266 -1.511 -4.817 1.00 0.00 68 ASN A C 12
ATOM 19417 O O . ASN A 1 68 ? -5.079 -1.771 -4.622 1.00 0.00 68 ASN A O 12
ATOM 19428 N N . ASN A 1 69 ? -7.101 -2.351 -5.420 1.00 0.00 69 ASN A N 12
ATOM 19429 C CA . ASN A 1 69 ? -6.660 -3.657 -5.897 1.00 0.00 69 ASN A CA 12
ATOM 19430 C C . ASN A 1 69 ? -6.436 -3.637 -7.406 1.00 0.00 69 ASN A C 12
ATOM 19431 O O . ASN A 1 69 ? -6.149 -4.668 -8.017 1.00 0.00 69 ASN A O 12
ATOM 19442 N N . THR A 1 70 ? -6.568 -2.457 -8.004 1.00 0.00 70 THR A N 12
ATOM 19443 C CA . THR A 1 70 ? -6.381 -2.302 -9.441 1.00 0.00 70 THR A CA 12
ATOM 19444 C C . THR A 1 70 ? -5.218 -1.366 -9.746 1.00 0.00 70 THR A C 12
ATOM 19445 O O . THR A 1 70 ? -4.582 -1.469 -10.796 1.00 0.00 70 THR A O 12
ATOM 19456 N N . THR A 1 71 ? -4.942 -0.451 -8.822 1.00 0.00 71 THR A N 12
ATOM 19457 C CA . THR A 1 71 ? -3.855 0.505 -8.993 1.00 0.00 71 THR A CA 12
ATOM 19458 C C . THR A 1 71 ? -2.864 0.423 -7.837 1.00 0.00 71 THR A C 12
ATOM 19459 O O . THR A 1 71 ? -1.730 0.887 -7.945 1.00 0.00 71 THR A O 12
ATOM 19470 N N . GLY A 1 72 ? -3.301 -0.170 -6.730 1.00 0.00 72 GLY A N 12
ATOM 19471 C CA . GLY A 1 72 ? -2.439 -0.302 -5.570 1.00 0.00 72 GLY A CA 12
ATOM 19472 C C . GLY A 1 72 ? -2.043 1.040 -4.987 1.00 0.00 72 GLY A C 12
ATOM 19473 O O . GLY A 1 72 ? -1.015 1.156 -4.318 1.00 0.00 72 GLY A O 12
ATOM 19477 N N . LEU A 1 73 ? -2.859 2.057 -5.240 1.00 0.00 73 LEU A N 12
ATOM 19478 C CA . LEU A 1 73 ? -2.588 3.399 -4.736 1.00 0.00 73 LEU A CA 12
ATOM 19479 C C . LEU A 1 73 ? -3.362 3.664 -3.449 1.00 0.00 73 LEU A C 12
ATOM 19480 O O . LEU A 1 73 ? -4.591 3.582 -3.424 1.00 0.00 73 LEU A O 12
ATOM 19496 N N . ILE A 1 74 ? -2.636 3.985 -2.383 1.00 0.00 74 ILE A N 12
ATOM 19497 C CA . ILE A 1 74 ? -3.256 4.266 -1.094 1.00 0.00 74 ILE A CA 12
ATOM 19498 C C . ILE A 1 74 ? -3.603 5.745 -0.961 1.00 0.00 74 ILE A C 12
ATOM 19499 O O . ILE A 1 74 ? -2.746 6.613 -1.133 1.00 0.00 74 ILE A O 12
ATOM 19515 N N . THR A 1 75 ? -4.865 6.026 -0.652 1.00 0.00 75 THR A N 12
ATOM 19516 C CA . THR A 1 75 ? -5.325 7.399 -0.495 1.00 0.00 75 THR A CA 12
ATOM 19517 C C . THR A 1 75 ? -6.113 7.571 0.799 1.00 0.00 75 THR A C 12
ATOM 19518 O O . THR A 1 75 ? -6.504 6.591 1.434 1.00 0.00 75 THR A O 12
ATOM 19529 N N . VAL A 1 76 ? -6.345 8.822 1.184 1.00 0.00 76 VAL A N 12
ATOM 19530 C CA . VAL A 1 76 ? -7.088 9.121 2.402 1.00 0.00 76 VAL A CA 12
ATOM 19531 C C . VAL A 1 76 ? -8.588 8.952 2.186 1.00 0.00 76 VAL A C 12
ATOM 19532 O O . VAL A 1 76 ? -9.162 9.538 1.268 1.00 0.00 76 VAL A O 12
ATOM 19545 N N . GLN A 1 77 ? -9.216 8.148 3.037 1.00 0.00 77 GLN A N 12
ATOM 19546 C CA . GLN A 1 77 ? -10.650 7.902 2.939 1.00 0.00 77 GLN A CA 12
ATOM 19547 C C . GLN A 1 77 ? -11.425 8.818 3.880 1.00 0.00 77 GLN A C 12
ATOM 19548 O O . GLN A 1 77 ? -12.484 9.336 3.524 1.00 0.00 77 GLN A O 12
ATOM 19562 N N . ARG A 1 78 ? -10.892 9.012 5.081 1.00 0.00 78 ARG A N 12
ATOM 19563 C CA . ARG A 1 78 ? -11.535 9.865 6.074 1.00 0.00 78 ARG A CA 12
ATOM 19564 C C . ARG A 1 78 ? -10.496 10.640 6.879 1.00 0.00 78 ARG A C 12
ATOM 19565 O O . ARG A 1 78 ? -9.306 10.330 6.838 1.00 0.00 78 ARG A O 12
ATOM 19586 N N . SER A 1 79 ? -10.956 11.650 7.611 1.00 0.00 79 SER A N 12
ATOM 19587 C CA . SER A 1 79 ? -10.067 12.472 8.423 1.00 0.00 79 SER A CA 12
ATOM 19588 C C . SER A 1 79 ? -9.172 11.602 9.300 1.00 0.00 79 SER A C 12
ATOM 19589 O O . SER A 1 79 ? -9.547 10.493 9.683 1.00 0.00 79 SER A O 12
ATOM 19597 N N . LEU A 1 80 ? -7.986 12.113 9.615 1.00 0.00 80 LEU A N 12
ATOM 19598 C CA . LEU A 1 80 ? -7.036 11.384 10.448 1.00 0.00 80 LEU A CA 12
ATOM 19599 C C . LEU A 1 80 ? -6.893 12.043 11.816 1.00 0.00 80 LEU A C 12
ATOM 19600 O O . LEU A 1 80 ? -7.040 13.258 11.949 1.00 0.00 80 LEU A O 12
ATOM 19616 N N . ASP A 1 81 ? -6.603 11.234 12.829 1.00 0.00 81 ASP A N 12
ATOM 19617 C CA . ASP A 1 81 ? -6.436 11.739 14.187 1.00 0.00 81 ASP A CA 12
ATOM 19618 C C . ASP A 1 81 ? -5.063 11.370 14.739 1.00 0.00 81 ASP A C 12
ATOM 19619 O O . ASP A 1 81 ? -4.594 10.245 14.563 1.00 0.00 81 ASP A O 12
ATOM 19628 N N . ARG A 1 82 ? -4.423 12.324 15.407 1.00 0.00 82 ARG A N 12
ATOM 19629 C CA . ARG A 1 82 ? -3.103 12.100 15.983 1.00 0.00 82 ARG A CA 12
ATOM 19630 C C . ARG A 1 82 ? -3.203 11.817 17.479 1.00 0.00 82 ARG A C 12
ATOM 19631 O O . ARG A 1 82 ? -2.531 10.926 17.997 1.00 0.00 82 ARG A O 12
ATOM 19652 N N . GLU A 1 83 ? -4.045 12.582 18.165 1.00 0.00 83 GLU A N 12
ATOM 19653 C CA . GLU A 1 83 ? -4.231 12.414 19.602 1.00 0.00 83 GLU A CA 12
ATOM 19654 C C . GLU A 1 83 ? -4.223 10.936 19.982 1.00 0.00 83 GLU A C 12
ATOM 19655 O O . GLU A 1 83 ? -3.853 10.575 21.099 1.00 0.00 83 GLU A O 12
ATOM 19667 N N . GLU A 1 84 ? -4.634 10.088 19.045 1.00 0.00 84 GLU A N 12
ATOM 19668 C CA . GLU A 1 84 ? -4.676 8.650 19.283 1.00 0.00 84 GLU A CA 12
ATOM 19669 C C . GLU A 1 84 ? -3.413 7.975 18.756 1.00 0.00 84 GLU A C 12
ATOM 19670 O O . GLU A 1 84 ? -2.668 7.349 19.510 1.00 0.00 84 GLU A O 12
ATOM 19682 N N . THR A 1 85 ? -3.178 8.106 17.454 1.00 0.00 85 THR A N 12
ATOM 19683 C CA . THR A 1 85 ? -2.007 7.509 16.824 1.00 0.00 85 THR A CA 12
ATOM 19684 C C . THR A 1 85 ? -1.353 8.479 15.847 1.00 0.00 85 THR A C 12
ATOM 19685 O O . THR A 1 85 ? -2.023 9.069 15.001 1.00 0.00 85 THR A O 12
ATOM 19696 N N . ALA A 1 86 ? -0.039 8.639 15.970 1.00 0.00 86 ALA A N 12
ATOM 19697 C CA . ALA A 1 86 ? 0.706 9.536 15.096 1.00 0.00 86 ALA A CA 12
ATOM 19698 C C . ALA A 1 86 ? 1.400 8.763 13.979 1.00 0.00 86 ALA A C 12
ATOM 19699 O O . ALA A 1 86 ? 1.928 9.355 13.037 1.00 0.00 86 ALA A O 12
ATOM 19706 N N . ILE A 1 87 ? 1.394 7.439 14.090 1.00 0.00 87 ILE A N 12
ATOM 19707 C CA . ILE A 1 87 ? 2.023 6.586 13.089 1.00 0.00 87 ILE A CA 12
ATOM 19708 C C . ILE A 1 87 ? 1.081 5.470 12.648 1.00 0.00 87 ILE A C 12
ATOM 19709 O O . ILE A 1 87 ? 0.366 4.888 13.464 1.00 0.00 87 ILE A O 12
ATOM 19725 N N . HIS A 1 88 ? 1.087 5.176 11.352 1.00 0.00 88 HIS A N 12
ATOM 19726 C CA . HIS A 1 88 ? 0.235 4.127 10.802 1.00 0.00 88 HIS A CA 12
ATOM 19727 C C . HIS A 1 88 ? 1.058 3.123 10.001 1.00 0.00 88 HIS A C 12
ATOM 19728 O O . HIS A 1 88 ? 1.893 3.503 9.180 1.00 0.00 88 HIS A O 12
ATOM 19743 N N . LYS A 1 89 ? 0.817 1.839 10.246 1.00 0.00 89 LYS A N 12
ATOM 19744 C CA . LYS A 1 89 ? 1.535 0.779 9.547 1.00 0.00 89 LYS A CA 12
ATOM 19745 C C . LYS A 1 89 ? 0.578 -0.068 8.715 1.00 0.00 89 LYS A C 12
ATOM 19746 O O . LYS A 1 89 ? -0.384 -0.632 9.237 1.00 0.00 89 LYS A O 12
ATOM 19765 N N . VAL A 1 90 ? 0.849 -0.155 7.416 1.00 0.00 90 VAL A N 12
ATOM 19766 C CA . VAL A 1 90 ? 0.014 -0.936 6.512 1.00 0.00 90 VAL A CA 12
ATOM 19767 C C . VAL A 1 90 ? 0.864 -1.793 5.580 1.00 0.00 90 VAL A C 12
ATOM 19768 O O . VAL A 1 90 ? 1.883 -1.340 5.058 1.00 0.00 90 VAL A O 12
ATOM 19781 N N . THR A 1 91 ? 0.439 -3.036 5.376 1.00 0.00 91 THR A N 12
ATOM 19782 C CA . THR A 1 91 ? 1.161 -3.958 4.508 1.00 0.00 91 THR A CA 12
ATOM 19783 C C . THR A 1 91 ? 0.298 -4.394 3.330 1.00 0.00 91 THR A C 12
ATOM 19784 O O . THR A 1 91 ? -0.886 -4.689 3.490 1.00 0.00 91 THR A O 12
ATOM 19795 N N . VAL A 1 92 ? 0.899 -4.434 2.145 1.00 0.00 92 VAL A N 12
ATOM 19796 C CA . VAL A 1 92 ? 0.185 -4.836 0.939 1.00 0.00 92 VAL A CA 12
ATOM 19797 C C . VAL A 1 92 ? 0.713 -6.163 0.405 1.00 0.00 92 VAL A C 12
ATOM 19798 O O . VAL A 1 92 ? 1.902 -6.464 0.523 1.00 0.00 92 VAL A O 12
ATOM 19811 N N . LEU A 1 93 ? -0.177 -6.954 -0.184 1.00 0.00 93 LEU A N 12
ATOM 19812 C CA . LEU A 1 93 ? 0.199 -8.250 -0.738 1.00 0.00 93 LEU A CA 12
ATOM 19813 C C . LEU A 1 93 ? 0.017 -8.268 -2.253 1.00 0.00 93 LEU A C 12
ATOM 19814 O O . LEU A 1 93 ? -1.087 -8.063 -2.758 1.00 0.00 93 LEU A O 12
ATOM 19830 N N . ALA A 1 94 ? 1.106 -8.518 -2.971 1.00 0.00 94 ALA A N 12
ATOM 19831 C CA . ALA A 1 94 ? 1.066 -8.567 -4.428 1.00 0.00 94 ALA A CA 12
ATOM 19832 C C . ALA A 1 94 ? 1.097 -10.007 -4.929 1.00 0.00 94 ALA A C 12
ATOM 19833 O O . ALA A 1 94 ? 1.882 -10.825 -4.449 1.00 0.00 94 ALA A O 12
ATOM 19840 N N . SER A 1 95 ? 0.238 -10.311 -5.896 1.00 0.00 95 SER A N 12
ATOM 19841 C CA . SER A 1 95 ? 0.164 -11.654 -6.459 1.00 0.00 95 SER A CA 12
ATOM 19842 C C . SER A 1 95 ? -0.174 -11.602 -7.946 1.00 0.00 95 SER A C 12
ATOM 19843 O O . SER A 1 95 ? -1.092 -10.894 -8.361 1.00 0.00 95 SER A O 12
ATOM 19851 N N . ASP A 1 96 ? 0.575 -12.355 -8.743 1.00 0.00 96 ASP A N 12
ATOM 19852 C CA . ASP A 1 96 ? 0.356 -12.397 -10.184 1.00 0.00 96 ASP A CA 12
ATOM 19853 C C . ASP A 1 96 ? 0.286 -13.837 -10.682 1.00 0.00 96 ASP A C 12
ATOM 19854 O O . ASP A 1 96 ? -0.480 -14.155 -11.591 1.00 0.00 96 ASP A O 12
ATOM 19863 N N . GLY A 1 97 ? 1.094 -14.706 -10.081 1.00 0.00 97 GLY A N 12
ATOM 19864 C CA . GLY A 1 97 ? 1.110 -16.102 -10.477 1.00 0.00 97 GLY A CA 12
ATOM 19865 C C . GLY A 1 97 ? 2.069 -16.930 -9.646 1.00 0.00 97 GLY A C 12
ATOM 19866 O O . GLY A 1 97 ? 2.620 -17.921 -10.124 1.00 0.00 97 GLY A O 12
ATOM 19870 N N . SER A 1 98 ? 2.271 -16.522 -8.397 1.00 0.00 98 SER A N 12
ATOM 19871 C CA . SER A 1 98 ? 3.175 -17.231 -7.498 1.00 0.00 98 SER A CA 12
ATOM 19872 C C . SER A 1 98 ? 2.414 -17.817 -6.313 1.00 0.00 98 SER A C 12
ATOM 19873 O O . SER A 1 98 ? 1.190 -17.709 -6.232 1.00 0.00 98 SER A O 12
ATOM 19881 N N . SER A 1 99 ? 3.148 -18.437 -5.395 1.00 0.00 99 SER A N 12
ATOM 19882 C CA . SER A 1 99 ? 2.543 -19.044 -4.215 1.00 0.00 99 SER A CA 12
ATOM 19883 C C . SER A 1 99 ? 2.116 -17.976 -3.213 1.00 0.00 99 SER A C 12
ATOM 19884 O O . SER A 1 99 ? 0.929 -17.676 -3.074 1.00 0.00 99 SER A O 12
ATOM 19892 N N . THR A 1 100 ? 3.092 -17.404 -2.515 1.00 0.00 100 THR A N 12
ATOM 19893 C CA . THR A 1 100 ? 2.818 -16.370 -1.525 1.00 0.00 100 THR A CA 12
ATOM 19894 C C . THR A 1 100 ? 3.133 -14.984 -2.076 1.00 0.00 100 THR A C 12
ATOM 19895 O O . THR A 1 100 ? 4.134 -14.774 -2.761 1.00 0.00 100 THR A O 12
ATOM 19906 N N . PRO A 1 101 ? 2.260 -14.012 -1.770 1.00 0.00 101 PRO A N 12
ATOM 19907 C CA . PRO A 1 101 ? 2.425 -12.628 -2.224 1.00 0.00 101 PRO A CA 12
ATOM 19908 C C . PRO A 1 101 ? 3.593 -11.929 -1.539 1.00 0.00 101 PRO A C 12
ATOM 19909 O O . PRO A 1 101 ? 4.162 -12.447 -0.578 1.00 0.00 101 PRO A O 12
ATOM 19920 N N . ALA A 1 102 ? 3.946 -10.748 -2.038 1.00 0.00 102 ALA A N 12
ATOM 19921 C CA . ALA A 1 102 ? 5.045 -9.976 -1.471 1.00 0.00 102 ALA A CA 12
ATOM 19922 C C . ALA A 1 102 ? 4.567 -9.115 -0.307 1.00 0.00 102 ALA A C 12
ATOM 19923 O O . ALA A 1 102 ? 3.385 -8.788 -0.208 1.00 0.00 102 ALA A O 12
ATOM 19930 N N . ARG A 1 103 ? 5.495 -8.751 0.573 1.00 0.00 103 ARG A N 12
ATOM 19931 C CA . ARG A 1 103 ? 5.168 -7.929 1.732 1.00 0.00 103 ARG A CA 12
ATOM 19932 C C . ARG A 1 103 ? 5.947 -6.618 1.706 1.00 0.00 103 ARG A C 12
ATOM 19933 O O . ARG A 1 103 ? 7.155 -6.607 1.469 1.00 0.00 103 ARG A O 12
ATOM 19954 N N . ALA A 1 104 ? 5.247 -5.514 1.949 1.00 0.00 104 ALA A N 12
ATOM 19955 C CA . ALA A 1 104 ? 5.874 -4.198 1.955 1.00 0.00 104 ALA A CA 12
ATOM 19956 C C . ALA A 1 104 ? 5.220 -3.283 2.985 1.00 0.00 104 ALA A C 12
ATOM 19957 O O . ALA A 1 104 ? 4.045 -2.935 2.865 1.00 0.00 104 ALA A O 12
ATOM 19964 N N . THR A 1 105 ? 5.988 -2.898 4.000 1.00 0.00 105 THR A N 12
ATOM 19965 C CA . THR A 1 105 ? 5.482 -2.025 5.052 1.00 0.00 105 THR A CA 12
ATOM 19966 C C . THR A 1 105 ? 5.603 -0.558 4.655 1.00 0.00 105 THR A C 12
ATOM 19967 O O . THR A 1 105 ? 6.595 -0.148 4.052 1.00 0.00 105 THR A O 12
ATOM 19978 N N . VAL A 1 106 ? 4.588 0.228 4.998 1.00 0.00 106 VAL A N 12
ATOM 19979 C CA . VAL A 1 106 ? 4.582 1.651 4.679 1.00 0.00 106 VAL A CA 12
ATOM 19980 C C . VAL A 1 106 ? 4.375 2.494 5.932 1.00 0.00 106 VAL A C 12
ATOM 19981 O O . VAL A 1 106 ? 3.280 2.535 6.494 1.00 0.00 106 VAL A O 12
ATOM 19994 N N . THR A 1 107 ? 5.436 3.169 6.366 1.00 0.00 107 THR A N 12
ATOM 19995 C CA . THR A 1 107 ? 5.372 4.011 7.554 1.00 0.00 107 THR A CA 12
ATOM 19996 C C . THR A 1 107 ? 4.822 5.393 7.218 1.00 0.00 107 THR A C 12
ATOM 19997 O O . THR A 1 107 ? 5.467 6.174 6.518 1.00 0.00 107 THR A O 12
ATOM 20008 N N . ILE A 1 108 ? 3.629 5.688 7.723 1.00 0.00 108 ILE A N 12
ATOM 20009 C CA . ILE A 1 108 ? 2.994 6.977 7.477 1.00 0.00 108 ILE A CA 12
ATOM 20010 C C . ILE A 1 108 ? 2.984 7.834 8.739 1.00 0.00 108 ILE A C 12
ATOM 20011 O O . ILE A 1 108 ? 2.280 7.530 9.701 1.00 0.00 108 ILE A O 12
ATOM 20027 N N . ASN A 1 109 ? 3.767 8.907 8.726 1.00 0.00 109 ASN A N 12
ATOM 20028 C CA . ASN A 1 109 ? 3.847 9.809 9.869 1.00 0.00 109 ASN A CA 12
ATOM 20029 C C . ASN A 1 109 ? 2.720 10.836 9.831 1.00 0.00 109 ASN A C 12
ATOM 20030 O O . ASN A 1 109 ? 2.414 11.400 8.781 1.00 0.00 109 ASN A O 12
ATOM 20041 N N . VAL A 1 110 ? 2.105 11.075 10.985 1.00 0.00 110 VAL A N 12
ATOM 20042 C CA . VAL A 1 110 ? 1.012 12.035 11.086 1.00 0.00 110 VAL A CA 12
ATOM 20043 C C . VAL A 1 110 ? 1.486 13.343 11.709 1.00 0.00 110 VAL A C 12
ATOM 20044 O O . VAL A 1 110 ? 2.032 13.356 12.813 1.00 0.00 110 VAL A O 12
ATOM 20057 N N . THR A 1 111 ? 1.272 14.444 10.996 1.00 0.00 111 THR A N 12
ATOM 20058 C CA . THR A 1 111 ? 1.677 15.758 11.478 1.00 0.00 111 THR A CA 12
ATOM 20059 C C . THR A 1 111 ? 0.465 16.621 11.807 1.00 0.00 111 THR A C 12
ATOM 20060 O O . THR A 1 111 ? -0.676 16.216 11.583 1.00 0.00 111 THR A O 12
ATOM 20071 N N . ASP A 1 112 ? 0.718 17.811 12.339 1.00 0.00 112 ASP A N 12
ATOM 20072 C CA . ASP A 1 112 ? -0.354 18.733 12.697 1.00 0.00 112 ASP A CA 12
ATOM 20073 C C . ASP A 1 112 ? -0.755 19.591 11.501 1.00 0.00 112 ASP A C 12
ATOM 20074 O O . ASP A 1 112 ? -0.236 19.419 10.399 1.00 0.00 112 ASP A O 12
ATOM 20083 N N . VAL A 1 113 ? -1.685 20.514 11.727 1.00 0.00 113 VAL A N 12
ATOM 20084 C CA . VAL A 1 113 ? -2.156 21.399 10.669 1.00 0.00 113 VAL A CA 12
ATOM 20085 C C . VAL A 1 113 ? -2.399 22.808 11.198 1.00 0.00 113 VAL A C 12
ATOM 20086 O O . VAL A 1 113 ? -3.233 23.016 12.078 1.00 0.00 113 VAL A O 12
ATOM 20099 N N . ASN A 1 114 ? -1.664 23.773 10.655 1.00 0.00 114 ASN A N 12
ATOM 20100 C CA . ASN A 1 114 ? -1.800 25.164 11.072 1.00 0.00 114 ASN A CA 12
ATOM 20101 C C . ASN A 1 114 ? -2.801 25.902 10.189 1.00 0.00 114 ASN A C 12
ATOM 20102 O O . ASN A 1 114 ? -2.802 25.742 8.968 1.00 0.00 114 ASN A O 12
ATOM 20113 N N . GLY A 1 1 ? -6.681 -32.125 -21.132 1.00 0.00 1 GLY A N 13
ATOM 20114 C CA . GLY A 1 1 ? -6.281 -30.909 -20.449 1.00 0.00 1 GLY A CA 13
ATOM 20115 C C . GLY A 1 1 ? -6.577 -29.664 -21.261 1.00 0.00 1 GLY A C 13
ATOM 20116 O O . GLY A 1 1 ? -6.621 -29.712 -22.491 1.00 0.00 1 GLY A O 13
ATOM 20120 N N . SER A 1 2 ? -6.781 -28.545 -20.573 1.00 0.00 2 SER A N 13
ATOM 20121 C CA . SER A 1 2 ? -7.080 -27.282 -21.239 1.00 0.00 2 SER A CA 13
ATOM 20122 C C . SER A 1 2 ? -5.942 -26.285 -21.048 1.00 0.00 2 SER A C 13
ATOM 20123 O O . SER A 1 2 ? -5.582 -25.553 -21.970 1.00 0.00 2 SER A O 13
ATOM 20131 N N . SER A 1 3 ? -5.379 -26.262 -19.844 1.00 0.00 3 SER A N 13
ATOM 20132 C CA . SER A 1 3 ? -4.284 -25.353 -19.529 1.00 0.00 3 SER A CA 13
ATOM 20133 C C . SER A 1 3 ? -3.193 -25.427 -20.594 1.00 0.00 3 SER A C 13
ATOM 20134 O O . SER A 1 3 ? -2.767 -26.512 -20.988 1.00 0.00 3 SER A O 13
ATOM 20142 N N . GLY A 1 4 ? -2.745 -24.263 -21.055 1.00 0.00 4 GLY A N 13
ATOM 20143 C CA . GLY A 1 4 ? -1.709 -24.217 -22.070 1.00 0.00 4 GLY A CA 13
ATOM 20144 C C . GLY A 1 4 ? -0.765 -23.045 -21.882 1.00 0.00 4 GLY A C 13
ATOM 20145 O O . GLY A 1 4 ? -0.487 -22.306 -22.827 1.00 0.00 4 GLY A O 13
ATOM 20149 N N . SER A 1 5 ? -0.273 -22.873 -20.660 1.00 0.00 5 SER A N 13
ATOM 20150 C CA . SER A 1 5 ? 0.640 -21.780 -20.350 1.00 0.00 5 SER A CA 13
ATOM 20151 C C . SER A 1 5 ? 2.088 -22.260 -20.365 1.00 0.00 5 SER A C 13
ATOM 20152 O O . SER A 1 5 ? 2.361 -23.448 -20.196 1.00 0.00 5 SER A O 13
ATOM 20160 N N . SER A 1 6 ? 3.012 -21.327 -20.568 1.00 0.00 6 SER A N 13
ATOM 20161 C CA . SER A 1 6 ? 4.433 -21.654 -20.609 1.00 0.00 6 SER A CA 13
ATOM 20162 C C . SER A 1 6 ? 5.047 -21.582 -19.214 1.00 0.00 6 SER A C 13
ATOM 20163 O O . SER A 1 6 ? 4.491 -20.962 -18.309 1.00 0.00 6 SER A O 13
ATOM 20171 N N . GLY A 1 7 ? 6.201 -22.223 -19.049 1.00 0.00 7 GLY A N 13
ATOM 20172 C CA . GLY A 1 7 ? 6.873 -22.220 -17.763 1.00 0.00 7 GLY A CA 13
ATOM 20173 C C . GLY A 1 7 ? 7.726 -20.985 -17.557 1.00 0.00 7 GLY A C 13
ATOM 20174 O O . GLY A 1 7 ? 8.949 -21.039 -17.679 1.00 0.00 7 GLY A O 13
ATOM 20178 N N . ASN A 1 8 ? 7.080 -19.866 -17.245 1.00 0.00 8 ASN A N 13
ATOM 20179 C CA . ASN A 1 8 ? 7.788 -18.610 -17.024 1.00 0.00 8 ASN A CA 13
ATOM 20180 C C . ASN A 1 8 ? 7.366 -17.973 -15.704 1.00 0.00 8 ASN A C 13
ATOM 20181 O O . ASN A 1 8 ? 7.159 -16.762 -15.625 1.00 0.00 8 ASN A O 13
ATOM 20192 N N . ASP A 1 9 ? 7.242 -18.796 -14.669 1.00 0.00 9 ASP A N 13
ATOM 20193 C CA . ASP A 1 9 ? 6.846 -18.314 -13.351 1.00 0.00 9 ASP A CA 13
ATOM 20194 C C . ASP A 1 9 ? 7.737 -17.158 -12.906 1.00 0.00 9 ASP A C 13
ATOM 20195 O O . ASP A 1 9 ? 8.918 -17.105 -13.245 1.00 0.00 9 ASP A O 13
ATOM 20204 N N . ASN A 1 10 ? 7.162 -16.233 -12.144 1.00 0.00 10 ASN A N 13
ATOM 20205 C CA . ASN A 1 10 ? 7.903 -15.077 -11.654 1.00 0.00 10 ASN A CA 13
ATOM 20206 C C . ASN A 1 10 ? 7.089 -14.308 -10.618 1.00 0.00 10 ASN A C 13
ATOM 20207 O O . ASN A 1 10 ? 5.911 -14.017 -10.830 1.00 0.00 10 ASN A O 13
ATOM 20218 N N . ARG A 1 11 ? 7.724 -13.981 -9.498 1.00 0.00 11 ARG A N 13
ATOM 20219 C CA . ARG A 1 11 ? 7.059 -13.246 -8.429 1.00 0.00 11 ARG A CA 13
ATOM 20220 C C . ARG A 1 11 ? 7.220 -11.741 -8.621 1.00 0.00 11 ARG A C 13
ATOM 20221 O O . ARG A 1 11 ? 8.258 -11.256 -9.073 1.00 0.00 11 ARG A O 13
ATOM 20242 N N . PRO A 1 12 ? 6.170 -10.983 -8.272 1.00 0.00 12 PRO A N 13
ATOM 20243 C CA . PRO A 1 12 ? 6.170 -9.523 -8.397 1.00 0.00 12 PRO A CA 13
ATOM 20244 C C . PRO A 1 12 ? 7.109 -8.856 -7.398 1.00 0.00 12 PRO A C 13
ATOM 20245 O O . PRO A 1 12 ? 7.215 -9.284 -6.248 1.00 0.00 12 PRO A O 13
ATOM 20256 N N . VAL A 1 13 ? 7.789 -7.804 -7.843 1.00 0.00 13 VAL A N 13
ATOM 20257 C CA . VAL A 1 13 ? 8.718 -7.076 -6.987 1.00 0.00 13 VAL A CA 13
ATOM 20258 C C . VAL A 1 13 ? 8.244 -5.646 -6.752 1.00 0.00 13 VAL A C 13
ATOM 20259 O O . VAL A 1 13 ? 7.593 -5.048 -7.609 1.00 0.00 13 VAL A O 13
ATOM 20272 N N . PHE A 1 14 ? 8.575 -5.102 -5.586 1.00 0.00 14 PHE A N 13
ATOM 20273 C CA . PHE A 1 14 ? 8.183 -3.742 -5.237 1.00 0.00 14 PHE A CA 13
ATOM 20274 C C . PHE A 1 14 ? 9.320 -2.761 -5.510 1.00 0.00 14 PHE A C 13
ATOM 20275 O O . PHE A 1 14 ? 10.481 -3.038 -5.206 1.00 0.00 14 PHE A O 13
ATOM 20292 N N . LYS A 1 15 ? 8.978 -1.614 -6.087 1.00 0.00 15 LYS A N 13
ATOM 20293 C CA . LYS A 1 15 ? 9.968 -0.591 -6.402 1.00 0.00 15 LYS A CA 13
ATOM 20294 C C . LYS A 1 15 ? 10.704 -0.140 -5.144 1.00 0.00 15 LYS A C 13
ATOM 20295 O O . LYS A 1 15 ? 11.919 0.050 -5.161 1.00 0.00 15 LYS A O 13
ATOM 20314 N N . GLU A 1 16 ? 9.959 0.027 -4.056 1.00 0.00 16 GLU A N 13
ATOM 20315 C CA . GLU A 1 16 ? 10.542 0.454 -2.790 1.00 0.00 16 GLU A CA 13
ATOM 20316 C C . GLU A 1 16 ? 9.858 -0.238 -1.614 1.00 0.00 16 GLU A C 13
ATOM 20317 O O . GLU A 1 16 ? 8.633 -0.345 -1.570 1.00 0.00 16 GLU A O 13
ATOM 20329 N N . GLY A 1 17 ? 10.660 -0.707 -0.663 1.00 0.00 17 GLY A N 13
ATOM 20330 C CA . GLY A 1 17 ? 10.115 -1.383 0.500 1.00 0.00 17 GLY A CA 13
ATOM 20331 C C . GLY A 1 17 ? 9.690 -0.416 1.587 1.00 0.00 17 GLY A C 13
ATOM 20332 O O . GLY A 1 17 ? 8.604 0.159 1.525 1.00 0.00 17 GLY A O 13
ATOM 20336 N N . GLN A 1 18 ? 10.549 -0.237 2.586 1.00 0.00 18 GLN A N 13
ATOM 20337 C CA . GLN A 1 18 ? 10.255 0.666 3.693 1.00 0.00 18 GLN A CA 13
ATOM 20338 C C . GLN A 1 18 ? 10.437 2.120 3.272 1.00 0.00 18 GLN A C 13
ATOM 20339 O O . GLN A 1 18 ? 11.544 2.549 2.945 1.00 0.00 18 GLN A O 13
ATOM 20353 N N . VAL A 1 19 ? 9.343 2.876 3.282 1.00 0.00 19 VAL A N 13
ATOM 20354 C CA . VAL A 1 19 ? 9.382 4.283 2.903 1.00 0.00 19 VAL A CA 13
ATOM 20355 C C . VAL A 1 19 ? 8.526 5.128 3.838 1.00 0.00 19 VAL A C 13
ATOM 20356 O O . VAL A 1 19 ? 7.338 4.862 4.018 1.00 0.00 19 VAL A O 13
ATOM 20369 N N . GLU A 1 20 ? 9.138 6.149 4.431 1.00 0.00 20 GLU A N 13
ATOM 20370 C CA . GLU A 1 20 ? 8.431 7.034 5.349 1.00 0.00 20 GLU A CA 13
ATOM 20371 C C . GLU A 1 20 ? 7.785 8.194 4.598 1.00 0.00 20 GLU A C 13
ATOM 20372 O O . GLU A 1 20 ? 8.350 8.718 3.637 1.00 0.00 20 GLU A O 13
ATOM 20384 N N . VAL A 1 21 ? 6.597 8.591 5.042 1.00 0.00 21 VAL A N 13
ATOM 20385 C CA . VAL A 1 21 ? 5.873 9.689 4.412 1.00 0.00 21 VAL A CA 13
ATOM 20386 C C . VAL A 1 21 ? 5.344 10.667 5.455 1.00 0.00 21 VAL A C 13
ATOM 20387 O O . VAL A 1 21 ? 5.186 10.319 6.625 1.00 0.00 21 VAL A O 13
ATOM 20400 N N . HIS A 1 22 ? 5.070 11.894 5.022 1.00 0.00 22 HIS A N 13
ATOM 20401 C CA . HIS A 1 22 ? 4.557 12.924 5.918 1.00 0.00 22 HIS A CA 13
ATOM 20402 C C . HIS A 1 22 ? 3.209 13.446 5.431 1.00 0.00 22 HIS A C 13
ATOM 20403 O O . HIS A 1 22 ? 3.109 14.014 4.343 1.00 0.00 22 HIS A O 13
ATOM 20418 N N . ILE A 1 23 ? 2.175 13.247 6.241 1.00 0.00 23 ILE A N 13
ATOM 20419 C CA . ILE A 1 23 ? 0.833 13.698 5.892 1.00 0.00 23 ILE A CA 13
ATOM 20420 C C . ILE A 1 23 ? 0.112 14.272 7.108 1.00 0.00 23 ILE A C 13
ATOM 20421 O O . ILE A 1 23 ? 0.148 13.711 8.203 1.00 0.00 23 ILE A O 13
ATOM 20437 N N . PRO A 1 24 ? -0.559 15.416 6.911 1.00 0.00 24 PRO A N 13
ATOM 20438 C CA . PRO A 1 24 ? -1.304 16.090 7.979 1.00 0.00 24 PRO A CA 13
ATOM 20439 C C . PRO A 1 24 ? -2.550 15.315 8.395 1.00 0.00 24 PRO A C 13
ATOM 20440 O O . PRO A 1 24 ? -3.224 14.713 7.560 1.00 0.00 24 PRO A O 13
ATOM 20451 N N . GLU A 1 25 ? -2.849 15.335 9.690 1.00 0.00 25 GLU A N 13
ATOM 20452 C CA . GLU A 1 25 ? -4.014 14.633 10.215 1.00 0.00 25 GLU A CA 13
ATOM 20453 C C . GLU A 1 25 ? -5.298 15.159 9.579 1.00 0.00 25 GLU A C 13
ATOM 20454 O O . GLU A 1 25 ? -6.271 14.422 9.419 1.00 0.00 25 GLU A O 13
ATOM 20466 N N . ASN A 1 26 ? -5.292 16.4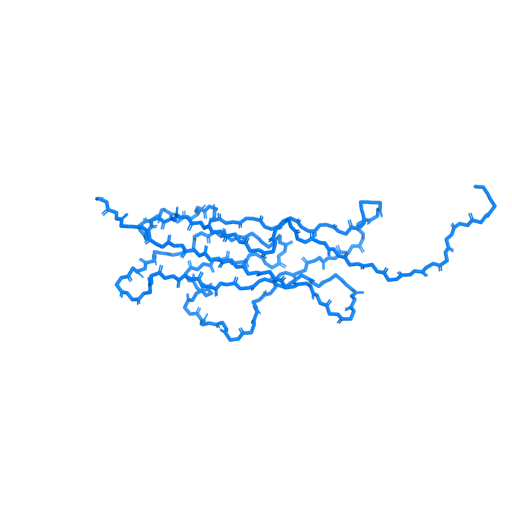38 9.219 1.00 0.00 26 ASN A N 13
ATOM 20467 C CA . ASN A 1 26 ? -6.456 17.063 8.601 1.00 0.00 26 ASN A CA 13
ATOM 20468 C C . ASN A 1 26 ? -6.390 16.953 7.081 1.00 0.00 26 ASN A C 13
ATOM 20469 O O . ASN A 1 26 ? -7.101 17.659 6.366 1.00 0.00 26 ASN A O 13
ATOM 20480 N N . ALA A 1 27 ? -5.532 16.063 6.594 1.00 0.00 27 ALA A N 13
ATOM 20481 C CA . ALA A 1 27 ? -5.375 15.858 5.159 1.00 0.00 27 ALA A CA 13
ATOM 20482 C C . ALA A 1 27 ? -6.720 15.598 4.491 1.00 0.00 27 ALA A C 13
ATOM 20483 O O . ALA A 1 27 ? -7.600 14.941 5.048 1.00 0.00 27 ALA A O 13
ATOM 20490 N N . PRO A 1 28 ? -6.887 16.125 3.269 1.00 0.00 28 PRO A N 13
ATOM 20491 C CA . PRO A 1 28 ? -8.124 15.962 2.499 1.00 0.00 28 PRO A CA 13
ATOM 20492 C C . PRO A 1 28 ? -8.322 14.530 2.016 1.00 0.00 28 PRO A C 13
ATOM 20493 O O . PRO A 1 28 ? -7.400 13.910 1.484 1.00 0.00 28 PRO A O 13
ATOM 20504 N N . VAL A 1 29 ? -9.530 14.008 2.203 1.00 0.00 29 VAL A N 13
ATOM 20505 C CA . VAL A 1 29 ? -9.849 12.649 1.785 1.00 0.00 29 VAL A CA 13
ATOM 20506 C C . VAL A 1 29 ? -9.676 12.482 0.279 1.00 0.00 29 VAL A C 13
ATOM 20507 O O . VAL A 1 29 ? -10.365 13.125 -0.511 1.00 0.00 29 VAL A O 13
ATOM 20520 N N . GLY A 1 30 ? -8.749 11.612 -0.112 1.00 0.00 30 GLY A N 13
ATOM 20521 C CA . GLY A 1 30 ? -8.501 11.376 -1.522 1.00 0.00 30 GLY A CA 13
ATOM 20522 C C . GLY A 1 30 ? -7.092 11.753 -1.934 1.00 0.00 30 GLY A C 13
ATOM 20523 O O . GLY A 1 30 ? -6.802 11.897 -3.122 1.00 0.00 30 GLY A O 13
ATOM 20527 N N . THR A 1 31 ? -6.212 11.915 -0.951 1.00 0.00 31 THR A N 13
ATOM 20528 C CA . THR A 1 31 ? -4.827 12.280 -1.217 1.00 0.00 31 THR A CA 13
ATOM 20529 C C . THR A 1 31 ? -3.958 11.042 -1.405 1.00 0.00 31 THR A C 13
ATOM 20530 O O . THR A 1 31 ? -4.023 10.100 -0.615 1.00 0.00 31 THR A O 13
ATOM 20541 N N . SER A 1 32 ? -3.145 11.049 -2.456 1.00 0.00 32 SER A N 13
ATOM 20542 C CA . SER A 1 32 ? -2.264 9.924 -2.750 1.00 0.00 32 SER A CA 13
ATOM 20543 C C . SER A 1 32 ? -1.073 9.904 -1.798 1.00 0.00 32 SER A C 13
ATOM 20544 O O . SER A 1 32 ? -0.234 10.805 -1.815 1.00 0.00 32 SER A O 13
ATOM 20552 N N . VAL A 1 33 ? -1.005 8.869 -0.966 1.00 0.00 33 VAL A N 13
ATOM 20553 C CA . VAL A 1 33 ? 0.084 8.729 -0.007 1.00 0.00 33 VAL A CA 13
ATOM 20554 C C . VAL A 1 33 ? 1.295 8.059 -0.644 1.00 0.00 33 VAL A C 13
ATOM 20555 O O . VAL A 1 33 ? 2.368 8.656 -0.741 1.00 0.00 33 VAL A O 13
ATOM 20568 N N . ILE A 1 34 ? 1.117 6.816 -1.078 1.00 0.00 34 ILE A N 13
ATOM 20569 C CA . ILE A 1 34 ? 2.196 6.065 -1.708 1.00 0.00 34 ILE A CA 13
ATOM 20570 C C . ILE A 1 34 ? 1.670 5.201 -2.850 1.00 0.00 34 ILE A C 13
ATOM 20571 O O . ILE A 1 34 ? 0.502 4.815 -2.861 1.00 0.00 34 ILE A O 13
ATOM 20587 N N . GLN A 1 35 ? 2.542 4.901 -3.807 1.00 0.00 35 GLN A N 13
ATOM 20588 C CA . GLN A 1 35 ? 2.165 4.081 -4.953 1.00 0.00 35 GLN A CA 13
ATOM 20589 C C . GLN A 1 35 ? 3.176 2.960 -5.176 1.00 0.00 35 GLN A C 13
ATOM 20590 O O . GLN A 1 35 ? 4.382 3.202 -5.242 1.00 0.00 35 GLN A O 13
ATOM 20604 N N . LEU A 1 36 ? 2.677 1.735 -5.291 1.00 0.00 36 LEU A N 13
ATOM 20605 C CA . LEU A 1 36 ? 3.536 0.576 -5.506 1.00 0.00 36 LEU A CA 13
ATOM 20606 C C . LEU A 1 36 ? 3.406 0.060 -6.936 1.00 0.00 36 LEU A C 13
ATOM 20607 O O . LEU A 1 36 ? 2.308 0.007 -7.490 1.00 0.00 36 LEU A O 13
ATOM 20623 N N . HIS A 1 37 ? 4.534 -0.321 -7.527 1.00 0.00 37 HIS A N 13
ATOM 20624 C CA . HIS A 1 37 ? 4.546 -0.836 -8.892 1.00 0.00 37 HIS A CA 13
ATOM 20625 C C . HIS A 1 37 ? 5.260 -2.183 -8.958 1.00 0.00 37 HIS A C 13
ATOM 20626 O O . HIS A 1 37 ? 6.445 -2.284 -8.640 1.00 0.00 37 HIS A O 13
ATOM 20641 N N . ALA A 1 38 ? 4.531 -3.214 -9.372 1.00 0.00 38 ALA A N 13
ATOM 20642 C CA . ALA A 1 38 ? 5.095 -4.553 -9.481 1.00 0.00 38 ALA A CA 13
ATOM 20643 C C . ALA A 1 38 ? 4.945 -5.099 -10.897 1.00 0.00 38 ALA A C 13
ATOM 20644 O O . ALA A 1 38 ? 3.902 -5.646 -11.256 1.00 0.00 38 ALA A O 13
ATOM 20651 N N . THR A 1 39 ? 5.994 -4.945 -11.700 1.00 0.00 39 THR A N 13
ATOM 20652 C CA . THR A 1 39 ? 5.978 -5.420 -13.077 1.00 0.00 39 THR A CA 13
ATOM 20653 C C . THR A 1 39 ? 6.529 -6.838 -13.176 1.00 0.00 39 THR A C 13
ATOM 20654 O O . THR A 1 39 ? 7.702 -7.080 -12.889 1.00 0.00 39 THR A O 13
ATOM 20665 N N . ASP A 1 40 ? 5.677 -7.772 -13.584 1.00 0.00 40 ASP A N 13
ATOM 20666 C CA . ASP A 1 40 ? 6.079 -9.167 -13.722 1.00 0.00 40 ASP A CA 13
ATOM 20667 C C . ASP A 1 40 ? 6.563 -9.455 -15.140 1.00 0.00 40 ASP A C 13
ATOM 20668 O O . ASP A 1 40 ? 7.681 -9.927 -15.341 1.00 0.00 40 ASP A O 13
ATOM 20677 N N . ALA A 1 41 ? 5.712 -9.167 -16.120 1.00 0.00 41 ALA A N 13
ATOM 20678 C CA . ALA A 1 41 ? 6.053 -9.394 -17.519 1.00 0.00 41 ALA A CA 13
ATOM 20679 C C . ALA A 1 41 ? 5.311 -8.421 -18.429 1.00 0.00 41 ALA A C 13
ATOM 20680 O O . ALA A 1 41 ? 4.087 -8.477 -18.547 1.00 0.00 41 ALA A O 13
ATOM 20687 N N . ASP A 1 42 ? 6.060 -7.531 -19.070 1.00 0.00 42 ASP A N 13
ATOM 20688 C CA . ASP A 1 42 ? 5.474 -6.545 -19.971 1.00 0.00 42 ASP A CA 13
ATOM 20689 C C . ASP A 1 42 ? 5.462 -7.060 -21.407 1.00 0.00 42 ASP A C 13
ATOM 20690 O O . ASP A 1 42 ? 4.418 -7.081 -22.060 1.00 0.00 42 ASP A O 13
ATOM 20699 N N . ILE A 1 43 ? 6.628 -7.474 -21.891 1.00 0.00 43 ILE A N 13
ATOM 20700 C CA . ILE A 1 43 ? 6.751 -7.989 -23.249 1.00 0.00 43 ILE A CA 13
ATOM 20701 C C . ILE A 1 43 ? 6.170 -9.394 -23.359 1.00 0.00 43 ILE A C 13
ATOM 20702 O O . ILE A 1 43 ? 6.842 -10.380 -23.056 1.00 0.00 43 ILE A O 13
ATOM 20718 N N . GLY A 1 44 ? 4.917 -9.479 -23.796 1.00 0.00 44 GLY A N 13
ATOM 20719 C CA . GLY A 1 44 ? 4.268 -10.769 -23.940 1.00 0.00 44 GLY A CA 13
ATOM 20720 C C . GLY A 1 44 ? 2.862 -10.776 -23.374 1.00 0.00 44 GLY A C 13
ATOM 20721 O O . GLY A 1 44 ? 1.913 -10.368 -24.045 1.00 0.00 44 GLY A O 13
ATOM 20725 N N . SER A 1 45 ? 2.726 -11.243 -22.137 1.00 0.00 45 SER A N 13
ATOM 20726 C CA . SER A 1 45 ? 1.424 -11.307 -21.483 1.00 0.00 45 SER A CA 13
ATOM 20727 C C . SER A 1 45 ? 1.344 -10.308 -20.333 1.00 0.00 45 SER A C 13
ATOM 20728 O O . SER A 1 45 ? 2.354 -9.740 -19.918 1.00 0.00 45 SER A O 13
ATOM 20736 N N . ASN A 1 46 ? 0.135 -10.098 -19.822 1.00 0.00 46 ASN A N 13
ATOM 20737 C CA . ASN A 1 46 ? -0.078 -9.167 -18.719 1.00 0.00 46 ASN A CA 13
ATOM 20738 C C . ASN A 1 46 ? -1.108 -9.715 -17.736 1.00 0.00 46 ASN A C 13
ATOM 20739 O O . ASN A 1 46 ? -2.273 -9.906 -18.084 1.00 0.00 46 ASN A O 13
ATOM 20750 N N . ALA A 1 47 ? -0.670 -9.966 -16.507 1.00 0.00 47 ALA A N 13
ATOM 20751 C CA . ALA A 1 47 ? -1.554 -10.489 -15.473 1.00 0.00 47 ALA A CA 13
ATOM 20752 C C . ALA A 1 47 ? -2.158 -9.360 -14.644 1.00 0.00 47 ALA A C 13
ATOM 20753 O O . ALA A 1 47 ? -1.696 -8.221 -14.701 1.00 0.00 47 ALA A O 13
ATOM 20760 N N . GLU A 1 48 ? -3.194 -9.684 -13.877 1.00 0.00 48 GLU A N 13
ATOM 20761 C CA . GLU A 1 48 ? -3.861 -8.696 -13.038 1.00 0.00 48 GLU A CA 13
ATOM 20762 C C . GLU A 1 48 ? -3.442 -8.848 -11.579 1.00 0.00 48 GLU A C 13
ATOM 20763 O O . GLU A 1 48 ? -4.055 -9.602 -10.822 1.00 0.00 48 GLU A O 13
ATOM 20775 N N . ILE A 1 49 ? -2.394 -8.129 -11.192 1.00 0.00 49 ILE A N 13
ATOM 20776 C CA . ILE A 1 49 ? -1.894 -8.184 -9.824 1.00 0.00 49 ILE A CA 13
ATOM 20777 C C . ILE A 1 49 ? -2.848 -7.486 -8.861 1.00 0.00 49 ILE A C 13
ATOM 20778 O O . ILE A 1 49 ? -3.127 -6.295 -9.001 1.00 0.00 49 ILE A O 13
ATOM 20794 N N . ARG A 1 50 ? -3.344 -8.234 -7.882 1.00 0.00 50 ARG A N 13
ATOM 20795 C CA . ARG A 1 50 ? -4.267 -7.687 -6.894 1.00 0.00 50 ARG A CA 13
ATOM 20796 C C . ARG A 1 50 ? -3.529 -7.303 -5.615 1.00 0.00 50 ARG A C 13
ATOM 20797 O O . ARG A 1 50 ? -2.643 -8.025 -5.157 1.00 0.00 50 ARG A O 13
ATOM 20818 N N . TYR A 1 51 ? -3.901 -6.163 -5.044 1.00 0.00 51 TYR A N 13
ATOM 20819 C CA . TYR A 1 51 ? -3.273 -5.681 -3.819 1.00 0.00 51 TYR A CA 13
ATOM 20820 C C . TYR A 1 51 ? -4.247 -5.742 -2.647 1.00 0.00 51 TYR A C 13
ATOM 20821 O O . TYR A 1 51 ? -5.159 -4.922 -2.540 1.00 0.00 51 TYR A O 13
ATOM 20839 N N . ILE A 1 52 ? -4.047 -6.720 -1.770 1.00 0.00 52 ILE A N 13
ATOM 20840 C CA . ILE A 1 52 ? -4.905 -6.888 -0.604 1.00 0.00 52 ILE A CA 13
ATOM 20841 C C . ILE A 1 52 ? -4.210 -6.408 0.665 1.00 0.00 52 ILE A C 13
ATOM 20842 O O . ILE A 1 52 ? -3.050 -5.996 0.632 1.00 0.00 52 ILE A O 13
ATOM 20858 N N . PHE A 1 53 ? -4.926 -6.464 1.783 1.00 0.00 53 PHE A N 13
ATOM 20859 C CA . PHE A 1 53 ? -4.377 -6.035 3.065 1.00 0.00 53 PHE A CA 13
ATOM 20860 C C . PHE A 1 53 ? -3.532 -7.141 3.692 1.00 0.00 53 PHE A C 13
ATOM 20861 O O . PHE A 1 53 ? -3.812 -8.326 3.517 1.00 0.00 53 PHE A O 13
ATOM 20878 N N . GLY A 1 54 ? -2.496 -6.742 4.423 1.00 0.00 54 GLY A N 13
ATOM 20879 C CA . GLY A 1 54 ? -1.625 -7.710 5.065 1.00 0.00 54 GLY A CA 13
ATOM 20880 C C . GLY A 1 54 ? -2.318 -8.459 6.186 1.00 0.00 54 GLY A C 13
ATOM 20881 O O . GLY A 1 54 ? -3.539 -8.395 6.323 1.00 0.00 54 GLY A O 13
ATOM 20885 N N . ALA A 1 55 ? -1.536 -9.174 6.989 1.00 0.00 55 ALA A N 13
ATOM 20886 C CA . ALA A 1 55 ? -2.082 -9.938 8.104 1.00 0.00 55 ALA A CA 13
ATOM 20887 C C . ALA A 1 55 ? -1.908 -9.190 9.420 1.00 0.00 55 ALA A C 13
ATOM 20888 O O . ALA A 1 55 ? -0.986 -8.389 9.572 1.00 0.00 55 ALA A O 13
ATOM 20895 N N . GLN A 1 56 ? -2.801 -9.454 10.369 1.00 0.00 56 GLN A N 13
ATOM 20896 C CA . GLN A 1 56 ? -2.746 -8.803 11.672 1.00 0.00 56 GLN A CA 13
ATOM 20897 C C . GLN A 1 56 ? -2.911 -7.294 11.534 1.00 0.00 56 GLN A C 13
ATOM 20898 O O . GLN A 1 56 ? -2.378 -6.525 12.335 1.00 0.00 56 GLN A O 13
ATOM 20912 N N . VAL A 1 57 ? -3.652 -6.875 10.513 1.00 0.00 57 VAL A N 13
ATOM 20913 C CA . VAL A 1 57 ? -3.887 -5.457 10.270 1.00 0.00 57 VAL A CA 13
ATOM 20914 C C . VAL A 1 57 ? -5.198 -5.001 10.902 1.00 0.00 57 VAL A C 13
ATOM 20915 O O . VAL A 1 57 ? -6.260 -5.553 10.618 1.00 0.00 57 VAL A O 13
ATOM 20928 N N . ALA A 1 58 ? -5.114 -3.990 11.761 1.00 0.00 58 ALA A N 13
ATOM 20929 C CA . ALA A 1 58 ? -6.293 -3.458 12.432 1.00 0.00 58 ALA A CA 13
ATOM 20930 C C . ALA A 1 58 ? -7.297 -2.909 11.424 1.00 0.00 58 ALA A C 13
ATOM 20931 O O . ALA A 1 58 ? -6.940 -2.476 10.329 1.00 0.00 58 ALA A O 13
ATOM 20938 N N . PRO A 1 59 ? -8.585 -2.928 11.800 1.00 0.00 59 PRO A N 13
ATOM 20939 C CA . PRO A 1 59 ? -9.667 -2.435 10.943 1.00 0.00 59 PRO A CA 13
ATOM 20940 C C . PRO A 1 59 ? -9.634 -0.919 10.781 1.00 0.00 59 PRO A C 13
ATOM 20941 O O . PRO A 1 59 ? -9.678 -0.403 9.664 1.00 0.00 59 PRO A O 13
ATOM 20952 N N . ALA A 1 60 ? -9.557 -0.211 11.903 1.00 0.00 60 ALA A N 13
ATOM 20953 C CA . ALA A 1 60 ? -9.515 1.246 11.885 1.00 0.00 60 ALA A CA 13
ATOM 20954 C C . ALA A 1 60 ? -8.539 1.755 10.830 1.00 0.00 60 ALA A C 13
ATOM 20955 O O . ALA A 1 60 ? -8.765 2.793 10.208 1.00 0.00 60 ALA A O 13
ATOM 20962 N N . THR A 1 61 ? -7.450 1.017 10.632 1.00 0.00 61 THR A N 13
ATOM 20963 C CA . THR A 1 61 ? -6.438 1.394 9.654 1.00 0.00 61 THR A CA 13
ATOM 20964 C C . THR A 1 61 ? -6.946 1.192 8.231 1.00 0.00 61 THR A C 13
ATOM 20965 O O . THR A 1 61 ? -6.672 1.998 7.342 1.00 0.00 61 THR A O 13
ATOM 20976 N N . LYS A 1 62 ? -7.689 0.110 8.021 1.00 0.00 62 LYS A N 13
ATOM 20977 C CA . LYS A 1 62 ? -8.238 -0.198 6.706 1.00 0.00 62 LYS A CA 13
ATOM 20978 C C . LYS A 1 62 ? -9.381 0.750 6.358 1.00 0.00 62 LYS A C 13
ATOM 20979 O O . LYS A 1 62 ? -9.600 1.069 5.190 1.00 0.00 62 LYS A O 13
ATOM 20998 N N . ARG A 1 63 ? -10.104 1.197 7.379 1.00 0.00 63 ARG A N 13
ATOM 20999 C CA . ARG A 1 63 ? -11.224 2.109 7.180 1.00 0.00 63 ARG A CA 13
ATOM 21000 C C . ARG A 1 63 ? -10.729 3.525 6.902 1.00 0.00 63 ARG A C 13
ATOM 21001 O O . ARG A 1 63 ? -10.938 4.065 5.814 1.00 0.00 63 ARG A O 13
ATOM 21022 N N . LEU A 1 64 ? -10.074 4.122 7.891 1.00 0.00 64 LEU A N 13
ATOM 21023 C CA . LEU A 1 64 ? -9.549 5.477 7.753 1.00 0.00 64 LEU A CA 13
ATOM 21024 C C . LEU A 1 64 ? -8.920 5.680 6.379 1.00 0.00 64 LEU A C 13
ATOM 21025 O O . LEU A 1 64 ? -9.169 6.686 5.713 1.00 0.00 64 LEU A O 13
ATOM 21041 N N . PHE A 1 65 ? -8.106 4.718 5.958 1.00 0.00 65 PHE A N 13
ATOM 21042 C CA . PHE A 1 65 ? -7.442 4.790 4.662 1.00 0.00 65 PHE A CA 13
ATOM 21043 C C . PHE A 1 65 ? -8.233 4.028 3.602 1.00 0.00 65 PHE A C 13
ATOM 21044 O O . PHE A 1 65 ? -9.236 3.384 3.906 1.00 0.00 65 PHE A O 13
ATOM 21061 N N . ALA A 1 66 ? -7.772 4.108 2.358 1.00 0.00 66 ALA A N 13
ATOM 21062 C CA . ALA A 1 66 ? -8.435 3.425 1.254 1.00 0.00 66 ALA A CA 13
ATOM 21063 C C . ALA A 1 66 ? -7.417 2.815 0.296 1.00 0.00 66 ALA A C 13
ATOM 21064 O O . ALA A 1 66 ? -6.684 3.533 -0.386 1.00 0.00 66 ALA A O 13
ATOM 21071 N N . LEU A 1 67 ? -7.376 1.488 0.249 1.00 0.00 67 LEU A N 13
ATOM 21072 C CA . LEU A 1 67 ? -6.447 0.782 -0.626 1.00 0.00 67 LEU A CA 13
ATOM 21073 C C . LEU A 1 67 ? -7.152 0.293 -1.887 1.00 0.00 67 LEU A C 13
ATOM 21074 O O . LEU A 1 67 ? -8.269 -0.218 -1.827 1.00 0.00 67 LEU A O 13
ATOM 21090 N N . ASN A 1 68 ? -6.489 0.451 -3.028 1.00 0.00 68 ASN A N 13
ATOM 21091 C CA . ASN A 1 68 ? -7.051 0.024 -4.304 1.00 0.00 68 ASN A CA 13
ATOM 21092 C C . ASN A 1 68 ? -6.418 -1.285 -4.767 1.00 0.00 68 ASN A C 13
ATOM 21093 O O . ASN A 1 68 ? -5.198 -1.443 -4.731 1.00 0.00 68 ASN A O 13
ATOM 21104 N N . ASN A 1 69 ? -7.256 -2.221 -5.201 1.00 0.00 69 ASN A N 13
ATOM 21105 C CA . ASN A 1 69 ? -6.779 -3.516 -5.671 1.00 0.00 69 ASN A CA 13
ATOM 21106 C C . ASN A 1 69 ? -6.663 -3.534 -7.192 1.00 0.00 69 ASN A C 13
ATOM 21107 O O . ASN A 1 69 ? -6.429 -4.581 -7.797 1.00 0.00 69 ASN A O 13
ATOM 21118 N N . THR A 1 70 ? -6.827 -2.366 -7.807 1.00 0.00 70 THR A N 13
ATOM 21119 C CA . THR A 1 70 ? -6.742 -2.247 -9.257 1.00 0.00 70 THR A CA 13
ATOM 21120 C C . THR A 1 70 ? -5.614 -1.307 -9.666 1.00 0.00 70 THR A C 13
ATOM 21121 O O . THR A 1 70 ? -5.056 -1.427 -10.757 1.00 0.00 70 THR A O 13
ATOM 21132 N N . THR A 1 71 ? -5.282 -0.370 -8.783 1.00 0.00 71 THR A N 13
ATOM 21133 C CA . THR A 1 71 ? -4.220 0.592 -9.052 1.00 0.00 71 THR A CA 13
ATOM 21134 C C . THR A 1 71 ? -3.138 0.530 -7.981 1.00 0.00 71 THR A C 13
ATOM 21135 O O . THR A 1 71 ? -2.059 1.100 -8.141 1.00 0.00 71 THR A O 13
ATOM 21146 N N . GLY A 1 72 ? -3.432 -0.167 -6.888 1.00 0.00 72 GLY A N 13
ATOM 21147 C CA . GLY A 1 72 ? -2.472 -0.291 -5.806 1.00 0.00 72 GLY A CA 13
ATOM 21148 C C . GLY A 1 72 ? -2.026 1.055 -5.271 1.00 0.00 72 GLY A C 13
ATOM 21149 O O . GLY A 1 72 ? -0.840 1.266 -5.012 1.00 0.00 72 GLY A O 13
ATOM 21153 N N . LEU A 1 73 ? -2.975 1.969 -5.105 1.00 0.00 73 LEU A N 13
ATOM 21154 C CA . LEU A 1 73 ? -2.673 3.303 -4.598 1.00 0.00 73 LEU A CA 13
ATOM 21155 C C . LEU A 1 73 ? -3.430 3.578 -3.303 1.00 0.00 73 LEU A C 13
ATOM 21156 O O . LEU A 1 73 ? -4.662 3.581 -3.281 1.00 0.00 73 LEU A O 13
ATOM 21172 N N . ILE A 1 74 ? -2.687 3.810 -2.227 1.00 0.00 74 ILE A N 13
ATOM 21173 C CA . ILE A 1 74 ? -3.288 4.089 -0.928 1.00 0.00 74 ILE A CA 13
ATOM 21174 C C . ILE A 1 74 ? -3.583 5.577 -0.768 1.00 0.00 74 ILE A C 13
ATOM 21175 O O . ILE A 1 74 ? -2.686 6.414 -0.868 1.00 0.00 74 ILE A O 13
ATOM 21191 N N . THR A 1 75 ? -4.848 5.900 -0.517 1.00 0.00 75 THR A N 13
ATOM 21192 C CA . THR A 1 75 ? -5.263 7.286 -0.342 1.00 0.00 75 THR A CA 13
ATOM 21193 C C . THR A 1 75 ? -6.155 7.442 0.884 1.00 0.00 75 THR A C 13
ATOM 21194 O O . THR A 1 75 ? -6.792 6.486 1.327 1.00 0.00 75 THR A O 13
ATOM 21205 N N . VAL A 1 76 ? -6.198 8.654 1.429 1.00 0.00 76 VAL A N 13
ATOM 21206 C CA . VAL A 1 76 ? -7.014 8.936 2.604 1.00 0.00 76 VAL A CA 13
ATOM 21207 C C . VAL A 1 76 ? -8.485 8.641 2.334 1.00 0.00 76 VAL A C 13
ATOM 21208 O O . VAL A 1 76 ? -9.024 9.021 1.295 1.00 0.00 76 VAL A O 13
ATOM 21221 N N . GLN A 1 77 ? -9.129 7.961 3.278 1.00 0.00 77 GLN A N 13
ATOM 21222 C CA . GLN A 1 77 ? -10.539 7.615 3.141 1.00 0.00 77 GLN A CA 13
ATOM 21223 C C . GLN A 1 77 ? -11.389 8.390 4.142 1.00 0.00 77 GLN A C 13
ATOM 21224 O O . GLN A 1 77 ? -12.571 8.641 3.904 1.00 0.00 77 GLN A O 13
ATOM 21238 N N . ARG A 1 78 ? -10.781 8.767 5.262 1.00 0.00 78 ARG A N 13
ATOM 21239 C CA . ARG A 1 78 ? -11.483 9.513 6.300 1.00 0.00 78 ARG A CA 13
ATOM 21240 C C . ARG A 1 78 ? -10.496 10.236 7.211 1.00 0.00 78 ARG A C 13
ATOM 21241 O O . ARG A 1 78 ? -9.316 9.889 7.265 1.00 0.00 78 ARG A O 13
ATOM 21262 N N . SER A 1 79 ? -10.987 11.242 7.927 1.00 0.00 79 SER A N 13
ATOM 21263 C CA . SER A 1 79 ? -10.148 12.017 8.833 1.00 0.00 79 SER A CA 13
ATOM 21264 C C . SER A 1 79 ? -9.278 11.099 9.687 1.00 0.00 79 SER A C 13
ATOM 21265 O O . SER A 1 79 ? -9.748 10.088 10.209 1.00 0.00 79 SER A O 13
ATOM 21273 N N . LEU A 1 80 ? -8.006 11.458 9.823 1.00 0.00 80 LEU A N 13
ATOM 21274 C CA . LEU A 1 80 ? -7.068 10.668 10.613 1.00 0.00 80 LEU A CA 13
ATOM 21275 C C . LEU A 1 80 ? -7.007 11.173 12.051 1.00 0.00 80 LEU A C 13
ATOM 21276 O O . LEU A 1 80 ? -7.301 12.337 12.324 1.00 0.00 80 LEU A O 13
ATOM 21292 N N . ASP A 1 81 ? -6.620 10.291 12.966 1.00 0.00 81 ASP A N 13
ATOM 21293 C CA . ASP A 1 81 ? -6.516 10.648 14.376 1.00 0.00 81 ASP A CA 13
ATOM 21294 C C . ASP A 1 81 ? -5.138 10.295 14.926 1.00 0.00 81 ASP A C 13
ATOM 21295 O O . ASP A 1 81 ? -4.772 9.122 15.004 1.00 0.00 81 ASP A O 13
ATOM 21304 N N . ARG A 1 82 ? -4.378 11.318 15.304 1.00 0.00 82 ARG A N 13
ATOM 21305 C CA . ARG A 1 82 ? -3.039 11.116 15.844 1.00 0.00 82 ARG A CA 13
ATOM 21306 C C . ARG A 1 82 ? -3.101 10.690 17.308 1.00 0.00 82 ARG A C 13
ATOM 21307 O O . ARG A 1 82 ? -2.381 9.788 17.733 1.00 0.00 82 ARG A O 13
ATOM 21328 N N . GLU A 1 83 ? -3.968 11.347 18.073 1.00 0.00 83 GLU A N 13
ATOM 21329 C CA . GLU A 1 83 ? -4.123 11.038 19.490 1.00 0.00 83 GLU A CA 13
ATOM 21330 C C . GLU A 1 83 ? -4.058 9.532 19.728 1.00 0.00 83 GLU A C 13
ATOM 21331 O O . GLU A 1 83 ? -3.401 9.068 20.659 1.00 0.00 83 GLU A O 13
ATOM 21343 N N . GLU A 1 84 ? -4.746 8.774 18.879 1.00 0.00 84 GLU A N 13
ATOM 21344 C CA . GLU A 1 84 ? -4.768 7.321 18.998 1.00 0.00 84 GLU A CA 13
ATOM 21345 C C . GLU A 1 84 ? -3.474 6.712 18.465 1.00 0.00 84 GLU A C 13
ATOM 21346 O O . GLU A 1 84 ? -2.776 5.987 19.175 1.00 0.00 84 GLU A O 13
ATOM 21358 N N . THR A 1 85 ? -3.159 7.011 17.208 1.00 0.00 85 THR A N 13
ATOM 21359 C CA . THR A 1 85 ? -1.951 6.493 16.579 1.00 0.00 85 THR A CA 13
ATOM 21360 C C . THR A 1 85 ? -1.276 7.559 15.725 1.00 0.00 85 THR A C 13
ATOM 21361 O O . THR A 1 85 ? -1.891 8.129 14.824 1.00 0.00 85 THR A O 13
ATOM 21372 N N . ALA A 1 86 ? -0.006 7.824 16.013 1.00 0.00 86 ALA A N 13
ATOM 21373 C CA . ALA A 1 86 ? 0.755 8.821 15.269 1.00 0.00 86 ALA A CA 13
ATOM 21374 C C . ALA A 1 86 ? 1.481 8.187 14.087 1.00 0.00 86 ALA A C 13
ATOM 21375 O O . ALA A 1 86 ? 1.871 8.877 13.144 1.00 0.00 86 ALA A O 13
ATOM 21382 N N . ILE A 1 87 ? 1.660 6.872 14.145 1.00 0.00 87 ILE A N 13
ATOM 21383 C CA . ILE A 1 87 ? 2.340 6.146 13.079 1.00 0.00 87 ILE A CA 13
ATOM 21384 C C . ILE A 1 87 ? 1.468 5.018 12.540 1.00 0.00 87 ILE A C 13
ATOM 21385 O O . ILE A 1 87 ? 1.136 4.076 13.261 1.00 0.00 87 ILE A O 13
ATOM 21401 N N . HIS A 1 88 ? 1.101 5.118 11.266 1.00 0.00 88 HIS A N 13
ATOM 21402 C CA . HIS A 1 88 ? 0.269 4.103 10.628 1.00 0.00 88 HIS A CA 13
ATOM 21403 C C . HIS A 1 88 ? 1.116 3.165 9.773 1.00 0.00 88 HIS A C 13
ATOM 21404 O O . HIS A 1 88 ? 1.678 3.572 8.757 1.00 0.00 88 HIS A O 13
ATOM 21419 N N . LYS A 1 89 ? 1.203 1.907 10.193 1.00 0.00 89 LYS A N 13
ATOM 21420 C CA . LYS A 1 89 ? 1.980 0.910 9.466 1.00 0.00 89 LYS A CA 13
ATOM 21421 C C . LYS A 1 89 ? 1.068 -0.009 8.661 1.00 0.00 89 LYS A C 13
ATOM 21422 O O . LYS A 1 89 ? 0.408 -0.887 9.216 1.00 0.00 89 LYS A O 13
ATOM 21441 N N . VAL A 1 90 ? 1.038 0.197 7.348 1.00 0.00 90 VAL A N 13
ATOM 21442 C CA . VAL A 1 90 ? 0.209 -0.615 6.465 1.00 0.00 90 VAL A CA 13
ATOM 21443 C C . VAL A 1 90 ? 1.066 -1.466 5.534 1.00 0.00 90 VAL A C 13
ATOM 21444 O O . VAL A 1 90 ? 2.010 -0.971 4.917 1.00 0.00 90 VAL A O 13
ATOM 21457 N N . THR A 1 91 ? 0.732 -2.749 5.437 1.00 0.00 91 THR A N 13
ATOM 21458 C CA . THR A 1 91 ? 1.471 -3.669 4.582 1.00 0.00 91 THR A CA 13
ATOM 21459 C C . THR A 1 91 ? 0.600 -4.176 3.438 1.00 0.00 91 THR A C 13
ATOM 21460 O O . THR A 1 91 ? -0.502 -4.677 3.659 1.00 0.00 91 THR A O 13
ATOM 21471 N N . VAL A 1 92 ? 1.103 -4.043 2.215 1.00 0.00 92 VAL A N 13
ATOM 21472 C CA . VAL A 1 92 ? 0.371 -4.490 1.035 1.00 0.00 92 VAL A CA 13
ATOM 21473 C C . VAL A 1 92 ? 0.951 -5.789 0.489 1.00 0.00 92 VAL A C 13
ATOM 21474 O O . VAL A 1 92 ? 2.162 -6.011 0.538 1.00 0.00 92 VAL A O 13
ATOM 21487 N N . LEU A 1 93 ? 0.080 -6.646 -0.033 1.00 0.00 93 LEU A N 13
ATOM 21488 C CA . LEU A 1 93 ? 0.505 -7.925 -0.591 1.00 0.00 93 LEU A CA 13
ATOM 21489 C C . LEU A 1 93 ? 0.327 -7.945 -2.106 1.00 0.00 93 LEU A C 13
ATOM 21490 O O . LEU A 1 93 ? -0.633 -7.387 -2.635 1.00 0.00 93 LEU A O 13
ATOM 21506 N N . ALA A 1 94 ? 1.259 -8.592 -2.797 1.00 0.00 94 ALA A N 13
ATOM 21507 C CA . ALA A 1 94 ? 1.203 -8.689 -4.250 1.00 0.00 94 ALA A CA 13
ATOM 21508 C C . ALA A 1 94 ? 1.137 -10.143 -4.702 1.00 0.00 94 ALA A C 13
ATOM 21509 O O . ALA A 1 94 ? 2.113 -10.885 -4.586 1.00 0.00 94 ALA A O 13
ATOM 21516 N N . SER A 1 95 ? -0.020 -10.546 -5.217 1.00 0.00 95 SER A N 13
ATOM 21517 C CA . SER A 1 95 ? -0.215 -11.914 -5.682 1.00 0.00 95 SER A CA 13
ATOM 21518 C C . SER A 1 95 ? -0.502 -11.943 -7.181 1.00 0.00 95 SER A C 13
ATOM 21519 O O . SER A 1 95 ? -1.598 -11.595 -7.621 1.00 0.00 95 SER A O 13
ATOM 21527 N N . ASP A 1 96 ? 0.491 -12.360 -7.958 1.00 0.00 96 ASP A N 13
ATOM 21528 C CA . ASP A 1 96 ? 0.347 -12.436 -9.407 1.00 0.00 96 ASP A CA 13
ATOM 21529 C C . ASP A 1 96 ? 0.301 -13.888 -9.874 1.00 0.00 96 ASP A C 13
ATOM 21530 O O . ASP A 1 96 ? 0.612 -14.191 -11.025 1.00 0.00 96 ASP A O 13
ATOM 21539 N N . GLY A 1 97 ? -0.089 -14.782 -8.970 1.00 0.00 97 GLY A N 13
ATOM 21540 C CA . GLY A 1 97 ? -0.168 -16.192 -9.307 1.00 0.00 97 GLY A CA 13
ATOM 21541 C C . GLY A 1 97 ? 0.997 -16.987 -8.751 1.00 0.00 97 GLY A C 13
ATOM 21542 O O . GLY A 1 97 ? 1.590 -17.806 -9.453 1.00 0.00 97 GLY A O 13
ATOM 21546 N N . SER A 1 98 ? 1.326 -16.745 -7.486 1.00 0.00 98 SER A N 13
ATOM 21547 C CA . SER A 1 98 ? 2.431 -17.440 -6.837 1.00 0.00 98 SER A CA 13
ATOM 21548 C C . SER A 1 98 ? 2.013 -17.966 -5.468 1.00 0.00 98 SER A C 13
ATOM 21549 O O . SER A 1 98 ? 1.020 -17.517 -4.895 1.00 0.00 98 SER A O 13
ATOM 21557 N N . SER A 1 99 ? 2.778 -18.921 -4.948 1.00 0.00 99 SER A N 13
ATOM 21558 C CA . SER A 1 99 ? 2.486 -19.511 -3.647 1.00 0.00 99 SER A CA 13
ATOM 21559 C C . SER A 1 99 ? 2.104 -18.435 -2.635 1.00 0.00 99 SER A C 13
ATOM 21560 O O . SER A 1 99 ? 1.006 -18.449 -2.079 1.00 0.00 99 SER A O 13
ATOM 21568 N N . THR A 1 100 ? 3.021 -17.501 -2.401 1.00 0.00 100 THR A N 13
ATOM 21569 C CA . THR A 1 100 ? 2.783 -16.417 -1.455 1.00 0.00 100 THR A CA 13
ATOM 21570 C C . THR A 1 100 ? 3.142 -15.067 -2.065 1.00 0.00 100 THR A C 13
ATOM 21571 O O . THR A 1 100 ? 4.148 -14.920 -2.759 1.00 0.00 100 THR A O 13
ATOM 21582 N N . PRO A 1 101 ? 2.302 -14.055 -1.801 1.00 0.00 101 PRO A N 13
ATOM 21583 C CA . PRO A 1 101 ? 2.512 -12.698 -2.313 1.00 0.00 101 PRO A CA 13
ATOM 21584 C C . PRO A 1 101 ? 3.705 -12.009 -1.659 1.00 0.00 101 PRO A C 13
ATOM 21585 O O . PRO A 1 101 ? 4.301 -12.537 -0.721 1.00 0.00 101 PRO A O 13
ATOM 21596 N N . ALA A 1 102 ? 4.047 -10.826 -2.159 1.00 0.00 102 ALA A N 13
ATOM 21597 C CA . ALA A 1 102 ? 5.167 -10.064 -1.621 1.00 0.00 102 ALA A CA 13
ATOM 21598 C C . ALA A 1 102 ? 4.739 -9.239 -0.412 1.00 0.00 102 ALA A C 13
ATOM 21599 O O . ALA A 1 102 ? 3.547 -9.082 -0.146 1.00 0.00 102 ALA A O 13
ATOM 21606 N N . ARG A 1 103 ? 5.718 -8.716 0.318 1.00 0.00 103 ARG A N 13
ATOM 21607 C CA . ARG A 1 103 ? 5.442 -7.909 1.501 1.00 0.00 103 ARG A CA 13
ATOM 21608 C C . ARG A 1 103 ? 6.149 -6.559 1.415 1.00 0.00 103 ARG A C 13
ATOM 21609 O O . ARG A 1 103 ? 7.357 -6.493 1.191 1.00 0.00 103 ARG A O 13
ATOM 21630 N N . ALA A 1 104 ? 5.387 -5.486 1.595 1.00 0.00 104 ALA A N 13
ATOM 21631 C CA . ALA A 1 104 ? 5.940 -4.138 1.540 1.00 0.00 104 ALA A CA 13
ATOM 21632 C C . ALA A 1 104 ? 5.388 -3.272 2.667 1.00 0.00 104 ALA A C 13
ATOM 21633 O O . ALA A 1 104 ? 4.184 -3.029 2.746 1.00 0.00 104 ALA A O 13
ATOM 21640 N N . THR A 1 105 ? 6.277 -2.806 3.539 1.00 0.00 105 THR A N 13
ATOM 21641 C CA . THR A 1 105 ? 5.879 -1.968 4.663 1.00 0.00 105 THR A CA 13
ATOM 21642 C C . THR A 1 105 ? 5.939 -0.490 4.295 1.00 0.00 105 THR A C 13
ATOM 21643 O O . THR A 1 105 ? 6.891 -0.036 3.660 1.00 0.00 105 THR A O 13
ATOM 21654 N N . VAL A 1 106 ? 4.917 0.257 4.698 1.00 0.00 106 VAL A N 13
ATOM 21655 C CA . VAL A 1 106 ? 4.854 1.686 4.412 1.00 0.00 106 VAL A CA 13
ATOM 21656 C C . VAL A 1 106 ? 4.546 2.486 5.673 1.00 0.00 106 VAL A C 13
ATOM 21657 O O . VAL A 1 106 ? 3.396 2.560 6.109 1.00 0.00 106 VAL A O 13
ATOM 21670 N N . THR A 1 107 ? 5.580 3.084 6.255 1.00 0.00 107 THR A N 13
ATOM 21671 C CA . THR A 1 107 ? 5.420 3.878 7.467 1.00 0.00 107 THR A CA 13
ATOM 21672 C C . THR A 1 107 ? 4.852 5.257 7.149 1.00 0.00 107 THR A C 13
ATOM 21673 O O . THR A 1 107 ? 5.381 5.976 6.301 1.00 0.00 107 THR A O 13
ATOM 21684 N N . ILE A 1 108 ? 3.773 5.619 7.835 1.00 0.00 108 ILE A N 13
ATOM 21685 C CA . ILE A 1 108 ? 3.134 6.912 7.627 1.00 0.00 108 ILE A CA 13
ATOM 21686 C C . ILE A 1 108 ? 3.278 7.801 8.858 1.00 0.00 108 ILE A C 13
ATOM 21687 O O . ILE A 1 108 ? 2.798 7.464 9.939 1.00 0.00 108 ILE A O 13
ATOM 21703 N N . ASN A 1 109 ? 3.942 8.940 8.684 1.00 0.00 109 ASN A N 13
ATOM 21704 C CA . ASN A 1 109 ? 4.148 9.878 9.781 1.00 0.00 109 ASN A CA 13
ATOM 21705 C C . ASN A 1 109 ? 3.094 10.981 9.759 1.00 0.00 109 ASN A C 13
ATOM 21706 O O . ASN A 1 109 ? 3.026 11.771 8.817 1.00 0.00 109 ASN A O 13
ATOM 21717 N N . VAL A 1 110 ? 2.273 11.029 10.803 1.00 0.00 110 VAL A N 13
ATOM 21718 C CA . VAL A 1 110 ? 1.223 12.035 10.905 1.00 0.00 110 VAL A CA 13
ATOM 21719 C C . VAL A 1 110 ? 1.764 13.337 11.485 1.00 0.00 110 VAL A C 13
ATOM 21720 O O . VAL A 1 110 ? 2.274 13.367 12.605 1.00 0.00 110 VAL A O 13
ATOM 21733 N N . THR A 1 111 ? 1.649 14.415 10.714 1.00 0.00 111 THR A N 13
ATOM 21734 C CA . THR A 1 111 ? 2.127 15.721 11.150 1.00 0.00 111 THR A CA 13
ATOM 21735 C C . THR A 1 111 ? 0.967 16.624 11.552 1.00 0.00 111 THR A C 13
ATOM 21736 O O . THR A 1 111 ? -0.185 16.364 11.205 1.00 0.00 111 THR A O 13
ATOM 21747 N N . ASP A 1 112 ? 1.279 17.687 12.286 1.00 0.00 112 ASP A N 13
ATOM 21748 C CA . ASP A 1 112 ? 0.262 18.631 12.734 1.00 0.00 112 ASP A CA 13
ATOM 21749 C C . ASP A 1 112 ? -0.148 19.567 11.601 1.00 0.00 112 ASP A C 13
ATOM 21750 O O . ASP A 1 112 ? 0.480 19.590 10.543 1.00 0.00 112 ASP A O 13
ATOM 21759 N N . VAL A 1 113 ? -1.207 20.338 11.830 1.00 0.00 113 VAL A N 13
ATOM 21760 C CA . VAL A 1 113 ? -1.701 21.275 10.829 1.00 0.00 113 VAL A CA 13
ATOM 21761 C C . VAL A 1 113 ? -1.968 22.645 11.444 1.00 0.00 113 VAL A C 13
ATOM 21762 O O . VAL A 1 113 ? -2.829 22.790 12.311 1.00 0.00 113 VAL A O 13
ATOM 21775 N N . ASN A 1 114 ? -1.225 23.647 10.987 1.00 0.00 114 ASN A N 13
ATOM 21776 C CA . ASN A 1 114 ? -1.381 25.007 11.492 1.00 0.00 114 ASN A CA 13
ATOM 21777 C C . ASN A 1 114 ? -2.347 25.803 10.620 1.00 0.00 114 ASN A C 13
ATOM 21778 O O . ASN A 1 114 ? -1.964 26.332 9.577 1.00 0.00 114 ASN A O 13
ATOM 21789 N N . GLY A 1 1 ? 4.585 -3.959 -37.002 1.00 0.00 1 GLY A N 14
ATOM 21790 C CA . GLY A 1 1 ? 4.789 -4.808 -35.843 1.00 0.00 1 GLY A CA 14
ATOM 21791 C C . GLY A 1 1 ? 6.113 -5.544 -35.890 1.00 0.00 1 GLY A C 14
ATOM 21792 O O . GLY A 1 1 ? 6.747 -5.629 -36.941 1.00 0.00 1 GLY A O 14
ATOM 21796 N N . SER A 1 2 ? 6.532 -6.078 -34.747 1.00 0.00 2 SER A N 14
ATOM 21797 C CA . SER A 1 2 ? 7.792 -6.806 -34.660 1.00 0.00 2 SER A CA 14
ATOM 21798 C C . SER A 1 2 ? 7.675 -7.981 -33.694 1.00 0.00 2 SER A C 14
ATOM 21799 O O . SER A 1 2 ? 6.750 -8.044 -32.884 1.00 0.00 2 SER A O 14
ATOM 21807 N N . SER A 1 3 ? 8.621 -8.911 -33.786 1.00 0.00 3 SER A N 14
ATOM 21808 C CA . SER A 1 3 ? 8.623 -10.087 -32.923 1.00 0.00 3 SER A CA 14
ATOM 21809 C C . SER A 1 3 ? 9.718 -9.983 -31.866 1.00 0.00 3 SER A C 14
ATOM 21810 O O . SER A 1 3 ? 10.889 -10.244 -32.141 1.00 0.00 3 SER A O 14
ATOM 21818 N N . GLY A 1 4 ? 9.328 -9.600 -30.654 1.00 0.00 4 GLY A N 14
ATOM 21819 C CA . GLY A 1 4 ? 10.288 -9.468 -29.573 1.00 0.00 4 GLY A CA 14
ATOM 21820 C C . GLY A 1 4 ? 9.624 -9.420 -28.211 1.00 0.00 4 GLY A C 14
ATOM 21821 O O . GLY A 1 4 ? 8.892 -8.480 -27.903 1.00 0.00 4 GLY A O 14
ATOM 21825 N N . SER A 1 5 ? 9.879 -10.438 -27.395 1.00 0.00 5 SER A N 14
ATOM 21826 C CA . SER A 1 5 ? 9.296 -10.511 -26.060 1.00 0.00 5 SER A CA 14
ATOM 21827 C C . SER A 1 5 ? 10.269 -11.155 -25.077 1.00 0.00 5 SER A C 14
ATOM 21828 O O . SER A 1 5 ? 11.114 -11.962 -25.462 1.00 0.00 5 SER A O 14
ATOM 21836 N N . SER A 1 6 ? 10.143 -10.790 -23.805 1.00 0.00 6 SER A N 14
ATOM 21837 C CA . SER A 1 6 ? 11.012 -11.329 -22.766 1.00 0.00 6 SER A CA 14
ATOM 21838 C C . SER A 1 6 ? 10.235 -11.564 -21.474 1.00 0.00 6 SER A C 14
ATOM 21839 O O . SER A 1 6 ? 9.227 -10.909 -21.215 1.00 0.00 6 SER A O 14
ATOM 21847 N N . GLY A 1 7 ? 10.712 -12.507 -20.667 1.00 0.00 7 GLY A N 14
ATOM 21848 C CA . GLY A 1 7 ? 10.050 -12.814 -19.412 1.00 0.00 7 GLY A CA 14
ATOM 21849 C C . GLY A 1 7 ? 11.026 -13.220 -18.326 1.00 0.00 7 GLY A C 14
ATOM 21850 O O . GLY A 1 7 ? 10.826 -14.226 -17.646 1.00 0.00 7 GLY A O 14
ATOM 21854 N N . ASN A 1 8 ? 12.088 -12.437 -18.163 1.00 0.00 8 ASN A N 14
ATOM 21855 C CA . ASN A 1 8 ? 13.101 -12.722 -17.153 1.00 0.00 8 ASN A CA 14
ATOM 21856 C C . ASN A 1 8 ? 12.478 -12.788 -15.762 1.00 0.00 8 ASN A C 14
ATOM 21857 O O . ASN A 1 8 ? 12.564 -13.809 -15.079 1.00 0.00 8 ASN A O 14
ATOM 21868 N N . ASP A 1 9 ? 11.851 -11.692 -15.348 1.00 0.00 9 ASP A N 14
ATOM 21869 C CA . ASP A 1 9 ? 11.212 -11.624 -14.039 1.00 0.00 9 ASP A CA 14
ATOM 21870 C C . ASP A 1 9 ? 9.794 -12.184 -14.097 1.00 0.00 9 ASP A C 14
ATOM 21871 O O . ASP A 1 9 ? 8.932 -11.647 -14.790 1.00 0.00 9 ASP A O 14
ATOM 21880 N N . ASN A 1 10 ? 9.562 -13.269 -13.364 1.00 0.00 10 ASN A N 14
ATOM 21881 C CA . ASN A 1 10 ? 8.249 -13.903 -13.334 1.00 0.00 10 ASN A CA 14
ATOM 21882 C C . ASN A 1 10 ? 7.424 -13.389 -12.157 1.00 0.00 10 ASN A C 14
ATOM 21883 O O . ASN A 1 10 ? 6.199 -13.293 -12.240 1.00 0.00 10 ASN A O 14
ATOM 21894 N N . ARG A 1 11 ? 8.104 -13.061 -11.064 1.00 0.00 11 ARG A N 14
ATOM 21895 C CA . ARG A 1 11 ? 7.434 -12.558 -9.870 1.00 0.00 11 ARG A CA 14
ATOM 21896 C C . ARG A 1 11 ? 7.526 -11.037 -9.796 1.00 0.00 11 ARG A C 14
ATOM 21897 O O . ARG A 1 11 ? 8.531 -10.432 -10.171 1.00 0.00 11 ARG A O 14
ATOM 21918 N N . PRO A 1 12 ? 6.452 -10.402 -9.302 1.00 0.00 12 PRO A N 14
ATOM 21919 C CA . PRO A 1 12 ? 6.387 -8.944 -9.167 1.00 0.00 12 PRO A CA 14
ATOM 21920 C C . PRO A 1 12 ? 7.319 -8.420 -8.080 1.00 0.00 12 PRO A C 14
ATOM 21921 O O . PRO A 1 12 ? 7.638 -9.131 -7.126 1.00 0.00 12 PRO A O 14
ATOM 21932 N N . VAL A 1 13 ? 7.752 -7.172 -8.229 1.00 0.00 13 VAL A N 14
ATOM 21933 C CA . VAL A 1 13 ? 8.646 -6.553 -7.258 1.00 0.00 13 VAL A CA 14
ATOM 21934 C C . VAL A 1 13 ? 8.171 -5.152 -6.889 1.00 0.00 13 VAL A C 14
ATOM 21935 O O . VAL A 1 13 ? 7.759 -4.377 -7.753 1.00 0.00 13 VAL A O 14
ATOM 21948 N N . PHE A 1 14 ? 8.232 -4.833 -5.601 1.00 0.00 14 PHE A N 14
ATOM 21949 C CA . PHE A 1 14 ? 7.807 -3.524 -5.117 1.00 0.00 14 PHE A CA 14
ATOM 21950 C C . PHE A 1 14 ? 8.922 -2.495 -5.282 1.00 0.00 14 PHE A C 14
ATOM 21951 O O . PHE A 1 14 ? 10.075 -2.750 -4.934 1.00 0.00 14 PHE A O 14
ATOM 21968 N N . LYS A 1 15 ? 8.569 -1.331 -5.816 1.00 0.00 15 LYS A N 14
ATOM 21969 C CA . LYS A 1 15 ? 9.537 -0.261 -6.029 1.00 0.00 15 LYS A CA 14
ATOM 21970 C C . LYS A 1 15 ? 10.154 0.184 -4.707 1.00 0.00 15 LYS A C 14
ATOM 21971 O O . LYS A 1 15 ? 11.360 0.411 -4.620 1.00 0.00 15 LYS A O 14
ATOM 21990 N N . GLU A 1 16 ? 9.318 0.306 -3.680 1.00 0.00 16 GLU A N 14
ATOM 21991 C CA . GLU A 1 16 ? 9.784 0.724 -2.363 1.00 0.00 16 GLU A CA 14
ATOM 21992 C C . GLU A 1 16 ? 9.100 -0.084 -1.263 1.00 0.00 16 GLU A C 14
ATOM 21993 O O . GLU A 1 16 ? 7.878 -0.226 -1.250 1.00 0.00 16 GLU A O 14
ATOM 22005 N N . GLY A 1 17 ? 9.900 -0.612 -0.341 1.00 0.00 17 GLY A N 14
ATOM 22006 C CA . GLY A 1 17 ? 9.355 -1.399 0.750 1.00 0.00 17 GLY A CA 14
ATOM 22007 C C . GLY A 1 17 ? 9.134 -0.577 2.004 1.00 0.00 17 GLY A C 14
ATOM 22008 O O . GLY A 1 17 ? 8.013 -0.154 2.285 1.00 0.00 17 GLY A O 14
ATOM 22012 N N . GLN A 1 18 ? 10.204 -0.353 2.759 1.00 0.00 18 GLN A N 14
ATOM 22013 C CA . GLN A 1 18 ? 10.120 0.421 3.992 1.00 0.00 18 GLN A CA 14
ATOM 22014 C C . GLN A 1 18 ? 10.441 1.890 3.735 1.00 0.00 18 GLN A C 14
ATOM 22015 O O . GLN A 1 18 ? 11.602 2.261 3.563 1.00 0.00 18 GLN A O 14
ATOM 22029 N N . VAL A 1 19 ? 9.404 2.722 3.709 1.00 0.00 19 VAL A N 14
ATOM 22030 C CA . VAL A 1 19 ? 9.576 4.150 3.474 1.00 0.00 19 VAL A CA 14
ATOM 22031 C C . VAL A 1 19 ? 8.738 4.972 4.446 1.00 0.00 19 VAL A C 14
ATOM 22032 O O . VAL A 1 19 ? 7.767 4.476 5.017 1.00 0.00 19 VAL A O 14
ATOM 22045 N N . GLU A 1 20 ? 9.120 6.232 4.630 1.00 0.00 20 GLU A N 14
ATOM 22046 C CA . GLU A 1 20 ? 8.402 7.123 5.534 1.00 0.00 20 GLU A CA 14
ATOM 22047 C C . GLU A 1 20 ? 7.806 8.305 4.775 1.00 0.00 20 GLU A C 14
ATOM 22048 O O . GLU A 1 20 ? 8.439 8.864 3.878 1.00 0.00 20 GLU A O 14
ATOM 22060 N N . VAL A 1 21 ? 6.584 8.680 5.140 1.00 0.00 21 VAL A N 14
ATOM 22061 C CA . VAL A 1 21 ? 5.902 9.795 4.494 1.00 0.00 21 VAL A CA 14
ATOM 22062 C C . VAL A 1 21 ? 5.311 10.749 5.526 1.00 0.00 21 VAL A C 14
ATOM 22063 O O . VAL A 1 21 ? 4.883 10.330 6.602 1.00 0.00 21 VAL A O 14
ATOM 22076 N N . HIS A 1 22 ? 5.290 12.036 5.191 1.00 0.00 22 HIS A N 14
ATOM 22077 C CA . HIS A 1 22 ? 4.750 13.051 6.088 1.00 0.00 22 HIS A CA 14
ATOM 22078 C C . HIS A 1 22 ? 3.442 13.616 5.544 1.00 0.00 22 HIS A C 14
ATOM 22079 O O . HIS A 1 22 ? 3.414 14.224 4.474 1.00 0.00 22 HIS A O 14
ATOM 22094 N N . ILE A 1 23 ? 2.360 13.410 6.288 1.00 0.00 23 ILE A N 14
ATOM 22095 C CA . ILE A 1 23 ? 1.049 13.899 5.880 1.00 0.00 23 ILE A CA 14
ATOM 22096 C C . ILE A 1 23 ? 0.238 14.367 7.083 1.00 0.00 23 ILE A C 14
ATOM 22097 O O . ILE A 1 23 ? 0.200 13.718 8.129 1.00 0.00 23 ILE A O 14
ATOM 22113 N N . PRO A 1 24 ? -0.429 15.522 6.935 1.00 0.00 24 PRO A N 14
ATOM 22114 C CA . PRO A 1 24 ? -1.254 16.102 7.999 1.00 0.00 24 PRO A CA 14
ATOM 22115 C C . PRO A 1 24 ? -2.519 15.291 8.259 1.00 0.00 24 PRO A C 14
ATOM 22116 O O . PRO A 1 24 ? -3.070 14.676 7.347 1.00 0.00 24 PRO A O 14
ATOM 22127 N N . GLU A 1 25 ? -2.974 15.296 9.508 1.00 0.00 25 GLU A N 14
ATOM 22128 C CA . GLU A 1 25 ? -4.174 14.560 9.886 1.00 0.00 25 GLU A CA 14
ATOM 22129 C C . GLU A 1 25 ? -5.416 15.181 9.251 1.00 0.00 25 GLU A C 14
ATOM 22130 O O . GLU A 1 25 ? -6.457 14.535 9.139 1.00 0.00 25 GLU A O 14
ATOM 22142 N N . ASN A 1 26 ? -5.296 16.439 8.839 1.00 0.00 26 ASN A N 14
ATOM 22143 C CA . ASN A 1 26 ? -6.408 17.148 8.217 1.00 0.00 26 ASN A CA 14
ATOM 22144 C C . ASN A 1 26 ? -6.362 17.008 6.699 1.00 0.00 26 ASN A C 14
ATOM 22145 O O . ASN A 1 26 ? -7.242 17.498 5.992 1.00 0.00 26 ASN A O 14
ATOM 22156 N N . ALA A 1 27 ? -5.329 16.334 6.204 1.00 0.00 27 ALA A N 14
ATOM 22157 C CA . ALA A 1 27 ? -5.168 16.126 4.770 1.00 0.00 27 ALA A CA 14
ATOM 22158 C C . ALA A 1 27 ? -6.520 15.942 4.087 1.00 0.00 27 ALA A C 14
ATOM 22159 O O . ALA A 1 27 ? -7.444 15.344 4.638 1.00 0.00 27 ALA A O 14
ATOM 22166 N N . PRO A 1 28 ? -6.640 16.468 2.859 1.00 0.00 28 PRO A N 14
ATOM 22167 C CA . PRO A 1 28 ? -7.875 16.375 2.076 1.00 0.00 28 PRO A CA 14
ATOM 22168 C C . PRO A 1 28 ? -8.154 14.953 1.600 1.00 0.00 28 PRO A C 14
ATOM 22169 O O . PRO A 1 28 ? -7.289 14.304 1.012 1.00 0.00 28 PRO A O 14
ATOM 22180 N N . VAL A 1 29 ? -9.367 14.474 1.859 1.00 0.00 29 VAL A N 14
ATOM 22181 C CA . VAL A 1 29 ? -9.760 13.129 1.456 1.00 0.00 29 VAL A CA 14
ATOM 22182 C C . VAL A 1 29 ? -9.595 12.936 -0.047 1.00 0.00 29 VAL A C 14
ATOM 22183 O O . VAL A 1 29 ? -10.032 13.767 -0.842 1.00 0.00 29 VAL A O 14
ATOM 22196 N N . GLY A 1 30 ? -8.963 11.831 -0.430 1.00 0.00 30 GLY A N 14
ATOM 22197 C CA . GLY A 1 30 ? -8.752 11.547 -1.838 1.00 0.00 30 GLY A CA 14
ATOM 22198 C C . GLY A 1 30 ? -7.326 11.814 -2.276 1.00 0.00 30 GLY A C 14
ATOM 22199 O O . GLY A 1 30 ? -7.021 11.800 -3.469 1.00 0.00 30 GLY A O 14
ATOM 22203 N N . THR A 1 31 ? -6.447 12.060 -1.308 1.00 0.00 31 THR A N 14
ATOM 22204 C CA . THR A 1 31 ? -5.046 12.334 -1.600 1.00 0.00 31 THR A CA 14
ATOM 22205 C C . THR A 1 31 ? -4.268 11.042 -1.822 1.00 0.00 31 THR A C 14
ATOM 22206 O O . THR A 1 31 ? -4.527 10.030 -1.171 1.00 0.00 31 THR A O 14
ATOM 22217 N N . SER A 1 32 ? -3.312 11.084 -2.745 1.00 0.00 32 SER A N 14
ATOM 22218 C CA . SER A 1 32 ? -2.497 9.915 -3.054 1.00 0.00 32 SER A CA 14
ATOM 22219 C C . SER A 1 32 ? -1.297 9.825 -2.117 1.00 0.00 32 SER A C 14
ATOM 22220 O O . SER A 1 32 ? -0.343 10.595 -2.235 1.00 0.00 32 SER A O 14
ATOM 22228 N N . VAL A 1 33 ? -1.351 8.879 -1.185 1.00 0.00 33 VAL A N 14
ATOM 22229 C CA . VAL A 1 33 ? -0.269 8.686 -0.227 1.00 0.00 33 VAL A CA 14
ATOM 22230 C C . VAL A 1 33 ? 0.924 7.995 -0.878 1.00 0.00 33 VAL A C 14
ATOM 22231 O O . VAL A 1 33 ? 1.985 8.596 -1.048 1.00 0.00 33 VAL A O 14
ATOM 22244 N N . ILE A 1 34 ? 0.743 6.729 -1.239 1.00 0.00 34 ILE A N 14
ATOM 22245 C CA . ILE A 1 34 ? 1.804 5.956 -1.872 1.00 0.00 34 ILE A CA 14
ATOM 22246 C C . ILE A 1 34 ? 1.282 5.199 -3.089 1.00 0.00 34 ILE A C 14
ATOM 22247 O O . ILE A 1 34 ? 0.115 4.813 -3.137 1.00 0.00 34 ILE A O 14
ATOM 22263 N N . GLN A 1 35 ? 2.156 4.990 -4.068 1.00 0.00 35 GLN A N 14
ATOM 22264 C CA . GLN A 1 35 ? 1.782 4.278 -5.284 1.00 0.00 35 GLN A CA 14
ATOM 22265 C C . GLN A 1 35 ? 2.705 3.087 -5.523 1.00 0.00 35 GLN A C 14
ATOM 22266 O O . GLN A 1 35 ? 3.918 3.247 -5.665 1.00 0.00 35 GLN A O 14
ATOM 22280 N N . LEU A 1 36 ? 2.123 1.893 -5.566 1.00 0.00 36 LEU A N 14
ATOM 22281 C CA . LEU A 1 36 ? 2.893 0.674 -5.787 1.00 0.00 36 LEU A CA 14
ATOM 22282 C C . LEU A 1 36 ? 2.741 0.187 -7.224 1.00 0.00 36 LEU A C 14
ATOM 22283 O O . LEU A 1 36 ? 1.645 -0.170 -7.657 1.00 0.00 36 LEU A O 14
ATOM 22299 N N . HIS A 1 37 ? 3.848 0.174 -7.959 1.00 0.00 37 HIS A N 14
ATOM 22300 C CA . HIS A 1 37 ? 3.839 -0.273 -9.348 1.00 0.00 37 HIS A CA 14
ATOM 22301 C C . HIS A 1 37 ? 4.637 -1.563 -9.509 1.00 0.00 37 HIS A C 14
ATOM 22302 O O . HIS A 1 37 ? 5.867 -1.551 -9.472 1.00 0.00 37 HIS A O 14
ATOM 22317 N N . ALA A 1 38 ? 3.929 -2.673 -9.688 1.00 0.00 38 ALA A N 14
ATOM 22318 C CA . ALA A 1 38 ? 4.572 -3.970 -9.856 1.00 0.00 38 ALA A CA 14
ATOM 22319 C C . ALA A 1 38 ? 4.422 -4.476 -11.287 1.00 0.00 38 ALA A C 14
ATOM 22320 O O . ALA A 1 38 ? 3.421 -4.204 -11.951 1.00 0.00 38 ALA A O 14
ATOM 22327 N N . THR A 1 39 ? 5.423 -5.213 -11.757 1.00 0.00 39 THR A N 14
ATOM 22328 C CA . THR A 1 39 ? 5.404 -5.755 -13.110 1.00 0.00 39 THR A CA 14
ATOM 22329 C C . THR A 1 39 ? 5.447 -7.278 -13.093 1.00 0.00 39 THR A C 14
ATOM 22330 O O . THR A 1 39 ? 5.986 -7.883 -12.166 1.00 0.00 39 THR A O 14
ATOM 22341 N N . ASP A 1 40 ? 4.877 -7.893 -14.123 1.00 0.00 40 ASP A N 14
ATOM 22342 C CA . ASP A 1 40 ? 4.852 -9.348 -14.227 1.00 0.00 40 ASP A CA 14
ATOM 22343 C C . ASP A 1 40 ? 4.927 -9.790 -15.685 1.00 0.00 40 ASP A C 14
ATOM 22344 O O . ASP A 1 40 ? 5.031 -8.962 -16.590 1.00 0.00 40 ASP A O 14
ATOM 22353 N N . ALA A 1 41 ? 4.875 -11.099 -15.905 1.00 0.00 41 ALA A N 14
ATOM 22354 C CA . ALA A 1 41 ? 4.936 -11.651 -17.252 1.00 0.00 41 ALA A CA 14
ATOM 22355 C C . ALA A 1 41 ? 4.150 -10.790 -18.234 1.00 0.00 41 ALA A C 14
ATOM 22356 O O . ALA A 1 41 ? 2.928 -10.901 -18.332 1.00 0.00 41 ALA A O 14
ATOM 22363 N N . ASP A 1 42 ? 4.858 -9.931 -18.960 1.00 0.00 42 ASP A N 14
ATOM 22364 C CA . ASP A 1 42 ? 4.226 -9.051 -19.935 1.00 0.00 42 ASP A CA 14
ATOM 22365 C C . ASP A 1 42 ? 3.239 -9.823 -20.805 1.00 0.00 42 ASP A C 14
ATOM 22366 O O . ASP A 1 42 ? 2.238 -9.271 -21.264 1.00 0.00 42 ASP A O 14
ATOM 22375 N N . ILE A 1 43 ? 3.528 -11.100 -21.028 1.00 0.00 43 ILE A N 14
ATOM 22376 C CA . ILE A 1 43 ? 2.665 -11.947 -21.842 1.00 0.00 43 ILE A CA 14
ATOM 22377 C C . ILE A 1 43 ? 1.257 -12.019 -21.261 1.00 0.00 43 ILE A C 14
ATOM 22378 O O . ILE A 1 43 ? 1.055 -12.522 -20.156 1.00 0.00 43 ILE A O 14
ATOM 22394 N N . GLY A 1 44 ? 0.285 -11.513 -22.014 1.00 0.00 44 GLY A N 14
ATOM 22395 C CA . GLY A 1 44 ? -1.092 -11.531 -21.557 1.00 0.00 44 GLY A CA 14
ATOM 22396 C C . GLY A 1 44 ? -1.627 -12.939 -21.382 1.00 0.00 44 GLY A C 14
ATOM 22397 O O . GLY A 1 44 ? -2.214 -13.506 -22.303 1.00 0.00 44 GLY A O 14
ATOM 22401 N N . SER A 1 45 ? -1.421 -13.505 -20.197 1.00 0.00 45 SER A N 14
ATOM 22402 C CA . SER A 1 45 ? -1.882 -14.857 -19.906 1.00 0.00 45 SER A CA 14
ATOM 22403 C C . SER A 1 45 ? -2.650 -14.898 -18.588 1.00 0.00 45 SER A C 14
ATOM 22404 O O . SER A 1 45 ? -2.106 -15.275 -17.551 1.00 0.00 45 SER A O 14
ATOM 22412 N N . ASN A 1 46 ? -3.919 -14.505 -18.637 1.00 0.00 46 ASN A N 14
ATOM 22413 C CA . ASN A 1 46 ? -4.763 -14.496 -17.448 1.00 0.00 46 ASN A CA 14
ATOM 22414 C C . ASN A 1 46 ? -3.976 -14.029 -16.227 1.00 0.00 46 ASN A C 14
ATOM 22415 O O . ASN A 1 46 ? -4.085 -14.608 -15.147 1.00 0.00 46 ASN A O 14
ATOM 22426 N N . ALA A 1 47 ? -3.185 -12.976 -16.407 1.00 0.00 47 ALA A N 14
ATOM 22427 C CA . ALA A 1 47 ? -2.383 -12.429 -15.320 1.00 0.00 47 ALA A CA 14
ATOM 22428 C C . ALA A 1 47 ? -3.027 -11.175 -14.739 1.00 0.00 47 ALA A C 14
ATOM 22429 O O . ALA A 1 47 ? -3.209 -10.179 -15.438 1.00 0.00 47 ALA A O 14
ATOM 22436 N N . GLU A 1 48 ? -3.371 -11.232 -13.456 1.00 0.00 48 GLU A N 14
ATOM 22437 C CA . GLU A 1 48 ? -3.998 -10.100 -12.782 1.00 0.00 48 GLU A CA 14
ATOM 22438 C C . GLU A 1 48 ? -3.393 -9.889 -11.397 1.00 0.00 48 GLU A C 14
ATOM 22439 O O . GLU A 1 48 ? -3.647 -10.662 -10.473 1.00 0.00 48 GLU A O 14
ATOM 22451 N N . ILE A 1 49 ? -2.592 -8.837 -11.262 1.00 0.00 49 ILE A N 14
ATOM 22452 C CA . ILE A 1 49 ? -1.951 -8.524 -9.991 1.00 0.00 49 ILE A CA 14
ATOM 22453 C C . ILE A 1 49 ? -2.883 -7.720 -9.090 1.00 0.00 49 ILE A C 14
ATOM 22454 O O . ILE A 1 49 ? -3.271 -6.600 -9.422 1.00 0.00 49 ILE A O 14
ATOM 22470 N N . ARG A 1 50 ? -3.236 -8.299 -7.947 1.00 0.00 50 ARG A N 14
ATOM 22471 C CA . ARG A 1 50 ? -4.121 -7.636 -6.997 1.00 0.00 50 ARG A CA 14
ATOM 22472 C C . ARG A 1 50 ? -3.390 -7.335 -5.691 1.00 0.00 50 ARG A C 14
ATOM 22473 O O . ARG A 1 50 ? -2.392 -7.978 -5.364 1.00 0.00 50 ARG A O 14
ATOM 22494 N N . TYR A 1 51 ? -3.894 -6.354 -4.950 1.00 0.00 51 TYR A N 14
ATOM 22495 C CA . TYR A 1 51 ? -3.287 -5.966 -3.683 1.00 0.00 51 TYR A CA 14
ATOM 22496 C C . TYR A 1 51 ? -4.263 -6.168 -2.527 1.00 0.00 51 TYR A C 14
ATOM 22497 O O . TYR A 1 51 ? -5.446 -5.842 -2.635 1.00 0.00 51 TYR A O 14
ATOM 22515 N N . ILE A 1 52 ? -3.759 -6.708 -1.423 1.00 0.00 52 ILE A N 14
ATOM 22516 C CA . ILE A 1 52 ? -4.584 -6.952 -0.247 1.00 0.00 52 ILE A CA 14
ATOM 22517 C C . ILE A 1 52 ? -3.798 -6.707 1.037 1.00 0.00 52 ILE A C 14
ATOM 22518 O O . ILE A 1 52 ? -2.580 -6.879 1.074 1.00 0.00 52 ILE A O 14
ATOM 22534 N N . PHE A 1 53 ? -4.504 -6.308 2.090 1.00 0.00 53 PHE A N 14
ATOM 22535 C CA . PHE A 1 53 ? -3.873 -6.040 3.377 1.00 0.00 53 PHE A CA 14
ATOM 22536 C C . PHE A 1 53 ? -3.257 -7.311 3.954 1.00 0.00 53 PHE A C 14
ATOM 22537 O O . PHE A 1 53 ? -3.831 -8.394 3.853 1.00 0.00 53 PHE A O 14
ATOM 22554 N N . GLY A 1 54 ? -2.082 -7.169 4.561 1.00 0.00 54 GLY A N 14
ATOM 22555 C CA . GLY A 1 54 ? -1.406 -8.312 5.145 1.00 0.00 54 GLY A CA 14
ATOM 22556 C C . GLY A 1 54 ? -2.106 -8.827 6.387 1.00 0.00 54 GLY A C 14
ATOM 22557 O O . GLY A 1 54 ? -3.299 -8.596 6.576 1.00 0.00 54 GLY A O 14
ATOM 22561 N N . ALA A 1 55 ? -1.362 -9.530 7.235 1.00 0.00 55 ALA A N 14
ATOM 22562 C CA . ALA A 1 55 ? -1.919 -10.079 8.465 1.00 0.00 55 ALA A CA 14
ATOM 22563 C C . ALA A 1 55 ? -1.674 -9.144 9.644 1.00 0.00 55 ALA A C 14
ATOM 22564 O O . ALA A 1 55 ? -0.791 -8.288 9.595 1.00 0.00 55 ALA A O 14
ATOM 22571 N N . GLN A 1 56 ? -2.462 -9.313 10.701 1.00 0.00 56 GLN A N 14
ATOM 22572 C CA . GLN A 1 56 ? -2.331 -8.482 11.892 1.00 0.00 56 GLN A CA 14
ATOM 22573 C C . GLN A 1 56 ? -2.429 -7.002 11.536 1.00 0.00 56 GLN A C 14
ATOM 22574 O O . GLN A 1 56 ? -1.606 -6.194 11.967 1.00 0.00 56 GLN A O 14
ATOM 22588 N N . VAL A 1 57 ? -3.440 -6.654 10.747 1.00 0.00 57 VAL A N 14
ATOM 22589 C CA . VAL A 1 57 ? -3.646 -5.271 10.334 1.00 0.00 57 VAL A CA 14
ATOM 22590 C C . VAL A 1 57 ? -4.883 -4.677 10.999 1.00 0.00 57 VAL A C 14
ATOM 22591 O O . VAL A 1 57 ? -5.998 -5.159 10.802 1.00 0.00 57 VAL A O 14
ATOM 22604 N N . ALA A 1 58 ? -4.677 -3.627 11.787 1.00 0.00 58 ALA A N 14
ATOM 22605 C CA . ALA A 1 58 ? -5.776 -2.965 12.480 1.00 0.00 58 ALA A CA 14
ATOM 22606 C C . ALA A 1 58 ? -6.862 -2.533 11.500 1.00 0.00 58 ALA A C 14
ATOM 22607 O O . ALA A 1 58 ? -6.587 -2.134 10.369 1.00 0.00 58 ALA A O 14
ATOM 22614 N N . PRO A 1 59 ? -8.125 -2.615 11.943 1.00 0.00 59 PRO A N 14
ATOM 22615 C CA . PRO A 1 59 ? -9.278 -2.237 11.120 1.00 0.00 59 PRO A CA 14
ATOM 22616 C C . PRO A 1 59 ? -9.354 -0.732 10.885 1.00 0.00 59 PRO A C 14
ATOM 22617 O O . PRO A 1 59 ? -9.511 -0.279 9.752 1.00 0.00 59 PRO A O 14
ATOM 22628 N N . ALA A 1 60 ? -9.242 0.037 11.963 1.00 0.00 60 ALA A N 14
ATOM 22629 C CA . ALA A 1 60 ? -9.295 1.491 11.873 1.00 0.00 60 ALA A CA 14
ATOM 22630 C C . ALA A 1 60 ? -8.434 2.002 10.723 1.00 0.00 60 ALA A C 14
ATOM 22631 O O . ALA A 1 60 ? -8.872 2.830 9.924 1.00 0.00 60 ALA A O 14
ATOM 22638 N N . THR A 1 61 ? -7.203 1.503 10.645 1.00 0.00 61 THR A N 14
ATOM 22639 C CA . THR A 1 61 ? -6.279 1.911 9.595 1.00 0.00 61 THR A CA 14
ATOM 22640 C C . THR A 1 61 ? -6.898 1.723 8.214 1.00 0.00 61 THR A C 14
ATOM 22641 O O . THR A 1 61 ? -6.729 2.560 7.327 1.00 0.00 61 THR A O 14
ATOM 22652 N N . LYS A 1 62 ? -7.617 0.619 8.039 1.00 0.00 62 LYS A N 14
ATOM 22653 C CA . LYS A 1 62 ? -8.264 0.321 6.767 1.00 0.00 62 LYS A CA 14
ATOM 22654 C C . LYS A 1 62 ? -9.420 1.282 6.506 1.00 0.00 62 LYS A C 14
ATOM 22655 O O . LYS A 1 62 ? -9.820 1.489 5.360 1.00 0.00 62 LYS A O 14
ATOM 22674 N N . ARG A 1 63 ? -9.951 1.866 7.575 1.00 0.00 63 ARG A N 14
ATOM 22675 C CA . ARG A 1 63 ? -11.060 2.804 7.461 1.00 0.00 63 ARG A CA 14
ATOM 22676 C C . ARG A 1 63 ? -10.569 4.174 7.000 1.00 0.00 63 ARG A C 14
ATOM 22677 O O . ARG A 1 63 ? -10.980 4.672 5.952 1.00 0.00 63 ARG A O 14
ATOM 22698 N N . LEU A 1 64 ? -9.688 4.777 7.790 1.00 0.00 64 LEU A N 14
ATOM 22699 C CA . LEU A 1 64 ? -9.140 6.089 7.464 1.00 0.00 64 LEU A CA 14
ATOM 22700 C C . LEU A 1 64 ? -8.586 6.110 6.043 1.00 0.00 64 LEU A C 14
ATOM 22701 O O . LEU A 1 64 ? -8.947 6.968 5.238 1.00 0.00 64 LEU A O 14
ATOM 22717 N N . PHE A 1 65 ? -7.708 5.159 5.742 1.00 0.00 65 PHE A N 14
ATOM 22718 C CA . PHE A 1 65 ? -7.105 5.067 4.418 1.00 0.00 65 PHE A CA 14
ATOM 22719 C C . PHE A 1 65 ? -7.828 4.031 3.561 1.00 0.00 65 PHE A C 14
ATOM 22720 O O . PHE A 1 65 ? -8.467 3.117 4.082 1.00 0.00 65 PHE A O 14
ATOM 22737 N N . ALA A 1 66 ? -7.721 4.182 2.245 1.00 0.00 66 ALA A N 14
ATOM 22738 C CA . ALA A 1 66 ? -8.362 3.260 1.316 1.00 0.00 66 ALA A CA 14
ATOM 22739 C C . ALA A 1 66 ? -7.345 2.648 0.360 1.00 0.00 66 ALA A C 14
ATOM 22740 O O . ALA A 1 66 ? -6.821 3.328 -0.524 1.00 0.00 66 ALA A O 14
ATOM 22747 N N . LEU A 1 67 ? -7.068 1.362 0.541 1.00 0.00 67 LEU A N 14
ATOM 22748 C CA . LEU A 1 67 ? -6.111 0.658 -0.306 1.00 0.00 67 LEU A CA 14
ATOM 22749 C C . LEU A 1 67 ? -6.816 -0.016 -1.479 1.00 0.00 67 LEU A C 14
ATOM 22750 O O . LEU A 1 67 ? -7.556 -0.981 -1.300 1.00 0.00 67 LEU A O 14
ATOM 22766 N N . ASN A 1 68 ? -6.578 0.500 -2.681 1.00 0.00 68 ASN A N 14
ATOM 22767 C CA . ASN A 1 68 ? -7.188 -0.052 -3.885 1.00 0.00 68 ASN A CA 14
ATOM 22768 C C . ASN A 1 68 ? -6.656 -1.453 -4.170 1.00 0.00 68 ASN A C 14
ATOM 22769 O O . ASN A 1 68 ? -5.459 -1.641 -4.387 1.00 0.00 68 ASN A O 14
ATOM 22780 N N . ASN A 1 69 ? -7.554 -2.433 -4.170 1.00 0.00 69 ASN A N 14
ATOM 22781 C CA . ASN A 1 69 ? -7.175 -3.817 -4.429 1.00 0.00 69 ASN A CA 14
ATOM 22782 C C . ASN A 1 69 ? -7.076 -4.082 -5.929 1.00 0.00 69 ASN A C 14
ATOM 22783 O O . ASN A 1 69 ? -7.078 -5.233 -6.369 1.00 0.00 69 ASN A O 14
ATOM 22794 N N . THR A 1 70 ? -6.989 -3.010 -6.709 1.00 0.00 70 THR A N 14
ATOM 22795 C CA . THR A 1 70 ? -6.891 -3.126 -8.159 1.00 0.00 70 THR A CA 14
ATOM 22796 C C . THR A 1 70 ? -5.621 -2.461 -8.678 1.00 0.00 70 THR A C 14
ATOM 22797 O O . THR A 1 70 ? -5.077 -2.858 -9.710 1.00 0.00 70 THR A O 14
ATOM 22808 N N . THR A 1 71 ? -5.151 -1.448 -7.957 1.00 0.00 71 THR A N 14
ATOM 22809 C CA . THR A 1 71 ? -3.945 -0.728 -8.345 1.00 0.00 71 THR A CA 14
ATOM 22810 C C . THR A 1 71 ? -2.937 -0.687 -7.202 1.00 0.00 71 THR A C 14
ATOM 22811 O O . THR A 1 71 ? -1.733 -0.566 -7.427 1.00 0.00 71 THR A O 14
ATOM 22822 N N . GLY A 1 72 ? -3.437 -0.789 -5.974 1.00 0.00 72 GLY A N 14
ATOM 22823 C CA . GLY A 1 72 ? -2.566 -0.762 -4.814 1.00 0.00 72 GLY A CA 14
ATOM 22824 C C . GLY A 1 72 ? -2.240 0.649 -4.367 1.00 0.00 72 GLY A C 14
ATOM 22825 O O . GLY A 1 72 ? -1.281 0.867 -3.625 1.00 0.00 72 GLY A O 14
ATOM 22829 N N . LEU A 1 73 ? -3.037 1.610 -4.819 1.00 0.00 73 LEU A N 14
ATOM 22830 C CA . LEU A 1 73 ? -2.828 3.009 -4.462 1.00 0.00 73 LEU A CA 14
ATOM 22831 C C . LEU A 1 73 ? -3.582 3.364 -3.184 1.00 0.00 73 LEU A C 14
ATOM 22832 O O . LEU A 1 73 ? -4.806 3.243 -3.121 1.00 0.00 73 LEU A O 14
ATOM 22848 N N . ILE A 1 74 ? -2.845 3.803 -2.170 1.00 0.00 74 ILE A N 14
ATOM 22849 C CA . ILE A 1 74 ? -3.445 4.178 -0.896 1.00 0.00 74 ILE A CA 14
ATOM 22850 C C . ILE A 1 74 ? -3.825 5.655 -0.881 1.00 0.00 74 ILE A C 14
ATOM 22851 O O . ILE A 1 74 ? -3.001 6.523 -1.174 1.00 0.00 74 ILE A O 14
ATOM 22867 N N . THR A 1 75 ? -5.078 5.935 -0.536 1.00 0.00 75 THR A N 14
ATOM 22868 C CA . THR A 1 75 ? -5.567 7.306 -0.481 1.00 0.00 75 THR A CA 14
ATOM 22869 C C . THR A 1 75 ? -6.436 7.532 0.751 1.00 0.00 75 THR A C 14
ATOM 22870 O O . THR A 1 75 ? -7.165 6.638 1.181 1.00 0.00 75 THR A O 14
ATOM 22881 N N . VAL A 1 76 ? -6.354 8.732 1.316 1.00 0.00 76 VAL A N 14
ATOM 22882 C CA . VAL A 1 76 ? -7.134 9.076 2.498 1.00 0.00 76 VAL A CA 14
ATOM 22883 C C . VAL A 1 76 ? -8.629 8.994 2.213 1.00 0.00 76 VAL A C 14
ATOM 22884 O O . VAL A 1 76 ? -9.159 9.758 1.407 1.00 0.00 76 VAL A O 14
ATOM 22897 N N . GLN A 1 77 ? -9.304 8.063 2.880 1.00 0.00 77 GLN A N 14
ATOM 22898 C CA . GLN A 1 77 ? -10.739 7.882 2.698 1.00 0.00 77 GLN A CA 14
ATOM 22899 C C . GLN A 1 77 ? -11.526 8.794 3.633 1.00 0.00 77 GLN A C 14
ATOM 22900 O O . GLN A 1 77 ? -12.516 9.405 3.231 1.00 0.00 77 GLN A O 14
ATOM 22914 N N . ARG A 1 78 ? -11.080 8.880 4.882 1.00 0.00 78 ARG A N 14
ATOM 22915 C CA . ARG A 1 78 ? -11.744 9.716 5.874 1.00 0.00 78 ARG A CA 14
ATOM 22916 C C . ARG A 1 78 ? -10.722 10.421 6.762 1.00 0.00 78 ARG A C 14
ATOM 22917 O O . ARG A 1 78 ? -9.606 9.937 6.946 1.00 0.00 78 ARG A O 14
ATOM 22938 N N . SER A 1 79 ? -11.113 11.568 7.309 1.00 0.00 79 SER A N 14
ATOM 22939 C CA . SER A 1 79 ? -10.230 12.342 8.173 1.00 0.00 79 SER A CA 14
ATOM 22940 C C . SER A 1 79 ? -9.466 11.429 9.128 1.00 0.00 79 SER A C 14
ATOM 22941 O O . SER A 1 79 ? -10.042 10.526 9.736 1.00 0.00 79 SER A O 14
ATOM 22949 N N . LEU A 1 80 ? -8.166 11.671 9.254 1.00 0.00 80 LEU A N 14
ATOM 22950 C CA . LEU A 1 80 ? -7.321 10.871 10.134 1.00 0.00 80 LEU A CA 14
ATOM 22951 C C . LEU A 1 80 ? -7.333 11.429 11.554 1.00 0.00 80 LEU A C 14
ATOM 22952 O O . LEU A 1 80 ? -7.660 12.595 11.771 1.00 0.00 80 LEU A O 14
ATOM 22968 N N . ASP A 1 81 ? -6.972 10.588 12.517 1.00 0.00 81 ASP A N 14
ATOM 22969 C CA . ASP A 1 81 ? -6.937 10.997 13.916 1.00 0.00 81 ASP A CA 14
ATOM 22970 C C . ASP A 1 81 ? -5.638 10.553 14.580 1.00 0.00 81 ASP A C 14
ATOM 22971 O O . ASP A 1 81 ? -5.388 9.358 14.740 1.00 0.00 81 ASP A O 14
ATOM 22980 N N . ARG A 1 82 ? -4.814 11.523 14.963 1.00 0.00 82 ARG A N 14
ATOM 22981 C CA . ARG A 1 82 ? -3.539 11.232 15.608 1.00 0.00 82 ARG A CA 14
ATOM 22982 C C . ARG A 1 82 ? -3.747 10.818 17.062 1.00 0.00 82 ARG A C 14
ATOM 22983 O O . ARG A 1 82 ? -3.088 9.904 17.557 1.00 0.00 82 ARG A O 14
ATOM 23004 N N . GLU A 1 83 ? -4.666 11.498 17.740 1.00 0.00 83 GLU A N 14
ATOM 23005 C CA . GLU A 1 83 ? -4.959 11.201 19.137 1.00 0.00 83 GLU A CA 14
ATOM 23006 C C . GLU A 1 83 ? -4.946 9.696 19.388 1.00 0.00 83 GLU A C 14
ATOM 23007 O O . GLU A 1 83 ? -4.640 9.243 20.490 1.00 0.00 83 GLU A O 14
ATOM 23019 N N . GLU A 1 84 ? -5.281 8.927 18.356 1.00 0.00 84 GLU A N 14
ATOM 23020 C CA . GLU A 1 84 ? -5.310 7.474 18.466 1.00 0.00 84 GLU A CA 14
ATOM 23021 C C . GLU A 1 84 ? -3.925 6.882 18.219 1.00 0.00 84 GLU A C 14
ATOM 23022 O O . GLU A 1 84 ? -3.341 6.249 19.100 1.00 0.00 84 GLU A O 14
ATOM 23034 N N . THR A 1 85 ? -3.403 7.093 17.015 1.00 0.00 85 THR A N 14
ATOM 23035 C CA . THR A 1 85 ? -2.088 6.581 16.651 1.00 0.00 85 THR A CA 14
ATOM 23036 C C . THR A 1 85 ? -1.302 7.608 15.844 1.00 0.00 85 THR A C 14
ATOM 23037 O O . THR A 1 85 ? -1.846 8.259 14.953 1.00 0.00 85 THR A O 14
ATOM 23048 N N . ALA A 1 86 ? -0.019 7.746 16.162 1.00 0.00 86 ALA A N 14
ATOM 23049 C CA . ALA A 1 86 ? 0.843 8.692 15.463 1.00 0.00 86 ALA A CA 14
ATOM 23050 C C . ALA A 1 86 ? 1.422 8.075 14.195 1.00 0.00 86 ALA A C 14
ATOM 23051 O O . ALA A 1 86 ? 1.709 8.779 13.226 1.00 0.00 86 ALA A O 14
ATOM 23058 N N . ILE A 1 87 ? 1.592 6.757 14.208 1.00 0.00 87 ILE A N 14
ATOM 23059 C CA . ILE A 1 87 ? 2.136 6.046 13.058 1.00 0.00 87 ILE A CA 14
ATOM 23060 C C . ILE A 1 87 ? 1.175 4.965 12.575 1.00 0.00 87 ILE A C 14
ATOM 23061 O O . ILE A 1 87 ? 0.447 4.367 13.368 1.00 0.00 87 ILE A O 14
ATOM 23077 N N . HIS A 1 88 ? 1.180 4.717 11.269 1.00 0.00 88 HIS A N 14
ATOM 23078 C CA . HIS A 1 88 ? 0.310 3.705 10.680 1.00 0.00 88 HIS A CA 14
ATOM 23079 C C . HIS A 1 88 ? 1.114 2.728 9.827 1.00 0.00 88 HIS A C 14
ATOM 23080 O O . HIS A 1 88 ? 1.777 3.124 8.868 1.00 0.00 88 HIS A O 14
ATOM 23095 N N . LYS A 1 89 ? 1.051 1.449 10.183 1.00 0.00 89 LYS A N 14
ATOM 23096 C CA . LYS A 1 89 ? 1.772 0.414 9.451 1.00 0.00 89 LYS A CA 14
ATOM 23097 C C . LYS A 1 89 ? 0.828 -0.368 8.544 1.00 0.00 89 LYS A C 14
ATOM 23098 O O . LYS A 1 89 ? -0.093 -1.034 9.017 1.00 0.00 89 LYS A O 14
ATOM 23117 N N . VAL A 1 90 ? 1.064 -0.285 7.239 1.00 0.00 90 VAL A N 14
ATOM 23118 C CA . VAL A 1 90 ? 0.236 -0.988 6.266 1.00 0.00 90 VAL A CA 14
ATOM 23119 C C . VAL A 1 90 ? 1.074 -1.933 5.412 1.00 0.00 90 VAL A C 14
ATOM 23120 O O . VAL A 1 90 ? 2.096 -1.539 4.850 1.00 0.00 90 VAL A O 14
ATOM 23133 N N . THR A 1 91 ? 0.634 -3.184 5.319 1.00 0.00 91 THR A N 14
ATOM 23134 C CA . THR A 1 91 ? 1.344 -4.187 4.534 1.00 0.00 91 THR A CA 14
ATOM 23135 C C . THR A 1 91 ? 0.580 -4.529 3.260 1.00 0.00 91 THR A C 14
ATOM 23136 O O . THR A 1 91 ? -0.619 -4.808 3.299 1.00 0.00 91 THR A O 14
ATOM 23147 N N . VAL A 1 92 ? 1.282 -4.508 2.131 1.00 0.00 92 VAL A N 14
ATOM 23148 C CA . VAL A 1 92 ? 0.670 -4.818 0.845 1.00 0.00 92 VAL A CA 14
ATOM 23149 C C . VAL A 1 92 ? 1.200 -6.134 0.287 1.00 0.00 92 VAL A C 14
ATOM 23150 O O . VAL A 1 92 ? 2.407 -6.380 0.288 1.00 0.00 92 VAL A O 14
ATOM 23163 N N . LEU A 1 93 ? 0.291 -6.977 -0.190 1.00 0.00 93 LEU A N 14
ATOM 23164 C CA . LEU A 1 93 ? 0.667 -8.269 -0.753 1.00 0.00 93 LEU A CA 14
ATOM 23165 C C . LEU A 1 93 ? 0.261 -8.363 -2.220 1.00 0.00 93 LEU A C 14
ATOM 23166 O O . LEU A 1 93 ? -0.918 -8.252 -2.556 1.00 0.00 93 LEU A O 14
ATOM 23182 N N . ALA A 1 94 ? 1.244 -8.571 -3.089 1.00 0.00 94 ALA A N 14
ATOM 23183 C CA . ALA A 1 94 ? 0.989 -8.685 -4.519 1.00 0.00 94 ALA A CA 14
ATOM 23184 C C . ALA A 1 94 ? 0.942 -10.145 -4.954 1.00 0.00 94 ALA A C 14
ATOM 23185 O O . ALA A 1 94 ? 1.823 -10.934 -4.611 1.00 0.00 94 ALA A O 14
ATOM 23192 N N . SER A 1 95 ? -0.091 -10.500 -5.711 1.00 0.00 95 SER A N 14
ATOM 23193 C CA . SER A 1 95 ? -0.255 -11.868 -6.190 1.00 0.00 95 SER A CA 14
ATOM 23194 C C . SER A 1 95 ? -0.689 -11.884 -7.652 1.00 0.00 95 SER A C 14
ATOM 23195 O O . SER A 1 95 ? -1.770 -11.404 -7.995 1.00 0.00 95 SER A O 14
ATOM 23203 N N . ASP A 1 96 ? 0.161 -12.438 -8.509 1.00 0.00 96 ASP A N 14
ATOM 23204 C CA . ASP A 1 96 ? -0.134 -12.518 -9.935 1.00 0.00 96 ASP A CA 14
ATOM 23205 C C . ASP A 1 96 ? -0.785 -13.854 -10.281 1.00 0.00 96 ASP A C 14
ATOM 23206 O O . ASP A 1 96 ? -1.836 -13.897 -10.919 1.00 0.00 96 ASP A O 14
ATOM 23215 N N . GLY A 1 97 ? -0.152 -14.943 -9.856 1.00 0.00 97 GLY A N 14
ATOM 23216 C CA . GLY A 1 97 ? -0.683 -16.265 -10.131 1.00 0.00 97 GLY A CA 14
ATOM 23217 C C . GLY A 1 97 ? -0.123 -17.321 -9.198 1.00 0.00 97 GLY A C 14
ATOM 23218 O O . GLY A 1 97 ? -0.570 -17.451 -8.059 1.00 0.00 97 GLY A O 14
ATOM 23222 N N . SER A 1 98 ? 0.856 -18.077 -9.683 1.00 0.00 98 SER A N 14
ATOM 23223 C CA . SER A 1 98 ? 1.474 -19.131 -8.886 1.00 0.00 98 SER A CA 14
ATOM 23224 C C . SER A 1 98 ? 2.866 -18.714 -8.420 1.00 0.00 98 SER A C 14
ATOM 23225 O O . SER A 1 98 ? 3.868 -19.032 -9.060 1.00 0.00 98 SER A O 14
ATOM 23233 N N . SER A 1 99 ? 2.918 -18.000 -7.300 1.00 0.00 99 SER A N 14
ATOM 23234 C CA . SER A 1 99 ? 4.186 -17.536 -6.748 1.00 0.00 99 SER A CA 14
ATOM 23235 C C . SER A 1 99 ? 3.977 -16.871 -5.391 1.00 0.00 99 SER A C 14
ATOM 23236 O O . SER A 1 99 ? 2.876 -16.421 -5.069 1.00 0.00 99 SER A O 14
ATOM 23244 N N . THR A 1 100 ? 5.041 -16.814 -4.596 1.00 0.00 100 THR A N 14
ATOM 23245 C CA . THR A 1 100 ? 4.976 -16.206 -3.273 1.00 0.00 100 THR A CA 14
ATOM 23246 C C . THR A 1 100 ? 4.729 -14.705 -3.370 1.00 0.00 100 THR A C 14
ATOM 23247 O O . THR A 1 100 ? 5.404 -13.986 -4.107 1.00 0.00 100 THR A O 14
ATOM 23258 N N . PRO A 1 101 ? 3.739 -14.217 -2.607 1.00 0.00 101 PRO A N 14
ATOM 23259 C CA . PRO A 1 101 ? 3.381 -12.796 -2.588 1.00 0.00 101 PRO A CA 14
ATOM 23260 C C . PRO A 1 101 ? 4.451 -11.938 -1.920 1.00 0.00 101 PRO A C 14
ATOM 23261 O O . PRO A 1 101 ? 5.086 -12.361 -0.955 1.00 0.00 101 PRO A O 14
ATOM 23272 N N . ALA A 1 102 ? 4.644 -10.730 -2.441 1.00 0.00 102 ALA A N 14
ATOM 23273 C CA . ALA A 1 102 ? 5.635 -9.812 -1.894 1.00 0.00 102 ALA A CA 14
ATOM 23274 C C . ALA A 1 102 ? 5.083 -9.066 -0.684 1.00 0.00 102 ALA A C 14
ATOM 23275 O O . ALA A 1 102 ? 3.871 -8.889 -0.552 1.00 0.00 102 ALA A O 14
ATOM 23282 N N . ARG A 1 103 ? 5.978 -8.630 0.196 1.00 0.00 103 ARG A N 14
ATOM 23283 C CA . ARG A 1 103 ? 5.579 -7.905 1.396 1.00 0.00 103 ARG A CA 14
ATOM 23284 C C . ARG A 1 103 ? 6.272 -6.547 1.465 1.00 0.00 103 ARG A C 14
ATOM 23285 O O . ARG A 1 103 ? 7.477 -6.441 1.239 1.00 0.00 103 ARG A O 14
ATOM 23306 N N . ALA A 1 104 ? 5.501 -5.511 1.780 1.00 0.00 104 ALA A N 14
ATOM 23307 C CA . ALA A 1 104 ? 6.040 -4.160 1.880 1.00 0.00 104 ALA A CA 14
ATOM 23308 C C . ALA A 1 104 ? 5.247 -3.325 2.880 1.00 0.00 104 ALA A C 14
ATOM 23309 O O . ALA A 1 104 ? 4.042 -3.123 2.719 1.00 0.00 104 ALA A O 14
ATOM 23316 N N . THR A 1 105 ? 5.929 -2.843 3.914 1.00 0.00 105 THR A N 14
ATOM 23317 C CA . THR A 1 105 ? 5.287 -2.032 4.941 1.00 0.00 105 THR A CA 14
ATOM 23318 C C . THR A 1 105 ? 5.577 -0.550 4.731 1.00 0.00 105 THR A C 14
ATOM 23319 O O . THR A 1 105 ? 6.734 -0.130 4.707 1.00 0.00 105 THR A O 14
ATOM 23330 N N . VAL A 1 106 ? 4.518 0.240 4.580 1.00 0.00 106 VAL A N 14
ATOM 23331 C CA . VAL A 1 106 ? 4.658 1.676 4.375 1.00 0.00 106 VAL A CA 14
ATOM 23332 C C . VAL A 1 106 ? 4.396 2.445 5.665 1.00 0.00 106 VAL A C 14
ATOM 23333 O O . VAL A 1 106 ? 3.309 2.365 6.238 1.00 0.00 106 VAL A O 14
ATOM 23346 N N . THR A 1 107 ? 5.399 3.191 6.118 1.00 0.00 107 THR A N 14
ATOM 23347 C CA . THR A 1 107 ? 5.277 3.974 7.341 1.00 0.00 107 THR A CA 14
ATOM 23348 C C . THR A 1 107 ? 4.724 5.364 7.051 1.00 0.00 107 THR A C 14
ATOM 23349 O O . THR A 1 107 ? 5.341 6.150 6.331 1.00 0.00 107 THR A O 14
ATOM 23360 N N . ILE A 1 108 ? 3.559 5.662 7.616 1.00 0.00 108 ILE A N 14
ATOM 23361 C CA . ILE A 1 108 ? 2.925 6.960 7.419 1.00 0.00 108 ILE A CA 14
ATOM 23362 C C . ILE A 1 108 ? 2.957 7.788 8.699 1.00 0.00 108 ILE A C 14
ATOM 23363 O O . ILE A 1 108 ? 2.268 7.475 9.669 1.00 0.00 108 ILE A O 14
ATOM 23379 N N . ASN A 1 109 ? 3.760 8.846 8.693 1.00 0.00 109 ASN A N 14
ATOM 23380 C CA . ASN A 1 109 ? 3.882 9.721 9.853 1.00 0.00 109 ASN A CA 14
ATOM 23381 C C . ASN A 1 109 ? 2.789 10.786 9.848 1.00 0.00 109 ASN A C 14
ATOM 23382 O O . ASN A 1 109 ? 2.576 11.467 8.845 1.00 0.00 109 ASN A O 14
ATOM 23393 N N . VAL A 1 110 ? 2.100 10.924 10.976 1.00 0.00 110 VAL A N 14
ATOM 23394 C CA . VAL A 1 110 ? 1.030 11.907 11.104 1.00 0.00 110 VAL A CA 14
ATOM 23395 C C . VAL A 1 110 ? 1.544 13.202 11.723 1.00 0.00 110 VAL A C 14
ATOM 23396 O O . VAL A 1 110 ? 2.054 13.207 12.845 1.00 0.00 110 VAL A O 14
ATOM 23409 N N . THR A 1 111 ? 1.407 14.300 10.987 1.00 0.00 111 THR A N 14
ATOM 23410 C CA . THR A 1 111 ? 1.858 15.601 11.463 1.00 0.00 111 THR A CA 14
ATOM 23411 C C . THR A 1 111 ? 0.677 16.487 11.842 1.00 0.00 111 THR A C 14
ATOM 23412 O O . THR A 1 111 ? -0.406 16.374 11.268 1.00 0.00 111 THR A O 14
ATOM 23423 N N . ASP A 1 112 ? 0.892 17.369 12.812 1.00 0.00 112 ASP A N 14
ATOM 23424 C CA . ASP A 1 112 ? -0.155 18.276 13.267 1.00 0.00 112 ASP A CA 14
ATOM 23425 C C . ASP A 1 112 ? -0.519 19.277 12.176 1.00 0.00 112 ASP A C 14
ATOM 23426 O O . ASP A 1 112 ? 0.260 19.516 11.253 1.00 0.00 112 ASP A O 14
ATOM 23435 N N . VAL A 1 113 ? -1.708 19.860 12.287 1.00 0.00 113 VAL A N 14
ATOM 23436 C CA . VAL A 1 113 ? -2.176 20.836 11.309 1.00 0.00 113 VAL A CA 14
ATOM 23437 C C . VAL A 1 113 ? -2.300 22.222 11.932 1.00 0.00 113 VAL A C 14
ATOM 23438 O O . VAL A 1 113 ? -2.115 23.234 11.259 1.00 0.00 113 VAL A O 14
ATOM 23451 N N . ASN A 1 114 ? -2.614 22.258 13.223 1.00 0.00 114 ASN A N 14
ATOM 23452 C CA . ASN A 1 114 ? -2.763 23.521 13.938 1.00 0.00 114 ASN A CA 14
ATOM 23453 C C . ASN A 1 114 ? -1.582 24.446 13.660 1.00 0.00 114 ASN A C 14
ATOM 23454 O O . ASN A 1 114 ? -1.534 25.572 14.153 1.00 0.00 114 ASN A O 14
ATOM 23465 N N . GLY A 1 1 ? 9.014 1.152 -30.762 1.00 0.00 1 GLY A N 15
ATOM 23466 C CA . GLY A 1 1 ? 10.011 0.698 -29.811 1.00 0.00 1 GLY A CA 15
ATOM 23467 C C . GLY A 1 1 ? 10.641 -0.620 -30.215 1.00 0.00 1 GLY A C 15
ATOM 23468 O O . GLY A 1 1 ? 9.938 -1.590 -30.500 1.00 0.00 1 GLY A O 15
ATOM 23472 N N . SER A 1 2 ? 11.969 -0.656 -30.241 1.00 0.00 2 SER A N 15
ATOM 23473 C CA . SER A 1 2 ? 12.694 -1.864 -30.619 1.00 0.00 2 SER A CA 15
ATOM 23474 C C . SER A 1 2 ? 13.318 -2.528 -29.395 1.00 0.00 2 SER A C 15
ATOM 23475 O O . SER A 1 2 ? 13.090 -3.709 -29.132 1.00 0.00 2 SER A O 15
ATOM 23483 N N . SER A 1 3 ? 14.107 -1.760 -28.651 1.00 0.00 3 SER A N 15
ATOM 23484 C CA . SER A 1 3 ? 14.768 -2.274 -27.457 1.00 0.00 3 SER A CA 15
ATOM 23485 C C . SER A 1 3 ? 13.794 -3.077 -26.600 1.00 0.00 3 SER A C 15
ATOM 23486 O O . SER A 1 3 ? 12.955 -2.512 -25.899 1.00 0.00 3 SER A O 15
ATOM 23494 N N . GLY A 1 4 ? 13.913 -4.400 -26.662 1.00 0.00 4 GLY A N 15
ATOM 23495 C CA . GLY A 1 4 ? 13.038 -5.260 -25.888 1.00 0.00 4 GLY A CA 15
ATOM 23496 C C . GLY A 1 4 ? 13.794 -6.358 -25.167 1.00 0.00 4 GLY A C 15
ATOM 23497 O O . GLY A 1 4 ? 14.100 -7.398 -25.751 1.00 0.00 4 GLY A O 15
ATOM 23501 N N . SER A 1 5 ? 14.098 -6.128 -23.893 1.00 0.00 5 SER A N 15
ATOM 23502 C CA . SER A 1 5 ? 14.828 -7.103 -23.093 1.00 0.00 5 SER A CA 15
ATOM 23503 C C . SER A 1 5 ? 14.154 -7.309 -21.740 1.00 0.00 5 SER A C 15
ATOM 23504 O O . SER A 1 5 ? 13.334 -6.497 -21.312 1.00 0.00 5 SER A O 15
ATOM 23512 N N . SER A 1 6 ? 14.507 -8.402 -21.070 1.00 0.00 6 SER A N 15
ATOM 23513 C CA . SER A 1 6 ? 13.934 -8.719 -19.767 1.00 0.00 6 SER A CA 15
ATOM 23514 C C . SER A 1 6 ? 14.749 -9.800 -19.064 1.00 0.00 6 SER A C 15
ATOM 23515 O O . SER A 1 6 ? 15.364 -10.648 -19.709 1.00 0.00 6 SER A O 15
ATOM 23523 N N . GLY A 1 7 ? 14.748 -9.762 -17.735 1.00 0.00 7 GLY A N 15
ATOM 23524 C CA . GLY A 1 7 ? 15.490 -10.743 -16.964 1.00 0.00 7 GLY A CA 15
ATOM 23525 C C . GLY A 1 7 ? 14.674 -11.986 -16.669 1.00 0.00 7 GLY A C 15
ATOM 23526 O O . GLY A 1 7 ? 14.034 -12.542 -17.559 1.00 0.00 7 GLY A O 15
ATOM 23530 N N . ASN A 1 8 ? 14.698 -12.423 -15.414 1.00 0.00 8 ASN A N 15
ATOM 23531 C CA . ASN A 1 8 ? 13.957 -13.610 -15.003 1.00 0.00 8 ASN A CA 15
ATOM 23532 C C . ASN A 1 8 ? 13.709 -13.604 -13.498 1.00 0.00 8 ASN A C 15
ATOM 23533 O O . ASN A 1 8 ? 14.562 -13.175 -12.720 1.00 0.00 8 ASN A O 15
ATOM 23544 N N . ASP A 1 9 ? 12.537 -14.081 -13.095 1.00 0.00 9 ASP A N 15
ATOM 23545 C CA . ASP A 1 9 ? 12.177 -14.132 -11.683 1.00 0.00 9 ASP A CA 15
ATOM 23546 C C . ASP A 1 9 ? 10.893 -14.931 -11.478 1.00 0.00 9 ASP A C 15
ATOM 23547 O O . ASP A 1 9 ? 10.130 -15.149 -12.418 1.00 0.00 9 ASP A O 15
ATOM 23556 N N . ASN A 1 10 ? 10.662 -15.364 -10.243 1.00 0.00 10 ASN A N 15
ATOM 23557 C CA . ASN A 1 10 ? 9.472 -16.140 -9.915 1.00 0.00 10 ASN A CA 15
ATOM 23558 C C . ASN A 1 10 ? 8.497 -15.314 -9.081 1.00 0.00 10 ASN A C 15
ATOM 23559 O O . ASN A 1 10 ? 7.305 -15.617 -9.020 1.00 0.00 10 ASN A O 15
ATOM 23570 N N . ARG A 1 11 ? 9.012 -14.269 -8.442 1.00 0.00 11 ARG A N 15
ATOM 23571 C CA . ARG A 1 11 ? 8.188 -13.399 -7.611 1.00 0.00 11 ARG A CA 15
ATOM 23572 C C . ARG A 1 11 ? 8.446 -11.931 -7.937 1.00 0.00 11 ARG A C 15
ATOM 23573 O O . ARG A 1 11 ? 9.570 -11.524 -8.233 1.00 0.00 11 ARG A O 15
ATOM 23594 N N . PRO A 1 12 ? 7.382 -11.116 -7.883 1.00 0.00 12 PRO A N 15
ATOM 23595 C CA . PRO A 1 12 ? 7.469 -9.681 -8.169 1.00 0.00 12 PRO A CA 15
ATOM 23596 C C . PRO A 1 12 ? 8.230 -8.920 -7.089 1.00 0.00 12 PRO A C 15
ATOM 23597 O O . PRO A 1 12 ? 8.244 -9.321 -5.925 1.00 0.00 12 PRO A O 15
ATOM 23608 N N . VAL A 1 13 ? 8.863 -7.819 -7.482 1.00 0.00 13 VAL A N 15
ATOM 23609 C CA . VAL A 1 13 ? 9.625 -7.000 -6.547 1.00 0.00 13 VAL A CA 15
ATOM 23610 C C . VAL A 1 13 ? 9.114 -5.564 -6.531 1.00 0.00 13 VAL A C 15
ATOM 23611 O O . VAL A 1 13 ? 8.760 -5.007 -7.571 1.00 0.00 13 VAL A O 15
ATOM 23624 N N . PHE A 1 14 ? 9.078 -4.968 -5.344 1.00 0.00 14 PHE A N 15
ATOM 23625 C CA . PHE A 1 14 ? 8.609 -3.595 -5.192 1.00 0.00 14 PHE A CA 15
ATOM 23626 C C . PHE A 1 14 ? 9.756 -2.605 -5.374 1.00 0.00 14 PHE A C 15
ATOM 23627 O O . PHE A 1 14 ? 10.927 -2.986 -5.369 1.00 0.00 14 PHE A O 15
ATOM 23644 N N . LYS A 1 15 ? 9.411 -1.333 -5.536 1.00 0.00 15 LYS A N 15
ATOM 23645 C CA . LYS A 1 15 ? 10.409 -0.286 -5.720 1.00 0.00 15 LYS A CA 15
ATOM 23646 C C . LYS A 1 15 ? 11.304 -0.166 -4.490 1.00 0.00 15 LYS A C 15
ATOM 23647 O O . LYS A 1 15 ? 12.517 0.004 -4.609 1.00 0.00 15 LYS A O 15
ATOM 23666 N N . GLU A 1 16 ? 10.697 -0.256 -3.311 1.00 0.00 16 GLU A N 15
ATOM 23667 C CA . GLU A 1 16 ? 11.441 -0.158 -2.061 1.00 0.00 16 GLU A CA 15
ATOM 23668 C C . GLU A 1 16 ? 10.749 -0.947 -0.953 1.00 0.00 16 GLU A C 15
ATOM 23669 O O . GLU A 1 16 ? 9.560 -0.763 -0.694 1.00 0.00 16 GLU A O 15
ATOM 23681 N N . GLY A 1 17 ? 11.503 -1.828 -0.302 1.00 0.00 17 GLY A N 15
ATOM 23682 C CA . GLY A 1 17 ? 10.946 -2.633 0.769 1.00 0.00 17 GLY A CA 15
ATOM 23683 C C . GLY A 1 17 ? 10.033 -1.835 1.679 1.00 0.00 17 GLY A C 15
ATOM 23684 O O . GLY A 1 17 ? 8.941 -2.287 2.023 1.00 0.00 17 GLY A O 15
ATOM 23688 N N . GLN A 1 18 ? 10.482 -0.647 2.071 1.00 0.00 18 GLN A N 15
ATOM 23689 C CA . GLN A 1 18 ? 9.697 0.213 2.949 1.00 0.00 18 GLN A CA 15
ATOM 23690 C C . GLN A 1 18 ? 9.883 1.681 2.580 1.00 0.00 18 GLN A C 15
ATOM 23691 O O . GLN A 1 18 ? 10.996 2.125 2.297 1.00 0.00 18 GLN A O 15
ATOM 23705 N N . VAL A 1 19 ? 8.786 2.431 2.585 1.00 0.00 19 VAL A N 15
ATOM 23706 C CA . VAL A 1 19 ? 8.828 3.850 2.251 1.00 0.00 19 VAL A CA 15
ATOM 23707 C C . VAL A 1 19 ? 8.267 4.698 3.387 1.00 0.00 19 VAL A C 15
ATOM 23708 O O . VAL A 1 19 ? 7.285 4.324 4.027 1.00 0.00 19 VAL A O 15
ATOM 23721 N N . GLU A 1 20 ? 8.898 5.843 3.631 1.00 0.00 20 GLU A N 15
ATOM 23722 C CA . GLU A 1 20 ? 8.462 6.744 4.690 1.00 0.00 20 GLU A CA 15
ATOM 23723 C C . GLU A 1 20 ? 7.829 8.005 4.107 1.00 0.00 20 GLU A C 15
ATOM 23724 O O . GLU A 1 20 ? 8.514 8.840 3.516 1.00 0.00 20 GLU A O 15
ATOM 23736 N N . VAL A 1 21 ? 6.517 8.134 4.276 1.00 0.00 21 VAL A N 15
ATOM 23737 C CA . VAL A 1 21 ? 5.792 9.292 3.767 1.00 0.00 21 VAL A CA 15
ATOM 23738 C C . VAL A 1 21 ? 5.421 10.248 4.895 1.00 0.00 21 VAL A C 15
ATOM 23739 O O . VAL A 1 21 ? 5.353 9.854 6.060 1.00 0.00 21 VAL A O 15
ATOM 23752 N N . HIS A 1 22 ? 5.180 11.507 4.542 1.00 0.00 22 HIS A N 15
ATOM 23753 C CA . HIS A 1 22 ? 4.814 12.520 5.525 1.00 0.00 22 HIS A CA 15
ATOM 23754 C C . HIS A 1 22 ? 3.497 13.192 5.149 1.00 0.00 22 HIS A C 15
ATOM 23755 O O . HIS A 1 22 ? 3.455 14.038 4.256 1.00 0.00 22 HIS A O 15
ATOM 23770 N N . ILE A 1 23 ? 2.426 12.809 5.835 1.00 0.00 23 ILE A N 15
ATOM 23771 C CA . ILE A 1 23 ? 1.108 13.374 5.572 1.00 0.00 23 ILE A CA 15
ATOM 23772 C C . ILE A 1 23 ? 0.503 13.969 6.839 1.00 0.00 23 ILE A C 15
ATOM 23773 O O . ILE A 1 23 ? 0.554 13.377 7.918 1.00 0.00 23 ILE A O 15
ATOM 23789 N N . PRO A 1 24 ? -0.087 15.166 6.708 1.00 0.00 24 PRO A N 15
ATOM 23790 C CA . PRO A 1 24 ? -0.716 15.866 7.831 1.00 0.00 24 PRO A CA 15
ATOM 23791 C C . PRO A 1 24 ? -1.995 15.179 8.299 1.00 0.00 24 PRO A C 15
ATOM 23792 O O . PRO A 1 24 ? -2.649 14.476 7.530 1.00 0.00 24 PRO A O 15
ATOM 23803 N N . GLU A 1 25 ? -2.344 15.388 9.565 1.00 0.00 25 GLU A N 15
ATOM 23804 C CA . GLU A 1 25 ? -3.545 14.787 10.134 1.00 0.00 25 GLU A CA 15
ATOM 23805 C C . GLU A 1 25 ? -4.802 15.393 9.515 1.00 0.00 25 GLU A C 15
ATOM 23806 O O . GLU A 1 25 ? -5.807 14.708 9.333 1.00 0.00 25 GLU A O 15
ATOM 23818 N N . ASN A 1 26 ? -4.735 16.681 9.196 1.00 0.00 26 ASN A N 15
ATOM 23819 C CA . ASN A 1 26 ? -5.868 17.380 8.599 1.00 0.00 26 ASN A CA 15
ATOM 23820 C C . ASN A 1 26 ? -5.822 17.289 7.077 1.00 0.00 26 ASN A C 15
ATOM 23821 O O . ASN A 1 26 ? -6.372 18.139 6.377 1.00 0.00 26 ASN A O 15
ATOM 23832 N N . ALA A 1 27 ? -5.162 16.252 6.571 1.00 0.00 27 ALA A N 15
ATOM 23833 C CA . ALA A 1 27 ? -5.046 16.049 5.132 1.00 0.00 27 ALA A CA 15
ATOM 23834 C C . ALA A 1 27 ? -6.418 15.862 4.492 1.00 0.00 27 ALA A C 15
ATOM 23835 O O . ALA A 1 27 ? -7.317 15.243 5.062 1.00 0.00 27 ALA A O 15
ATOM 23842 N N . PRO A 1 28 ? -6.585 16.409 3.279 1.00 0.00 28 PRO A N 15
ATOM 23843 C CA . PRO A 1 28 ? -7.845 16.316 2.535 1.00 0.00 28 PRO A CA 15
ATOM 23844 C C . PRO A 1 28 ? -8.124 14.900 2.043 1.00 0.00 28 PRO A C 15
ATOM 23845 O O . PRO A 1 28 ? -7.234 14.224 1.527 1.00 0.00 28 PRO A O 15
ATOM 23856 N N . VAL A 1 29 ? -9.366 14.456 2.206 1.00 0.00 29 VAL A N 15
ATOM 23857 C CA . VAL A 1 29 ? -9.763 13.120 1.776 1.00 0.00 29 VAL A CA 15
ATOM 23858 C C . VAL A 1 29 ? -9.548 12.938 0.278 1.00 0.00 29 VAL A C 15
ATOM 23859 O O . VAL A 1 29 ? -9.858 13.825 -0.516 1.00 0.00 29 VAL A O 15
ATOM 23872 N N . GLY A 1 30 ? -9.016 11.780 -0.102 1.00 0.00 30 GLY A N 15
ATOM 23873 C CA . GLY A 1 30 ? -8.769 11.502 -1.504 1.00 0.00 30 GLY A CA 15
ATOM 23874 C C . GLY A 1 30 ? -7.304 11.631 -1.872 1.00 0.00 30 GLY A C 15
ATOM 23875 O O . GLY A 1 30 ? -6.897 11.263 -2.974 1.00 0.00 30 GLY A O 15
ATOM 23879 N N . THR A 1 31 ? -6.508 12.157 -0.947 1.00 0.00 31 THR A N 15
ATOM 23880 C CA . THR A 1 31 ? -5.080 12.338 -1.180 1.00 0.00 31 THR A CA 15
ATOM 23881 C C . THR A 1 31 ? -4.366 10.995 -1.279 1.00 0.00 31 THR A C 15
ATOM 23882 O O . THR A 1 31 ? -4.590 10.100 -0.464 1.00 0.00 31 THR A O 15
ATOM 23893 N N . SER A 1 32 ? -3.504 10.861 -2.282 1.00 0.00 32 SER A N 15
ATOM 23894 C CA . SER A 1 32 ? -2.759 9.625 -2.490 1.00 0.00 32 SER A CA 15
ATOM 23895 C C . SER A 1 32 ? -1.496 9.602 -1.634 1.00 0.00 32 SER A C 15
ATOM 23896 O O . SER A 1 32 ? -0.525 10.301 -1.921 1.00 0.00 32 SER A O 15
ATOM 23904 N N . VAL A 1 33 ? -1.518 8.792 -0.580 1.00 0.00 33 VAL A N 15
ATOM 23905 C CA . VAL A 1 33 ? -0.376 8.676 0.319 1.00 0.00 33 VAL A CA 15
ATOM 23906 C C . VAL A 1 33 ? 0.802 8.000 -0.374 1.00 0.00 33 VAL A C 15
ATOM 23907 O O . VAL A 1 33 ? 1.818 8.637 -0.655 1.00 0.00 33 VAL A O 15
ATOM 23920 N N . ILE A 1 34 ? 0.659 6.708 -0.647 1.00 0.00 34 ILE A N 15
ATOM 23921 C CA . ILE A 1 34 ? 1.711 5.947 -1.309 1.00 0.00 34 ILE A CA 15
ATOM 23922 C C . ILE A 1 34 ? 1.129 4.992 -2.346 1.00 0.00 34 ILE A C 15
ATOM 23923 O O . ILE A 1 34 ? 0.084 4.380 -2.123 1.00 0.00 34 ILE A O 15
ATOM 23939 N N . GLN A 1 35 ? 1.813 4.867 -3.478 1.00 0.00 35 GLN A N 15
ATOM 23940 C CA . GLN A 1 35 ? 1.365 3.985 -4.549 1.00 0.00 35 GLN A CA 15
ATOM 23941 C C . GLN A 1 35 ? 2.475 3.026 -4.966 1.00 0.00 35 GLN A C 15
ATOM 23942 O O . GLN A 1 35 ? 3.474 3.436 -5.559 1.00 0.00 35 GLN A O 15
ATOM 23956 N N . LEU A 1 36 ? 2.295 1.748 -4.652 1.00 0.00 36 LEU A N 15
ATOM 23957 C CA . LEU A 1 36 ? 3.282 0.730 -4.994 1.00 0.00 36 LEU A CA 15
ATOM 23958 C C . LEU A 1 36 ? 3.284 0.455 -6.494 1.00 0.00 36 LEU A C 15
ATOM 23959 O O . LEU A 1 36 ? 2.229 0.412 -7.129 1.00 0.00 36 LEU A O 15
ATOM 23975 N N . HIS A 1 37 ? 4.474 0.267 -7.055 1.00 0.00 37 HIS A N 15
ATOM 23976 C CA . HIS A 1 37 ? 4.613 -0.007 -8.481 1.00 0.00 37 HIS A CA 15
ATOM 23977 C C . HIS A 1 37 ? 5.130 -1.423 -8.714 1.00 0.00 37 HIS A C 15
ATOM 23978 O O . HIS A 1 37 ? 6.293 -1.722 -8.444 1.00 0.00 37 HIS A O 15
ATOM 23993 N N . ALA A 1 38 ? 4.257 -2.291 -9.215 1.00 0.00 38 ALA A N 15
ATOM 23994 C CA . ALA A 1 38 ? 4.626 -3.675 -9.486 1.00 0.00 38 ALA A CA 15
ATOM 23995 C C . ALA A 1 38 ? 4.158 -4.108 -10.871 1.00 0.00 38 ALA A C 15
ATOM 23996 O O . ALA A 1 38 ? 2.966 -4.320 -11.097 1.00 0.00 38 ALA A O 15
ATOM 24003 N N . THR A 1 39 ? 5.103 -4.236 -11.797 1.00 0.00 39 THR A N 15
ATOM 24004 C CA . THR A 1 39 ? 4.787 -4.641 -13.161 1.00 0.00 39 THR A CA 15
ATOM 24005 C C . THR A 1 39 ? 5.169 -6.097 -13.405 1.00 0.00 39 THR A C 15
ATOM 24006 O O . THR A 1 39 ? 6.019 -6.650 -12.707 1.00 0.00 39 THR A O 15
ATOM 24017 N N . ASP A 1 40 ? 4.536 -6.711 -14.398 1.00 0.00 40 ASP A N 15
ATOM 24018 C CA . ASP A 1 40 ? 4.811 -8.103 -14.735 1.00 0.00 40 ASP A CA 15
ATOM 24019 C C . ASP A 1 40 ? 4.979 -8.274 -16.242 1.00 0.00 40 ASP A C 15
ATOM 24020 O O . ASP A 1 40 ? 4.005 -8.482 -16.965 1.00 0.00 40 ASP A O 15
ATOM 24029 N N . ALA A 1 41 ? 6.220 -8.185 -16.708 1.00 0.00 41 ALA A N 15
ATOM 24030 C CA . ALA A 1 41 ? 6.515 -8.331 -18.128 1.00 0.00 41 ALA A CA 15
ATOM 24031 C C . ALA A 1 41 ? 6.664 -9.800 -18.509 1.00 0.00 41 ALA A C 15
ATOM 24032 O O . ALA A 1 41 ? 5.866 -10.335 -19.279 1.00 0.00 41 ALA A O 15
ATOM 24039 N N . ASP A 1 42 ? 7.690 -10.446 -17.967 1.00 0.00 42 ASP A N 15
ATOM 24040 C CA . ASP A 1 42 ? 7.944 -11.854 -18.250 1.00 0.00 42 ASP A CA 15
ATOM 24041 C C . ASP A 1 42 ? 7.173 -12.750 -17.286 1.00 0.00 42 ASP A C 15
ATOM 24042 O O . ASP A 1 42 ? 6.554 -13.732 -17.696 1.00 0.00 42 ASP A O 15
ATOM 24051 N N . ILE A 1 43 ? 7.216 -12.405 -16.003 1.00 0.00 43 ILE A N 15
ATOM 24052 C CA . ILE A 1 43 ? 6.522 -13.178 -14.981 1.00 0.00 43 ILE A CA 15
ATOM 24053 C C . ILE A 1 43 ? 5.063 -13.405 -15.360 1.00 0.00 43 ILE A C 15
ATOM 24054 O O . ILE A 1 43 ? 4.261 -12.473 -15.371 1.00 0.00 43 ILE A O 15
ATOM 24070 N N . GLY A 1 44 ? 4.725 -14.654 -15.669 1.00 0.00 44 GLY A N 15
ATOM 24071 C CA . GLY A 1 44 ? 3.362 -14.982 -16.043 1.00 0.00 44 GLY A CA 15
ATOM 24072 C C . GLY A 1 44 ? 2.845 -14.113 -17.173 1.00 0.00 44 GLY A C 15
ATOM 24073 O O . GLY A 1 44 ? 2.413 -12.983 -16.948 1.00 0.00 44 GLY A O 15
ATOM 24077 N N . SER A 1 45 ? 2.891 -14.642 -18.392 1.00 0.00 45 SER A N 15
ATOM 24078 C CA . SER A 1 45 ? 2.429 -13.904 -19.562 1.00 0.00 45 SER A CA 15
ATOM 24079 C C . SER A 1 45 ? 1.218 -13.042 -19.218 1.00 0.00 45 SER A C 15
ATOM 24080 O O . SER A 1 45 ? 1.210 -11.837 -19.464 1.00 0.00 45 SER A O 15
ATOM 24088 N N . ASN A 1 46 ? 0.195 -13.670 -18.647 1.00 0.00 46 ASN A N 15
ATOM 24089 C CA . ASN A 1 46 ? -1.022 -12.962 -18.269 1.00 0.00 46 ASN A CA 15
ATOM 24090 C C . ASN A 1 46 ? -1.265 -13.062 -16.766 1.00 0.00 46 ASN A C 15
ATOM 24091 O O . ASN A 1 46 ? -1.646 -14.116 -16.257 1.00 0.00 46 ASN A O 15
ATOM 24102 N N . ALA A 1 47 ? -1.043 -11.957 -16.061 1.00 0.00 47 ALA A N 15
ATOM 24103 C CA . ALA A 1 47 ? -1.241 -11.920 -14.617 1.00 0.00 47 ALA A CA 15
ATOM 24104 C C . ALA A 1 47 ? -1.664 -10.529 -14.157 1.00 0.00 47 ALA A C 15
ATOM 24105 O O . ALA A 1 47 ? -1.045 -9.530 -14.522 1.00 0.00 47 ALA A O 15
ATOM 24112 N N . GLU A 1 48 ? -2.723 -10.473 -13.355 1.00 0.00 48 GLU A N 15
ATOM 24113 C CA . GLU A 1 48 ? -3.229 -9.203 -12.847 1.00 0.00 48 GLU A CA 15
ATOM 24114 C C . GLU A 1 48 ? -2.765 -8.967 -11.413 1.00 0.00 48 GLU A C 15
ATOM 24115 O O . GLU A 1 48 ? -3.508 -9.211 -10.461 1.00 0.00 48 GLU A O 15
ATOM 24127 N N . ILE A 1 49 ? -1.533 -8.492 -11.267 1.00 0.00 49 ILE A N 15
ATOM 24128 C CA . ILE A 1 49 ? -0.970 -8.223 -9.949 1.00 0.00 49 ILE A CA 15
ATOM 24129 C C . ILE A 1 49 ? -1.930 -7.396 -9.100 1.00 0.00 49 ILE A C 15
ATOM 24130 O O . ILE A 1 49 ? -2.025 -6.179 -9.260 1.00 0.00 49 ILE A O 15
ATOM 24146 N N . ARG A 1 50 ? -2.637 -8.065 -8.196 1.00 0.00 50 ARG A N 15
ATOM 24147 C CA . ARG A 1 50 ? -3.589 -7.392 -7.320 1.00 0.00 50 ARG A CA 15
ATOM 24148 C C . ARG A 1 50 ? -2.996 -7.184 -5.930 1.00 0.00 50 ARG A C 15
ATOM 24149 O O . ARG A 1 50 ? -2.253 -8.029 -5.428 1.00 0.00 50 ARG A O 15
ATOM 24170 N N . TYR A 1 51 ? -3.328 -6.055 -5.313 1.00 0.00 51 TYR A N 15
ATOM 24171 C CA . TYR A 1 51 ? -2.826 -5.735 -3.983 1.00 0.00 51 TYR A CA 15
ATOM 24172 C C . TYR A 1 51 ? -3.942 -5.817 -2.945 1.00 0.00 51 TYR A C 15
ATOM 24173 O O . TYR A 1 51 ? -5.092 -5.479 -3.226 1.00 0.00 51 TYR A O 15
ATOM 24191 N N . ILE A 1 52 ? -3.592 -6.268 -1.745 1.00 0.00 52 ILE A N 15
ATOM 24192 C CA . ILE A 1 52 ? -4.563 -6.394 -0.665 1.00 0.00 52 ILE A CA 15
ATOM 24193 C C . ILE A 1 52 ? -3.940 -6.028 0.679 1.00 0.00 52 ILE A C 15
ATOM 24194 O O . ILE A 1 52 ? -2.748 -5.732 0.762 1.00 0.00 52 ILE A O 15
ATOM 24210 N N . PHE A 1 53 ? -4.754 -6.053 1.728 1.00 0.00 53 PHE A N 15
ATOM 24211 C CA . PHE A 1 53 ? -4.283 -5.726 3.069 1.00 0.00 53 PHE A CA 15
ATOM 24212 C C . PHE A 1 53 ? -3.477 -6.879 3.659 1.00 0.00 53 PHE A C 15
ATOM 24213 O O . PHE A 1 53 ? -3.766 -8.047 3.404 1.00 0.00 53 PHE A O 15
ATOM 24230 N N . GLY A 1 54 ? -2.464 -6.541 4.451 1.00 0.00 54 GLY A N 15
ATOM 24231 C CA . GLY A 1 54 ? -1.630 -7.558 5.065 1.00 0.00 54 GLY A CA 15
ATOM 24232 C C . GLY A 1 54 ? -2.384 -8.386 6.086 1.00 0.00 54 GLY A C 15
ATOM 24233 O O . GLY A 1 54 ? -3.614 -8.436 6.069 1.00 0.00 54 GLY A O 15
ATOM 24237 N N . ALA A 1 55 ? -1.646 -9.038 6.978 1.00 0.00 55 ALA A N 15
ATOM 24238 C CA . ALA A 1 55 ? -2.252 -9.868 8.012 1.00 0.00 55 ALA A CA 15
ATOM 24239 C C . ALA A 1 55 ? -2.240 -9.159 9.362 1.00 0.00 55 ALA A C 15
ATOM 24240 O O . ALA A 1 55 ? -1.369 -8.333 9.631 1.00 0.00 55 ALA A O 15
ATOM 24247 N N . GLN A 1 56 ? -3.213 -9.489 10.206 1.00 0.00 56 GLN A N 15
ATOM 24248 C CA . GLN A 1 56 ? -3.313 -8.881 11.528 1.00 0.00 56 GLN A CA 15
ATOM 24249 C C . GLN A 1 56 ? -3.370 -7.361 11.426 1.00 0.00 56 GLN A C 15
ATOM 24250 O O . GLN A 1 56 ? -2.742 -6.652 12.212 1.00 0.00 56 GLN A O 15
ATOM 24264 N N . VAL A 1 57 ? -4.127 -6.866 10.452 1.00 0.00 57 VAL A N 15
ATOM 24265 C CA . VAL A 1 57 ? -4.266 -5.429 10.247 1.00 0.00 57 VAL A CA 15
ATOM 24266 C C . VAL A 1 57 ? -5.521 -4.896 10.929 1.00 0.00 57 VAL A C 15
ATOM 24267 O O . VAL A 1 57 ? -6.620 -5.410 10.720 1.00 0.00 57 VAL A O 15
ATOM 24280 N N . ALA A 1 58 ? -5.351 -3.861 11.745 1.00 0.00 58 ALA A N 15
ATOM 24281 C CA . ALA A 1 58 ? -6.470 -3.256 12.456 1.00 0.00 58 ALA A CA 15
ATOM 24282 C C . ALA A 1 58 ? -7.510 -2.713 11.482 1.00 0.00 58 ALA A C 15
ATOM 24283 O O . ALA A 1 58 ? -7.189 -2.251 10.387 1.00 0.00 58 ALA A O 15
ATOM 24290 N N . PRO A 1 59 ? -8.787 -2.769 11.887 1.00 0.00 59 PRO A N 15
ATOM 24291 C CA . PRO A 1 59 ? -9.901 -2.287 11.064 1.00 0.00 59 PRO A CA 15
ATOM 24292 C C . PRO A 1 59 ? -9.907 -0.768 10.930 1.00 0.00 59 PRO A C 15
ATOM 24293 O O . PRO A 1 59 ? -10.168 -0.232 9.854 1.00 0.00 59 PRO A O 15
ATOM 24304 N N . ALA A 1 60 ? -9.618 -0.080 12.030 1.00 0.00 60 ALA A N 15
ATOM 24305 C CA . ALA A 1 60 ? -9.589 1.377 12.034 1.00 0.00 60 ALA A CA 15
ATOM 24306 C C . ALA A 1 60 ? -8.705 1.911 10.912 1.00 0.00 60 ALA A C 15
ATOM 24307 O O . ALA A 1 60 ? -9.087 2.835 10.192 1.00 0.00 60 ALA A O 15
ATOM 24314 N N . THR A 1 61 ? -7.520 1.325 10.767 1.00 0.00 61 THR A N 15
ATOM 24315 C CA . THR A 1 61 ? -6.582 1.743 9.734 1.00 0.00 61 THR A CA 15
ATOM 24316 C C . THR A 1 61 ? -7.190 1.592 8.344 1.00 0.00 61 THR A C 15
ATOM 24317 O O . THR A 1 61 ? -7.002 2.445 7.477 1.00 0.00 61 THR A O 15
ATOM 24328 N N . LYS A 1 62 ? -7.921 0.502 8.139 1.00 0.00 62 LYS A N 15
ATOM 24329 C CA . LYS A 1 62 ? -8.560 0.239 6.855 1.00 0.00 62 LYS A CA 15
ATOM 24330 C C . LYS A 1 62 ? -9.721 1.200 6.618 1.00 0.00 62 LYS A C 15
ATOM 24331 O O . LYS A 1 62 ? -10.187 1.359 5.490 1.00 0.00 62 LYS A O 15
ATOM 24350 N N . ARG A 1 63 ? -10.183 1.838 7.689 1.00 0.00 63 ARG A N 15
ATOM 24351 C CA . ARG A 1 63 ? -11.289 2.783 7.597 1.00 0.00 63 ARG A CA 15
ATOM 24352 C C . ARG A 1 63 ? -10.777 4.197 7.339 1.00 0.00 63 ARG A C 15
ATOM 24353 O O . ARG A 1 63 ? -11.480 5.029 6.764 1.00 0.00 63 ARG A O 15
ATOM 24374 N N . LEU A 1 64 ? -9.548 4.462 7.767 1.00 0.00 64 LEU A N 15
ATOM 24375 C CA . LEU A 1 64 ? -8.940 5.776 7.583 1.00 0.00 64 LEU A CA 15
ATOM 24376 C C . LEU A 1 64 ? -8.243 5.869 6.230 1.00 0.00 64 LEU A C 15
ATOM 24377 O O . LEU A 1 64 ? -8.271 6.912 5.576 1.00 0.00 64 LEU A O 15
ATOM 24393 N N . PHE A 1 65 ? -7.621 4.771 5.814 1.00 0.00 65 PHE A N 15
ATOM 24394 C CA . PHE A 1 65 ? -6.918 4.728 4.537 1.00 0.00 65 PHE A CA 15
ATOM 24395 C C . PHE A 1 65 ? -7.595 3.754 3.576 1.00 0.00 65 PHE A C 15
ATOM 24396 O O . PHE A 1 65 ? -7.824 2.593 3.912 1.00 0.00 65 PHE A O 15
ATOM 24413 N N . ALA A 1 66 ? -7.913 4.238 2.380 1.00 0.00 66 ALA A N 15
ATOM 24414 C CA . ALA A 1 66 ? -8.561 3.411 1.369 1.00 0.00 66 ALA A CA 15
ATOM 24415 C C . ALA A 1 66 ? -7.554 2.911 0.340 1.00 0.00 66 ALA A C 15
ATOM 24416 O O . ALA A 1 66 ? -6.989 3.695 -0.423 1.00 0.00 66 ALA A O 15
ATOM 24423 N N . LEU A 1 67 ? -7.333 1.601 0.323 1.00 0.00 67 LEU A N 15
ATOM 24424 C CA . LEU A 1 67 ? -6.393 0.995 -0.613 1.00 0.00 67 LEU A CA 15
ATOM 24425 C C . LEU A 1 67 ? -7.130 0.302 -1.754 1.00 0.00 67 LEU A C 15
ATOM 24426 O O . LEU A 1 67 ? -8.176 -0.312 -1.547 1.00 0.00 67 LEU A O 15
ATOM 24442 N N . ASN A 1 68 ? -6.577 0.403 -2.958 1.00 0.00 68 ASN A N 15
ATOM 24443 C CA . ASN A 1 68 ? -7.181 -0.216 -4.132 1.00 0.00 68 ASN A CA 15
ATOM 24444 C C . ASN A 1 68 ? -6.518 -1.554 -4.444 1.00 0.00 68 ASN A C 15
ATOM 24445 O O . ASN A 1 68 ? -5.332 -1.746 -4.181 1.00 0.00 68 ASN A O 15
ATOM 24456 N N . ASN A 1 69 ? -7.293 -2.475 -5.006 1.00 0.00 69 ASN A N 15
ATOM 24457 C CA . ASN A 1 69 ? -6.781 -3.796 -5.355 1.00 0.00 69 ASN A CA 15
ATOM 24458 C C . ASN A 1 69 ? -6.568 -3.917 -6.860 1.00 0.00 69 ASN A C 15
ATOM 24459 O O . ASN A 1 69 ? -6.266 -4.996 -7.372 1.00 0.00 69 ASN A O 15
ATOM 24470 N N . THR A 1 70 ? -6.726 -2.802 -7.567 1.00 0.00 70 THR A N 15
ATOM 24471 C CA . THR A 1 70 ? -6.552 -2.783 -9.014 1.00 0.00 70 THR A CA 15
ATOM 24472 C C . THR A 1 70 ? -5.388 -1.884 -9.415 1.00 0.00 70 THR A C 15
ATOM 24473 O O . THR A 1 70 ? -4.766 -2.084 -10.459 1.00 0.00 70 THR A O 15
ATOM 24484 N N . THR A 1 71 ? -5.096 -0.892 -8.579 1.00 0.00 71 THR A N 15
ATOM 24485 C CA . THR A 1 71 ? -4.006 0.037 -8.847 1.00 0.00 71 THR A CA 15
ATOM 24486 C C . THR A 1 71 ? -2.929 -0.054 -7.773 1.00 0.00 71 THR A C 15
ATOM 24487 O O . THR A 1 71 ? -1.774 0.302 -8.006 1.00 0.00 71 THR A O 15
ATOM 24498 N N . GLY A 1 72 ? -3.314 -0.534 -6.594 1.00 0.00 72 GLY A N 15
ATOM 24499 C CA . GLY A 1 72 ? -2.368 -0.664 -5.501 1.00 0.00 72 GLY A CA 15
ATOM 24500 C C . GLY A 1 72 ? -1.993 0.675 -4.896 1.00 0.00 72 GLY A C 15
ATOM 24501 O O . GLY A 1 72 ? -0.853 0.878 -4.478 1.00 0.00 72 GLY A O 15
ATOM 24505 N N . LEU A 1 73 ? -2.954 1.591 -4.851 1.00 0.00 73 LEU A N 15
ATOM 24506 C CA . LEU A 1 73 ? -2.719 2.919 -4.294 1.00 0.00 73 LEU A CA 15
ATOM 24507 C C . LEU A 1 73 ? -3.436 3.084 -2.958 1.00 0.00 73 LEU A C 15
ATOM 24508 O O . LEU A 1 73 ? -4.532 2.558 -2.762 1.00 0.00 73 LEU A O 15
ATOM 24524 N N . ILE A 1 74 ? -2.812 3.819 -2.044 1.00 0.00 74 ILE A N 15
ATOM 24525 C CA . ILE A 1 74 ? -3.393 4.056 -0.729 1.00 0.00 74 ILE A CA 15
ATOM 24526 C C . ILE A 1 74 ? -3.713 5.533 -0.527 1.00 0.00 74 ILE A C 15
ATOM 24527 O O . ILE A 1 74 ? -2.814 6.365 -0.401 1.00 0.00 74 ILE A O 15
ATOM 24543 N N . THR A 1 75 ? -5.003 5.854 -0.496 1.00 0.00 75 THR A N 15
ATOM 24544 C CA . THR A 1 75 ? -5.444 7.231 -0.310 1.00 0.00 75 THR A CA 15
ATOM 24545 C C . THR A 1 75 ? -5.965 7.454 1.105 1.00 0.00 75 THR A C 15
ATOM 24546 O O . THR A 1 75 ? -5.961 6.541 1.931 1.00 0.00 75 THR A O 15
ATOM 24557 N N . VAL A 1 76 ? -6.416 8.674 1.379 1.00 0.00 76 VAL A N 15
ATOM 24558 C CA . VAL A 1 76 ? -6.943 9.017 2.695 1.00 0.00 76 VAL A CA 15
ATOM 24559 C C . VAL A 1 76 ? -8.458 8.854 2.739 1.00 0.00 76 VAL A C 15
ATOM 24560 O O . VAL A 1 76 ? -9.197 9.682 2.207 1.00 0.00 76 VAL A O 15
ATOM 24573 N N . GLN A 1 77 ? -8.913 7.781 3.379 1.00 0.00 77 GLN A N 15
ATOM 24574 C CA . GLN A 1 77 ? -10.342 7.510 3.493 1.00 0.00 77 GLN A CA 15
ATOM 24575 C C . GLN A 1 77 ? -11.035 8.583 4.325 1.00 0.00 77 GLN A C 15
ATOM 24576 O O . GLN A 1 77 ? -12.115 9.056 3.970 1.00 0.00 77 GLN A O 15
ATOM 24590 N N . ARG A 1 78 ? -10.408 8.963 5.433 1.00 0.00 78 ARG A N 15
ATOM 24591 C CA . ARG A 1 78 ? -10.965 9.980 6.317 1.00 0.00 78 ARG A CA 15
ATOM 24592 C C . ARG A 1 78 ? -9.868 10.645 7.141 1.00 0.00 78 ARG A C 15
ATOM 24593 O O . ARG A 1 78 ? -8.729 10.178 7.170 1.00 0.00 78 ARG A O 15
ATOM 24614 N N . SER A 1 79 ? -10.218 11.739 7.811 1.00 0.00 79 SER A N 15
ATOM 24615 C CA . SER A 1 79 ? -9.262 12.471 8.633 1.00 0.00 79 SER A CA 15
ATOM 24616 C C . SER A 1 79 ? -8.553 11.535 9.607 1.00 0.00 79 SER A C 15
ATOM 24617 O O . SER A 1 79 ? -9.175 10.654 10.203 1.00 0.00 79 SER A O 15
ATOM 24625 N N . LEU A 1 80 ? -7.249 11.731 9.763 1.00 0.00 80 LEU A N 15
ATOM 24626 C CA . LEU A 1 80 ? -6.454 10.904 10.665 1.00 0.00 80 LEU A CA 15
ATOM 24627 C C . LEU A 1 80 ? -6.193 11.630 11.981 1.00 0.00 80 LEU A C 15
ATOM 24628 O O . LEU A 1 80 ? -5.770 12.787 11.990 1.00 0.00 80 LEU A O 15
ATOM 24644 N N . ASP A 1 81 ? -6.445 10.944 13.090 1.00 0.00 81 ASP A N 15
ATOM 24645 C CA . ASP A 1 81 ? -6.234 11.521 14.412 1.00 0.00 81 ASP A CA 15
ATOM 24646 C C . ASP A 1 81 ? -4.905 11.060 15.001 1.00 0.00 81 ASP A C 15
ATOM 24647 O O . ASP A 1 81 ? -4.645 9.862 15.110 1.00 0.00 81 ASP A O 15
ATOM 24656 N N . ARG A 1 82 ? -4.066 12.020 15.378 1.00 0.00 82 ARG A N 15
ATOM 24657 C CA . ARG A 1 82 ? -2.762 11.712 15.953 1.00 0.00 82 ARG A CA 15
ATOM 24658 C C . ARG A 1 82 ? -2.885 11.402 17.442 1.00 0.00 82 ARG A C 15
ATOM 24659 O O . ARG A 1 82 ? -2.040 10.714 18.014 1.00 0.00 82 ARG A O 15
ATOM 24680 N N . GLU A 1 83 ? -3.942 11.915 18.064 1.00 0.00 83 GLU A N 15
ATOM 24681 C CA . GLU A 1 83 ? -4.174 11.693 19.486 1.00 0.00 83 GLU A CA 15
ATOM 24682 C C . GLU A 1 83 ? -4.413 10.214 19.774 1.00 0.00 83 GLU A C 15
ATOM 24683 O O . GLU A 1 83 ? -4.417 9.789 20.929 1.00 0.00 83 GLU A O 15
ATOM 24695 N N . GLU A 1 84 ? -4.613 9.435 18.715 1.00 0.00 84 GLU A N 15
ATOM 24696 C CA . GLU A 1 84 ? -4.854 8.004 18.855 1.00 0.00 84 GLU A CA 15
ATOM 24697 C C . GLU A 1 84 ? -3.750 7.197 18.177 1.00 0.00 84 GLU A C 15
ATOM 24698 O O . GLU A 1 84 ? -3.128 6.332 18.795 1.00 0.00 84 GLU A O 15
ATOM 24710 N N . THR A 1 85 ? -3.512 7.486 16.902 1.00 0.00 85 THR A N 15
ATOM 24711 C CA . THR A 1 85 ? -2.486 6.788 16.139 1.00 0.00 85 THR A CA 15
ATOM 24712 C C . THR A 1 85 ? -1.591 7.771 15.392 1.00 0.00 85 THR A C 15
ATOM 24713 O O . THR A 1 85 ? -1.890 8.163 14.264 1.00 0.00 85 THR A O 15
ATOM 24724 N N . ALA A 1 86 ? -0.493 8.165 16.028 1.00 0.00 86 ALA A N 15
ATOM 24725 C CA . ALA A 1 86 ? 0.446 9.100 15.421 1.00 0.00 86 ALA A CA 15
ATOM 24726 C C . ALA A 1 86 ? 1.097 8.499 14.180 1.00 0.00 86 ALA A C 15
ATOM 24727 O O . ALA A 1 86 ? 1.478 9.219 13.257 1.00 0.00 86 ALA A O 15
ATOM 24734 N N . IL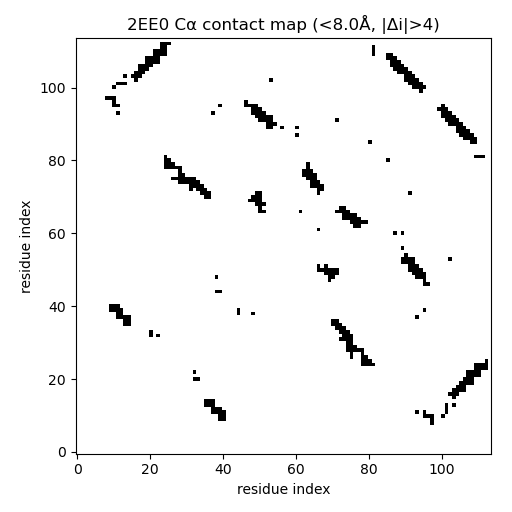E A 1 87 ? 1.221 7.176 14.166 1.00 0.00 87 ILE A N 15
ATOM 24735 C CA . ILE A 1 87 ? 1.826 6.478 13.038 1.00 0.00 87 ILE A CA 15
ATOM 24736 C C . ILE A 1 87 ? 0.961 5.305 12.590 1.00 0.00 87 ILE A C 15
ATOM 24737 O O . ILE A 1 87 ? 0.344 4.625 13.411 1.00 0.00 87 ILE A O 15
ATOM 24753 N N . HIS A 1 88 ? 0.922 5.070 11.282 1.00 0.00 88 HIS A N 15
ATOM 24754 C CA . HIS A 1 88 ? 0.135 3.976 10.725 1.00 0.00 88 HIS A CA 15
ATOM 24755 C C . HIS A 1 88 ? 1.034 2.962 10.023 1.00 0.00 88 HIS A C 15
ATOM 24756 O O . HIS A 1 88 ? 1.991 3.331 9.343 1.00 0.00 88 HIS A O 15
ATOM 24771 N N . LYS A 1 89 ? 0.719 1.683 10.194 1.00 0.00 89 LYS A N 15
ATOM 24772 C CA . LYS A 1 89 ? 1.497 0.614 9.578 1.00 0.00 89 LYS A CA 15
ATOM 24773 C C . LYS A 1 89 ? 0.608 -0.283 8.723 1.00 0.00 89 LYS A C 15
ATOM 24774 O O . LYS A 1 89 ? -0.153 -1.098 9.245 1.00 0.00 89 LYS A O 15
ATOM 24793 N N . VAL A 1 90 ? 0.711 -0.129 7.407 1.00 0.00 90 VAL A N 15
ATOM 24794 C CA . VAL A 1 90 ? -0.082 -0.927 6.480 1.00 0.00 90 VAL A CA 15
ATOM 24795 C C . VAL A 1 90 ? 0.811 -1.776 5.582 1.00 0.00 90 VAL A C 15
ATOM 24796 O O . VAL A 1 90 ? 1.631 -1.251 4.828 1.00 0.00 90 VAL A O 15
ATOM 24809 N N . THR A 1 91 ? 0.647 -3.092 5.668 1.00 0.00 91 THR A N 15
ATOM 24810 C CA . THR A 1 91 ? 1.439 -4.015 4.864 1.00 0.00 91 THR A CA 15
ATOM 24811 C C . THR A 1 91 ? 0.705 -4.398 3.584 1.00 0.00 91 THR A C 15
ATOM 24812 O O . THR A 1 91 ? -0.377 -4.983 3.627 1.00 0.00 91 THR A O 15
ATOM 24823 N N . VAL A 1 92 ? 1.302 -4.064 2.443 1.00 0.00 92 VAL A N 15
ATOM 24824 C CA . VAL A 1 92 ? 0.706 -4.374 1.150 1.00 0.00 92 VAL A CA 15
ATOM 24825 C C . VAL A 1 92 ? 1.331 -5.625 0.542 1.00 0.00 92 VAL A C 15
ATOM 24826 O O . VAL A 1 92 ? 2.551 -5.797 0.566 1.00 0.00 92 VAL A O 15
ATOM 24839 N N . LEU A 1 93 ? 0.489 -6.496 -0.003 1.00 0.00 93 LEU A N 15
ATOM 24840 C CA . LEU A 1 93 ? 0.959 -7.732 -0.619 1.00 0.00 93 LEU A CA 15
ATOM 24841 C C . LEU A 1 93 ? 0.671 -7.738 -2.116 1.00 0.00 93 LEU A C 15
ATOM 24842 O O . LEU A 1 93 ? -0.446 -7.453 -2.545 1.00 0.00 93 LEU A O 15
ATOM 24858 N N . ALA A 1 94 ? 1.688 -8.067 -2.907 1.00 0.00 94 ALA A N 15
ATOM 24859 C CA . ALA A 1 94 ? 1.543 -8.115 -4.357 1.00 0.00 94 ALA A CA 15
ATOM 24860 C C . ALA A 1 94 ? 1.681 -9.542 -4.876 1.00 0.00 94 ALA A C 15
ATOM 24861 O O . ALA A 1 94 ? 2.773 -10.109 -4.877 1.00 0.00 94 ALA A O 15
ATOM 24868 N N . SER A 1 95 ? 0.566 -10.117 -5.316 1.00 0.00 95 SER A N 15
ATOM 24869 C CA . SER A 1 95 ? 0.562 -11.480 -5.834 1.00 0.00 95 SER A CA 15
ATOM 24870 C C . SER A 1 95 ? 0.473 -11.483 -7.357 1.00 0.00 95 SER A C 15
ATOM 24871 O O . SER A 1 95 ? -0.481 -10.962 -7.935 1.00 0.00 95 SER A O 15
ATOM 24879 N N . ASP A 1 96 ? 1.475 -12.073 -8.000 1.00 0.00 96 ASP A N 15
ATOM 24880 C CA . ASP A 1 96 ? 1.511 -12.145 -9.456 1.00 0.00 96 ASP A CA 15
ATOM 24881 C C . ASP A 1 96 ? 0.865 -13.435 -9.952 1.00 0.00 96 ASP A C 15
ATOM 24882 O O . ASP A 1 96 ? -0.078 -13.406 -10.742 1.00 0.00 96 ASP A O 15
ATOM 24891 N N . GLY A 1 97 ? 1.382 -14.568 -9.484 1.00 0.00 97 GLY A N 15
ATOM 24892 C CA . GLY A 1 97 ? 0.845 -15.853 -9.892 1.00 0.00 97 GLY A CA 15
ATOM 24893 C C . GLY A 1 97 ? 1.846 -16.979 -9.726 1.00 0.00 97 GLY A C 15
ATOM 24894 O O . GLY A 1 97 ? 3.054 -16.764 -9.826 1.00 0.00 97 GLY A O 15
ATOM 24898 N N . SER A 1 98 ? 1.343 -18.182 -9.469 1.00 0.00 98 SER A N 15
ATOM 24899 C CA . SER A 1 98 ? 2.202 -19.346 -9.283 1.00 0.00 98 SER A CA 15
ATOM 24900 C C . SER A 1 98 ? 3.421 -18.991 -8.437 1.00 0.00 98 SER A C 15
ATOM 24901 O O . SER A 1 98 ? 4.486 -19.592 -8.580 1.00 0.00 98 SER A O 15
ATOM 24909 N N . SER A 1 99 ? 3.257 -18.009 -7.556 1.00 0.00 99 SER A N 15
ATOM 24910 C CA . SER A 1 99 ? 4.345 -17.570 -6.689 1.00 0.00 99 SER A CA 15
ATOM 24911 C C . SER A 1 99 ? 3.803 -16.827 -5.472 1.00 0.00 99 SER A C 15
ATOM 24912 O O . SER A 1 99 ? 2.742 -16.205 -5.530 1.00 0.00 99 SER A O 15
ATOM 24920 N N . THR A 1 100 ? 4.539 -16.898 -4.367 1.00 0.00 100 THR A N 15
ATOM 24921 C CA . THR A 1 100 ? 4.134 -16.234 -3.135 1.00 0.00 100 THR A CA 15
ATOM 24922 C C . THR A 1 100 ? 4.228 -14.719 -3.270 1.00 0.00 100 THR A C 15
ATOM 24923 O O . THR A 1 100 ? 5.136 -14.183 -3.906 1.00 0.00 100 THR A O 15
ATOM 24934 N N . PRO A 1 101 ? 3.268 -14.009 -2.658 1.00 0.00 101 PRO A N 15
ATOM 24935 C CA . PRO A 1 101 ? 3.222 -12.544 -2.695 1.00 0.00 101 PRO A CA 15
ATOM 24936 C C . PRO A 1 101 ? 4.346 -11.908 -1.884 1.00 0.00 101 PRO A C 15
ATOM 24937 O O . PRO A 1 101 ? 4.898 -12.530 -0.977 1.00 0.00 101 PRO A O 15
ATOM 24948 N N . ALA A 1 102 ? 4.679 -10.665 -2.217 1.00 0.00 102 ALA A N 15
ATOM 24949 C CA . ALA A 1 102 ? 5.735 -9.944 -1.518 1.00 0.00 102 ALA A CA 15
ATOM 24950 C C . ALA A 1 102 ? 5.185 -9.209 -0.301 1.00 0.00 102 ALA A C 15
ATOM 24951 O O . ALA A 1 102 ? 3.974 -9.158 -0.089 1.00 0.00 102 ALA A O 15
ATOM 24958 N N . ARG A 1 103 ? 6.084 -8.640 0.497 1.00 0.00 103 ARG A N 15
ATOM 24959 C CA . ARG A 1 103 ? 5.688 -7.908 1.694 1.00 0.00 103 ARG A CA 15
ATOM 24960 C C . ARG A 1 103 ? 6.226 -6.481 1.662 1.00 0.00 103 ARG A C 15
ATOM 24961 O O . ARG A 1 103 ? 7.437 -6.264 1.642 1.00 0.00 103 ARG A O 15
ATOM 24982 N N . ALA A 1 104 ? 5.317 -5.512 1.657 1.00 0.00 104 ALA A N 15
ATOM 24983 C CA . ALA A 1 104 ? 5.700 -4.105 1.628 1.00 0.00 104 ALA A CA 15
ATOM 24984 C C . ALA A 1 104 ? 5.176 -3.369 2.857 1.00 0.00 104 ALA A C 15
ATOM 24985 O O . ALA A 1 104 ? 3.972 -3.343 3.113 1.00 0.00 104 ALA A O 15
ATOM 24992 N N . THR A 1 105 ? 6.089 -2.771 3.616 1.00 0.00 105 THR A N 15
ATOM 24993 C CA . THR A 1 105 ? 5.720 -2.036 4.819 1.00 0.00 105 THR A CA 15
ATOM 24994 C C . THR A 1 105 ? 5.687 -0.534 4.558 1.00 0.00 105 THR A C 15
ATOM 24995 O O . THR A 1 105 ? 6.712 0.077 4.258 1.00 0.00 105 THR A O 15
ATOM 25006 N N . VAL A 1 106 ? 4.501 0.056 4.673 1.00 0.00 106 VAL A N 15
ATOM 25007 C CA . VAL A 1 106 ? 4.335 1.487 4.451 1.00 0.00 106 VAL A CA 15
ATOM 25008 C C . VAL A 1 106 ? 4.225 2.239 5.772 1.00 0.00 106 VAL A C 15
ATOM 25009 O O . VAL A 1 106 ? 3.292 2.025 6.547 1.00 0.00 106 VAL A O 15
ATOM 25022 N N . THR A 1 107 ? 5.185 3.123 6.025 1.00 0.00 107 THR A N 15
ATOM 25023 C CA . THR A 1 107 ? 5.198 3.908 7.253 1.00 0.00 107 THR A CA 15
ATOM 25024 C C . THR A 1 107 ? 4.624 5.301 7.022 1.00 0.00 107 THR A C 15
ATOM 25025 O O . THR A 1 107 ? 5.267 6.153 6.409 1.00 0.00 107 THR A O 15
ATOM 25036 N N . ILE A 1 108 ? 3.411 5.525 7.516 1.00 0.00 108 ILE A N 15
ATOM 25037 C CA . ILE A 1 108 ? 2.751 6.816 7.364 1.00 0.00 108 ILE A CA 15
ATOM 25038 C C . ILE A 1 108 ? 2.830 7.628 8.652 1.00 0.00 108 ILE A C 15
ATOM 25039 O O . ILE A 1 108 ? 2.153 7.323 9.633 1.00 0.00 108 ILE A O 15
ATOM 25055 N N . ASN A 1 109 ? 3.660 8.666 8.641 1.00 0.00 109 ASN A N 15
ATOM 25056 C CA . ASN A 1 109 ? 3.827 9.524 9.808 1.00 0.00 109 ASN A CA 15
ATOM 25057 C C . ASN A 1 109 ? 2.827 10.677 9.783 1.00 0.00 109 ASN A C 15
ATOM 25058 O O . ASN A 1 109 ? 2.639 11.327 8.755 1.00 0.00 109 ASN A O 15
ATOM 25069 N N . VAL A 1 110 ? 2.190 10.925 10.923 1.00 0.00 110 VAL A N 15
ATOM 25070 C CA . VAL A 1 110 ? 1.210 11.999 11.033 1.00 0.00 110 VAL A CA 15
ATOM 25071 C C . VAL A 1 110 ? 1.840 13.258 11.620 1.00 0.00 110 VAL A C 15
ATOM 25072 O O . VAL A 1 110 ? 2.092 13.337 12.823 1.00 0.00 110 VAL A O 15
ATOM 25085 N N . THR A 1 111 ? 2.091 14.243 10.763 1.00 0.00 111 THR A N 15
ATOM 25086 C CA . THR A 1 111 ? 2.692 15.498 11.196 1.00 0.00 111 THR A CA 15
ATOM 25087 C C . THR A 1 111 ? 1.623 16.543 11.497 1.00 0.00 111 THR A C 15
ATOM 25088 O O . THR A 1 111 ? 0.487 16.434 11.035 1.00 0.00 111 THR A O 15
ATOM 25099 N N . ASP A 1 112 ? 1.995 17.555 12.273 1.00 0.00 112 ASP A N 15
ATOM 25100 C CA . ASP A 1 112 ? 1.069 18.622 12.634 1.00 0.00 112 ASP A CA 15
ATOM 25101 C C . ASP A 1 112 ? 0.657 19.424 11.404 1.00 0.00 112 ASP A C 15
ATOM 25102 O O . ASP A 1 112 ? 1.246 19.283 10.332 1.00 0.00 112 ASP A O 15
ATOM 25111 N N . VAL A 1 113 ? -0.360 20.265 11.565 1.00 0.00 113 VAL A N 15
ATOM 25112 C CA . VAL A 1 113 ? -0.852 21.090 10.468 1.00 0.00 113 VAL A CA 15
ATOM 25113 C C . VAL A 1 113 ? -0.805 22.570 10.829 1.00 0.00 113 VAL A C 15
ATOM 25114 O O . VAL A 1 113 ? -0.568 23.421 9.973 1.00 0.00 113 VAL A O 15
ATOM 25127 N N . ASN A 1 114 ? -1.032 22.870 12.104 1.00 0.00 114 ASN A N 15
ATOM 25128 C CA . ASN A 1 114 ? -1.016 24.248 12.579 1.00 0.00 114 ASN A CA 15
ATOM 25129 C C . ASN A 1 114 ? 0.252 24.534 13.378 1.00 0.00 114 ASN A C 15
ATOM 25130 O O . ASN A 1 114 ? 0.501 23.911 14.410 1.00 0.00 114 ASN A O 15
ATOM 25141 N N . GLY A 1 1 ? 9.899 -15.179 -36.224 1.00 0.00 1 GLY A N 16
ATOM 25142 C CA . GLY A 1 1 ? 10.439 -14.415 -35.115 1.00 0.00 1 GLY A CA 16
ATOM 25143 C C . GLY A 1 1 ? 10.115 -15.036 -33.771 1.00 0.00 1 GLY A C 16
ATOM 25144 O O . GLY A 1 1 ? 9.032 -14.821 -33.225 1.00 0.00 1 GLY A O 16
ATOM 25148 N N . SER A 1 2 ? 11.054 -15.809 -33.236 1.00 0.00 2 SER A N 16
ATOM 25149 C CA . SER A 1 2 ? 10.861 -16.468 -31.949 1.00 0.00 2 SER A CA 16
ATOM 25150 C C . SER A 1 2 ? 11.337 -15.577 -30.806 1.00 0.00 2 SER A C 16
ATOM 25151 O O . SER A 1 2 ? 12.479 -15.680 -30.358 1.00 0.00 2 SER A O 16
ATOM 25159 N N . SER A 1 3 ? 10.452 -14.702 -30.338 1.00 0.00 3 SER A N 16
ATOM 25160 C CA . SER A 1 3 ? 10.781 -13.789 -29.250 1.00 0.00 3 SER A CA 16
ATOM 25161 C C . SER A 1 3 ? 10.011 -14.153 -27.984 1.00 0.00 3 SER A C 16
ATOM 25162 O O . SER A 1 3 ? 9.130 -15.012 -28.005 1.00 0.00 3 SER A O 16
ATOM 25170 N N . GLY A 1 4 ? 10.351 -13.493 -26.881 1.00 0.00 4 GLY A N 16
ATOM 25171 C CA . GLY A 1 4 ? 9.683 -13.760 -25.621 1.00 0.00 4 GLY A CA 16
ATOM 25172 C C . GLY A 1 4 ? 10.641 -13.767 -24.447 1.00 0.00 4 GLY A C 16
ATOM 25173 O O . GLY A 1 4 ? 10.986 -14.827 -23.925 1.00 0.00 4 GLY A O 16
ATOM 25177 N N . SER A 1 5 ? 11.074 -12.581 -24.030 1.00 0.00 5 SER A N 16
ATOM 25178 C CA . SER A 1 5 ? 12.003 -12.455 -22.914 1.00 0.00 5 SER A CA 16
ATOM 25179 C C . SER A 1 5 ? 11.567 -13.330 -21.743 1.00 0.00 5 SER A C 16
ATOM 25180 O O . SER A 1 5 ? 10.443 -13.831 -21.713 1.00 0.00 5 SER A O 16
ATOM 25188 N N . SER A 1 6 ? 12.465 -13.509 -20.779 1.00 0.00 6 SER A N 16
ATOM 25189 C CA . SER A 1 6 ? 12.175 -14.326 -19.606 1.00 0.00 6 SER A CA 16
ATOM 25190 C C . SER A 1 6 ? 13.278 -14.187 -18.561 1.00 0.00 6 SER A C 16
ATOM 25191 O O . SER A 1 6 ? 14.464 -14.259 -18.881 1.00 0.00 6 SER A O 16
ATOM 25199 N N . GLY A 1 7 ? 12.877 -13.988 -17.309 1.00 0.00 7 GLY A N 16
ATOM 25200 C CA . GLY A 1 7 ? 13.842 -13.842 -16.236 1.00 0.00 7 GLY A CA 16
ATOM 25201 C C . GLY A 1 7 ? 14.078 -15.140 -15.488 1.00 0.00 7 GLY A C 16
ATOM 25202 O O . GLY A 1 7 ? 13.553 -16.186 -15.866 1.00 0.00 7 GLY A O 16
ATOM 25206 N N . ASN A 1 8 ? 14.873 -15.072 -14.425 1.00 0.00 8 ASN A N 16
ATOM 25207 C CA . ASN A 1 8 ? 15.180 -16.251 -13.623 1.00 0.00 8 ASN A CA 16
ATOM 25208 C C . ASN A 1 8 ? 14.159 -16.428 -12.503 1.00 0.00 8 ASN A C 16
ATOM 25209 O O . ASN A 1 8 ? 13.586 -17.504 -12.335 1.00 0.00 8 ASN A O 16
ATOM 25220 N N . ASP A 1 9 ? 13.938 -15.364 -11.739 1.00 0.00 9 ASP A N 16
ATOM 25221 C CA . ASP A 1 9 ? 12.985 -15.400 -10.635 1.00 0.00 9 ASP A CA 16
ATOM 25222 C C . ASP A 1 9 ? 11.713 -14.637 -10.990 1.00 0.00 9 ASP A C 16
ATOM 25223 O O . ASP A 1 9 ? 11.764 -13.468 -11.369 1.00 0.00 9 ASP A O 16
ATOM 25232 N N . ASN A 1 10 ? 10.572 -15.308 -10.865 1.00 0.00 10 ASN A N 16
ATOM 25233 C CA . ASN A 1 10 ? 9.286 -14.694 -11.174 1.00 0.00 10 ASN A CA 16
ATOM 25234 C C . ASN A 1 10 ? 8.543 -14.314 -9.897 1.00 0.00 10 ASN A C 16
ATOM 25235 O O . ASN A 1 10 ? 7.785 -15.113 -9.347 1.00 0.00 10 ASN A O 16
ATOM 25246 N N . ARG A 1 11 ? 8.767 -13.090 -9.430 1.00 0.00 11 ARG A N 16
ATOM 25247 C CA . ARG A 1 11 ? 8.120 -12.605 -8.218 1.00 0.00 11 ARG A CA 16
ATOM 25248 C C . ARG A 1 11 ? 7.759 -11.128 -8.348 1.00 0.00 11 ARG A C 16
ATOM 25249 O O . ARG A 1 11 ? 8.490 -10.335 -8.942 1.00 0.00 11 ARG A O 16
ATOM 25270 N N . PRO A 1 12 ? 6.605 -10.747 -7.779 1.00 0.00 12 PRO A N 16
ATOM 25271 C CA . PRO A 1 12 ? 6.122 -9.364 -7.818 1.00 0.00 12 PRO A CA 16
ATOM 25272 C C . PRO A 1 12 ? 6.967 -8.430 -6.958 1.00 0.00 12 PRO A C 16
ATOM 25273 O O . PRO A 1 12 ? 6.650 -8.185 -5.794 1.00 0.00 12 PRO A O 16
ATOM 25284 N N . VAL A 1 13 ? 8.044 -7.911 -7.539 1.00 0.00 13 VAL A N 16
ATOM 25285 C CA . VAL A 1 13 ? 8.934 -7.002 -6.826 1.00 0.00 13 VAL A CA 16
ATOM 25286 C C . VAL A 1 13 ? 8.290 -5.632 -6.644 1.00 0.00 13 VAL A C 16
ATOM 25287 O O . VAL A 1 13 ? 7.632 -5.119 -7.549 1.00 0.00 13 VAL A O 16
ATOM 25300 N N . PHE A 1 14 ? 8.485 -5.045 -5.468 1.00 0.00 14 PHE A N 16
ATOM 25301 C CA . PHE A 1 14 ? 7.923 -3.733 -5.167 1.00 0.00 14 PHE A CA 16
ATOM 25302 C C . PHE A 1 14 ? 8.943 -2.630 -5.433 1.00 0.00 14 PHE A C 16
ATOM 25303 O O . PHE A 1 14 ? 10.150 -2.842 -5.313 1.00 0.00 14 PHE A O 16
ATOM 25320 N N . LYS A 1 15 ? 8.449 -1.451 -5.794 1.00 0.00 15 LYS A N 16
ATOM 25321 C CA . LYS A 1 15 ? 9.315 -0.312 -6.077 1.00 0.00 15 LYS A CA 16
ATOM 25322 C C . LYS A 1 15 ? 10.464 -0.241 -5.076 1.00 0.00 15 LYS A C 16
ATOM 25323 O O . LYS A 1 15 ? 11.633 -0.249 -5.460 1.00 0.00 15 LYS A O 16
ATOM 25342 N N . GLU A 1 16 ? 10.123 -0.174 -3.793 1.00 0.00 16 GLU A N 16
ATOM 25343 C CA . GLU A 1 16 ? 11.127 -0.102 -2.739 1.00 0.00 16 GLU A CA 16
ATOM 25344 C C . GLU A 1 16 ? 10.687 -0.898 -1.513 1.00 0.00 16 GLU A C 16
ATOM 25345 O O . GLU A 1 16 ? 9.540 -1.333 -1.421 1.00 0.00 16 GLU A O 16
ATOM 25357 N N . GLY A 1 17 ? 11.609 -1.084 -0.573 1.00 0.00 17 GLY A N 16
ATOM 25358 C CA . GLY A 1 17 ? 11.298 -1.827 0.634 1.00 0.00 17 GLY A CA 16
ATOM 25359 C C . GLY A 1 17 ? 10.485 -1.014 1.622 1.00 0.00 17 GLY A C 16
ATOM 25360 O O . GLY A 1 17 ? 9.291 -1.253 1.797 1.00 0.00 17 GLY A O 16
ATOM 25364 N N . GLN A 1 18 ? 11.134 -0.051 2.269 1.00 0.00 18 GLN A N 16
ATOM 25365 C CA . GLN A 1 18 ? 10.463 0.798 3.247 1.00 0.00 18 GLN A CA 16
ATOM 25366 C C . GLN A 1 18 ? 10.530 2.264 2.831 1.00 0.00 18 GLN A C 16
ATOM 25367 O O . GLN A 1 18 ? 11.608 2.797 2.572 1.00 0.00 18 GLN A O 16
ATOM 25381 N N . VAL A 1 19 ? 9.370 2.910 2.771 1.00 0.00 19 VAL A N 16
ATOM 25382 C CA . VAL A 1 19 ? 9.297 4.315 2.387 1.00 0.00 19 VAL A CA 16
ATOM 25383 C C . VAL A 1 19 ? 8.510 5.124 3.412 1.00 0.00 19 VAL A C 16
ATOM 25384 O O . VAL A 1 19 ? 7.306 4.931 3.577 1.00 0.00 19 VAL A O 16
ATOM 25397 N N . GLU A 1 20 ? 9.198 6.031 4.098 1.00 0.00 20 GLU A N 16
ATOM 25398 C CA . GLU A 1 20 ? 8.562 6.869 5.107 1.00 0.00 20 GLU A CA 16
ATOM 25399 C C . GLU A 1 20 ? 7.955 8.117 4.474 1.00 0.00 20 GLU A C 16
ATOM 25400 O O . GLU A 1 20 ? 8.595 8.793 3.668 1.00 0.00 20 GLU A O 16
ATOM 25412 N N . VAL A 1 21 ? 6.713 8.417 4.844 1.00 0.00 21 VAL A N 16
ATOM 25413 C CA . VAL A 1 21 ? 6.018 9.584 4.313 1.00 0.00 21 VAL A CA 16
ATOM 25414 C C . VAL A 1 21 ? 5.467 10.454 5.437 1.00 0.00 21 VAL A C 16
ATOM 25415 O O . VAL A 1 21 ? 5.208 9.971 6.540 1.00 0.00 21 VAL A O 16
ATOM 25428 N N . HIS A 1 22 ? 5.290 11.740 5.150 1.00 0.00 22 HIS A N 16
ATOM 25429 C CA . HIS A 1 22 ? 4.769 12.678 6.137 1.00 0.00 22 HIS A CA 16
ATOM 25430 C C . HIS A 1 22 ? 3.465 13.306 5.654 1.00 0.00 22 HIS A C 16
ATOM 25431 O O . HIS A 1 22 ? 3.446 14.029 4.657 1.00 0.00 22 HIS A O 16
ATOM 25446 N N . ILE A 1 23 ? 2.379 13.025 6.366 1.00 0.00 23 ILE A N 16
ATOM 25447 C CA . ILE A 1 23 ? 1.072 13.563 6.009 1.00 0.00 23 ILE A CA 16
ATOM 25448 C C . ILE A 1 23 ? 0.356 14.125 7.232 1.00 0.00 23 ILE A C 16
ATOM 25449 O O . ILE A 1 23 ? 0.357 13.530 8.310 1.00 0.00 23 ILE A O 16
ATOM 25465 N N . PRO A 1 24 ? -0.273 15.297 7.063 1.00 0.00 24 PRO A N 16
ATOM 25466 C CA . PRO A 1 24 ? -1.007 15.964 8.142 1.00 0.00 24 PRO A CA 16
ATOM 25467 C C . PRO A 1 24 ? -2.285 15.222 8.519 1.00 0.00 24 PRO A C 16
ATOM 25468 O O . PRO A 1 24 ? -2.892 14.551 7.686 1.00 0.00 24 PRO A O 16
ATOM 25479 N N . GLU A 1 25 ? -2.687 15.348 9.780 1.00 0.00 25 GLU A N 16
ATOM 25480 C CA . GLU A 1 25 ? -3.893 14.688 10.267 1.00 0.00 25 GLU A CA 16
ATOM 25481 C C . GLU A 1 25 ? -5.132 15.231 9.562 1.00 0.00 25 GLU A C 16
ATOM 25482 O O . GLU A 1 25 ? -6.049 14.481 9.229 1.00 0.00 25 GLU A O 16
ATOM 25494 N N . ASN A 1 26 ? -5.152 16.541 9.338 1.00 0.00 26 ASN A N 16
ATOM 25495 C CA . ASN A 1 26 ? -6.279 17.186 8.674 1.00 0.00 26 ASN A CA 16
ATOM 25496 C C . ASN A 1 26 ? -6.126 17.122 7.157 1.00 0.00 26 ASN A C 16
ATOM 25497 O O . ASN A 1 26 ? -6.732 17.906 6.428 1.00 0.00 26 ASN A O 16
ATOM 25508 N N . ALA A 1 27 ? -5.312 16.181 6.689 1.00 0.00 27 ALA A N 16
ATOM 25509 C CA . ALA A 1 27 ? -5.082 16.012 5.260 1.00 0.00 27 ALA A CA 16
ATOM 25510 C C . ALA A 1 27 ? -6.399 15.932 4.497 1.00 0.00 27 ALA A C 16
ATOM 25511 O O . ALA A 1 27 ? -7.381 15.355 4.964 1.00 0.00 27 ALA A O 16
ATOM 25518 N N . PRO A 1 28 ? -6.424 16.526 3.294 1.00 0.00 28 PRO A N 16
ATOM 25519 C CA . PRO A 1 28 ? -7.616 16.536 2.441 1.00 0.00 28 PRO A CA 16
ATOM 25520 C C . PRO A 1 28 ? -7.936 15.156 1.876 1.00 0.00 28 PRO A C 16
ATOM 25521 O O . PRO A 1 28 ? -7.046 14.441 1.415 1.00 0.00 28 PRO A O 16
ATOM 25532 N N . VAL A 1 29 ? -9.213 14.787 1.913 1.00 0.00 29 VAL A N 16
ATOM 25533 C CA . VAL A 1 29 ? -9.650 13.494 1.403 1.00 0.00 29 VAL A CA 16
ATOM 25534 C C . VAL A 1 29 ? -9.330 13.351 -0.081 1.00 0.00 29 VAL A C 16
ATOM 25535 O O . VAL A 1 29 ? -9.762 14.160 -0.900 1.00 0.00 29 VAL A O 16
ATOM 25548 N N . GLY A 1 30 ? -8.569 12.314 -0.420 1.00 0.00 30 GLY A N 16
ATOM 25549 C CA . GLY A 1 30 ? -8.204 12.083 -1.805 1.00 0.00 30 GLY A CA 16
ATOM 25550 C C . GLY A 1 30 ? -6.727 12.309 -2.060 1.00 0.00 30 GLY A C 16
ATOM 25551 O O . GLY A 1 30 ? -6.301 12.447 -3.208 1.00 0.00 30 GLY A O 16
ATOM 25555 N N . THR A 1 31 ? -5.942 12.349 -0.988 1.00 0.00 31 THR A N 16
ATOM 25556 C CA . THR A 1 31 ? -4.505 12.563 -1.101 1.00 0.00 31 THR A CA 16
ATOM 25557 C C . THR A 1 31 ? -3.760 11.238 -1.219 1.00 0.00 31 THR A C 16
ATOM 25558 O O . THR A 1 31 ? -3.721 10.450 -0.274 1.00 0.00 31 THR A O 16
ATOM 25569 N N . SER A 1 32 ? -3.168 10.999 -2.385 1.00 0.00 32 SER A N 16
ATOM 25570 C CA . SER A 1 32 ? -2.426 9.768 -2.628 1.00 0.00 32 SER A CA 16
ATOM 25571 C C . SER A 1 32 ? -1.189 9.694 -1.737 1.00 0.00 32 SER A C 16
ATOM 25572 O O . SER A 1 32 ? -0.215 10.417 -1.947 1.00 0.00 32 SER A O 16
ATOM 25580 N N . VAL A 1 33 ? -1.236 8.815 -0.741 1.00 0.00 33 VAL A N 16
ATOM 25581 C CA . VAL A 1 33 ? -0.120 8.645 0.182 1.00 0.00 33 VAL A CA 16
ATOM 25582 C C . VAL A 1 33 ? 0.994 7.818 -0.449 1.00 0.00 33 VAL A C 16
ATOM 25583 O O . VAL A 1 33 ? 2.124 8.286 -0.592 1.00 0.00 33 VAL A O 16
ATOM 25596 N N . ILE A 1 34 ? 0.668 6.586 -0.826 1.00 0.00 34 ILE A N 16
ATOM 25597 C CA . ILE A 1 34 ? 1.641 5.694 -1.443 1.00 0.00 34 ILE A CA 16
ATOM 25598 C C . ILE A 1 34 ? 1.004 4.874 -2.560 1.00 0.00 34 ILE A C 16
ATOM 25599 O O . ILE A 1 34 ? -0.154 4.470 -2.463 1.00 0.00 34 ILE A O 16
ATOM 25615 N N . GLN A 1 35 ? 1.770 4.632 -3.619 1.00 0.00 35 GLN A N 16
ATOM 25616 C CA . GLN A 1 35 ? 1.280 3.859 -4.755 1.00 0.00 35 GLN A CA 16
ATOM 25617 C C . GLN A 1 35 ? 2.194 2.673 -5.041 1.00 0.00 35 GLN A C 16
ATOM 25618 O O . GLN A 1 35 ? 3.251 2.824 -5.656 1.00 0.00 35 GLN A O 16
ATOM 25632 N N . LEU A 1 36 ? 1.783 1.492 -4.592 1.00 0.00 36 LEU A N 16
ATOM 25633 C CA . LEU A 1 36 ? 2.566 0.279 -4.799 1.00 0.00 36 LEU A CA 16
ATOM 25634 C C . LEU A 1 36 ? 2.534 -0.145 -6.264 1.00 0.00 36 LEU A C 16
ATOM 25635 O O . LEU A 1 36 ? 1.490 -0.540 -6.784 1.00 0.00 36 LEU A O 16
ATOM 25651 N N . HIS A 1 37 ? 3.685 -0.063 -6.923 1.00 0.00 37 HIS A N 16
ATOM 25652 C CA . HIS A 1 37 ? 3.790 -0.442 -8.328 1.00 0.00 37 HIS A CA 16
ATOM 25653 C C . HIS A 1 37 ? 4.624 -1.709 -8.489 1.00 0.00 37 HIS A C 16
ATOM 25654 O O . HIS A 1 37 ? 5.847 -1.680 -8.354 1.00 0.00 37 HIS A O 16
ATOM 25669 N N . ALA A 1 38 ? 3.954 -2.820 -8.776 1.00 0.00 38 ALA A N 16
ATOM 25670 C CA . ALA A 1 38 ? 4.633 -4.097 -8.956 1.00 0.00 38 ALA A CA 16
ATOM 25671 C C . ALA A 1 38 ? 4.505 -4.590 -10.394 1.00 0.00 38 ALA A C 16
ATOM 25672 O O . ALA A 1 38 ? 3.487 -5.170 -10.775 1.00 0.00 38 ALA A O 16
ATOM 25679 N N . THR A 1 39 ? 5.544 -4.355 -11.190 1.00 0.00 39 THR A N 16
ATOM 25680 C CA . THR A 1 39 ? 5.546 -4.773 -12.586 1.00 0.00 39 THR A CA 16
ATOM 25681 C C . THR A 1 39 ? 6.792 -5.589 -12.914 1.00 0.00 39 THR A C 16
ATOM 25682 O O . THR A 1 39 ? 7.902 -5.230 -12.520 1.00 0.00 39 THR A O 16
ATOM 25693 N N . ASP A 1 40 ? 6.601 -6.686 -13.637 1.00 0.00 40 ASP A N 16
ATOM 25694 C CA . ASP A 1 40 ? 7.710 -7.552 -14.019 1.00 0.00 40 ASP A CA 16
ATOM 25695 C C . ASP A 1 40 ? 8.302 -7.119 -15.357 1.00 0.00 40 ASP A C 16
ATOM 25696 O O . ASP A 1 40 ? 9.508 -6.905 -15.474 1.00 0.00 40 ASP A O 16
ATOM 25705 N N . ALA A 1 41 ? 7.444 -6.993 -16.364 1.00 0.00 41 ALA A N 16
ATOM 25706 C CA . ALA A 1 41 ? 7.881 -6.585 -17.694 1.00 0.00 41 ALA A CA 16
ATOM 25707 C C . ALA A 1 41 ? 7.044 -5.422 -18.214 1.00 0.00 41 ALA A C 16
ATOM 25708 O O . ALA A 1 41 ? 6.602 -5.428 -19.363 1.00 0.00 41 ALA A O 16
ATOM 25715 N N . ASP A 1 42 ? 6.829 -4.426 -17.362 1.00 0.00 42 ASP A N 16
ATOM 25716 C CA . ASP A 1 42 ? 6.044 -3.255 -17.736 1.00 0.00 42 ASP A CA 16
ATOM 25717 C C . ASP A 1 42 ? 4.856 -3.652 -18.606 1.00 0.00 42 ASP A C 16
ATOM 25718 O O . ASP A 1 42 ? 4.495 -2.940 -19.543 1.00 0.00 42 ASP A O 16
ATOM 25727 N N . ILE A 1 43 ? 4.254 -4.794 -18.290 1.00 0.00 43 ILE A N 16
ATOM 25728 C CA . ILE A 1 43 ? 3.106 -5.285 -19.043 1.00 0.00 43 ILE A CA 16
ATOM 25729 C C . ILE A 1 43 ? 1.806 -5.039 -18.287 1.00 0.00 43 ILE A C 16
ATOM 25730 O O . ILE A 1 43 ? 1.468 -5.771 -17.357 1.00 0.00 43 ILE A O 16
ATOM 25746 N N . GLY A 1 44 ? 1.078 -4.003 -18.693 1.00 0.00 44 GLY A N 16
ATOM 25747 C CA . GLY A 1 44 ? -0.179 -3.679 -18.044 1.00 0.00 44 GLY A CA 16
ATOM 25748 C C . GLY A 1 44 ? -1.342 -4.478 -18.600 1.00 0.00 44 GLY A C 16
ATOM 25749 O O . GLY A 1 44 ? -2.197 -4.947 -17.850 1.00 0.00 44 GLY A O 16
ATOM 25753 N N . SER A 1 45 ? -1.374 -4.631 -19.920 1.00 0.00 45 SER A N 16
ATOM 25754 C CA . SER A 1 45 ? -2.443 -5.373 -20.578 1.00 0.00 45 SER A CA 16
ATOM 25755 C C . SER A 1 45 ? -2.902 -6.544 -19.714 1.00 0.00 45 SER A C 16
ATOM 25756 O O . SER A 1 45 ? -4.071 -6.636 -19.344 1.00 0.00 45 SER A O 16
ATOM 25764 N N . ASN A 1 46 ? -1.970 -7.438 -19.398 1.00 0.00 46 ASN A N 16
ATOM 25765 C CA . ASN A 1 46 ? -2.278 -8.605 -18.579 1.00 0.00 46 ASN A CA 16
ATOM 25766 C C . ASN A 1 46 ? -1.413 -8.630 -17.322 1.00 0.00 46 ASN A C 16
ATOM 25767 O O . ASN A 1 46 ? -0.644 -7.705 -17.068 1.00 0.00 46 ASN A O 16
ATOM 25778 N N . ALA A 1 47 ? -1.547 -9.696 -16.540 1.00 0.00 47 ALA A N 16
ATOM 25779 C CA . ALA A 1 47 ? -0.777 -9.844 -15.311 1.00 0.00 47 ALA A CA 16
ATOM 25780 C C . ALA A 1 47 ? -1.237 -8.847 -14.253 1.00 0.00 47 ALA A C 16
ATOM 25781 O O . ALA A 1 47 ? -0.464 -8.458 -13.378 1.00 0.00 47 ALA A O 16
ATOM 25788 N N . GLU A 1 48 ? -2.499 -8.439 -14.339 1.00 0.00 48 GLU A N 16
ATOM 25789 C CA . GLU A 1 48 ? -3.060 -7.486 -13.389 1.00 0.00 48 GLU A CA 16
ATOM 25790 C C . GLU A 1 48 ? -2.959 -8.018 -11.962 1.00 0.00 48 GLU A C 16
ATOM 25791 O O . GLU A 1 48 ? -3.904 -8.612 -11.441 1.00 0.00 48 GLU A O 16
ATOM 25803 N N . ILE A 1 49 ? -1.807 -7.801 -11.336 1.00 0.00 49 ILE A N 16
ATOM 25804 C CA . ILE A 1 49 ? -1.582 -8.258 -9.970 1.00 0.00 49 ILE A CA 16
ATOM 25805 C C . ILE A 1 49 ? -2.582 -7.626 -9.008 1.00 0.00 49 ILE A C 16
ATOM 25806 O O . ILE A 1 49 ? -2.907 -6.444 -9.121 1.00 0.00 49 ILE A O 16
ATOM 25822 N N . ARG A 1 50 ? -3.067 -8.422 -8.060 1.00 0.00 50 ARG A N 16
ATOM 25823 C CA . ARG A 1 50 ? -4.030 -7.941 -7.077 1.00 0.00 50 ARG A CA 16
ATOM 25824 C C . ARG A 1 50 ? -3.337 -7.590 -5.763 1.00 0.00 50 ARG A C 16
ATOM 25825 O O . ARG A 1 50 ? -2.416 -8.284 -5.331 1.00 0.00 50 ARG A O 16
ATOM 25846 N N . TYR A 1 51 ? -3.784 -6.509 -5.134 1.00 0.00 51 TYR A N 16
ATOM 25847 C CA . TYR A 1 51 ? -3.206 -6.065 -3.872 1.00 0.00 51 TYR A CA 16
ATOM 25848 C C . TYR A 1 51 ? -4.236 -6.126 -2.749 1.00 0.00 51 TYR A C 16
ATOM 25849 O O . TYR A 1 51 ? -5.352 -5.624 -2.886 1.00 0.00 51 TYR A O 16
ATOM 25867 N N . ILE A 1 52 ? -3.853 -6.746 -1.637 1.00 0.00 52 ILE A N 16
ATOM 25868 C CA . ILE A 1 52 ? -4.742 -6.873 -0.489 1.00 0.00 52 ILE A CA 16
ATOM 25869 C C . ILE A 1 52 ? -4.044 -6.444 0.797 1.00 0.00 52 ILE A C 16
ATOM 25870 O O . ILE A 1 52 ? -2.827 -6.256 0.822 1.00 0.00 52 ILE A O 16
ATOM 25886 N N . PHE A 1 53 ? -4.821 -6.293 1.864 1.00 0.00 53 PHE A N 16
ATOM 25887 C CA . PHE A 1 53 ? -4.277 -5.887 3.155 1.00 0.00 53 PHE A CA 16
ATOM 25888 C C . PHE A 1 53 ? -3.617 -7.067 3.862 1.00 0.00 53 PHE A C 16
ATOM 25889 O O . PHE A 1 53 ? -4.120 -8.189 3.822 1.00 0.00 53 PHE A O 16
ATOM 25906 N N . GLY A 1 54 ? -2.486 -6.804 4.509 1.00 0.00 54 GLY A N 16
ATOM 25907 C CA . GLY A 1 54 ? -1.774 -7.854 5.215 1.00 0.00 54 GLY A CA 16
ATOM 25908 C C . GLY A 1 54 ? -2.572 -8.416 6.375 1.00 0.00 54 GLY A C 16
ATOM 25909 O O . GLY A 1 54 ? -3.754 -8.109 6.530 1.00 0.00 54 GLY A O 16
ATOM 25913 N N . ALA A 1 55 ? -1.926 -9.243 7.190 1.00 0.00 55 ALA A N 16
ATOM 25914 C CA . ALA A 1 55 ? -2.582 -9.849 8.342 1.00 0.00 55 ALA A CA 16
ATOM 25915 C C . ALA A 1 55 ? -2.295 -9.061 9.615 1.00 0.00 55 ALA A C 16
ATOM 25916 O O . ALA A 1 55 ? -1.302 -8.339 9.698 1.00 0.00 55 ALA A O 16
ATOM 25923 N N . GLN A 1 56 ? -3.170 -9.206 10.605 1.00 0.00 56 GLN A N 16
ATOM 25924 C CA . GLN A 1 56 ? -3.009 -8.506 11.875 1.00 0.00 56 GLN A CA 16
ATOM 25925 C C . GLN A 1 56 ? -3.099 -6.996 11.679 1.00 0.00 56 GLN A C 16
ATOM 25926 O O . GLN A 1 56 ? -2.433 -6.229 12.374 1.00 0.00 56 GLN A O 16
ATOM 25940 N N . VAL A 1 57 ? -3.927 -6.576 10.728 1.00 0.00 57 VAL A N 16
ATOM 25941 C CA . VAL A 1 57 ? -4.105 -5.158 10.441 1.00 0.00 57 VAL A CA 16
ATOM 25942 C C . VAL A 1 57 ? -5.421 -4.643 11.012 1.00 0.00 57 VAL A C 16
ATOM 25943 O O . VAL A 1 57 ? -6.499 -5.064 10.593 1.00 0.00 57 VAL A O 16
ATOM 25956 N N . ALA A 1 58 ? -5.326 -3.727 11.971 1.00 0.00 58 ALA A N 16
ATOM 25957 C CA . ALA A 1 58 ? -6.510 -3.152 12.597 1.00 0.00 58 ALA A CA 16
ATOM 25958 C C . ALA A 1 58 ? -7.483 -2.622 11.550 1.00 0.00 58 ALA A C 16
ATOM 25959 O O . ALA A 1 58 ? -7.109 -2.318 10.417 1.00 0.00 58 ALA A O 16
ATOM 25966 N N . PRO A 1 59 ? -8.763 -2.509 11.934 1.00 0.00 59 PRO A N 16
ATOM 25967 C CA . PRO A 1 59 ? -9.817 -2.015 11.042 1.00 0.00 59 PRO A CA 16
ATOM 25968 C C . PRO A 1 59 ? -9.673 -0.527 10.743 1.00 0.00 59 PRO A C 16
ATOM 25969 O O . PRO A 1 59 ? -9.808 -0.099 9.597 1.00 0.00 59 PRO A O 16
ATOM 25980 N N . ALA A 1 60 ? -9.398 0.257 11.780 1.00 0.00 60 ALA A N 16
ATOM 25981 C CA . ALA A 1 60 ? -9.233 1.697 11.627 1.00 0.00 60 ALA A CA 16
ATOM 25982 C C . ALA A 1 60 ? -8.301 2.022 10.465 1.00 0.00 60 ALA A C 16
ATOM 25983 O O . ALA A 1 60 ? -8.721 2.597 9.460 1.00 0.00 60 ALA A O 16
ATOM 25990 N N . THR A 1 61 ? -7.032 1.652 10.608 1.00 0.00 61 THR A N 16
ATOM 25991 C CA . THR A 1 61 ? -6.040 1.906 9.571 1.00 0.00 61 THR A CA 16
ATOM 25992 C C . THR A 1 61 ? -6.614 1.642 8.184 1.00 0.00 61 THR A C 16
ATOM 25993 O O . THR A 1 61 ? -6.152 2.205 7.192 1.00 0.00 61 THR A O 16
ATOM 26004 N N . LYS A 1 62 ? -7.625 0.782 8.121 1.00 0.00 62 LYS A N 16
ATOM 26005 C CA . LYS A 1 62 ? -8.265 0.444 6.856 1.00 0.00 62 LYS A CA 16
ATOM 26006 C C . LYS A 1 62 ? -9.469 1.344 6.597 1.00 0.00 62 LYS A C 16
ATOM 26007 O O . LYS A 1 62 ? -9.768 1.682 5.452 1.00 0.00 62 LYS A O 16
ATOM 26026 N N . ARG A 1 63 ? -10.155 1.729 7.669 1.00 0.00 63 ARG A N 16
ATOM 26027 C CA . ARG A 1 63 ? -11.326 2.590 7.557 1.00 0.00 63 ARG A CA 16
ATOM 26028 C C . ARG A 1 63 ? -10.925 4.003 7.143 1.00 0.00 63 ARG A C 16
ATOM 26029 O O . ARG A 1 63 ? -11.683 4.703 6.471 1.00 0.00 63 ARG A O 16
ATOM 26050 N N . LEU A 1 64 ? -9.729 4.415 7.548 1.00 0.00 64 LEU A N 16
ATOM 26051 C CA . LEU A 1 64 ? -9.226 5.744 7.220 1.00 0.00 64 LEU A CA 16
ATOM 26052 C C . LEU A 1 64 ? -8.592 5.760 5.833 1.00 0.00 64 LEU A C 16
ATOM 26053 O O . LEU A 1 64 ? -8.916 6.606 4.999 1.00 0.00 64 LEU A O 16
ATOM 26069 N N . PHE A 1 65 ? -7.687 4.816 5.591 1.00 0.00 65 PHE A N 16
ATOM 26070 C CA . PHE A 1 65 ? -7.008 4.720 4.304 1.00 0.00 65 PHE A CA 16
ATOM 26071 C C . PHE A 1 65 ? -7.641 3.638 3.435 1.00 0.00 65 PHE A C 16
ATOM 26072 O O . PHE A 1 65 ? -7.908 2.530 3.900 1.00 0.00 65 PHE A O 16
ATOM 26089 N N . ALA A 1 66 ? -7.879 3.968 2.169 1.00 0.00 66 ALA A N 16
ATOM 26090 C CA . ALA A 1 66 ? -8.480 3.025 1.234 1.00 0.00 66 ALA A CA 16
ATOM 26091 C C . ALA A 1 66 ? -7.454 2.530 0.219 1.00 0.00 66 ALA A C 16
ATOM 26092 O O . ALA A 1 66 ? -6.759 3.325 -0.414 1.00 0.00 66 ALA A O 16
ATOM 26099 N N . LEU A 1 67 ? -7.364 1.213 0.070 1.00 0.00 67 LEU A N 16
ATOM 26100 C CA . LEU A 1 67 ? -6.423 0.612 -0.867 1.00 0.00 67 LEU A CA 16
ATOM 26101 C C . LEU A 1 67 ? -7.158 -0.065 -2.019 1.00 0.00 67 LEU A C 16
ATOM 26102 O O . LEU A 1 67 ? -8.156 -0.754 -1.812 1.00 0.00 67 LEU A O 16
ATOM 26118 N N . ASN A 1 68 ? -6.657 0.135 -3.234 1.00 0.00 68 ASN A N 16
ATOM 26119 C CA . ASN A 1 68 ? -7.266 -0.457 -4.419 1.00 0.00 68 ASN A CA 16
ATOM 26120 C C . ASN A 1 68 ? -6.567 -1.759 -4.797 1.00 0.00 68 ASN A C 16
ATOM 26121 O O . ASN A 1 68 ? -5.342 -1.809 -4.906 1.00 0.00 68 ASN A O 16
ATOM 26132 N N . ASN A 1 69 ? -7.354 -2.812 -4.996 1.00 0.00 69 ASN A N 16
ATOM 26133 C CA . ASN A 1 69 ? -6.810 -4.115 -5.362 1.00 0.00 69 ASN A CA 16
ATOM 26134 C C . ASN A 1 69 ? -6.620 -4.220 -6.872 1.00 0.00 69 ASN A C 16
ATOM 26135 O O . ASN A 1 69 ? -6.224 -5.266 -7.388 1.00 0.00 69 ASN A O 16
ATOM 26146 N N . THR A 1 70 ? -6.904 -3.129 -7.577 1.00 0.00 70 THR A N 16
ATOM 26147 C CA . THR A 1 70 ? -6.765 -3.098 -9.027 1.00 0.00 70 THR A CA 16
ATOM 26148 C C . THR A 1 70 ? -5.659 -2.139 -9.453 1.00 0.00 70 THR A C 16
ATOM 26149 O O . THR A 1 70 ? -5.032 -2.322 -10.497 1.00 0.00 70 THR A O 16
ATOM 26160 N N . THR A 1 71 ? -5.423 -1.115 -8.639 1.00 0.00 71 THR A N 16
ATOM 26161 C CA . THR A 1 71 ? -4.393 -0.127 -8.932 1.00 0.00 71 THR A CA 16
ATOM 26162 C C . THR A 1 71 ? -3.311 -0.127 -7.858 1.00 0.00 71 THR A C 16
ATOM 26163 O O . THR A 1 71 ? -2.196 0.340 -8.088 1.00 0.00 71 THR A O 16
ATOM 26174 N N . GLY A 1 72 ? -3.647 -0.653 -6.684 1.00 0.00 72 GLY A N 16
ATOM 26175 C CA . GLY A 1 72 ? -2.692 -0.704 -5.593 1.00 0.00 72 GLY A CA 16
ATOM 26176 C C . GLY A 1 72 ? -2.274 0.676 -5.124 1.00 0.00 72 GLY A C 16
ATOM 26177 O O . GLY A 1 72 ? -1.082 0.975 -5.035 1.00 0.00 72 GLY A O 16
ATOM 26181 N N . LEU A 1 73 ? -3.255 1.520 -4.825 1.00 0.00 73 LEU A N 16
ATOM 26182 C CA . LEU A 1 73 ? -2.983 2.877 -4.365 1.00 0.00 73 LEU A CA 16
ATOM 26183 C C . LEU A 1 73 ? -3.701 3.160 -3.049 1.00 0.00 73 LEU A C 16
ATOM 26184 O O . LEU A 1 73 ? -4.836 2.727 -2.845 1.00 0.00 73 LEU A O 16
ATOM 26200 N N . ILE A 1 74 ? -3.034 3.890 -2.162 1.00 0.00 74 ILE A N 16
ATOM 26201 C CA . ILE A 1 74 ? -3.610 4.233 -0.868 1.00 0.00 74 ILE A CA 16
ATOM 26202 C C . ILE A 1 74 ? -3.857 5.734 -0.757 1.00 0.00 74 ILE A C 16
ATOM 26203 O O . ILE A 1 74 ? -2.932 6.537 -0.875 1.00 0.00 74 ILE A O 16
ATOM 26219 N N . THR A 1 75 ? -5.112 6.106 -0.526 1.00 0.00 75 THR A N 16
ATOM 26220 C CA . THR A 1 75 ? -5.482 7.510 -0.397 1.00 0.00 75 THR A CA 16
ATOM 26221 C C . THR A 1 75 ? -6.230 7.765 0.906 1.00 0.00 75 THR A C 16
ATOM 26222 O O . THR A 1 75 ? -6.627 6.828 1.599 1.00 0.00 75 THR A O 16
ATOM 26233 N N . VAL A 1 76 ? -6.421 9.039 1.234 1.00 0.00 76 VAL A N 16
ATOM 26234 C CA . VAL A 1 76 ? -7.124 9.417 2.454 1.00 0.00 76 VAL A CA 16
ATOM 26235 C C . VAL A 1 76 ? -8.634 9.330 2.268 1.00 0.00 76 VAL A C 16
ATOM 26236 O O . VAL A 1 76 ? -9.233 10.156 1.579 1.00 0.00 76 VAL A O 16
ATOM 26249 N N . GLN A 1 77 ? -9.245 8.324 2.886 1.00 0.00 77 GLN A N 16
ATOM 26250 C CA . GLN A 1 77 ? -10.686 8.129 2.787 1.00 0.00 77 GLN A CA 16
ATOM 26251 C C . GLN A 1 77 ? -11.430 9.086 3.714 1.00 0.00 77 GLN A C 16
ATOM 26252 O O . GLN A 1 77 ? -12.470 9.635 3.350 1.00 0.00 77 GLN A O 16
ATOM 26266 N N . ARG A 1 78 ? -10.889 9.281 4.912 1.00 0.00 78 ARG A N 16
ATOM 26267 C CA . ARG A 1 78 ? -11.502 10.171 5.891 1.00 0.00 78 ARG A CA 16
ATOM 26268 C C . ARG A 1 78 ? -10.438 10.866 6.735 1.00 0.00 78 ARG A C 16
ATOM 26269 O O . ARG A 1 78 ? -9.256 10.530 6.662 1.00 0.00 78 ARG A O 16
ATOM 26290 N N . SER A 1 79 ? -10.866 11.838 7.535 1.00 0.00 79 SER A N 16
ATOM 26291 C CA . SER A 1 79 ? -9.950 12.584 8.389 1.00 0.00 79 SER A CA 16
ATOM 26292 C C . SER A 1 79 ? -9.194 11.645 9.325 1.00 0.00 79 SER A C 16
ATOM 26293 O O . SER A 1 79 ? -9.654 10.542 9.622 1.00 0.00 79 SER A O 16
ATOM 26301 N N . LEU A 1 80 ? -8.030 12.091 9.785 1.00 0.00 80 LEU A N 16
ATOM 26302 C CA . LEU A 1 80 ? -7.208 11.292 10.687 1.00 0.00 80 LEU A CA 16
ATOM 26303 C C . LEU A 1 80 ? -7.072 11.971 12.046 1.00 0.00 80 LEU A C 16
ATOM 26304 O O . LEU A 1 80 ? -7.207 13.190 12.158 1.00 0.00 80 LEU A O 16
ATOM 26320 N N . ASP A 1 81 ? -6.804 11.176 13.075 1.00 0.00 81 ASP A N 16
ATOM 26321 C CA . ASP A 1 81 ? -6.646 11.701 14.427 1.00 0.00 81 ASP A CA 16
ATOM 26322 C C . ASP A 1 81 ? -5.416 11.103 15.102 1.00 0.00 81 ASP A C 16
ATOM 26323 O O . ASP A 1 81 ? -5.191 9.894 15.046 1.00 0.00 81 ASP A O 16
ATOM 26332 N N . ARG A 1 82 ? -4.623 11.958 15.739 1.00 0.00 82 ARG A N 16
ATOM 26333 C CA . ARG A 1 82 ? -3.414 11.514 16.423 1.00 0.00 82 ARG A CA 16
ATOM 26334 C C . ARG A 1 82 ? -3.738 11.008 17.826 1.00 0.00 82 ARG A C 16
ATOM 26335 O O . ARG A 1 82 ? -3.108 10.074 18.320 1.00 0.00 82 ARG A O 16
ATOM 26356 N N . GLU A 1 83 ? -4.724 11.634 18.462 1.00 0.00 83 GLU A N 16
ATOM 26357 C CA . GLU A 1 83 ? -5.130 11.247 19.809 1.00 0.00 83 GLU A CA 16
ATOM 26358 C C . GLU A 1 83 ? -5.298 9.734 19.913 1.00 0.00 83 GLU A C 16
ATOM 26359 O O . GLU A 1 83 ? -5.196 9.162 20.997 1.00 0.00 83 GLU A O 16
ATOM 26371 N N . GLU A 1 84 ? -5.557 9.094 18.777 1.00 0.00 84 GLU A N 16
ATOM 26372 C CA . GLU A 1 84 ? -5.742 7.648 18.741 1.00 0.00 84 GLU A CA 16
ATOM 26373 C C . GLU A 1 84 ? -4.481 6.951 18.237 1.00 0.00 84 GLU A C 16
ATOM 26374 O O . GLU A 1 84 ? -3.899 6.117 18.931 1.00 0.00 84 GLU A O 16
ATOM 26386 N N . THR A 1 85 ? -4.064 7.299 17.024 1.00 0.00 85 THR A N 16
ATOM 26387 C CA . THR A 1 85 ? -2.874 6.707 16.425 1.00 0.00 85 THR A CA 16
ATOM 26388 C C . THR A 1 85 ? -2.010 7.769 15.755 1.00 0.00 85 THR A C 16
ATOM 26389 O O . THR A 1 85 ? -2.487 8.533 14.916 1.00 0.00 85 THR A O 16
ATOM 26400 N N . ALA A 1 86 ? -0.735 7.811 16.129 1.00 0.00 86 ALA A N 16
ATOM 26401 C CA . ALA A 1 86 ? 0.196 8.777 15.561 1.00 0.00 86 ALA A CA 16
ATOM 26402 C C . ALA A 1 86 ? 0.908 8.203 14.341 1.00 0.00 86 ALA A C 16
ATOM 26403 O O . ALA A 1 86 ? 1.204 8.923 13.387 1.00 0.00 86 ALA A O 16
ATOM 26410 N N . ILE A 1 87 ? 1.180 6.903 14.378 1.00 0.00 87 ILE A N 16
ATOM 26411 C CA . ILE A 1 87 ? 1.857 6.233 13.275 1.00 0.00 87 ILE A CA 16
ATOM 26412 C C . ILE A 1 87 ? 0.962 5.170 12.646 1.00 0.00 87 ILE A C 16
ATOM 26413 O O . ILE A 1 87 ? 0.303 4.402 13.348 1.00 0.00 87 ILE A O 16
ATOM 26429 N N . HIS A 1 88 ? 0.945 5.130 11.317 1.00 0.00 88 HIS A N 16
ATOM 26430 C CA . HIS A 1 88 ? 0.133 4.159 10.592 1.00 0.00 88 HIS A CA 16
ATOM 26431 C C . HIS A 1 88 ? 1.015 3.153 9.859 1.00 0.00 88 HIS A C 16
ATOM 26432 O O . HIS A 1 88 ? 1.864 3.529 9.050 1.00 0.00 88 HIS A O 16
ATOM 26447 N N . LYS A 1 89 ? 0.809 1.872 10.147 1.00 0.00 89 LYS A N 16
ATOM 26448 C CA . LYS A 1 89 ? 1.584 0.811 9.515 1.00 0.00 89 LYS A CA 16
ATOM 26449 C C . LYS A 1 89 ? 0.706 -0.027 8.590 1.00 0.00 89 LYS A C 16
ATOM 26450 O O . LYS A 1 89 ? -0.128 -0.808 9.049 1.00 0.00 89 LYS A O 16
ATOM 26469 N N . VAL A 1 90 ? 0.901 0.139 7.286 1.00 0.00 90 VAL A N 16
ATOM 26470 C CA . VAL A 1 90 ? 0.129 -0.603 6.297 1.00 0.00 90 VAL A CA 16
ATOM 26471 C C . VAL A 1 90 ? 1.030 -1.507 5.462 1.00 0.00 90 VAL A C 16
ATOM 26472 O O . VAL A 1 90 ? 2.064 -1.073 4.953 1.00 0.00 90 VAL A O 16
ATOM 26485 N N . THR A 1 91 ? 0.631 -2.768 5.325 1.00 0.00 91 THR A N 16
ATOM 26486 C CA . THR A 1 91 ? 1.402 -3.734 4.553 1.00 0.00 91 THR A CA 16
ATOM 26487 C C . THR A 1 91 ? 0.636 -4.183 3.314 1.00 0.00 91 THR A C 16
ATOM 26488 O O . THR A 1 91 ? -0.468 -4.719 3.414 1.00 0.00 91 THR A O 16
ATOM 26499 N N . VAL A 1 92 ? 1.230 -3.963 2.145 1.00 0.00 92 VAL A N 16
ATOM 26500 C CA . VAL A 1 92 ? 0.604 -4.348 0.885 1.00 0.00 92 VAL A CA 16
ATOM 26501 C C . VAL A 1 92 ? 1.176 -5.662 0.366 1.00 0.00 92 VAL A C 16
ATOM 26502 O O . VAL A 1 92 ? 2.392 -5.856 0.341 1.00 0.00 92 VAL A O 16
ATOM 26515 N N . LEU A 1 93 ? 0.292 -6.564 -0.048 1.00 0.00 93 LEU A N 16
ATOM 26516 C CA . LEU A 1 93 ? 0.709 -7.861 -0.568 1.00 0.00 93 LEU A CA 16
ATOM 26517 C C . LEU A 1 93 ? 0.360 -7.993 -2.047 1.00 0.00 93 LEU A C 16
ATOM 26518 O O . LEU A 1 93 ? -0.720 -7.592 -2.478 1.00 0.00 93 LEU A O 16
ATOM 26534 N N . ALA A 1 94 ? 1.282 -8.559 -2.819 1.00 0.00 94 ALA A N 16
ATOM 26535 C CA . ALA A 1 94 ? 1.071 -8.747 -4.249 1.00 0.00 94 ALA A CA 16
ATOM 26536 C C . ALA A 1 94 ? 1.379 -10.181 -4.665 1.00 0.00 94 ALA A C 16
ATOM 26537 O O . ALA A 1 94 ? 2.470 -10.691 -4.409 1.00 0.00 94 ALA A O 16
ATOM 26544 N N . SER A 1 95 ? 0.412 -10.827 -5.308 1.00 0.00 95 SER A N 16
ATOM 26545 C CA . SER A 1 95 ? 0.578 -12.204 -5.756 1.00 0.00 95 SER A CA 16
ATOM 26546 C C . SER A 1 95 ? 0.065 -12.378 -7.182 1.00 0.00 95 SER A C 16
ATOM 26547 O O . SER A 1 95 ? -1.010 -11.889 -7.531 1.00 0.00 95 SER A O 16
ATOM 26555 N N . ASP A 1 96 ? 0.842 -13.077 -8.003 1.00 0.00 96 ASP A N 16
ATOM 26556 C CA . ASP A 1 96 ? 0.467 -13.317 -9.392 1.00 0.00 96 ASP A CA 16
ATOM 26557 C C . ASP A 1 96 ? 0.454 -14.811 -9.701 1.00 0.00 96 ASP A C 16
ATOM 26558 O O . ASP A 1 96 ? -0.443 -15.307 -10.380 1.00 0.00 96 ASP A O 16
ATOM 26567 N N . GLY A 1 97 ? 1.458 -15.523 -9.197 1.00 0.00 97 GLY A N 16
ATOM 26568 C CA . GLY A 1 97 ? 1.544 -16.952 -9.432 1.00 0.00 97 GLY A CA 16
ATOM 26569 C C . GLY A 1 97 ? 2.720 -17.587 -8.715 1.00 0.00 97 GLY A C 16
ATOM 26570 O O . GLY A 1 97 ? 3.334 -18.524 -9.226 1.00 0.00 97 GLY A O 16
ATOM 26574 N N . SER A 1 98 ? 3.035 -17.076 -7.530 1.00 0.00 98 SER A N 16
ATOM 26575 C CA . SER A 1 98 ? 4.148 -17.595 -6.745 1.00 0.00 98 SER A CA 16
ATOM 26576 C C . SER A 1 98 ? 3.651 -18.224 -5.446 1.00 0.00 98 SER A C 16
ATOM 26577 O O . SER A 1 98 ? 2.497 -18.043 -5.058 1.00 0.00 98 SER A O 16
ATOM 26585 N N . SER A 1 99 ? 4.531 -18.963 -4.779 1.00 0.00 99 SER A N 16
ATOM 26586 C CA . SER A 1 99 ? 4.182 -19.622 -3.526 1.00 0.00 99 SER A CA 16
ATOM 26587 C C . SER A 1 99 ? 4.057 -18.606 -2.394 1.00 0.00 99 SER A C 16
ATOM 26588 O O . SER A 1 99 ? 3.106 -18.642 -1.614 1.00 0.00 99 SER A O 16
ATOM 26596 N N . THR A 1 100 ? 5.027 -17.701 -2.311 1.00 0.00 100 THR A N 16
ATOM 26597 C CA . THR A 1 100 ? 5.028 -16.675 -1.275 1.00 0.00 100 THR A CA 16
ATOM 26598 C C . THR A 1 100 ? 4.914 -15.281 -1.881 1.00 0.00 100 THR A C 16
ATOM 26599 O O . THR A 1 100 ? 5.736 -14.864 -2.697 1.00 0.00 100 THR A O 16
ATOM 26610 N N . PRO A 1 101 ? 3.871 -14.542 -1.474 1.00 0.00 101 PRO A N 16
ATOM 26611 C CA . PRO A 1 101 ? 3.626 -13.183 -1.964 1.00 0.00 101 PRO A CA 16
ATOM 26612 C C . PRO A 1 101 ? 4.659 -12.186 -1.450 1.00 0.00 101 PRO A C 16
ATOM 26613 O O . PRO A 1 101 ? 5.405 -12.477 -0.516 1.00 0.00 101 PRO A O 16
ATOM 26624 N N . ALA A 1 102 ? 4.696 -11.009 -2.067 1.00 0.00 102 ALA A N 16
ATOM 26625 C CA . ALA A 1 102 ? 5.636 -9.968 -1.670 1.00 0.00 102 ALA A CA 16
ATOM 26626 C C . ALA A 1 102 ? 5.000 -9.004 -0.674 1.00 0.00 102 ALA A C 16
ATOM 26627 O O . ALA A 1 102 ? 3.837 -8.626 -0.819 1.00 0.00 102 ALA A O 16
ATOM 26634 N N . ARG A 1 103 ? 5.768 -8.612 0.337 1.00 0.00 103 ARG A N 16
ATOM 26635 C CA . ARG A 1 103 ? 5.278 -7.694 1.357 1.00 0.00 103 ARG A CA 16
ATOM 26636 C C . ARG A 1 103 ? 6.037 -6.371 1.308 1.00 0.00 103 ARG A C 16
ATOM 26637 O O . ARG A 1 103 ? 7.259 -6.350 1.161 1.00 0.00 103 ARG A O 16
ATOM 26658 N N . ALA A 1 104 ? 5.304 -5.269 1.433 1.00 0.00 104 ALA A N 16
ATOM 26659 C CA . ALA A 1 104 ? 5.908 -3.943 1.404 1.00 0.00 104 ALA A CA 16
ATOM 26660 C C . ALA A 1 104 ? 5.391 -3.079 2.549 1.00 0.00 104 ALA A C 16
ATOM 26661 O O . ALA A 1 104 ? 4.204 -2.758 2.612 1.00 0.00 104 ALA A O 16
ATOM 26668 N N . THR A 1 105 ? 6.289 -2.706 3.456 1.00 0.00 105 THR A N 16
ATOM 26669 C CA . THR A 1 105 ? 5.923 -1.881 4.600 1.00 0.00 105 THR A CA 16
ATOM 26670 C C . THR A 1 105 ? 6.063 -0.398 4.276 1.00 0.00 105 THR A C 16
ATOM 26671 O O . THR A 1 105 ? 7.124 0.058 3.850 1.00 0.00 105 THR A O 16
ATOM 26682 N N . VAL A 1 106 ? 4.984 0.351 4.481 1.00 0.00 106 VAL A N 16
ATOM 26683 C CA . VAL A 1 106 ? 4.987 1.784 4.213 1.00 0.00 106 VAL A CA 16
ATOM 26684 C C . VAL A 1 106 ? 4.681 2.581 5.476 1.00 0.00 106 VAL A C 16
ATOM 26685 O O . VAL A 1 106 ? 3.525 2.700 5.884 1.00 0.00 106 VAL A O 16
ATOM 26698 N N . THR A 1 107 ? 5.724 3.126 6.093 1.00 0.00 107 THR A N 16
ATOM 26699 C CA . THR A 1 107 ? 5.568 3.912 7.311 1.00 0.00 107 THR A CA 16
ATOM 26700 C C . THR A 1 107 ? 4.934 5.266 7.014 1.00 0.00 107 THR A C 16
ATOM 26701 O O . THR A 1 107 ? 5.370 5.981 6.111 1.00 0.00 107 THR A O 16
ATOM 26712 N N . ILE A 1 108 ? 3.905 5.613 7.779 1.00 0.00 108 ILE A N 16
ATOM 26713 C CA . ILE A 1 108 ? 3.213 6.883 7.598 1.00 0.00 108 ILE A CA 16
ATOM 26714 C C . ILE A 1 108 ? 3.165 7.673 8.902 1.00 0.00 108 ILE A C 16
ATOM 26715 O O . ILE A 1 108 ? 2.418 7.333 9.818 1.00 0.00 108 ILE A O 16
ATOM 26731 N N . ASN A 1 109 ? 3.967 8.730 8.976 1.00 0.00 109 ASN A N 16
ATOM 26732 C CA . ASN A 1 109 ? 4.016 9.571 10.166 1.00 0.00 109 ASN A CA 16
ATOM 26733 C C . ASN A 1 109 ? 2.978 10.686 10.088 1.00 0.00 109 ASN A C 16
ATOM 26734 O O . ASN A 1 109 ? 2.950 11.457 9.128 1.00 0.00 109 ASN A O 16
ATOM 26745 N N . VAL A 1 110 ? 2.125 10.767 11.104 1.00 0.00 110 VAL A N 16
ATOM 26746 C CA . VAL A 1 110 ? 1.086 11.788 11.152 1.00 0.00 110 VAL A CA 16
ATOM 26747 C C . VAL A 1 110 ? 1.576 13.037 11.876 1.00 0.00 110 VAL A C 16
ATOM 26748 O O . VAL A 1 110 ? 1.993 12.974 13.034 1.00 0.00 110 VAL A O 16
ATOM 26761 N N . THR A 1 111 ? 1.523 14.173 11.188 1.00 0.00 111 THR A N 16
ATOM 26762 C CA . THR A 1 111 ? 1.962 15.437 11.765 1.00 0.00 111 THR A CA 16
ATOM 26763 C C . THR A 1 111 ? 0.778 16.360 12.033 1.00 0.00 111 THR A C 16
ATOM 26764 O O . THR A 1 111 ? -0.314 16.153 11.503 1.00 0.00 111 THR A O 16
ATOM 26775 N N . ASP A 1 112 ? 1.002 17.378 12.856 1.00 0.00 112 ASP A N 16
ATOM 26776 C CA . ASP A 1 112 ? -0.047 18.334 13.192 1.00 0.00 112 ASP A CA 16
ATOM 26777 C C . ASP A 1 112 ? -0.381 19.217 11.994 1.00 0.00 112 ASP A C 16
ATOM 26778 O O . ASP A 1 112 ? 0.168 19.041 10.907 1.00 0.00 112 ASP A O 16
ATOM 26787 N N . VAL A 1 113 ? -1.288 20.168 12.200 1.00 0.00 113 VAL A N 16
ATOM 26788 C CA . VAL A 1 113 ? -1.696 21.078 11.138 1.00 0.00 113 VAL A CA 16
ATOM 26789 C C . VAL A 1 113 ? -1.679 22.525 11.617 1.00 0.00 113 VAL A C 16
ATOM 26790 O O . VAL A 1 113 ? -2.428 22.901 12.517 1.00 0.00 113 VAL A O 16
ATOM 26803 N N . ASN A 1 114 ? -0.817 23.334 11.008 1.00 0.00 114 ASN A N 16
ATOM 26804 C CA . ASN A 1 114 ? -0.702 24.742 11.373 1.00 0.00 114 ASN A CA 16
ATOM 26805 C C . ASN A 1 114 ? -2.063 25.428 11.330 1.00 0.00 114 ASN A C 16
ATOM 26806 O O . ASN A 1 114 ? -2.150 26.656 11.323 1.00 0.00 114 ASN A O 16
ATOM 26817 N N . GLY A 1 1 ? -3.732 -29.833 -9.365 1.00 0.00 1 GLY A N 17
ATOM 26818 C CA . GLY A 1 1 ? -3.228 -28.995 -10.437 1.00 0.00 1 GLY A CA 17
ATOM 26819 C C . GLY A 1 1 ? -2.138 -28.051 -9.971 1.00 0.00 1 GLY A C 17
ATOM 26820 O O . GLY A 1 1 ? -1.936 -27.869 -8.770 1.00 0.00 1 GLY A O 17
ATOM 26824 N N . SER A 1 2 ? -1.432 -27.449 -10.923 1.00 0.00 2 SER A N 17
ATOM 26825 C CA . SER A 1 2 ? -0.352 -26.522 -10.603 1.00 0.00 2 SER A CA 17
ATOM 26826 C C . SER A 1 2 ? 0.854 -27.267 -10.037 1.00 0.00 2 SER A C 17
ATOM 26827 O O . SER A 1 2 ? 1.480 -26.819 -9.077 1.00 0.00 2 SER A O 17
ATOM 26835 N N . SER A 1 3 ? 1.172 -28.409 -10.639 1.00 0.00 3 SER A N 17
ATOM 26836 C CA . SER A 1 3 ? 2.299 -29.219 -10.194 1.00 0.00 3 SER A CA 17
ATOM 26837 C C . SER A 1 3 ? 3.490 -29.057 -11.135 1.00 0.00 3 SER A C 17
ATOM 26838 O O . SER A 1 3 ? 3.327 -28.972 -12.351 1.00 0.00 3 SER A O 17
ATOM 26846 N N . GLY A 1 4 ? 4.688 -29.015 -10.561 1.00 0.00 4 GLY A N 17
ATOM 26847 C CA . GLY A 1 4 ? 5.889 -28.864 -11.361 1.00 0.00 4 GLY A CA 17
ATOM 26848 C C . GLY A 1 4 ? 5.807 -27.687 -12.313 1.00 0.00 4 GLY A C 17
ATOM 26849 O O . GLY A 1 4 ? 5.414 -27.842 -13.470 1.00 0.00 4 GLY A O 17
ATOM 26853 N N . SER A 1 5 ? 6.176 -26.507 -11.827 1.00 0.00 5 SER A N 17
ATOM 26854 C CA . SER A 1 5 ? 6.136 -25.298 -12.641 1.00 0.00 5 SER A CA 17
ATOM 26855 C C . SER A 1 5 ? 7.522 -24.964 -13.186 1.00 0.00 5 SER A C 17
ATOM 26856 O O . SER A 1 5 ? 8.371 -24.433 -12.471 1.00 0.00 5 SER A O 17
ATOM 26864 N N . SER A 1 6 ? 7.742 -25.280 -14.458 1.00 0.00 6 SER A N 17
ATOM 26865 C CA . SER A 1 6 ? 9.025 -25.019 -15.100 1.00 0.00 6 SER A CA 17
ATOM 26866 C C . SER A 1 6 ? 9.410 -23.548 -14.965 1.00 0.00 6 SER A C 17
ATOM 26867 O O . SER A 1 6 ? 8.975 -22.707 -15.751 1.00 0.00 6 SER A O 17
ATOM 26875 N N . GLY A 1 7 ? 10.228 -23.246 -13.962 1.00 0.00 7 GLY A N 17
ATOM 26876 C CA . GLY A 1 7 ? 10.658 -21.878 -13.741 1.00 0.00 7 GLY A CA 17
ATOM 26877 C C . GLY A 1 7 ? 9.522 -20.977 -13.300 1.00 0.00 7 GLY A C 17
ATOM 26878 O O . GLY A 1 7 ? 9.049 -21.072 -12.168 1.00 0.00 7 GLY A O 17
ATOM 26882 N N . ASN A 1 8 ? 9.082 -20.099 -14.196 1.00 0.00 8 ASN A N 17
ATOM 26883 C CA . ASN A 1 8 ? 7.995 -19.175 -13.891 1.00 0.00 8 ASN A CA 17
ATOM 26884 C C . ASN A 1 8 ? 8.051 -18.732 -12.433 1.00 0.00 8 ASN A C 17
ATOM 26885 O O . ASN A 1 8 ? 7.021 -18.622 -11.767 1.00 0.00 8 ASN A O 17
ATOM 26896 N N . ASP A 1 9 ? 9.259 -18.478 -11.943 1.00 0.00 9 ASP A N 17
ATOM 26897 C CA . ASP A 1 9 ? 9.449 -18.045 -10.563 1.00 0.00 9 ASP A CA 17
ATOM 26898 C C . ASP A 1 9 ? 9.855 -16.575 -10.507 1.00 0.00 9 ASP A C 17
ATOM 26899 O O . ASP A 1 9 ? 10.757 -16.199 -9.759 1.00 0.00 9 ASP A O 17
ATOM 26908 N N . ASN A 1 10 ? 9.183 -15.750 -11.303 1.00 0.00 10 ASN A N 17
ATOM 26909 C CA . ASN A 1 10 ? 9.476 -14.321 -11.344 1.00 0.00 10 ASN A CA 17
ATOM 26910 C C . ASN A 1 10 ? 8.543 -13.548 -10.417 1.00 0.00 10 ASN A C 17
ATOM 26911 O O . ASN A 1 10 ? 7.534 -12.996 -10.855 1.00 0.00 10 ASN A O 17
ATOM 26922 N N . ARG A 1 11 ? 8.888 -13.514 -9.134 1.00 0.00 11 ARG A N 17
ATOM 26923 C CA . ARG A 1 11 ? 8.082 -12.809 -8.145 1.00 0.00 11 ARG A CA 17
ATOM 26924 C C . ARG A 1 11 ? 8.210 -11.298 -8.315 1.00 0.00 11 ARG A C 17
ATOM 26925 O O . ARG A 1 11 ? 9.248 -10.781 -8.728 1.00 0.00 11 ARG A O 17
ATOM 26946 N N . PRO A 1 12 ? 7.130 -10.572 -7.991 1.00 0.00 12 PRO A N 17
ATOM 26947 C CA . PRO A 1 12 ? 7.097 -9.110 -8.100 1.00 0.00 12 PRO A CA 17
ATOM 26948 C C . PRO A 1 12 ? 7.986 -8.431 -7.063 1.00 0.00 12 PRO A C 17
ATOM 26949 O O . PRO A 1 12 ? 8.221 -8.972 -5.982 1.00 0.00 12 PRO A O 17
ATOM 26960 N N . VAL A 1 13 ? 8.478 -7.243 -7.400 1.00 0.00 13 VAL A N 17
ATOM 26961 C CA . VAL A 1 13 ? 9.340 -6.490 -6.498 1.00 0.00 13 VAL A CA 17
ATOM 26962 C C . VAL A 1 13 ? 8.915 -5.027 -6.426 1.00 0.00 13 VAL A C 17
ATOM 26963 O O . VAL A 1 13 ? 8.965 -4.305 -7.421 1.00 0.00 13 VAL A O 17
ATOM 26976 N N . PHE A 1 14 ? 8.497 -4.596 -5.240 1.00 0.00 14 PHE A N 17
ATOM 26977 C CA . PHE A 1 14 ? 8.063 -3.219 -5.037 1.00 0.00 14 PHE A CA 17
ATOM 26978 C C . PHE A 1 14 ? 9.226 -2.249 -5.223 1.00 0.00 14 PHE A C 17
ATOM 26979 O O . PHE A 1 14 ? 10.391 -2.628 -5.102 1.00 0.00 14 PHE A O 17
ATOM 26996 N N . LYS A 1 15 ? 8.900 -0.995 -5.517 1.00 0.00 15 LYS A N 17
ATOM 26997 C CA . LYS A 1 15 ? 9.916 0.032 -5.720 1.00 0.00 15 LYS A CA 17
ATOM 26998 C C . LYS A 1 15 ? 11.003 -0.060 -4.654 1.00 0.00 15 LYS A C 17
ATOM 26999 O O . LYS A 1 15 ? 12.186 -0.181 -4.970 1.00 0.00 15 LYS A O 17
ATOM 27018 N N . GLU A 1 16 ? 10.593 -0.003 -3.390 1.00 0.00 16 GLU A N 17
ATOM 27019 C CA . GLU A 1 16 ? 11.533 -0.081 -2.278 1.00 0.00 16 GLU A CA 17
ATOM 27020 C C . GLU A 1 16 ? 10.885 -0.736 -1.062 1.00 0.00 16 GLU A C 17
ATOM 27021 O O . GLU A 1 16 ? 9.704 -0.529 -0.788 1.00 0.00 16 GLU A O 17
ATOM 27033 N N . GLY A 1 17 ? 11.668 -1.528 -0.336 1.00 0.00 17 GLY A N 17
ATOM 27034 C CA . GLY A 1 17 ? 11.154 -2.202 0.841 1.00 0.00 17 GLY A CA 17
ATOM 27035 C C . GLY A 1 17 ? 10.416 -1.261 1.773 1.00 0.00 17 GLY A C 17
ATOM 27036 O O . GLY A 1 17 ? 9.225 -1.008 1.593 1.00 0.00 17 GLY A O 17
ATOM 27040 N N . GLN A 1 18 ? 11.125 -0.743 2.771 1.00 0.00 18 GLN A N 17
ATOM 27041 C CA . GLN A 1 18 ? 10.528 0.174 3.735 1.00 0.00 18 GLN A CA 17
ATOM 27042 C C . GLN A 1 18 ? 10.606 1.614 3.237 1.00 0.00 18 GLN A C 17
ATOM 27043 O O . GLN A 1 18 ? 11.679 2.103 2.886 1.00 0.00 18 GLN A O 17
ATOM 27057 N N . VAL A 1 19 ? 9.460 2.287 3.209 1.00 0.00 19 VAL A N 17
ATOM 27058 C CA . VAL A 1 19 ? 9.398 3.672 2.755 1.00 0.00 19 VAL A CA 17
ATOM 27059 C C . VAL A 1 19 ? 8.518 4.512 3.673 1.00 0.00 19 VAL A C 17
ATOM 27060 O O . VAL A 1 19 ? 7.356 4.182 3.908 1.00 0.00 19 VAL A O 17
ATOM 27073 N N . GLU A 1 20 ? 9.080 5.601 4.188 1.00 0.00 20 GLU A N 17
ATOM 27074 C CA . GLU A 1 20 ? 8.345 6.489 5.081 1.00 0.00 20 GLU A CA 17
ATOM 27075 C C . GLU A 1 20 ? 7.757 7.669 4.312 1.00 0.00 20 GLU A C 17
ATOM 27076 O O . GLU A 1 20 ? 8.411 8.247 3.444 1.00 0.00 20 GLU A O 17
ATOM 27088 N N . VAL A 1 21 ? 6.517 8.020 4.638 1.00 0.00 21 VAL A N 17
ATOM 27089 C CA . VAL A 1 21 ? 5.839 9.131 3.979 1.00 0.00 21 VAL A CA 17
ATOM 27090 C C . VAL A 1 21 ? 5.357 10.160 4.995 1.00 0.00 21 VAL A C 17
ATOM 27091 O O . VAL A 1 21 ? 5.311 9.890 6.195 1.00 0.00 21 VAL A O 17
ATOM 27104 N N . HIS A 1 22 ? 4.998 11.343 4.505 1.00 0.00 22 HIS A N 17
ATOM 27105 C CA . HIS A 1 22 ? 4.517 12.415 5.370 1.00 0.00 22 HIS A CA 17
ATOM 27106 C C . HIS A 1 22 ? 3.126 12.873 4.945 1.00 0.00 22 HIS A C 17
ATOM 27107 O O . HIS A 1 22 ? 2.880 13.131 3.767 1.00 0.00 22 HIS A O 17
ATOM 27122 N N . ILE A 1 23 ? 2.220 12.971 5.912 1.00 0.00 23 ILE A N 17
ATOM 27123 C CA . ILE A 1 23 ? 0.853 13.399 5.638 1.00 0.00 23 ILE A CA 17
ATOM 27124 C C . ILE A 1 23 ? 0.236 14.081 6.854 1.00 0.00 23 ILE A C 17
ATOM 27125 O O . ILE A 1 23 ? 0.365 13.620 7.988 1.00 0.00 23 ILE A O 17
ATOM 27141 N N . PRO A 1 24 ? -0.453 15.207 6.614 1.00 0.00 24 PRO A N 17
ATOM 27142 C CA . PRO A 1 24 ? -1.107 15.976 7.677 1.00 0.00 24 PRO A CA 17
ATOM 27143 C C . PRO A 1 24 ? -2.311 15.247 8.263 1.00 0.00 24 PRO A C 17
ATOM 27144 O O . PRO A 1 24 ? -2.931 14.420 7.597 1.00 0.00 24 PRO A O 17
ATOM 27155 N N . GLU A 1 25 ? -2.636 15.561 9.514 1.00 0.00 25 GLU A N 17
ATOM 27156 C CA . GLU A 1 25 ? -3.766 14.935 10.189 1.00 0.00 25 GLU A CA 17
ATOM 27157 C C . GLU A 1 25 ? -5.087 15.399 9.582 1.00 0.00 25 GLU A C 17
ATOM 27158 O O . GLU A 1 25 ? -6.039 14.626 9.477 1.00 0.00 25 GLU A O 17
ATOM 27170 N N . ASN A 1 26 ? -5.137 16.666 9.185 1.00 0.00 26 ASN A N 17
ATOM 27171 C CA . ASN A 1 26 ? -6.341 17.234 8.590 1.00 0.00 26 ASN A CA 17
ATOM 27172 C C . ASN A 1 26 ? -6.252 17.223 7.067 1.00 0.00 26 ASN A C 17
ATOM 27173 O O . ASN A 1 26 ? -6.562 18.216 6.410 1.00 0.00 26 ASN A O 17
ATOM 27184 N N . ALA A 1 27 ? -5.828 16.092 6.513 1.00 0.00 27 ALA A N 17
ATOM 27185 C CA . ALA A 1 27 ? -5.701 15.950 5.068 1.00 0.00 27 ALA A CA 17
ATOM 27186 C C . ALA A 1 27 ? -7.068 15.791 4.410 1.00 0.00 27 ALA A C 17
ATOM 27187 O O . ALA A 1 27 ? -7.976 15.164 4.954 1.00 0.00 27 ALA A O 17
ATOM 27194 N N . PRO A 1 28 ? -7.219 16.373 3.211 1.00 0.00 28 PRO A N 17
ATOM 27195 C CA . PRO A 1 28 ? -8.473 16.310 2.453 1.00 0.00 28 PRO A CA 17
ATOM 27196 C C . PRO A 1 28 ? -8.757 14.910 1.919 1.00 0.00 28 PRO A C 17
ATOM 27197 O O . PRO A 1 28 ? -7.892 14.279 1.311 1.00 0.00 28 PRO A O 17
ATOM 27208 N N . VAL A 1 29 ? -9.975 14.430 2.150 1.00 0.00 29 VAL A N 17
ATOM 27209 C CA . VAL A 1 29 ? -10.374 13.104 1.690 1.00 0.00 29 VAL A CA 17
ATOM 27210 C C . VAL A 1 29 ? -10.118 12.941 0.196 1.00 0.00 29 VAL A C 17
ATOM 27211 O O . VAL A 1 29 ? -10.781 13.567 -0.630 1.00 0.00 29 VAL A O 17
ATOM 27224 N N . GLY A 1 30 ? -9.152 12.093 -0.145 1.00 0.00 30 GLY A N 17
ATOM 27225 C CA . GLY A 1 30 ? -8.826 11.862 -1.540 1.00 0.00 30 GLY A CA 17
ATOM 27226 C C . GLY A 1 30 ? -7.372 12.156 -1.852 1.00 0.00 30 GLY A C 17
ATOM 27227 O O . GLY A 1 30 ? -6.983 12.237 -3.017 1.00 0.00 30 GLY A O 17
ATOM 27231 N N . THR A 1 31 ? -6.565 12.318 -0.807 1.00 0.00 31 THR A N 17
ATOM 27232 C CA . THR A 1 31 ? -5.147 12.608 -0.975 1.00 0.00 31 THR A CA 17
ATOM 27233 C C . THR A 1 31 ? -4.341 11.326 -1.150 1.00 0.00 31 THR A C 17
ATOM 27234 O O . THR A 1 31 ? -4.552 10.346 -0.436 1.00 0.00 31 THR A O 17
ATOM 27245 N N . SER A 1 32 ? -3.415 11.340 -2.104 1.00 0.00 32 SER A N 17
ATOM 27246 C CA . SER A 1 32 ? -2.579 10.177 -2.374 1.00 0.00 32 SER A CA 17
ATOM 27247 C C . SER A 1 32 ? -1.496 10.027 -1.310 1.00 0.00 32 SER A C 17
ATOM 27248 O O . SER A 1 32 ? -0.532 10.792 -1.276 1.00 0.00 32 SER A O 17
ATOM 27256 N N . VAL A 1 33 ? -1.663 9.034 -0.442 1.00 0.00 33 VAL A N 17
ATOM 27257 C CA . VAL A 1 33 ? -0.700 8.781 0.624 1.00 0.00 33 VAL A CA 17
ATOM 27258 C C . VAL A 1 33 ? 0.564 8.127 0.079 1.00 0.00 33 VAL A C 17
ATOM 27259 O O . VAL A 1 33 ? 1.654 8.693 0.166 1.00 0.00 33 VAL A O 17
ATOM 27272 N N . ILE A 1 34 ? 0.411 6.933 -0.483 1.00 0.00 34 ILE A N 17
ATOM 27273 C CA . ILE A 1 34 ? 1.540 6.202 -1.044 1.00 0.00 34 ILE A CA 17
ATOM 27274 C C . ILE A 1 34 ? 1.124 5.411 -2.279 1.00 0.00 34 ILE A C 17
ATOM 27275 O O . ILE A 1 34 ? -0.000 4.918 -2.362 1.00 0.00 34 ILE A O 17
ATOM 27291 N N . GLN A 1 35 ? 2.040 5.294 -3.236 1.00 0.00 35 GLN A N 17
ATOM 27292 C CA . GLN A 1 35 ? 1.768 4.561 -4.467 1.00 0.00 35 GLN A CA 17
ATOM 27293 C C . GLN A 1 35 ? 2.867 3.542 -4.748 1.00 0.00 35 GLN A C 17
ATOM 27294 O O . GLN A 1 35 ? 4.032 3.902 -4.922 1.00 0.00 35 GLN A O 17
ATOM 27308 N N . LEU A 1 36 ? 2.490 2.269 -4.790 1.00 0.00 36 LEU A N 17
ATOM 27309 C CA . LEU A 1 36 ? 3.444 1.196 -5.050 1.00 0.00 36 LEU A CA 17
ATOM 27310 C C . LEU A 1 36 ? 3.423 0.793 -6.521 1.00 0.00 36 LEU A C 17
ATOM 27311 O O . LEU A 1 36 ? 2.404 0.328 -7.034 1.00 0.00 36 LEU A O 17
ATOM 27327 N N . HIS A 1 37 ? 4.555 0.972 -7.195 1.00 0.00 37 HIS A N 17
ATOM 27328 C CA . HIS A 1 37 ? 4.667 0.624 -8.607 1.00 0.00 37 HIS A CA 17
ATOM 27329 C C . HIS A 1 37 ? 5.190 -0.799 -8.775 1.00 0.00 37 HIS A C 17
ATOM 27330 O O . HIS A 1 37 ? 6.376 -1.062 -8.578 1.00 0.00 37 HIS A O 17
ATOM 27345 N N . ALA A 1 38 ? 4.298 -1.714 -9.140 1.00 0.00 38 ALA A N 17
ATOM 27346 C CA . ALA A 1 38 ? 4.670 -3.109 -9.337 1.00 0.00 38 ALA A CA 17
ATOM 27347 C C . ALA A 1 38 ? 4.266 -3.595 -10.725 1.00 0.00 38 ALA A C 17
ATOM 27348 O O . ALA A 1 38 ? 3.164 -4.110 -10.918 1.00 0.00 38 ALA A O 17
ATOM 27355 N N . THR A 1 39 ? 5.165 -3.428 -11.690 1.00 0.00 39 THR A N 17
ATOM 27356 C CA . THR A 1 39 ? 4.902 -3.847 -13.060 1.00 0.00 39 THR A CA 17
ATOM 27357 C C . THR A 1 39 ? 5.900 -4.907 -13.512 1.00 0.00 39 THR A C 17
ATOM 27358 O O . THR A 1 39 ? 7.091 -4.630 -13.656 1.00 0.00 39 THR A O 17
ATOM 27369 N N . ASP A 1 40 ? 5.407 -6.120 -13.736 1.00 0.00 40 ASP A N 17
ATOM 27370 C CA . ASP A 1 40 ? 6.257 -7.222 -14.173 1.00 0.00 40 ASP A CA 17
ATOM 27371 C C . ASP A 1 40 ? 5.891 -7.661 -15.588 1.00 0.00 40 ASP A C 17
ATOM 27372 O O . ASP A 1 40 ? 5.157 -8.631 -15.777 1.00 0.00 40 ASP A O 17
ATOM 27381 N N . ALA A 1 41 ? 6.407 -6.940 -16.578 1.00 0.00 41 ALA A N 17
ATOM 27382 C CA . ALA A 1 41 ? 6.136 -7.255 -17.975 1.00 0.00 41 ALA A CA 17
ATOM 27383 C C . ALA A 1 41 ? 4.670 -7.009 -18.318 1.00 0.00 41 ALA A C 17
ATOM 27384 O O . ALA A 1 41 ? 4.002 -7.875 -18.883 1.00 0.00 41 ALA A O 17
ATOM 27391 N N . ASP A 1 42 ? 4.177 -5.825 -17.974 1.00 0.00 42 ASP A N 17
ATOM 27392 C CA . ASP A 1 42 ? 2.791 -5.465 -18.246 1.00 0.00 42 ASP A CA 17
ATOM 27393 C C . ASP A 1 42 ? 2.624 -5.000 -19.690 1.00 0.00 42 ASP A C 17
ATOM 27394 O O . ASP A 1 42 ? 2.003 -3.970 -19.952 1.00 0.00 42 ASP A O 17
ATOM 27403 N N . ILE A 1 43 ? 3.182 -5.766 -20.621 1.00 0.00 43 ILE A N 17
ATOM 27404 C CA . ILE A 1 43 ? 3.095 -5.433 -22.037 1.00 0.00 43 ILE A CA 17
ATOM 27405 C C . ILE A 1 43 ? 1.805 -5.968 -22.649 1.00 0.00 43 ILE A C 17
ATOM 27406 O O . ILE A 1 43 ? 1.664 -7.169 -22.875 1.00 0.00 43 ILE A O 17
ATOM 27422 N N . GLY A 1 44 ? 0.865 -5.066 -22.918 1.00 0.00 44 GLY A N 17
ATOM 27423 C CA . GLY A 1 44 ? -0.401 -5.466 -23.504 1.00 0.00 44 GLY A CA 17
ATOM 27424 C C . GLY A 1 44 ? -1.353 -6.053 -22.481 1.00 0.00 44 GLY A C 17
ATOM 27425 O O . GLY A 1 44 ? -2.381 -5.454 -22.164 1.00 0.00 44 GLY A O 17
ATOM 27429 N N . SER A 1 45 ? -1.013 -7.229 -21.964 1.00 0.00 45 SER A N 17
ATOM 27430 C CA . SER A 1 45 ? -1.848 -7.901 -20.975 1.00 0.00 45 SER A CA 17
ATOM 27431 C C . SER A 1 45 ? -2.058 -7.015 -19.750 1.00 0.00 45 SER A C 17
ATOM 27432 O O . SER A 1 45 ? -1.202 -6.203 -19.404 1.00 0.00 45 SER A O 17
ATOM 27440 N N . ASN A 1 46 ? -3.206 -7.178 -19.100 1.00 0.00 46 ASN A N 17
ATOM 27441 C CA . ASN A 1 46 ? -3.530 -6.394 -17.914 1.00 0.00 46 ASN A CA 17
ATOM 27442 C C . ASN A 1 46 ? -2.664 -6.814 -16.730 1.00 0.00 46 ASN A C 17
ATOM 27443 O O . ASN A 1 46 ? -1.730 -6.109 -16.350 1.00 0.00 46 ASN A O 17
ATOM 27454 N N . ALA A 1 47 ? -2.983 -7.967 -16.151 1.00 0.00 47 ALA A N 17
ATOM 27455 C CA . ALA A 1 47 ? -2.233 -8.483 -15.012 1.00 0.00 47 ALA A CA 17
ATOM 27456 C C . ALA A 1 47 ? -2.312 -7.529 -13.825 1.00 0.00 47 ALA A C 17
ATOM 27457 O O . ALA A 1 47 ? -1.420 -7.503 -12.978 1.00 0.00 47 ALA A O 17
ATOM 27464 N N . GLU A 1 48 ? -3.386 -6.747 -13.771 1.00 0.00 48 GLU A N 17
ATOM 27465 C CA . GLU A 1 48 ? -3.580 -5.790 -12.688 1.00 0.00 48 GLU A CA 17
ATOM 27466 C C . GLU A 1 48 ? -3.463 -6.476 -11.330 1.00 0.00 48 GLU A C 17
ATOM 27467 O O . GLU A 1 48 ? -4.462 -6.898 -10.747 1.00 0.00 48 GLU A O 17
ATOM 27479 N N . ILE A 1 49 ? -2.235 -6.583 -10.832 1.00 0.00 49 ILE A N 17
ATOM 27480 C CA . ILE A 1 49 ? -1.987 -7.216 -9.543 1.00 0.00 49 ILE A CA 17
ATOM 27481 C C . ILE A 1 49 ? -2.896 -6.639 -8.462 1.00 0.00 49 ILE A C 17
ATOM 27482 O O . ILE A 1 49 ? -2.945 -5.425 -8.263 1.00 0.00 49 ILE A O 17
ATOM 27498 N N . ARG A 1 50 ? -3.612 -7.517 -7.767 1.00 0.00 50 ARG A N 17
ATOM 27499 C CA . ARG A 1 50 ? -4.518 -7.094 -6.706 1.00 0.00 50 ARG A CA 17
ATOM 27500 C C . ARG A 1 50 ? -3.765 -6.901 -5.393 1.00 0.00 50 ARG A C 17
ATOM 27501 O O . ARG A 1 50 ? -3.227 -7.854 -4.829 1.00 0.00 50 ARG A O 17
ATOM 27522 N N . TYR A 1 51 ? -3.732 -5.663 -4.912 1.00 0.00 51 TYR A N 17
ATOM 27523 C CA . TYR A 1 51 ? -3.044 -5.345 -3.667 1.00 0.00 51 TYR A CA 17
ATOM 27524 C C . TYR A 1 51 ? -3.982 -5.491 -2.473 1.00 0.00 51 TYR A C 17
ATOM 27525 O O . TYR A 1 51 ? -4.919 -4.711 -2.307 1.00 0.00 51 TYR A O 17
ATOM 27543 N N . ILE A 1 52 ? -3.721 -6.496 -1.644 1.00 0.00 52 ILE A N 17
ATOM 27544 C CA . ILE A 1 52 ? -4.540 -6.745 -0.464 1.00 0.00 52 ILE A CA 17
ATOM 27545 C C . ILE A 1 52 ? -3.803 -6.347 0.810 1.00 0.00 52 ILE A C 17
ATOM 27546 O O . ILE A 1 52 ? -2.573 -6.298 0.839 1.00 0.00 52 ILE A O 17
ATOM 27562 N N . PHE A 1 53 ? -4.563 -6.064 1.863 1.00 0.00 53 PHE A N 17
ATOM 27563 C CA . PHE A 1 53 ? -3.982 -5.671 3.142 1.00 0.00 53 PHE A CA 17
ATOM 27564 C C . PHE A 1 53 ? -3.262 -6.847 3.796 1.00 0.00 53 PHE A C 17
ATOM 27565 O O . PHE A 1 53 ? -3.716 -7.988 3.718 1.00 0.00 53 PHE A O 17
ATOM 27582 N N . GLY A 1 54 ? -2.137 -6.559 4.443 1.00 0.00 54 GLY A N 17
ATOM 27583 C CA . GLY A 1 54 ? -1.372 -7.601 5.102 1.00 0.00 54 GLY A CA 17
ATOM 27584 C C . GLY A 1 54 ? -2.182 -8.342 6.147 1.00 0.00 54 GLY A C 17
ATOM 27585 O O . GLY A 1 54 ? -3.408 -8.250 6.172 1.00 0.00 54 GLY A O 17
ATOM 27589 N N . ALA A 1 55 ? -1.494 -9.080 7.013 1.00 0.00 55 ALA A N 17
ATOM 27590 C CA . ALA A 1 55 ? -2.157 -9.839 8.065 1.00 0.00 55 ALA A CA 17
ATOM 27591 C C . ALA A 1 55 ? -2.075 -9.111 9.402 1.00 0.00 55 ALA A C 17
ATOM 27592 O O . ALA A 1 55 ? -1.204 -8.266 9.606 1.00 0.00 55 ALA A O 17
ATOM 27599 N N . GLN A 1 56 ? -2.988 -9.443 10.309 1.00 0.00 56 GLN A N 17
ATOM 27600 C CA . GLN A 1 56 ? -3.019 -8.818 11.626 1.00 0.00 56 GLN A CA 17
ATOM 27601 C C . GLN A 1 56 ? -3.021 -7.298 11.508 1.00 0.00 56 GLN A C 17
ATOM 27602 O O . GLN A 1 56 ? -2.189 -6.617 12.108 1.00 0.00 56 GLN A O 17
ATOM 27616 N N . VAL A 1 57 ? -3.960 -6.771 10.729 1.00 0.00 57 VAL A N 17
ATOM 27617 C CA . VAL A 1 57 ? -4.071 -5.330 10.532 1.00 0.00 57 VAL A CA 17
ATOM 27618 C C . VAL A 1 57 ? -5.374 -4.794 11.115 1.00 0.00 57 VAL A C 17
ATOM 27619 O O . VAL A 1 57 ? -6.452 -5.315 10.833 1.00 0.00 57 VAL A O 17
ATOM 27632 N N . ALA A 1 58 ? -5.265 -3.749 11.929 1.00 0.00 58 ALA A N 17
ATOM 27633 C CA . ALA A 1 58 ? -6.435 -3.141 12.550 1.00 0.00 58 ALA A CA 17
ATOM 27634 C C . ALA A 1 58 ? -7.449 -2.702 11.499 1.00 0.00 58 ALA A C 17
ATOM 27635 O O . ALA A 1 58 ? -7.099 -2.364 10.368 1.00 0.00 58 ALA A O 17
ATOM 27642 N N . PRO A 1 59 ? -8.735 -2.706 11.878 1.00 0.00 59 PRO A N 17
ATOM 27643 C CA . PRO A 1 59 ? -9.826 -2.311 10.982 1.00 0.00 59 PRO A CA 17
ATOM 27644 C C . PRO A 1 59 ? -9.818 -0.816 10.683 1.00 0.00 59 PRO A C 17
ATOM 27645 O O . PRO A 1 59 ? -10.002 -0.402 9.539 1.00 0.00 59 PRO A O 17
ATOM 27656 N N . ALA A 1 60 ? -9.602 -0.011 11.718 1.00 0.00 60 ALA A N 17
ATOM 27657 C CA . ALA A 1 60 ? -9.568 1.438 11.565 1.00 0.00 60 ALA A CA 17
ATOM 27658 C C . ALA A 1 60 ? -8.676 1.845 10.397 1.00 0.00 60 ALA A C 17
ATOM 27659 O O . ALA A 1 60 ? -9.037 2.709 9.597 1.00 0.00 60 ALA A O 17
ATOM 27666 N N . THR A 1 61 ? -7.507 1.218 10.304 1.00 0.00 61 THR A N 17
ATOM 27667 C CA . THR A 1 61 ? -6.563 1.517 9.235 1.00 0.00 61 THR A CA 17
ATOM 27668 C C . THR A 1 61 ? -7.192 1.288 7.865 1.00 0.00 61 THR A C 17
ATOM 27669 O O . THR A 1 61 ? -6.977 2.063 6.934 1.00 0.00 61 THR A O 17
ATOM 27680 N N . LYS A 1 62 ? -7.971 0.218 7.749 1.00 0.00 62 LYS A N 17
ATOM 27681 C CA . LYS A 1 62 ? -8.634 -0.114 6.493 1.00 0.00 62 LYS A CA 17
ATOM 27682 C C . LYS A 1 62 ? -9.715 0.910 6.163 1.00 0.00 62 LYS A C 17
ATOM 27683 O O . LYS A 1 62 ? -9.879 1.302 5.007 1.00 0.00 62 LYS A O 17
ATOM 27702 N N . ARG A 1 63 ? -10.450 1.340 7.184 1.00 0.00 63 ARG A N 17
ATOM 27703 C CA . ARG A 1 63 ? -11.515 2.318 7.000 1.00 0.00 63 ARG A CA 17
ATOM 27704 C C . ARG A 1 63 ? -10.940 3.688 6.650 1.00 0.00 63 ARG A C 17
ATOM 27705 O O . ARG A 1 63 ? -11.175 4.211 5.560 1.00 0.00 63 ARG A O 17
ATOM 27726 N N . LEU A 1 64 ? -10.187 4.264 7.580 1.00 0.00 64 LEU A N 17
ATOM 27727 C CA . LEU A 1 64 ? -9.579 5.573 7.370 1.00 0.00 64 LEU A CA 17
ATOM 27728 C C . LEU A 1 64 ? -8.801 5.608 6.059 1.00 0.00 64 LEU A C 17
ATOM 27729 O O . LEU A 1 64 ? -8.964 6.524 5.253 1.00 0.00 64 LEU A O 17
ATOM 27745 N N . PHE A 1 65 ? -7.957 4.603 5.851 1.00 0.00 65 PHE A N 17
ATOM 27746 C CA . PHE A 1 65 ? -7.154 4.518 4.636 1.00 0.00 65 PHE A CA 17
ATOM 27747 C C . PHE A 1 65 ? -7.722 3.472 3.682 1.00 0.00 65 PHE A C 17
ATOM 27748 O O . PHE A 1 65 ? -7.874 2.305 4.042 1.00 0.00 65 PHE A O 17
ATOM 27765 N N . ALA A 1 66 ? -8.032 3.899 2.462 1.00 0.00 66 ALA A N 17
ATOM 27766 C CA . ALA A 1 66 ? -8.581 3.000 1.455 1.00 0.00 66 ALA A CA 17
ATOM 27767 C C . ALA A 1 66 ? -7.496 2.521 0.496 1.00 0.00 66 ALA A C 17
ATOM 27768 O O . ALA A 1 66 ? -6.759 3.326 -0.075 1.00 0.00 66 ALA A O 17
ATOM 27775 N N . LEU A 1 67 ? -7.403 1.207 0.324 1.00 0.00 67 LEU A N 17
ATOM 27776 C CA . LEU A 1 67 ? -6.406 0.621 -0.566 1.00 0.00 67 LEU A CA 17
ATOM 27777 C C . LEU A 1 67 ? -7.066 0.021 -1.803 1.00 0.00 67 LEU A C 17
ATOM 27778 O O . LEU A 1 67 ? -7.946 -0.832 -1.697 1.00 0.00 67 LEU A O 17
ATOM 27794 N N . ASN A 1 68 ? -6.634 0.473 -2.976 1.00 0.00 68 ASN A N 17
ATOM 27795 C CA . ASN A 1 68 ? -7.182 -0.020 -4.234 1.00 0.00 68 ASN A CA 17
ATOM 27796 C C . ASN A 1 68 ? -6.428 -1.259 -4.707 1.00 0.00 68 ASN A C 17
ATOM 27797 O O . ASN A 1 68 ? -5.216 -1.368 -4.525 1.00 0.00 68 ASN A O 17
ATOM 27808 N N . ASN A 1 69 ? -7.154 -2.191 -5.317 1.00 0.00 69 ASN A N 17
ATOM 27809 C CA . ASN A 1 69 ? -6.554 -3.422 -5.817 1.00 0.00 69 ASN A CA 17
ATOM 27810 C C . ASN A 1 69 ? -6.344 -3.351 -7.327 1.00 0.00 69 ASN A C 17
ATOM 27811 O O . ASN A 1 69 ? -5.735 -4.240 -7.923 1.00 0.00 69 ASN A O 17
ATOM 27822 N N . THR A 1 70 ? -6.853 -2.287 -7.940 1.00 0.00 70 THR A N 17
ATOM 27823 C CA . THR A 1 70 ? -6.722 -2.099 -9.379 1.00 0.00 70 THR A CA 17
ATOM 27824 C C . THR A 1 70 ? -5.682 -1.033 -9.703 1.00 0.00 70 THR A C 17
ATOM 27825 O O . THR A 1 70 ? -5.091 -1.034 -10.783 1.00 0.00 70 THR A O 17
ATOM 27836 N N . THR A 1 71 ? -5.461 -0.123 -8.759 1.00 0.00 71 THR A N 17
ATOM 27837 C CA . THR A 1 71 ? -4.492 0.950 -8.944 1.00 0.00 71 THR A CA 17
ATOM 27838 C C . THR A 1 71 ? -3.348 0.836 -7.942 1.00 0.00 71 THR A C 17
ATOM 27839 O O . THR A 1 71 ? -2.258 1.358 -8.169 1.00 0.00 71 THR A O 17
ATOM 27850 N N . GLY A 1 72 ? -3.605 0.149 -6.833 1.00 0.00 72 GLY A N 17
ATOM 27851 C CA . GLY A 1 72 ? -2.586 -0.021 -5.814 1.00 0.00 72 GLY A CA 17
ATOM 27852 C C . GLY A 1 72 ? -2.157 1.296 -5.197 1.00 0.00 72 GLY A C 17
ATOM 27853 O O . GLY A 1 72 ? -0.980 1.492 -4.891 1.00 0.00 72 GLY A O 17
ATOM 27857 N N . LEU A 1 73 ? -3.112 2.201 -5.016 1.00 0.00 73 LEU A N 17
ATOM 27858 C CA . LEU A 1 73 ? -2.827 3.507 -4.433 1.00 0.00 73 LEU A CA 17
ATOM 27859 C C . LEU A 1 73 ? -3.624 3.716 -3.149 1.00 0.00 73 LEU A C 17
ATOM 27860 O O . LEU A 1 73 ? -4.837 3.507 -3.119 1.00 0.00 73 LEU A O 17
ATOM 27876 N N . ILE A 1 74 ? -2.935 4.132 -2.092 1.00 0.00 74 ILE A N 17
ATOM 27877 C CA . ILE A 1 74 ? -3.580 4.373 -0.807 1.00 0.00 74 ILE A CA 17
ATOM 27878 C C . ILE A 1 74 ? -3.923 5.848 -0.632 1.00 0.00 74 ILE A C 17
ATOM 27879 O O . ILE A 1 74 ? -3.052 6.715 -0.715 1.00 0.00 74 ILE A O 17
ATOM 27895 N N . THR A 1 75 ? -5.200 6.128 -0.388 1.00 0.00 75 THR A N 17
ATOM 27896 C CA . THR A 1 75 ? -5.660 7.498 -0.201 1.00 0.00 75 THR A CA 17
ATOM 27897 C C . THR A 1 75 ? -6.422 7.648 1.111 1.00 0.00 75 THR A C 17
ATOM 27898 O O . THR A 1 75 ? -6.812 6.658 1.730 1.00 0.00 75 THR A O 17
ATOM 27909 N N . VAL A 1 76 ? -6.632 8.892 1.529 1.00 0.00 76 VAL A N 17
ATOM 27910 C CA . VAL A 1 76 ? -7.350 9.171 2.767 1.00 0.00 76 VAL A CA 17
ATOM 27911 C C . VAL A 1 76 ? -8.859 9.106 2.554 1.00 0.00 76 VAL A C 17
ATOM 27912 O O . VAL A 1 76 ? -9.438 9.963 1.888 1.00 0.00 76 VAL A O 17
ATOM 27925 N N . GLN A 1 77 ? -9.488 8.085 3.126 1.00 0.00 77 GLN A N 17
ATOM 27926 C CA . GLN A 1 77 ? -10.930 7.908 2.998 1.00 0.00 77 GLN A CA 17
ATOM 27927 C C . GLN A 1 77 ? -11.676 8.783 3.999 1.00 0.00 77 GLN A C 17
ATOM 27928 O O . GLN A 1 77 ? -12.766 9.279 3.714 1.00 0.00 77 GLN A O 17
ATOM 27942 N N . ARG A 1 78 ? -11.082 8.969 5.174 1.00 0.00 78 ARG A N 17
ATOM 27943 C CA . ARG A 1 78 ? -11.691 9.783 6.218 1.00 0.00 78 ARG A CA 17
ATOM 27944 C C . ARG A 1 78 ? -10.630 10.563 6.988 1.00 0.00 78 ARG A C 17
ATOM 27945 O O . ARG A 1 78 ? -9.448 10.221 6.955 1.00 0.00 78 ARG A O 17
ATOM 27966 N N . SER A 1 79 ? -11.060 11.614 7.679 1.00 0.00 79 SER A N 17
ATOM 27967 C CA . SER A 1 79 ? -10.147 12.446 8.454 1.00 0.00 79 SER A CA 17
ATOM 27968 C C . SER A 1 79 ? -9.285 11.591 9.379 1.00 0.00 79 SER A C 17
ATOM 27969 O O . SER A 1 79 ? -9.755 10.605 9.949 1.00 0.00 79 SER A O 17
ATOM 27977 N N . LEU A 1 80 ? -8.022 11.975 9.522 1.00 0.00 80 LEU A N 17
ATOM 27978 C CA . LEU A 1 80 ? -7.093 11.245 10.378 1.00 0.00 80 LEU A CA 17
ATOM 27979 C C . LEU A 1 80 ? -7.035 11.863 11.771 1.00 0.00 80 LEU A C 17
ATOM 27980 O O . LEU A 1 80 ? -7.279 13.058 11.942 1.00 0.00 80 LEU A O 17
ATOM 27996 N N . ASP A 1 81 ? -6.709 11.042 12.764 1.00 0.00 81 ASP A N 17
ATOM 27997 C CA . ASP A 1 81 ? -6.615 11.509 14.142 1.00 0.00 81 ASP A CA 17
ATOM 27998 C C . ASP A 1 81 ? -5.289 11.090 14.769 1.00 0.00 81 ASP A C 17
ATOM 27999 O O . ASP A 1 81 ? -4.947 9.908 14.790 1.00 0.00 81 ASP A O 17
ATOM 28008 N N . ARG A 1 82 ? -4.546 12.068 15.277 1.00 0.00 82 ARG A N 17
ATOM 28009 C CA . ARG A 1 82 ? -3.256 11.801 15.902 1.00 0.00 82 ARG A CA 17
ATOM 28010 C C . ARG A 1 82 ? -3.436 11.340 17.345 1.00 0.00 82 ARG A C 17
ATOM 28011 O O . ARG A 1 82 ? -2.738 10.439 17.810 1.00 0.00 82 ARG A O 17
ATOM 28032 N N . GLU A 1 83 ? -4.376 11.964 18.048 1.00 0.00 83 GLU A N 17
ATOM 28033 C CA . GLU A 1 83 ? -4.646 11.618 19.438 1.00 0.00 83 GLU A CA 17
ATOM 28034 C C . GLU A 1 83 ? -4.628 10.105 19.636 1.00 0.00 83 GLU A C 17
ATOM 28035 O O . GLU A 1 83 ? -4.051 9.602 20.600 1.00 0.00 83 GLU A O 17
ATOM 28047 N N . GLU A 1 84 ? -5.263 9.386 18.716 1.00 0.00 84 GLU A N 17
ATOM 28048 C CA . GLU A 1 84 ? -5.321 7.931 18.790 1.00 0.00 84 GLU A CA 17
ATOM 28049 C C . GLU A 1 84 ? -3.995 7.311 18.359 1.00 0.00 84 GLU A C 17
ATOM 28050 O O . GLU A 1 84 ? -3.323 6.644 19.147 1.00 0.00 84 GLU A O 17
ATOM 28062 N N . THR A 1 85 ? -3.623 7.537 17.103 1.00 0.00 85 THR A N 17
ATOM 28063 C CA . THR A 1 85 ? -2.379 7.000 16.566 1.00 0.00 85 THR A CA 17
ATOM 28064 C C . THR A 1 85 ? -1.683 8.017 15.669 1.00 0.00 85 THR A C 17
ATOM 28065 O O . THR A 1 85 ? -2.327 8.698 14.871 1.00 0.00 85 THR A O 17
ATOM 28076 N N . ALA A 1 86 ? -0.365 8.115 15.804 1.00 0.00 86 ALA A N 17
ATOM 28077 C CA . ALA A 1 86 ? 0.419 9.047 15.003 1.00 0.00 86 ALA A CA 17
ATOM 28078 C C . ALA A 1 86 ? 1.008 8.357 13.777 1.00 0.00 86 ALA A C 17
ATOM 28079 O O . ALA A 1 86 ? 1.012 8.917 12.680 1.00 0.00 86 ALA A O 17
ATOM 28086 N N . ILE A 1 87 ? 1.504 7.140 13.970 1.00 0.00 87 ILE A N 17
ATOM 28087 C CA . ILE A 1 87 ? 2.095 6.375 12.880 1.00 0.00 87 ILE A CA 17
ATOM 28088 C C . ILE A 1 87 ? 1.165 5.254 12.428 1.00 0.00 87 ILE A C 17
ATOM 28089 O O . ILE A 1 87 ? 0.512 4.607 13.246 1.00 0.00 87 ILE A O 17
ATOM 28105 N N . HIS A 1 88 ? 1.112 5.028 11.119 1.00 0.00 88 HIS A N 17
ATOM 28106 C CA . HIS A 1 88 ? 0.264 3.984 10.557 1.00 0.00 88 HIS A CA 17
ATOM 28107 C C . HIS A 1 88 ? 1.080 3.029 9.690 1.00 0.00 88 HIS A C 17
ATOM 28108 O O . HIS A 1 88 ? 1.622 3.420 8.657 1.00 0.00 88 HIS A O 17
ATOM 28123 N N . LYS A 1 89 ? 1.163 1.774 10.119 1.00 0.00 89 LYS A N 17
ATOM 28124 C CA . LYS A 1 89 ? 1.912 0.762 9.383 1.00 0.00 89 LYS A CA 17
ATOM 28125 C C . LYS A 1 89 ? 0.976 -0.112 8.554 1.00 0.00 89 LYS A C 17
ATOM 28126 O O . LYS A 1 89 ? 0.214 -0.911 9.096 1.00 0.00 89 LYS A O 17
ATOM 28145 N N . VAL A 1 90 ? 1.041 0.046 7.235 1.00 0.00 90 VAL A N 17
ATOM 28146 C CA . VAL A 1 90 ? 0.201 -0.730 6.330 1.00 0.00 90 VAL A CA 17
ATOM 28147 C C . VAL A 1 90 ? 1.044 -1.638 5.442 1.00 0.00 90 VAL A C 17
ATOM 28148 O O . VAL A 1 90 ? 1.936 -1.176 4.730 1.00 0.00 90 VAL A O 17
ATOM 28161 N N . THR A 1 91 ? 0.755 -2.935 5.488 1.00 0.00 91 THR A N 17
ATOM 28162 C CA . THR A 1 91 ? 1.486 -3.910 4.688 1.00 0.00 91 THR A CA 17
ATOM 28163 C C . THR A 1 91 ? 0.697 -4.303 3.444 1.00 0.00 91 THR A C 17
ATOM 28164 O O . THR A 1 91 ? -0.475 -4.671 3.531 1.00 0.00 91 THR A O 17
ATOM 28175 N N . VAL A 1 92 ? 1.346 -4.225 2.287 1.00 0.00 92 VAL A N 17
ATOM 28176 C CA . VAL A 1 92 ? 0.706 -4.575 1.025 1.00 0.00 92 VAL A CA 17
ATOM 28177 C C . VAL A 1 92 ? 1.256 -5.886 0.475 1.00 0.00 92 VAL A C 17
ATOM 28178 O O . VAL A 1 92 ? 2.462 -6.133 0.516 1.00 0.00 92 VAL A O 17
ATOM 28191 N N . LEU A 1 93 ? 0.364 -6.725 -0.042 1.00 0.00 93 LEU A N 17
ATOM 28192 C CA . LEU A 1 93 ? 0.760 -8.012 -0.602 1.00 0.00 93 LEU A CA 17
ATOM 28193 C C . LEU A 1 93 ? 0.382 -8.103 -2.077 1.00 0.00 93 LEU A C 17
ATOM 28194 O O . LEU A 1 93 ? -0.796 -8.071 -2.430 1.00 0.00 93 LEU A O 17
ATOM 28210 N N . ALA A 1 94 ? 1.391 -8.218 -2.935 1.00 0.00 94 ALA A N 17
ATOM 28211 C CA . ALA A 1 94 ? 1.165 -8.318 -4.371 1.00 0.00 94 ALA A CA 17
ATOM 28212 C C . ALA A 1 94 ? 1.333 -9.754 -4.855 1.00 0.00 94 ALA A C 17
ATOM 28213 O O . ALA A 1 94 ? 2.361 -10.385 -4.612 1.00 0.00 94 ALA A O 17
ATOM 28220 N N . SER A 1 95 ? 0.315 -10.265 -5.541 1.00 0.00 95 SER A N 17
ATOM 28221 C CA . SER A 1 95 ? 0.348 -11.630 -6.055 1.00 0.00 95 SER A CA 17
ATOM 28222 C C . SER A 1 95 ? -0.095 -11.671 -7.514 1.00 0.00 95 SER A C 17
ATOM 28223 O O . SER A 1 95 ? -1.095 -11.059 -7.888 1.00 0.00 95 SER A O 17
ATOM 28231 N N . ASP A 1 96 ? 0.656 -12.398 -8.333 1.00 0.00 96 ASP A N 17
ATOM 28232 C CA . ASP A 1 96 ? 0.342 -12.522 -9.752 1.00 0.00 96 ASP A CA 17
ATOM 28233 C C . ASP A 1 96 ? 0.314 -13.987 -10.177 1.00 0.00 96 ASP A C 17
ATOM 28234 O O . ASP A 1 96 ? 1.057 -14.400 -11.065 1.00 0.00 96 ASP A O 17
ATOM 28243 N N . GLY A 1 97 ? -0.549 -14.768 -9.534 1.00 0.00 97 GLY A N 17
ATOM 28244 C CA . GLY A 1 97 ? -0.657 -16.178 -9.858 1.00 0.00 97 GLY A CA 17
ATOM 28245 C C . GLY A 1 97 ? 0.589 -16.956 -9.484 1.00 0.00 97 GLY A C 17
ATOM 28246 O O . GLY A 1 97 ? 1.140 -17.690 -10.304 1.00 0.00 97 GLY A O 17
ATOM 28250 N N . SER A 1 98 ? 1.035 -16.794 -8.242 1.00 0.00 98 SER A N 17
ATOM 28251 C CA . SER A 1 98 ? 2.228 -17.483 -7.763 1.00 0.00 98 SER A CA 17
ATOM 28252 C C . SER A 1 98 ? 2.142 -17.737 -6.261 1.00 0.00 98 SER A C 17
ATOM 28253 O O . SER A 1 98 ? 1.124 -17.452 -5.630 1.00 0.00 98 SER A O 17
ATOM 28261 N N . SER A 1 99 ? 3.218 -18.275 -5.696 1.00 0.00 99 SER A N 17
ATOM 28262 C CA . SER A 1 99 ? 3.264 -18.571 -4.269 1.00 0.00 99 SER A CA 17
ATOM 28263 C C . SER A 1 99 ? 3.097 -17.299 -3.444 1.00 0.00 99 SER A C 17
ATOM 28264 O O . SER A 1 99 ? 2.857 -16.219 -3.986 1.00 0.00 99 SER A O 17
ATOM 28272 N N . THR A 1 100 ? 3.226 -17.433 -2.127 1.00 0.00 100 THR A N 17
ATOM 28273 C CA . THR A 1 100 ? 3.089 -16.296 -1.226 1.00 0.00 100 THR A CA 17
ATOM 28274 C C . THR A 1 100 ? 3.615 -15.018 -1.869 1.00 0.00 100 THR A C 17
ATOM 28275 O O . THR A 1 100 ? 4.734 -14.966 -2.380 1.00 0.00 100 THR A O 17
ATOM 28286 N N . PRO A 1 101 ? 2.791 -13.960 -1.845 1.00 0.00 101 PRO A N 17
ATOM 28287 C CA . PRO A 1 101 ? 3.153 -12.662 -2.420 1.00 0.00 101 PRO A CA 17
ATOM 28288 C C . PRO A 1 101 ? 4.242 -11.955 -1.620 1.00 0.00 101 PRO A C 17
ATOM 28289 O O . PRO A 1 101 ? 4.582 -12.374 -0.514 1.00 0.00 101 PRO A O 17
ATOM 28300 N N . ALA A 1 102 ? 4.785 -10.882 -2.186 1.00 0.00 102 ALA A N 17
ATOM 28301 C CA . ALA A 1 102 ? 5.833 -10.117 -1.523 1.00 0.00 102 ALA A CA 17
ATOM 28302 C C . ALA A 1 102 ? 5.286 -9.372 -0.310 1.00 0.00 102 ALA A C 17
ATOM 28303 O O . ALA A 1 102 ? 4.082 -9.386 -0.052 1.00 0.00 102 ALA A O 17
ATOM 28310 N N . ARG A 1 103 ? 6.177 -8.722 0.431 1.00 0.00 103 ARG A N 17
ATOM 28311 C CA . ARG A 1 103 ? 5.783 -7.973 1.618 1.00 0.00 103 ARG A CA 17
ATOM 28312 C C . ARG A 1 103 ? 6.515 -6.636 1.685 1.00 0.00 103 ARG A C 17
ATOM 28313 O O . ARG A 1 103 ? 7.721 -6.565 1.449 1.00 0.00 103 ARG A O 17
ATOM 28334 N N . ALA A 1 104 ? 5.777 -5.579 2.007 1.00 0.00 104 ALA A N 17
ATOM 28335 C CA . ALA A 1 104 ? 6.356 -4.245 2.106 1.00 0.00 104 ALA A CA 17
ATOM 28336 C C . ALA A 1 104 ? 5.649 -3.417 3.174 1.00 0.00 104 ALA A C 17
ATOM 28337 O O . ALA A 1 104 ? 4.446 -3.171 3.088 1.00 0.00 104 ALA A O 17
ATOM 28344 N N . THR A 1 105 ? 6.404 -2.991 4.182 1.00 0.00 105 THR A N 17
ATOM 28345 C CA . THR A 1 105 ? 5.849 -2.193 5.268 1.00 0.00 105 THR A CA 17
ATOM 28346 C C . THR A 1 105 ? 5.973 -0.702 4.974 1.00 0.00 105 THR A C 17
ATOM 28347 O O . THR A 1 105 ? 7.077 -0.174 4.843 1.00 0.00 105 THR A O 17
ATOM 28358 N N . VAL A 1 106 ? 4.832 -0.027 4.870 1.00 0.00 106 VAL A N 17
ATOM 28359 C CA . VAL A 1 106 ? 4.813 1.404 4.593 1.00 0.00 106 VAL A CA 17
ATOM 28360 C C . VAL A 1 106 ? 4.566 2.207 5.865 1.00 0.00 106 VAL A C 17
ATOM 28361 O O . VAL A 1 106 ? 3.493 2.127 6.465 1.00 0.00 106 VAL A O 17
ATOM 28374 N N . THR A 1 107 ? 5.566 2.982 6.273 1.00 0.00 107 THR A N 17
ATOM 28375 C CA . THR A 1 107 ? 5.458 3.800 7.475 1.00 0.00 107 THR A CA 17
ATOM 28376 C C . THR A 1 107 ? 4.906 5.184 7.151 1.00 0.00 107 THR A C 17
ATOM 28377 O O . THR A 1 107 ? 5.502 5.933 6.376 1.00 0.00 107 THR A O 17
ATOM 28388 N N . ILE A 1 108 ? 3.767 5.516 7.748 1.00 0.00 108 ILE A N 17
ATOM 28389 C CA . ILE A 1 108 ? 3.137 6.811 7.523 1.00 0.00 108 ILE A CA 17
ATOM 28390 C C . ILE A 1 108 ? 3.271 7.708 8.749 1.00 0.00 108 ILE A C 17
ATOM 28391 O O . ILE A 1 108 ? 2.650 7.462 9.782 1.00 0.00 108 ILE A O 17
ATOM 28407 N N . ASN A 1 109 ? 4.087 8.751 8.626 1.00 0.00 109 ASN A N 17
ATOM 28408 C CA . ASN A 1 109 ? 4.302 9.686 9.724 1.00 0.00 109 ASN A CA 17
ATOM 28409 C C . ASN A 1 109 ? 3.380 10.895 9.598 1.00 0.00 109 ASN A C 17
ATOM 28410 O O . ASN A 1 109 ? 3.459 11.651 8.630 1.00 0.00 109 ASN A O 17
ATOM 28421 N N . VAL A 1 110 ? 2.505 11.071 10.584 1.00 0.00 110 VAL A N 17
ATOM 28422 C CA . VAL A 1 110 ? 1.569 12.188 10.584 1.00 0.00 110 VAL A CA 17
ATOM 28423 C C . VAL A 1 110 ? 2.206 13.438 11.181 1.00 0.00 110 VAL A C 17
ATOM 28424 O O . VAL A 1 110 ? 2.750 13.405 12.285 1.00 0.00 110 VAL A O 17
ATOM 28437 N N . THR A 1 111 ? 2.133 14.542 10.444 1.00 0.00 111 THR A N 17
ATOM 28438 C CA . THR A 1 111 ? 2.703 15.804 10.900 1.00 0.00 111 THR A CA 17
ATOM 28439 C C . THR A 1 111 ? 1.657 16.913 10.894 1.00 0.00 111 THR A C 17
ATOM 28440 O O . THR A 1 111 ? 0.530 16.714 10.441 1.00 0.00 111 THR A O 17
ATOM 28451 N N . ASP A 1 112 ? 2.038 18.082 11.399 1.00 0.00 112 ASP A N 17
ATOM 28452 C CA . ASP A 1 112 ? 1.133 19.224 11.450 1.00 0.00 112 ASP A CA 17
ATOM 28453 C C . ASP A 1 112 ? 0.510 19.486 10.082 1.00 0.00 112 ASP A C 17
ATOM 28454 O O . ASP A 1 112 ? 1.095 19.159 9.049 1.00 0.00 112 ASP A O 17
ATOM 28463 N N . VAL A 1 113 ? -0.680 20.077 10.083 1.00 0.00 113 VAL A N 17
ATOM 28464 C CA . VAL A 1 113 ? -1.382 20.383 8.842 1.00 0.00 113 VAL A CA 17
ATOM 28465 C C . VAL A 1 113 ? -1.234 21.855 8.475 1.00 0.00 113 VAL A C 17
ATOM 28466 O O . VAL A 1 113 ? -1.293 22.222 7.303 1.00 0.00 113 VAL A O 17
ATOM 28479 N N . ASN A 1 114 ? -1.041 22.695 9.487 1.00 0.00 114 ASN A N 17
ATOM 28480 C CA . ASN A 1 114 ? -0.883 24.129 9.271 1.00 0.00 114 ASN A CA 17
ATOM 28481 C C . ASN A 1 114 ? 0.222 24.408 8.258 1.00 0.00 114 ASN A C 17
ATOM 28482 O O . ASN A 1 114 ? 0.258 25.473 7.642 1.00 0.00 114 ASN A O 17
ATOM 28493 N N . GLY A 1 1 ? -1.209 -28.844 -11.649 1.00 0.00 1 GLY A N 18
ATOM 28494 C CA . GLY A 1 1 ? -1.018 -27.886 -12.722 1.00 0.00 1 GLY A CA 18
ATOM 28495 C C . GLY A 1 1 ? 0.384 -27.932 -13.298 1.00 0.00 1 GLY A C 18
ATOM 28496 O O . GLY A 1 1 ? 1.147 -28.856 -13.018 1.00 0.00 1 GLY A O 18
ATOM 28500 N N . SER A 1 2 ? 0.723 -26.932 -14.106 1.00 0.00 2 SER A N 18
ATOM 28501 C CA . SER A 1 2 ? 2.041 -26.865 -14.727 1.00 0.00 2 SER A CA 18
ATOM 28502 C C . SER A 1 2 ? 2.319 -25.463 -15.260 1.00 0.00 2 SER A C 18
ATOM 28503 O O . SER A 1 2 ? 1.459 -24.584 -15.206 1.00 0.00 2 SER A O 18
ATOM 28511 N N . SER A 1 3 ? 3.528 -25.261 -15.773 1.00 0.00 3 SER A N 18
ATOM 28512 C CA . SER A 1 3 ? 3.924 -23.965 -16.312 1.00 0.00 3 SER A CA 18
ATOM 28513 C C . SER A 1 3 ? 4.244 -24.070 -17.800 1.00 0.00 3 SER A C 18
ATOM 28514 O O . SER A 1 3 ? 3.613 -23.419 -18.630 1.00 0.00 3 SER A O 18
ATOM 28522 N N . GLY A 1 4 ? 5.233 -24.897 -18.129 1.00 0.00 4 GLY A N 18
ATOM 28523 C CA . GLY A 1 4 ? 5.621 -25.074 -19.516 1.00 0.00 4 GLY A CA 18
ATOM 28524 C C . GLY A 1 4 ? 7.113 -24.906 -19.725 1.00 0.00 4 GLY A C 18
ATOM 28525 O O . GLY A 1 4 ? 7.565 -23.875 -20.223 1.00 0.00 4 GLY A O 18
ATOM 28529 N N . SER A 1 5 ? 7.881 -25.922 -19.344 1.00 0.00 5 SER A N 18
ATOM 28530 C CA . SER A 1 5 ? 9.331 -25.880 -19.488 1.00 0.00 5 SER A CA 18
ATOM 28531 C C . SER A 1 5 ? 9.887 -24.544 -19.004 1.00 0.00 5 SER A C 18
ATOM 28532 O O . SER A 1 5 ? 10.765 -23.958 -19.638 1.00 0.00 5 SER A O 18
ATOM 28540 N N . SER A 1 6 ? 9.369 -24.069 -17.876 1.00 0.00 6 SER A N 18
ATOM 28541 C CA . SER A 1 6 ? 9.810 -22.800 -17.308 1.00 0.00 6 SER A CA 18
ATOM 28542 C C . SER A 1 6 ? 11.031 -23.000 -16.416 1.00 0.00 6 SER A C 18
ATOM 28543 O O . SER A 1 6 ? 11.258 -24.087 -15.888 1.00 0.00 6 SER A O 18
ATOM 28551 N N . GLY A 1 7 ? 11.817 -21.939 -16.254 1.00 0.00 7 GLY A N 18
ATOM 28552 C CA . GLY A 1 7 ? 13.007 -22.018 -15.426 1.00 0.00 7 GLY A CA 18
ATOM 28553 C C . GLY A 1 7 ? 12.689 -22.369 -13.986 1.00 0.00 7 GLY A C 18
ATOM 28554 O O . GLY A 1 7 ? 12.096 -23.411 -13.712 1.00 0.00 7 GLY A O 18
ATOM 28558 N N . ASN A 1 8 ? 13.087 -21.499 -13.064 1.00 0.00 8 ASN A N 18
ATOM 28559 C CA . ASN A 1 8 ? 12.843 -21.725 -11.644 1.00 0.00 8 ASN A CA 18
ATOM 28560 C C . ASN A 1 8 ? 11.768 -20.778 -11.120 1.00 0.00 8 ASN A C 18
ATOM 28561 O O . ASN A 1 8 ? 11.253 -19.937 -11.857 1.00 0.00 8 ASN A O 18
ATOM 28572 N N . ASP A 1 9 ? 11.435 -20.920 -9.842 1.00 0.00 9 ASP A N 18
ATOM 28573 C CA . ASP A 1 9 ? 10.422 -20.076 -9.217 1.00 0.00 9 ASP A CA 18
ATOM 28574 C C . ASP A 1 9 ? 10.760 -18.600 -9.396 1.00 0.00 9 ASP A C 18
ATOM 28575 O O . ASP A 1 9 ? 11.929 -18.218 -9.419 1.00 0.00 9 ASP A O 18
ATOM 28584 N N . ASN A 1 10 ? 9.727 -17.773 -9.523 1.00 0.00 10 ASN A N 18
ATOM 28585 C CA . ASN A 1 10 ? 9.914 -16.338 -9.702 1.00 0.00 10 ASN A CA 18
ATOM 28586 C C . ASN A 1 10 ? 8.819 -15.553 -8.985 1.00 0.00 10 ASN A C 18
ATOM 28587 O O . ASN A 1 10 ? 7.633 -15.720 -9.270 1.00 0.00 10 ASN A O 18
ATOM 28598 N N . ARG A 1 11 ? 9.226 -14.697 -8.053 1.00 0.00 11 ARG A N 18
ATOM 28599 C CA . ARG A 1 11 ? 8.280 -13.887 -7.295 1.00 0.00 11 ARG A CA 18
ATOM 28600 C C . ARG A 1 11 ? 8.483 -12.402 -7.583 1.00 0.00 11 ARG A C 18
ATOM 28601 O O . ARG A 1 11 ? 9.579 -11.955 -7.922 1.00 0.00 11 ARG A O 18
ATOM 28622 N N . PRO A 1 12 ? 7.403 -11.620 -7.445 1.00 0.00 12 PRO A N 18
ATOM 28623 C CA . PRO A 1 12 ? 7.436 -10.174 -7.686 1.00 0.00 12 PRO A CA 18
ATOM 28624 C C . PRO A 1 12 ? 8.234 -9.428 -6.621 1.00 0.00 12 PRO A C 18
ATOM 28625 O O . PRO A 1 12 ? 8.361 -9.891 -5.488 1.00 0.00 12 PRO A O 18
ATOM 28636 N N . VAL A 1 13 ? 8.769 -8.269 -6.993 1.00 0.00 13 VAL A N 18
ATOM 28637 C CA . VAL A 1 13 ? 9.552 -7.458 -6.069 1.00 0.00 13 VAL A CA 18
ATOM 28638 C C . VAL A 1 13 ? 9.058 -6.016 -6.049 1.00 0.00 13 VAL A C 18
ATOM 28639 O O . VAL A 1 13 ? 8.837 -5.409 -7.097 1.00 0.00 13 VAL A O 18
ATOM 28652 N N . PHE A 1 14 ? 8.887 -5.471 -4.849 1.00 0.00 14 PHE A N 18
ATOM 28653 C CA . PHE A 1 14 ? 8.418 -4.099 -4.691 1.00 0.00 14 PHE A CA 18
ATOM 28654 C C . PHE A 1 14 ? 9.553 -3.106 -4.926 1.00 0.00 14 PHE A C 18
ATOM 28655 O O . PHE A 1 14 ? 10.725 -3.426 -4.725 1.00 0.00 14 PHE A O 18
ATOM 28672 N N . LYS A 1 15 ? 9.196 -1.900 -5.355 1.00 0.00 15 LYS A N 18
ATOM 28673 C CA . LYS A 1 15 ? 10.182 -0.859 -5.617 1.00 0.00 15 LYS A CA 18
ATOM 28674 C C . LYS A 1 15 ? 11.260 -0.845 -4.539 1.00 0.00 15 LYS A C 18
ATOM 28675 O O . LYS A 1 15 ? 12.453 -0.863 -4.842 1.00 0.00 15 LYS A O 18
ATOM 28694 N N . GLU A 1 16 ? 10.832 -0.816 -3.281 1.00 0.00 16 GLU A N 18
ATOM 28695 C CA . GLU A 1 16 ? 11.763 -0.801 -2.158 1.00 0.00 16 GLU A CA 18
ATOM 28696 C C . GLU A 1 16 ? 11.184 -1.551 -0.961 1.00 0.00 16 GLU A C 18
ATOM 28697 O O . GLU A 1 16 ? 9.975 -1.760 -0.872 1.00 0.00 16 GLU A O 18
ATOM 28709 N N . GLY A 1 17 ? 12.057 -1.954 -0.044 1.00 0.00 17 GLY A N 18
ATOM 28710 C CA . GLY A 1 17 ? 11.615 -2.676 1.135 1.00 0.00 17 GLY A CA 18
ATOM 28711 C C . GLY A 1 17 ? 10.796 -1.811 2.072 1.00 0.00 17 GLY A C 18
ATOM 28712 O O . GLY A 1 17 ? 9.629 -2.100 2.332 1.00 0.00 17 GLY A O 18
ATOM 28716 N N . GLN A 1 18 ? 11.410 -0.747 2.581 1.00 0.00 18 GLN A N 18
ATOM 28717 C CA . GLN A 1 18 ? 10.730 0.161 3.497 1.00 0.00 18 GLN A CA 18
ATOM 28718 C C . GLN A 1 18 ? 10.374 1.470 2.800 1.00 0.00 18 GLN A C 18
ATOM 28719 O O . GLN A 1 18 ? 11.131 1.968 1.966 1.00 0.00 18 GLN A O 18
ATOM 28733 N N . VAL A 1 19 ? 9.217 2.024 3.148 1.00 0.00 19 VAL A N 18
ATOM 28734 C CA . VAL A 1 19 ? 8.760 3.277 2.557 1.00 0.00 19 VAL A CA 18
ATOM 28735 C C . VAL A 1 19 ? 8.265 4.242 3.628 1.00 0.00 19 VAL A C 18
ATOM 28736 O O . VAL A 1 19 ? 7.534 3.852 4.537 1.00 0.00 19 VAL A O 18
ATOM 28749 N N . GLU A 1 20 ? 8.669 5.503 3.512 1.00 0.00 20 GLU A N 18
ATOM 28750 C CA . GLU A 1 20 ? 8.265 6.524 4.472 1.00 0.00 20 GLU A CA 18
ATOM 28751 C C . GLU A 1 20 ? 7.561 7.682 3.771 1.00 0.00 20 GLU A C 18
ATOM 28752 O O . GLU A 1 20 ? 8.028 8.178 2.745 1.00 0.00 20 GLU A O 18
ATOM 28764 N N . VAL A 1 21 ? 6.434 8.109 4.332 1.00 0.00 21 VAL A N 18
ATOM 28765 C CA . VAL A 1 21 ? 5.665 9.209 3.762 1.00 0.00 21 VAL A CA 18
ATOM 28766 C C . VAL A 1 21 ? 5.231 10.193 4.842 1.00 0.00 21 VAL A C 18
ATOM 28767 O O . VAL A 1 21 ? 5.022 9.814 5.995 1.00 0.00 21 VAL A O 18
ATOM 28780 N N . HIS A 1 22 ? 5.095 11.459 4.461 1.00 0.00 22 HIS A N 18
ATOM 28781 C CA . HIS A 1 22 ? 4.683 12.499 5.397 1.00 0.00 22 HIS A CA 18
ATOM 28782 C C . HIS A 1 22 ? 3.321 13.069 5.012 1.00 0.00 22 HIS A C 18
ATOM 28783 O O . HIS A 1 22 ? 3.126 13.529 3.887 1.00 0.00 22 HIS A O 18
ATOM 28798 N N . ILE A 1 23 ? 2.383 13.033 5.953 1.00 0.00 23 ILE A N 18
ATOM 28799 C CA . ILE A 1 23 ? 1.040 13.546 5.711 1.00 0.00 23 ILE A CA 18
ATOM 28800 C C . ILE A 1 23 ? 0.429 14.109 6.990 1.00 0.00 23 ILE A C 18
ATOM 28801 O O . ILE A 1 23 ? 0.459 13.484 8.050 1.00 0.00 23 ILE A O 18
ATOM 28817 N N . PRO A 1 24 ? -0.141 15.319 6.890 1.00 0.00 24 PRO A N 18
ATOM 28818 C CA . PRO A 1 24 ? -0.774 15.993 8.028 1.00 0.00 24 PRO A CA 18
ATOM 28819 C C . PRO A 1 24 ? -2.067 15.310 8.460 1.00 0.00 24 PRO A C 18
ATOM 28820 O O . PRO A 1 24 ? -2.720 14.638 7.663 1.00 0.00 24 PRO A O 18
ATOM 28831 N N . GLU A 1 25 ? -2.430 15.489 9.727 1.00 0.00 25 GLU A N 18
ATOM 28832 C CA . GLU A 1 25 ? -3.646 14.889 10.263 1.00 0.00 25 GLU A CA 18
ATOM 28833 C C . GLU A 1 25 ? -4.887 15.544 9.663 1.00 0.00 25 GLU A C 18
ATOM 28834 O O . GLU A 1 25 ? -5.879 14.874 9.379 1.00 0.00 25 GLU A O 18
ATOM 28846 N N . ASN A 1 26 ? -4.822 16.857 9.472 1.00 0.00 26 ASN A N 18
ATOM 28847 C CA . ASN A 1 26 ? -5.940 17.604 8.907 1.00 0.00 26 ASN A CA 18
ATOM 28848 C C . ASN A 1 26 ? -5.900 17.570 7.382 1.00 0.00 26 ASN A C 18
ATOM 28849 O O . ASN A 1 26 ? -6.353 18.502 6.718 1.00 0.00 26 ASN A O 18
ATOM 28860 N N . ALA A 1 27 ? -5.356 16.489 6.833 1.00 0.00 27 ALA A N 18
ATOM 28861 C CA . ALA A 1 27 ? -5.260 16.332 5.387 1.00 0.00 27 ALA A CA 18
ATOM 28862 C C . ALA A 1 27 ? -6.638 16.145 4.762 1.00 0.00 27 ALA A C 18
ATOM 28863 O O . ALA A 1 27 ? -7.524 15.510 5.334 1.00 0.00 27 ALA A O 18
ATOM 28870 N N . PRO A 1 28 ? -6.826 16.711 3.561 1.00 0.00 28 PRO A N 18
ATOM 28871 C CA . PRO A 1 28 ? -8.095 16.620 2.833 1.00 0.00 28 PRO A CA 18
ATOM 28872 C C . PRO A 1 28 ? -8.369 15.210 2.321 1.00 0.00 28 PRO A C 18
ATOM 28873 O O . PRO A 1 28 ? -7.454 14.503 1.899 1.00 0.00 28 PRO A O 18
ATOM 28884 N N . VAL A 1 29 ? -9.636 14.808 2.359 1.00 0.00 29 VAL A N 18
ATOM 28885 C CA . VAL A 1 29 ? -10.031 13.482 1.898 1.00 0.00 29 VAL A CA 18
ATOM 28886 C C . VAL A 1 29 ? -9.758 13.316 0.407 1.00 0.00 29 VAL A C 18
ATOM 28887 O O . VAL A 1 29 ? -10.122 14.169 -0.401 1.00 0.00 29 VAL A O 18
ATOM 28900 N N . GLY A 1 30 ? -9.114 12.209 0.049 1.00 0.00 30 GLY A N 18
ATOM 28901 C CA . GLY A 1 30 ? -8.803 11.949 -1.345 1.00 0.00 30 GLY A CA 18
ATOM 28902 C C . GLY A 1 30 ? -7.371 12.302 -1.694 1.00 0.00 30 GLY A C 18
ATOM 28903 O O . GLY A 1 30 ? -7.022 12.422 -2.869 1.00 0.00 30 GLY A O 18
ATOM 28907 N N . THR A 1 31 ? -6.538 12.471 -0.672 1.00 0.00 31 THR A N 18
ATOM 28908 C CA . THR A 1 31 ? -5.137 12.815 -0.877 1.00 0.00 31 THR A CA 18
ATOM 28909 C C . THR A 1 31 ? -4.303 11.573 -1.172 1.00 0.00 31 THR A C 18
ATOM 28910 O O . THR A 1 31 ? -4.333 10.600 -0.419 1.00 0.00 31 THR A O 18
ATOM 28921 N N . SER A 1 32 ? -3.559 11.614 -2.273 1.00 0.00 32 SER A N 18
ATOM 28922 C CA . SER A 1 32 ? -2.719 10.490 -2.670 1.00 0.00 32 SER A CA 18
ATOM 28923 C C . SER A 1 32 ? -1.531 10.340 -1.725 1.00 0.00 32 SER A C 18
ATOM 28924 O O . SER A 1 32 ? -0.611 11.158 -1.730 1.00 0.00 32 SER A O 18
ATOM 28932 N N . VAL A 1 33 ? -1.558 9.287 -0.913 1.00 0.00 33 VAL A N 18
ATOM 28933 C CA . VAL A 1 33 ? -0.483 9.027 0.038 1.00 0.00 33 VAL A CA 18
ATOM 28934 C C . VAL A 1 33 ? 0.710 8.370 -0.647 1.00 0.00 33 VAL A C 18
ATOM 28935 O O . VAL A 1 33 ? 1.748 9.000 -0.848 1.00 0.00 33 VAL A O 18
ATOM 28948 N N . ILE A 1 34 ? 0.553 7.099 -1.004 1.00 0.00 34 ILE A N 18
ATOM 28949 C CA . ILE A 1 34 ? 1.617 6.356 -1.668 1.00 0.00 34 ILE A CA 18
ATOM 28950 C C . ILE A 1 34 ? 1.053 5.415 -2.726 1.00 0.00 34 ILE A C 18
ATOM 28951 O O . ILE A 1 34 ? -0.044 4.878 -2.571 1.00 0.00 34 ILE A O 18
ATOM 28967 N N . GLN A 1 35 ? 1.810 5.219 -3.800 1.00 0.00 35 GLN A N 18
ATOM 28968 C CA . GLN A 1 35 ? 1.385 4.341 -4.884 1.00 0.00 35 GLN A CA 18
ATOM 28969 C C . GLN A 1 35 ? 2.419 3.248 -5.137 1.00 0.00 35 GLN A C 18
ATOM 28970 O O . GLN A 1 35 ? 3.466 3.496 -5.736 1.00 0.00 35 GLN A O 18
ATOM 28984 N N . LEU A 1 36 ? 2.118 2.039 -4.677 1.00 0.00 36 LEU A N 18
ATOM 28985 C CA . LEU A 1 36 ? 3.022 0.907 -4.852 1.00 0.00 36 LEU A CA 18
ATOM 28986 C C . LEU A 1 36 ? 3.039 0.445 -6.306 1.00 0.00 36 LEU A C 18
ATOM 28987 O O . LEU A 1 36 ? 2.021 0.494 -6.996 1.00 0.00 36 LEU A O 18
ATOM 29003 N N . HIS A 1 37 ? 4.203 -0.005 -6.764 1.00 0.00 37 HIS A N 18
ATOM 29004 C CA . HIS A 1 37 ? 4.352 -0.479 -8.136 1.00 0.00 37 HIS A CA 18
ATOM 29005 C C . HIS A 1 37 ? 5.224 -1.731 -8.186 1.00 0.00 37 HIS A C 18
ATOM 29006 O O . HIS A 1 37 ? 6.407 -1.689 -7.849 1.00 0.00 37 HIS A O 18
ATOM 29021 N N . ALA A 1 38 ? 4.631 -2.843 -8.608 1.00 0.00 38 ALA A N 18
ATOM 29022 C CA . ALA A 1 38 ? 5.353 -4.105 -8.703 1.00 0.00 38 ALA A CA 18
ATOM 29023 C C . ALA A 1 38 ? 5.376 -4.618 -10.139 1.00 0.00 38 ALA A C 18
ATOM 29024 O O . ALA A 1 38 ? 4.333 -4.743 -10.782 1.00 0.00 38 ALA A O 18
ATOM 29031 N N . THR A 1 39 ? 6.572 -4.913 -10.639 1.00 0.00 39 THR A N 18
ATOM 29032 C CA . THR A 1 39 ? 6.731 -5.410 -11.999 1.00 0.00 39 THR A CA 18
ATOM 29033 C C . THR A 1 39 ? 7.527 -6.710 -12.021 1.00 0.00 39 THR A C 18
ATOM 29034 O O . THR A 1 39 ? 8.710 -6.730 -11.680 1.00 0.00 39 THR A O 18
ATOM 29045 N N . ASP A 1 40 ? 6.871 -7.793 -12.422 1.00 0.00 40 ASP A N 18
ATOM 29046 C CA . ASP A 1 40 ? 7.519 -9.098 -12.490 1.00 0.00 40 ASP A CA 18
ATOM 29047 C C . ASP A 1 40 ? 7.303 -9.742 -13.856 1.00 0.00 40 ASP A C 18
ATOM 29048 O O . ASP A 1 40 ? 6.201 -9.706 -14.402 1.00 0.00 40 ASP A O 18
ATOM 29057 N N . ALA A 1 41 ? 8.363 -10.328 -14.402 1.00 0.00 41 ALA A N 18
ATOM 29058 C CA . ALA A 1 41 ? 8.289 -10.981 -15.703 1.00 0.00 41 ALA A CA 18
ATOM 29059 C C . ALA A 1 41 ? 7.461 -10.157 -16.684 1.00 0.00 41 ALA A C 18
ATOM 29060 O O . ALA A 1 41 ? 6.498 -10.655 -17.268 1.00 0.00 41 ALA A O 18
ATOM 29067 N N . ASP A 1 42 ? 7.842 -8.897 -16.859 1.00 0.00 42 ASP A N 18
ATOM 29068 C CA . ASP A 1 42 ? 7.134 -8.004 -17.770 1.00 0.00 42 ASP A CA 18
ATOM 29069 C C . ASP A 1 42 ? 7.532 -8.278 -19.217 1.00 0.00 42 ASP A C 18
ATOM 29070 O O . ASP A 1 42 ? 7.840 -7.354 -19.971 1.00 0.00 42 ASP A O 18
ATOM 29079 N N . ILE A 1 43 ? 7.524 -9.551 -19.597 1.00 0.00 43 ILE A N 18
ATOM 29080 C CA . ILE A 1 43 ? 7.884 -9.945 -20.954 1.00 0.00 43 ILE A CA 18
ATOM 29081 C C . ILE A 1 43 ? 6.643 -10.242 -21.788 1.00 0.00 43 ILE A C 18
ATOM 29082 O O . ILE A 1 43 ? 6.155 -11.371 -21.813 1.00 0.00 43 ILE A O 18
ATOM 29098 N N . GLY A 1 44 ? 6.137 -9.220 -22.472 1.00 0.00 44 GLY A N 18
ATOM 29099 C CA . GLY A 1 44 ? 4.958 -9.392 -23.300 1.00 0.00 44 GLY A CA 18
ATOM 29100 C C . GLY A 1 44 ? 3.797 -8.531 -22.842 1.00 0.00 44 GLY A C 18
ATOM 29101 O O . GLY A 1 44 ? 3.780 -7.323 -23.081 1.00 0.00 44 GLY A O 18
ATOM 29105 N N . SER A 1 45 ? 2.824 -9.152 -22.183 1.00 0.00 45 SER A N 18
ATOM 29106 C CA . SER A 1 45 ? 1.652 -8.435 -21.696 1.00 0.00 45 SER A CA 18
ATOM 29107 C C . SER A 1 45 ? 1.820 -8.052 -20.229 1.00 0.00 45 SER A C 18
ATOM 29108 O O . SER A 1 45 ? 2.517 -8.730 -19.475 1.00 0.00 45 SER A O 18
ATOM 29116 N N . ASN A 1 46 ? 1.176 -6.960 -19.831 1.00 0.00 46 ASN A N 18
ATOM 29117 C CA . ASN A 1 46 ? 1.255 -6.484 -18.455 1.00 0.00 46 ASN A CA 18
ATOM 29118 C C . ASN A 1 46 ? 0.302 -7.265 -17.555 1.00 0.00 46 ASN A C 18
ATOM 29119 O O . ASN A 1 46 ? -0.918 -7.155 -17.681 1.00 0.00 46 ASN A O 18
ATOM 29130 N N . ALA A 1 47 ? 0.867 -8.053 -16.646 1.00 0.00 47 ALA A N 18
ATOM 29131 C CA . ALA A 1 47 ? 0.068 -8.851 -15.724 1.00 0.00 47 ALA A CA 18
ATOM 29132 C C . ALA A 1 47 ? -0.668 -7.962 -14.727 1.00 0.00 47 ALA A C 18
ATOM 29133 O O . ALA A 1 47 ? -0.169 -6.908 -14.335 1.00 0.00 47 ALA A O 18
ATOM 29140 N N . GLU A 1 48 ? -1.858 -8.396 -14.322 1.00 0.00 48 GLU A N 18
ATOM 29141 C CA . GLU A 1 48 ? -2.663 -7.637 -13.371 1.00 0.00 48 GLU A CA 18
ATOM 29142 C C . GLU A 1 48 ? -2.409 -8.111 -11.943 1.00 0.00 48 GLU A C 18
ATOM 29143 O O . GLU A 1 48 ? -3.109 -8.988 -11.435 1.00 0.00 48 GLU A O 18
ATOM 29155 N N . ILE A 1 49 ? -1.403 -7.525 -11.302 1.00 0.00 49 ILE A N 18
ATOM 29156 C CA . ILE A 1 49 ? -1.057 -7.886 -9.933 1.00 0.00 49 ILE A CA 18
ATOM 29157 C C . ILE A 1 49 ? -1.987 -7.207 -8.933 1.00 0.00 49 ILE A C 18
ATOM 29158 O O . ILE A 1 49 ? -2.021 -5.980 -8.836 1.00 0.00 49 ILE A O 18
ATOM 29174 N N . ARG A 1 50 ? -2.738 -8.013 -8.191 1.00 0.00 50 ARG A N 18
ATOM 29175 C CA . ARG A 1 50 ? -3.669 -7.490 -7.198 1.00 0.00 50 ARG A CA 18
ATOM 29176 C C . ARG A 1 50 ? -2.931 -7.071 -5.929 1.00 0.00 50 ARG A C 18
ATOM 29177 O O . ARG A 1 50 ? -1.788 -7.471 -5.703 1.00 0.00 50 ARG A O 18
ATOM 29198 N N . TYR A 1 51 ? -3.591 -6.264 -5.107 1.00 0.00 51 TYR A N 18
ATOM 29199 C CA . TYR A 1 51 ? -2.997 -5.788 -3.863 1.00 0.00 51 TYR A CA 18
ATOM 29200 C C . TYR A 1 51 ? -4.004 -5.852 -2.719 1.00 0.00 51 TYR A C 18
ATOM 29201 O O . TYR A 1 51 ? -4.972 -5.092 -2.687 1.00 0.00 51 TYR A O 18
ATOM 29219 N N . ILE A 1 52 ? -3.767 -6.763 -1.781 1.00 0.00 52 ILE A N 18
ATOM 29220 C CA . ILE A 1 52 ? -4.652 -6.926 -0.634 1.00 0.00 52 ILE A CA 18
ATOM 29221 C C . ILE A 1 52 ? -3.956 -6.515 0.659 1.00 0.00 52 ILE A C 18
ATOM 29222 O O . ILE A 1 52 ? -2.746 -6.289 0.681 1.00 0.00 52 ILE A O 18
ATOM 29238 N N . PHE A 1 53 ? -4.729 -6.421 1.736 1.00 0.00 53 PHE A N 18
ATOM 29239 C CA . PHE A 1 53 ? -4.187 -6.038 3.035 1.00 0.00 53 PHE A CA 18
ATOM 29240 C C . PHE A 1 53 ? -3.391 -7.184 3.652 1.00 0.00 53 PHE A C 18
ATOM 29241 O O . PHE A 1 53 ? -3.829 -8.334 3.641 1.00 0.00 53 PHE A O 18
ATOM 29258 N N . GLY A 1 54 ? -2.219 -6.862 4.189 1.00 0.00 54 GLY A N 18
ATOM 29259 C CA . GLY A 1 54 ? -1.380 -7.875 4.803 1.00 0.00 54 GLY A CA 18
ATOM 29260 C C . GLY A 1 54 ? -2.024 -8.499 6.024 1.00 0.00 54 GLY A C 18
ATOM 29261 O O . GLY A 1 54 ? -3.249 -8.559 6.126 1.00 0.00 54 GLY A O 18
ATOM 29265 N N . ALA A 1 55 ? -1.198 -8.967 6.953 1.00 0.00 55 ALA A N 18
ATOM 29266 C CA . ALA A 1 55 ? -1.694 -9.590 8.174 1.00 0.00 55 ALA A CA 18
ATOM 29267 C C . ALA A 1 55 ? -1.528 -8.661 9.372 1.00 0.00 55 ALA A C 18
ATOM 29268 O O . ALA A 1 55 ? -0.713 -7.739 9.344 1.00 0.00 55 ALA A O 18
ATOM 29275 N N . GLN A 1 56 ? -2.306 -8.910 10.420 1.00 0.00 56 GLN A N 18
ATOM 29276 C CA . GLN A 1 56 ? -2.245 -8.093 11.627 1.00 0.00 56 GLN A CA 18
ATOM 29277 C C . GLN A 1 56 ? -2.496 -6.624 11.303 1.00 0.00 56 GLN A C 18
ATOM 29278 O O . GLN A 1 56 ? -1.755 -5.745 11.743 1.00 0.00 56 GLN A O 18
ATOM 29292 N N . VAL A 1 57 ? -3.546 -6.364 10.530 1.00 0.00 57 VAL A N 18
ATOM 29293 C CA . VAL A 1 57 ? -3.895 -5.001 10.147 1.00 0.00 57 VAL A CA 18
ATOM 29294 C C . VAL A 1 57 ? -5.150 -4.531 10.875 1.00 0.00 57 VAL A C 18
ATOM 29295 O O . VAL A 1 57 ? -6.210 -5.145 10.765 1.00 0.00 57 VAL A O 18
ATOM 29308 N N . ALA A 1 58 ? -5.020 -3.437 11.619 1.00 0.00 58 ALA A N 18
ATOM 29309 C CA . ALA A 1 58 ? -6.144 -2.882 12.363 1.00 0.00 58 ALA A CA 18
ATOM 29310 C C . ALA A 1 58 ? -7.297 -2.524 11.431 1.00 0.00 58 ALA A C 18
ATOM 29311 O O . ALA A 1 58 ? -7.103 -2.215 10.255 1.00 0.00 58 ALA A O 18
ATOM 29318 N N . PRO A 1 59 ? -8.526 -2.565 11.965 1.00 0.00 59 PRO A N 18
ATOM 29319 C CA . PRO A 1 59 ? -9.734 -2.248 11.198 1.00 0.00 59 PRO A CA 18
ATOM 29320 C C . PRO A 1 59 ? -9.828 -0.766 10.852 1.00 0.00 59 PRO A C 18
ATOM 29321 O O . PRO A 1 59 ? -10.215 -0.402 9.742 1.00 0.00 59 PRO A O 18
ATOM 29332 N N . ALA A 1 60 ? -9.472 0.084 11.809 1.00 0.00 60 ALA A N 18
ATOM 29333 C CA . ALA A 1 60 ? -9.514 1.527 11.604 1.00 0.00 60 ALA A CA 18
ATOM 29334 C C . ALA A 1 60 ? -8.677 1.934 10.396 1.00 0.00 60 ALA A C 18
ATOM 29335 O O . ALA A 1 60 ? -9.180 2.554 9.458 1.00 0.00 60 ALA A O 18
ATOM 29342 N N . THR A 1 61 ? -7.395 1.584 10.426 1.00 0.00 61 THR A N 18
ATOM 29343 C CA . THR A 1 61 ? -6.486 1.915 9.335 1.00 0.00 61 THR A CA 18
ATOM 29344 C C . THR A 1 61 ? -7.094 1.551 7.985 1.00 0.00 61 THR A C 18
ATOM 29345 O O . THR A 1 61 ? -6.881 2.245 6.990 1.00 0.00 61 THR A O 18
ATOM 29356 N N . LYS A 1 62 ? -7.851 0.460 7.956 1.00 0.00 62 LYS A N 18
ATOM 29357 C CA . LYS A 1 62 ? -8.492 0.005 6.728 1.00 0.00 62 LYS A CA 18
ATOM 29358 C C . LYS A 1 62 ? -9.665 0.907 6.360 1.00 0.00 62 LYS A C 18
ATOM 29359 O O . LYS A 1 62 ? -10.018 1.035 5.187 1.00 0.00 62 LYS A O 18
ATOM 29378 N N . ARG A 1 63 ? -10.264 1.532 7.368 1.00 0.00 63 ARG A N 18
ATOM 29379 C CA . ARG A 1 63 ? -11.397 2.423 7.149 1.00 0.00 63 ARG A CA 18
ATOM 29380 C C . ARG A 1 63 ? -10.923 3.828 6.790 1.00 0.00 63 ARG A C 18
ATOM 29381 O O . ARG A 1 63 ? -11.317 4.384 5.764 1.00 0.00 63 ARG A O 18
ATOM 29402 N N . LEU A 1 64 ? -10.076 4.396 7.641 1.00 0.00 64 LEU A N 18
ATOM 29403 C CA . LEU A 1 64 ? -9.548 5.737 7.414 1.00 0.00 64 LEU A CA 18
ATOM 29404 C C . LEU A 1 64 ? -8.830 5.819 6.070 1.00 0.00 64 LEU A C 18
ATOM 29405 O O . LEU A 1 64 ? -9.039 6.756 5.299 1.00 0.00 64 LEU A O 18
ATOM 29421 N N . PHE A 1 65 ? -7.986 4.831 5.795 1.00 0.00 65 PHE A N 18
ATOM 29422 C CA . PHE A 1 65 ? -7.238 4.791 4.544 1.00 0.00 65 PHE A CA 18
ATOM 29423 C C . PHE A 1 65 ? -7.781 3.705 3.620 1.00 0.00 65 PHE A C 18
ATOM 29424 O O . PHE A 1 65 ? -7.896 2.543 4.011 1.00 0.00 65 PHE A O 18
ATOM 29441 N N . ALA A 1 66 ? -8.115 4.092 2.393 1.00 0.00 66 ALA A N 18
ATOM 29442 C CA . ALA A 1 66 ? -8.644 3.152 1.413 1.00 0.00 66 ALA A CA 18
ATOM 29443 C C . ALA A 1 66 ? -7.544 2.647 0.486 1.00 0.00 66 ALA A C 18
ATOM 29444 O O . ALA A 1 66 ? -6.711 3.423 0.014 1.00 0.00 66 ALA A O 18
ATOM 29451 N N . LEU A 1 67 ? -7.546 1.344 0.228 1.00 0.00 67 LEU A N 18
ATOM 29452 C CA . LEU A 1 67 ? -6.547 0.735 -0.644 1.00 0.00 67 LEU A CA 18
ATOM 29453 C C . LEU A 1 67 ? -7.189 0.208 -1.923 1.00 0.00 67 LEU A C 18
ATOM 29454 O O . LEU A 1 67 ? -8.294 -0.332 -1.897 1.00 0.00 67 LEU A O 18
ATOM 29470 N N . ASN A 1 68 ? -6.486 0.366 -3.040 1.00 0.00 68 ASN A N 18
ATOM 29471 C CA . ASN A 1 68 ? -6.987 -0.096 -4.330 1.00 0.00 68 ASN A CA 18
ATOM 29472 C C . ASN A 1 68 ? -6.300 -1.393 -4.747 1.00 0.00 68 ASN A C 18
ATOM 29473 O O . ASN A 1 68 ? -5.075 -1.454 -4.844 1.00 0.00 68 ASN A O 18
ATOM 29484 N N . ASN A 1 69 ? -7.098 -2.426 -4.994 1.00 0.00 69 ASN A N 18
ATOM 29485 C CA . ASN A 1 69 ? -6.568 -3.722 -5.401 1.00 0.00 69 ASN A CA 18
ATOM 29486 C C . ASN A 1 69 ? -6.340 -3.767 -6.909 1.00 0.00 69 ASN A C 18
ATOM 29487 O O . ASN A 1 69 ? -5.984 -4.807 -7.464 1.00 0.00 69 ASN A O 18
ATOM 29498 N N . THR A 1 70 ? -6.548 -2.631 -7.568 1.00 0.00 70 THR A N 18
ATOM 29499 C CA . THR A 1 70 ? -6.366 -2.540 -9.011 1.00 0.00 70 THR A CA 18
ATOM 29500 C C . THR A 1 70 ? -5.250 -1.563 -9.364 1.00 0.00 70 THR A C 18
ATOM 29501 O O . THR A 1 70 ? -4.618 -1.680 -10.414 1.00 0.00 70 THR A O 18
ATOM 29512 N N . THR A 1 71 ? -5.011 -0.600 -8.480 1.00 0.00 71 THR A N 18
ATOM 29513 C CA . THR A 1 71 ? -3.971 0.398 -8.699 1.00 0.00 71 THR A CA 18
ATOM 29514 C C . THR A 1 71 ? -2.938 0.369 -7.579 1.00 0.00 71 THR A C 18
ATOM 29515 O O . THR A 1 71 ? -1.844 0.916 -7.716 1.00 0.00 71 THR A O 18
ATOM 29526 N N . GLY A 1 72 ? -3.292 -0.273 -6.469 1.00 0.00 72 GLY A N 18
ATOM 29527 C CA . GLY A 1 72 ? -2.383 -0.361 -5.341 1.00 0.00 72 GLY A CA 18
ATOM 29528 C C . GLY A 1 72 ? -2.042 0.999 -4.764 1.00 0.00 72 GLY A C 18
ATOM 29529 O O . GLY A 1 72 ? -0.902 1.245 -4.366 1.00 0.00 72 GLY A O 18
ATOM 29533 N N . LEU A 1 73 ? -3.030 1.885 -4.719 1.00 0.00 73 LEU A N 18
ATOM 29534 C CA . LEU A 1 73 ? -2.829 3.229 -4.188 1.00 0.00 73 LEU A CA 18
ATOM 29535 C C . LEU A 1 73 ? -3.593 3.418 -2.882 1.00 0.00 73 LEU A C 18
ATOM 29536 O O . LEU A 1 73 ? -4.651 2.821 -2.678 1.00 0.00 73 LEU A O 18
ATOM 29552 N N . ILE A 1 74 ? -3.052 4.254 -2.001 1.00 0.00 74 ILE A N 18
ATOM 29553 C CA . ILE A 1 74 ? -3.685 4.524 -0.716 1.00 0.00 74 ILE A CA 18
ATOM 29554 C C . ILE A 1 74 ? -3.985 6.010 -0.553 1.00 0.00 74 ILE A C 18
ATOM 29555 O O . ILE A 1 74 ? -3.084 6.847 -0.619 1.00 0.00 74 ILE A O 18
ATOM 29571 N N . THR A 1 75 ? -5.256 6.332 -0.336 1.00 0.00 75 THR A N 18
ATOM 29572 C CA . THR A 1 75 ? -5.675 7.717 -0.162 1.00 0.00 75 THR A CA 18
ATOM 29573 C C . THR A 1 75 ? -6.513 7.883 1.101 1.00 0.00 75 THR A C 18
ATOM 29574 O O . THR A 1 75 ? -7.035 6.909 1.644 1.00 0.00 75 THR A O 18
ATOM 29585 N N . VAL A 1 76 ? -6.639 9.123 1.563 1.00 0.00 76 VAL A N 18
ATOM 29586 C CA . VAL A 1 76 ? -7.416 9.417 2.761 1.00 0.00 76 VAL A CA 18
ATOM 29587 C C . VAL A 1 76 ? -8.910 9.256 2.501 1.00 0.00 76 VAL A C 18
ATOM 29588 O O . VAL A 1 76 ? -9.438 9.776 1.519 1.00 0.00 76 VAL A O 18
ATOM 29601 N N . GLN A 1 77 ? -9.585 8.532 3.388 1.00 0.00 77 GLN A N 18
ATOM 29602 C CA . GLN A 1 77 ? -11.018 8.302 3.254 1.00 0.00 77 GLN A CA 18
ATOM 29603 C C . GLN A 1 77 ? -11.798 9.108 4.288 1.00 0.00 77 GLN A C 18
ATOM 29604 O O . GLN A 1 77 ? -12.894 9.594 4.013 1.00 0.00 77 GLN A O 18
ATOM 29618 N N . ARG A 1 78 ? -11.224 9.244 5.479 1.00 0.00 78 ARG A N 18
ATOM 29619 C CA . ARG A 1 78 ? -11.866 9.989 6.556 1.00 0.00 78 ARG A CA 18
ATOM 29620 C C . ARG A 1 78 ? -10.826 10.672 7.439 1.00 0.00 78 ARG A C 18
ATOM 29621 O O . ARG A 1 78 ? -9.694 10.204 7.558 1.00 0.00 78 ARG A O 18
ATOM 29642 N N . SER A 1 79 ? -11.219 11.783 8.056 1.00 0.00 79 SER A N 18
ATOM 29643 C CA . SER A 1 79 ? -10.320 12.533 8.924 1.00 0.00 79 SER A CA 18
ATOM 29644 C C . SER A 1 79 ? -9.432 11.591 9.732 1.00 0.00 79 SER A C 18
ATOM 29645 O O . SER A 1 79 ? -9.835 10.478 10.071 1.00 0.00 79 SER A O 18
ATOM 29653 N N . LEU A 1 80 ? -8.222 12.046 10.036 1.00 0.00 80 LEU A N 18
ATOM 29654 C CA . LEU A 1 80 ? -7.275 11.245 10.804 1.00 0.00 80 LEU A CA 18
ATOM 29655 C C . LEU A 1 80 ? -7.153 11.766 12.232 1.00 0.00 80 LEU A C 18
ATOM 29656 O O . LEU A 1 80 ? -7.369 12.950 12.492 1.00 0.00 80 LEU A O 18
ATOM 29672 N N . ASP A 1 81 ? -6.805 10.875 13.154 1.00 0.00 81 ASP A N 18
ATOM 29673 C CA . ASP A 1 81 ? -6.651 11.246 14.556 1.00 0.00 81 ASP A CA 18
ATOM 29674 C C . ASP A 1 81 ? -5.238 10.944 15.046 1.00 0.00 81 ASP A C 18
ATOM 29675 O O . ASP A 1 81 ? -4.804 9.792 15.050 1.00 0.00 81 ASP A O 18
ATOM 29684 N N . ARG A 1 82 ? -4.525 11.987 15.458 1.00 0.00 82 ARG A N 18
ATOM 29685 C CA . ARG A 1 82 ? -3.160 11.834 15.947 1.00 0.00 82 ARG A CA 18
ATOM 29686 C C . ARG A 1 82 ? -3.153 11.345 17.393 1.00 0.00 82 ARG A C 18
ATOM 29687 O O . ARG A 1 82 ? -2.418 10.422 17.741 1.00 0.00 82 ARG A O 18
ATOM 29708 N N . GLU A 1 83 ? -3.975 11.972 18.228 1.00 0.00 83 GLU A N 18
ATOM 29709 C CA . GLU A 1 83 ? -4.061 11.601 19.636 1.00 0.00 83 GLU A CA 18
ATOM 29710 C C . GLU A 1 83 ? -4.033 10.084 19.801 1.00 0.00 83 GLU A C 18
ATOM 29711 O O . GLU A 1 83 ? -3.269 9.552 20.606 1.00 0.00 83 GLU A O 18
ATOM 29723 N N . GLU A 1 84 ? -4.871 9.395 19.033 1.00 0.00 84 GLU A N 18
ATOM 29724 C CA . GLU A 1 84 ? -4.943 7.940 19.096 1.00 0.00 84 GLU A CA 18
ATOM 29725 C C . GLU A 1 84 ? -3.638 7.310 18.617 1.00 0.00 84 GLU A C 18
ATOM 29726 O O . GLU A 1 84 ? -2.974 6.586 19.361 1.00 0.00 84 GLU A O 18
ATOM 29738 N N . THR A 1 85 ? -3.276 7.590 17.369 1.00 0.00 85 THR A N 18
ATOM 29739 C CA . THR A 1 85 ? -2.052 7.050 16.789 1.00 0.00 85 THR A CA 18
ATOM 29740 C C . THR A 1 85 ? -1.260 8.135 16.068 1.00 0.00 85 THR A C 18
ATOM 29741 O O . THR A 1 85 ? -1.836 9.037 15.461 1.00 0.00 85 THR A O 18
ATOM 29752 N N . ALA A 1 86 ? 0.064 8.040 16.139 1.00 0.00 86 ALA A N 18
ATOM 29753 C CA . ALA A 1 86 ? 0.935 9.013 15.491 1.00 0.00 86 ALA A CA 18
ATOM 29754 C C . ALA A 1 86 ? 1.563 8.431 14.229 1.00 0.00 86 ALA A C 18
ATOM 29755 O O . ALA A 1 86 ? 1.954 9.168 13.323 1.00 0.00 86 ALA A O 18
ATOM 29762 N N . ILE A 1 87 ? 1.659 7.107 14.178 1.00 0.00 87 ILE A N 18
ATOM 29763 C CA . ILE A 1 87 ? 2.240 6.428 13.027 1.00 0.00 87 ILE A CA 18
ATOM 29764 C C . ILE A 1 87 ? 1.384 5.241 12.599 1.00 0.00 87 ILE A C 18
ATOM 29765 O O . ILE A 1 87 ? 0.949 4.443 13.431 1.00 0.00 87 ILE A O 18
ATOM 29781 N N . HIS A 1 88 ? 1.147 5.128 11.296 1.00 0.00 88 HIS A N 18
ATOM 29782 C CA . HIS A 1 88 ? 0.344 4.036 10.756 1.00 0.00 88 HIS A CA 18
ATOM 29783 C C . HIS A 1 88 ? 1.198 3.106 9.900 1.00 0.00 88 HIS A C 18
ATOM 29784 O O . HIS A 1 88 ? 1.696 3.498 8.845 1.00 0.00 88 HIS A O 18
ATOM 29799 N N . LYS A 1 89 ? 1.365 1.871 10.362 1.00 0.00 89 LYS A N 18
ATOM 29800 C CA . LYS A 1 89 ? 2.158 0.884 9.640 1.00 0.00 89 LYS A CA 18
ATOM 29801 C C . LYS A 1 89 ? 1.258 -0.108 8.910 1.00 0.00 89 LYS A C 18
ATOM 29802 O O . LYS A 1 89 ? 0.625 -0.961 9.532 1.00 0.00 89 LYS A O 18
ATOM 29821 N N . VAL A 1 90 ? 1.208 0.008 7.586 1.00 0.00 90 VAL A N 18
ATOM 29822 C CA . VAL A 1 90 ? 0.388 -0.881 6.772 1.00 0.00 90 VAL A CA 18
ATOM 29823 C C . VAL A 1 90 ? 1.253 -1.759 5.875 1.00 0.00 90 VAL A C 18
ATOM 29824 O O . VAL A 1 90 ? 2.274 -1.314 5.349 1.00 0.00 90 VAL A O 18
ATOM 29837 N N . THR A 1 91 ? 0.839 -3.010 5.704 1.00 0.00 91 THR A N 18
ATOM 29838 C CA . THR A 1 91 ? 1.576 -3.953 4.871 1.00 0.00 91 THR A CA 18
ATOM 29839 C C . THR A 1 91 ? 0.705 -4.483 3.739 1.00 0.00 91 THR A C 18
ATOM 29840 O O . THR A 1 91 ? -0.347 -5.078 3.977 1.00 0.00 91 THR A O 18
ATOM 29851 N N . VAL A 1 92 ? 1.149 -4.266 2.505 1.00 0.00 92 VAL A N 18
ATOM 29852 C CA . VAL A 1 92 ? 0.411 -4.725 1.334 1.00 0.00 92 VAL A CA 18
ATOM 29853 C C . VAL A 1 92 ? 1.116 -5.899 0.665 1.00 0.00 92 VAL A C 18
ATOM 29854 O O . VAL A 1 92 ? 2.343 -5.923 0.560 1.00 0.00 92 VAL A O 18
ATOM 29867 N N . LEU A 1 93 ? 0.333 -6.872 0.212 1.00 0.00 93 LEU A N 18
ATOM 29868 C CA . LEU A 1 93 ? 0.882 -8.051 -0.449 1.00 0.00 93 LEU A CA 18
ATOM 29869 C C . LEU A 1 93 ? 0.649 -7.989 -1.955 1.00 0.00 93 LEU A C 18
ATOM 29870 O O . LEU A 1 93 ? -0.414 -7.570 -2.412 1.00 0.00 93 LEU A O 18
ATOM 29886 N N . ALA A 1 94 ? 1.650 -8.409 -2.721 1.00 0.00 94 ALA A N 18
ATOM 29887 C CA . ALA A 1 94 ? 1.553 -8.405 -4.175 1.00 0.00 94 ALA A CA 18
ATOM 29888 C C . ALA A 1 94 ? 1.686 -9.816 -4.738 1.00 0.00 94 ALA A C 18
ATOM 29889 O O . ALA A 1 94 ? 2.543 -10.588 -4.309 1.00 0.00 94 ALA A O 18
ATOM 29896 N N . SER A 1 95 ? 0.831 -10.147 -5.701 1.00 0.00 95 SER A N 18
ATOM 29897 C CA . SER A 1 95 ? 0.850 -11.468 -6.319 1.00 0.00 95 SER A CA 18
ATOM 29898 C C . SER A 1 95 ? 0.634 -11.365 -7.826 1.00 0.00 95 SER A C 18
ATOM 29899 O O . SER A 1 95 ? -0.149 -10.540 -8.297 1.00 0.00 95 SER A O 18
ATOM 29907 N N . ASP A 1 96 ? 1.335 -12.208 -8.576 1.00 0.00 96 ASP A N 18
ATOM 29908 C CA . ASP A 1 96 ? 1.221 -12.214 -10.030 1.00 0.00 96 ASP A CA 18
ATOM 29909 C C . ASP A 1 96 ? 1.099 -13.640 -10.559 1.00 0.00 96 ASP A C 18
ATOM 29910 O O . ASP A 1 96 ? 0.390 -13.892 -11.533 1.00 0.00 96 ASP A O 18
ATOM 29919 N N . GLY A 1 97 ? 1.795 -14.568 -9.911 1.00 0.00 97 GLY A N 18
ATOM 29920 C CA . GLY A 1 97 ? 1.752 -15.957 -10.332 1.00 0.00 97 GLY A CA 18
ATOM 29921 C C . GLY A 1 97 ? 2.866 -16.783 -9.721 1.00 0.00 97 GLY A C 18
ATOM 29922 O O . GLY A 1 97 ? 3.389 -17.699 -10.355 1.00 0.00 97 GLY A O 18
ATOM 29926 N N . SER A 1 98 ? 3.231 -16.458 -8.485 1.00 0.00 98 SER A N 18
ATOM 29927 C CA . SER A 1 98 ? 4.295 -17.174 -7.789 1.00 0.00 98 SER A CA 18
ATOM 29928 C C . SER A 1 98 ? 3.749 -17.901 -6.564 1.00 0.00 98 SER A C 18
ATOM 29929 O O . SER A 1 98 ? 2.548 -17.870 -6.294 1.00 0.00 98 SER A O 18
ATOM 29937 N N . SER A 1 99 ? 4.640 -18.554 -5.825 1.00 0.00 99 SER A N 18
ATOM 29938 C CA . SER A 1 99 ? 4.249 -19.293 -4.631 1.00 0.00 99 SER A CA 18
ATOM 29939 C C . SER A 1 99 ? 3.848 -18.339 -3.509 1.00 0.00 99 SER A C 18
ATOM 29940 O O . SER A 1 99 ? 2.671 -18.222 -3.167 1.00 0.00 99 SER A O 18
ATOM 29948 N N . THR A 1 100 ? 4.837 -17.658 -2.939 1.00 0.00 100 THR A N 18
ATOM 29949 C CA . THR A 1 100 ? 4.590 -16.715 -1.855 1.00 0.00 100 THR A CA 18
ATOM 29950 C C . THR A 1 100 ? 4.572 -15.280 -2.369 1.00 0.00 100 THR A C 18
ATOM 29951 O O . THR A 1 100 ? 5.436 -14.860 -3.138 1.00 0.00 100 THR A O 18
ATOM 29962 N N . PRO A 1 101 ? 3.565 -14.508 -1.934 1.00 0.00 101 PRO A N 18
ATOM 29963 C CA . PRO A 1 101 ? 3.411 -13.107 -2.336 1.00 0.00 101 PRO A CA 18
ATOM 29964 C C . PRO A 1 101 ? 4.488 -12.210 -1.736 1.00 0.00 101 PRO A C 18
ATOM 29965 O O . PRO A 1 101 ? 5.189 -12.603 -0.804 1.00 0.00 101 PRO A O 18
ATOM 29976 N N . ALA A 1 102 ? 4.615 -11.002 -2.277 1.00 0.00 102 ALA A N 18
ATOM 29977 C CA . ALA A 1 102 ? 5.605 -10.048 -1.793 1.00 0.00 102 ALA A CA 18
ATOM 29978 C C . ALA A 1 102 ? 4.987 -9.073 -0.797 1.00 0.00 102 ALA A C 18
ATOM 29979 O O . ALA A 1 102 ? 3.954 -8.463 -1.071 1.00 0.00 102 ALA A O 18
ATOM 29986 N N . ARG A 1 103 ? 5.626 -8.932 0.360 1.00 0.00 103 ARG A N 18
ATOM 29987 C CA . ARG A 1 103 ? 5.137 -8.032 1.398 1.00 0.00 103 ARG A CA 18
ATOM 29988 C C . ARG A 1 103 ? 6.025 -6.796 1.508 1.00 0.00 103 ARG A C 18
ATOM 29989 O O . ARG A 1 103 ? 7.223 -6.854 1.234 1.00 0.00 103 ARG A O 18
ATOM 30010 N N . ALA A 1 104 ? 5.428 -5.679 1.910 1.00 0.00 104 ALA A N 18
ATOM 30011 C CA . ALA A 1 104 ? 6.164 -4.429 2.057 1.00 0.00 104 ALA A CA 18
ATOM 30012 C C . ALA A 1 104 ? 5.611 -3.599 3.210 1.00 0.00 104 ALA A C 18
ATOM 30013 O O . ALA A 1 104 ? 4.441 -3.216 3.208 1.00 0.00 104 ALA A O 18
ATOM 30020 N N . THR A 1 105 ? 6.460 -3.324 4.196 1.00 0.00 105 THR A N 18
ATOM 30021 C CA . THR A 1 105 ? 6.055 -2.541 5.357 1.00 0.00 105 THR A CA 18
ATOM 30022 C C . THR A 1 105 ? 6.141 -1.046 5.068 1.00 0.00 105 THR A C 18
ATOM 30023 O O . THR A 1 105 ? 7.220 -0.515 4.806 1.00 0.00 105 THR A O 18
ATOM 30034 N N . VAL A 1 106 ? 4.996 -0.372 5.120 1.00 0.00 106 VAL A N 18
ATOM 30035 C CA . VAL A 1 106 ? 4.943 1.063 4.866 1.00 0.00 106 VAL A CA 18
ATOM 30036 C C . VAL A 1 106 ? 4.737 1.843 6.160 1.00 0.00 106 VAL A C 18
ATOM 30037 O O . VAL A 1 106 ? 4.010 1.406 7.053 1.00 0.00 106 VAL A O 18
ATOM 30050 N N . THR A 1 107 ? 5.382 3.001 6.255 1.00 0.00 107 THR A N 18
ATOM 30051 C CA . THR A 1 107 ? 5.271 3.843 7.439 1.00 0.00 107 THR A CA 18
ATOM 30052 C C . THR A 1 107 ? 4.655 5.195 7.098 1.00 0.00 107 THR A C 18
ATOM 30053 O O . THR A 1 107 ? 5.088 5.866 6.161 1.00 0.00 107 THR A O 18
ATOM 30064 N N . ILE A 1 108 ? 3.643 5.589 7.863 1.00 0.00 108 ILE A N 18
ATOM 30065 C CA . ILE A 1 108 ? 2.969 6.862 7.642 1.00 0.00 108 ILE A CA 18
ATOM 30066 C C . ILE A 1 108 ? 3.127 7.785 8.846 1.00 0.00 108 ILE A C 18
ATOM 30067 O O . ILE A 1 108 ? 2.664 7.475 9.943 1.00 0.00 108 ILE A O 18
ATOM 30083 N N . ASN A 1 109 ? 3.783 8.921 8.632 1.00 0.00 109 ASN A N 18
ATOM 30084 C CA . ASN A 1 109 ? 4.001 9.890 9.700 1.00 0.00 109 ASN A CA 18
ATOM 30085 C C . ASN A 1 109 ? 2.867 10.910 9.749 1.00 0.00 109 ASN A C 18
ATOM 30086 O O . ASN A 1 109 ? 2.453 11.444 8.720 1.00 0.00 109 ASN A O 18
ATOM 30097 N N . VAL A 1 110 ? 2.368 11.175 10.952 1.00 0.00 110 VAL A N 18
ATOM 30098 C CA . VAL A 1 110 ? 1.284 12.132 11.136 1.00 0.00 110 VAL A CA 18
ATOM 30099 C C . VAL A 1 110 ? 1.808 13.463 11.663 1.00 0.00 110 VAL A C 18
ATOM 30100 O O . VAL A 1 110 ? 2.067 13.613 12.857 1.00 0.00 110 VAL A O 18
ATOM 30113 N N . THR A 1 111 ? 1.964 14.429 10.763 1.00 0.00 111 THR A N 18
ATOM 30114 C CA . THR A 1 111 ? 2.459 15.748 11.136 1.00 0.00 111 THR A CA 18
ATOM 30115 C C . THR A 1 111 ? 1.325 16.643 11.623 1.00 0.00 111 THR A C 18
ATOM 30116 O O . THR A 1 111 ? 0.153 16.382 11.347 1.00 0.00 111 THR A O 18
ATOM 30127 N N . ASP A 1 112 ? 1.680 17.699 12.346 1.00 0.00 112 ASP A N 18
ATOM 30128 C CA . ASP A 1 112 ? 0.691 18.634 12.870 1.00 0.00 112 ASP A CA 18
ATOM 30129 C C . ASP A 1 112 ? 0.189 19.566 11.772 1.00 0.00 112 ASP A C 18
ATOM 30130 O O . ASP A 1 112 ? 0.735 19.594 10.669 1.00 0.00 112 ASP A O 18
ATOM 30139 N N . VAL A 1 113 ? -0.857 20.326 12.080 1.00 0.00 113 VAL A N 18
ATOM 30140 C CA . VAL A 1 113 ? -1.434 21.259 11.119 1.00 0.00 113 VAL A CA 18
ATOM 30141 C C . VAL A 1 113 ? -1.817 22.573 11.791 1.00 0.00 113 VAL A C 18
ATOM 30142 O O . VAL A 1 113 ? -2.612 22.592 12.730 1.00 0.00 113 VAL A O 18
ATOM 30155 N N . ASN A 1 114 ? -1.247 23.669 11.303 1.00 0.00 114 ASN A N 18
ATOM 30156 C CA . ASN A 1 114 ? -1.530 24.989 11.856 1.00 0.00 114 ASN A CA 18
ATOM 30157 C C . ASN A 1 114 ? -2.530 25.742 10.984 1.00 0.00 114 ASN A C 18
ATOM 30158 O O . ASN A 1 114 ? -2.255 26.038 9.822 1.00 0.00 114 ASN A O 18
ATOM 30169 N N . GLY A 1 1 ? 5.557 -2.366 -37.951 1.00 0.00 1 GLY A N 19
ATOM 30170 C CA . GLY A 1 1 ? 5.686 -2.348 -36.505 1.00 0.00 1 GLY A CA 19
ATOM 30171 C C . GLY A 1 1 ? 6.664 -3.389 -35.998 1.00 0.00 1 GLY A C 19
ATOM 30172 O O . GLY A 1 1 ? 7.090 -4.268 -36.747 1.00 0.00 1 GLY A O 19
ATOM 30176 N N . SER A 1 2 ? 7.022 -3.290 -34.722 1.00 0.00 2 SER A N 19
ATOM 30177 C CA . SER A 1 2 ? 7.961 -4.228 -34.116 1.00 0.00 2 SER A CA 19
ATOM 30178 C C . SER A 1 2 ? 7.949 -4.102 -32.595 1.00 0.00 2 SER A C 19
ATOM 30179 O O . SER A 1 2 ? 7.588 -3.059 -32.050 1.00 0.00 2 SER A O 19
ATOM 30187 N N . SER A 1 3 ? 8.347 -5.173 -31.916 1.00 0.00 3 SER A N 19
ATOM 30188 C CA . SER A 1 3 ? 8.379 -5.186 -30.459 1.00 0.00 3 SER A CA 19
ATOM 30189 C C . SER A 1 3 ? 9.012 -6.474 -29.940 1.00 0.00 3 SER A C 19
ATOM 30190 O O . SER A 1 3 ? 8.602 -7.573 -30.311 1.00 0.00 3 SER A O 19
ATOM 30198 N N . GLY A 1 4 ? 10.015 -6.328 -29.080 1.00 0.00 4 GLY A N 19
ATOM 30199 C CA . GLY A 1 4 ? 10.690 -7.486 -28.524 1.00 0.00 4 GLY A CA 19
ATOM 30200 C C . GLY A 1 4 ? 11.024 -7.313 -27.055 1.00 0.00 4 GLY A C 19
ATOM 30201 O O . GLY A 1 4 ? 11.304 -6.204 -26.602 1.00 0.00 4 GLY A O 19
ATOM 30205 N N . SER A 1 5 ? 10.993 -8.413 -26.310 1.00 0.00 5 SER A N 19
ATOM 30206 C CA . SER A 1 5 ? 11.289 -8.377 -24.882 1.00 0.00 5 SER A CA 19
ATOM 30207 C C . SER A 1 5 ? 11.566 -9.780 -24.350 1.00 0.00 5 SER A C 19
ATOM 30208 O O . SER A 1 5 ? 11.266 -10.776 -25.008 1.00 0.00 5 SER A O 19
ATOM 30216 N N . SER A 1 6 ? 12.140 -9.849 -23.153 1.00 0.00 6 SER A N 19
ATOM 30217 C CA . SER A 1 6 ? 12.460 -11.129 -22.532 1.00 0.00 6 SER A CA 19
ATOM 30218 C C . SER A 1 6 ? 11.680 -11.314 -21.234 1.00 0.00 6 SER A C 19
ATOM 30219 O O . SER A 1 6 ? 11.161 -10.354 -20.667 1.00 0.00 6 SER A O 19
ATOM 30227 N N . GLY A 1 7 ? 11.603 -12.557 -20.768 1.00 0.00 7 GLY A N 19
ATOM 30228 C CA . GLY A 1 7 ? 10.885 -12.847 -19.541 1.00 0.00 7 GLY A CA 19
ATOM 30229 C C . GLY A 1 7 ? 11.398 -14.094 -18.850 1.00 0.00 7 GLY A C 19
ATOM 30230 O O . GLY A 1 7 ? 11.861 -15.028 -19.504 1.00 0.00 7 GLY A O 19
ATOM 30234 N N . ASN A 1 8 ? 11.318 -14.110 -17.523 1.00 0.00 8 ASN A N 19
ATOM 30235 C CA . ASN A 1 8 ? 11.780 -15.252 -16.743 1.00 0.00 8 ASN A CA 19
ATOM 30236 C C . ASN A 1 8 ? 11.011 -15.359 -15.429 1.00 0.00 8 ASN A C 19
ATOM 30237 O O . ASN A 1 8 ? 10.415 -14.387 -14.965 1.00 0.00 8 ASN A O 19
ATOM 30248 N N . ASP A 1 9 ? 11.031 -16.547 -14.835 1.00 0.00 9 ASP A N 19
ATOM 30249 C CA . ASP A 1 9 ? 10.337 -16.782 -13.573 1.00 0.00 9 ASP A CA 19
ATOM 30250 C C . ASP A 1 9 ? 10.752 -15.754 -12.526 1.00 0.00 9 ASP A C 19
ATOM 30251 O O . ASP A 1 9 ? 11.924 -15.657 -12.166 1.00 0.00 9 ASP A O 19
ATOM 30260 N N . ASN A 1 10 ? 9.781 -14.987 -12.040 1.00 0.00 10 ASN A N 19
ATOM 30261 C CA . ASN A 1 10 ? 10.045 -13.964 -11.035 1.00 0.00 10 ASN A CA 19
ATOM 30262 C C . ASN A 1 10 ? 8.769 -13.601 -10.281 1.00 0.00 10 ASN A C 19
ATOM 30263 O O . ASN A 1 10 ? 7.687 -13.537 -10.865 1.00 0.00 10 ASN A O 19
ATOM 30274 N N . ARG A 1 11 ? 8.905 -13.363 -8.980 1.00 0.00 11 ARG A N 19
ATOM 30275 C CA . ARG A 1 11 ? 7.764 -13.006 -8.146 1.00 0.00 11 ARG A CA 19
ATOM 30276 C C . ARG A 1 11 ? 7.540 -11.496 -8.147 1.00 0.00 11 ARG A C 19
ATOM 30277 O O . ARG A 1 11 ? 8.452 -10.709 -8.403 1.00 0.00 11 ARG A O 19
ATOM 30298 N N . PRO A 1 12 ? 6.299 -11.082 -7.854 1.00 0.00 12 PRO A N 19
ATOM 30299 C CA . PRO A 1 12 ? 5.926 -9.664 -7.815 1.00 0.00 12 PRO A CA 19
ATOM 30300 C C . PRO A 1 12 ? 6.555 -8.932 -6.634 1.00 0.00 12 PRO A C 19
ATOM 30301 O O . PRO A 1 12 ? 6.022 -8.952 -5.524 1.00 0.00 12 PRO A O 19
ATOM 30312 N N . VAL A 1 13 ? 7.690 -8.287 -6.880 1.00 0.00 13 VAL A N 19
ATOM 30313 C CA . VAL A 1 13 ? 8.391 -7.547 -5.837 1.00 0.00 13 VAL A CA 19
ATOM 30314 C C . VAL A 1 13 ? 8.166 -6.046 -5.982 1.00 0.00 13 VAL A C 19
ATOM 30315 O O . VAL A 1 13 ? 7.654 -5.580 -7.000 1.00 0.00 13 VAL A O 19
ATOM 30328 N N . PHE A 1 14 ? 8.552 -5.293 -4.957 1.00 0.00 14 PHE A N 19
ATOM 30329 C CA . PHE A 1 14 ? 8.392 -3.844 -4.970 1.00 0.00 14 PHE A CA 19
ATOM 30330 C C . PHE A 1 14 ? 9.693 -3.157 -5.376 1.00 0.00 14 PHE A C 19
ATOM 30331 O O . PHE A 1 14 ? 10.784 -3.679 -5.142 1.00 0.00 14 PHE A O 19
ATOM 30348 N N . LYS A 1 15 ? 9.570 -1.984 -5.987 1.00 0.00 15 LYS A N 19
ATOM 30349 C CA . LYS A 1 15 ? 10.734 -1.223 -6.426 1.00 0.00 15 LYS A CA 19
ATOM 30350 C C . LYS A 1 15 ? 11.619 -0.852 -5.241 1.00 0.00 15 LYS A C 19
ATOM 30351 O O . LYS A 1 15 ? 12.846 -0.882 -5.338 1.00 0.00 15 LYS A O 19
ATOM 30370 N N . GLU A 1 16 ? 10.990 -0.503 -4.123 1.00 0.00 16 GLU A N 19
ATOM 30371 C CA . GLU A 1 16 ? 11.722 -0.126 -2.920 1.00 0.00 16 GLU A CA 19
ATOM 30372 C C . GLU A 1 16 ? 11.251 -0.942 -1.719 1.00 0.00 16 GLU A C 19
ATOM 30373 O O . GLU A 1 16 ? 12.007 -1.170 -0.775 1.00 0.00 16 GLU A O 19
ATOM 30385 N N . GLY A 1 17 ? 9.996 -1.378 -1.762 1.00 0.00 17 GLY A N 19
ATOM 30386 C CA . GLY A 1 17 ? 9.445 -2.162 -0.673 1.00 0.00 17 GLY A CA 19
ATOM 30387 C C . GLY A 1 17 ? 9.045 -1.306 0.513 1.00 0.00 17 GLY A C 19
ATOM 30388 O O . GLY A 1 17 ? 7.869 -1.240 0.870 1.00 0.00 17 GLY A O 19
ATOM 30392 N N . GLN A 1 18 ? 10.026 -0.651 1.126 1.00 0.00 18 GLN A N 19
ATOM 30393 C CA . GLN A 1 18 ? 9.770 0.202 2.280 1.00 0.00 18 GLN A CA 19
ATOM 30394 C C . GLN A 1 18 ? 9.801 1.675 1.885 1.00 0.00 18 GLN A C 19
ATOM 30395 O O . GLN A 1 18 ? 10.653 2.102 1.106 1.00 0.00 18 GLN A O 19
ATOM 30409 N N . VAL A 1 19 ? 8.866 2.448 2.428 1.00 0.00 19 VAL A N 19
ATOM 30410 C CA . VAL A 1 19 ? 8.787 3.874 2.134 1.00 0.00 19 VAL A CA 19
ATOM 30411 C C . VAL A 1 19 ? 8.175 4.643 3.300 1.00 0.00 19 VAL A C 19
ATOM 30412 O O . VAL A 1 19 ? 7.173 4.222 3.875 1.00 0.00 19 VAL A O 19
ATOM 30425 N N . GLU A 1 20 ? 8.787 5.773 3.642 1.00 0.00 20 GLU A N 19
ATOM 30426 C CA . GLU A 1 20 ? 8.302 6.600 4.740 1.00 0.00 20 GLU A CA 19
ATOM 30427 C C . GLU A 1 20 ? 7.706 7.904 4.217 1.00 0.00 20 GLU A C 19
ATOM 30428 O O . GLU A 1 20 ? 8.410 8.736 3.645 1.00 0.00 20 GLU A O 19
ATOM 30440 N N . VAL A 1 21 ? 6.403 8.074 4.417 1.00 0.00 21 VAL A N 19
ATOM 30441 C CA . VAL A 1 21 ? 5.711 9.276 3.967 1.00 0.00 21 VAL A CA 19
ATOM 30442 C C . VAL A 1 21 ? 5.241 10.115 5.150 1.00 0.00 21 VAL A C 19
ATOM 30443 O O . VAL A 1 21 ? 5.179 9.634 6.281 1.00 0.00 21 VAL A O 19
ATOM 30456 N N . HIS A 1 22 ? 4.910 11.374 4.880 1.00 0.00 22 HIS A N 19
ATOM 30457 C CA . HIS A 1 22 ? 4.444 12.282 5.923 1.00 0.00 22 HIS A CA 19
ATOM 30458 C C . HIS A 1 22 ? 3.214 13.057 5.458 1.00 0.00 22 HIS A C 19
ATOM 30459 O O . HIS A 1 22 ? 3.312 13.943 4.609 1.00 0.00 22 HIS A O 19
ATOM 30474 N N . ILE A 1 23 ? 2.059 12.716 6.020 1.00 0.00 23 ILE A N 19
ATOM 30475 C CA . ILE A 1 23 ? 0.812 13.380 5.663 1.00 0.00 23 ILE A CA 19
ATOM 30476 C C . ILE A 1 23 ? 0.101 13.916 6.901 1.00 0.00 23 ILE A C 19
ATOM 30477 O O . ILE A 1 23 ? 0.016 13.252 7.934 1.00 0.00 23 ILE A O 19
ATOM 30493 N N . PRO A 1 24 ? -0.425 15.145 6.796 1.00 0.00 24 PRO A N 19
ATOM 30494 C CA . PRO A 1 24 ? -1.141 15.796 7.897 1.00 0.00 24 PRO A CA 19
ATOM 30495 C C . PRO A 1 24 ? -2.487 15.139 8.183 1.00 0.00 24 PRO A C 19
ATOM 30496 O O . PRO A 1 24 ? -2.947 14.290 7.420 1.00 0.00 24 PRO A O 19
ATOM 30507 N N . GLU A 1 25 ? -3.113 15.537 9.286 1.00 0.00 25 GLU A N 19
ATOM 30508 C CA . GLU A 1 25 ? -4.407 14.985 9.671 1.00 0.00 25 GLU A CA 19
ATOM 30509 C C . GLU A 1 25 ? -5.544 15.722 8.969 1.00 0.00 25 GLU A C 19
ATOM 30510 O O . GLU A 1 25 ? -6.605 15.152 8.719 1.00 0.00 25 GLU A O 19
ATOM 30522 N N . ASN A 1 26 ? -5.312 16.992 8.654 1.00 0.00 26 ASN A N 19
ATOM 30523 C CA . ASN A 1 26 ? -6.317 17.808 7.981 1.00 0.00 26 ASN A CA 19
ATOM 30524 C C . ASN A 1 26 ? -6.345 17.512 6.485 1.00 0.00 26 ASN A C 19
ATOM 30525 O O . ASN A 1 26 ? -7.247 17.952 5.772 1.00 0.00 26 ASN A O 19
ATOM 30536 N N . ALA A 1 27 ? -5.353 16.762 6.016 1.00 0.00 27 ALA A N 19
ATOM 30537 C CA . ALA A 1 27 ? -5.265 16.405 4.606 1.00 0.00 27 ALA A CA 19
ATOM 30538 C C . ALA A 1 27 ? -6.648 16.144 4.019 1.00 0.00 27 ALA A C 19
ATOM 30539 O O . ALA A 1 27 ? -7.509 15.527 4.647 1.00 0.00 27 ALA A O 19
ATOM 30546 N N . PRO A 1 28 ? -6.869 16.624 2.786 1.00 0.00 28 PRO A N 19
ATOM 30547 C CA . PRO A 1 28 ? -8.147 16.455 2.088 1.00 0.00 28 PRO A CA 19
ATOM 30548 C C . PRO A 1 28 ? -8.394 15.008 1.675 1.00 0.00 28 PRO A C 19
ATOM 30549 O O . PRO A 1 28 ? -7.472 14.303 1.264 1.00 0.00 28 PRO A O 19
ATOM 30560 N N . VAL A 1 29 ? -9.645 14.571 1.785 1.00 0.00 29 VAL A N 19
ATOM 30561 C CA . VAL A 1 29 ? -10.014 13.209 1.420 1.00 0.00 29 VAL A CA 19
ATOM 30562 C C . VAL A 1 29 ? -9.814 12.965 -0.071 1.00 0.00 29 VAL A C 19
ATOM 30563 O O . VAL A 1 29 ? -10.403 13.649 -0.907 1.00 0.00 29 VAL A O 19
ATOM 30576 N N . GLY A 1 30 ? -8.978 11.984 -0.399 1.00 0.00 30 GLY A N 19
ATOM 30577 C CA . GLY A 1 30 ? -8.716 11.667 -1.790 1.00 0.00 30 GLY A CA 19
ATOM 30578 C C . GLY A 1 30 ? -7.290 11.980 -2.197 1.00 0.00 30 GLY A C 19
ATOM 30579 O O . GLY A 1 30 ? -6.956 11.965 -3.382 1.00 0.00 30 GLY A O 19
ATOM 30583 N N . THR A 1 31 ? -6.444 12.268 -1.212 1.00 0.00 31 THR A N 19
ATOM 30584 C CA . THR A 1 31 ? -5.047 12.589 -1.473 1.00 0.00 31 THR A CA 19
ATOM 30585 C C . THR A 1 31 ? -4.215 11.324 -1.649 1.00 0.00 31 THR A C 19
ATOM 30586 O O . THR A 1 31 ? -4.435 10.325 -0.964 1.00 0.00 31 THR A O 19
ATOM 30597 N N . SER A 1 32 ? -3.259 11.374 -2.571 1.00 0.00 32 SER A N 19
ATOM 30598 C CA . SER A 1 32 ? -2.395 10.229 -2.839 1.00 0.00 32 SER A CA 19
ATOM 30599 C C . SER A 1 32 ? -1.258 10.158 -1.824 1.00 0.00 32 SER A C 19
ATOM 30600 O O . SER A 1 32 ? -0.404 11.042 -1.768 1.00 0.00 32 SER A O 19
ATOM 30608 N N . VAL A 1 33 ? -1.255 9.097 -1.022 1.00 0.00 33 VAL A N 19
ATOM 30609 C CA . VAL A 1 33 ? -0.223 8.908 -0.010 1.00 0.00 33 VAL A CA 19
ATOM 30610 C C . VAL A 1 33 ? 1.006 8.224 -0.598 1.00 0.00 33 VAL A C 19
ATOM 30611 O O . VAL A 1 33 ? 2.098 8.794 -0.614 1.00 0.00 33 VAL A O 19
ATOM 30624 N N . ILE A 1 34 ? 0.821 7.000 -1.082 1.00 0.00 34 ILE A N 19
ATOM 30625 C CA . ILE A 1 34 ? 1.914 6.240 -1.673 1.00 0.00 34 ILE A CA 19
ATOM 30626 C C . ILE A 1 34 ? 1.434 5.425 -2.870 1.00 0.00 34 ILE A C 19
ATOM 30627 O O . ILE A 1 34 ? 0.259 5.069 -2.958 1.00 0.00 34 ILE A O 19
ATOM 30643 N N . GLN A 1 35 ? 2.350 5.133 -3.786 1.00 0.00 35 GLN A N 19
ATOM 30644 C CA . GLN A 1 35 ? 2.020 4.359 -4.977 1.00 0.00 35 GLN A CA 19
ATOM 30645 C C . GLN A 1 35 ? 3.035 3.243 -5.200 1.00 0.00 35 GLN A C 19
ATOM 30646 O O . GLN A 1 35 ? 4.167 3.493 -5.616 1.00 0.00 35 GLN A O 19
ATOM 30660 N N . LEU A 1 36 ? 2.622 2.011 -4.922 1.00 0.00 36 LEU A N 19
ATOM 30661 C CA . LEU A 1 36 ? 3.496 0.855 -5.092 1.00 0.00 36 LEU A CA 19
ATOM 30662 C C . LEU A 1 36 ? 3.300 0.222 -6.466 1.00 0.00 36 LEU A C 19
ATOM 30663 O O . LEU A 1 36 ? 2.170 0.022 -6.914 1.00 0.00 36 LEU A O 19
ATOM 30679 N N . HIS A 1 37 ? 4.408 -0.092 -7.131 1.00 0.00 37 HIS A N 19
ATOM 30680 C CA . HIS A 1 37 ? 4.358 -0.706 -8.453 1.00 0.00 37 HIS A CA 19
ATOM 30681 C C . HIS A 1 37 ? 4.904 -2.130 -8.412 1.00 0.00 37 HIS A C 19
ATOM 30682 O O . HIS A 1 37 ? 5.945 -2.388 -7.808 1.00 0.00 37 HIS A O 19
ATOM 30697 N N . ALA A 1 38 ? 4.194 -3.049 -9.057 1.00 0.00 38 ALA A N 19
ATOM 30698 C CA . ALA A 1 38 ? 4.609 -4.446 -9.096 1.00 0.00 38 ALA A CA 19
ATOM 30699 C C . ALA A 1 38 ? 4.691 -4.955 -10.531 1.00 0.00 38 ALA A C 19
ATOM 30700 O O . ALA A 1 38 ? 3.690 -5.381 -11.108 1.00 0.00 38 ALA A O 19
ATOM 30707 N N . THR A 1 39 ? 5.890 -4.909 -11.103 1.00 0.00 39 THR A N 19
ATOM 30708 C CA . THR A 1 39 ? 6.103 -5.363 -12.471 1.00 0.00 39 THR A CA 19
ATOM 30709 C C . THR A 1 39 ? 6.672 -6.777 -12.499 1.00 0.00 39 THR A C 19
ATOM 30710 O O . THR A 1 39 ? 7.770 -7.024 -11.998 1.00 0.00 39 THR A O 19
ATOM 30721 N N . ASP A 1 40 ? 5.920 -7.701 -13.086 1.00 0.00 40 ASP A N 19
ATOM 30722 C CA . ASP A 1 40 ? 6.352 -9.091 -13.181 1.00 0.00 40 ASP A CA 19
ATOM 30723 C C . ASP A 1 40 ? 6.260 -9.592 -14.619 1.00 0.00 40 ASP A C 19
ATOM 30724 O O . ASP A 1 40 ? 5.502 -9.055 -15.426 1.00 0.00 40 ASP A O 19
ATOM 30733 N N . ALA A 1 41 ? 7.038 -10.623 -14.931 1.00 0.00 41 ALA A N 19
ATOM 30734 C CA . ALA A 1 41 ? 7.043 -11.197 -16.271 1.00 0.00 41 ALA A CA 19
ATOM 30735 C C . ALA A 1 41 ? 5.624 -11.456 -16.764 1.00 0.00 41 ALA A C 19
ATOM 30736 O O . ALA A 1 41 ? 4.925 -12.326 -16.244 1.00 0.00 41 ALA A O 19
ATOM 30743 N N . ASP A 1 42 ? 5.203 -10.695 -17.768 1.00 0.00 42 ASP A N 19
ATOM 30744 C CA . ASP A 1 42 ? 3.866 -10.842 -18.331 1.00 0.00 42 ASP A CA 19
ATOM 30745 C C . ASP A 1 42 ? 3.887 -11.758 -19.550 1.00 0.00 42 ASP A C 19
ATOM 30746 O O . ASP A 1 42 ? 2.915 -11.829 -20.303 1.00 0.00 42 ASP A O 19
ATOM 30755 N N . ILE A 1 43 ? 5.002 -12.457 -19.739 1.00 0.00 43 ILE A N 19
ATOM 30756 C CA . ILE A 1 43 ? 5.149 -13.369 -20.866 1.00 0.00 43 ILE A CA 19
ATOM 30757 C C . ILE A 1 43 ? 4.010 -14.381 -20.907 1.00 0.00 43 ILE A C 19
ATOM 30758 O O . ILE A 1 43 ? 3.949 -15.297 -20.088 1.00 0.00 43 ILE A O 19
ATOM 30774 N N . GLY A 1 44 ? 3.108 -14.211 -21.870 1.00 0.00 44 GLY A N 19
ATOM 30775 C CA . GLY A 1 44 ? 1.983 -15.118 -22.002 1.00 0.00 44 GLY A CA 19
ATOM 30776 C C . GLY A 1 44 ? 0.672 -14.389 -22.217 1.00 0.00 44 GLY A C 19
ATOM 30777 O O . GLY A 1 44 ? 0.077 -14.471 -23.292 1.00 0.00 44 GLY A O 19
ATOM 30781 N N . SER A 1 45 ? 0.219 -13.673 -21.193 1.00 0.00 45 SER A N 19
ATOM 30782 C CA . SER A 1 45 ? -1.033 -12.930 -21.273 1.00 0.00 45 SER A CA 19
ATOM 30783 C C . SER A 1 45 ? -1.102 -11.862 -20.186 1.00 0.00 45 SER A C 19
ATOM 30784 O O . SER A 1 45 ? -0.394 -11.936 -19.182 1.00 0.00 45 SER A O 19
ATOM 30792 N N . ASN A 1 46 ? -1.961 -10.869 -20.394 1.00 0.00 46 ASN A N 19
ATOM 30793 C CA . ASN A 1 46 ? -2.123 -9.785 -19.433 1.00 0.00 46 ASN A CA 19
ATOM 30794 C C . ASN A 1 46 ? -2.080 -10.315 -18.003 1.00 0.00 46 ASN A C 19
ATOM 30795 O O . ASN A 1 46 ? -2.327 -11.495 -17.760 1.00 0.00 46 ASN A O 19
ATOM 30806 N N . ALA A 1 47 ? -1.765 -9.432 -17.060 1.00 0.00 47 ALA A N 19
ATOM 30807 C CA . ALA A 1 47 ? -1.693 -9.810 -15.654 1.00 0.00 47 ALA A CA 19
ATOM 30808 C C . ALA A 1 47 ? -2.128 -8.659 -14.753 1.00 0.00 47 ALA A C 19
ATOM 30809 O O . ALA A 1 47 ? -1.439 -7.645 -14.651 1.00 0.00 47 ALA A O 19
ATOM 30816 N N . GLU A 1 48 ? -3.275 -8.824 -14.103 1.00 0.00 48 GLU A N 19
ATOM 30817 C CA . GLU A 1 48 ? -3.802 -7.797 -13.212 1.00 0.00 48 GLU A CA 19
ATOM 30818 C C . GLU A 1 48 ? -3.417 -8.084 -11.763 1.00 0.00 48 GLU A C 19
ATOM 30819 O O . GLU A 1 48 ? -4.086 -8.852 -11.072 1.00 0.00 48 GLU A O 19
ATOM 30831 N N . ILE A 1 49 ? -2.334 -7.461 -11.311 1.00 0.00 49 ILE A N 19
ATOM 30832 C CA . ILE A 1 49 ? -1.859 -7.648 -9.946 1.00 0.00 49 ILE A CA 19
ATOM 30833 C C . ILE A 1 49 ? -2.823 -7.029 -8.939 1.00 0.00 49 ILE A C 19
ATOM 30834 O O . ILE A 1 49 ? -2.889 -5.808 -8.797 1.00 0.00 49 ILE A O 19
ATOM 30850 N N . ARG A 1 50 ? -3.568 -7.881 -8.242 1.00 0.00 50 ARG A N 19
ATOM 30851 C CA . ARG A 1 50 ? -4.529 -7.418 -7.247 1.00 0.00 50 ARG A CA 19
ATOM 30852 C C . ARG A 1 50 ? -3.879 -7.313 -5.871 1.00 0.00 50 ARG A C 19
ATOM 30853 O O . ARG A 1 50 ? -3.404 -8.307 -5.320 1.00 0.00 50 ARG A O 19
ATOM 30874 N N . TYR A 1 51 ? -3.860 -6.104 -5.322 1.00 0.00 51 TYR A N 19
ATOM 30875 C CA . TYR A 1 51 ? -3.265 -5.869 -4.012 1.00 0.00 51 TYR A CA 19
ATOM 30876 C C . TYR A 1 51 ? -4.289 -6.085 -2.902 1.00 0.00 51 TYR A C 19
ATOM 30877 O O . TYR A 1 51 ? -5.492 -5.931 -3.114 1.00 0.00 51 TYR A O 19
ATOM 30895 N N . ILE A 1 52 ? -3.803 -6.443 -1.718 1.00 0.00 52 ILE A N 19
ATOM 30896 C CA . ILE A 1 52 ? -4.674 -6.679 -0.574 1.00 0.00 52 ILE A CA 19
ATOM 30897 C C . ILE A 1 52 ? -4.007 -6.240 0.725 1.00 0.00 52 ILE A C 19
ATOM 30898 O O . ILE A 1 52 ? -2.842 -5.843 0.734 1.00 0.00 52 ILE A O 19
ATOM 30914 N N . PHE A 1 53 ? -4.754 -6.315 1.822 1.00 0.00 53 PHE A N 19
ATOM 30915 C CA . PHE A 1 53 ? -4.235 -5.927 3.128 1.00 0.00 53 PHE A CA 19
ATOM 30916 C C . PHE A 1 53 ? -3.447 -7.069 3.762 1.00 0.00 53 PHE A C 19
ATOM 30917 O O . PHE A 1 53 ? -3.773 -8.241 3.575 1.00 0.00 53 PHE A O 19
ATOM 30934 N N . GLY A 1 54 ? -2.408 -6.718 4.514 1.00 0.00 54 GLY A N 19
ATOM 30935 C CA . GLY A 1 54 ? -1.589 -7.725 5.164 1.00 0.00 54 GLY A CA 19
ATOM 30936 C C . GLY A 1 54 ? -2.405 -8.667 6.027 1.00 0.00 54 GLY A C 19
ATOM 30937 O O . GLY A 1 54 ? -3.633 -8.676 5.958 1.00 0.00 54 GLY A O 19
ATOM 30941 N N . ALA A 1 55 ? -1.720 -9.463 6.842 1.00 0.00 55 ALA A N 19
ATOM 30942 C CA . ALA A 1 55 ? -2.389 -10.413 7.722 1.00 0.00 55 ALA A CA 19
ATOM 30943 C C . ALA A 1 55 ? -2.603 -9.818 9.110 1.00 0.00 55 ALA A C 19
ATOM 30944 O O . ALA A 1 55 ? -1.710 -9.179 9.665 1.00 0.00 55 ALA A O 19
ATOM 30951 N N . GLN A 1 56 ? -3.792 -10.032 9.664 1.00 0.00 56 GLN A N 19
ATOM 30952 C CA . GLN A 1 56 ? -4.123 -9.515 10.986 1.00 0.00 56 GLN A CA 19
ATOM 30953 C C . GLN A 1 56 ? -3.946 -8.001 11.039 1.00 0.00 56 GLN A C 19
ATOM 30954 O O . GLN A 1 56 ? -3.281 -7.474 11.931 1.00 0.00 56 GLN A O 19
ATOM 30968 N N . VAL A 1 57 ? -4.546 -7.307 10.078 1.00 0.00 57 VAL A N 19
ATOM 30969 C CA . VAL A 1 57 ? -4.456 -5.853 10.015 1.00 0.00 57 VAL A CA 19
ATOM 30970 C C . VAL A 1 57 ? -5.678 -5.198 10.650 1.00 0.00 57 VAL A C 19
ATOM 30971 O O . VAL A 1 57 ? -6.815 -5.528 10.316 1.00 0.00 57 VAL A O 19
ATOM 30984 N N . ALA A 1 58 ? -5.434 -4.269 11.568 1.00 0.00 58 ALA A N 19
ATOM 30985 C CA . ALA A 1 58 ? -6.514 -3.566 12.249 1.00 0.00 58 ALA A CA 19
ATOM 30986 C C . ALA A 1 58 ? -7.509 -2.987 11.248 1.00 0.00 58 ALA A C 19
ATOM 30987 O O . ALA A 1 58 ? -7.145 -2.559 10.153 1.00 0.00 58 ALA A O 19
ATOM 30994 N N . PRO A 1 59 ? -8.794 -2.972 11.631 1.00 0.00 59 PRO A N 19
ATOM 30995 C CA . PRO A 1 59 ? -9.867 -2.448 10.781 1.00 0.00 59 PRO A CA 19
ATOM 30996 C C . PRO A 1 59 ? -9.795 -0.933 10.624 1.00 0.00 59 PRO A C 19
ATOM 30997 O O . PRO A 1 59 ? -9.861 -0.411 9.512 1.00 0.00 59 PRO A O 19
ATOM 31008 N N . ALA A 1 60 ? -9.659 -0.233 11.746 1.00 0.00 60 ALA A N 19
ATOM 31009 C CA . ALA A 1 60 ? -9.575 1.222 11.732 1.00 0.00 60 ALA A CA 19
ATOM 31010 C C . ALA A 1 60 ? -8.510 1.702 10.752 1.00 0.00 60 ALA A C 19
ATOM 31011 O O . ALA A 1 60 ? -8.821 2.327 9.737 1.00 0.00 60 ALA A O 19
ATOM 31018 N N . THR A 1 61 ? -7.251 1.406 11.061 1.00 0.00 61 THR A N 19
ATOM 31019 C CA . THR A 1 61 ? -6.140 1.809 10.209 1.00 0.00 61 THR A CA 19
ATOM 31020 C C . THR A 1 61 ? -6.497 1.663 8.734 1.00 0.00 61 THR A C 19
ATOM 31021 O O . THR A 1 61 ? -6.024 2.426 7.891 1.00 0.00 61 THR A O 19
ATOM 31032 N N . LYS A 1 62 ? -7.336 0.678 8.428 1.00 0.00 62 LYS A N 19
ATOM 31033 C CA . LYS A 1 62 ? -7.759 0.433 7.055 1.00 0.00 62 LYS A CA 19
ATOM 31034 C C . LYS A 1 62 ? -8.875 1.390 6.650 1.00 0.00 62 LYS A C 19
ATOM 31035 O O . LYS A 1 62 ? -8.913 1.869 5.516 1.00 0.00 62 LYS A O 19
ATOM 31054 N N . ARG A 1 63 ? -9.779 1.667 7.583 1.00 0.00 63 ARG A N 19
ATOM 31055 C CA . ARG A 1 63 ? -10.896 2.568 7.323 1.00 0.00 63 ARG A CA 19
ATOM 31056 C C . ARG A 1 63 ? -10.395 3.944 6.894 1.00 0.00 63 ARG A C 19
ATOM 31057 O O . ARG A 1 63 ? -10.920 4.543 5.954 1.00 0.00 63 ARG A O 19
ATOM 31078 N N . LEU A 1 64 ? -9.377 4.440 7.589 1.00 0.00 64 LEU A N 19
ATOM 31079 C CA . LEU A 1 64 ? -8.805 5.746 7.281 1.00 0.00 64 LEU A CA 19
ATOM 31080 C C . LEU A 1 64 ? -8.063 5.715 5.949 1.00 0.00 64 LEU A C 19
ATOM 31081 O O . LEU A 1 64 ? -8.294 6.554 5.078 1.00 0.00 64 LEU A O 19
ATOM 31097 N N . PHE A 1 65 ? -7.171 4.742 5.797 1.00 0.00 65 PHE A N 19
ATOM 31098 C CA . PHE A 1 65 ? -6.396 4.600 4.570 1.00 0.00 65 PHE A CA 19
ATOM 31099 C C . PHE A 1 65 ? -6.940 3.463 3.710 1.00 0.00 65 PHE A C 19
ATOM 31100 O O . PHE A 1 65 ? -6.994 2.313 4.145 1.00 0.00 65 PHE A O 19
ATOM 31117 N N . ALA A 1 66 ? -7.343 3.795 2.488 1.00 0.00 66 ALA A N 19
ATOM 31118 C CA . ALA A 1 66 ? -7.882 2.803 1.566 1.00 0.00 66 ALA A CA 19
ATOM 31119 C C . ALA A 1 66 ? -6.793 2.256 0.650 1.00 0.00 66 ALA A C 19
ATOM 31120 O O . ALA A 1 66 ? -5.873 2.977 0.263 1.00 0.00 66 ALA A O 19
ATOM 31127 N N . LEU A 1 67 ? -6.902 0.977 0.306 1.00 0.00 67 LEU A N 19
ATOM 31128 C CA . LEU A 1 67 ? -5.926 0.333 -0.565 1.00 0.00 67 LEU A CA 19
ATOM 31129 C C . LEU A 1 67 ? -6.595 -0.219 -1.819 1.00 0.00 67 LEU A C 19
ATOM 31130 O O . LEU A 1 67 ? -7.474 -1.076 -1.740 1.00 0.00 67 LEU A O 19
ATOM 31146 N N . ASN A 1 68 ? -6.171 0.278 -2.977 1.00 0.00 68 ASN A N 19
ATOM 31147 C CA . ASN A 1 68 ? -6.729 -0.167 -4.249 1.00 0.00 68 ASN A CA 19
ATOM 31148 C C . ASN A 1 68 ? -6.239 -1.569 -4.598 1.00 0.00 68 ASN A C 19
ATOM 31149 O O . ASN A 1 68 ? -5.043 -1.851 -4.542 1.00 0.00 68 ASN A O 19
ATOM 31160 N N . ASN A 1 69 ? -7.173 -2.444 -4.958 1.00 0.00 69 ASN A N 19
ATOM 31161 C CA . ASN A 1 69 ? -6.836 -3.817 -5.316 1.00 0.00 69 ASN A CA 19
ATOM 31162 C C . ASN A 1 69 ? -6.652 -3.956 -6.824 1.00 0.00 69 ASN A C 19
ATOM 31163 O O . ASN A 1 69 ? -6.600 -5.066 -7.355 1.00 0.00 69 ASN A O 19
ATOM 31174 N N . THR A 1 70 ? -6.553 -2.822 -7.510 1.00 0.00 70 THR A N 19
ATOM 31175 C CA . THR A 1 70 ? -6.375 -2.816 -8.957 1.00 0.00 70 THR A CA 19
ATOM 31176 C C . THR A 1 70 ? -5.063 -2.145 -9.347 1.00 0.00 70 THR A C 19
ATOM 31177 O O . THR A 1 70 ? -4.466 -2.473 -10.373 1.00 0.00 70 THR A O 19
ATOM 31188 N N . THR A 1 71 ? -4.617 -1.203 -8.521 1.00 0.00 71 THR A N 19
ATOM 31189 C CA . THR A 1 71 ? -3.376 -0.485 -8.781 1.00 0.00 71 THR A CA 19
ATOM 31190 C C . THR A 1 71 ? -2.452 -0.529 -7.569 1.00 0.00 71 THR A C 19
ATOM 31191 O O . THR A 1 71 ? -1.230 -0.486 -7.706 1.00 0.00 71 THR A O 19
ATOM 31202 N N . GLY A 1 72 ? -3.044 -0.615 -6.382 1.00 0.00 72 GLY A N 19
ATOM 31203 C CA . GLY A 1 72 ? -2.258 -0.664 -5.163 1.00 0.00 72 GLY A CA 19
ATOM 31204 C C . GLY A 1 72 ? -1.991 0.713 -4.589 1.00 0.00 72 GLY A C 19
ATOM 31205 O O . GLY A 1 72 ? -1.132 0.877 -3.722 1.00 0.00 72 GLY A O 19
ATOM 31209 N N . LEU A 1 73 ? -2.727 1.707 -5.074 1.00 0.00 73 LEU A N 19
ATOM 31210 C CA . LEU A 1 73 ? -2.564 3.079 -4.606 1.00 0.00 73 LEU A CA 19
ATOM 31211 C C . LEU A 1 73 ? -3.327 3.304 -3.304 1.00 0.00 73 LEU A C 19
ATOM 31212 O O . LEU A 1 73 ? -4.398 2.734 -3.095 1.00 0.00 73 LEU A O 19
ATOM 31228 N N . ILE A 1 74 ? -2.768 4.138 -2.434 1.00 0.00 74 ILE A N 19
ATOM 31229 C CA . ILE A 1 74 ? -3.398 4.441 -1.154 1.00 0.00 74 ILE A CA 19
ATOM 31230 C C . ILE A 1 74 ? -3.841 5.899 -1.091 1.00 0.00 74 ILE A C 19
ATOM 31231 O O . ILE A 1 74 ? -3.084 6.805 -1.441 1.00 0.00 74 ILE A O 19
ATOM 31247 N N . THR A 1 75 ? -5.071 6.119 -0.639 1.00 0.00 75 THR A N 19
ATOM 31248 C CA . THR A 1 75 ? -5.616 7.466 -0.528 1.00 0.00 75 THR A CA 19
ATOM 31249 C C . THR A 1 75 ? -6.271 7.684 0.831 1.00 0.00 75 THR A C 19
ATOM 31250 O O . THR A 1 75 ? -6.442 6.744 1.607 1.00 0.00 75 THR A O 19
ATOM 31261 N N . VAL A 1 76 ? -6.636 8.931 1.114 1.00 0.00 76 VAL A N 19
ATOM 31262 C CA . VAL A 1 76 ? -7.274 9.272 2.379 1.00 0.00 76 VAL A CA 19
ATOM 31263 C C . VAL A 1 76 ? -8.783 9.068 2.306 1.00 0.00 76 VAL A C 19
ATOM 31264 O O . VAL A 1 76 ? -9.504 9.896 1.750 1.00 0.00 76 VAL A O 19
ATOM 31277 N N . GLN A 1 77 ? -9.254 7.962 2.872 1.00 0.00 77 GLN A N 19
ATOM 31278 C CA . GLN A 1 77 ? -10.678 7.649 2.871 1.00 0.00 77 GLN A CA 19
ATOM 31279 C C . GLN A 1 77 ? -11.437 8.566 3.824 1.00 0.00 77 GLN A C 19
ATOM 31280 O O . GLN A 1 77 ? -12.507 9.076 3.489 1.00 0.00 77 GLN A O 19
ATOM 31294 N N . ARG A 1 78 ? -10.878 8.771 5.011 1.00 0.00 78 ARG A N 19
ATOM 31295 C CA . ARG A 1 78 ? -11.503 9.626 6.013 1.00 0.00 78 ARG A CA 19
ATOM 31296 C C . ARG A 1 78 ? -10.449 10.302 6.885 1.00 0.00 78 ARG A C 19
ATOM 31297 O O . ARG A 1 78 ? -9.352 9.777 7.071 1.00 0.00 78 ARG A O 19
ATOM 31318 N N . SER A 1 79 ? -10.791 11.472 7.417 1.00 0.00 79 SER A N 19
ATOM 31319 C CA . SER A 1 79 ? -9.873 12.223 8.265 1.00 0.00 79 SER A CA 19
ATOM 31320 C C . SER A 1 79 ? -9.090 11.287 9.181 1.00 0.00 79 SER A C 19
ATOM 31321 O O . SER A 1 79 ? -9.584 10.229 9.575 1.00 0.00 79 SER A O 19
ATOM 31329 N N . LEU A 1 80 ? -7.868 11.683 9.516 1.00 0.00 80 LEU A N 19
ATOM 31330 C CA . LEU A 1 80 ? -7.015 10.881 10.386 1.00 0.00 80 LEU A CA 19
ATOM 31331 C C . LEU A 1 80 ? -7.060 11.398 11.820 1.00 0.00 80 LEU A C 19
ATOM 31332 O O . LEU A 1 80 ? -7.364 12.566 12.060 1.00 0.00 80 LEU A O 19
ATOM 31348 N N . ASP A 1 81 ? -6.752 10.521 12.769 1.00 0.00 81 ASP A N 19
ATOM 31349 C CA . ASP A 1 81 ? -6.754 10.890 14.180 1.00 0.00 81 ASP A CA 19
ATOM 31350 C C . ASP A 1 81 ? -5.346 10.816 14.763 1.00 0.00 81 ASP A C 19
ATOM 31351 O O . ASP A 1 81 ? -4.753 9.740 14.843 1.00 0.00 81 ASP A O 19
ATOM 31360 N N . ARG A 1 82 ? -4.818 11.966 15.167 1.00 0.00 82 ARG A N 19
ATOM 31361 C CA . ARG A 1 82 ? -3.479 12.032 15.740 1.00 0.00 82 ARG A CA 19
ATOM 31362 C C . ARG A 1 82 ? -3.522 11.809 17.249 1.00 0.00 82 ARG A C 19
ATOM 31363 O O . ARG A 1 82 ? -2.619 11.199 17.822 1.00 0.00 82 ARG A O 19
ATOM 31384 N N . GLU A 1 83 ? -4.576 12.309 17.886 1.00 0.00 83 GLU A N 19
ATOM 31385 C CA . GLU A 1 83 ? -4.735 12.165 19.329 1.00 0.00 83 GLU A CA 19
ATOM 31386 C C . GLU A 1 83 ? -4.593 10.705 19.749 1.00 0.00 83 GLU A C 19
ATOM 31387 O O . GLU A 1 83 ? -3.898 10.392 20.715 1.00 0.00 83 GLU A O 19
ATOM 31399 N N . GLU A 1 84 ? -5.258 9.817 19.016 1.00 0.00 84 GLU A N 19
ATOM 31400 C CA . GLU A 1 84 ? -5.207 8.391 19.314 1.00 0.00 84 GLU A CA 19
ATOM 31401 C C . GLU A 1 84 ? -3.909 7.774 18.802 1.00 0.00 84 GLU A C 19
ATOM 31402 O O . GLU A 1 84 ? -3.033 7.401 19.583 1.00 0.00 84 GLU A O 19
ATOM 31414 N N . THR A 1 85 ? -3.792 7.669 17.481 1.00 0.00 85 THR A N 19
ATOM 31415 C CA . THR A 1 85 ? -2.603 7.096 16.863 1.00 0.00 85 THR A CA 19
ATOM 31416 C C . THR A 1 85 ? -1.815 8.155 16.100 1.00 0.00 85 THR A C 19
ATOM 31417 O O . THR A 1 85 ? -2.394 9.013 15.435 1.00 0.00 85 THR A O 19
ATOM 31428 N N . ALA A 1 86 ? -0.492 8.088 16.201 1.00 0.00 86 ALA A N 19
ATOM 31429 C CA . ALA A 1 86 ? 0.375 9.040 15.517 1.00 0.00 86 ALA A CA 19
ATOM 31430 C C . ALA A 1 86 ? 0.989 8.423 14.265 1.00 0.00 86 ALA A C 19
ATOM 31431 O O . ALA A 1 86 ? 1.139 9.091 13.242 1.00 0.00 86 ALA A O 19
ATOM 31438 N N . ILE A 1 87 ? 1.343 7.145 14.354 1.00 0.00 87 ILE A N 19
ATOM 31439 C CA . ILE A 1 87 ? 1.941 6.439 13.227 1.00 0.00 87 ILE A CA 19
ATOM 31440 C C . ILE A 1 87 ? 1.044 5.299 12.755 1.00 0.00 87 ILE A C 19
ATOM 31441 O O . ILE A 1 87 ? 0.457 4.580 13.564 1.00 0.00 87 ILE A O 19
ATOM 31457 N N . HIS A 1 88 ? 0.944 5.139 11.439 1.00 0.00 88 HIS A N 19
ATOM 31458 C CA . HIS A 1 88 ? 0.120 4.084 10.858 1.00 0.00 88 HIS A CA 19
ATOM 31459 C C . HIS A 1 88 ? 0.968 3.135 10.017 1.00 0.00 88 HIS A C 19
ATOM 31460 O O . HIS A 1 88 ? 1.468 3.508 8.955 1.00 0.00 88 HIS A O 19
ATOM 31475 N N . LYS A 1 89 ? 1.125 1.906 10.497 1.00 0.00 89 LYS A N 19
ATOM 31476 C CA . LYS A 1 89 ? 1.911 0.902 9.790 1.00 0.00 89 LYS A CA 19
ATOM 31477 C C . LYS A 1 89 ? 1.004 -0.105 9.091 1.00 0.00 89 LYS A C 19
ATOM 31478 O O . LYS A 1 89 ? 0.326 -0.901 9.741 1.00 0.00 89 LYS A O 19
ATOM 31497 N N . VAL A 1 90 ? 0.998 -0.067 7.762 1.00 0.00 90 VAL A N 19
ATOM 31498 C CA . VAL A 1 90 ? 0.176 -0.978 6.975 1.00 0.00 90 VAL A CA 19
ATOM 31499 C C . VAL A 1 90 ? 1.026 -1.773 5.989 1.00 0.00 90 VAL A C 19
ATOM 31500 O O . VAL A 1 90 ? 1.868 -1.213 5.286 1.00 0.00 90 VAL A O 19
ATOM 31513 N N . THR A 1 91 ? 0.801 -3.082 5.943 1.00 0.00 91 THR A N 19
ATOM 31514 C CA . THR A 1 91 ? 1.546 -3.954 5.044 1.00 0.00 91 THR A CA 19
ATOM 31515 C C . THR A 1 91 ? 0.738 -4.272 3.791 1.00 0.00 91 THR A C 19
ATOM 31516 O O . THR A 1 91 ? -0.479 -4.447 3.852 1.00 0.00 91 THR A O 19
ATOM 31527 N N . VAL A 1 92 ? 1.423 -4.346 2.654 1.00 0.00 92 VAL A N 19
ATOM 31528 C CA . VAL A 1 92 ? 0.770 -4.644 1.386 1.00 0.00 92 VAL A CA 19
ATOM 31529 C C . VAL A 1 92 ? 1.287 -5.951 0.795 1.00 0.00 92 VAL A C 19
ATOM 31530 O O . VAL A 1 92 ? 2.432 -6.341 1.029 1.00 0.00 92 VAL A O 19
ATOM 31543 N N . LEU A 1 93 ? 0.437 -6.624 0.027 1.00 0.00 93 LEU A N 19
ATOM 31544 C CA . LEU A 1 93 ? 0.808 -7.889 -0.599 1.00 0.00 93 LEU A CA 19
ATOM 31545 C C . LEU A 1 93 ? 0.449 -7.888 -2.082 1.00 0.00 93 LEU A C 19
ATOM 31546 O O . LEU A 1 93 ? -0.714 -7.727 -2.449 1.00 0.00 93 LEU A O 19
ATOM 31562 N N . ALA A 1 94 ? 1.457 -8.071 -2.929 1.00 0.00 94 ALA A N 19
ATOM 31563 C CA . ALA A 1 94 ? 1.247 -8.096 -4.371 1.00 0.00 94 ALA A CA 19
ATOM 31564 C C . ALA A 1 94 ? 1.182 -9.527 -4.892 1.00 0.00 94 ALA A C 19
ATOM 31565 O O . ALA A 1 94 ? 2.186 -10.239 -4.908 1.00 0.00 94 ALA A O 19
ATOM 31572 N N . SER A 1 95 ? -0.007 -9.944 -5.316 1.00 0.00 95 SER A N 19
ATOM 31573 C CA . SER A 1 95 ? -0.205 -11.293 -5.833 1.00 0.00 95 SER A CA 19
ATOM 31574 C C . SER A 1 95 ? -1.023 -11.267 -7.121 1.00 0.00 95 SER A C 19
ATOM 31575 O O . SER A 1 95 ? -1.974 -10.496 -7.249 1.00 0.00 95 SER A O 19
ATOM 31583 N N . ASP A 1 96 ? -0.645 -12.115 -8.071 1.00 0.00 96 ASP A N 19
ATOM 31584 C CA . ASP A 1 96 ? -1.343 -12.191 -9.349 1.00 0.00 96 ASP A CA 19
ATOM 31585 C C . ASP A 1 96 ? -1.755 -13.627 -9.658 1.00 0.00 96 ASP A C 19
ATOM 31586 O O . ASP A 1 96 ? -2.777 -13.866 -10.300 1.00 0.00 96 ASP A O 19
ATOM 31595 N N . GLY A 1 97 ? -0.951 -14.581 -9.198 1.00 0.00 97 GLY A N 19
ATOM 31596 C CA . GLY A 1 97 ? -1.248 -15.981 -9.437 1.00 0.00 97 GLY A CA 19
ATOM 31597 C C . GLY A 1 97 ? -0.048 -16.877 -9.202 1.00 0.00 97 GLY A C 19
ATOM 31598 O O . GLY A 1 97 ? 0.142 -17.869 -9.906 1.00 0.00 97 GLY A O 19
ATOM 31602 N N . SER A 1 98 ? 0.766 -16.525 -8.212 1.00 0.00 98 SER A N 19
ATOM 31603 C CA . SER A 1 98 ? 1.958 -17.302 -7.890 1.00 0.00 98 SER A CA 19
ATOM 31604 C C . SER A 1 98 ? 2.036 -17.582 -6.392 1.00 0.00 98 SER A C 19
ATOM 31605 O O . SER A 1 98 ? 1.146 -17.201 -5.631 1.00 0.00 98 SER A O 19
ATOM 31613 N N . SER A 1 99 ? 3.107 -18.250 -5.977 1.00 0.00 99 SER A N 19
ATOM 31614 C CA . SER A 1 99 ? 3.301 -18.586 -4.571 1.00 0.00 99 SER A CA 19
ATOM 31615 C C . SER A 1 99 ? 3.189 -17.341 -3.695 1.00 0.00 99 SER A C 19
ATOM 31616 O O . SER A 1 99 ? 2.892 -16.249 -4.181 1.00 0.00 99 SER A O 19
ATOM 31624 N N . THR A 1 100 ? 3.428 -17.514 -2.399 1.00 0.00 100 THR A N 19
ATOM 31625 C CA . THR A 1 100 ? 3.353 -16.407 -1.454 1.00 0.00 100 THR A CA 19
ATOM 31626 C C . THR A 1 100 ? 3.826 -15.106 -2.092 1.00 0.00 100 THR A C 19
ATOM 31627 O O . THR A 1 100 ? 4.913 -15.027 -2.666 1.00 0.00 100 THR A O 19
ATOM 31638 N N . PRO A 1 101 ? 2.993 -14.060 -1.991 1.00 0.00 101 PRO A N 19
ATOM 31639 C CA . PRO A 1 101 ? 3.306 -12.742 -2.552 1.00 0.00 101 PRO A CA 19
ATOM 31640 C C . PRO A 1 101 ? 4.432 -12.044 -1.798 1.00 0.00 101 PRO A C 19
ATOM 31641 O O . PRO A 1 101 ? 5.036 -12.618 -0.893 1.00 0.00 101 PRO A O 19
ATOM 31652 N N . ALA A 1 102 ? 4.710 -10.800 -2.177 1.00 0.00 102 ALA A N 19
ATOM 31653 C CA . ALA A 1 102 ? 5.762 -10.023 -1.534 1.00 0.00 102 ALA A CA 19
ATOM 31654 C C . ALA A 1 102 ? 5.193 -9.135 -0.432 1.00 0.00 102 ALA A C 19
ATOM 31655 O O . ALA A 1 102 ? 4.026 -8.745 -0.477 1.00 0.00 102 ALA A O 19
ATOM 31662 N N . ARG A 1 103 ? 6.024 -8.820 0.556 1.00 0.00 103 ARG A N 19
ATOM 31663 C CA . ARG A 1 103 ? 5.603 -7.980 1.670 1.00 0.00 103 ARG A CA 19
ATOM 31664 C C . ARG A 1 103 ? 6.138 -6.560 1.513 1.00 0.00 103 ARG A C 19
ATOM 31665 O O . ARG A 1 103 ? 7.279 -6.358 1.099 1.00 0.00 103 ARG A O 19
ATOM 31686 N N . ALA A 1 104 ? 5.305 -5.579 1.846 1.00 0.00 104 ALA A N 19
ATOM 31687 C CA . ALA A 1 104 ? 5.695 -4.178 1.743 1.00 0.00 104 ALA A CA 19
ATOM 31688 C C . ALA A 1 104 ? 5.234 -3.389 2.964 1.00 0.00 104 ALA A C 19
ATOM 31689 O O . ALA A 1 104 ? 4.037 -3.289 3.237 1.00 0.00 104 ALA A O 19
ATOM 31696 N N . THR A 1 105 ? 6.192 -2.831 3.698 1.00 0.00 105 THR A N 19
ATOM 31697 C CA . THR A 1 105 ? 5.885 -2.052 4.891 1.00 0.00 105 THR A CA 19
ATOM 31698 C C . THR A 1 105 ? 5.785 -0.566 4.567 1.00 0.00 105 THR A C 19
ATOM 31699 O O . THR A 1 105 ? 6.792 0.090 4.300 1.00 0.00 105 THR A O 19
ATOM 31710 N N . VAL A 1 106 ? 4.565 -0.039 4.594 1.00 0.00 106 VAL A N 19
ATOM 31711 C CA . VAL A 1 106 ? 4.335 1.371 4.305 1.00 0.00 106 VAL A CA 19
ATOM 31712 C C . VAL A 1 106 ? 4.073 2.158 5.584 1.00 0.00 106 VAL A C 19
ATOM 31713 O O . VAL A 1 106 ? 3.030 2.005 6.219 1.00 0.00 106 VAL A O 19
ATOM 31726 N N . THR A 1 107 ? 5.029 3.004 5.958 1.00 0.00 107 THR A N 19
ATOM 31727 C CA . THR A 1 107 ? 4.903 3.816 7.162 1.00 0.00 107 THR A CA 19
ATOM 31728 C C . THR A 1 107 ? 4.267 5.166 6.850 1.00 0.00 107 THR A C 19
ATOM 31729 O O . THR A 1 107 ? 4.642 5.830 5.884 1.00 0.00 107 THR A O 19
ATOM 31740 N N . ILE A 1 108 ? 3.305 5.565 7.675 1.00 0.00 108 ILE A N 19
ATOM 31741 C CA . ILE A 1 108 ? 2.619 6.838 7.488 1.00 0.00 108 ILE A CA 19
ATOM 31742 C C . ILE A 1 108 ? 2.610 7.652 8.777 1.00 0.00 108 ILE A C 19
ATOM 31743 O O . ILE A 1 108 ? 1.827 7.383 9.687 1.00 0.00 108 ILE A O 19
ATOM 31759 N N . ASN A 1 109 ? 3.484 8.650 8.846 1.00 0.00 109 ASN A N 19
ATOM 31760 C CA . ASN A 1 109 ? 3.576 9.506 10.024 1.00 0.00 109 ASN A CA 19
ATOM 31761 C C . ASN A 1 109 ? 2.565 10.646 9.948 1.00 0.00 109 ASN A C 19
ATOM 31762 O O . ASN A 1 109 ? 2.185 11.082 8.861 1.00 0.00 109 ASN A O 19
ATOM 31773 N N . VAL A 1 110 ? 2.134 11.125 11.110 1.00 0.00 110 VAL A N 19
ATOM 31774 C CA . VAL A 1 110 ? 1.168 12.216 11.177 1.00 0.00 110 VAL A CA 19
ATOM 31775 C C . VAL A 1 110 ? 1.810 13.485 11.725 1.00 0.00 110 VAL A C 19
ATOM 31776 O O . VAL A 1 110 ? 2.472 13.462 12.764 1.00 0.00 110 VAL A O 19
ATOM 31789 N N . THR A 1 111 ? 1.610 14.595 11.021 1.00 0.00 111 THR A N 19
ATOM 31790 C CA . THR A 1 111 ? 2.170 15.875 11.437 1.00 0.00 111 THR A CA 19
ATOM 31791 C C . THR A 1 111 ? 1.068 16.861 11.810 1.00 0.00 111 THR A C 19
ATOM 31792 O O . THR A 1 111 ? -0.115 16.589 11.610 1.00 0.00 111 THR A O 19
ATOM 31803 N N . ASP A 1 112 ? 1.466 18.007 12.353 1.00 0.00 112 ASP A N 19
ATOM 31804 C CA . ASP A 1 112 ? 0.512 19.035 12.753 1.00 0.00 112 ASP A CA 19
ATOM 31805 C C . ASP A 1 112 ? 0.247 20.006 11.606 1.00 0.00 112 ASP A C 19
ATOM 31806 O O . ASP A 1 112 ? 1.092 20.194 10.731 1.00 0.00 112 ASP A O 19
ATOM 31815 N N . VAL A 1 113 ? -0.932 20.619 11.618 1.00 0.00 113 VAL A N 19
ATOM 31816 C CA . VAL A 1 113 ? -1.308 21.571 10.579 1.00 0.00 113 VAL A CA 19
ATOM 31817 C C . VAL A 1 113 ? -1.323 22.997 11.119 1.00 0.00 113 VAL A C 19
ATOM 31818 O O . VAL A 1 113 ? -1.309 23.961 10.356 1.00 0.00 113 VAL A O 19
ATOM 31831 N N . ASN A 1 114 ? -1.352 23.122 12.442 1.00 0.00 114 ASN A N 19
ATOM 31832 C CA . ASN A 1 114 ? -1.369 24.431 13.086 1.00 0.00 114 ASN A CA 19
ATOM 31833 C C . ASN A 1 114 ? -0.195 25.284 12.615 1.00 0.00 114 ASN A C 19
ATOM 31834 O O . ASN A 1 114 ? 0.901 24.775 12.384 1.00 0.00 114 ASN A O 19
ATOM 31845 N N . GLY A 1 1 ? 4.630 -15.144 -28.415 1.00 0.00 1 GLY A N 20
ATOM 31846 C CA . GLY A 1 1 ? 3.985 -15.666 -29.606 1.00 0.00 1 GLY A CA 20
ATOM 31847 C C . GLY A 1 1 ? 4.803 -16.749 -30.281 1.00 0.00 1 GLY A C 20
ATOM 31848 O O . GLY A 1 1 ? 4.273 -17.795 -30.655 1.00 0.00 1 GLY A O 20
ATOM 31852 N N . SER A 1 2 ? 6.098 -16.497 -30.440 1.00 0.00 2 SER A N 20
ATOM 31853 C CA . SER A 1 2 ? 6.991 -17.456 -31.080 1.00 0.00 2 SER A CA 20
ATOM 31854 C C . SER A 1 2 ? 8.254 -17.660 -30.250 1.00 0.00 2 SER A C 20
ATOM 31855 O O . SER A 1 2 ? 8.664 -18.792 -29.992 1.00 0.00 2 SER A O 20
ATOM 31863 N N . SER A 1 3 ? 8.868 -16.556 -29.836 1.00 0.00 3 SER A N 20
ATOM 31864 C CA . SER A 1 3 ? 10.087 -16.612 -29.039 1.00 0.00 3 SER A CA 20
ATOM 31865 C C . SER A 1 3 ? 9.810 -17.212 -27.664 1.00 0.00 3 SER A C 20
ATOM 31866 O O . SER A 1 3 ? 9.368 -16.518 -26.749 1.00 0.00 3 SER A O 20
ATOM 31874 N N . GLY A 1 4 ? 10.073 -18.508 -27.526 1.00 0.00 4 GLY A N 20
ATOM 31875 C CA . GLY A 1 4 ? 9.846 -19.181 -26.261 1.00 0.00 4 GLY A CA 20
ATOM 31876 C C . GLY A 1 4 ? 11.105 -19.279 -25.422 1.00 0.00 4 GLY A C 20
ATOM 31877 O O . GLY A 1 4 ? 12.200 -19.465 -25.953 1.00 0.00 4 GLY A O 20
ATOM 31881 N N . SER A 1 5 ? 10.950 -19.152 -24.108 1.00 0.00 5 SER A N 20
ATOM 31882 C CA . SER A 1 5 ? 12.085 -19.222 -23.195 1.00 0.00 5 SER A CA 20
ATOM 31883 C C . SER A 1 5 ? 11.725 -20.013 -21.941 1.00 0.00 5 SER A C 20
ATOM 31884 O O . SER A 1 5 ? 10.551 -20.264 -21.668 1.00 0.00 5 SER A O 20
ATOM 31892 N N . SER A 1 6 ? 12.744 -20.402 -21.182 1.00 0.00 6 SER A N 20
ATOM 31893 C CA . SER A 1 6 ? 12.537 -21.169 -19.958 1.00 0.00 6 SER A CA 20
ATOM 31894 C C . SER A 1 6 ? 12.756 -20.295 -18.727 1.00 0.00 6 SER A C 20
ATOM 31895 O O . SER A 1 6 ? 13.872 -19.856 -18.454 1.00 0.00 6 SER A O 20
ATOM 31903 N N . GLY A 1 7 ? 11.680 -20.047 -17.986 1.00 0.00 7 GLY A N 20
ATOM 31904 C CA . GLY A 1 7 ? 11.775 -19.228 -16.792 1.00 0.00 7 GLY A CA 20
ATOM 31905 C C . GLY A 1 7 ? 11.946 -20.054 -15.533 1.00 0.00 7 GLY A C 20
ATOM 31906 O O . GLY A 1 7 ? 11.222 -21.025 -15.317 1.00 0.00 7 GLY A O 20
ATOM 31910 N N . ASN A 1 8 ? 12.908 -19.670 -14.700 1.00 0.00 8 ASN A N 20
ATOM 31911 C CA . ASN A 1 8 ? 13.173 -20.384 -13.457 1.00 0.00 8 ASN A CA 20
ATOM 31912 C C . ASN A 1 8 ? 12.187 -19.969 -12.370 1.00 0.00 8 ASN A C 20
ATOM 31913 O O . ASN A 1 8 ? 11.438 -20.795 -11.849 1.00 0.00 8 ASN A O 20
ATOM 31924 N N . ASP A 1 9 ? 12.193 -18.684 -12.033 1.00 0.00 9 ASP A N 20
ATOM 31925 C CA . ASP A 1 9 ? 11.298 -18.158 -11.009 1.00 0.00 9 ASP A CA 20
ATOM 31926 C C . ASP A 1 9 ? 10.561 -16.922 -11.514 1.00 0.00 9 ASP A C 20
ATOM 31927 O O . ASP A 1 9 ? 11.162 -16.029 -12.111 1.00 0.00 9 ASP A O 20
ATOM 31936 N N . ASN A 1 10 ? 9.255 -16.877 -11.272 1.00 0.00 10 ASN A N 20
ATOM 31937 C CA . ASN A 1 10 ? 8.435 -15.751 -11.704 1.00 0.00 10 ASN A CA 20
ATOM 31938 C C . ASN A 1 10 ? 7.661 -15.160 -10.530 1.00 0.00 10 ASN A C 20
ATOM 31939 O O . ASN A 1 10 ? 6.680 -15.741 -10.065 1.00 0.00 10 ASN A O 20
ATOM 31950 N N . ARG A 1 11 ? 8.108 -14.001 -10.057 1.00 0.00 11 ARG A N 20
ATOM 31951 C CA . ARG A 1 11 ? 7.458 -13.331 -8.938 1.00 0.00 11 ARG A CA 20
ATOM 31952 C C . ARG A 1 11 ? 7.572 -11.815 -9.071 1.00 0.00 11 ARG A C 20
ATOM 31953 O O . ARG A 1 11 ? 8.591 -11.281 -9.507 1.00 0.00 11 ARG A O 20
ATOM 31974 N N . PRO A 1 12 ? 6.501 -11.105 -8.686 1.00 0.00 12 PRO A N 20
ATOM 31975 C CA . PRO A 1 12 ? 6.456 -9.641 -8.753 1.00 0.00 12 PRO A CA 20
ATOM 31976 C C . PRO A 1 12 ? 7.379 -8.986 -7.732 1.00 0.00 12 PRO A C 20
ATOM 31977 O O . PRO A 1 12 ? 8.033 -9.668 -6.943 1.00 0.00 12 PRO A O 20
ATOM 31988 N N . VAL A 1 13 ? 7.428 -7.658 -7.752 1.00 0.00 13 VAL A N 20
ATOM 31989 C CA . VAL A 1 13 ? 8.271 -6.910 -6.827 1.00 0.00 13 VAL A CA 20
ATOM 31990 C C . VAL A 1 13 ? 7.809 -5.461 -6.711 1.00 0.00 13 VAL A C 20
ATOM 31991 O O . VAL A 1 13 ? 7.372 -4.858 -7.691 1.00 0.00 13 VAL A O 20
ATOM 32004 N N . PHE A 1 14 ? 7.909 -4.909 -5.506 1.00 0.00 14 PHE A N 20
ATOM 32005 C CA . PHE A 1 14 ? 7.501 -3.530 -5.262 1.00 0.00 14 PHE A CA 20
ATOM 32006 C C . PHE A 1 14 ? 8.673 -2.573 -5.457 1.00 0.00 14 PHE A C 20
ATOM 32007 O O . PHE A 1 14 ? 9.829 -2.993 -5.521 1.00 0.00 14 PHE A O 20
ATOM 32024 N N . LYS A 1 15 ? 8.367 -1.284 -5.551 1.00 0.00 15 LYS A N 20
ATOM 32025 C CA . LYS A 1 15 ? 9.393 -0.265 -5.738 1.00 0.00 15 LYS A CA 20
ATOM 32026 C C . LYS A 1 15 ? 10.341 -0.222 -4.544 1.00 0.00 15 LYS A C 20
ATOM 32027 O O . LYS A 1 15 ? 11.557 -0.327 -4.702 1.00 0.00 15 LYS A O 20
ATOM 32046 N N . GLU A 1 16 ? 9.776 -0.067 -3.351 1.00 0.00 16 GLU A N 20
ATOM 32047 C CA . GLU A 1 16 ? 10.573 -0.011 -2.131 1.00 0.00 16 GLU A CA 20
ATOM 32048 C C . GLU A 1 16 ? 9.830 -0.659 -0.966 1.00 0.00 16 GLU A C 20
ATOM 32049 O O . GLU A 1 16 ? 8.797 -0.162 -0.520 1.00 0.00 16 GLU A O 20
ATOM 32061 N N . GLY A 1 17 ? 10.365 -1.775 -0.478 1.00 0.00 17 GLY A N 20
ATOM 32062 C CA . GLY A 1 17 ? 9.740 -2.474 0.630 1.00 0.00 17 GLY A CA 20
ATOM 32063 C C . GLY A 1 17 ? 9.186 -1.526 1.675 1.00 0.00 17 GLY A C 20
ATOM 32064 O O . GLY A 1 17 ? 8.014 -1.611 2.039 1.00 0.00 17 GLY A O 20
ATOM 32068 N N . GLN A 1 18 ? 10.032 -0.623 2.160 1.00 0.00 18 GLN A N 20
ATOM 32069 C CA . GLN A 1 18 ? 9.620 0.342 3.172 1.00 0.00 18 GLN A CA 20
ATOM 32070 C C . GLN A 1 18 ? 9.768 1.769 2.655 1.00 0.00 18 GLN A C 20
ATOM 32071 O O . GLN A 1 18 ? 10.818 2.147 2.136 1.00 0.00 18 GLN A O 20
ATOM 32085 N N . VAL A 1 19 ? 8.708 2.559 2.800 1.00 0.00 19 VAL A N 20
ATOM 32086 C CA . VAL A 1 19 ? 8.720 3.945 2.348 1.00 0.00 19 VAL A CA 20
ATOM 32087 C C . VAL A 1 19 ? 8.077 4.865 3.381 1.00 0.00 19 VAL A C 20
ATOM 32088 O O . VAL A 1 19 ? 6.940 4.648 3.797 1.00 0.00 19 VAL A O 20
ATOM 32101 N N . GLU A 1 20 ? 8.814 5.894 3.788 1.00 0.00 20 GLU A N 20
ATOM 32102 C CA . GLU A 1 20 ? 8.316 6.847 4.773 1.00 0.00 20 GLU A CA 20
ATOM 32103 C C . GLU A 1 20 ? 7.693 8.060 4.089 1.00 0.00 20 GLU A C 20
ATOM 32104 O O . GLU A 1 20 ? 8.064 8.414 2.969 1.00 0.00 20 GLU A O 20
ATOM 32116 N N . VAL A 1 21 ? 6.744 8.695 4.770 1.00 0.00 21 VAL A N 20
ATOM 32117 C CA . VAL A 1 21 ? 6.070 9.869 4.229 1.00 0.00 21 VAL A CA 20
ATOM 32118 C C . VAL A 1 21 ? 5.593 10.791 5.345 1.00 0.00 21 VAL A C 20
ATOM 32119 O O . VAL A 1 21 ? 5.553 10.402 6.513 1.00 0.00 21 VAL A O 20
ATOM 32132 N N . HIS A 1 22 ? 5.231 12.017 4.979 1.00 0.00 22 HIS A N 20
ATOM 32133 C CA . HIS A 1 22 ? 4.755 12.996 5.949 1.00 0.00 22 HIS A CA 20
ATOM 32134 C C . HIS A 1 22 ? 3.403 13.564 5.529 1.00 0.00 22 HIS A C 20
ATOM 32135 O O . HIS A 1 22 ? 3.265 14.125 4.442 1.00 0.00 22 HIS A O 20
ATOM 32150 N N . ILE A 1 23 ? 2.408 13.414 6.397 1.00 0.00 23 ILE A N 20
ATOM 32151 C CA . ILE A 1 23 ? 1.068 13.913 6.116 1.00 0.00 23 ILE A CA 20
ATOM 32152 C C . ILE A 1 23 ? 0.383 14.399 7.389 1.00 0.00 23 ILE A C 20
ATOM 32153 O O . ILE A 1 23 ? 0.437 13.754 8.437 1.00 0.00 23 ILE A O 20
ATOM 32169 N N . PRO A 1 24 ? -0.278 15.562 7.299 1.00 0.00 24 PRO A N 20
ATOM 32170 C CA . PRO A 1 24 ? -0.988 16.160 8.433 1.00 0.00 24 PRO A CA 20
ATOM 32171 C C . PRO A 1 24 ? -2.234 15.369 8.818 1.00 0.00 24 PRO A C 20
ATOM 32172 O O . PRO A 1 24 ? -2.743 14.574 8.030 1.00 0.00 24 PRO A O 20
ATOM 32183 N N . GLU A 1 25 ? -2.720 15.595 10.035 1.00 0.00 25 GLU A N 20
ATOM 32184 C CA . GLU A 1 25 ? -3.906 14.903 10.524 1.00 0.00 25 GLU A CA 20
ATOM 32185 C C . GLU A 1 25 ? -5.161 15.410 9.819 1.00 0.00 25 GLU A C 20
ATOM 32186 O O . GLU A 1 25 ? -6.082 14.644 9.540 1.00 0.00 25 GLU A O 20
ATOM 32198 N N . ASN A 1 26 ? -5.189 16.708 9.535 1.00 0.00 26 ASN A N 20
ATOM 32199 C CA . ASN A 1 26 ? -6.331 17.320 8.864 1.00 0.00 26 ASN A CA 20
ATOM 32200 C C . ASN A 1 26 ? -6.148 17.296 7.350 1.00 0.00 26 ASN A C 20
ATOM 32201 O O . ASN A 1 26 ? -6.773 18.071 6.627 1.00 0.00 26 ASN A O 20
ATOM 32212 N N . ALA A 1 27 ? -5.288 16.400 6.877 1.00 0.00 27 ALA A N 20
ATOM 32213 C CA . ALA A 1 27 ? -5.025 16.273 5.449 1.00 0.00 27 ALA A CA 20
ATOM 32214 C C . ALA A 1 27 ? -6.324 16.134 4.662 1.00 0.00 27 ALA A C 20
ATOM 32215 O O . ALA A 1 27 ? -7.277 15.488 5.098 1.00 0.00 27 ALA A O 20
ATOM 32222 N N . PRO A 1 28 ? -6.366 16.756 3.474 1.00 0.00 28 PRO A N 20
ATOM 32223 C CA . PRO A 1 28 ? -7.543 16.717 2.601 1.00 0.00 28 PRO A CA 20
ATOM 32224 C C . PRO A 1 28 ? -7.771 15.335 1.997 1.00 0.00 28 PRO A C 20
ATOM 32225 O O . PRO A 1 28 ? -6.857 14.736 1.429 1.00 0.00 28 PRO A O 20
ATOM 32236 N N . VAL A 1 29 ? -8.996 14.834 2.122 1.00 0.00 29 VAL A N 20
ATOM 32237 C CA . VAL A 1 29 ? -9.344 13.524 1.586 1.00 0.00 29 VAL A CA 20
ATOM 32238 C C . VAL A 1 29 ? -9.060 13.448 0.090 1.00 0.00 29 VAL A C 20
ATOM 32239 O O . VAL A 1 29 ? -9.354 14.381 -0.656 1.00 0.00 29 VAL A O 20
ATOM 32252 N N . GLY A 1 30 ? -8.486 12.329 -0.342 1.00 0.00 30 GLY A N 20
ATOM 32253 C CA . GLY A 1 30 ? -8.172 12.152 -1.747 1.00 0.00 30 GLY A CA 20
ATOM 32254 C C . GLY A 1 30 ? -6.700 12.361 -2.044 1.00 0.00 30 GLY A C 20
ATOM 32255 O O . GLY A 1 30 ? -6.259 12.205 -3.183 1.00 0.00 30 GLY A O 20
ATOM 32259 N N . THR A 1 31 ? -5.936 12.718 -1.016 1.00 0.00 31 THR A N 20
ATOM 32260 C CA . THR A 1 31 ? -4.506 12.953 -1.171 1.00 0.00 31 THR A CA 20
ATOM 32261 C C . THR A 1 31 ? -3.749 11.641 -1.341 1.00 0.00 31 THR A C 20
ATOM 32262 O O . THR A 1 31 ? -3.986 10.677 -0.612 1.00 0.00 31 THR A O 20
ATOM 32273 N N . SER A 1 32 ? -2.836 11.610 -2.306 1.00 0.00 32 SER A N 20
ATOM 32274 C CA . SER A 1 32 ? -2.045 10.414 -2.573 1.00 0.00 32 SER A CA 20
ATOM 32275 C C . SER A 1 32 ? -0.942 10.248 -1.532 1.00 0.00 32 SER A C 20
ATOM 32276 O O . SER A 1 32 ? 0.003 11.037 -1.482 1.00 0.00 32 SER A O 20
ATOM 32284 N N . VAL A 1 33 ? -1.069 9.217 -0.703 1.00 0.00 33 VAL A N 20
ATOM 32285 C CA . VAL A 1 33 ? -0.083 8.946 0.336 1.00 0.00 33 VAL A CA 20
ATOM 32286 C C . VAL A 1 33 ? 1.082 8.128 -0.211 1.00 0.00 33 VAL A C 20
ATOM 32287 O O . VAL A 1 33 ? 2.216 8.605 -0.266 1.00 0.00 33 VAL A O 20
ATOM 32300 N N . ILE A 1 34 ? 0.793 6.895 -0.614 1.00 0.00 34 ILE A N 20
ATOM 32301 C CA . ILE A 1 34 ? 1.817 6.012 -1.158 1.00 0.00 34 ILE A CA 20
ATOM 32302 C C . ILE A 1 34 ? 1.289 5.233 -2.359 1.00 0.00 34 ILE A C 20
ATOM 32303 O O . ILE A 1 34 ? 0.162 4.738 -2.342 1.00 0.00 34 ILE A O 20
ATOM 32319 N N . GLN A 1 35 ? 2.112 5.128 -3.397 1.00 0.00 35 GLN A N 20
ATOM 32320 C CA . GLN A 1 35 ? 1.727 4.408 -4.605 1.00 0.00 35 GLN A CA 20
ATOM 32321 C C . GLN A 1 35 ? 2.655 3.223 -4.851 1.00 0.00 35 GLN A C 20
ATOM 32322 O O . GLN A 1 35 ? 3.832 3.398 -5.172 1.00 0.00 35 GLN A O 20
ATOM 32336 N N . LEU A 1 36 ? 2.119 2.017 -4.699 1.00 0.00 36 LEU A N 20
ATOM 32337 C CA . LEU A 1 36 ? 2.899 0.801 -4.904 1.00 0.00 36 LEU A CA 20
ATOM 32338 C C . LEU A 1 36 ? 2.662 0.231 -6.299 1.00 0.00 36 LEU A C 20
ATOM 32339 O O . LEU A 1 36 ? 1.520 0.015 -6.706 1.00 0.00 36 LEU A O 20
ATOM 32355 N N . HIS A 1 37 ? 3.748 -0.013 -7.025 1.00 0.00 37 HIS A N 20
ATOM 32356 C CA . HIS A 1 37 ? 3.658 -0.561 -8.374 1.00 0.00 37 HIS A CA 20
ATOM 32357 C C . HIS A 1 37 ? 4.420 -1.880 -8.476 1.00 0.00 37 HIS A C 20
ATOM 32358 O O . HIS A 1 37 ? 5.650 -1.901 -8.438 1.00 0.00 37 HIS A O 20
ATOM 32373 N N . ALA A 1 38 ? 3.680 -2.976 -8.605 1.00 0.00 38 ALA A N 20
ATOM 32374 C CA . ALA A 1 38 ? 4.286 -4.298 -8.713 1.00 0.00 38 ALA A CA 20
ATOM 32375 C C . ALA A 1 38 ? 3.691 -5.080 -9.879 1.00 0.00 38 ALA A C 20
ATOM 32376 O O . ALA A 1 38 ? 2.531 -5.491 -9.838 1.00 0.00 38 ALA A O 20
ATOM 32383 N N . THR A 1 39 ? 4.493 -5.282 -10.920 1.00 0.00 39 THR A N 20
ATOM 32384 C CA . THR A 1 39 ? 4.045 -6.013 -12.099 1.00 0.00 39 THR A CA 20
ATOM 32385 C C . THR A 1 39 ? 4.947 -7.210 -12.379 1.00 0.00 39 THR A C 20
ATOM 32386 O O . THR A 1 39 ? 6.129 -7.203 -12.035 1.00 0.00 39 THR A O 20
ATOM 32397 N N . ASP A 1 40 ? 4.382 -8.237 -13.005 1.00 0.00 40 ASP A N 20
ATOM 32398 C CA . ASP A 1 40 ? 5.137 -9.441 -13.333 1.00 0.00 40 ASP A CA 20
ATOM 32399 C C . ASP A 1 40 ? 5.272 -9.602 -14.844 1.00 0.00 40 ASP A C 20
ATOM 32400 O O . ASP A 1 40 ? 4.345 -9.302 -15.596 1.00 0.00 40 ASP A O 20
ATOM 32409 N N . ALA A 1 41 ? 6.433 -10.078 -15.281 1.00 0.00 41 ALA A N 20
ATOM 32410 C CA . ALA A 1 41 ? 6.690 -10.281 -16.702 1.00 0.00 41 ALA A CA 20
ATOM 32411 C C . ALA A 1 41 ? 5.504 -10.956 -17.383 1.00 0.00 41 ALA A C 20
ATOM 32412 O O . ALA A 1 41 ? 5.305 -12.163 -17.250 1.00 0.00 41 ALA A O 20
ATOM 32419 N N . ASP A 1 42 ? 4.720 -10.169 -18.112 1.00 0.00 42 ASP A N 20
ATOM 32420 C CA . ASP A 1 42 ? 3.554 -10.691 -18.814 1.00 0.00 42 ASP A CA 20
ATOM 32421 C C . ASP A 1 42 ? 3.975 -11.550 -20.003 1.00 0.00 42 ASP A C 20
ATOM 32422 O O . ASP A 1 42 ? 3.872 -11.126 -21.155 1.00 0.00 42 ASP A O 20
ATOM 32431 N N . ILE A 1 43 ? 4.449 -12.758 -19.716 1.00 0.00 43 ILE A N 20
ATOM 32432 C CA . ILE A 1 43 ? 4.885 -13.675 -20.761 1.00 0.00 43 ILE A CA 20
ATOM 32433 C C . ILE A 1 43 ? 3.751 -14.601 -21.188 1.00 0.00 43 ILE A C 20
ATOM 32434 O O . ILE A 1 43 ? 3.376 -15.517 -20.458 1.00 0.00 43 ILE A O 20
ATOM 32450 N N . GLY A 1 44 ? 3.210 -14.355 -22.378 1.00 0.00 44 GLY A N 20
ATOM 32451 C CA . GLY A 1 44 ? 2.126 -15.177 -22.883 1.00 0.00 44 GLY A CA 20
ATOM 32452 C C . GLY A 1 44 ? 0.765 -14.558 -22.632 1.00 0.00 44 GLY A C 20
ATOM 32453 O O . GLY A 1 44 ? 0.055 -14.200 -23.572 1.00 0.00 44 GLY A O 20
ATOM 32457 N N . SER A 1 45 ? 0.399 -14.433 -21.360 1.00 0.00 45 SER A N 20
ATOM 32458 C CA . SER A 1 45 ? -0.889 -13.859 -20.988 1.00 0.00 45 SER A CA 20
ATOM 32459 C C . SER A 1 45 ? -0.705 -12.698 -20.015 1.00 0.00 45 SER A C 20
ATOM 32460 O O . SER A 1 45 ? 0.335 -12.574 -19.370 1.00 0.00 45 SER A O 20
ATOM 32468 N N . ASN A 1 46 ? -1.724 -11.850 -19.917 1.00 0.00 46 ASN A N 20
ATOM 32469 C CA . ASN A 1 46 ? -1.676 -10.698 -19.024 1.00 0.00 46 ASN A CA 20
ATOM 32470 C C . ASN A 1 46 ? -1.732 -11.138 -17.564 1.00 0.00 46 ASN A C 20
ATOM 32471 O O . ASN A 1 46 ? -2.235 -12.216 -17.250 1.00 0.00 46 ASN A O 20
ATOM 32482 N N . ALA A 1 47 ? -1.213 -10.296 -16.677 1.00 0.00 47 ALA A N 20
ATOM 32483 C CA . ALA A 1 47 ? -1.206 -10.596 -15.251 1.00 0.00 47 ALA A CA 20
ATOM 32484 C C . ALA A 1 47 ? -2.044 -9.587 -14.474 1.00 0.00 47 ALA A C 20
ATOM 32485 O O . ALA A 1 47 ? -1.714 -8.403 -14.420 1.00 0.00 47 ALA A O 20
ATOM 32492 N N . GLU A 1 48 ? -3.131 -10.064 -13.874 1.00 0.00 48 GLU A N 20
ATOM 32493 C CA . GLU A 1 48 ? -4.016 -9.202 -13.101 1.00 0.00 48 GLU A CA 20
ATOM 32494 C C . GLU A 1 48 ? -3.620 -9.196 -11.627 1.00 0.00 48 GLU A C 20
ATOM 32495 O O . GLU A 1 48 ? -4.162 -9.956 -10.825 1.00 0.00 48 GLU A O 20
ATOM 32507 N N . ILE A 1 49 ? -2.671 -8.333 -11.280 1.00 0.00 49 ILE A N 20
ATOM 32508 C CA . ILE A 1 49 ? -2.202 -8.227 -9.904 1.00 0.00 49 ILE A CA 20
ATOM 32509 C C . ILE A 1 49 ? -3.299 -7.693 -8.989 1.00 0.00 49 ILE A C 20
ATOM 32510 O O . ILE A 1 49 ? -3.844 -6.614 -9.220 1.00 0.00 49 ILE A O 20
ATOM 32526 N N . ARG A 1 50 ? -3.617 -8.455 -7.947 1.00 0.00 50 ARG A N 20
ATOM 32527 C CA . ARG A 1 50 ? -4.648 -8.059 -6.996 1.00 0.00 50 ARG A CA 20
ATOM 32528 C C . ARG A 1 50 ? -4.040 -7.757 -5.630 1.00 0.00 50 ARG A C 20
ATOM 32529 O O . ARG A 1 50 ? -3.463 -8.635 -4.988 1.00 0.00 50 ARG A O 20
ATOM 32550 N N . TYR A 1 51 ? -4.174 -6.510 -5.191 1.00 0.00 51 TYR A N 20
ATOM 32551 C CA . TYR A 1 51 ? -3.636 -6.091 -3.903 1.00 0.00 51 TYR A CA 20
ATOM 32552 C C . TYR A 1 51 ? -4.627 -6.379 -2.779 1.00 0.00 51 TYR A C 20
ATOM 32553 O O . TYR A 1 51 ? -5.823 -6.114 -2.908 1.00 0.00 51 TYR A O 20
ATOM 32571 N N . ILE A 1 52 ? -4.121 -6.923 -1.677 1.00 0.00 52 ILE A N 20
ATOM 32572 C CA . ILE A 1 52 ? -4.960 -7.245 -0.530 1.00 0.00 52 ILE A CA 20
ATOM 32573 C C . ILE A 1 52 ? -4.281 -6.847 0.777 1.00 0.00 52 ILE A C 20
ATOM 32574 O O . ILE A 1 52 ? -3.071 -6.622 0.817 1.00 0.00 52 ILE A O 20
ATOM 32590 N N . PHE A 1 53 ? -5.068 -6.762 1.844 1.00 0.00 53 PHE A N 20
ATOM 32591 C CA . PHE A 1 53 ? -4.544 -6.392 3.153 1.00 0.00 53 PHE A CA 20
ATOM 32592 C C . PHE A 1 53 ? -3.758 -7.545 3.771 1.00 0.00 53 PHE A C 20
ATOM 32593 O O . PHE A 1 53 ? -4.299 -8.625 4.003 1.00 0.00 53 PHE A O 20
ATOM 32610 N N . GLY A 1 54 ? -2.477 -7.307 4.033 1.00 0.00 54 GLY A N 20
ATOM 32611 C CA . GLY A 1 54 ? -1.636 -8.334 4.620 1.00 0.00 54 GLY A CA 20
ATOM 32612 C C . GLY A 1 54 ? -2.198 -8.868 5.922 1.00 0.00 54 GLY A C 20
ATOM 32613 O O . GLY A 1 54 ? -3.298 -8.497 6.330 1.00 0.00 54 GLY A O 20
ATOM 32617 N N . ALA A 1 55 ? -1.441 -9.744 6.576 1.00 0.00 55 ALA A N 20
ATOM 32618 C CA . ALA A 1 55 ? -1.870 -10.331 7.840 1.00 0.00 55 ALA A CA 20
ATOM 32619 C C . ALA A 1 55 ? -1.551 -9.407 9.010 1.00 0.00 55 ALA A C 20
ATOM 32620 O O . ALA A 1 55 ? -0.620 -8.605 8.943 1.00 0.00 55 ALA A O 20
ATOM 32627 N N . GLN A 1 56 ? -2.329 -9.525 10.081 1.00 0.00 56 GLN A N 20
ATOM 32628 C CA . GLN A 1 56 ? -2.128 -8.699 11.266 1.00 0.00 56 GLN A CA 20
ATOM 32629 C C . GLN A 1 56 ? -2.314 -7.221 10.936 1.00 0.00 56 GLN A C 20
ATOM 32630 O O . GLN A 1 56 ? -1.438 -6.399 11.208 1.00 0.00 56 GLN A O 20
ATOM 32644 N N . VAL A 1 57 ? -3.459 -6.890 10.349 1.00 0.00 57 VAL A N 20
ATOM 32645 C CA . VAL A 1 57 ? -3.760 -5.511 9.982 1.00 0.00 57 VAL A CA 20
ATOM 32646 C C . VAL A 1 57 ? -5.040 -5.030 10.657 1.00 0.00 57 VAL A C 20
ATOM 32647 O O . VAL A 1 57 ? -6.113 -5.594 10.448 1.00 0.00 57 VAL A O 20
ATOM 32660 N N . ALA A 1 58 ? -4.918 -3.983 11.466 1.00 0.00 58 ALA A N 20
ATOM 32661 C CA . ALA A 1 58 ? -6.066 -3.424 12.170 1.00 0.00 58 ALA A CA 20
ATOM 32662 C C . ALA A 1 58 ? -7.090 -2.861 11.189 1.00 0.00 58 ALA A C 20
ATOM 32663 O O . ALA A 1 58 ? -6.753 -2.406 10.096 1.00 0.00 58 ALA A O 20
ATOM 32670 N N . PRO A 1 59 ? -8.370 -2.893 11.587 1.00 0.00 59 PRO A N 20
ATOM 32671 C CA . PRO A 1 59 ? -9.469 -2.391 10.758 1.00 0.00 59 PRO A CA 20
ATOM 32672 C C . PRO A 1 59 ? -9.447 -0.872 10.623 1.00 0.00 59 PRO A C 20
ATOM 32673 O O . PRO A 1 59 ? -9.511 -0.336 9.517 1.00 0.00 59 PRO A O 20
ATOM 32684 N N . ALA A 1 60 ? -9.354 -0.183 11.756 1.00 0.00 60 ALA A N 20
ATOM 32685 C CA . ALA A 1 60 ? -9.320 1.274 11.764 1.00 0.00 60 ALA A CA 20
ATOM 32686 C C . ALA A 1 60 ? -8.448 1.809 10.634 1.00 0.00 60 ALA A C 20
ATOM 32687 O O . ALA A 1 60 ? -8.872 2.668 9.860 1.00 0.00 60 ALA A O 20
ATOM 32694 N N . THR A 1 61 ? -7.225 1.296 10.543 1.00 0.00 61 THR A N 20
ATOM 32695 C CA . THR A 1 61 ? -6.291 1.723 9.509 1.00 0.00 61 THR A CA 20
ATOM 32696 C C . THR A 1 61 ? -6.909 1.589 8.121 1.00 0.00 61 THR A C 20
ATOM 32697 O O . THR A 1 61 ? -6.672 2.418 7.242 1.00 0.00 61 THR A O 20
ATOM 32708 N N . LYS A 1 62 ? -7.702 0.540 7.931 1.00 0.00 62 LYS A N 20
ATOM 32709 C CA . LYS A 1 62 ? -8.356 0.297 6.651 1.00 0.00 62 LYS A CA 20
ATOM 32710 C C . LYS A 1 62 ? -9.489 1.293 6.421 1.00 0.00 62 LYS A C 20
ATOM 32711 O O . LYS A 1 62 ? -9.644 1.829 5.324 1.00 0.00 62 LYS A O 20
ATOM 32730 N N . ARG A 1 63 ? -10.277 1.536 7.463 1.00 0.00 63 ARG A N 20
ATOM 32731 C CA . ARG A 1 63 ? -11.395 2.468 7.375 1.00 0.00 63 ARG A CA 20
ATOM 32732 C C . ARG A 1 63 ? -10.931 3.827 6.859 1.00 0.00 63 ARG A C 20
ATOM 32733 O O . ARG A 1 63 ? -11.606 4.457 6.044 1.00 0.00 63 ARG A O 20
ATOM 32754 N N . LEU A 1 64 ? -9.776 4.273 7.340 1.00 0.00 64 LEU A N 20
ATOM 32755 C CA . LEU A 1 64 ? -9.221 5.557 6.929 1.00 0.00 64 LEU A CA 20
ATOM 32756 C C . LEU A 1 64 ? -8.460 5.426 5.613 1.00 0.00 64 LEU A C 20
ATOM 32757 O O . LEU A 1 64 ? -8.671 6.202 4.681 1.00 0.00 64 LEU A O 20
ATOM 32773 N N . PHE A 1 65 ? -7.575 4.437 5.544 1.00 0.00 65 PHE A N 20
ATOM 32774 C CA . PHE A 1 65 ? -6.783 4.202 4.342 1.00 0.00 65 PHE A CA 20
ATOM 32775 C C . PHE A 1 65 ? -7.449 3.161 3.447 1.00 0.00 65 PHE A C 20
ATOM 32776 O O . PHE A 1 65 ? -7.727 2.043 3.879 1.00 0.00 65 PHE A O 20
ATOM 32793 N N . ALA A 1 66 ? -7.701 3.537 2.198 1.00 0.00 66 ALA A N 20
ATOM 32794 C CA . ALA A 1 66 ? -8.332 2.636 1.241 1.00 0.00 66 ALA A CA 20
ATOM 32795 C C . ALA A 1 66 ? -7.306 2.061 0.270 1.00 0.00 66 ALA A C 20
ATOM 32796 O O . ALA A 1 66 ? -6.611 2.802 -0.426 1.00 0.00 66 ALA A O 20
ATOM 32803 N N . LEU A 1 67 ? -7.216 0.736 0.229 1.00 0.00 67 LEU A N 20
ATOM 32804 C CA . LEU A 1 67 ? -6.274 0.060 -0.657 1.00 0.00 67 LEU A CA 20
ATOM 32805 C C . LEU A 1 67 ? -6.957 -0.371 -1.950 1.00 0.00 67 LEU A C 20
ATOM 32806 O O . LEU A 1 67 ? -8.089 -0.852 -1.936 1.00 0.00 67 LEU A O 20
ATOM 32822 N N . ASN A 1 68 ? -6.259 -0.198 -3.068 1.00 0.00 68 ASN A N 20
ATOM 32823 C CA . ASN A 1 68 ? -6.798 -0.571 -4.371 1.00 0.00 68 ASN A CA 20
ATOM 32824 C C . ASN A 1 68 ? -6.204 -1.894 -4.846 1.00 0.00 68 ASN A C 20
ATOM 32825 O O . ASN A 1 68 ? -4.995 -2.108 -4.767 1.00 0.00 68 ASN A O 20
ATOM 32836 N N . ASN A 1 69 ? -7.065 -2.778 -5.341 1.00 0.00 69 ASN A N 20
ATOM 32837 C CA . ASN A 1 69 ? -6.626 -4.081 -5.829 1.00 0.00 69 ASN A CA 20
ATOM 32838 C C . ASN A 1 69 ? -6.415 -4.053 -7.340 1.00 0.00 69 ASN A C 20
ATOM 32839 O O . ASN A 1 69 ? -6.139 -5.081 -7.959 1.00 0.00 69 ASN A O 20
ATOM 32850 N N . THR A 1 70 ? -6.547 -2.868 -7.928 1.00 0.00 70 THR A N 20
ATOM 32851 C CA . THR A 1 70 ? -6.372 -2.705 -9.366 1.00 0.00 70 THR A CA 20
ATOM 32852 C C . THR A 1 70 ? -5.215 -1.761 -9.675 1.00 0.00 70 THR A C 20
ATOM 32853 O O . THR A 1 70 ? -4.570 -1.873 -10.718 1.00 0.00 70 THR A O 20
ATOM 32864 N N . THR A 1 71 ? -4.956 -0.830 -8.762 1.00 0.00 71 THR A N 20
ATOM 32865 C CA . THR A 1 71 ? -3.878 0.134 -8.937 1.00 0.00 71 THR A CA 20
ATOM 32866 C C . THR A 1 71 ? -2.879 0.057 -7.788 1.00 0.00 71 THR A C 20
ATOM 32867 O O . THR A 1 71 ? -1.744 0.516 -7.907 1.00 0.00 71 THR A O 20
ATOM 32878 N N . GLY A 1 72 ? -3.309 -0.528 -6.674 1.00 0.00 72 GLY A N 20
ATOM 32879 C CA . GLY A 1 72 ? -2.440 -0.655 -5.519 1.00 0.00 72 GLY A CA 20
ATOM 32880 C C . GLY A 1 72 ? -1.961 0.688 -5.003 1.00 0.00 72 GLY A C 20
ATOM 32881 O O . GLY A 1 72 ? -0.819 0.821 -4.562 1.00 0.00 72 GLY A O 20
ATOM 32885 N N . LEU A 1 73 ? -2.835 1.687 -5.060 1.00 0.00 73 LEU A N 20
ATOM 32886 C CA . LEU A 1 73 ? -2.496 3.027 -4.596 1.00 0.00 73 LEU A CA 20
ATOM 32887 C C . LEU A 1 73 ? -3.307 3.397 -3.358 1.00 0.00 73 LEU A C 20
ATOM 32888 O O . LEU A 1 73 ? -4.538 3.398 -3.388 1.00 0.00 73 LEU A O 20
ATOM 32904 N N . ILE A 1 74 ? -2.609 3.712 -2.272 1.00 0.00 74 ILE A N 20
ATOM 32905 C CA . ILE A 1 74 ? -3.265 4.087 -1.025 1.00 0.00 74 ILE A CA 20
ATOM 32906 C C . ILE A 1 74 ? -3.596 5.575 -1.004 1.00 0.00 74 ILE A C 20
ATOM 32907 O O . ILE A 1 74 ? -2.714 6.422 -1.157 1.00 0.00 74 ILE A O 20
ATOM 32923 N N . THR A 1 75 ? -4.874 5.889 -0.812 1.00 0.00 75 THR A N 20
ATOM 32924 C CA . THR A 1 75 ? -5.322 7.275 -0.770 1.00 0.00 75 THR A CA 20
ATOM 32925 C C . THR A 1 75 ? -6.116 7.558 0.500 1.00 0.00 75 THR A C 20
ATOM 32926 O O . THR A 1 75 ? -6.737 6.660 1.069 1.00 0.00 75 THR A O 20
ATOM 32937 N N . VAL A 1 76 ? -6.092 8.812 0.941 1.00 0.00 76 VAL A N 20
ATOM 32938 C CA . VAL A 1 76 ? -6.811 9.213 2.144 1.00 0.00 76 VAL A CA 20
ATOM 32939 C C . VAL A 1 76 ? -8.317 9.075 1.956 1.00 0.00 76 VAL A C 20
ATOM 32940 O O . VAL A 1 76 ? -8.891 9.646 1.029 1.00 0.00 76 VAL A O 20
ATOM 32953 N N . GLN A 1 77 ? -8.951 8.313 2.841 1.00 0.00 77 GLN A N 20
ATOM 32954 C CA . GLN A 1 77 ? -10.392 8.099 2.772 1.00 0.00 77 GLN A CA 20
ATOM 32955 C C . GLN A 1 77 ? -11.106 8.836 3.900 1.00 0.00 77 GLN A C 20
ATOM 32956 O O . GLN A 1 77 ? -12.279 9.190 3.778 1.00 0.00 77 GLN A O 20
ATOM 32970 N N . ARG A 1 78 ? -10.392 9.064 4.997 1.00 0.00 78 ARG A N 20
ATOM 32971 C CA . ARG A 1 78 ? -10.959 9.758 6.147 1.00 0.00 78 ARG A CA 20
ATOM 32972 C C . ARG A 1 78 ? -9.913 10.645 6.816 1.00 0.00 78 ARG A C 20
ATOM 32973 O O . ARG A 1 78 ? -8.712 10.465 6.616 1.00 0.00 78 ARG A O 20
ATOM 32994 N N . SER A 1 79 ? -10.378 11.603 7.612 1.00 0.00 79 SER A N 20
ATOM 32995 C CA . SER A 1 79 ? -9.483 12.521 8.307 1.00 0.00 79 SER A CA 20
ATOM 32996 C C . SER A 1 79 ? -8.618 11.774 9.318 1.00 0.00 79 SER A C 20
ATOM 32997 O O . SER A 1 79 ? -9.129 11.138 10.241 1.00 0.00 79 SER A O 20
ATOM 33005 N N . LEU A 1 80 ? -7.305 11.855 9.137 1.00 0.00 80 LEU A N 20
ATOM 33006 C CA . LEU A 1 80 ? -6.366 11.188 10.032 1.00 0.00 80 LEU A CA 20
ATOM 33007 C C . LEU A 1 80 ? -6.264 11.926 11.363 1.00 0.00 80 LEU A C 20
ATOM 33008 O O . LEU A 1 80 ? -6.322 13.155 11.409 1.00 0.00 80 LEU A O 20
ATOM 33024 N N . ASP A 1 81 ? -6.111 11.169 12.444 1.00 0.00 81 ASP A N 20
ATOM 33025 C CA . ASP A 1 81 ? -5.997 11.751 13.776 1.00 0.00 81 ASP A CA 20
ATOM 33026 C C . ASP A 1 81 ? -4.671 11.367 14.425 1.00 0.00 81 ASP A C 20
ATOM 33027 O O . ASP A 1 81 ? -4.330 10.188 14.513 1.00 0.00 81 ASP A O 20
ATOM 33036 N N . ARG A 1 82 ? -3.928 12.372 14.879 1.00 0.00 82 ARG A N 20
ATOM 33037 C CA . ARG A 1 82 ? -2.639 12.139 15.518 1.00 0.00 82 ARG A CA 20
ATOM 33038 C C . ARG A 1 82 ? -2.818 11.784 16.991 1.00 0.00 82 ARG A C 20
ATOM 33039 O O . ARG A 1 82 ? -2.177 10.865 17.500 1.00 0.00 82 ARG A O 20
ATOM 33060 N N . GLU A 1 83 ? -3.694 12.518 17.670 1.00 0.00 83 GLU A N 20
ATOM 33061 C CA . GLU A 1 83 ? -3.956 12.280 19.084 1.00 0.00 83 GLU A CA 20
ATOM 33062 C C . GLU A 1 83 ? -4.022 10.785 19.381 1.00 0.00 83 GLU A C 20
ATOM 33063 O O . GLU A 1 83 ? -3.553 10.328 20.423 1.00 0.00 83 GLU A O 20
ATOM 33075 N N . GLU A 1 84 ? -4.607 10.029 18.458 1.00 0.00 84 GLU A N 20
ATOM 33076 C CA . GLU A 1 84 ? -4.735 8.586 18.622 1.00 0.00 84 GLU A CA 20
ATOM 33077 C C . GLU A 1 84 ? -3.480 7.869 18.132 1.00 0.00 84 GLU A C 20
ATOM 33078 O O . GLU A 1 84 ? -2.763 7.244 18.914 1.00 0.00 84 GLU A O 20
ATOM 33090 N N . THR A 1 85 ? -3.220 7.964 16.832 1.00 0.00 85 THR A N 20
ATOM 33091 C CA . THR A 1 85 ? -2.053 7.325 16.237 1.00 0.00 85 THR A CA 20
ATOM 33092 C C . THR A 1 85 ? -1.225 8.325 15.439 1.00 0.00 85 THR A C 20
ATOM 33093 O O . THR A 1 85 ? -1.725 8.961 14.512 1.00 0.00 85 THR A O 20
ATOM 33104 N N . ALA A 1 86 ? 0.046 8.460 15.806 1.00 0.00 86 ALA A N 20
ATOM 33105 C CA . ALA A 1 86 ? 0.944 9.382 15.122 1.00 0.00 86 ALA A CA 20
ATOM 33106 C C . ALA A 1 86 ? 1.616 8.710 13.929 1.00 0.00 86 ALA A C 20
ATOM 33107 O O . ALA A 1 86 ? 2.104 9.383 13.021 1.00 0.00 86 ALA A O 20
ATOM 33114 N N . ILE A 1 87 ? 1.636 7.382 13.938 1.00 0.00 87 ILE A N 20
ATOM 33115 C CA . ILE A 1 87 ? 2.248 6.621 12.856 1.00 0.00 87 ILE A CA 20
ATOM 33116 C C . ILE A 1 87 ? 1.352 5.465 12.422 1.00 0.00 87 ILE A C 20
ATOM 33117 O O . ILE A 1 87 ? 0.774 4.767 13.256 1.00 0.00 87 ILE A O 20
ATOM 33133 N N . HIS A 1 88 ? 1.242 5.269 11.112 1.00 0.00 88 HIS A N 20
ATOM 33134 C CA . HIS A 1 88 ? 0.418 4.196 10.567 1.00 0.00 88 HIS A CA 20
ATOM 33135 C C . HIS A 1 88 ? 1.275 3.180 9.818 1.00 0.00 88 HIS A C 20
ATOM 33136 O O . HIS A 1 88 ? 1.911 3.507 8.816 1.00 0.00 88 HIS A O 20
ATOM 33151 N N . LYS A 1 89 ? 1.288 1.946 10.311 1.00 0.00 89 LYS A N 20
ATOM 33152 C CA . LYS A 1 89 ? 2.066 0.881 9.689 1.00 0.00 89 LYS A CA 20
ATOM 33153 C C . LYS A 1 89 ? 1.156 -0.099 8.955 1.00 0.00 89 LYS A C 20
ATOM 33154 O O . LYS A 1 89 ? 0.435 -0.879 9.578 1.00 0.00 89 LYS A O 20
ATOM 33173 N N . VAL A 1 90 ? 1.197 -0.056 7.627 1.00 0.00 90 VAL A N 20
ATOM 33174 C CA . VAL A 1 90 ? 0.379 -0.943 6.808 1.00 0.00 90 VAL A CA 20
ATOM 33175 C C . VAL A 1 90 ? 1.247 -1.836 5.930 1.00 0.00 90 VAL A C 20
ATOM 33176 O O . VAL A 1 90 ? 2.300 -1.417 5.447 1.00 0.00 90 VAL A O 20
ATOM 33189 N N . THR A 1 91 ? 0.798 -3.071 5.724 1.00 0.00 91 THR A N 20
ATOM 33190 C CA . THR A 1 91 ? 1.534 -4.025 4.904 1.00 0.00 91 THR A CA 20
ATOM 33191 C C . THR A 1 91 ? 0.676 -4.535 3.752 1.00 0.00 91 THR A C 20
ATOM 33192 O O . THR A 1 91 ? -0.317 -5.230 3.965 1.00 0.00 91 THR A O 20
ATOM 33203 N N . VAL A 1 92 ? 1.067 -4.187 2.530 1.00 0.00 92 VAL A N 20
ATOM 33204 C CA . VAL A 1 92 ? 0.334 -4.612 1.343 1.00 0.00 92 VAL A CA 20
ATOM 33205 C C . VAL A 1 92 ? 0.985 -5.834 0.704 1.00 0.00 92 VAL A C 20
ATOM 33206 O O . VAL A 1 92 ? 2.211 -5.934 0.637 1.00 0.00 92 VAL A O 20
ATOM 33219 N N . LEU A 1 93 ? 0.157 -6.761 0.235 1.00 0.00 93 LEU A N 20
ATOM 33220 C CA . LEU A 1 93 ? 0.652 -7.977 -0.400 1.00 0.00 93 LEU A CA 20
ATOM 33221 C C . LEU A 1 93 ? 0.277 -8.010 -1.879 1.00 0.00 93 LEU A C 20
ATOM 33222 O O . LEU A 1 93 ? -0.852 -7.693 -2.251 1.00 0.00 93 LEU A O 20
ATOM 33238 N N . ALA A 1 94 ? 1.233 -8.399 -2.717 1.00 0.00 94 ALA A N 20
ATOM 33239 C CA . ALA A 1 94 ? 1.002 -8.477 -4.154 1.00 0.00 94 ALA A CA 20
ATOM 33240 C C . ALA A 1 94 ? 1.357 -9.859 -4.692 1.00 0.00 94 ALA A C 20
ATOM 33241 O O . ALA A 1 94 ? 2.499 -10.306 -4.577 1.00 0.00 94 ALA A O 20
ATOM 33248 N N . SER A 1 95 ? 0.373 -10.532 -5.279 1.00 0.00 95 SER A N 20
ATOM 33249 C CA . SER A 1 95 ? 0.581 -11.865 -5.831 1.00 0.00 95 SER A CA 20
ATOM 33250 C C . SER A 1 95 ? 0.022 -11.960 -7.248 1.00 0.00 95 SER A C 20
ATOM 33251 O O . SER A 1 95 ? -1.176 -11.785 -7.468 1.00 0.00 95 SER A O 20
ATOM 33259 N N . ASP A 1 96 ? 0.900 -12.238 -8.206 1.00 0.00 96 ASP A N 20
ATOM 33260 C CA . ASP A 1 96 ? 0.497 -12.357 -9.602 1.00 0.00 96 ASP A CA 20
ATOM 33261 C C . ASP A 1 96 ? -0.352 -13.606 -9.817 1.00 0.00 96 ASP A C 20
ATOM 33262 O O . ASP A 1 96 ? -1.462 -13.532 -10.344 1.00 0.00 96 ASP A O 20
ATOM 33271 N N . GLY A 1 97 ? 0.178 -14.754 -9.406 1.00 0.00 97 GLY A N 20
ATOM 33272 C CA . GLY A 1 97 ? -0.544 -16.003 -9.564 1.00 0.00 97 GLY A CA 20
ATOM 33273 C C . GLY A 1 97 ? 0.265 -17.202 -9.112 1.00 0.00 97 GLY A C 20
ATOM 33274 O O . GLY A 1 97 ? 1.272 -17.548 -9.729 1.00 0.00 97 GLY A O 20
ATOM 33278 N N . SER A 1 98 ? -0.174 -17.837 -8.030 1.00 0.00 98 SER A N 20
ATOM 33279 C CA . SER A 1 98 ? 0.520 -19.001 -7.492 1.00 0.00 98 SER A CA 20
ATOM 33280 C C . SER A 1 98 ? 2.002 -18.701 -7.282 1.00 0.00 98 SER A C 20
ATOM 33281 O O . SER A 1 98 ? 2.864 -19.516 -7.609 1.00 0.00 98 SER A O 20
ATOM 33289 N N . SER A 1 99 ? 2.289 -17.525 -6.732 1.00 0.00 99 SER A N 20
ATOM 33290 C CA . SER A 1 99 ? 3.665 -17.114 -6.481 1.00 0.00 99 SER A CA 20
ATOM 33291 C C . SER A 1 99 ? 3.770 -16.337 -5.172 1.00 0.00 99 SER A C 20
ATOM 33292 O O . SER A 1 99 ? 2.829 -15.655 -4.764 1.00 0.00 99 SER A O 20
ATOM 33300 N N . THR A 1 100 ? 4.922 -16.444 -4.518 1.00 0.00 100 THR A N 20
ATOM 33301 C CA . THR A 1 100 ? 5.151 -15.754 -3.256 1.00 0.00 100 THR A CA 20
ATOM 33302 C C . THR A 1 100 ? 4.757 -14.284 -3.353 1.00 0.00 100 THR A C 20
ATOM 33303 O O . THR A 1 100 ? 5.261 -13.536 -4.191 1.00 0.00 100 THR A O 20
ATOM 33314 N N . PRO A 1 101 ? 3.835 -13.859 -2.476 1.00 0.00 101 PRO A N 20
ATOM 33315 C CA . PRO A 1 101 ? 3.354 -12.475 -2.443 1.00 0.00 101 PRO A CA 20
ATOM 33316 C C . PRO A 1 101 ? 4.419 -11.503 -1.945 1.00 0.00 101 PRO A C 20
ATOM 33317 O O . PRO A 1 101 ? 5.269 -11.862 -1.131 1.00 0.00 101 PRO A O 20
ATOM 33328 N N . ALA A 1 102 ? 4.365 -10.270 -2.439 1.00 0.00 102 ALA A N 20
ATOM 33329 C CA . ALA A 1 102 ? 5.323 -9.246 -2.041 1.00 0.00 102 ALA A CA 20
ATOM 33330 C C . ALA A 1 102 ? 4.743 -8.341 -0.959 1.00 0.00 102 ALA A C 20
ATOM 33331 O O . ALA A 1 102 ? 3.731 -7.674 -1.172 1.00 0.00 102 ALA A O 20
ATOM 33338 N N . ARG A 1 103 ? 5.391 -8.324 0.201 1.00 0.00 103 ARG A N 20
ATOM 33339 C CA . ARG A 1 103 ? 4.938 -7.503 1.317 1.00 0.00 103 ARG A CA 20
ATOM 33340 C C . ARG A 1 103 ? 5.754 -6.217 1.412 1.00 0.00 103 ARG A C 20
ATOM 33341 O O . ARG A 1 103 ? 6.976 -6.234 1.269 1.00 0.00 103 ARG A O 20
ATOM 33362 N N . ALA A 1 104 ? 5.069 -5.104 1.654 1.00 0.00 104 ALA A N 20
ATOM 33363 C CA . ALA A 1 104 ? 5.730 -3.810 1.770 1.00 0.00 104 ALA A CA 20
ATOM 33364 C C . ALA A 1 104 ? 5.123 -2.983 2.898 1.00 0.00 104 ALA A C 20
ATOM 33365 O O . ALA A 1 104 ? 3.938 -2.650 2.870 1.00 0.00 104 ALA A O 20
ATOM 33372 N N . THR A 1 105 ? 5.943 -2.654 3.891 1.00 0.00 105 THR A N 20
ATOM 33373 C CA . THR A 1 105 ? 5.487 -1.867 5.030 1.00 0.00 105 THR A CA 20
ATOM 33374 C C . THR A 1 105 ? 5.680 -0.375 4.780 1.00 0.00 105 THR A C 20
ATOM 33375 O O . THR A 1 105 ? 6.808 0.116 4.733 1.00 0.00 105 THR A O 20
ATOM 33386 N N . VAL A 1 106 ? 4.572 0.342 4.621 1.00 0.00 106 VAL A N 20
ATOM 33387 C CA . VAL A 1 106 ? 4.620 1.779 4.378 1.00 0.00 106 VAL A CA 20
ATOM 33388 C C . VAL A 1 106 ? 4.439 2.561 5.674 1.00 0.00 106 VAL A C 20
ATOM 33389 O O . VAL A 1 106 ? 3.339 2.629 6.224 1.00 0.00 106 VAL A O 20
ATOM 33402 N N . THR A 1 107 ? 5.527 3.153 6.158 1.00 0.00 107 THR A N 20
ATOM 33403 C CA . THR A 1 107 ? 5.489 3.931 7.390 1.00 0.00 107 THR A CA 20
ATOM 33404 C C . THR A 1 107 ? 4.951 5.335 7.137 1.00 0.00 107 THR A C 20
ATOM 33405 O O . THR A 1 107 ? 5.663 6.201 6.627 1.00 0.00 107 THR A O 20
ATOM 33416 N N . ILE A 1 108 ? 3.691 5.554 7.497 1.00 0.00 108 ILE A N 20
ATOM 33417 C CA . ILE A 1 108 ? 3.058 6.854 7.311 1.00 0.00 108 ILE A CA 20
ATOM 33418 C C . ILE A 1 108 ? 3.052 7.653 8.610 1.00 0.00 108 ILE A C 20
ATOM 33419 O O . ILE A 1 108 ? 2.377 7.288 9.571 1.00 0.00 108 ILE A O 20
ATOM 33435 N N . ASN A 1 109 ? 3.806 8.747 8.629 1.00 0.00 109 ASN A N 20
ATOM 33436 C CA . ASN A 1 109 ? 3.886 9.600 9.810 1.00 0.00 109 ASN A CA 20
ATOM 33437 C C . ASN A 1 109 ? 2.751 10.618 9.823 1.00 0.00 109 ASN A C 20
ATOM 33438 O O . ASN A 1 109 ? 2.235 11.004 8.773 1.00 0.00 109 ASN A O 20
ATOM 33449 N N . VAL A 1 110 ? 2.365 11.051 11.019 1.00 0.00 110 VAL A N 20
ATOM 33450 C CA . VAL A 1 110 ? 1.292 12.026 11.170 1.00 0.00 110 VAL A CA 20
ATOM 33451 C C . VAL A 1 110 ? 1.779 13.270 11.904 1.00 0.00 110 VAL A C 20
ATOM 33452 O O . VAL A 1 110 ? 2.192 13.200 13.062 1.00 0.00 110 VAL A O 20
ATOM 33465 N N . THR A 1 111 ? 1.726 14.411 11.223 1.00 0.00 111 THR A N 20
ATOM 33466 C CA . THR A 1 111 ? 2.162 15.672 11.809 1.00 0.00 111 THR A CA 20
ATOM 33467 C C . THR A 1 111 ? 0.972 16.562 12.147 1.00 0.00 111 THR A C 20
ATOM 33468 O O . THR A 1 111 ? -0.173 16.224 11.847 1.00 0.00 111 THR A O 20
ATOM 33479 N N . ASP A 1 112 ? 1.249 17.701 12.772 1.00 0.00 112 ASP A N 20
ATOM 33480 C CA . ASP A 1 112 ? 0.201 18.641 13.149 1.00 0.00 112 ASP A CA 20
ATOM 33481 C C . ASP A 1 112 ? -0.001 19.694 12.064 1.00 0.00 112 ASP A C 20
ATOM 33482 O O . ASP A 1 112 ? 0.847 19.868 11.188 1.00 0.00 112 ASP A O 20
ATOM 33491 N N . VAL A 1 113 ? -1.129 20.394 12.128 1.00 0.00 113 VAL A N 20
ATOM 33492 C CA . VAL A 1 113 ? -1.442 21.431 11.152 1.00 0.00 113 VAL A CA 20
ATOM 33493 C C . VAL A 1 113 ? -1.515 22.803 11.811 1.00 0.00 113 VAL A C 20
ATOM 33494 O O . VAL A 1 113 ? -1.465 23.831 11.136 1.00 0.00 113 VAL A O 20
ATOM 33507 N N . ASN A 1 114 ? -1.634 22.812 13.135 1.00 0.00 114 ASN A N 20
ATOM 33508 C CA . ASN A 1 114 ? -1.715 24.059 13.887 1.00 0.00 114 ASN A CA 20
ATOM 33509 C C . ASN A 1 114 ? -0.322 24.573 14.238 1.00 0.00 114 ASN A C 20
ATOM 33510 O O . ASN A 1 114 ? -0.034 25.761 14.097 1.00 0.00 114 ASN A O 20
#

CATH classification: 2.60.40.60

Organism: Homo sapiens (NCBI:txid9606)

Secondary structure (DSSP, 8-state):
--------------S-SEEEEEEETT--TT-EEEE----S-SS---S--EEEE-SS--HHHHHHEEE-TTT-EEEE-S---TTT-SEEEEEEEEESSSSS-EEEEEEEEEEP--

Foldseek 3Di:
DPDDDDDDAKWKEWPAQEAEDEDAQQGDFFDFTDFIDIAIDQDPHGFQKFKDFDPPADVVLCCQWPAGGRRRTTTGDDRHDVVVPQWDWTWMWIGRPPHHTYIHTYIYGYDHDD

Sequence (114 aa):
GSSGSSGNDNRPVFKEGQVEVHIPENAPVGTSVIQLHATDADIGSNAEIRYIFGAQVAPATKRLFALNNTTGLITVQRSLDREETAIHKVTVLASDGSSTPARATVTINVTDVNGSSGSSGNDNRPVFKEGQVEVHIPENAPVGTSVIQLHATDADIGSNAEIRYIFGAQVAPATKRLFALNNTTGLITVQRSLDREETAIHKVTVLASDGSSTPARATVTINVTDVNGSSGSSGNDNRPVFKEGQVEVHIPENAPVGTSVIQLHATDADIGSNAEIRYIFGAQVAPATKRLFALNNTTGLITVQRSLDREETAIHKVTVLASDGSSTPARATVTINVTDVNGSSGSSGNDNRPVFKEGQVEVHIPENAPVGTSVIQLHATDADIGSNAEIRYIFGAQVAPATKRLFALNNTTGLITVQRSLDREETAIHKVTVLASDGSSTPARATVTINVTDVNGSSGSSGNDNRPVFKEGQVEVHIPENAPVGTSVIQLHATDADIGSNAEIRYIFGAQVAPATKRLFALNNTTGLITVQRSLDREETAIHKVTVLASDGSSTPARATVTINVTDVNGSSGSSGNDNRPVFKEGQVEVHIPENAPVGTSVIQLHATDADIGSNAEIRYIFGAQVAPATKRLFALNNTTGLITVQRSLDREETAIHKVTVLASDGSSTPARATVTINVTDVNGSSGSSGNDNRPVFKEGQVEVHIPENAPVGTSVIQLHATDADIGSNAEIRYIFGAQVAPATKRLFALNNTTGLITVQRSLDREETAIHKVTVLASDGSSTPARATVTINVTDVNGSSGSSGNDNRPVFKEGQVEVHIPENAPVGTSVIQLHATDADIGSNAEIRYIFGAQVAPATKRLFALNNTTGLITVQRSLDREETAIHKVTVLASDGSSTPARATVTINVTDVNGSSGSSGNDNRPVFKEGQVEVHIPENAPVGTSVIQLHATDADIGSNAEIRYIFGAQVAPATKRLFALNNTTGLITVQRSLDREETAIHKVTVLASDGSSTPARATVTINVTDVNGSSGSSGNDNRPVFKEGQVEVHIPENAPVGTSVIQLHATDADIGSNAEIRYIFGAQVAPATKRLFALNNTTGLITVQRSLDREETAIHKVTVLASDGSSTPARATVTINVTDVNGSSGSSGNDNRPVFKEGQVEVHIPENAPVGTSVIQLHATDADIGSNAEIRYIFGAQVAPATKRLFALNNTTGLITVQRSLDREETAIHKVTVLASDGSSTPARATVTINVTDVNGSSGSSGNDNRPVFKEGQVEVHIPENAPVGTSVIQLHATDADIGSNAEIRYIFGAQVAPATKRLFALNNTTGLITVQRSLDREETAIHKVTVLASDGSSTPARATVTINVTDVNGSSGSSGNDNRPVFKEGQVEVHIPENAPVGTSVIQLHATDADIGSNAEIRYIFGAQVAPATKRLFALNNTTGLITVQRSLDREETAIHKVTVLASDGSSTPARATVTINVTDVNGSSGSSGNDNRPVFKEGQVEVHIPENAPVGTSVIQLHATDADIGSNAEIRYIFGAQVAPATKRLFALNNTTGLITVQRSLDREETAIHKVTVLASDGSSTPARATVTINVTDVNGSSGSSGNDNRPVFKEGQVEVHIPENAPVGTSVIQLHATDADIGSNAEIRYIFGAQVAPATKRLFALNNTTGLITVQRSLDREETAIHKVTVLASDGSSTPARATVTINVTDVNGSSGSSGNDNRPVFKEGQVEVHIPENAPVGTSVIQLHATDADIGSNAEIRYIFGAQVAPATKRLFALNNTTGLITVQRSLDREETAIHKVTVLASDGSSTPARATVTINVTDVNGSSGSSGNDNRPVFKEGQVEVHIPENAPVGTSVIQLHATDADIGSNAEIRYIFGAQVAPATKRLFALNNTTGLITVQRSLDREETAIHKVTVLASDGSSTPARATVTINVTDVNGSSGSSGNDNRPVFKEGQVEVHIPENAPVGTSVIQLHATDADIGSNAEIRYIFGAQVAPATKRLFALNNTTGLITVQRSLDREETAIHKVTVLASDGSSTPARATVTINVTDVNGSSGSSGNDNRPVFKEGQVEVHIPENAPVGTSVIQLHATDADIGSNAEIRYIFGAQVAPATKRLFALNNTTGLITVQRSLDREETAIHKVTVLASDGSSTPARATVTINVTDVNGSSGSSGNDNRPVFKEGQVEVHIPENAPVGTSVIQLHATDADIGSNAEIRYIFGAQVAPATKRLFALNNTTGLITVQRSLDREETAIHKVTVLASDGSSTPARATVTINVTDVN

Radius of gyration: 17.06 Å; Cα contacts (8 Å, |Δi|>4): 221; chains: 1; bounding box: 25×48×54 Å